Protein 4C5E (pdb70)

Radius of gyration: 37.59 Å; Cα contacts (8 Å, |Δi|>4): 4108; chains: 8; bounding box: 103×104×101 Å

Sequence (1874 aa):
HSYDWLPRLSKENFNAAPVTCFPHAPGCEVWDNLGVGMKVEVENTDCDSIEVIQPGQTPTSFWVATILEIKGYKALMSYEGFDTDSHDFWVNLCNAEVHSVGWCATRGKPLIPPRTIEHKYKDWKDFLVGRLSGARTLPSNFYNKINDSLQSRFRLGLNLECVDKDRISQVRLATVTKIVGKRLFLRYFDSDDGFWCHEDSPIIHPVGWATTVGHNLAAPQDYLERMLAVHEDDATIELFKMNFTFDEYYSDGKTNSFVEGMKLEAVDPLNLSSICCPATVMAVLKFGYMMIRIDSYQPDASGSDWFCYHEKSPCIFPAGFCSVNNISVTPPNGYDSRTFTWEGYLRDTGAVAAGQHLFHRIIPDDHGFEVGMSLECADLMDPRLVCVATVARVVGRLLKVHFDGWTDEYDQWLDCESADIYPVGWCVLVNHKLEGPPRVAHPTHSYDWLPRLSKENFNAAPVTCFPHAPGCEVWDDNLGVGMKVEVENTDCDSIEVIQPGQTPTSFWVATILEIKGYKALMSYEGFDTDSHDFWVNLCNAEVHSVGWCATRGKPLIPPRTIEHKYKDWKDFLVGRLSGARTLPSSNFYNKINDSLQSRFRLGLNLECVDKDRISQVRLATVTKIVGKRLFLRYFDSDDGFWCHEDSPIIHPVGWATTVGHNLAAPQDYLERMLAGHEDDATIELFKMNFTFDEYYSDGKTNSFVEGMKLEAVDPLNLSSICCPATVMAVLKFGYMMIRIDSYQPDASGSDWFCYHEKSPCIFPAGFCSVNNNISVTPPNGYDSRTFTWEGYLRDTGAVAAGQHLFHRIIPDDHGFEVGMSLECADLMDPRLVCVATVARVVGRLLKVHFDGWTDEYDQWLDCESADIYPVGWCVLVNHKLEGPPRHSYDWLPRLSKENFNAAPVTCFPHAPGCEVWDNLGVGMKVEVENTDCDSIEVIQPGQTPTSFWVATILEIKGYKALMSYEGFDTDSHDFWVNLCNAEVHSVGWCATRGKPLIPPRTIEHKYKDWKDFLVGRLSGARTLPSNFYNKINDSLQSRFRLGLNLECVDKDRISQVRLATVTKIVGKRLFLRYFDSDDGFWCHEDSPIIHPVGWATTVGHNLAAPQDYLERMLHEDDATIELFKMNFTFDEYYSDGKTNSFVEGMKLEAVDPLNLSSSICCPATVMAVLKFGYMMIRIDSYQPDASGSDWFCYHEKSPCIFPAGFCSVNNISVTPPNGYDSRTFTWEGYLRDTGAVAAGQHLFHRIIPDHGFEVGMSLECADLMDPRLVCVATVARVVGRLLKVHFDGWTDEYDQWLDCESADIYPVGWCVLVNHKLEGPPRVAHHSYDWLPRLSKENFNAAPVTCFPHAPGCEVWDDNLGVGMKVEVENTDCDSIEVIQPGQTPTSFWVATILEIKGYKALMSYEGFDTDSHDFWVNLCNAEVHSVGWCATRGKPLIPPRTIEHKYKDWKDFLVGRLSGARTLPSNFYNKINDSLQSRFRLGLNLECVDKDRISQVRLATVTKIVGKRLFLRYFDSDDGFWCHEDSPIIHPVGWATTVGHNLAAPQDYLERMLEVHEDDATIELFKMNFTFDEYYSDGKTNSFVEGMKLEAVDPLNLSSICPATVMAVLKFGYMMIRIDSYQPDASGSDWFCYHEKSPCIFPAGFCSVNNISVTPPNGYDSRTFTWEGYLRDTGAVAAGQHLFHRIIPDHGFEVGMSLECADLMDPRLVCVATVARVVGRLLKVHFDGWTDEYDQWLDCESSADIYPVGWCVLVNHKLEGPPRGAMASRRWEQKLVHIKTMEGEFSVTMWASGGAMASRRWEQKLVHIKTMEGEFSVTMWASGGAMASRRWEQKLVHIKTMEGEFSVTMWASGGAMASRRWEQKLVHIKTMEGEFSVTMWASG

Foldseek 3Di:
DFDDCVVLVPDPPNFADAQCLAPLFQLNVVVVLDDFFFKKKFFQPADDQPWDDDPPDDSTAIAMWTFHDDFHQKTWTDGPQDPDCPPIDIDRNLPGPIGWPVVQVVVVGDHADGPVRRVVDPDCVVVCCVSPPPGRTGDHCSNVSSVVSQDALDDFFAWWWFQDPVQRQETAIWTFHDAFSQWTWTAGPPDGDTATGHQADPGIGWQLVCLLFVGHYDYDPVSVVVNVVDDPRTDDDVSYDDPDDLVVADPSQDDDADDFQAKWWFQQLQFQLAIAIKTFHAHTGNQKTWIGGQQDDDDPVCSRTHIDGLADPGIGWPCLCVVQVHQHDYGHPDDSVRDDPVVVCVVVVTHHRDRVSYDDDQDPSVDDFFHWWWFAQSVHRLAIEIWTFHDDGRQWTWIGGPQDDSSSIGIDGSNDPGIGTPSSCVNRVRGYHYHDDDDD/DDDFDDCVVLVPDPPAFADAQCLAPLFQLNVVVVLDDFFFKKKFFQPADDQPWDDDPPDDSTAIAMWTFHDDFHQKTWTDGPQDPDCPPIDIDRNLPGPIAWPPVQVVVVGDHDDGPVRNPVDPDCVVVCCVSPPPGRTGDRCSNVSSVVSQDALADFFAWWWFQDPVQRQETFIWTFHDAFSQWTWTAGPPDRDTATGHQADPGIGWQQVCLLFVGHYDYPPVSVVVNVPVDDRTDDDVNYDDPDDLVVADPSQDDDADDFQAKWWFQQLQAQLAIEIKTFHAHTGNQKTWIGGQQDDDDPVCSRTHIDGLADPGIGWPCLCVVQVHQHDYGHPADSVRDDPVVVCVVVVTHHRDRVSYDDDFDPSPADFFHWWWFAQSNHRLAIETWTFHDDRRQWTWIGGPQDDSSSIGIDGSNDPGIGTPSSCVSRVRRYHYHDD/DFDDCVVLVVDPPAFAQAQCLAPLAQLNVPVVLDDFFFKKKFFQPADDQPWDDDPPDDSTAIAMWTFHDDFHQKTWTDGPQDPDCPPIDIDRNLPGPIAWPVVQVVVVGDHQDGPVRRVVDPDCVVVCCVSHPPGRTGDHCSNVSSVVSQDALDDFQAKWWFADPVQRQETFIWTFHDDFSQWTWTAGPVDNDTATGHLADPGIGWQLVCVLFVGHYDYDPVSVVVNLDDRTDDDVSYDDPDDLVVADPSQDDDADDFQAKWWFQQLLAQLAIAIKTFHAHTGNQKTWIAGQQDDDDPPSSRTHIDGLADPGIGWPCLCVVQVHQHDYGHPDDRVPDDPVVVCVVVVTHHRDPVSYDDDFDPSVADFFHWWWFAQSNHRLAIEIWTFHDDRRQKTFIGGAQDDSSSTGIDGSNDPGIGTVSSCVSRVRGYHYHDDDPD/DFDDCVVLVPDPPAFADAQCLAPLFQLNVVVVLDDFFFKKKFFQPADDQPWDDDPPDDSTAIAMWTFHDDFHQKTWTDGQQDPDCPPIDIDRNLPGPIAWPPVQVVVPGDHDDGPVRNVVDPDCVVVCCVSPPPGHTGDRCSNVSSVVSQDALDDFFAWWWFADPVFRQETFIWTFHDAFSQWTWTAGDVDNDTATDHLADPGIGWQLVCVLWVGHYDDDPVSVVVSCDDDPRTDDDVSYDDPDDLVVAPPSQDDDADDFQAKWWFQQLLAQLAIAIKTFHAHIGNQKTWIAGQQDDDDPVSSRTHIDGLAHPGIGWPCLCVVQVHQHDYGHPDDSVGDDPVVVCVVVVTHHRDPVSYDDDFDPSVADFFHWWWFAQSNHRLAIETWTFHDDRRQWTFIGGPQDDSSSTGIGGSNDPGIGTPSSCVSRVRRYHYHDD/DVPDDDQKDKDKDKDADPVGIDIDIGMDGD/DVDDDDQKDKDKDKDADPVGIDIDIGMDGD/DVDDDDQKDKDKDKDADPVGIDIDIGMDGD/DVPDDDQKDKDKDKDADPVGIDIDIGMDTD

Secondary structure (DSSP, 8-state):
-PPPSHHHHTSTT--B--GGG-TTSTTGGGGGG--TT-EEEEE-SS--S-S-PPTTS----EEEEEEEEEETTEEEEEETT-SSSTT-EEEETTTS-EE-TTHHHHTTPPB---TTTTTS-SS-HHHHHHHHTT-B---TTHHHHHHHTT--S--TT-EEEEEETTEEEEEEEEEEEEEETTEEEEEETTSS-EEEEETT-TTEE-TTHHHHHT-EEE--HHHHHHHH---TTBPPGGGS--SS-GGGS-TT----SS-TT-EEEEEETTEEEEEEEEEEEEE-STTEEEEEETTSPP-SS-TT-EEEETT-TTEE-TTHHHHTT----PPTT--TTT--HHHHHHHHT--BPPGGG-----------TT-EEEEE-TTSTT-EEEEEEEEEETTEEEEEETTS-GGG-EEEETT-TTEE-TTHHHHHT--EE-PPPP--/-------HHHHTSTT--BPPGGG-TTSTTGGGGGG--TT-EEEEE-SSS-S-S-PPTTS----EEEEEEEEEETTEEEEEETT-SSSTT-EEEETTTS-EE-TTHHHHTTPPB---GGGGGG-SS-HHHHHHHHTT-B---TTHHHHHHHTT--S--TT-EEEEEETTEEEEEEEEEEEEEETTEEEEEETTSS-EEEEETT-TTEE-TTHHHHHT-EEE--HHHHHHHT---TTBPPGGGS--SS-GGGS-TT----SS-TT-EEEEEETTEEEEEEEEEEEEE-STTEEEEEETTSPP-SS-TT-EEEETT-TTEE-TTHHHHTT--PPPPTT--SSS--HHHHHHHHT--BPPGGG-----------TT-EEEEE-TTSTT-EEEEEEEEEETTEEEEEETTS-GGG-EEEETT-TTEE-TTHHHHHT--EE----/-PPP-HHHHTSTT--BPPGGG-TTSTTTTTGGG--TT-EEEEE-SS--S-S-PPTTS----EEEEEEEEEETTEEEEEETT-SSSTT-EEEETTTS-EE-TTHHHHTTPPB---GGGTTS-SS-HHHHHHHHTT-B---TTHHHHHHHTT--S--TT-EEEEEETTEEEEEEEEEEEEEETTEEEEEETTSS-EEEEETT-TTEE-TTHHHHHT-EEE--HHHHHHH--TTBPPGGGS--SS-GGGS-TT----SS-TT-EEEEEETTEEEEEEEEEEEEE-STTEEEEEETTSPP-SS-TT-EEEETT-TTEE-TTHHHHTT----PPTT--STT--HHHHHHHHT--BPPGGG-----------TT-EEEEE-TTSTT-EEEEEEEEEETTEEEEEETTS-GGG-EEEETT-TTEE-TTHHHHHT--EEPPPPP--/-----HHHHTSTT--B--GGG-TTSTTGGGGGG--TT-EEEEE--SS-S-S-PPTTS----EEEEEEEEEETTEEEEEETT-SSSTT-EEEETTTS-EE-TTHHHHTTPPB---TTTGGG-SS-HHHHHHHHTT-B---TTHHHHHHHTT--S--TT-EEEEEETTEEEEEEEEEEEEEETTEEEEEETTSS-EEEEETT-TTEE-TTHHHHHT-EEE--HHHHHHH----TTBPPGGGS--SS-GGGS-TT----SS-TT-EEEEEETTEEEEEEEEEEEEE-STTEEEEEETTSPP-TT-TT-EEEETT-TTEE-TTHHHHTT--PPPPTT--TTT--HHHHHHHHT--BPPGGG-----------TT-EEEEE-TTSTT-EEEEEEEEEETTEEEEEETTS-GGG-EEEETT-TTEE-TTHHHHHT--EE----/--SS--SEEEEEEEEEETTEEEEEEEEEE-/--SS--SEEEEEEEEEETTEEEEEEEEEE-/--S---SEEEEEEEEEETTEEEEEEEEEE-/--SS--SEEEEEEEEEETTEEEEEEEEEE-

CATH classification: 2.30.30.140 (+3 more: 2.30.30.140, 2.30.30.140, 2.30.30.140)

Organism: Drosophila melanogaster (NCBI:txid7227)

Structure (mmCIF, N/CA/C/O backbone):
data_4C5E
#
_entry.id   4C5E
#
_cell.length_a   87.510
_cell.length_b   147.880
_cell.length_c   97.880
_cell.angle_alpha   90.00
_cell.angle_beta   112.26
_cell.angle_gamma   90.00
#
_symmetry.space_group_name_H-M   'P 1 21 1'
#
loop_
_entity.id
_entity.type
_entity.pdbx_description
1 polymer 'POLYCOMB PROTEIN SFMBT'
2 polymer 'POLYCOMB PROTEIN PHO'
3 water water
#
loop_
_atom_site.group_PDB
_atom_site.id
_atom_site.type_symbol
_atom_site.label_atom_id
_atom_site.label_alt_id
_atom_site.label_comp_id
_atom_site.label_asym_id
_atom_site.label_entity_id
_atom_site.label_seq_id
_atom_site.pdbx_PDB_ins_code
_atom_site.Cartn_x
_atom_site.Cartn_y
_atom_site.Cartn_z
_atom_site.occupancy
_atom_site.B_iso_or_equiv
_atom_site.auth_seq_id
_atom_site.auth_comp_id
_atom_site.auth_asym_id
_atom_site.auth_atom_id
_atom_site.pdbx_PDB_model_num
ATOM 1 N N . HIS A 1 5 ? 17.481 -11.788 17.203 1.00 50.56 534 HIS A N 1
ATOM 2 C CA . HIS A 1 5 ? 18.698 -12.063 16.448 1.00 49.05 534 HIS A CA 1
ATOM 3 C C . HIS A 1 5 ? 19.826 -12.549 17.357 1.00 43.72 534 HIS A C 1
ATOM 4 O O . HIS A 1 5 ? 20.191 -11.877 18.322 1.00 44.42 534 HIS A O 1
ATOM 8 N N . SER A 1 6 ? 20.377 -13.715 17.034 1.00 37.04 535 SER A N 1
ATOM 9 C CA . SER A 1 6 ? 21.399 -14.342 17.866 1.00 33.37 535 SER A CA 1
ATOM 10 C C . SER A 1 6 ? 22.730 -13.600 17.802 1.00 35.97 535 SER A C 1
ATOM 11 O O . SER A 1 6 ? 23.134 -13.108 16.747 1.00 35.46 535 SER A O 1
ATOM 14 N N . TYR A 1 7 ? 23.412 -13.538 18.941 1.00 33.24 536 TYR A N 1
ATOM 15 C CA . TYR A 1 7 ? 24.681 -12.827 19.046 1.00 32.29 536 TYR A CA 1
ATOM 16 C C . TYR A 1 7 ? 25.846 -13.604 18.436 1.00 29.37 536 TYR A C 1
ATOM 17 O O . TYR A 1 7 ? 26.066 -14.773 18.752 1.00 28.17 536 TYR A O 1
ATOM 26 N N . ASP A 1 8 ? 26.591 -12.936 17.563 1.00 26.18 537 ASP A N 1
ATOM 27 C CA . ASP A 1 8 ? 27.786 -13.505 16.956 1.00 29.31 537 ASP A CA 1
ATOM 28 C C . ASP A 1 8 ? 28.998 -13.124 17.804 1.00 23.98 537 ASP A C 1
ATOM 29 O O . ASP A 1 8 ? 29.181 -11.954 18.139 1.00 25.40 537 ASP A O 1
ATOM 34 N N . TRP A 1 9 ? 29.822 -14.112 18.145 1.00 21.63 538 TRP A N 1
ATOM 35 C CA . TRP A 1 9 ? 31.019 -13.886 18.960 1.00 26.42 538 TRP A CA 1
ATOM 36 C C . TRP A 1 9 ? 32.111 -13.109 18.220 1.00 27.48 538 TRP A C 1
ATOM 37 O O . TRP A 1 9 ? 33.097 -12.690 18.830 1.00 24.98 538 TRP A O 1
ATOM 48 N N . LEU A 1 10 ? 31.936 -12.935 16.912 1.00 25.60 539 LEU A N 1
ATOM 49 C CA . LEU A 1 10 ? 32.969 -12.359 16.044 1.00 27.32 539 LEU A CA 1
ATOM 50 C C . LEU A 1 10 ? 33.701 -11.110 16.576 1.00 26.22 539 LEU A C 1
ATOM 51 O O . LEU A 1 10 ? 34.931 -11.056 16.518 1.00 26.41 539 LEU A O 1
ATOM 56 N N . PRO A 1 11 ? 32.961 -10.110 17.096 1.00 31.26 540 PRO A N 1
ATOM 57 C CA . PRO A 1 11 ? 33.672 -8.934 17.617 1.00 32.13 540 PRO A CA 1
ATOM 58 C C . PRO A 1 11 ? 34.588 -9.240 18.803 1.00 29.91 540 PRO A C 1
ATOM 59 O O . PRO A 1 11 ? 35.568 -8.524 19.005 1.00 29.14 540 PRO A O 1
ATOM 63 N N . ARG A 1 12 ? 34.278 -10.280 19.572 1.00 25.27 541 ARG A N 1
ATOM 64 C CA . ARG A 1 12 ? 35.126 -10.672 20.696 1.00 22.99 541 ARG A CA 1
ATOM 65 C C . ARG A 1 12 ? 36.336 -11.458 20.203 1.00 22.46 541 ARG A C 1
ATOM 66 O O . ARG A 1 12 ? 37.458 -11.253 20.669 1.00 23.10 541 ARG A O 1
ATOM 74 N N . LEU A 1 13 ? 36.094 -12.362 19.259 1.00 20.24 542 LEU A N 1
ATOM 75 C CA . LEU A 1 13 ? 37.153 -13.171 18.668 1.00 19.17 542 LEU A CA 1
ATOM 76 C C . LEU A 1 13 ? 38.197 -12.300 17.975 1.00 21.74 542 LEU A C 1
ATOM 77 O O . LEU A 1 13 ? 39.365 -12.673 17.882 1.00 20.92 542 LEU A O 1
ATOM 82 N N . SER A 1 14 ? 37.767 -11.135 17.500 1.00 23.87 543 SER A N 1
ATOM 83 C CA . SER A 1 14 ? 38.640 -10.231 16.753 1.00 29.78 543 SER A CA 1
ATOM 84 C C . SER A 1 14 ? 39.622 -9.468 17.644 1.00 31.41 543 SER A C 1
ATOM 85 O O . SER A 1 14 ? 40.582 -8.875 17.153 1.00 29.36 543 SER A O 1
ATOM 88 N N . LYS A 1 15 ? 39.377 -9.480 18.949 1.00 30.22 544 LYS A N 1
ATOM 89 C CA . LYS A 1 15 ? 40.257 -8.798 19.890 1.00 33.67 544 LYS A CA 1
ATOM 90 C C . LYS A 1 15 ? 41.445 -9.684 20.230 1.00 35.17 544 LYS A C 1
ATOM 91 O O . LYS A 1 15 ? 41.289 -10.887 20.438 1.00 28.46 544 LYS A O 1
ATOM 96 N N . GLU A 1 16 ? 42.632 -9.090 20.283 1.00 40.67 545 GLU A N 1
ATOM 97 C CA . GLU A 1 16 ? 43.804 -9.802 20.769 1.00 43.37 545 GLU A CA 1
ATOM 98 C C . GLU A 1 16 ? 43.562 -10.204 22.220 1.00 41.32 545 GLU A C 1
ATOM 99 O O . GLU A 1 16 ? 42.844 -9.516 22.951 1.00 47.31 545 GLU A O 1
ATOM 102 N N . ASN A 1 17 ? 44.149 -11.325 22.622 1.00 38.65 546 ASN A N 1
ATOM 103 C CA . ASN A 1 17 ? 44.022 -11.826 23.986 1.00 37.83 546 ASN A CA 1
ATOM 104 C C . ASN A 1 17 ? 42.578 -12.102 24.403 1.00 34.38 546 ASN A C 1
ATOM 105 O O . ASN A 1 17 ? 42.228 -11.978 25.577 1.00 35.05 546 ASN A O 1
ATOM 110 N N . PHE A 1 18 ? 41.738 -12.461 23.437 1.00 31.80 547 PHE A N 1
ATOM 111 C CA . PHE A 1 18 ? 40.423 -12.988 23.770 1.00 28.27 547 PHE A CA 1
ATOM 112 C C . PHE A 1 18 ? 40.634 -14.343 24.417 1.00 24.00 547 PHE A C 1
ATOM 113 O O . PHE A 1 18 ? 41.302 -15.213 23.857 1.00 23.50 547 PHE A O 1
ATOM 121 N N . ASN A 1 19 ? 40.078 -14.512 25.609 1.00 21.32 548 ASN A N 1
ATOM 122 C CA . ASN A 1 19 ? 40.324 -15.707 26.400 1.00 19.99 548 ASN A CA 1
ATOM 123 C C . ASN A 1 19 ? 39.065 -16.555 26.532 1.00 20.53 548 ASN A C 1
ATOM 124 O O . ASN A 1 19 ? 38.166 -16.225 27.302 1.00 23.05 548 ASN A O 1
ATOM 129 N N . ALA A 1 20 ? 39.002 -17.640 25.769 1.00 18.05 549 ALA A N 1
ATOM 130 C CA . ALA A 1 20 ? 37.852 -18.533 25.802 1.00 19.69 549 ALA A CA 1
ATOM 131 C C . ALA A 1 20 ? 38.227 -19.857 26.446 1.00 16.83 549 ALA A C 1
ATOM 132 O O . ALA A 1 20 ? 39.305 -20.396 26.198 1.00 15.70 549 ALA A O 1
ATOM 134 N N . ALA A 1 21 ? 37.335 -20.378 27.278 1.00 15.33 550 ALA A N 1
ATOM 135 C CA . ALA A 1 21 ? 37.537 -21.692 27.862 1.00 14.36 550 ALA A CA 1
ATOM 136 C C . ALA A 1 21 ? 37.497 -22.728 26.746 1.00 14.88 550 ALA A C 1
ATOM 137 O O . ALA A 1 21 ? 36.543 -22.771 25.973 1.00 16.11 550 ALA A O 1
ATOM 139 N N . PRO A 1 22 ? 38.551 -23.550 26.639 1.00 14.54 551 PRO A N 1
ATOM 140 C CA . PRO A 1 22 ? 38.564 -24.594 25.608 1.00 15.37 551 PRO A CA 1
ATOM 141 C C . PRO A 1 22 ? 37.467 -25.638 25.818 1.00 16.08 551 PRO A C 1
ATOM 142 O O . PRO A 1 22 ? 36.996 -25.831 26.939 1.00 15.92 551 PRO A O 1
ATOM 146 N N . VAL A 1 23 ? 37.066 -26.288 24.729 1.00 16.56 552 VAL A N 1
ATOM 147 C CA . VAL A 1 23 ? 35.996 -27.278 24.743 1.00 16.23 552 VAL A CA 1
ATOM 148 C C . VAL A 1 23 ? 36.259 -28.386 25.766 1.00 19.80 552 VAL A C 1
ATOM 149 O O . VAL A 1 23 ? 35.331 -28.919 26.383 1.00 18.04 552 VAL A O 1
ATOM 153 N N . THR A 1 24 ? 37.533 -28.703 25.969 1.00 18.39 553 THR A N 1
ATOM 154 C CA . THR A 1 24 ? 37.925 -29.766 26.889 1.00 20.28 553 THR A CA 1
ATOM 155 C C . THR A 1 24 ? 37.662 -29.429 28.361 1.00 21.56 553 THR A C 1
ATOM 156 O O . THR A 1 24 ? 37.812 -30.287 29.231 1.00 23.41 553 THR A O 1
ATOM 160 N N . CYS A 1 25 ? 37.271 -28.187 28.639 1.00 17.20 554 CYS A N 1
ATOM 161 C CA . CYS A 1 25 ? 36.891 -27.785 29.994 1.00 16.95 554 CYS A CA 1
ATOM 162 C C . CYS A 1 25 ? 35.478 -28.254 30.334 1.00 18.19 554 CYS A C 1
ATOM 163 O O . CYS A 1 25 ? 35.048 -28.184 31.485 1.00 20.49 554 CYS A O 1
ATOM 166 N N . PHE A 1 26 ? 34.762 -28.730 29.320 1.00 17.35 555 PHE A N 1
ATOM 167 C CA . PHE A 1 26 ? 33.352 -29.068 29.457 1.00 19.57 555 PHE A CA 1
ATOM 168 C C . PHE A 1 26 ? 33.132 -30.537 29.105 1.00 22.10 555 PHE A C 1
ATOM 169 O O . PHE A 1 26 ? 33.016 -30.886 27.933 1.00 21.58 555 PHE A O 1
ATOM 177 N N . PRO A 1 27 ? 33.075 -31.407 30.122 1.00 28.88 556 PRO A N 1
ATOM 178 C CA . PRO A 1 27 ? 32.921 -32.854 29.909 1.00 29.12 556 PRO A CA 1
ATOM 179 C C . PRO A 1 27 ? 31.678 -33.241 29.102 1.00 27.26 556 PRO A C 1
ATOM 180 O O . PRO A 1 27 ? 31.714 -34.226 28.364 1.00 31.27 556 PRO A O 1
ATOM 184 N N . HIS A 1 28 ? 30.602 -32.473 29.237 1.00 28.86 557 HIS A N 1
ATOM 185 C CA . HIS A 1 28 ? 29.330 -32.801 28.599 1.00 31.90 557 HIS A CA 1
ATOM 186 C C . HIS A 1 28 ? 29.212 -32.197 27.206 1.00 29.54 557 HIS A C 1
ATOM 187 O O . HIS A 1 28 ? 28.283 -32.517 26.461 1.00 27.76 557 HIS A O 1
ATOM 194 N N . ALA A 1 29 ? 30.144 -31.314 26.863 1.00 25.00 558 ALA A N 1
ATOM 195 C CA . ALA A 1 29 ? 30.100 -30.632 25.579 1.00 23.18 558 ALA A CA 1
ATOM 196 C C . ALA A 1 29 ? 30.341 -31.599 24.431 1.00 20.45 558 ALA A C 1
ATOM 197 O O . ALA A 1 29 ? 31.215 -32.465 24.514 1.00 16.49 558 ALA A O 1
ATOM 199 N N . PRO A 1 30 ? 29.553 -31.460 23.357 1.00 20.11 559 PRO A N 1
ATOM 200 C CA . PRO A 1 30 ? 29.799 -32.211 22.126 1.00 19.57 559 PRO A CA 1
ATOM 201 C C . PRO A 1 30 ? 31.234 -32.013 21.661 1.00 17.55 559 PRO A C 1
ATOM 202 O O . PRO A 1 30 ? 31.723 -30.882 21.663 1.00 15.85 559 PRO A O 1
ATOM 206 N N . GLY A 1 31 ? 31.906 -33.097 21.289 1.00 16.45 560 GLY A N 1
ATOM 207 C CA . GLY A 1 31 ? 33.249 -33.001 20.751 1.00 14.18 560 GLY A CA 1
ATOM 208 C C . GLY A 1 31 ? 34.375 -33.059 21.767 1.00 18.10 560 GLY A C 1
ATOM 209 O O . GLY A 1 31 ? 35.539 -33.166 21.387 1.00 17.29 560 GLY A O 1
ATOM 210 N N . CYS A 1 32 ? 34.037 -33.002 23.053 1.00 16.53 561 CYS A N 1
ATOM 211 C CA . CYS A 1 32 ? 35.050 -32.968 24.108 1.00 18.60 561 CYS A CA 1
ATOM 212 C C . CYS A 1 32 ? 36.016 -34.156 24.067 1.00 20.10 561 CYS A C 1
ATOM 213 O O . CYS A 1 32 ? 37.226 -33.985 24.216 1.00 19.20 561 CYS A O 1
ATOM 216 N N . GLU A 1 33 ? 35.486 -35.354 23.849 1.00 19.74 562 GLU A N 1
ATOM 217 C CA . GLU A 1 33 ? 36.314 -36.556 23.900 1.00 22.31 562 GLU A CA 1
ATOM 218 C C . GLU A 1 33 ? 37.165 -36.789 22.644 1.00 20.06 562 GLU A C 1
ATOM 219 O O . GLU A 1 33 ? 38.054 -37.638 22.646 1.00 21.75 562 GLU A O 1
ATOM 223 N N . VAL A 1 34 ? 36.906 -36.033 21.579 1.00 16.80 563 VAL A N 1
ATOM 224 C CA . VAL A 1 34 ? 37.716 -36.139 20.367 1.00 19.72 563 VAL A CA 1
ATOM 225 C C . VAL A 1 34 ? 38.407 -34.821 20.033 1.00 18.44 563 VAL A C 1
ATOM 226 O O . VAL A 1 34 ? 38.986 -34.670 18.958 1.00 16.87 563 VAL A O 1
ATOM 230 N N . TRP A 1 35 ? 38.357 -33.869 20.958 1.00 17.28 564 TRP A N 1
ATOM 231 C CA . TRP A 1 35 ? 38.901 -32.542 20.689 1.00 18.16 564 TRP A CA 1
ATOM 232 C C . TRP A 1 35 ? 40.420 -32.563 20.495 1.00 19.10 564 TRP A C 1
ATOM 233 O O . TRP A 1 35 ? 40.974 -31.663 19.865 1.00 17.55 564 TRP A O 1
ATOM 244 N N . ASP A 1 36 ? 41.088 -33.594 21.011 1.00 18.71 565 ASP A N 1
ATOM 245 C CA . ASP A 1 36 ? 42.540 -33.699 20.853 1.00 19.82 565 ASP A CA 1
ATOM 246 C C . ASP A 1 36 ? 42.961 -34.136 19.452 1.00 18.93 565 ASP A C 1
ATOM 247 O O . ASP A 1 36 ? 44.151 -34.241 19.160 1.00 19.84 565 ASP A O 1
ATOM 252 N N . ASN A 1 37 ? 41.981 -34.400 18.594 1.00 15.71 566 ASN A N 1
ATOM 253 C CA . ASN A 1 37 ? 42.254 -34.700 17.196 1.00 14.76 566 ASN A CA 1
ATOM 254 C C . ASN A 1 37 ? 42.444 -33.413 16.411 1.00 16.81 566 ASN A C 1
ATOM 255 O O . ASN A 1 37 ? 42.763 -33.437 15.221 1.00 20.06 566 ASN A O 1
ATOM 260 N N . LEU A 1 38 ? 42.235 -32.289 17.091 1.00 14.89 567 LEU A N 1
ATOM 261 C CA . LEU A 1 38 ? 42.434 -30.970 16.506 1.00 17.34 567 LEU A CA 1
ATOM 262 C C . LEU A 1 38 ? 43.699 -30.336 17.060 1.00 17.20 567 LEU A C 1
ATOM 263 O O . LEU A 1 38 ? 44.144 -30.669 18.156 1.00 18.67 567 LEU A O 1
ATOM 268 N N . GLY A 1 39 ? 44.263 -29.404 16.303 1.00 16.97 568 GLY A N 1
ATOM 269 C CA . GLY A 1 39 ? 45.437 -28.682 16.750 1.00 16.57 568 GLY A CA 1
ATOM 270 C C . GLY A 1 39 ? 45.770 -27.501 15.863 1.00 16.39 568 GLY A C 1
ATOM 271 O O . GLY A 1 39 ? 45.529 -27.533 14.656 1.00 13.26 568 GLY A O 1
ATOM 272 N N . VAL A 1 40 ? 46.309 -26.449 16.473 1.00 14.23 569 VAL A N 1
ATOM 273 C CA . VAL A 1 40 ? 46.856 -25.325 15.727 1.00 17.57 569 VAL A CA 1
ATOM 274 C C . VAL A 1 40 ? 47.953 -25.838 14.801 1.00 18.22 569 VAL A C 1
ATOM 275 O O . VAL A 1 40 ? 48.765 -26.677 15.193 1.00 16.37 569 VAL A O 1
ATOM 279 N N . GLY A 1 41 ? 47.954 -25.357 13.562 1.00 16.03 570 GLY A N 1
ATOM 280 C CA . GLY A 1 41 ? 48.944 -25.775 12.589 1.00 15.62 570 GLY A CA 1
ATOM 281 C C . GLY A 1 41 ? 48.407 -26.791 11.599 1.00 14.97 570 GLY A C 1
ATOM 282 O O . GLY A 1 41 ? 49.008 -27.015 10.552 1.00 14.86 570 GLY A O 1
ATOM 283 N N . MET A 1 42 ? 47.269 -27.403 11.918 1.00 13.00 571 MET A N 1
ATOM 284 C CA . MET A 1 42 ? 46.699 -28.424 11.044 1.00 13.60 571 MET A CA 1
ATOM 285 C C . MET A 1 42 ? 46.083 -27.811 9.791 1.00 15.02 571 MET A C 1
ATOM 286 O O . MET A 1 42 ? 45.710 -26.635 9.777 1.00 16.07 571 MET A O 1
ATOM 291 N N . LYS A 1 43 ? 45.983 -28.620 8.742 1.00 13.18 572 LYS A N 1
ATOM 292 C CA . LYS A 1 43 ? 45.453 -28.170 7.462 1.00 12.40 572 LYS A CA 1
ATOM 293 C C . LYS A 1 43 ? 44.066 -28.746 7.231 1.00 12.60 572 LYS A C 1
ATOM 294 O O . LYS A 1 43 ? 43.807 -29.901 7.562 1.00 16.34 572 LYS A O 1
ATOM 300 N N . VAL A 1 44 ? 43.178 -27.949 6.647 1.00 11.62 573 VAL A N 1
ATOM 301 C CA . VAL A 1 44 ? 41.835 -28.419 6.327 1.00 14.63 573 VAL A CA 1
ATOM 302 C C . VAL A 1 44 ? 41.366 -27.865 4.990 1.00 16.43 573 VAL A C 1
ATOM 303 O O . VAL A 1 44 ? 41.892 -26.867 4.496 1.00 16.86 573 VAL A O 1
ATOM 307 N N . GLU A 1 45 ? 40.376 -28.523 4.400 1.00 14.15 574 GLU A N 1
ATOM 308 C CA . GLU A 1 45 ? 39.669 -27.948 3.269 1.00 15.68 574 GLU A CA 1
ATOM 309 C C . GLU A 1 45 ? 38.499 -27.134 3.810 1.00 18.19 574 GLU A C 1
ATOM 310 O O . GLU A 1 45 ? 37.775 -27.585 4.699 1.00 18.84 574 GLU A O 1
ATOM 316 N N . VAL A 1 46 ? 38.333 -25.924 3.290 1.00 17.81 575 VAL A N 1
ATOM 317 C CA . VAL A 1 46 ? 37.353 -24.985 3.824 1.00 18.86 575 VAL A CA 1
ATOM 318 C C . VAL A 1 46 ? 36.791 -24.158 2.671 1.00 20.11 575 VAL A C 1
ATOM 319 O O . VAL A 1 46 ? 37.433 -24.040 1.626 1.00 21.72 575 VAL A O 1
ATOM 323 N N . GLU A 1 47 ? 35.589 -23.612 2.847 1.00 20.85 576 GLU A N 1
ATOM 324 C CA . GLU A 1 47 ? 34.939 -22.827 1.800 1.00 24.45 576 GLU A CA 1
ATOM 325 C C . GLU A 1 47 ? 35.820 -21.700 1.280 1.00 21.44 576 GLU A C 1
ATOM 326 O O . GLU A 1 47 ? 36.416 -20.953 2.057 1.00 20.74 576 GLU A O 1
ATOM 332 N N . ASN A 1 48 ? 35.900 -21.593 -0.042 1.00 22.40 577 ASN A N 1
ATOM 333 C CA . ASN A 1 48 ? 36.517 -20.443 -0.683 1.00 26.04 577 ASN A CA 1
ATOM 334 C C . ASN A 1 48 ? 35.451 -19.372 -0.883 1.00 26.46 577 ASN A C 1
ATOM 335 O O . ASN A 1 48 ? 34.542 -19.542 -1.693 1.00 27.12 577 ASN A O 1
ATOM 340 N N . THR A 1 49 ? 35.560 -18.278 -0.137 1.00 25.20 578 THR A N 1
ATOM 341 C CA . THR A 1 49 ? 34.581 -17.196 -0.209 1.00 30.59 578 THR A CA 1
ATOM 342 C C . THR A 1 49 ? 35.003 -16.136 -1.225 1.00 35.46 578 THR A C 1
ATOM 343 O O . THR A 1 49 ? 34.402 -15.064 -1.310 1.00 35.20 578 THR A O 1
ATOM 347 N N . ASP A 1 50 ? 36.032 -16.446 -2.004 1.00 38.24 579 ASP A N 1
ATOM 348 C CA . ASP A 1 50 ? 36.648 -15.457 -2.879 1.00 40.25 579 ASP A CA 1
ATOM 349 C C . ASP A 1 50 ? 36.880 -16.017 -4.281 1.00 39.58 579 ASP A C 1
ATOM 350 O O . ASP A 1 50 ? 38.008 -16.036 -4.769 1.00 38.22 579 ASP A O 1
ATOM 355 N N . CYS A 1 51 ? 35.812 -16.474 -4.929 1.00 43.40 580 CYS A N 1
ATOM 356 C CA . CYS A 1 51 ? 35.937 -17.060 -6.262 1.00 48.49 580 CYS A CA 1
ATOM 357 C C . CYS A 1 51 ? 34.640 -17.006 -7.064 1.00 54.27 580 CYS A C 1
ATOM 358 O O . CYS A 1 51 ? 33.578 -16.683 -6.533 1.00 56.81 580 CYS A O 1
ATOM 361 N N . ASP A 1 52 ? 34.743 -17.329 -8.351 1.00 57.85 581 ASP A N 1
ATOM 362 C CA . ASP A 1 52 ? 33.584 -17.392 -9.233 1.00 61.43 581 ASP A CA 1
ATOM 363 C C . ASP A 1 52 ? 33.037 -18.812 -9.267 1.00 59.72 581 ASP A C 1
ATOM 364 O O . ASP A 1 52 ? 33.651 -19.735 -8.731 1.00 57.72 581 ASP A O 1
ATOM 369 N N . SER A 1 53 ? 31.884 -18.987 -9.904 1.00 60.41 582 SER A N 1
ATOM 370 C CA . SER A 1 53 ? 31.299 -20.312 -10.066 1.00 58.85 582 SER A CA 1
ATOM 371 C C . SER A 1 53 ? 31.871 -21.007 -11.297 1.00 57.05 582 SER A C 1
ATOM 372 O O . SER A 1 53 ? 31.130 -21.410 -12.194 1.00 57.29 582 SER A O 1
ATOM 374 N N . ILE A 1 54 ? 33.194 -21.142 -11.337 1.00 54.36 583 ILE A N 1
ATOM 375 C CA . ILE A 1 54 ? 33.854 -21.818 -12.446 1.00 56.42 583 ILE A CA 1
ATOM 376 C C . ILE A 1 54 ? 33.816 -23.328 -12.249 1.00 55.52 583 ILE A C 1
ATOM 377 O O . ILE A 1 54 ? 34.027 -24.093 -13.191 1.00 56.97 583 ILE A O 1
ATOM 380 N N . GLU A 1 55 ? 33.547 -23.753 -11.018 1.00 52.03 584 GLU A N 1
ATOM 381 C CA . GLU A 1 55 ? 33.393 -25.170 -10.728 1.00 50.35 584 GLU A CA 1
ATOM 382 C C . GLU A 1 55 ? 32.004 -25.630 -11.141 1.00 51.43 584 GLU A C 1
ATOM 383 O O . GLU A 1 55 ? 30.999 -25.103 -10.662 1.00 53.49 584 GLU A O 1
ATOM 389 N N . VAL A 1 56 ? 31.951 -26.606 -12.040 1.00 48.83 585 VAL A N 1
ATOM 390 C CA . VAL A 1 56 ? 30.681 -27.199 -12.428 1.00 50.83 585 VAL A CA 1
ATOM 391 C C . VAL A 1 56 ? 30.154 -28.037 -11.273 1.00 50.13 585 VAL A C 1
ATOM 392 O O . VAL A 1 56 ? 30.721 -29.077 -10.937 1.00 48.28 585 VAL A O 1
ATOM 395 N N . ILE A 1 57 ? 29.073 -27.569 -10.661 1.00 51.13 586 ILE A N 1
ATOM 396 C CA . ILE A 1 57 ? 28.505 -28.231 -9.495 1.00 51.74 586 ILE A CA 1
ATOM 397 C C . ILE A 1 57 ? 27.398 -29.202 -9.886 1.00 56.40 586 ILE A C 1
ATOM 398 O O . ILE A 1 57 ? 26.465 -28.835 -10.601 1.00 59.93 586 ILE A O 1
ATOM 403 N N . GLN A 1 58 ? 27.507 -30.444 -9.422 1.00 56.77 587 GLN A N 1
ATOM 404 C CA . GLN A 1 58 ? 26.416 -31.398 -9.565 1.00 59.61 587 GLN A CA 1
ATOM 405 C C . GLN A 1 58 ? 25.217 -30.887 -8.782 1.00 61.92 587 GLN A C 1
ATOM 406 O O . GLN A 1 58 ? 25.339 -30.577 -7.596 1.00 61.05 587 GLN A O 1
ATOM 408 N N . PRO A 1 59 ? 24.057 -30.782 -9.445 1.00 65.24 588 PRO A N 1
ATOM 409 C CA . PRO A 1 59 ? 22.822 -30.374 -8.767 1.00 66.52 588 PRO A CA 1
ATOM 410 C C . PRO A 1 59 ? 22.512 -31.300 -7.596 1.00 64.66 588 PRO A C 1
ATOM 411 O O . PRO A 1 59 ? 22.691 -32.513 -7.708 1.00 64.46 588 PRO A O 1
ATOM 415 N N . GLY A 1 60 ? 22.066 -30.729 -6.483 1.00 63.48 589 GLY A N 1
ATOM 416 C CA . GLY A 1 60 ? 21.796 -31.504 -5.287 1.00 62.77 589 GLY A CA 1
ATOM 417 C C . GLY A 1 60 ? 22.992 -31.528 -4.357 1.00 59.54 589 GLY A C 1
ATOM 418 O O . GLY A 1 60 ? 22.842 -31.573 -3.135 1.00 58.58 589 GLY A O 1
ATOM 419 N N . GLN A 1 61 ? 24.187 -31.502 -4.939 1.00 58.40 590 GLN A N 1
ATOM 420 C CA . GLN A 1 61 ? 25.420 -31.456 -4.162 1.00 54.60 590 GLN A CA 1
ATOM 421 C C . GLN A 1 61 ? 25.747 -30.014 -3.781 1.00 50.95 590 GLN A C 1
ATOM 422 O O . GLN A 1 61 ? 25.178 -29.076 -4.338 1.00 52.18 590 GLN A O 1
ATOM 428 N N . THR A 1 62 ? 26.663 -29.844 -2.833 1.00 46.26 591 THR A N 1
ATOM 429 C CA . THR A 1 62 ? 27.018 -28.515 -2.343 1.00 44.28 591 THR A CA 1
ATOM 430 C C . THR A 1 62 ? 27.548 -27.605 -3.455 1.00 44.50 591 THR A C 1
ATOM 431 O O . THR A 1 62 ? 28.399 -28.009 -4.249 1.00 44.73 591 THR A O 1
ATOM 435 N N . PRO A 1 63 ? 27.023 -26.372 -3.525 1.00 45.56 592 PRO A N 1
ATOM 436 C CA . PRO A 1 63 ? 27.447 -25.384 -4.523 1.00 45.66 592 PRO A CA 1
ATOM 437 C C . PRO A 1 63 ? 28.748 -24.702 -4.108 1.00 42.00 592 PRO A C 1
ATOM 438 O O . PRO A 1 63 ? 29.277 -23.871 -4.844 1.00 43.79 592 PRO A O 1
ATOM 442 N N . THR A 1 64 ? 29.253 -25.070 -2.936 1.00 38.35 593 THR A N 1
ATOM 443 C CA . THR A 1 64 ? 30.442 -24.453 -2.364 1.00 36.31 593 THR A CA 1
ATOM 444 C C . THR A 1 64 ? 31.729 -24.889 -3.062 1.00 34.84 593 THR A C 1
ATOM 445 O O . THR A 1 64 ? 31.910 -26.067 -3.367 1.00 34.56 593 THR A O 1
ATOM 449 N N . SER A 1 65 ? 32.617 -23.931 -3.318 1.00 32.35 594 SER A N 1
ATOM 450 C CA . SER A 1 65 ? 33.963 -24.239 -3.787 1.00 28.52 594 SER A CA 1
ATOM 451 C C . SER A 1 65 ? 34.941 -24.135 -2.624 1.00 26.49 594 SER A C 1
ATOM 452 O O . SER A 1 65 ? 34.758 -23.313 -1.725 1.00 26.19 594 SER A O 1
ATOM 455 N N . PHE A 1 66 ? 35.978 -24.969 -2.645 1.00 25.08 595 PHE A N 1
ATOM 456 C CA . PHE A 1 66 ? 36.883 -25.093 -1.505 1.00 23.64 595 PHE A CA 1
ATOM 457 C C . PHE A 1 66 ? 38.343 -24.778 -1.830 1.00 19.20 595 PHE A C 1
ATOM 458 O O . PHE A 1 66 ? 38.777 -24.870 -2.977 1.00 19.95 595 PHE A O 1
ATOM 466 N N . TRP A 1 67 ? 39.084 -24.404 -0.793 1.00 17.83 596 TRP A N 1
ATOM 467 C CA . TRP A 1 67 ? 40.532 -24.244 -0.861 1.00 18.43 596 TRP A CA 1
ATOM 468 C C . TRP A 1 67 ? 41.080 -24.834 0.434 1.00 16.73 596 TRP A C 1
ATOM 469 O O . TRP A 1 67 ? 40.316 -25.359 1.240 1.00 19.81 596 TRP A O 1
ATOM 480 N N . VAL A 1 68 ? 42.389 -24.761 0.639 1.00 16.86 597 VAL A N 1
ATOM 481 C CA . VAL A 1 68 ? 43.000 -25.305 1.850 1.00 17.76 597 VAL A CA 1
ATOM 482 C C . VAL A 1 68 ? 43.445 -24.175 2.778 1.00 16.40 597 VAL A C 1
ATOM 483 O O . VAL A 1 68 ? 43.877 -23.122 2.313 1.00 16.98 597 VAL A O 1
ATOM 487 N N . ALA A 1 69 ? 43.317 -24.383 4.086 1.00 13.06 598 ALA A N 1
ATOM 488 C CA . ALA A 1 69 ? 43.734 -23.380 5.059 1.00 14.14 598 ALA A CA 1
ATOM 489 C C . ALA A 1 69 ? 44.431 -24.009 6.258 1.00 14.43 598 ALA A C 1
ATOM 490 O O . ALA A 1 69 ? 44.327 -25.212 6.492 1.00 15.92 598 ALA A O 1
ATOM 492 N N . THR A 1 70 ? 45.145 -23.179 7.011 1.00 13.26 599 THR A N 1
ATOM 493 C CA . THR A 1 70 ? 45.796 -23.602 8.241 1.00 14.90 599 THR A CA 1
ATOM 494 C C . THR A 1 70 ? 45.037 -23.013 9.425 1.00 16.08 599 THR A C 1
ATOM 495 O O . THR A 1 70 ? 44.610 -21.858 9.381 1.00 15.64 599 THR A O 1
ATOM 499 N N . ILE A 1 71 ? 44.862 -23.807 10.477 1.00 12.45 600 ILE A N 1
ATOM 500 C CA . ILE A 1 71 ? 44.271 -23.307 11.711 1.00 14.86 600 ILE A CA 1
ATOM 501 C C . ILE A 1 71 ? 45.319 -22.575 12.539 1.00 15.62 600 ILE A C 1
ATOM 502 O O . ILE A 1 71 ? 46.339 -23.153 12.923 1.00 15.43 600 ILE A O 1
ATOM 507 N N . LEU A 1 72 ? 45.069 -21.297 12.804 1.00 14.40 601 LEU A N 1
ATOM 508 C CA . LEU A 1 72 ? 46.015 -20.474 13.550 1.00 14.54 601 LEU A CA 1
ATOM 509 C C . LEU A 1 72 ? 45.656 -20.398 15.025 1.00 15.97 601 LEU A C 1
ATOM 510 O O . LEU A 1 72 ? 46.536 -20.288 15.878 1.00 16.73 601 LEU A O 1
ATOM 515 N N . GLU A 1 73 ? 44.361 -20.435 15.321 1.00 14.65 602 GLU A N 1
ATOM 516 C CA . GLU A 1 73 ? 43.878 -20.310 16.693 1.00 16.24 602 GLU A CA 1
ATOM 517 C C . GLU A 1 73 ? 42.611 -21.123 16.888 1.00 16.50 602 GLU A C 1
ATOM 518 O O . GLU A 1 73 ? 41.813 -21.270 15.964 1.00 17.45 602 GLU A O 1
ATOM 524 N N . ILE A 1 74 ? 42.425 -21.639 18.098 1.00 16.07 603 ILE A N 1
ATOM 525 C CA . ILE A 1 74 ? 41.182 -22.306 18.470 1.00 13.92 603 ILE A CA 1
ATOM 526 C C . ILE A 1 74 ? 40.650 -21.696 19.762 1.00 16.80 603 ILE A C 1
ATOM 527 O O . ILE A 1 74 ? 41.337 -21.694 20.784 1.00 17.94 603 ILE A O 1
ATOM 532 N N . LYS A 1 75 ? 39.433 -21.164 19.700 1.00 17.50 604 LYS A N 1
ATOM 533 C CA . LYS A 1 75 ? 38.779 -20.560 20.857 1.00 16.99 604 LYS A CA 1
ATOM 534 C C . LYS A 1 75 ? 37.393 -21.164 21.006 1.00 12.25 604 LYS A C 1
ATOM 535 O O . LYS A 1 75 ? 36.480 -20.825 20.253 1.00 14.51 604 LYS A O 1
ATOM 541 N N . GLY A 1 76 ? 37.230 -22.055 21.977 1.00 18.13 605 GLY A N 1
ATOM 542 C CA . GLY A 1 76 ? 36.010 -22.832 22.065 1.00 18.46 605 GLY A CA 1
ATOM 543 C C . GLY A 1 76 ? 35.876 -23.641 20.788 1.00 17.41 605 GLY A C 1
ATOM 544 O O . GLY A 1 76 ? 36.824 -24.309 20.380 1.00 17.62 605 GLY A O 1
ATOM 545 N N . TYR A 1 77 ? 34.715 -23.559 20.144 1.00 15.82 606 TYR A N 1
ATOM 546 C CA . TYR A 1 77 ? 34.488 -24.262 18.883 1.00 14.55 606 TYR A CA 1
ATOM 547 C C . TYR A 1 77 ? 34.942 -23.432 17.685 1.00 18.46 606 TYR A C 1
ATOM 548 O O . TYR A 1 77 ? 34.846 -23.882 16.542 1.00 18.06 606 TYR A O 1
ATOM 557 N N . LYS A 1 78 ? 35.420 -22.217 17.941 1.00 15.24 607 LYS A N 1
ATOM 558 C CA . LYS A 1 78 ? 35.817 -21.312 16.863 1.00 14.32 607 LYS A CA 1
ATOM 559 C C . LYS A 1 78 ? 37.261 -21.542 16.430 1.00 14.37 607 LYS A C 1
ATOM 560 O O . LYS A 1 78 ? 38.138 -21.781 17.258 1.00 16.42 607 LYS A O 1
ATOM 566 N N . ALA A 1 79 ? 37.509 -21.449 15.129 1.00 17.19 608 ALA A N 1
ATOM 567 C CA . ALA A 1 79 ? 38.862 -21.586 14.609 1.00 16.32 608 ALA A CA 1
ATOM 568 C C . ALA A 1 79 ? 39.214 -20.447 13.657 1.00 18.16 608 ALA A C 1
ATOM 569 O O . ALA A 1 79 ? 38.421 -20.085 12.784 1.00 17.36 608 ALA A O 1
ATOM 571 N N . LEU A 1 80 ? 40.399 -19.874 13.843 1.00 14.03 609 LEU A N 1
ATOM 572 C CA . LEU A 1 80 ? 40.893 -18.833 12.952 1.00 17.26 609 LEU A CA 1
ATOM 573 C C . LEU A 1 80 ? 41.631 -19.482 11.786 1.00 18.86 609 LEU A C 1
ATOM 574 O O . LEU A 1 80 ? 42.624 -20.181 11.984 1.00 17.97 609 LEU A O 1
ATOM 579 N N . MET A 1 81 ? 41.131 -19.257 10.575 1.00 20.71 610 MET A N 1
ATOM 580 C CA . MET A 1 81 ? 41.670 -19.906 9.383 1.00 19.12 610 MET A CA 1
ATOM 581 C C . MET A 1 81 ? 42.514 -18.949 8.547 1.00 19.16 610 MET A C 1
ATOM 582 O O . MET A 1 81 ? 42.212 -17.761 8.456 1.00 16.69 610 MET A O 1
ATOM 587 N N . SER A 1 82 ? 43.566 -19.479 7.932 1.00 16.35 611 SER A N 1
ATOM 588 C CA . SER A 1 82 ? 44.381 -18.712 6.999 1.00 15.89 611 SER A CA 1
ATOM 589 C C . SER A 1 82 ? 44.583 -19.518 5.721 1.00 16.63 611 SER A C 1
ATOM 590 O O . SER A 1 82 ? 45.220 -20.572 5.748 1.00 17.98 611 SER A O 1
ATOM 593 N N . TYR A 1 83 ? 44.027 -19.027 4.613 1.00 17.01 612 TYR A N 1
ATOM 594 C CA . TYR A 1 83 ? 44.150 -19.688 3.313 1.00 17.59 612 TYR A CA 1
ATOM 595 C C . TYR A 1 83 ? 45.616 -19.867 2.936 1.00 18.38 612 TYR A C 1
ATOM 596 O O . TYR A 1 83 ? 46.418 -18.950 3.107 1.00 20.01 612 TYR A O 1
ATOM 605 N N . GLU A 1 84 ? 45.959 -21.043 2.418 1.00 17.91 613 GLU A N 1
ATOM 606 C CA . GLU A 1 84 ? 47.298 -21.282 1.888 1.00 15.62 613 GLU A CA 1
ATOM 607 C C . GLU A 1 84 ? 47.537 -20.398 0.671 1.00 17.97 613 GLU A C 1
ATOM 608 O O . GLU A 1 84 ? 46.672 -20.277 -0.197 1.00 17.53 613 GLU A O 1
ATOM 614 N N . GLY A 1 85 ? 48.706 -19.769 0.612 1.00 17.25 614 GLY A N 1
ATOM 615 C CA . GLY A 1 85 ? 49.078 -18.987 -0.552 1.00 19.15 614 GLY A CA 1
ATOM 616 C C . GLY A 1 85 ? 49.046 -17.487 -0.343 1.00 20.50 614 GLY A C 1
ATOM 617 O O . GLY A 1 85 ? 49.525 -16.733 -1.185 1.00 24.08 614 GLY A O 1
ATOM 618 N N . PHE A 1 86 ? 48.476 -17.055 0.778 1.00 23.24 615 PHE A N 1
ATOM 619 C CA . PHE A 1 86 ? 48.421 -15.639 1.124 1.00 26.42 615 PHE A CA 1
ATOM 620 C C . PHE A 1 86 ? 49.690 -15.212 1.854 1.00 29.75 615 PHE A C 1
ATOM 621 O O . PHE A 1 86 ? 50.178 -15.922 2.733 1.00 30.67 615 PHE A O 1
ATOM 629 N N . ASP A 1 87 ? 50.219 -14.048 1.490 1.00 28.04 616 ASP A N 1
ATOM 630 C CA . ASP A 1 87 ? 51.434 -13.536 2.115 1.00 30.07 616 ASP A CA 1
ATOM 631 C C . ASP A 1 87 ? 51.135 -12.722 3.376 1.00 31.31 616 ASP A C 1
ATOM 632 O O . ASP A 1 87 ? 52.018 -12.508 4.208 1.00 32.00 616 ASP A O 1
ATOM 637 N N . THR A 1 88 ? 49.892 -12.270 3.514 1.00 26.91 617 THR A N 1
ATOM 638 C CA . THR A 1 88 ? 49.500 -11.457 4.662 1.00 25.63 617 THR A CA 1
ATOM 639 C C . THR A 1 88 ? 48.333 -12.089 5.411 1.00 23.99 617 THR A C 1
ATOM 640 O O . THR A 1 88 ? 47.757 -13.080 4.958 1.00 21.96 617 THR A O 1
ATOM 644 N N . ASP A 1 89 ? 47.981 -11.509 6.556 1.00 24.91 618 ASP A N 1
ATOM 645 C CA . ASP A 1 89 ? 46.894 -12.033 7.378 1.00 23.72 618 ASP A CA 1
ATOM 646 C C . ASP A 1 89 ? 45.558 -11.359 7.074 1.00 25.71 618 ASP A C 1
ATOM 647 O O . ASP A 1 89 ? 44.558 -11.613 7.746 1.00 27.20 618 ASP A O 1
ATOM 652 N N . SER A 1 90 ? 45.552 -10.499 6.060 1.00 26.61 619 SER A N 1
ATOM 653 C CA . SER A 1 90 ? 44.402 -9.640 5.784 1.00 30.99 619 SER A CA 1
ATOM 654 C C . SER A 1 90 ? 43.128 -10.407 5.431 1.00 28.34 619 SER A C 1
ATOM 655 O O . SER A 1 90 ? 42.028 -9.867 5.542 1.00 30.41 619 SER A O 1
ATOM 658 N N . HIS A 1 91 ? 43.275 -11.661 5.012 1.00 25.28 620 HIS A N 1
ATOM 659 C CA . HIS A 1 91 ? 42.119 -12.477 4.645 1.00 25.54 620 HIS A CA 1
ATOM 660 C C . HIS A 1 91 ? 41.859 -13.633 5.612 1.00 23.07 620 HIS A C 1
ATOM 661 O O . HIS A 1 91 ? 41.083 -14.540 5.306 1.00 23.38 620 HIS A O 1
ATOM 668 N N . ASP A 1 92 ? 42.506 -13.606 6.773 1.00 18.53 621 ASP A N 1
ATOM 669 C CA . ASP A 1 92 ? 42.256 -14.629 7.782 1.00 20.81 621 ASP A CA 1
ATOM 670 C C . ASP A 1 92 ? 40.821 -14.493 8.284 1.00 21.29 621 ASP A C 1
ATOM 671 O O . ASP A 1 92 ? 40.287 -13.389 8.356 1.00 20.26 621 ASP A O 1
ATOM 676 N N . PHE A 1 93 ? 40.196 -15.615 8.619 1.00 19.06 622 PHE A N 1
ATOM 677 C CA . PHE A 1 93 ? 38.778 -15.606 8.955 1.00 20.86 622 PHE A CA 1
ATOM 678 C C . PHE A 1 93 ? 38.403 -16.667 9.985 1.00 18.99 622 PHE A C 1
ATOM 679 O O . PHE A 1 93 ? 39.010 -17.736 10.041 1.00 20.48 622 PHE A O 1
ATOM 687 N N . TRP A 1 94 ? 37.392 -16.361 10.792 1.00 20.93 623 TRP A N 1
ATOM 688 C CA . TRP A 1 94 ? 36.919 -17.274 11.829 1.00 19.21 623 TRP A CA 1
ATOM 689 C C . TRP A 1 94 ? 35.812 -18.179 11.305 1.00 19.15 623 TRP A C 1
ATOM 690 O O . TRP A 1 94 ? 34.955 -17.743 10.537 1.00 18.15 623 TRP A O 1
ATOM 701 N N . VAL A 1 95 ? 35.831 -19.441 11.722 1.00 19.74 624 VAL A N 1
ATOM 702 C CA . VAL A 1 95 ? 34.757 -20.361 11.369 1.00 22.53 624 VAL A CA 1
ATOM 703 C C . VAL A 1 95 ? 34.261 -21.131 12.583 1.00 21.87 624 VAL A C 1
ATOM 704 O O . VAL A 1 95 ? 34.967 -21.259 13.586 1.00 17.51 624 VAL A O 1
ATOM 708 N N . ASN A 1 96 ? 33.032 -21.625 12.489 1.00 25.44 625 ASN A N 1
ATOM 709 C CA . ASN A 1 96 ? 32.538 -22.618 13.427 1.00 27.71 625 ASN A CA 1
ATOM 710 C C . ASN A 1 96 ? 33.006 -23.976 12.937 1.00 31.80 625 ASN A C 1
ATOM 711 O O . ASN A 1 96 ? 32.565 -24.442 11.888 1.00 38.50 625 ASN A O 1
ATOM 716 N N . LEU A 1 97 ? 33.914 -24.595 13.684 1.00 25.97 626 LEU A N 1
ATOM 717 C CA . LEU A 1 97 ? 34.530 -25.851 13.272 1.00 27.81 626 LEU A CA 1
ATOM 718 C C . LEU A 1 97 ? 33.517 -26.918 12.852 1.00 31.68 626 LEU A C 1
ATOM 719 O O . LEU A 1 97 ? 33.706 -27.604 11.845 1.00 26.85 626 LEU A O 1
ATOM 724 N N . CYS A 1 98 ? 32.426 -27.030 13.604 1.00 32.57 627 CYS A N 1
ATOM 725 C CA . CYS A 1 98 ? 31.459 -28.101 13.378 1.00 31.61 627 CYS A CA 1
ATOM 726 C C . CYS A 1 98 ? 30.161 -27.648 12.702 1.00 34.08 627 CYS A C 1
ATOM 727 O O . CYS A 1 98 ? 29.164 -28.367 12.725 1.00 38.13 627 CYS A O 1
ATOM 730 N N . ASN A 1 99 ? 30.172 -26.460 12.104 1.00 33.96 628 ASN A N 1
ATOM 731 C CA . ASN A 1 99 ? 29.015 -25.981 11.349 1.00 38.39 628 ASN A CA 1
ATOM 732 C C . ASN A 1 99 ? 29.393 -25.608 9.923 1.00 41.54 628 ASN A C 1
ATOM 733 O O . ASN A 1 99 ? 28.686 -25.939 8.969 1.00 44.08 628 ASN A O 1
ATOM 738 N N . ALA A 1 100 ? 30.510 -24.904 9.791 1.00 39.54 629 ALA A N 1
ATOM 739 C CA . ALA A 1 100 ? 31.020 -24.518 8.486 1.00 38.15 629 ALA A CA 1
ATOM 740 C C . ALA A 1 100 ? 31.462 -25.754 7.716 1.00 38.30 629 ALA A C 1
ATOM 741 O O . ALA A 1 100 ? 31.794 -26.784 8.307 1.00 34.44 629 ALA A O 1
ATOM 743 N N . GLU A 1 101 ? 31.447 -25.655 6.394 1.00 39.84 630 GLU A N 1
ATOM 744 C CA . GLU A 1 101 ? 31.952 -26.733 5.563 1.00 41.34 630 GLU A CA 1
ATOM 745 C C . GLU A 1 101 ? 33.471 -26.807 5.707 1.00 38.22 630 GLU A C 1
ATOM 746 O O . GLU A 1 101 ? 34.215 -26.198 4.940 1.00 35.24 630 GLU A O 1
ATOM 752 N N . VAL A 1 102 ? 33.914 -27.539 6.725 1.00 38.75 631 VAL A N 1
ATOM 753 C CA . VAL A 1 102 ? 35.332 -27.765 6.976 1.00 35.38 631 VAL A CA 1
ATOM 754 C C . VAL A 1 102 ? 35.600 -29.262 6.933 1.00 32.85 631 VAL A C 1
ATOM 755 O O . VAL A 1 102 ? 34.889 -30.040 7.566 1.00 35.19 631 VAL A O 1
ATOM 759 N N . HIS A 1 103 ? 36.619 -29.670 6.184 1.00 26.73 632 HIS A N 1
ATOM 760 C CA . HIS A 1 103 ? 36.867 -31.092 5.976 1.00 21.90 632 HIS A CA 1
ATOM 761 C C . HIS A 1 103 ? 38.348 -31.434 6.020 1.00 16.98 632 HIS A C 1
ATOM 762 O O . HIS A 1 103 ? 39.205 -30.558 5.905 1.00 13.96 632 HIS A O 1
ATOM 769 N N . SER A 1 104 ? 38.639 -32.720 6.186 1.00 14.27 633 SER A N 1
ATOM 770 C CA . SER A 1 104 ? 39.994 -33.216 6.026 1.00 15.95 633 SER A CA 1
ATOM 771 C C . SER A 1 104 ? 40.452 -32.918 4.605 1.00 15.27 633 SER A C 1
ATOM 772 O O . SER A 1 104 ? 39.639 -32.893 3.680 1.00 14.83 633 SER A O 1
ATOM 775 N N . VAL A 1 105 ? 41.745 -32.676 4.428 1.00 15.18 634 VAL A N 1
ATOM 776 C CA . VAL A 1 105 ? 42.294 -32.572 3.086 1.00 16.45 634 VAL A CA 1
ATOM 777 C C . VAL A 1 105 ? 42.065 -33.907 2.387 1.00 16.85 634 VAL A C 1
ATOM 778 O O . VAL A 1 105 ? 42.261 -34.965 2.984 1.00 18.40 634 VAL A O 1
ATOM 782 N N . GLY A 1 106 ? 41.620 -33.857 1.136 1.00 14.96 635 GLY A N 1
ATOM 783 C CA . GLY A 1 106 ? 41.329 -35.064 0.385 1.00 16.10 635 GLY A CA 1
ATOM 784 C C . GLY A 1 106 ? 39.840 -35.271 0.191 1.00 19.36 635 GLY A C 1
ATOM 785 O O . GLY A 1 106 ? 39.415 -36.042 -0.667 1.00 21.28 635 GLY A O 1
ATOM 786 N N . TRP A 1 107 ? 39.046 -34.570 0.994 1.00 19.27 636 TRP A N 1
ATOM 787 C CA . TRP A 1 107 ? 37.590 -34.687 0.956 1.00 20.17 636 TRP A CA 1
ATOM 788 C C . TRP A 1 107 ? 37.003 -34.314 -0.407 1.00 20.16 636 TRP A C 1
ATOM 789 O O . TRP A 1 107 ? 36.141 -35.020 -0.933 1.00 21.13 636 TRP A O 1
ATOM 800 N N . CYS A 1 108 ? 37.479 -33.210 -0.976 1.00 22.46 637 CYS A N 1
ATOM 801 C CA . CYS A 1 108 ? 36.974 -32.722 -2.259 1.00 20.75 637 CYS A CA 1
ATOM 802 C C . CYS A 1 108 ? 37.275 -33.675 -3.415 1.00 21.90 637 CYS A C 1
ATOM 803 O O . CYS A 1 108 ? 36.391 -33.990 -4.215 1.00 23.70 637 CYS A O 1
ATOM 806 N N . ALA A 1 109 ? 38.520 -34.133 -3.494 1.00 21.03 638 ALA A N 1
ATOM 807 C CA . ALA A 1 109 ? 38.951 -35.002 -4.583 1.00 23.06 638 ALA A CA 1
ATOM 808 C C . ALA A 1 109 ? 38.132 -36.289 -4.633 1.00 23.45 638 ALA A C 1
ATOM 809 O O . ALA A 1 109 ? 37.737 -36.741 -5.708 1.00 25.20 638 ALA A O 1
ATOM 811 N N . THR A 1 110 ? 37.860 -36.861 -3.465 1.00 22.82 639 THR A N 1
ATOM 812 C CA . THR A 1 110 ? 37.062 -38.080 -3.369 1.00 24.20 639 THR A CA 1
ATOM 813 C C . THR A 1 110 ? 35.647 -37.846 -3.912 1.00 28.20 639 THR A C 1
ATOM 814 O O . THR A 1 110 ? 34.985 -38.773 -4.380 1.00 29.21 639 THR A O 1
ATOM 818 N N . ARG A 1 111 ? 35.204 -36.592 -3.876 1.00 27.43 640 ARG A N 1
ATOM 819 C CA . ARG A 1 111 ? 33.892 -36.232 -4.399 1.00 30.54 640 ARG A CA 1
ATOM 820 C C . ARG A 1 111 ? 33.971 -35.574 -5.776 1.00 32.26 640 ARG A C 1
ATOM 821 O O . ARG A 1 111 ? 32.996 -34.998 -6.260 1.00 34.47 640 ARG A O 1
ATOM 829 N N . GLY A 1 112 ? 35.139 -35.674 -6.405 1.00 28.24 641 GLY A N 1
ATOM 830 C CA . GLY A 1 112 ? 35.329 -35.174 -7.754 1.00 29.44 641 GLY A CA 1
ATOM 831 C C . GLY A 1 112 ? 35.422 -33.663 -7.850 1.00 29.70 641 GLY A C 1
ATOM 832 O O . GLY A 1 112 ? 35.367 -33.104 -8.944 1.00 30.97 641 GLY A O 1
ATOM 833 N N . LYS A 1 113 ? 35.567 -33.001 -6.706 1.00 27.09 642 LYS A N 1
ATOM 834 C CA . LYS A 1 113 ? 35.628 -31.545 -6.667 1.00 28.70 642 LYS A CA 1
ATOM 835 C C . LYS A 1 113 ? 37.063 -31.043 -6.719 1.00 27.46 642 LYS A C 1
ATOM 836 O O . LYS A 1 113 ? 37.921 -31.524 -5.980 1.00 26.61 642 LYS A O 1
ATOM 842 N N . PRO A 1 114 ? 37.329 -30.067 -7.596 1.00 28.54 643 PRO A N 1
ATOM 843 C CA . PRO A 1 114 ? 38.650 -29.441 -7.614 1.00 24.53 643 PRO A CA 1
ATOM 844 C C . PRO A 1 114 ? 38.765 -28.386 -6.520 1.00 28.82 643 PRO A C 1
ATOM 845 O O . PRO A 1 114 ? 37.752 -27.831 -6.093 1.00 32.00 643 PRO A O 1
ATOM 849 N N . LEU A 1 115 ? 39.983 -28.126 -6.061 1.00 25.67 644 LEU A N 1
ATOM 850 C CA . LEU A 1 115 ? 40.222 -26.998 -5.175 1.00 23.82 644 LEU A CA 1
ATOM 851 C C . LEU A 1 115 ? 40.420 -25.752 -6.025 1.00 24.77 644 LEU A C 1
ATOM 852 O O . LEU A 1 115 ? 41.112 -25.790 -7.042 1.00 27.36 644 LEU A O 1
ATOM 857 N N . ILE A 1 116 ? 39.794 -24.654 -5.615 1.00 23.41 645 ILE A N 1
ATOM 858 C CA . ILE A 1 116 ? 39.851 -23.411 -6.374 1.00 25.19 645 ILE A CA 1
ATOM 859 C C . ILE A 1 116 ? 40.530 -22.324 -5.555 1.00 26.52 645 ILE A C 1
ATOM 860 O O . ILE A 1 116 ? 40.073 -21.992 -4.463 1.00 26.02 645 ILE A O 1
ATOM 865 N N . PRO A 1 117 ? 41.630 -21.764 -6.079 1.00 26.62 646 PRO A N 1
ATOM 866 C CA . PRO A 1 117 ? 42.347 -20.703 -5.365 1.00 25.87 646 PRO A CA 1
ATOM 867 C C . PRO A 1 117 ? 41.500 -19.440 -5.241 1.00 23.05 646 PRO A C 1
ATOM 868 O O . PRO A 1 117 ? 40.755 -19.112 -6.167 1.00 24.75 646 PRO A O 1
ATOM 872 N N . PRO A 1 118 ? 41.605 -18.740 -4.103 1.00 24.03 647 PRO A N 1
ATOM 873 C CA . PRO A 1 118 ? 40.949 -17.436 -3.961 1.00 25.87 647 PRO A CA 1
ATOM 874 C C . PRO A 1 118 ? 41.454 -16.477 -5.034 1.00 27.88 647 PRO A C 1
ATOM 875 O O . PRO A 1 118 ? 42.623 -16.556 -5.413 1.00 26.48 647 PRO A O 1
ATOM 879 N N . ARG A 1 119 ? 40.584 -15.596 -5.519 1.00 30.18 648 ARG A N 1
ATOM 880 C CA . ARG A 1 119 ? 40.935 -14.689 -6.610 1.00 35.97 648 ARG A CA 1
ATOM 881 C C . ARG A 1 119 ? 42.132 -13.799 -6.294 1.00 28.81 648 ARG A C 1
ATOM 882 O O . ARG A 1 119 ? 42.897 -13.442 -7.187 1.00 29.83 648 ARG A O 1
ATOM 890 N N . THR A 1 120 ? 42.280 -13.442 -5.023 1.00 27.74 649 THR A N 1
ATOM 891 C CA . THR A 1 120 ? 43.366 -12.573 -4.579 1.00 30.71 649 THR A CA 1
ATOM 892 C C . THR A 1 120 ? 44.737 -13.105 -4.999 1.00 30.07 649 THR A C 1
ATOM 893 O O . THR A 1 120 ? 45.634 -12.331 -5.339 1.00 29.52 649 THR A O 1
ATOM 897 N N . ILE A 1 121 ? 44.883 -14.429 -5.003 1.00 27.70 650 ILE A N 1
ATOM 898 C CA . ILE A 1 121 ? 46.176 -15.057 -5.257 1.00 26.38 650 ILE A CA 1
ATOM 899 C C . ILE A 1 121 ? 46.191 -16.011 -6.454 1.00 28.60 650 ILE A C 1
ATOM 900 O O . ILE A 1 121 ? 47.197 -16.674 -6.698 1.00 28.03 650 ILE A O 1
ATOM 905 N N . GLU A 1 122 ? 45.091 -16.070 -7.201 1.00 31.83 651 GLU A N 1
ATOM 906 C CA . GLU A 1 122 ? 44.901 -17.115 -8.214 1.00 35.11 651 GLU A CA 1
ATOM 907 C C . GLU A 1 122 ? 45.989 -17.216 -9.292 1.00 36.70 651 GLU A C 1
ATOM 908 O O . GLU A 1 122 ? 46.237 -18.300 -9.821 1.00 40.91 651 GLU A O 1
ATOM 914 N N . HIS A 1 123 ? 46.640 -16.102 -9.611 1.00 34.86 652 HIS A N 1
ATOM 915 C CA . HIS A 1 123 ? 47.637 -16.095 -10.683 1.00 37.95 652 HIS A CA 1
ATOM 916 C C . HIS A 1 123 ? 49.060 -16.387 -10.204 1.00 35.13 652 HIS A C 1
ATOM 917 O O . HIS A 1 123 ? 50.004 -16.352 -10.995 1.00 39.02 652 HIS A O 1
ATOM 924 N N . LYS A 1 124 ? 49.209 -16.669 -8.913 1.00 32.18 653 LYS A N 1
ATOM 925 C CA . LYS A 1 124 ? 50.520 -16.941 -8.331 1.00 32.14 653 LYS A CA 1
ATOM 926 C C . LYS A 1 124 ? 51.185 -18.125 -9.027 1.00 31.20 653 LYS A C 1
ATOM 927 O O . LYS A 1 124 ? 52.395 -18.127 -9.264 1.00 29.64 653 LYS A O 1
ATOM 933 N N . TYR A 1 125 ? 50.377 -19.126 -9.357 1.00 28.50 654 TYR A N 1
ATOM 934 C CA . TYR A 1 125 ? 50.841 -20.278 -10.116 1.00 28.85 654 TYR A CA 1
ATOM 935 C C . TYR A 1 125 ? 49.857 -20.585 -11.235 1.00 31.92 654 TYR A C 1
ATOM 936 O O . TYR A 1 125 ? 48.714 -20.128 -11.211 1.00 33.62 654 TYR A O 1
ATOM 945 N N . LYS A 1 126 ? 50.305 -21.355 -12.219 1.00 31.80 655 LYS A N 1
ATOM 946 C CA . LYS A 1 126 ? 49.387 -21.942 -13.182 1.00 33.58 655 LYS A CA 1
ATOM 947 C C . LYS A 1 126 ? 48.895 -23.256 -12.595 1.00 32.73 655 LYS A C 1
ATOM 948 O O . LYS A 1 126 ? 47.700 -23.436 -12.362 1.00 32.22 655 LYS A O 1
ATOM 952 N N . ASP A 1 127 ? 49.830 -24.169 -12.349 1.00 29.86 656 ASP A N 1
ATOM 953 C CA . ASP A 1 127 ? 49.528 -25.423 -11.672 1.00 28.74 656 ASP A CA 1
ATOM 954 C C . ASP A 1 127 ? 49.974 -25.319 -10.217 1.00 26.42 656 ASP A C 1
ATOM 955 O O . ASP A 1 127 ? 51.163 -25.180 -9.932 1.00 27.18 656 ASP A O 1
ATOM 960 N N . TRP A 1 128 ? 49.016 -25.395 -9.300 1.00 23.29 657 TRP A N 1
ATOM 961 C CA . TRP A 1 128 ? 49.299 -25.235 -7.876 1.00 20.76 657 TRP A CA 1
ATOM 962 C C . TRP A 1 128 ? 49.828 -26.506 -7.214 1.00 21.43 657 TRP A C 1
ATOM 963 O O . TRP A 1 128 ? 49.979 -26.552 -5.992 1.00 22.01 657 TRP A O 1
ATOM 974 N N . LYS A 1 129 ? 50.113 -27.529 -8.016 1.00 21.56 658 LYS A N 1
ATOM 975 C CA . LYS A 1 129 ? 50.551 -28.819 -7.482 1.00 19.96 658 LYS A CA 1
ATOM 976 C C . LYS A 1 129 ? 51.792 -28.717 -6.597 1.00 18.26 658 LYS A C 1
ATOM 977 O O . LYS A 1 129 ? 51.768 -29.131 -5.442 1.00 17.97 658 LYS A O 1
ATOM 983 N N . ASP A 1 130 ? 52.871 -28.169 -7.146 1.00 18.96 659 ASP A N 1
ATOM 984 C CA . ASP A 1 130 ? 54.136 -28.093 -6.420 1.00 21.89 659 ASP A CA 1
ATOM 985 C C . ASP A 1 130 ? 54.015 -27.304 -5.119 1.00 22.10 659 ASP A C 1
ATOM 986 O O . ASP A 1 130 ? 54.585 -27.691 -4.099 1.00 19.62 659 ASP A O 1
ATOM 991 N N . PHE A 1 131 ? 53.268 -26.205 -5.156 1.00 22.05 660 PHE A N 1
ATOM 992 C CA . PHE A 1 131 ? 53.030 -25.406 -3.955 1.00 20.78 660 PHE A CA 1
ATOM 993 C C . PHE A 1 131 ? 52.289 -26.206 -2.889 1.00 19.60 660 PHE A C 1
ATOM 994 O O . PHE A 1 131 ? 52.699 -26.241 -1.726 1.00 19.34 660 PHE A O 1
ATOM 1002 N N . LEU A 1 132 ? 51.187 -26.833 -3.291 1.00 18.92 661 LEU A N 1
ATOM 1003 C CA . LEU A 1 132 ? 50.347 -27.573 -2.358 1.00 19.31 661 LEU A CA 1
ATOM 1004 C C . LEU A 1 132 ? 51.061 -28.788 -1.780 1.00 18.37 661 LEU A C 1
ATOM 1005 O O . LEU A 1 132 ? 50.946 -29.067 -0.591 1.00 16.69 661 LEU A O 1
ATOM 1010 N N . VAL A 1 133 ? 51.802 -29.508 -2.617 1.00 17.90 662 VAL A N 1
ATOM 1011 C CA . VAL A 1 133 ? 52.618 -30.612 -2.123 1.00 21.01 662 VAL A CA 1
ATOM 1012 C C . VAL A 1 133 ? 53.646 -30.089 -1.119 1.00 14.69 662 VAL A C 1
ATOM 1013 O O . VAL A 1 133 ? 53.859 -30.684 -0.064 1.00 16.62 662 VAL A O 1
ATOM 1017 N N . GLY A 1 134 ? 54.267 -28.961 -1.445 1.00 16.94 663 GLY A N 1
ATOM 1018 C CA . GLY A 1 134 ? 55.256 -28.366 -0.564 1.00 18.81 663 GLY A CA 1
ATOM 1019 C C . GLY A 1 134 ? 54.679 -27.985 0.788 1.00 20.30 663 GLY A C 1
ATOM 1020 O O . GLY A 1 134 ? 55.298 -28.219 1.825 1.00 22.28 663 GLY A O 1
ATOM 1021 N N . ARG A 1 135 ? 53.480 -27.410 0.780 1.00 18.68 664 ARG A N 1
ATOM 1022 C CA . ARG A 1 135 ? 52.848 -26.945 2.014 1.00 19.46 664 ARG A CA 1
ATOM 1023 C C . ARG A 1 135 ? 52.185 -28.061 2.827 1.00 18.94 664 ARG A C 1
ATOM 1024 O O . ARG A 1 135 ? 52.119 -27.981 4.054 1.00 16.97 664 ARG A O 1
ATOM 1032 N N . LEU A 1 136 ? 51.701 -29.099 2.151 1.00 16.39 665 LEU A N 1
ATOM 1033 C CA . LEU A 1 136 ? 50.847 -30.086 2.813 1.00 17.85 665 LEU A CA 1
ATOM 1034 C C . LEU A 1 136 ? 51.507 -31.427 3.138 1.00 17.74 665 LEU A C 1
ATOM 1035 O O . LEU A 1 136 ? 51.004 -32.168 3.983 1.00 13.42 665 LEU A O 1
ATOM 1040 N N . SER A 1 137 ? 52.614 -31.746 2.471 1.00 18.67 666 SER A N 1
ATOM 1041 C CA . SER A 1 137 ? 53.305 -33.013 2.723 1.00 17.89 666 SER A CA 1
ATOM 1042 C C . SER A 1 137 ? 53.785 -33.119 4.166 1.00 16.82 666 SER A C 1
ATOM 1043 O O . SER A 1 137 ? 54.511 -32.252 4.655 1.00 13.56 666 SER A O 1
ATOM 1046 N N . GLY A 1 138 ? 53.373 -34.190 4.839 1.00 17.40 667 GLY A N 1
ATOM 1047 C CA . GLY A 1 138 ? 53.760 -34.433 6.216 1.00 15.90 667 GLY A CA 1
ATOM 1048 C C . GLY A 1 138 ? 52.996 -33.607 7.232 1.00 15.76 667 GLY A C 1
ATOM 1049 O O . GLY A 1 138 ? 53.271 -33.681 8.431 1.00 16.13 667 GLY A O 1
ATOM 1050 N N . ALA A 1 139 ? 52.033 -32.820 6.760 1.00 14.51 668 ALA A N 1
ATOM 1051 C CA . ALA A 1 139 ? 51.256 -31.954 7.642 1.00 13.86 668 ALA A CA 1
ATOM 1052 C C . ALA A 1 139 ? 50.050 -32.681 8.220 1.00 13.74 668 ALA A C 1
ATOM 1053 O O . ALA A 1 139 ? 49.575 -33.671 7.663 1.00 11.09 668 ALA A O 1
ATOM 1055 N N . ARG A 1 140 ? 49.561 -32.182 9.348 1.00 11.62 669 ARG A N 1
ATOM 1056 C CA . ARG A 1 140 ? 48.421 -32.783 10.023 1.00 14.59 669 ARG A CA 1
ATOM 1057 C C . ARG A 1 140 ? 47.103 -32.328 9.399 1.00 12.89 669 ARG A C 1
ATOM 1058 O O . ARG A 1 140 ? 46.965 -31.176 8.993 1.00 13.90 669 ARG A O 1
ATOM 1066 N N . THR A 1 141 ? 46.138 -33.237 9.323 1.00 13.53 670 THR A N 1
ATOM 1067 C CA . THR A 1 141 ? 44.785 -32.870 8.929 1.00 13.73 670 THR A CA 1
ATOM 1068 C C . THR A 1 141 ? 43.769 -33.596 9.807 1.00 13.77 670 THR A C 1
ATOM 1069 O O . THR A 1 141 ? 44.141 -34.243 10.784 1.00 12.04 670 THR A O 1
ATOM 1073 N N . LEU A 1 142 ? 42.489 -33.469 9.472 1.00 14.37 671 LEU A N 1
ATOM 1074 C CA . LEU A 1 142 ? 41.424 -34.103 10.247 1.00 12.64 671 LEU A CA 1
ATOM 1075 C C . LEU A 1 142 ? 41.348 -35.609 10.019 1.00 12.55 671 LEU A C 1
ATOM 1076 O O . LEU A 1 142 ? 41.523 -36.078 8.894 1.00 13.63 671 LEU A O 1
ATOM 1081 N N . PRO A 1 143 ? 41.070 -36.377 11.085 1.00 14.44 672 PRO A N 1
ATOM 1082 C CA . PRO A 1 143 ? 40.744 -37.783 10.835 1.00 18.51 672 PRO A CA 1
ATOM 1083 C C . PRO A 1 143 ? 39.411 -37.859 10.101 1.00 18.69 672 PRO A C 1
ATOM 1084 O O . PRO A 1 143 ? 38.537 -37.028 10.343 1.00 14.66 672 PRO A O 1
ATOM 1088 N N . SER A 1 144 ? 39.262 -38.833 9.210 1.00 19.21 673 SER A N 1
ATOM 1089 C CA . SER A 1 144 ? 38.097 -38.889 8.328 1.00 24.95 673 SER A CA 1
ATOM 1090 C C . SER A 1 144 ? 36.774 -39.128 9.056 1.00 24.39 673 SER A C 1
ATOM 1091 O O . SER A 1 144 ? 35.703 -38.829 8.522 1.00 25.88 673 SER A O 1
ATOM 1094 N N . ASN A 1 145 ? 36.851 -39.661 10.270 1.00 18.96 674 ASN A N 1
ATOM 1095 C CA . ASN A 1 145 ? 35.651 -39.964 11.042 1.00 23.18 674 ASN A CA 1
ATOM 1096 C C . ASN A 1 145 ? 35.293 -38.870 12.049 1.00 24.81 674 ASN A C 1
ATOM 1097 O O . ASN A 1 145 ? 34.423 -39.064 12.898 1.00 24.53 674 ASN A O 1
ATOM 1102 N N . PHE A 1 146 ? 35.963 -37.726 11.950 1.00 23.21 675 PHE A N 1
ATOM 1103 C CA . PHE A 1 146 ? 35.835 -36.680 12.966 1.00 21.48 675 PHE A CA 1
ATOM 1104 C C . PHE A 1 146 ? 34.402 -36.212 13.187 1.00 20.28 675 PHE A C 1
ATOM 1105 O O . PHE A 1 146 ? 33.935 -36.145 14.322 1.00 19.23 675 PHE A O 1
ATOM 1113 N N . TYR A 1 147 ? 33.705 -35.889 12.104 1.00 22.49 676 TYR A N 1
ATOM 1114 C CA . TYR A 1 147 ? 32.354 -35.351 12.227 1.00 25.14 676 TYR A CA 1
ATOM 1115 C C . TYR A 1 147 ? 31.312 -36.424 12.530 1.00 25.94 676 TYR A C 1
ATOM 1116 O O . TYR A 1 147 ? 30.226 -36.115 13.012 1.00 26.61 676 TYR A O 1
ATOM 1125 N N . ASN A 1 148 ? 31.654 -37.681 12.266 1.00 25.81 677 ASN A N 1
ATOM 1126 C CA . ASN A 1 148 ? 30.834 -38.795 12.716 1.00 27.77 677 ASN A CA 1
ATOM 1127 C C . ASN A 1 148 ? 30.883 -38.873 14.235 1.00 27.73 677 ASN A C 1
ATOM 1128 O O . ASN A 1 148 ? 29.865 -39.085 14.896 1.00 27.01 677 ASN A O 1
ATOM 1133 N N . LYS A 1 149 ? 32.079 -38.687 14.786 1.00 21.77 678 LYS A N 1
ATOM 1134 C CA . LYS A 1 149 ? 32.258 -38.670 16.232 1.00 20.25 678 LYS A CA 1
ATOM 1135 C C . LYS A 1 149 ? 31.541 -37.477 16.863 1.00 24.51 678 LYS A C 1
ATOM 1136 O O . LYS A 1 149 ? 30.905 -37.612 17.909 1.00 22.85 678 LYS A O 1
ATOM 1140 N N . ILE A 1 150 ? 31.643 -36.312 16.225 1.00 17.29 679 ILE A N 1
ATOM 1141 C CA . ILE A 1 150 ? 30.928 -35.125 16.697 1.00 17.72 679 ILE A CA 1
ATOM 1142 C C . ILE A 1 150 ? 29.422 -35.368 16.707 1.00 18.69 679 ILE A C 1
ATOM 1143 O O . ILE A 1 150 ? 28.746 -35.093 17.701 1.00 17.28 679 ILE A O 1
ATOM 1148 N N . ASN A 1 151 ? 28.905 -35.885 15.595 1.00 22.19 680 ASN A N 1
ATOM 1149 C CA . ASN A 1 151 ? 27.478 -36.173 15.468 1.00 26.97 680 ASN A CA 1
ATOM 1150 C C . ASN A 1 151 ? 26.981 -37.120 16.554 1.00 27.94 680 ASN A C 1
ATOM 1151 O O . ASN A 1 151 ? 25.895 -36.930 17.099 1.00 27.93 680 ASN A O 1
ATOM 1155 N N . ASP A 1 152 ? 27.783 -38.133 16.867 1.00 27.97 681 ASP A N 1
ATOM 1156 C CA . ASP A 1 152 ? 27.447 -39.080 17.924 1.00 27.67 681 ASP A CA 1
ATOM 1157 C C . ASP A 1 152 ? 27.281 -38.374 19.265 1.00 24.83 681 ASP A C 1
ATOM 1158 O O . ASP A 1 152 ? 26.399 -38.715 20.054 1.00 26.19 681 ASP A O 1
ATOM 1163 N N . SER A 1 153 ? 28.130 -37.382 19.515 1.00 18.50 682 SER A N 1
ATOM 1164 C CA . SER A 1 153 ? 28.136 -36.691 20.799 1.00 19.00 682 SER A CA 1
ATOM 1165 C C . SER A 1 153 ? 27.074 -35.596 20.891 1.00 19.53 682 SER A C 1
ATOM 1166 O O . SER A 1 153 ? 26.934 -34.956 21.931 1.00 19.23 682 SER A O 1
ATOM 1169 N N . LEU A 1 154 ? 26.337 -35.377 19.807 1.00 18.83 683 LEU A N 1
ATOM 1170 C CA . LEU A 1 154 ? 25.269 -34.380 19.801 1.00 21.28 683 LEU A CA 1
ATOM 1171 C C . LEU A 1 154 ? 23.952 -34.944 20.341 1.00 22.59 683 LEU A C 1
ATOM 1172 O O . LEU A 1 154 ? 23.088 -34.195 20.798 1.00 20.14 683 LEU A O 1
ATOM 1177 N N . GLN A 1 155 ? 23.815 -36.265 20.298 1.00 23.01 684 GLN A N 1
ATOM 1178 C CA . GLN A 1 155 ? 22.552 -36.925 20.620 1.00 24.79 684 GLN A CA 1
ATOM 1179 C C . GLN A 1 155 ? 22.242 -36.943 22.116 1.00 20.59 684 GLN A C 1
ATOM 1180 O O . GLN A 1 155 ? 23.098 -37.274 22.936 1.00 18.74 684 GLN A O 1
ATOM 1186 N N . SER A 1 156 ? 21.008 -36.593 22.463 1.00 18.77 685 SER A N 1
ATOM 1187 C CA . SER A 1 156 ? 20.560 -36.655 23.846 1.00 17.40 685 SER A CA 1
ATOM 1188 C C . SER A 1 156 ? 20.238 -38.095 24.230 1.00 19.75 685 SER A C 1
ATOM 1189 O O . SER A 1 156 ? 19.890 -38.912 23.375 1.00 17.58 685 SER A O 1
ATOM 1192 N N . ARG A 1 157 ? 20.361 -38.407 25.515 1.00 19.54 686 ARG A N 1
ATOM 1193 C CA . ARG A 1 157 ? 19.976 -39.723 26.012 1.00 22.02 686 ARG A CA 1
ATOM 1194 C C . ARG A 1 157 ? 18.457 -39.849 26.036 1.00 19.93 686 ARG A C 1
ATOM 1195 O O . ARG A 1 157 ? 17.914 -40.955 26.060 1.00 19.77 686 ARG A O 1
ATOM 1203 N N . PHE A 1 158 ? 17.780 -38.704 26.023 1.00 17.68 687 PHE A N 1
ATOM 1204 C CA . PHE A 1 158 ? 16.323 -38.650 26.105 1.00 19.35 687 PHE A CA 1
ATOM 1205 C C . PHE A 1 158 ? 15.693 -38.522 24.725 1.00 19.82 687 PHE A C 1
ATOM 1206 O O . PHE A 1 158 ? 16.327 -38.054 23.780 1.00 21.65 687 PHE A O 1
ATOM 1214 N N . ARG A 1 159 ? 14.437 -38.938 24.618 1.00 20.95 688 ARG A N 1
ATOM 1215 C CA . ARG A 1 159 ? 13.668 -38.754 23.397 1.00 21.98 688 ARG A CA 1
ATOM 1216 C C . ARG A 1 159 ? 12.361 -38.041 23.727 1.00 23.88 688 ARG A C 1
ATOM 1217 O O . ARG A 1 159 ? 11.962 -37.966 24.893 1.00 21.76 688 ARG A O 1
ATOM 1225 N N . LEU A 1 160 ? 11.701 -37.515 22.701 1.00 23.39 689 LEU A N 1
ATOM 1226 C CA . LEU A 1 160 ? 10.434 -36.818 22.881 1.00 20.78 689 LEU A CA 1
ATOM 1227 C C . LEU A 1 160 ? 9.362 -37.753 23.431 1.00 23.53 689 LEU A C 1
ATOM 1228 O O . LEU A 1 160 ? 9.222 -38.888 22.977 1.00 24.40 689 LEU A O 1
ATOM 1233 N N . GLY A 1 161 ? 8.606 -37.273 24.413 1.00 22.52 690 GLY A N 1
ATOM 1234 C CA . GLY A 1 161 ? 7.484 -38.034 24.930 1.00 24.86 690 GLY A CA 1
ATOM 1235 C C . GLY A 1 161 ? 7.763 -38.774 26.221 1.00 23.09 690 GLY A C 1
ATOM 1236 O O . GLY A 1 161 ? 6.851 -39.342 26.818 1.00 24.28 690 GLY A O 1
ATOM 1237 N N . LEU A 1 162 ? 9.020 -38.775 26.656 1.00 21.56 691 LEU A N 1
ATOM 1238 C CA . LEU A 1 162 ? 9.376 -39.425 27.912 1.00 21.23 691 LEU A CA 1
ATOM 1239 C C . LEU A 1 162 ? 8.778 -38.681 29.099 1.00 23.59 691 LEU A C 1
ATOM 1240 O O . LEU A 1 162 ? 8.722 -37.451 29.108 1.00 19.96 691 LEU A O 1
ATOM 1245 N N . ASN A 1 163 ? 8.322 -39.434 30.093 1.00 23.43 692 ASN A N 1
ATOM 1246 C CA . ASN A 1 163 ? 7.811 -38.843 31.322 1.00 23.60 692 ASN A CA 1
ATOM 1247 C C . ASN A 1 163 ? 8.868 -38.912 32.415 1.00 22.90 692 ASN A C 1
ATOM 1248 O O . ASN A 1 163 ? 9.517 -39.941 32.600 1.00 23.85 692 ASN A O 1
ATOM 1253 N N . LEU A 1 164 ? 9.053 -37.807 33.128 1.00 20.77 693 LEU A N 1
ATOM 1254 C CA . LEU A 1 164 ? 10.017 -37.768 34.220 1.00 18.16 693 LEU A CA 1
ATOM 1255 C C . LEU A 1 164 ? 9.528 -36.902 35.368 1.00 18.50 693 LEU A C 1
ATOM 1256 O O . LEU A 1 164 ? 8.545 -36.172 35.237 1.00 20.51 693 LEU A O 1
ATOM 1261 N N . GLU A 1 165 ? 10.227 -36.984 36.493 1.00 18.00 694 GLU A N 1
ATOM 1262 C CA . GLU A 1 165 ? 9.902 -36.171 37.653 1.00 17.62 694 GLU A CA 1
ATOM 1263 C C . GLU A 1 165 ? 10.907 -35.034 37.783 1.00 23.35 694 GLU A C 1
ATOM 1264 O O . GLU A 1 165 ? 12.118 -35.259 37.829 1.00 23.10 694 GLU A O 1
ATOM 1270 N N . CYS A 1 166 ? 10.405 -33.805 37.825 1.00 24.14 695 CYS A N 1
ATOM 1271 C CA . CYS A 1 166 ? 11.287 -32.651 37.907 1.00 24.01 695 CYS A CA 1
ATOM 1272 C C . CYS A 1 166 ? 10.805 -31.640 38.935 1.00 21.84 695 CYS A C 1
ATOM 1273 O O . CYS A 1 166 ? 9.603 -31.494 39.166 1.00 22.44 695 CYS A O 1
ATOM 1276 N N . VAL A 1 167 ? 11.762 -30.953 39.550 1.00 20.27 696 VAL A N 1
ATOM 1277 C CA . VAL A 1 167 ? 11.473 -29.942 40.556 1.00 21.28 696 VAL A CA 1
ATOM 1278 C C . VAL A 1 167 ? 10.503 -28.897 40.022 1.00 22.56 696 VAL A C 1
ATOM 1279 O O . VAL A 1 167 ? 10.710 -28.326 38.950 1.00 22.36 696 VAL A O 1
ATOM 1283 N N . ASP A 1 168 ? 9.428 -28.684 40.770 1.00 20.92 697 ASP A N 1
ATOM 1284 C CA . ASP A 1 168 ? 8.403 -27.716 40.415 1.00 23.16 697 ASP A CA 1
ATOM 1285 C C . ASP A 1 168 ? 8.943 -26.308 40.627 1.00 23.91 697 ASP A C 1
ATOM 1286 O O . ASP A 1 168 ? 9.204 -25.904 41.757 1.00 25.94 697 ASP A O 1
ATOM 1291 N N . LYS A 1 169 ? 9.094 -25.557 39.542 1.00 26.67 698 LYS A N 1
ATOM 1292 C CA . LYS A 1 169 ? 9.636 -24.204 39.629 1.00 27.57 698 LYS A CA 1
ATOM 1293 C C . LYS A 1 169 ? 8.727 -23.269 40.430 1.00 31.97 698 LYS A C 1
ATOM 1294 O O . LYS A 1 169 ? 9.163 -22.216 40.891 1.00 33.59 698 LYS A O 1
ATOM 1300 N N . ASP A 1 170 ? 7.467 -23.663 40.598 1.00 32.52 699 ASP A N 1
ATOM 1301 C CA . ASP A 1 170 ? 6.500 -22.857 41.340 1.00 35.38 699 ASP A CA 1
ATOM 1302 C C . ASP A 1 170 ? 6.389 -23.302 42.797 1.00 30.95 699 ASP A C 1
ATOM 1303 O O . ASP A 1 170 ? 5.784 -22.616 43.621 1.00 29.93 699 ASP A O 1
ATOM 1308 N N . ARG A 1 171 ? 6.973 -24.458 43.100 1.00 27.68 700 ARG A N 1
ATOM 1309 C CA . ARG A 1 171 ? 7.047 -24.971 44.465 1.00 25.71 700 ARG A CA 1
ATOM 1310 C C . ARG A 1 171 ? 8.200 -25.970 44.553 1.00 22.58 700 ARG A C 1
ATOM 1311 O O . ARG A 1 171 ? 8.013 -27.180 44.402 1.00 21.57 700 ARG A O 1
ATOM 1319 N N . ILE A 1 172 ? 9.398 -25.450 44.795 1.00 21.68 701 ILE A N 1
ATOM 1320 C CA . ILE A 1 172 ? 10.621 -26.240 44.682 1.00 21.65 701 ILE A CA 1
ATOM 1321 C C . ILE A 1 172 ? 10.739 -27.369 45.710 1.00 23.04 701 ILE A C 1
ATOM 1322 O O . ILE A 1 172 ? 11.630 -28.211 45.607 1.00 22.26 701 ILE A O 1
ATOM 1327 N N . SER A 1 173 ? 9.837 -27.395 46.688 1.00 23.06 702 SER A N 1
ATOM 1328 C CA . SER A 1 173 ? 9.857 -28.435 47.713 1.00 24.84 702 SER A CA 1
ATOM 1329 C C . SER A 1 173 ? 9.197 -29.728 47.234 1.00 25.66 702 SER A C 1
ATOM 1330 O O . SER A 1 173 ? 9.173 -30.727 47.952 1.00 27.03 702 SER A O 1
ATOM 1333 N N . GLN A 1 174 ? 8.663 -29.702 46.019 1.00 22.54 703 GLN A N 1
ATOM 1334 C CA . GLN A 1 174 ? 8.090 -30.898 45.420 1.00 23.41 703 GLN A CA 1
ATOM 1335 C C . GLN A 1 174 ? 8.600 -31.089 44.003 1.00 21.26 703 GLN A C 1
ATOM 1336 O O . GLN A 1 174 ? 9.037 -30.139 43.351 1.00 20.61 703 GLN A O 1
ATOM 1342 N N . VAL A 1 175 ? 8.556 -32.328 43.532 1.00 21.31 704 VAL A N 1
ATOM 1343 C CA . VAL A 1 175 ? 8.768 -32.591 42.121 1.00 20.77 704 VAL A CA 1
ATOM 1344 C C . VAL A 1 175 ? 7.413 -32.853 41.487 1.00 24.78 704 VAL A C 1
ATOM 1345 O O . VAL A 1 175 ? 6.472 -33.272 42.164 1.00 25.97 704 VAL A O 1
ATOM 1349 N N . ARG A 1 176 ? 7.311 -32.586 40.192 1.00 23.37 705 ARG A N 1
ATOM 1350 C CA . ARG A 1 176 ? 6.054 -32.752 39.483 1.00 25.21 705 ARG A CA 1
ATOM 1351 C C . ARG A 1 176 ? 6.300 -33.538 38.203 1.00 22.69 705 ARG A C 1
ATOM 1352 O O . ARG A 1 176 ? 7.370 -33.432 37.603 1.00 20.63 705 ARG A O 1
ATOM 1360 N N . LEU A 1 177 ? 5.321 -34.336 37.789 1.00 22.75 706 LEU A N 1
ATOM 1361 C CA . LEU A 1 177 ? 5.464 -35.126 36.573 1.00 21.19 706 LEU A CA 1
ATOM 1362 C C . LEU A 1 177 ? 5.467 -34.208 35.358 1.00 20.87 706 LEU A C 1
ATOM 1363 O O . LEU A 1 177 ? 4.656 -33.291 35.263 1.00 22.28 706 LEU A O 1
ATOM 1368 N N . ALA A 1 178 ? 6.386 -34.459 34.433 1.00 21.19 707 ALA A N 1
ATOM 1369 C CA . ALA A 1 178 ? 6.505 -33.640 33.235 1.00 21.80 707 ALA A CA 1
ATOM 1370 C C . ALA A 1 178 ? 6.873 -34.503 32.038 1.00 22.29 707 ALA A C 1
ATOM 1371 O O . ALA A 1 178 ? 7.392 -35.607 32.196 1.00 20.59 707 ALA A O 1
ATOM 1373 N N . THR A 1 179 ? 6.598 -33.996 30.840 1.00 22.74 708 THR A N 1
ATOM 1374 C CA . THR A 1 179 ? 6.967 -34.700 29.620 1.00 22.78 708 THR A CA 1
ATOM 1375 C C . THR A 1 179 ? 7.902 -33.857 28.755 1.00 22.27 708 THR A C 1
ATOM 1376 O O . THR A 1 179 ? 7.816 -32.627 28.742 1.00 19.72 708 THR A O 1
ATOM 1380 N N . VAL A 1 180 ? 8.806 -34.533 28.052 1.00 18.75 709 VAL A N 1
ATOM 1381 C CA . VAL A 1 180 ? 9.746 -33.883 27.147 1.00 17.94 709 VAL A CA 1
ATOM 1382 C C . VAL A 1 180 ? 9.080 -33.583 25.809 1.00 19.09 709 VAL A C 1
ATOM 1383 O O . VAL A 1 180 ? 8.688 -34.501 25.086 1.00 20.16 709 VAL A O 1
ATOM 1387 N N . THR A 1 181 ? 8.952 -32.302 25.477 1.00 19.11 710 THR A N 1
ATOM 1388 C CA . THR A 1 181 ? 8.270 -31.914 24.247 1.00 20.45 710 THR A CA 1
ATOM 1389 C C . THR A 1 181 ? 9.206 -31.299 23.213 1.00 19.95 710 THR A C 1
ATOM 1390 O O . THR A 1 181 ? 8.822 -31.113 22.061 1.00 21.09 710 THR A O 1
ATOM 1394 N N . LYS A 1 182 ? 10.429 -30.982 23.621 1.00 18.41 711 LYS A N 1
ATOM 1395 C CA . LYS A 1 182 ? 11.408 -30.414 22.700 1.00 19.67 711 LYS A CA 1
ATOM 1396 C C . LYS A 1 182 ? 12.817 -30.598 23.243 1.00 19.10 711 LYS A C 1
ATOM 1397 O O . LYS A 1 182 ? 13.032 -30.573 24.457 1.00 17.06 711 LYS A O 1
ATOM 1403 N N . ILE A 1 183 ? 13.774 -30.799 22.341 1.00 17.16 712 ILE A N 1
ATOM 1404 C CA . ILE A 1 183 ? 15.173 -30.965 22.724 1.00 16.41 712 ILE A CA 1
ATOM 1405 C C . ILE A 1 183 ? 16.072 -30.121 21.832 1.00 19.44 712 ILE A C 1
ATOM 1406 O O . ILE A 1 183 ? 16.012 -30.216 20.606 1.00 18.95 712 ILE A O 1
ATOM 1411 N N . VAL A 1 184 ? 16.892 -29.282 22.456 1.00 15.14 713 VAL A N 1
ATOM 1412 C CA . VAL A 1 184 ? 17.861 -28.466 21.736 1.00 19.14 713 VAL A CA 1
ATOM 1413 C C . VAL A 1 184 ? 19.206 -28.556 22.442 1.00 17.52 713 VAL A C 1
ATOM 1414 O O . VAL A 1 184 ? 19.346 -28.099 23.579 1.00 17.93 713 VAL A O 1
ATOM 1418 N N . GLY A 1 185 ? 20.186 -29.152 21.768 1.00 16.80 714 GLY A N 1
ATOM 1419 C CA . GLY A 1 185 ? 21.519 -29.313 22.325 1.00 12.54 714 GLY A CA 1
ATOM 1420 C C . GLY A 1 185 ? 21.510 -30.019 23.667 1.00 11.93 714 GLY A C 1
ATOM 1421 O O . GLY A 1 185 ? 22.221 -29.620 24.589 1.00 14.38 714 GLY A O 1
ATOM 1422 N N . LYS A 1 186 ? 20.684 -31.060 23.768 1.00 11.97 715 LYS A N 1
ATOM 1423 C CA . LYS A 1 186 ? 20.508 -31.842 24.997 1.00 15.26 715 LYS A CA 1
ATOM 1424 C C . LYS A 1 186 ? 19.836 -31.072 26.133 1.00 14.09 715 LYS A C 1
ATOM 1425 O O . LYS A 1 186 ? 19.754 -31.561 27.257 1.00 17.82 715 LYS A O 1
ATOM 1431 N N . ARG A 1 187 ? 19.368 -29.864 25.845 1.00 12.75 716 ARG A N 1
ATOM 1432 C CA . ARG A 1 187 ? 18.519 -29.151 26.789 1.00 13.29 716 ARG A CA 1
ATOM 1433 C C . ARG A 1 187 ? 17.069 -29.540 26.521 1.00 16.26 716 ARG A C 1
ATOM 1434 O O . ARG A 1 187 ? 16.578 -29.398 25.400 1.00 16.02 716 ARG A O 1
ATOM 1442 N N . LEU A 1 188 ? 16.397 -30.051 27.548 1.00 14.63 717 LEU A N 1
ATOM 1443 C CA . LEU A 1 188 ? 15.053 -30.595 27.391 1.00 16.25 717 LEU A CA 1
ATOM 1444 C C . LEU A 1 188 ? 14.017 -29.562 27.772 1.00 16.23 717 LEU A C 1
ATOM 1445 O O . LEU A 1 188 ? 14.138 -28.916 28.810 1.00 18.82 717 LEU A O 1
ATOM 1450 N N . PHE A 1 189 ? 12.988 -29.395 26.951 1.00 15.28 718 PHE A N 1
ATOM 1451 C CA . PHE A 1 189 ? 11.859 -28.623 27.433 1.00 18.52 718 PHE A CA 1
ATOM 1452 C C . PHE A 1 189 ? 10.860 -29.554 28.090 1.00 18.33 718 PHE A C 1
ATOM 1453 O O . PHE A 1 189 ? 10.349 -30.484 27.463 1.00 18.60 718 PHE A O 1
ATOM 1461 N N . LEU A 1 190 ? 10.597 -29.291 29.363 1.00 18.05 719 LEU A N 1
ATOM 1462 C CA . LEU A 1 190 ? 9.730 -30.131 30.168 1.00 18.73 719 LEU A CA 1
ATOM 1463 C C . LEU A 1 190 ? 8.403 -29.427 30.384 1.00 22.69 719 LEU A C 1
ATOM 1464 O O . LEU A 1 190 ? 8.361 -28.300 30.867 1.00 22.47 719 LEU A O 1
ATOM 1469 N N . ARG A 1 191 ? 7.320 -30.091 30.006 1.00 20.55 720 ARG A N 1
ATOM 1470 C CA . ARG A 1 191 ? 5.987 -29.533 30.164 1.00 22.93 720 ARG A CA 1
ATOM 1471 C C . ARG A 1 191 ? 5.274 -30.258 31.302 1.00 24.21 720 ARG A C 1
ATOM 1472 O O . ARG A 1 191 ? 5.054 -31.465 31.230 1.00 21.45 720 ARG A O 1
ATOM 1480 N N . TYR A 1 192 ? 4.935 -29.521 32.358 1.00 21.54 721 TYR A N 1
ATOM 1481 C CA . TYR A 1 192 ? 4.263 -30.101 33.518 1.00 24.08 721 TYR A CA 1
ATOM 1482 C C . TYR A 1 192 ? 2.850 -30.551 33.171 1.00 23.94 721 TYR A C 1
ATOM 1483 O O . TYR A 1 192 ? 2.152 -29.889 32.404 1.00 26.13 721 TYR A O 1
ATOM 1492 N N . PHE A 1 193 ? 2.419 -31.665 33.753 1.00 24.39 722 PHE A N 1
ATOM 1493 C CA . PHE A 1 193 ? 1.028 -32.088 33.622 1.00 26.38 722 PHE A CA 1
ATOM 1494 C C . PHE A 1 193 ? 0.142 -31.344 34.621 1.00 27.53 722 PHE A C 1
ATOM 1495 O O . PHE A 1 193 ? 0.630 -30.833 35.630 1.00 26.75 722 PHE A O 1
ATOM 1503 N N . ASP A 1 194 ? -1.154 -31.287 34.319 1.00 31.56 723 ASP A N 1
ATOM 1504 C CA . ASP A 1 194 ? -2.139 -30.514 35.084 1.00 37.57 723 ASP A CA 1
ATOM 1505 C C . ASP A 1 194 ? -1.882 -29.006 35.009 1.00 43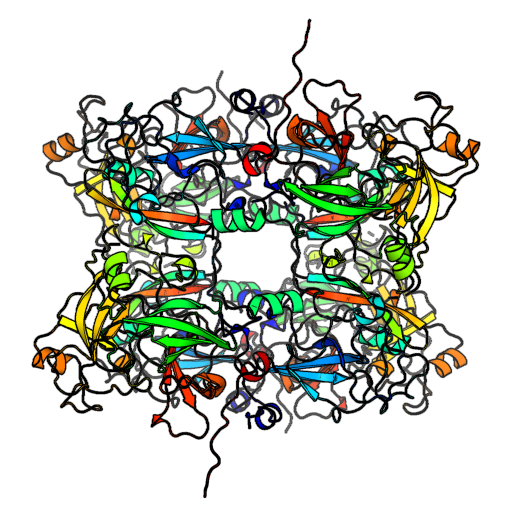.84 723 ASP A C 1
ATOM 1506 O O . ASP A 1 194 ? -2.207 -28.261 35.934 1.00 48.44 723 ASP A O 1
ATOM 1511 N N . SER A 1 195 ? -1.302 -28.569 33.895 1.00 48.09 724 SER A N 1
ATOM 1512 C CA . SER A 1 195 ? -1.093 -27.151 33.617 1.00 49.64 724 SER A CA 1
ATOM 1513 C C . SER A 1 195 ? -0.643 -26.994 32.170 1.00 46.20 724 SER A C 1
ATOM 1514 O O . SER A 1 195 ? -0.684 -27.949 31.396 1.00 43.99 724 SER A O 1
ATOM 1517 N N . ASP A 1 196 ? -0.220 -25.792 31.799 1.00 43.29 725 ASP A N 1
ATOM 1518 C CA . ASP A 1 196 ? 0.361 -25.585 30.480 1.00 38.99 725 ASP A CA 1
ATOM 1519 C C . ASP A 1 196 ? 1.742 -24.961 30.602 1.00 32.07 725 ASP A C 1
ATOM 1520 O O . ASP A 1 196 ? 2.273 -24.415 29.638 1.00 34.85 725 ASP A O 1
ATOM 1525 N N . ASP A 1 197 ? 2.318 -25.051 31.797 1.00 26.97 726 ASP A N 1
ATOM 1526 C CA . ASP A 1 197 ? 3.608 -24.423 32.066 1.00 43.89 726 ASP A CA 1
ATOM 1527 C C . ASP A 1 197 ? 4.750 -25.429 32.011 1.00 43.06 726 ASP A C 1
ATOM 1528 O O . ASP A 1 197 ? 4.531 -26.640 31.973 1.00 23.05 726 ASP A O 1
ATOM 1533 N N . GLY A 1 198 ? 5.974 -24.914 32.017 1.00 22.24 727 GLY A N 1
ATOM 1534 C CA . GLY A 1 198 ? 7.150 -25.761 31.968 1.00 20.39 727 GLY A CA 1
ATOM 1535 C C . GLY A 1 198 ? 8.446 -24.975 31.935 1.00 21.89 727 GLY A C 1
ATOM 1536 O O . GLY A 1 198 ? 8.454 -23.774 32.202 1.00 20.94 727 GLY A O 1
ATOM 1537 N N . PHE A 1 199 ? 9.546 -25.646 31.603 1.00 20.73 728 PHE A N 1
ATOM 1538 C CA . PHE A 1 199 ? 10.850 -24.986 31.597 1.00 25.22 728 PHE A CA 1
ATOM 1539 C C . PHE A 1 199 ? 11.937 -25.810 30.918 1.00 22.09 728 PHE A C 1
ATOM 1540 O O . PHE A 1 199 ? 11.786 -27.019 30.733 1.00 18.69 728 PHE A O 1
ATOM 1548 N N . TRP A 1 200 ? 13.034 -25.146 30.552 1.00 20.79 729 TRP A N 1
ATOM 1549 C CA . TRP A 1 200 ? 14.178 -25.816 29.934 1.00 19.96 729 TRP A CA 1
ATOM 1550 C C . TRP A 1 200 ? 15.141 -26.370 30.979 1.00 19.87 729 TRP A C 1
ATOM 1551 O O . TRP A 1 200 ? 15.347 -25.773 32.039 1.00 20.63 729 TRP A O 1
ATOM 1562 N N . CYS A 1 201 ? 15.753 -27.502 30.658 1.00 19.14 730 CYS A N 1
ATOM 1563 C CA . CYS A 1 201 ? 16.635 -28.174 31.590 1.00 19.94 730 CYS A CA 1
ATOM 1564 C C . CYS A 1 201 ? 17.578 -29.090 30.818 1.00 17.27 730 CYS A C 1
ATOM 1565 O O . CYS A 1 201 ? 17.136 -29.878 29.991 1.00 17.51 730 CYS A O 1
ATOM 1568 N N . HIS A 1 202 ? 18.878 -28.987 31.080 1.00 16.81 731 HIS A N 1
ATOM 1569 C CA . HIS A 1 202 ? 19.840 -29.872 30.424 1.00 12.56 731 HIS A CA 1
ATOM 1570 C C . HIS A 1 202 ? 19.626 -31.290 30.935 1.00 13.91 731 HIS A C 1
ATOM 1571 O O . HIS A 1 202 ? 19.205 -31.484 32.074 1.00 16.86 731 HIS A O 1
ATOM 1578 N N . GLU A 1 203 ? 19.925 -32.275 30.091 1.00 14.37 732 GLU A N 1
ATOM 1579 C CA . GLU A 1 203 ? 19.686 -33.679 30.421 1.00 17.12 732 GLU A CA 1
ATOM 1580 C C . GLU A 1 203 ? 20.487 -34.156 31.634 1.00 16.56 732 GLU A C 1
ATOM 1581 O O . GLU A 1 203 ? 20.131 -35.153 32.267 1.00 18.31 732 GLU A O 1
ATOM 1587 N N . ASP A 1 204 ? 21.567 -33.447 31.952 1.00 14.00 733 ASP A N 1
ATOM 1588 C CA . ASP A 1 204 ? 22.451 -33.851 33.044 1.00 15.88 733 ASP A CA 1
ATOM 1589 C C . ASP A 1 204 ? 22.113 -33.150 34.357 1.00 16.72 733 ASP A C 1
ATOM 1590 O O . ASP A 1 204 ? 22.757 -33.390 35.377 1.00 16.94 733 ASP A O 1
ATOM 1595 N N . SER A 1 205 ? 21.106 -32.287 34.333 1.00 14.10 734 SER A N 1
ATOM 1596 C CA . SER A 1 205 ? 20.776 -31.491 35.510 1.00 16.21 734 SER A CA 1
ATOM 1597 C C . SER A 1 205 ? 20.296 -32.342 36.684 1.00 14.11 734 SER A C 1
ATOM 1598 O O . SER A 1 205 ? 19.584 -33.326 36.492 1.00 18.09 734 SER A O 1
ATOM 1601 N N . PRO A 1 206 ? 20.692 -31.957 37.907 1.00 16.02 735 PRO A N 1
ATOM 1602 C CA . PRO A 1 206 ? 20.341 -32.671 39.141 1.00 17.46 735 PRO A CA 1
ATOM 1603 C C . PRO A 1 206 ? 18.870 -32.538 39.561 1.00 16.21 735 PRO A C 1
ATOM 1604 O O . PRO A 1 206 ? 18.453 -33.224 40.494 1.00 18.96 735 PRO A O 1
ATOM 1608 N N . ILE A 1 207 ? 18.097 -31.681 38.900 1.00 14.25 736 ILE A N 1
ATOM 1609 C CA . ILE A 1 207 ? 16.710 -31.471 39.322 1.00 16.80 736 ILE A CA 1
ATOM 1610 C C . ILE A 1 207 ? 15.670 -32.243 38.509 1.00 20.16 736 ILE A C 1
ATOM 1611 O O . ILE A 1 207 ? 14.467 -32.029 38.674 1.00 20.88 736 ILE A O 1
ATOM 1616 N N . ILE A 1 208 ? 16.128 -33.138 37.639 1.00 17.63 737 ILE A N 1
ATOM 1617 C CA . ILE A 1 208 ? 15.217 -34.065 36.970 1.00 19.39 737 ILE A CA 1
ATOM 1618 C C . ILE A 1 208 ? 15.506 -35.487 37.425 1.00 19.22 737 ILE A C 1
ATOM 1619 O O . ILE A 1 208 ? 16.649 -35.833 37.723 1.00 18.50 737 ILE A O 1
ATOM 1624 N N . HIS A 1 209 ? 14.464 -36.307 37.490 1.00 17.77 738 HIS A N 1
ATOM 1625 C CA . HIS A 1 209 ? 14.580 -37.633 38.086 1.00 17.29 738 HIS A CA 1
ATOM 1626 C C . HIS A 1 209 ? 13.713 -38.659 37.359 1.00 19.45 738 HIS A C 1
ATOM 1627 O O . HIS A 1 209 ? 12.723 -38.299 36.718 1.00 21.23 738 HIS A O 1
ATOM 1634 N N . PRO A 1 210 ? 14.089 -39.946 37.444 1.00 19.78 739 PRO A N 1
ATOM 1635 C CA . PRO A 1 210 ? 13.317 -40.987 36.758 1.00 20.21 739 PRO A CA 1
ATOM 1636 C C . PRO A 1 210 ? 11.946 -41.198 37.385 1.00 21.20 739 PRO A C 1
ATOM 1637 O O . PRO A 1 210 ? 11.699 -40.749 38.502 1.00 21.26 739 PRO A O 1
ATOM 1641 N N . VAL A 1 211 ? 11.065 -41.875 36.659 1.00 21.50 740 VAL A N 1
ATOM 1642 C CA . VAL A 1 211 ? 9.765 -42.253 37.196 1.00 24.22 740 VAL A CA 1
ATOM 1643 C C . VAL A 1 211 ? 9.951 -43.139 38.422 1.00 27.03 740 VAL A C 1
ATOM 1644 O O . VAL A 1 211 ? 10.694 -44.119 38.381 1.00 27.47 740 VAL A O 1
ATOM 1648 N N . GLY A 1 212 ? 9.289 -42.778 39.517 1.00 24.42 741 GLY A N 1
ATOM 1649 C CA . GLY A 1 212 ? 9.371 -43.554 40.740 1.00 25.00 741 GLY A CA 1
ATOM 1650 C C . GLY A 1 212 ? 10.403 -43.042 41.730 1.00 24.04 741 GLY A C 1
ATOM 1651 O O . GLY A 1 212 ? 10.538 -43.588 42.825 1.00 26.91 741 GLY A O 1
ATOM 1652 N N . TRP A 1 213 ? 11.126 -41.991 41.351 1.00 22.29 742 TRP A N 1
ATOM 1653 C CA . TRP A 1 213 ? 12.190 -41.438 42.190 1.00 25.45 742 TRP A CA 1
ATOM 1654 C C . TRP A 1 213 ? 11.656 -40.866 43.501 1.00 25.15 742 TRP A C 1
ATOM 1655 O O . TRP A 1 213 ? 12.136 -41.220 44.580 1.00 22.96 742 TRP A O 1
ATOM 1666 N N . ALA A 1 214 ? 10.660 -39.988 43.400 1.00 21.55 743 ALA A N 1
ATOM 1667 C CA . ALA A 1 214 ? 10.096 -39.312 44.566 1.00 21.96 743 ALA A CA 1
ATOM 1668 C C . ALA A 1 214 ? 9.551 -40.296 45.594 1.00 24.77 743 ALA A C 1
ATOM 1669 O O . ALA A 1 214 ? 9.803 -40.159 46.790 1.00 25.74 743 ALA A O 1
ATOM 1671 N N . THR A 1 215 ? 8.812 -41.292 45.116 1.00 24.80 744 THR A N 1
ATOM 1672 C CA . THR A 1 215 ? 8.210 -42.296 45.985 1.00 26.71 744 THR A CA 1
ATOM 1673 C C . THR A 1 215 ? 9.273 -43.148 46.676 1.00 27.35 744 THR A C 1
ATOM 1674 O O . THR A 1 215 ? 9.139 -43.492 47.851 1.00 28.60 744 THR A O 1
ATOM 1678 N N . THR A 1 216 ? 10.329 -43.478 45.938 1.00 26.65 745 THR A N 1
ATOM 1679 C CA . THR A 1 216 ? 11.423 -44.291 46.461 1.00 33.42 745 THR A CA 1
ATOM 1680 C C . THR A 1 216 ? 12.240 -43.516 47.487 1.00 29.10 745 THR A C 1
ATOM 1681 O O . THR A 1 216 ? 12.601 -44.040 48.542 1.00 29.02 745 THR A O 1
ATOM 1685 N N . VAL A 1 217 ? 12.518 -42.259 47.166 1.00 26.38 746 VAL A N 1
ATOM 1686 C CA . VAL A 1 217 ? 13.345 -41.398 48.005 1.00 26.89 746 VAL A CA 1
ATOM 1687 C C . VAL A 1 217 ? 12.566 -40.800 49.183 1.00 28.23 746 VAL A C 1
ATOM 1688 O O . VAL A 1 217 ? 13.115 -40.608 50.272 1.00 28.13 746 VAL A O 1
ATOM 1692 N N . GLY A 1 218 ? 11.281 -40.529 48.967 1.00 25.28 747 GLY A N 1
ATOM 1693 C CA . GLY A 1 218 ? 10.435 -39.952 49.998 1.00 26.05 747 GLY A CA 1
ATOM 1694 C C . GLY A 1 218 ? 10.267 -38.454 49.818 1.00 27.89 747 GLY A C 1
ATOM 1695 O O . GLY A 1 218 ? 9.964 -37.726 50.765 1.00 26.08 747 GLY A O 1
ATOM 1696 N N . HIS A 1 219 ? 10.471 -38.000 48.586 1.00 25.11 748 HIS A N 1
ATOM 1697 C CA . HIS A 1 219 ? 10.337 -36.594 48.235 1.00 26.53 748 HIS A CA 1
ATOM 1698 C C . HIS A 1 219 ? 8.880 -36.291 47.900 1.00 25.89 748 HIS A C 1
ATOM 1699 O O . HIS A 1 219 ? 8.161 -37.160 47.406 1.00 25.74 748 HIS A O 1
ATOM 1706 N N . ASN A 1 220 ? 8.444 -35.066 48.177 1.00 25.92 749 ASN A N 1
ATOM 1707 C CA . ASN A 1 220 ? 7.089 -34.648 47.825 1.00 27.93 749 ASN A CA 1
ATOM 1708 C C . ASN A 1 220 ? 6.838 -34.764 46.323 1.00 25.91 749 ASN A C 1
ATOM 1709 O O . ASN A 1 220 ? 7.700 -34.426 45.514 1.00 25.56 749 ASN A O 1
ATOM 1714 N N . LEU A 1 221 ? 5.657 -35.247 45.957 1.00 26.14 750 LEU A N 1
ATOM 1715 C CA . LEU A 1 221 ? 5.343 -35.500 44.556 1.00 24.77 750 LEU A CA 1
ATOM 1716 C C . LEU A 1 221 ? 3.955 -34.997 44.179 1.00 24.63 750 LEU A C 1
ATOM 1717 O O . LEU A 1 221 ? 2.979 -35.272 44.871 1.00 26.09 750 LEU A O 1
ATOM 1722 N N . ALA A 1 222 ? 3.881 -34.256 43.077 1.00 24.06 751 ALA A N 1
ATOM 1723 C CA . ALA A 1 222 ? 2.604 -33.862 42.490 1.00 29.86 751 ALA A CA 1
ATOM 1724 C C . ALA A 1 222 ? 2.509 -34.451 41.086 1.00 28.08 751 ALA A C 1
ATOM 1725 O O . ALA A 1 222 ? 3.456 -34.361 40.307 1.00 25.05 751 ALA A O 1
ATOM 1727 N N . ALA A 1 223 ? 1.369 -35.054 40.767 1.00 28.28 752 ALA A N 1
ATOM 1728 C CA . ALA A 1 223 ? 1.211 -35.768 39.503 1.00 28.09 752 ALA A CA 1
ATOM 1729 C C . ALA A 1 223 ? -0.261 -36.079 39.254 1.00 28.92 752 ALA A C 1
ATOM 1730 O O . ALA A 1 223 ? -1.070 -35.989 40.176 1.00 30.15 752 ALA A O 1
ATOM 1732 N N . PRO A 1 224 ? -0.620 -36.431 38.005 1.00 29.52 753 PRO A N 1
ATOM 1733 C CA . PRO A 1 224 ? -1.997 -36.865 37.737 1.00 32.96 753 PRO A CA 1
ATOM 1734 C C . PRO A 1 224 ? -2.391 -38.063 38.598 1.00 34.52 753 PRO A C 1
ATOM 1735 O O . PRO A 1 224 ? -1.521 -38.816 39.042 1.00 32.61 753 PRO A O 1
ATOM 1739 N N . GLN A 1 225 ? -3.690 -38.230 38.825 1.00 36.80 754 GLN A N 1
ATOM 1740 C CA . GLN A 1 225 ? -4.198 -39.267 39.720 1.00 41.37 754 GLN A CA 1
ATOM 1741 C C . GLN A 1 225 ? -3.725 -40.675 39.375 1.00 38.89 754 GLN A C 1
ATOM 1742 O O . GLN A 1 225 ? -3.333 -41.435 40.259 1.00 37.63 754 GLN A O 1
ATOM 1748 N N . ASP A 1 226 ? -3.764 -41.010 38.090 1.00 40.20 755 ASP A N 1
ATOM 1749 C CA . ASP A 1 226 ? -3.377 -42.336 37.618 1.00 44.63 755 ASP A CA 1
ATOM 1750 C C . ASP A 1 226 ? -1.938 -42.669 38.010 1.00 41.59 755 ASP A C 1
ATOM 1751 O O . ASP A 1 226 ? -1.630 -43.799 38.391 1.00 37.06 755 ASP A O 1
ATOM 1756 N N . TYR A 1 227 ? -1.068 -41.669 37.922 1.00 33.94 756 TYR A N 1
ATOM 1757 C CA . TYR A 1 227 ? 0.345 -41.833 38.246 1.00 36.65 756 TYR A CA 1
ATOM 1758 C C . TYR A 1 227 ? 0.553 -42.061 39.741 1.00 37.13 756 TYR A C 1
ATOM 1759 O O . TYR A 1 227 ? 1.326 -42.933 40.141 1.00 32.11 756 TYR A O 1
ATOM 1768 N N . LEU A 1 228 ? -0.137 -41.273 40.561 1.00 32.39 757 LEU A N 1
ATOM 1769 C CA . LEU A 1 228 ? -0.051 -41.406 42.012 1.00 41.10 757 LEU A CA 1
ATOM 1770 C C . LEU A 1 228 ? -0.491 -42.796 42.456 1.00 41.77 757 LEU A C 1
ATOM 1771 O O . LEU A 1 228 ? 0.094 -43.385 43.364 1.00 43.06 757 LEU A O 1
ATOM 1776 N N . GLU A 1 229 ? -1.521 -43.316 41.800 1.00 41.02 758 GLU A N 1
ATOM 1777 C CA . GLU A 1 229 ? -2.025 -44.649 42.098 1.00 45.94 758 GLU A CA 1
ATOM 1778 C C . GLU A 1 229 ? -1.001 -45.724 41.739 1.00 45.76 758 GLU A C 1
ATOM 1779 O O . GLU A 1 229 ? -0.835 -46.698 42.473 1.00 40.16 758 GLU A O 1
ATOM 1785 N N . ARG A 1 230 ? -0.312 -45.543 40.616 1.00 44.22 759 ARG A N 1
ATOM 1786 C CA . ARG A 1 230 ? 0.727 -46.484 40.205 1.00 46.03 759 ARG A CA 1
ATOM 1787 C C . ARG A 1 230 ? 1.895 -46.479 41.187 1.00 44.73 759 ARG A C 1
ATOM 1788 O O . ARG A 1 230 ? 2.479 -47.524 41.476 1.00 47.63 759 ARG A O 1
ATOM 1796 N N . MET A 1 231 ? 2.221 -45.299 41.705 1.00 41.67 760 MET A N 1
ATOM 1797 C CA . MET A 1 231 ? 3.355 -45.144 42.611 1.00 42.51 760 MET A CA 1
ATOM 1798 C C . MET A 1 231 ? 3.181 -45.893 43.932 1.00 48.70 760 MET A C 1
ATOM 1799 O O . MET A 1 231 ? 4.138 -46.461 44.459 1.00 53.04 760 MET A O 1
ATOM 1804 N N . LEU A 1 232 ? 1.964 -45.892 44.465 1.00 50.23 761 LEU A N 1
ATOM 1805 C CA . LEU A 1 232 ? 1.690 -46.581 45.723 1.00 55.44 761 LEU A CA 1
ATOM 1806 C C . LEU A 1 232 ? 1.428 -48.071 45.517 1.00 60.42 761 LEU A C 1
ATOM 1807 O O . LEU A 1 232 ? 1.758 -48.889 46.374 1.00 63.74 761 LEU A O 1
ATOM 1809 N N . ALA A 1 233 ? 0.839 -48.420 44.377 1.00 62.29 762 ALA A N 1
ATOM 1810 C CA . ALA A 1 233 ? 0.572 -49.819 44.060 1.00 67.21 762 ALA A CA 1
ATOM 1811 C C . ALA A 1 233 ? 1.852 -50.548 43.665 1.00 68.09 762 ALA A C 1
ATOM 1812 O O . ALA A 1 233 ? 2.570 -51.068 44.518 1.00 68.88 762 ALA A O 1
ATOM 1814 N N . VAL A 1 241 ? 6.310 -50.153 35.084 1.00 63.62 770 VAL A N 1
ATOM 1815 C CA . VAL A 1 241 ? 7.105 -49.520 34.038 1.00 62.74 770 VAL A CA 1
ATOM 1816 C C . VAL A 1 241 ? 6.314 -49.410 32.737 1.00 61.26 770 VAL A C 1
ATOM 1817 O O . VAL A 1 241 ? 5.922 -50.419 32.150 1.00 66.03 770 VAL A O 1
ATOM 1821 N N . HIS A 1 242 ? 6.076 -48.180 32.296 1.00 53.44 771 HIS A N 1
ATOM 1822 C CA . HIS A 1 242 ? 5.388 -47.944 31.034 1.00 47.96 771 HIS A CA 1
ATOM 1823 C C . HIS A 1 242 ? 6.414 -47.610 29.956 1.00 40.14 771 HIS A C 1
ATOM 1824 O O . HIS A 1 242 ? 7.549 -47.257 30.272 1.00 36.69 771 HIS A O 1
ATOM 1831 N N . GLU A 1 243 ? 6.014 -47.718 28.691 1.00 38.52 772 GLU A N 1
ATOM 1832 C CA . GLU A 1 243 ? 6.932 -47.512 27.569 1.00 37.70 772 GLU A CA 1
ATOM 1833 C C . GLU A 1 243 ? 7.616 -46.147 27.572 1.00 36.78 772 GLU A C 1
ATOM 1834 O O . GLU A 1 243 ? 8.725 -46.000 27.056 1.00 35.82 772 GLU A O 1
ATOM 1840 N N . ASP A 1 244 ? 6.958 -45.150 28.155 1.00 34.88 773 ASP A N 1
ATOM 1841 C CA . ASP A 1 244 ? 7.477 -43.785 28.110 1.00 33.00 773 ASP A CA 1
ATOM 1842 C C . ASP A 1 244 ? 8.097 -43.307 29.423 1.00 26.00 773 ASP A C 1
ATOM 1843 O O . ASP A 1 244 ? 8.423 -42.130 29.564 1.00 25.09 773 ASP A O 1
ATOM 1848 N N . ASP A 1 245 ? 8.263 -44.219 30.376 1.00 27.40 774 ASP A N 1
ATOM 1849 C CA . ASP A 1 245 ? 8.983 -43.900 31.603 1.00 25.31 774 ASP A CA 1
ATOM 1850 C C . ASP A 1 245 ? 10.430 -43.553 31.291 1.00 26.37 774 ASP A C 1
ATOM 1851 O O . ASP A 1 245 ? 11.114 -44.302 30.591 1.00 28.07 774 ASP A O 1
ATOM 1856 N N . ALA A 1 246 ? 10.898 -42.417 31.798 1.00 24.55 775 ALA A N 1
ATOM 1857 C CA . ALA A 1 246 ? 12.326 -42.150 31.803 1.00 22.76 775 ALA A CA 1
ATOM 1858 C C . ALA A 1 246 ? 12.899 -42.944 32.967 1.00 26.80 775 ALA A C 1
ATOM 1859 O O . ALA A 1 246 ? 12.511 -42.740 34.118 1.00 28.81 775 ALA A O 1
ATOM 1861 N N . THR A 1 247 ? 13.792 -43.878 32.665 1.00 27.64 776 THR A N 1
ATOM 1862 C CA . THR A 1 247 ? 14.338 -44.759 33.692 1.00 27.15 776 THR A CA 1
ATOM 1863 C C . THR A 1 247 ? 15.695 -44.281 34.210 1.00 25.33 776 THR A C 1
ATOM 1864 O O . THR A 1 247 ? 16.306 -43.379 33.639 1.00 23.04 776 THR A O 1
ATOM 1868 N N . ILE A 1 248 ? 16.152 -44.902 35.294 1.00 29.63 777 ILE A N 1
ATOM 1869 C CA . ILE A 1 248 ? 17.345 -44.462 36.017 1.00 27.35 777 ILE A CA 1
ATOM 1870 C C . ILE A 1 248 ? 18.605 -44.312 35.152 1.00 27.34 777 ILE A C 1
ATOM 1871 O O . ILE A 1 248 ? 19.416 -43.411 35.381 1.00 24.62 777 ILE A O 1
ATOM 1876 N N . GLU A 1 249 ? 18.762 -45.166 34.146 1.00 29.21 778 GLU A N 1
ATOM 1877 C CA . GLU A 1 249 ? 19.991 -45.163 33.354 1.00 31.85 778 GLU A CA 1
ATOM 1878 C C . GLU A 1 249 ? 20.122 -43.944 32.443 1.00 30.13 778 GLU A C 1
ATOM 1879 O O . GLU A 1 249 ? 21.177 -43.719 31.849 1.00 29.14 778 GLU A O 1
ATOM 1884 N N . LEU A 1 250 ? 19.057 -43.156 32.342 1.00 26.01 779 LEU A N 1
ATOM 1885 C CA . LEU A 1 250 ? 19.084 -41.942 31.531 1.00 22.31 779 LEU A CA 1
ATOM 1886 C C . LEU A 1 250 ? 19.624 -40.748 32.314 1.00 21.03 779 LEU A C 1
ATOM 1887 O O . LEU A 1 250 ? 19.896 -39.692 31.742 1.00 20.74 779 LEU A O 1
ATOM 1892 N N . PHE A 1 251 ? 19.778 -40.919 33.623 1.00 19.98 780 PHE A N 1
ATOM 1893 C CA . PHE A 1 251 ? 20.096 -39.794 34.497 1.00 21.93 780 PHE A CA 1
ATOM 1894 C C . PHE A 1 251 ? 21.519 -39.843 35.027 1.00 21.25 780 PHE A C 1
ATOM 1895 O O . PHE A 1 251 ? 22.019 -40.902 35.404 1.00 22.76 780 PHE A O 1
ATOM 1903 N N . LYS A 1 252 ? 22.164 -38.682 35.045 1.00 19.67 781 LYS A N 1
ATOM 1904 C CA . LYS A 1 252 ? 23.528 -38.564 35.540 1.00 22.94 781 LYS A CA 1
ATOM 1905 C C . LYS A 1 252 ? 23.546 -38.435 37.059 1.00 21.83 781 LYS A C 1
ATOM 1906 O O . LYS A 1 252 ? 22.827 -37.614 37.633 1.00 21.34 781 LYS A O 1
ATOM 1912 N N . MET A 1 253 ? 24.368 -39.260 37.700 1.00 17.55 782 MET A N 1
ATOM 1913 C CA . MET A 1 253 ? 24.552 -39.219 39.145 1.00 19.63 782 MET A CA 1
ATOM 1914 C C . MET A 1 253 ? 26.043 -39.305 39.443 1.00 20.32 782 MET A C 1
ATOM 1915 O O . MET A 1 253 ? 26.772 -40.011 38.746 1.00 20.86 782 MET A O 1
ATOM 1920 N N . ASN A 1 254 ? 26.504 -38.593 40.468 1.00 19.94 783 ASN A N 1
ATOM 1921 C CA . ASN A 1 254 ? 27.900 -38.713 40.883 1.00 21.44 783 ASN A CA 1
ATOM 1922 C C . ASN A 1 254 ? 28.062 -39.778 41.957 1.00 24.75 783 ASN A C 1
ATOM 1923 O O . ASN A 1 254 ? 29.012 -39.755 42.736 1.00 25.20 783 ASN A O 1
ATOM 1928 N N . PHE A 1 255 ? 27.107 -40.703 41.989 1.00 25.53 784 PHE A N 1
ATOM 1929 C CA . PHE A 1 255 ? 27.149 -41.850 42.885 1.00 27.88 784 PHE A CA 1
ATOM 1930 C C . PHE A 1 255 ? 26.341 -42.987 42.274 1.00 29.14 784 PHE A C 1
ATOM 1931 O O . PHE A 1 255 ? 25.723 -42.825 41.222 1.00 27.60 784 PHE A O 1
ATOM 1939 N N . THR A 1 256 ? 26.357 -44.142 42.928 1.00 31.63 785 THR A N 1
ATOM 1940 C CA . THR A 1 256 ? 25.534 -45.264 42.502 1.00 34.77 785 THR A CA 1
ATOM 1941 C C . THR A 1 256 ? 24.638 -45.662 43.662 1.00 33.75 785 THR A C 1
ATOM 1942 O O . THR A 1 256 ? 24.963 -45.397 44.820 1.00 34.82 785 THR A O 1
ATOM 1946 N N . PHE A 1 257 ? 23.506 -46.287 43.359 1.00 33.57 786 PHE A N 1
ATOM 1947 C CA . PHE A 1 257 ? 22.602 -46.738 44.412 1.00 36.53 786 PHE A CA 1
ATOM 1948 C C . PHE A 1 257 ? 23.145 -47.980 45.109 1.00 35.33 786 PHE A C 1
ATOM 1949 O O . PHE A 1 257 ? 22.683 -48.343 46.190 1.00 34.94 786 PHE A O 1
ATOM 1957 N N . ASP A 1 258 ? 24.136 -48.617 44.487 1.00 34.63 787 ASP A N 1
ATOM 1958 C CA . ASP A 1 258 ? 24.840 -49.740 45.099 1.00 37.78 787 ASP A CA 1
ATOM 1959 C C . ASP A 1 258 ? 25.530 -49.302 46.386 1.00 37.67 787 ASP A C 1
ATOM 1960 O O . ASP A 1 258 ? 25.730 -50.104 47.296 1.00 38.29 787 ASP A O 1
ATOM 1965 N N . GLU A 1 259 ? 25.890 -48.023 46.451 1.00 39.63 788 GLU A N 1
ATOM 1966 C CA . GLU A 1 259 ? 26.596 -47.464 47.600 1.00 40.57 788 GLU A CA 1
ATOM 1967 C C . GLU A 1 259 ? 25.702 -47.343 48.827 1.00 38.45 788 GLU A C 1
ATOM 1968 O O . GLU A 1 259 ? 26.184 -47.111 49.936 1.00 34.46 788 GLU A O 1
ATOM 1974 N N . TYR A 1 260 ? 24.397 -47.485 48.623 1.00 39.85 789 TYR A N 1
ATOM 1975 C CA . TYR A 1 260 ? 23.445 -47.399 49.719 1.00 34.96 789 TYR A CA 1
ATOM 1976 C C . TYR A 1 260 ? 22.785 -48.749 49.963 1.00 36.85 789 TYR A C 1
ATOM 1977 O O . TYR A 1 260 ? 22.742 -49.601 49.073 1.00 35.33 789 TYR A O 1
ATOM 1986 N N . TYR A 1 261 ? 22.280 -48.946 51.177 1.00 36.00 790 TYR A N 1
ATOM 1987 C CA . TYR A 1 261 ? 21.500 -50.138 51.484 1.00 41.07 790 TYR A CA 1
ATOM 1988 C C . TYR A 1 261 ? 20.218 -50.131 50.659 1.00 40.30 790 TYR A C 1
ATOM 1989 O O . TYR A 1 261 ? 19.832 -49.100 50.105 1.00 34.38 790 TYR A O 1
ATOM 1998 N N . SER A 1 262 ? 19.567 -51.285 50.576 1.00 43.55 791 SER A N 1
ATOM 1999 C CA . SER A 1 262 ? 18.381 -51.430 49.741 1.00 45.97 791 SER A CA 1
ATOM 2000 C C . SER A 1 262 ? 17.239 -50.509 50.167 1.00 44.36 791 SER A C 1
ATOM 2001 O O . SER A 1 262 ? 16.475 -50.038 49.325 1.00 42.78 791 SER A O 1
ATOM 2004 N N . ASP A 1 263 ? 17.125 -50.251 51.467 1.00 43.44 792 ASP A N 1
ATOM 2005 C CA . ASP A 1 263 ? 16.060 -49.384 51.970 1.00 41.91 792 ASP A CA 1
ATOM 2006 C C . ASP A 1 263 ? 16.438 -47.902 51.935 1.00 40.19 792 ASP A C 1
ATOM 2007 O O . ASP A 1 263 ? 15.618 -47.038 52.238 1.00 41.37 792 ASP A O 1
ATOM 2012 N N . GLY A 1 264 ? 17.687 -47.621 51.574 1.00 37.71 793 GLY A N 1
ATOM 2013 C CA . GLY A 1 264 ? 18.153 -46.254 51.414 1.00 35.64 793 GLY A CA 1
ATOM 2014 C C . GLY A 1 264 ? 18.354 -45.485 52.706 1.00 35.59 793 GLY A C 1
ATOM 2015 O O . GLY A 1 264 ? 18.497 -44.262 52.692 1.00 30.60 793 GLY A O 1
ATOM 2016 N N . LYS A 1 265 ? 18.369 -46.199 53.826 1.00 38.73 794 LYS A N 1
ATOM 2017 C CA . LYS A 1 265 ? 18.558 -45.568 55.125 1.00 42.57 794 LYS A CA 1
ATOM 2018 C C . LYS A 1 265 ? 19.987 -45.059 55.288 1.00 40.46 794 LYS A C 1
ATOM 2019 O O . LYS A 1 265 ? 20.945 -45.827 55.177 1.00 40.60 794 LYS A O 1
ATOM 2025 N N . THR A 1 266 ? 20.126 -43.762 55.546 1.00 35.72 795 THR A N 1
ATOM 2026 C CA . THR A 1 266 ? 21.441 -43.160 55.748 1.00 36.65 795 THR A CA 1
ATOM 2027 C C . THR A 1 266 ? 21.658 -42.734 57.197 1.00 40.03 795 THR A C 1
ATOM 2028 O O . THR A 1 266 ? 20.711 -42.630 57.978 1.00 40.69 795 THR A O 1
ATOM 2032 N N . ASN A 1 267 ? 22.917 -42.491 57.546 1.00 42.91 796 ASN A N 1
ATOM 2033 C CA . ASN A 1 267 ? 23.280 -42.060 58.889 1.00 44.55 796 ASN A CA 1
ATOM 2034 C C . ASN A 1 267 ? 24.420 -41.048 58.831 1.00 42.02 796 ASN A C 1
ATOM 2035 O O . ASN A 1 267 ? 25.427 -41.187 59.525 1.00 45.26 796 ASN A O 1
ATOM 2040 N N . SER A 1 268 ? 24.259 -40.034 57.987 1.00 35.98 797 SER A N 1
ATOM 2041 C CA . SER A 1 268 ? 25.271 -38.994 57.835 1.00 35.14 797 SER A CA 1
ATOM 2042 C C . SER A 1 268 ? 24.749 -37.641 58.307 1.00 30.99 797 SER A C 1
ATOM 2043 O O . SER A 1 268 ? 24.934 -37.266 59.464 1.00 31.07 797 SER A O 1
ATOM 2046 N N . PHE A 1 269 ? 24.099 -36.907 57.411 1.00 27.54 798 PHE A N 1
ATOM 2047 C CA . PHE A 1 269 ? 23.467 -35.651 57.796 1.00 27.89 798 PHE A CA 1
ATOM 2048 C C . PHE A 1 269 ? 22.277 -35.918 58.711 1.00 32.29 798 PHE A C 1
ATOM 2049 O O . PHE A 1 269 ? 21.569 -36.914 58.553 1.00 35.26 798 PHE A O 1
ATOM 2057 N N . VAL A 1 270 ? 22.071 -35.027 59.674 1.00 30.52 799 VAL A N 1
ATOM 2058 C CA . VAL A 1 270 ? 20.983 -35.160 60.631 1.00 30.79 799 VAL A CA 1
ATOM 2059 C C . VAL A 1 270 ? 20.152 -33.881 60.619 1.00 29.45 799 VAL A C 1
ATOM 2060 O O . VAL A 1 270 ? 20.697 -32.793 60.431 1.00 29.31 799 VAL A O 1
ATOM 2064 N N . GLU A 1 271 ? 18.839 -34.017 60.799 1.00 32.06 800 GLU A N 1
ATOM 2065 C CA . GLU A 1 271 ? 17.941 -32.867 60.878 1.00 36.19 800 GLU A CA 1
ATOM 2066 C C . GLU A 1 271 ? 18.425 -31.846 61.901 1.00 34.27 800 GLU A C 1
ATOM 2067 O O . GLU A 1 271 ? 18.683 -32.182 63.058 1.00 32.21 800 GLU A O 1
ATOM 2073 N N . GLY A 1 272 ? 18.553 -30.599 61.463 1.00 30.98 801 GLY A N 1
ATOM 2074 C CA . GLY A 1 272 ? 18.965 -29.524 62.345 1.00 31.69 801 GLY A CA 1
ATOM 2075 C C . GLY A 1 272 ? 20.397 -29.079 62.134 1.00 29.77 801 GLY A C 1
ATOM 2076 O O . GLY A 1 272 ? 20.788 -28.005 62.590 1.00 31.07 801 GLY A O 1
ATOM 2077 N N . MET A 1 273 ? 21.185 -29.907 61.453 1.00 28.85 802 MET A N 1
ATOM 2078 C CA . MET A 1 273 ? 22.563 -29.555 61.128 1.00 29.40 802 MET A CA 1
ATOM 2079 C C . MET A 1 273 ? 22.612 -28.318 60.242 1.00 28.65 802 MET A C 1
ATOM 2080 O O . MET A 1 273 ? 21.760 -28.127 59.374 1.00 28.43 802 MET A O 1
ATOM 2085 N N . LYS A 1 274 ? 23.617 -27.479 60.458 1.00 28.13 803 LYS A N 1
ATOM 2086 C CA . LYS A 1 274 ? 23.795 -26.303 59.620 1.00 27.11 803 LYS A CA 1
ATOM 2087 C C . LYS A 1 274 ? 24.980 -26.456 58.675 1.00 26.24 803 LYS A C 1
ATOM 2088 O O . LYS A 1 274 ? 25.930 -27.186 58.956 1.00 26.20 803 LYS A O 1
ATOM 2094 N N . LEU A 1 275 ? 24.905 -25.761 57.546 1.00 23.49 804 LEU A N 1
ATOM 2095 C CA . LEU A 1 275 ? 25.929 -25.828 56.516 1.00 22.36 804 LEU A CA 1
ATOM 2096 C C . LEU A 1 275 ? 25.834 -24.579 55.656 1.00 24.01 804 LEU A C 1
ATOM 2097 O O . LEU A 1 275 ? 25.138 -23.630 56.010 1.00 24.04 804 LEU A O 1
ATOM 2102 N N . GLU A 1 276 ? 26.536 -24.580 54.529 1.00 21.11 805 GLU A N 1
ATOM 2103 C CA . GLU A 1 276 ? 26.383 -23.516 53.546 1.00 20.27 805 GLU A CA 1
ATOM 2104 C C . GLU A 1 276 ? 25.909 -24.103 52.223 1.00 20.15 805 GLU A C 1
ATOM 2105 O O . GLU A 1 276 ? 26.213 -25.251 51.898 1.00 19.46 805 GLU A O 1
ATOM 2111 N N . ALA A 1 277 ? 25.151 -23.321 51.465 1.00 18.03 806 ALA A N 1
ATOM 2112 C CA . ALA A 1 277 ? 24.619 -23.812 50.204 1.00 18.78 806 ALA A CA 1
ATOM 2113 C C . ALA A 1 277 ? 24.328 -22.686 49.230 1.00 20.74 806 ALA A C 1
ATOM 2114 O O . ALA A 1 277 ? 24.008 -21.569 49.634 1.00 21.10 806 ALA A O 1
ATOM 2116 N N . VAL A 1 278 ? 24.444 -22.991 47.943 1.00 19.86 807 VAL A N 1
ATOM 2117 C CA . VAL A 1 278 ? 23.992 -22.077 46.912 1.00 19.69 807 VAL A CA 1
ATOM 2118 C C . VAL A 1 278 ? 22.473 -21.985 46.986 1.00 21.00 807 VAL A C 1
ATOM 2119 O O . VAL A 1 278 ? 21.782 -23.004 47.026 1.00 19.02 807 VAL A O 1
ATOM 2123 N N . ASP A 1 279 ? 21.962 -20.760 47.028 1.00 16.34 808 ASP A N 1
ATOM 2124 C CA . ASP A 1 279 ? 20.525 -20.525 47.079 1.00 18.94 808 ASP A CA 1
ATOM 2125 C C . ASP A 1 279 ? 19.902 -20.887 45.737 1.00 23.45 808 ASP A C 1
ATOM 2126 O O . ASP A 1 279 ? 20.175 -20.235 44.731 1.00 20.90 808 ASP A O 1
ATOM 2131 N N . PRO A 1 280 ? 19.046 -21.922 45.722 1.00 25.49 809 PRO A N 1
ATOM 2132 C CA . PRO A 1 280 ? 18.407 -22.378 44.483 1.00 25.28 809 PRO A CA 1
ATOM 2133 C C . PRO A 1 280 ? 17.504 -21.316 43.859 1.00 23.66 809 PRO A C 1
ATOM 2134 O O . PRO A 1 280 ? 17.146 -21.432 42.686 1.00 24.93 809 PRO A O 1
ATOM 2138 N N . LEU A 1 281 ? 17.145 -20.297 44.634 1.00 22.57 810 LEU A N 1
ATOM 2139 C CA . LEU A 1 281 ? 16.292 -19.217 44.142 1.00 23.55 810 LEU A CA 1
ATOM 2140 C C . LEU A 1 281 ? 17.077 -17.932 43.858 1.00 23.94 810 LEU A C 1
ATOM 2141 O O . LEU A 1 281 ? 16.528 -16.963 43.336 1.00 24.36 810 LEU A O 1
ATOM 2146 N N . ASN A 1 282 ? 18.359 -17.934 44.210 1.00 23.71 811 ASN A N 1
ATOM 2147 C CA . ASN A 1 282 ? 19.257 -16.824 43.906 1.00 23.81 811 ASN A CA 1
ATOM 2148 C C . ASN A 1 282 ? 20.688 -17.336 43.827 1.00 20.83 811 ASN A C 1
ATOM 2149 O O . ASN A 1 282 ? 21.390 -17.414 44.838 1.00 19.26 811 ASN A O 1
ATOM 2154 N N . LEU A 1 283 ? 21.108 -17.677 42.613 1.00 18.80 812 LEU A N 1
ATOM 2155 C CA . LEU A 1 283 ? 22.374 -18.365 42.384 1.00 20.48 812 LEU A CA 1
ATOM 2156 C C . LEU A 1 283 ? 23.602 -17.489 42.637 1.00 17.84 812 LEU A C 1
ATOM 2157 O O . LEU A 1 283 ? 24.724 -17.990 42.664 1.00 17.29 812 LEU A O 1
ATOM 2162 N N . SER A 1 284 ? 23.392 -16.188 42.826 1.00 19.36 813 SER A N 1
ATOM 2163 C CA . SER A 1 284 ? 24.495 -15.282 43.144 1.00 18.65 813 SER A CA 1
ATOM 2164 C C . SER A 1 284 ? 24.818 -15.340 44.628 1.00 20.32 813 SER A C 1
ATOM 2165 O O . SER A 1 284 ? 25.731 -14.665 45.103 1.00 20.69 813 SER A O 1
ATOM 2168 N N . SER A 1 285 ? 24.065 -16.158 45.354 1.00 17.87 814 SER A N 1
ATOM 2169 C CA . SER A 1 285 ? 24.163 -16.196 46.807 1.00 19.06 814 SER A CA 1
ATOM 2170 C C . SER A 1 285 ? 24.538 -17.565 47.373 1.00 20.70 814 SER A C 1
ATOM 2171 O O . SER A 1 285 ? 23.927 -18.581 47.036 1.00 20.54 814 SER A O 1
ATOM 2174 N N . ILE A 1 286 ? 25.554 -17.578 48.227 1.00 20.63 815 ILE A N 1
ATOM 2175 C CA . ILE A 1 286 ? 25.850 -18.733 49.058 1.00 18.54 815 ILE A CA 1
ATOM 2176 C C . ILE A 1 286 ? 25.505 -18.323 50.479 1.00 21.05 815 ILE A C 1
ATOM 2177 O O . ILE A 1 286 ? 25.984 -17.301 50.970 1.00 22.19 815 ILE A O 1
ATOM 2182 N N A CYS A 1 287 ? 24.698 -19.139 51.145 0.59 20.84 816 CYS A N 1
ATOM 2183 N N B CYS A 1 287 ? 24.639 -19.100 51.123 0.41 20.91 816 CYS A N 1
ATOM 2184 C CA A CYS A 1 287 ? 24.109 -18.754 52.418 0.59 21.86 816 CYS A CA 1
ATOM 2185 C CA B CYS A 1 287 ? 24.117 -18.741 52.436 0.41 21.99 816 CYS A CA 1
ATOM 2186 C C A CYS A 1 287 ? 24.120 -19.916 53.407 0.59 22.13 816 CYS A C 1
ATOM 2187 C C B CYS A 1 287 ? 24.220 -19.908 53.409 0.41 22.20 816 CYS A C 1
ATOM 2188 O O A CYS A 1 287 ? 24.095 -21.077 52.996 0.59 21.68 816 CYS A O 1
ATOM 2189 O O B CYS A 1 287 ? 24.346 -21.058 52.992 0.41 21.93 816 CYS A O 1
ATOM 2194 N N . PRO A 1 288 ? 24.184 -19.610 54.717 1.00 24.29 817 PRO A N 1
ATOM 2195 C CA . PRO A 1 288 ? 23.996 -20.648 55.734 1.00 23.77 817 PRO A CA 1
ATOM 2196 C C . PRO A 1 288 ? 22.656 -21.339 55.512 1.00 25.43 817 PRO A C 1
ATOM 2197 O O . PRO A 1 288 ? 21.687 -20.690 55.114 1.00 24.92 817 PRO A O 1
ATOM 2201 N N . ALA A 1 289 ? 22.610 -22.644 55.746 1.00 23.31 818 ALA A N 1
ATOM 2202 C CA . ALA A 1 289 ? 21.397 -23.413 55.512 1.00 23.00 818 ALA A CA 1
ATOM 2203 C C . ALA A 1 289 ? 21.211 -24.471 56.591 1.00 25.50 818 ALA A C 1
ATOM 2204 O O . ALA A 1 289 ? 22.161 -24.841 57.282 1.00 24.65 818 ALA A O 1
ATOM 2206 N N . THR A 1 290 ? 19.983 -24.954 56.731 1.00 24.82 819 THR A N 1
ATOM 2207 C CA . THR A 1 290 ? 19.661 -25.930 57.762 1.00 26.58 819 THR A CA 1
ATOM 2208 C C . THR A 1 290 ? 19.045 -27.187 57.155 1.00 28.06 819 THR A C 1
ATOM 2209 O O . THR A 1 290 ? 18.205 -27.106 56.263 1.00 24.20 819 THR A O 1
ATOM 2213 N N . VAL A 1 291 ? 19.476 -28.348 57.638 1.00 25.02 820 VAL A N 1
ATOM 2214 C CA . VAL A 1 291 ? 18.885 -29.613 57.224 1.00 25.04 820 VAL A CA 1
ATOM 2215 C C . VAL A 1 291 ? 17.509 -29.747 57.860 1.00 26.37 820 VAL A C 1
ATOM 2216 O O . VAL A 1 291 ? 17.390 -29.843 59.082 1.00 30.51 820 VAL A O 1
ATOM 2220 N N . MET A 1 292 ? 16.469 -29.750 57.032 1.00 26.16 821 MET A N 1
ATOM 2221 C CA . MET A 1 292 ? 15.096 -29.769 57.533 1.00 27.54 821 MET A CA 1
ATOM 2222 C C . MET A 1 292 ? 14.509 -31.178 57.585 1.00 31.11 821 MET A C 1
ATOM 2223 O O . MET A 1 292 ? 13.685 -31.481 58.449 1.00 29.83 821 MET A O 1
ATOM 2228 N N . ALA A 1 293 ? 14.932 -32.032 56.660 1.00 29.12 822 ALA A N 1
ATOM 2229 C CA . ALA A 1 293 ? 14.460 -33.410 56.627 1.00 30.14 822 ALA A CA 1
ATOM 2230 C C . ALA A 1 293 ? 15.417 -34.292 55.840 1.00 30.33 822 ALA A C 1
ATOM 2231 O O . ALA A 1 293 ? 15.783 -33.970 54.710 1.00 30.89 822 ALA A O 1
ATOM 2233 N N . VAL A 1 294 ? 15.820 -35.404 56.443 1.00 28.94 823 VAL A N 1
ATOM 2234 C CA . VAL A 1 294 ? 16.701 -36.355 55.779 1.00 30.34 823 VAL A CA 1
ATOM 2235 C C . VAL A 1 294 ? 15.884 -37.449 55.106 1.00 27.94 823 VAL A C 1
ATOM 2236 O O . VAL A 1 294 ? 15.204 -38.231 55.770 1.00 29.47 823 VAL A O 1
ATOM 2240 N N . LEU A 1 295 ? 15.951 -37.493 53.782 1.00 26.84 824 LEU A N 1
ATOM 2241 C CA . LEU A 1 295 ? 15.218 -38.489 53.017 1.00 27.41 824 LEU A CA 1
ATOM 2242 C C . LEU A 1 295 ? 16.077 -39.737 52.865 1.00 29.39 824 LEU A C 1
ATOM 2243 O O . LEU A 1 295 ? 17.002 -39.956 53.645 1.00 27.93 824 LEU A O 1
ATOM 2248 N N . LYS A 1 296 ? 15.775 -40.553 51.861 1.00 27.83 825 LYS A N 1
ATOM 2249 C CA . LYS A 1 296 ? 16.531 -41.783 51.643 1.00 28.32 825 LYS A CA 1
ATOM 2250 C C . LYS A 1 296 ? 17.595 -41.617 50.554 1.00 30.35 825 LYS A C 1
ATOM 2251 O O . LYS A 1 296 ? 17.546 -40.677 49.755 1.00 25.51 825 LYS A O 1
ATOM 2257 N N . PHE A 1 297 ? 18.559 -42.533 50.545 1.00 27.26 826 PHE A N 1
ATOM 2258 C CA . PHE A 1 297 ? 19.594 -42.594 49.512 1.00 26.22 826 PHE A CA 1
ATOM 2259 C C . PHE A 1 297 ? 20.446 -41.327 49.399 1.00 28.65 826 PHE A C 1
ATOM 2260 O O . PHE A 1 297 ? 20.923 -40.987 48.315 1.00 27.92 826 PHE A O 1
ATOM 2268 N N . GLY A 1 298 ? 20.635 -40.633 50.517 1.00 28.24 827 GLY A N 1
ATOM 2269 C CA . GLY A 1 298 ? 21.517 -39.480 50.556 1.00 23.41 827 GLY A CA 1
ATOM 2270 C C . GLY A 1 298 ? 20.838 -38.143 50.316 1.00 23.67 827 GLY A C 1
ATOM 2271 O O . GLY A 1 298 ? 21.429 -37.092 50.549 1.00 23.55 827 GLY A O 1
ATOM 2272 N N . TYR A 1 299 ? 19.597 -38.176 49.847 1.00 27.88 828 TYR A N 1
ATOM 2273 C CA . TYR A 1 299 ? 18.859 -36.945 49.579 1.00 27.23 828 TYR A CA 1
ATOM 2274 C C . TYR A 1 299 ? 18.329 -36.306 50.860 1.00 24.74 828 TYR A C 1
ATOM 2275 O O . TYR A 1 299 ? 17.989 -37.002 51.816 1.00 23.87 828 TYR A O 1
ATOM 2284 N N . MET A 1 300 ? 18.257 -34.978 50.870 1.00 21.88 829 MET A N 1
ATOM 2285 C CA . MET A 1 300 ? 17.772 -34.249 52.038 1.00 22.61 829 MET A CA 1
ATOM 2286 C C . MET A 1 300 ? 17.169 -32.902 51.661 1.00 22.09 829 MET A C 1
ATOM 2287 O O . MET A 1 300 ? 17.595 -32.268 50.697 1.00 20.93 829 MET A O 1
ATOM 2292 N N . MET A 1 301 ? 16.176 -32.475 52.434 1.00 23.12 830 MET A N 1
ATOM 2293 C CA . MET A 1 301 ? 15.572 -31.164 52.248 1.00 22.98 830 MET A CA 1
ATOM 2294 C C . MET A 1 301 ? 16.278 -30.152 53.140 1.00 25.15 830 MET A C 1
ATOM 2295 O O . MET A 1 301 ? 16.388 -30.352 54.350 1.00 23.91 830 MET A O 1
ATOM 2300 N N . ILE A 1 302 ? 16.762 -29.069 52.543 1.00 23.86 831 ILE A N 1
ATOM 2301 C CA . ILE A 1 302 ? 17.383 -28.002 53.315 1.00 25.88 831 ILE A CA 1
ATOM 2302 C C . ILE A 1 302 ? 16.642 -26.681 53.132 1.00 27.41 831 ILE A C 1
ATOM 2303 O O . ILE A 1 302 ? 15.887 -26.503 52.174 1.00 26.61 831 ILE A O 1
ATOM 2308 N N . ARG A 1 303 ? 16.863 -25.757 54.060 1.00 25.69 832 ARG A N 1
ATOM 2309 C CA . ARG A 1 303 ? 16.274 -24.429 53.964 1.00 28.73 832 ARG A CA 1
ATOM 2310 C C . ARG A 1 303 ? 17.358 -23.363 54.064 1.00 28.35 832 ARG A C 1
ATOM 2311 O O . ARG A 1 303 ? 18.206 -23.411 54.954 1.00 27.33 832 ARG A O 1
ATOM 2319 N N . ILE A 1 304 ? 17.331 -22.411 53.137 1.00 24.90 833 ILE A N 1
ATOM 2320 C CA . ILE A 1 304 ? 18.257 -21.287 53.154 1.00 26.07 833 ILE A CA 1
ATOM 2321 C C . ILE A 1 304 ? 17.901 -20.319 54.279 1.00 31.25 833 ILE A C 1
ATOM 2322 O O . ILE A 1 304 ? 16.770 -19.837 54.361 1.00 34.09 833 ILE A O 1
ATOM 2327 N N . ASP A 1 305 ? 18.871 -20.033 55.142 1.00 31.69 834 ASP A N 1
ATOM 2328 C CA . ASP A 1 305 ? 18.615 -19.249 56.349 1.00 32.79 834 ASP A CA 1
ATOM 2329 C C . ASP A 1 305 ? 18.447 -17.741 56.132 1.00 32.59 834 ASP A C 1
ATOM 2330 O O . ASP A 1 305 ? 18.150 -17.015 57.078 1.00 33.12 834 ASP A O 1
ATOM 2335 N N . SER A 1 306 ? 18.636 -17.266 54.903 1.00 35.24 835 SER A N 1
ATOM 2336 C CA . SER A 1 306 ? 18.441 -15.843 54.621 1.00 39.87 835 SER A CA 1
ATOM 2337 C C . SER A 1 306 ? 16.989 -15.544 54.269 1.00 44.69 835 SER A C 1
ATOM 2338 O O . SER A 1 306 ? 16.583 -14.384 54.219 1.00 47.06 835 SER A O 1
ATOM 2341 N N . TYR A 1 307 ? 16.213 -16.597 54.021 1.00 45.15 836 TYR A N 1
ATOM 2342 C CA . TYR A 1 307 ? 14.799 -16.449 53.691 1.00 45.25 836 TYR A CA 1
ATOM 2343 C C . TYR A 1 307 ? 14.028 -15.871 54.870 1.00 46.89 836 TYR A C 1
ATOM 2344 O O . TYR A 1 307 ? 14.494 -15.909 56.010 1.00 42.87 836 TYR A O 1
ATOM 2353 N N . GLN A 1 308 ? 12.840 -15.349 54.585 1.00 51.35 837 GLN A N 1
ATOM 2354 C CA . GLN A 1 308 ? 11.901 -14.965 55.6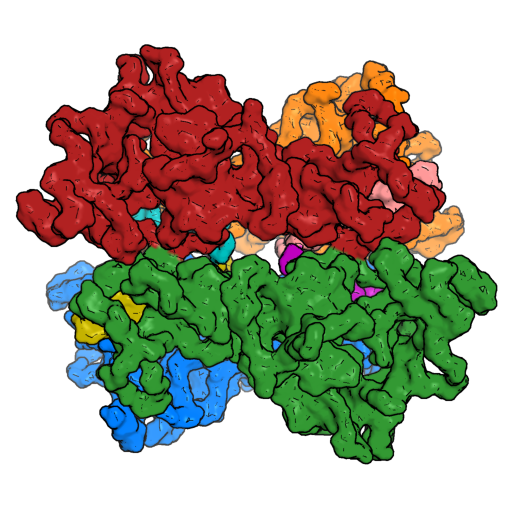30 1.00 56.41 837 GLN A CA 1
ATOM 2355 C C . GLN A 1 308 ? 11.345 -16.232 56.271 1.00 58.48 837 GLN A C 1
ATOM 2356 O O . GLN A 1 308 ? 11.295 -17.279 55.626 1.00 58.59 837 GLN A O 1
ATOM 2361 N N . PRO A 1 309 ? 10.943 -16.145 57.550 1.00 60.69 838 PRO A N 1
ATOM 2362 C CA . PRO A 1 309 ? 10.350 -17.282 58.264 1.00 61.49 838 PRO A CA 1
ATOM 2363 C C . PRO A 1 309 ? 9.155 -17.882 57.524 1.00 61.85 838 PRO A C 1
ATOM 2364 O O . PRO A 1 309 ? 8.309 -17.146 57.017 1.00 61.84 838 PRO A O 1
ATOM 2368 N N . ASP A 1 310 ? 9.102 -19.209 57.465 1.00 63.00 839 ASP A N 1
ATOM 2369 C CA . ASP A 1 310 ? 8.015 -19.918 56.797 1.00 64.51 839 ASP A CA 1
ATOM 2370 C C . ASP A 1 310 ? 7.912 -21.329 57.366 1.00 65.23 839 ASP A C 1
ATOM 2371 O O . ASP A 1 310 ? 8.860 -22.110 57.283 1.00 66.55 839 ASP A O 1
ATOM 2376 N N . ALA A 1 311 ? 6.757 -21.652 57.940 1.00 64.80 840 ALA A N 1
ATOM 2377 C CA . ALA A 1 311 ? 6.555 -22.947 58.581 1.00 62.84 840 ALA A CA 1
ATOM 2378 C C . ALA A 1 311 ? 5.917 -23.970 57.644 1.00 61.68 840 ALA A C 1
ATOM 2379 O O . ALA A 1 311 ? 5.779 -25.141 57.998 1.00 63.23 840 ALA A O 1
ATOM 2381 N N . SER A 1 312 ? 5.529 -23.526 56.453 1.00 59.09 841 SER A N 1
ATOM 2382 C CA . SER A 1 312 ? 4.900 -24.416 55.482 1.00 57.22 841 SER A CA 1
ATOM 2383 C C . SER A 1 312 ? 5.922 -25.369 54.873 1.00 51.97 841 SER A C 1
ATOM 2384 O O . SER A 1 312 ? 5.626 -26.538 54.630 1.00 52.42 841 SER A O 1
ATOM 2387 N N . GLY A 1 313 ? 7.125 -24.862 54.628 1.00 45.84 842 GLY A N 1
ATOM 2388 C CA . GLY A 1 313 ? 8.177 -25.670 54.044 1.00 43.68 842 GLY A CA 1
ATOM 2389 C C . GLY A 1 313 ? 8.035 -25.789 52.541 1.00 44.71 842 GLY A C 1
ATOM 2390 O O . GLY A 1 313 ? 8.583 -26.702 51.926 1.00 43.46 842 GLY A O 1
ATOM 2391 N N . SER A 1 314 ? 7.294 -24.859 51.946 1.00 46.14 843 SER A N 1
ATOM 2392 C CA . SER A 1 314 ? 7.122 -24.822 50.499 1.00 46.41 843 SER A CA 1
ATOM 2393 C C . SER A 1 314 ? 8.410 -24.384 49.813 1.00 42.50 843 SER A C 1
ATOM 2394 O O . SER A 1 314 ? 8.573 -24.555 48.605 1.00 40.09 843 SER A O 1
ATOM 2397 N N . ASP A 1 315 ? 9.323 -23.818 50.595 1.00 40.90 844 ASP A N 1
ATOM 2398 C CA . ASP A 1 315 ? 10.568 -23.279 50.064 1.00 40.57 844 ASP A CA 1
ATOM 2399 C C . ASP A 1 315 ? 11.772 -24.162 50.378 1.00 34.12 844 ASP A C 1
ATOM 2400 O O . ASP A 1 315 ? 12.896 -23.839 49.996 1.00 34.38 844 ASP A O 1
ATOM 2405 N N . TRP A 1 316 ? 11.539 -25.266 51.085 1.00 32.01 845 TRP A N 1
ATOM 2406 C CA . TRP A 1 316 ? 12.590 -26.257 51.307 1.00 29.30 845 TRP A CA 1
ATOM 2407 C C . TRP A 1 316 ? 13.052 -26.775 49.950 1.00 27.85 845 TRP A C 1
ATOM 2408 O O . TRP A 1 316 ? 12.265 -26.842 49.008 1.00 29.26 845 TRP A O 1
ATOM 2419 N N . PHE A 1 317 ? 14.327 -27.133 49.845 1.00 21.67 846 PHE A N 1
ATOM 2420 C CA . PHE A 1 317 ? 14.881 -27.582 48.573 1.00 27.74 846 PHE A CA 1
ATOM 2421 C C . PHE A 1 317 ? 15.735 -28.828 48.767 1.00 27.66 846 PHE A C 1
ATOM 2422 O O . PHE A 1 317 ? 16.494 -28.921 49.730 1.00 26.54 846 PHE A O 1
ATOM 2430 N N . CYS A 1 318 ? 15.610 -29.785 47.853 1.00 19.77 847 CYS A N 1
ATOM 2431 C CA . CYS A 1 318 ? 16.359 -31.033 47.968 1.00 21.83 847 CYS A CA 1
ATOM 2432 C C . CYS A 1 318 ? 17.746 -30.964 47.339 1.00 21.16 847 CYS A C 1
ATOM 2433 O O . CYS A 1 318 ? 17.894 -30.661 46.154 1.00 22.41 847 CYS A O 1
ATOM 2436 N N . TYR A 1 319 ? 18.757 -31.242 48.155 1.00 19.52 848 TYR A N 1
ATOM 2437 C CA . TYR A 1 319 ? 20.117 -31.449 47.678 1.00 21.56 848 TYR A CA 1
ATOM 2438 C C . TYR A 1 319 ? 20.530 -32.858 48.080 1.00 22.55 848 TYR A C 1
ATOM 2439 O O . TYR A 1 319 ? 20.236 -33.296 49.191 1.00 20.10 848 TYR A O 1
ATOM 2448 N N . HIS A 1 320 ? 21.215 -33.568 47.191 1.00 22.99 849 HIS A N 1
ATOM 2449 C CA . HIS A 1 320 ? 21.804 -34.841 47.573 1.00 22.96 849 HIS A CA 1
ATOM 2450 C C . HIS A 1 320 ? 23.056 -34.558 48.397 1.00 23.25 849 HIS A C 1
ATOM 2451 O O . HIS A 1 320 ? 23.682 -33.512 48.235 1.00 22.54 849 HIS A O 1
ATOM 2458 N N . GLU A 1 321 ? 23.421 -35.483 49.281 1.00 21.54 850 GLU A N 1
ATOM 2459 C CA . GLU A 1 321 ? 24.540 -35.254 50.195 1.00 19.61 850 GLU A CA 1
ATOM 2460 C C . GLU A 1 321 ? 25.883 -35.120 49.476 1.00 18.94 850 GLU A C 1
ATOM 2461 O O . GLU A 1 321 ? 26.843 -34.595 50.041 1.00 19.04 850 GLU A O 1
ATOM 2467 N N . LYS A 1 322 ? 25.947 -35.590 48.234 1.00 20.95 851 LYS A N 1
ATOM 2468 C CA . LYS A 1 322 ? 27.173 -35.494 47.445 1.00 21.32 851 LYS A CA 1
ATOM 2469 C C . LYS A 1 322 ? 27.119 -34.346 46.441 1.00 20.14 851 LYS A C 1
ATOM 2470 O O . LYS A 1 322 ? 27.934 -34.281 45.519 1.00 19.87 851 LYS A O 1
ATOM 2476 N N . SER A 1 323 ? 26.155 -33.449 46.617 1.00 17.52 852 SER A N 1
ATOM 2477 C CA . SER A 1 323 ? 26.030 -32.290 45.745 1.00 18.15 852 SER A CA 1
ATOM 2478 C C . SER A 1 323 ? 27.251 -31.391 45.867 1.00 18.18 852 SER A C 1
ATOM 2479 O O . SER A 1 323 ? 27.736 -31.143 46.970 1.00 20.04 852 SER A O 1
ATOM 2482 N N . PRO A 1 324 ? 27.759 -30.901 44.726 1.00 17.58 853 PRO A N 1
ATOM 2483 C CA . PRO A 1 324 ? 28.897 -29.976 44.749 1.00 18.99 853 PRO A CA 1
ATOM 2484 C C . PRO A 1 324 ? 28.449 -28.551 45.081 1.00 17.46 853 PRO A C 1
ATOM 2485 O O . PRO A 1 324 ? 29.267 -27.633 45.110 1.00 18.54 853 PRO A O 1
ATOM 2489 N N . CYS A 1 325 ? 27.156 -28.379 45.340 1.00 17.60 854 CYS A N 1
ATOM 2490 C CA . CYS A 1 325 ? 26.605 -27.060 45.631 1.00 19.53 854 CYS A CA 1
ATOM 2491 C C . CYS A 1 325 ? 26.233 -26.881 47.100 1.00 20.63 854 CYS A C 1
ATOM 2492 O O . CYS A 1 325 ? 25.565 -25.915 47.468 1.00 19.60 854 CYS A O 1
ATOM 2495 N N . ILE A 1 326 ? 26.657 -27.824 47.934 1.00 19.06 855 ILE A N 1
ATOM 2496 C CA . ILE A 1 326 ? 26.583 -27.643 49.378 1.00 18.89 855 ILE A CA 1
ATOM 2497 C C . ILE A 1 326 ? 27.994 -27.676 49.942 1.00 18.56 855 ILE A C 1
ATOM 2498 O O . ILE A 1 326 ? 28.876 -28.319 49.379 1.00 17.59 855 ILE A O 1
ATOM 2503 N N . PHE A 1 327 ? 28.207 -26.963 51.041 1.00 19.66 856 PHE A N 1
ATOM 2504 C CA . PHE A 1 327 ? 29.542 -26.806 51.597 1.00 19.17 856 PHE A CA 1
ATOM 2505 C C . PHE A 1 327 ? 29.464 -26.828 53.116 1.00 21.97 856 PHE A C 1
ATOM 2506 O O . PHE A 1 327 ? 28.412 -26.540 53.686 1.00 23.44 856 PHE A O 1
ATOM 2514 N N . PRO A 1 328 ? 30.573 -27.174 53.785 1.00 21.93 857 PRO A N 1
ATOM 2515 C CA . PRO A 1 328 ? 30.558 -27.067 55.247 1.00 25.82 857 PRO A CA 1
ATOM 2516 C C . PRO A 1 328 ? 30.489 -25.611 55.690 1.00 24.32 857 PRO A C 1
ATOM 2517 O O . PRO A 1 328 ? 30.876 -24.719 54.931 1.00 23.81 857 PRO A O 1
ATOM 2521 N N . ALA A 1 329 ? 29.985 -25.379 56.897 1.00 26.56 858 ALA A N 1
ATOM 2522 C CA . ALA A 1 329 ? 29.973 -24.045 57.478 1.00 26.02 858 ALA A CA 1
ATOM 2523 C C . ALA A 1 329 ? 31.394 -23.497 57.513 1.00 27.44 858 ALA A C 1
ATOM 2524 O O . ALA A 1 329 ? 32.317 -24.179 57.956 1.00 29.42 858 ALA A O 1
ATOM 2526 N N . GLY A 1 330 ? 31.568 -22.274 57.022 1.00 27.11 859 GLY A N 1
ATOM 2527 C CA . GLY A 1 330 ? 32.876 -21.646 56.999 1.00 27.90 859 GLY A CA 1
ATOM 2528 C C . GLY A 1 330 ? 33.524 -21.645 55.627 1.00 25.96 859 GLY A C 1
ATOM 2529 O O . GLY A 1 330 ? 34.593 -21.067 55.443 1.00 26.48 859 GLY A O 1
ATOM 2530 N N . PHE A 1 331 ? 32.872 -22.288 54.662 1.00 22.13 860 PHE A N 1
ATOM 2531 C CA . PHE A 1 331 ? 33.408 -22.402 53.306 1.00 22.43 860 PHE A CA 1
ATOM 2532 C C . PHE A 1 331 ? 33.704 -21.047 52.669 1.00 23.48 860 PHE A C 1
ATOM 2533 O O . PHE A 1 331 ? 34.781 -20.842 52.108 1.00 21.69 860 PHE A O 1
ATOM 2541 N N . CYS A 1 332 ? 32.741 -20.133 52.748 1.00 21.85 861 CYS A N 1
ATOM 2542 C CA . CYS A 1 332 ? 32.914 -18.788 52.203 1.00 23.64 861 CYS A CA 1
ATOM 2543 C C . CYS A 1 332 ? 34.060 -18.047 52.886 1.00 23.59 861 CYS A C 1
ATOM 2544 O O . CYS A 1 332 ? 34.859 -17.381 52.230 1.00 23.37 861 CYS A O 1
ATOM 2547 N N . SER A 1 333 ? 34.134 -18.176 54.206 1.00 24.94 862 SER A N 1
ATOM 2548 C CA . SER A 1 333 ? 35.145 -17.482 54.995 1.00 30.28 862 SER A CA 1
ATOM 2549 C C . SER A 1 333 ? 36.555 -17.977 54.680 1.00 28.64 862 SER A C 1
ATOM 2550 O O . SER A 1 333 ? 37.497 -17.190 54.583 1.00 28.61 862 SER A O 1
ATOM 2553 N N . VAL A 1 334 ? 36.691 -19.289 54.532 1.00 25.94 863 VAL A N 1
ATOM 2554 C CA . VAL A 1 334 ? 37.972 -19.909 54.211 1.00 28.16 863 VAL A CA 1
ATOM 2555 C C . VAL A 1 334 ? 38.436 -19.526 52.801 1.00 27.59 863 VAL A C 1
ATOM 2556 O O . VAL A 1 334 ? 39.635 -19.412 52.537 1.00 27.96 863 VAL A O 1
ATOM 2560 N N . ASN A 1 335 ? 37.479 -19.291 51.909 1.00 27.08 864 ASN A N 1
ATOM 2561 C CA . ASN A 1 335 ? 37.788 -19.064 50.500 1.00 28.30 864 ASN A CA 1
ATOM 2562 C C . ASN A 1 335 ? 37.603 -17.631 50.004 1.00 29.41 864 ASN A C 1
ATOM 2563 O O . ASN A 1 335 ? 37.550 -17.395 48.795 1.00 28.44 864 ASN A O 1
ATOM 2568 N N . ASN A 1 336 ? 37.505 -16.684 50.933 1.00 31.51 865 ASN A N 1
ATOM 2569 C CA . ASN A 1 336 ? 37.343 -15.271 50.594 1.00 35.43 865 ASN A CA 1
ATOM 2570 C C . ASN A 1 336 ? 36.130 -14.993 49.698 1.00 35.08 865 ASN A C 1
ATOM 2571 O O . ASN A 1 336 ? 36.234 -14.313 48.674 1.00 34.49 865 ASN A O 1
ATOM 2576 N N . ILE A 1 337 ? 34.986 -15.544 50.090 1.00 31.65 866 ILE A N 1
ATOM 2577 C CA . ILE A 1 337 ? 33.718 -15.260 49.433 1.00 28.35 866 ILE A CA 1
ATOM 2578 C C . ILE A 1 337 ? 32.833 -14.519 50.423 1.00 28.25 866 ILE A C 1
ATOM 2579 O O . ILE A 1 337 ? 32.772 -14.883 51.597 1.00 27.93 866 ILE A O 1
ATOM 2584 N N . SER A 1 338 ? 32.162 -13.469 49.965 1.00 28.99 867 SER A N 1
ATOM 2585 C CA . SER A 1 338 ? 31.218 -12.767 50.823 1.00 32.60 867 SER A CA 1
ATOM 2586 C C . SER A 1 338 ? 29.956 -13.602 51.000 1.00 28.13 867 SER A C 1
ATOM 2587 O O . SER A 1 338 ? 29.144 -13.723 50.084 1.00 28.06 867 SER A O 1
ATOM 2590 N N . VAL A 1 339 ? 29.808 -14.189 52.181 1.00 28.74 868 VAL A N 1
ATOM 2591 C CA . VAL A 1 339 ? 28.642 -15.006 52.480 1.00 29.53 868 VAL A CA 1
ATOM 2592 C C . VAL A 1 339 ? 27.401 -14.123 52.594 1.00 26.83 868 VAL A C 1
ATOM 2593 O O . VAL A 1 339 ? 27.482 -12.970 53.020 1.00 29.26 868 VAL A O 1
ATOM 2597 N N . THR A 1 340 ? 26.259 -14.653 52.176 1.00 24.27 869 THR A N 1
ATOM 2598 C CA . THR A 1 340 ? 24.994 -13.976 52.405 1.00 26.46 869 THR A CA 1
ATOM 2599 C C . THR A 1 340 ? 24.557 -14.306 53.821 1.00 26.13 869 THR A C 1
ATOM 2600 O O . THR A 1 340 ? 24.256 -15.459 54.120 1.00 25.92 869 THR A O 1
ATOM 2604 N N . PRO A 1 341 ? 24.539 -13.298 54.706 1.00 25.83 870 PRO A N 1
ATOM 2605 C CA . PRO A 1 341 ? 24.222 -13.555 56.114 1.00 29.84 870 PRO A CA 1
ATOM 2606 C C . PRO A 1 341 ? 22.797 -14.063 56.314 1.00 31.32 870 PRO A C 1
ATOM 2607 O O . PRO A 1 341 ? 21.921 -13.774 55.498 1.00 32.06 870 PRO A O 1
ATOM 2611 N N . PRO A 1 342 ? 22.572 -14.827 57.393 1.00 31.19 871 PRO A N 1
ATOM 2612 C CA . PRO A 1 342 ? 21.238 -15.310 57.755 1.00 33.24 871 PRO A CA 1
ATOM 2613 C C . PRO A 1 342 ? 20.314 -14.140 58.045 1.00 33.85 871 PRO A C 1
ATOM 2614 O O . PRO A 1 342 ? 20.791 -13.029 58.289 1.00 31.79 871 PRO A O 1
ATOM 2618 N N . ASN A 1 343 ? 19.011 -14.391 58.013 1.00 38.02 872 ASN A N 1
ATOM 2619 C CA . ASN A 1 343 ? 18.029 -13.391 58.399 1.00 41.48 872 ASN A CA 1
ATOM 2620 C C . ASN A 1 343 ? 18.349 -12.835 59.780 1.00 41.26 872 ASN A C 1
ATOM 2621 O O . ASN A 1 343 ? 18.436 -13.582 60.753 1.00 42.46 872 ASN A O 1
ATOM 2625 N N . GLY A 1 344 ? 18.558 -11.525 59.853 1.00 41.31 873 GLY A N 1
ATOM 2626 C CA . GLY A 1 344 ? 18.850 -10.874 61.116 1.00 43.39 873 GLY A CA 1
ATOM 2627 C C . GLY A 1 344 ? 20.316 -10.550 61.342 1.00 41.86 873 GLY A C 1
ATOM 2628 O O . GLY A 1 344 ? 20.682 -10.050 62.406 1.00 43.35 873 GLY A O 1
ATOM 2629 N N . TYR A 1 345 ? 21.160 -10.823 60.351 1.00 38.49 874 TYR A N 1
ATOM 2630 C CA . TYR A 1 345 ? 22.594 -10.585 60.503 1.00 37.49 874 TYR A CA 1
ATOM 2631 C C . TYR A 1 345 ? 23.191 -9.690 59.417 1.00 40.24 874 TYR A C 1
ATOM 2632 O O . TYR A 1 345 ? 22.597 -9.485 58.357 1.00 37.62 874 TYR A O 1
ATOM 2641 N N . ASP A 1 346 ? 24.375 -9.161 59.711 1.00 43.04 875 ASP A N 1
ATOM 2642 C CA . ASP A 1 346 ? 25.076 -8.226 58.840 1.00 45.55 875 ASP A CA 1
ATOM 2643 C C . ASP A 1 346 ? 26.342 -8.900 58.335 1.00 43.03 875 ASP A C 1
ATOM 2644 O O . ASP A 1 346 ? 26.771 -9.907 58.890 1.00 41.51 875 ASP A O 1
ATOM 2649 N N . SER A 1 347 ? 26.952 -8.346 57.292 1.00 46.14 876 SER A N 1
ATOM 2650 C CA . SER A 1 347 ? 28.274 -8.803 56.880 1.00 50.87 876 SER A CA 1
ATOM 2651 C C . SER A 1 347 ? 29.278 -8.451 57.972 1.00 55.33 876 SER A C 1
ATOM 2652 O O . SER A 1 347 ? 30.356 -9.039 58.062 1.00 56.72 876 SER A O 1
ATOM 2655 N N . ARG A 1 348 ? 28.903 -7.486 58.806 1.00 57.19 877 ARG A N 1
ATOM 2656 C CA . ARG A 1 348 ? 29.700 -7.098 59.960 1.00 58.75 877 ARG A CA 1
ATOM 2657 C C . ARG A 1 348 ? 29.414 -7.992 61.167 1.00 57.44 877 ARG A C 1
ATOM 2658 O O . ARG A 1 348 ? 30.336 -8.511 61.796 1.00 57.93 877 ARG A O 1
ATOM 2660 N N . THR A 1 349 ? 28.135 -8.175 61.483 1.00 53.39 878 THR A N 1
ATOM 2661 C CA . THR A 1 349 ? 27.748 -8.884 62.700 1.00 53.47 878 THR A CA 1
ATOM 2662 C C . THR A 1 349 ? 27.827 -10.406 62.591 1.00 50.81 878 THR A C 1
ATOM 2663 O O . THR A 1 349 ? 27.769 -11.101 63.605 1.00 52.84 878 THR A O 1
ATOM 2667 N N . PHE A 1 350 ? 27.957 -10.932 61.377 1.00 45.33 879 PHE A N 1
ATOM 2668 C CA . PHE A 1 350 ? 27.909 -12.382 61.216 1.00 41.45 879 PHE A CA 1
ATOM 2669 C C . PHE A 1 350 ? 29.243 -13.103 61.338 1.00 39.39 879 PHE A C 1
ATOM 2670 O O . PHE A 1 350 ? 30.199 -12.807 60.620 1.00 39.01 879 PHE A O 1
ATOM 2678 N N . THR A 1 351 ? 29.278 -14.062 62.256 1.00 36.36 880 THR A N 1
ATOM 2679 C CA . THR A 1 351 ? 30.322 -15.074 62.303 1.00 36.45 880 THR A CA 1
ATOM 2680 C C . THR A 1 351 ? 29.615 -16.396 62.564 1.00 36.71 880 THR A C 1
ATOM 2681 O O . THR A 1 351 ? 28.552 -16.419 63.185 1.00 33.41 880 THR A O 1
ATOM 2685 N N . TRP A 1 352 ? 30.194 -17.494 62.089 1.00 34.39 881 TRP A N 1
ATOM 2686 C CA . TRP A 1 352 ? 29.588 -18.804 62.296 1.00 31.14 881 TRP A CA 1
ATOM 2687 C C . TRP A 1 352 ? 29.532 -19.189 63.772 1.00 34.46 881 TRP A C 1
ATOM 2688 O O . TRP A 1 352 ? 28.545 -19.764 64.233 1.00 33.15 881 TRP A O 1
ATOM 2699 N N . GLU A 1 353 ? 30.585 -18.857 64.512 1.00 34.41 882 GLU A N 1
ATOM 2700 C CA . GLU A 1 353 ? 30.633 -19.158 65.937 1.00 36.36 882 GLU A CA 1
ATOM 2701 C C . GLU A 1 353 ? 29.511 -18.447 66.687 1.00 39.80 882 GLU A C 1
ATOM 2702 O O . GLU A 1 353 ? 28.806 -19.061 67.486 1.00 38.26 882 GLU A O 1
ATOM 2708 N N . GLY A 1 354 ? 29.345 -17.155 66.417 1.00 38.93 883 GLY A N 1
ATOM 2709 C CA . GLY A 1 354 ? 28.277 -16.385 67.026 1.00 38.91 883 GLY A CA 1
ATOM 2710 C C . GLY A 1 354 ? 26.912 -16.910 66.628 1.00 37.84 883 GLY A C 1
ATOM 2711 O O . GLY A 1 354 ? 26.006 -17.007 67.455 1.00 43.04 883 GLY A O 1
ATOM 2712 N N . TYR A 1 355 ? 26.773 -17.262 65.354 1.00 35.76 884 TYR A N 1
ATOM 2713 C CA . TYR A 1 355 ? 25.516 -17.775 64.819 1.00 37.47 884 TYR A CA 1
ATOM 2714 C C . TYR A 1 355 ? 25.131 -19.106 65.458 1.00 37.00 884 TYR A C 1
ATOM 2715 O O . TYR A 1 355 ? 23.966 -19.331 65.788 1.00 35.74 884 TYR A O 1
ATOM 2724 N N . LEU A 1 356 ? 26.114 -19.984 65.631 1.00 34.79 885 LEU A N 1
ATOM 2725 C CA . LEU A 1 356 ? 25.876 -21.284 66.248 1.00 37.57 885 LEU A CA 1
ATOM 2726 C C . LEU A 1 356 ? 25.459 -21.131 67.708 1.00 39.83 885 LEU A C 1
ATOM 2727 O O . LEU A 1 356 ? 24.598 -21.862 68.196 1.00 41.64 885 LEU A O 1
ATOM 2732 N N . ARG A 1 357 ? 26.066 -20.170 68.398 1.00 42.05 886 ARG A N 1
ATOM 2733 C CA . ARG A 1 357 ? 25.727 -19.899 69.791 1.00 45.34 886 ARG A CA 1
ATOM 2734 C C . ARG A 1 357 ? 24.312 -19.347 69.923 1.00 44.62 886 ARG A C 1
ATOM 2735 O O . ARG A 1 357 ? 23.569 -19.730 70.826 1.00 46.24 886 ARG A O 1
ATOM 2743 N N . ASP A 1 358 ? 23.947 -18.448 69.014 1.00 41.34 887 ASP A N 1
ATOM 2744 C CA . ASP A 1 358 ? 22.628 -17.820 69.031 1.00 42.29 887 ASP A CA 1
ATOM 2745 C C . ASP A 1 358 ? 21.502 -18.822 68.788 1.00 43.53 887 ASP A C 1
ATOM 2746 O O . ASP A 1 358 ? 20.442 -18.738 69.406 1.00 45.21 887 ASP A O 1
ATOM 2751 N N . THR A 1 359 ? 21.740 -19.768 67.886 1.00 41.90 888 THR A N 1
ATOM 2752 C CA . THR A 1 359 ? 20.720 -20.740 67.508 1.00 42.66 888 THR A CA 1
ATOM 2753 C C . THR A 1 359 ? 20.829 -22.035 68.309 1.00 43.62 888 THR A C 1
ATOM 2754 O O . THR A 1 359 ? 19.907 -22.852 68.308 1.00 44.58 888 THR A O 1
ATOM 2758 N N . GLY A 1 360 ? 21.956 -22.215 68.991 1.00 42.82 889 GLY A N 1
ATOM 2759 C CA . GLY A 1 360 ? 22.204 -23.426 69.753 1.00 44.00 889 GLY A CA 1
ATOM 2760 C C . GLY A 1 360 ? 22.275 -24.640 68.851 1.00 43.12 889 GLY A C 1
ATOM 2761 O O . GLY A 1 360 ? 21.889 -25.742 69.241 1.00 45.12 889 GLY A O 1
ATOM 2762 N N . ALA A 1 361 ? 22.773 -24.436 67.635 1.00 37.87 890 ALA A N 1
ATOM 2763 C CA . ALA A 1 361 ? 22.811 -25.496 66.639 1.00 36.77 890 ALA A CA 1
ATOM 2764 C C . ALA A 1 361 ? 24.211 -26.070 66.459 1.00 37.26 890 ALA A C 1
ATOM 2765 O O . ALA A 1 361 ? 25.191 -25.535 66.979 1.00 37.43 890 ALA A O 1
ATOM 2767 N N . VAL A 1 362 ? 24.286 -27.167 65.715 1.00 36.78 891 VAL A N 1
ATOM 2768 C CA . VAL A 1 362 ? 25.549 -27.822 65.404 1.00 37.42 891 VAL A CA 1
ATOM 2769 C C . VAL A 1 362 ? 25.787 -27.789 63.898 1.00 34.08 891 VAL A C 1
ATOM 2770 O O . VAL A 1 362 ? 24.862 -27.995 63.112 1.00 35.30 891 VAL A O 1
ATOM 2774 N N . ALA A 1 363 ? 27.023 -27.509 63.495 1.00 31.40 892 ALA A N 1
ATOM 2775 C CA . ALA A 1 363 ? 27.382 -27.527 62.084 1.00 28.85 892 ALA A CA 1
ATOM 2776 C C . ALA A 1 363 ? 27.731 -28.942 61.641 1.00 32.79 892 ALA A C 1
ATOM 2777 O O . ALA A 1 363 ? 28.346 -29.701 62.391 1.00 31.53 892 ALA A O 1
ATOM 2779 N N . ALA A 1 364 ? 27.332 -29.294 60.423 1.00 29.39 893 ALA A N 1
ATOM 2780 C CA . ALA A 1 364 ? 27.689 -30.584 59.849 1.00 30.24 893 ALA A CA 1
ATOM 2781 C C . ALA A 1 364 ? 29.201 -30.667 59.689 1.00 31.87 893 ALA A C 1
ATOM 2782 O O . ALA A 1 364 ? 29.831 -29.739 59.179 1.00 31.29 893 ALA A O 1
ATOM 2784 N N . GLY A 1 365 ? 29.779 -31.779 60.134 1.00 31.37 894 GLY A N 1
ATOM 2785 C CA . GLY A 1 365 ? 31.218 -31.963 60.089 1.00 32.94 894 GLY A CA 1
ATOM 2786 C C . GLY A 1 365 ? 31.768 -31.988 58.676 1.00 30.48 894 GLY A C 1
ATOM 2787 O O . GLY A 1 365 ? 31.059 -32.333 57.732 1.00 25.76 894 GLY A O 1
ATOM 2788 N N . GLN A 1 366 ? 33.037 -31.618 58.536 1.00 35.23 895 GLN A N 1
ATOM 2789 C CA . GLN A 1 366 ? 33.706 -31.598 57.238 1.00 38.36 895 GLN A CA 1
ATOM 2790 C C . GLN A 1 366 ? 33.691 -32.961 56.550 1.00 37.50 895 GLN A C 1
ATOM 2791 O O . GLN A 1 366 ? 33.642 -33.045 55.321 1.00 34.99 895 GLN A O 1
ATOM 2797 N N . HIS A 1 367 ? 33.724 -34.024 57.348 1.00 37.35 896 HIS A N 1
ATOM 2798 C CA . HIS A 1 367 ? 33.811 -35.382 56.820 1.00 39.36 896 HIS A CA 1
ATOM 2799 C C . HIS A 1 367 ? 32.546 -35.807 56.079 1.00 40.01 896 HIS A C 1
ATOM 2800 O O . HIS A 1 367 ? 32.560 -36.781 55.324 1.00 41.51 896 HIS A O 1
ATOM 2807 N N . LEU A 1 368 ? 31.456 -35.077 56.296 1.00 34.72 897 LEU A N 1
ATOM 2808 C CA . LEU A 1 368 ? 30.192 -35.370 55.629 1.00 32.50 897 LEU A CA 1
ATOM 2809 C C . LEU A 1 368 ? 30.211 -34.878 54.189 1.00 31.16 897 LEU A C 1
ATOM 2810 O O . LEU A 1 368 ? 29.375 -35.269 53.372 1.00 29.76 897 LEU A O 1
ATOM 2815 N N . PHE A 1 369 ? 31.170 -34.013 53.888 1.00 29.67 898 PHE A N 1
ATOM 2816 C CA . PHE A 1 369 ? 31.307 -33.457 52.550 1.00 29.38 898 PHE A CA 1
ATOM 2817 C C . PHE A 1 369 ? 32.466 -34.134 51.834 1.00 37.62 898 PHE A C 1
ATOM 2818 O O . PHE A 1 369 ? 33.524 -34.366 52.420 1.00 41.42 898 PHE A O 1
ATOM 2826 N N . HIS A 1 370 ? 32.255 -34.468 50.568 1.00 40.73 899 HIS A N 1
ATOM 2827 C CA . HIS A 1 370 ? 33.293 -35.113 49.779 1.00 46.11 899 HIS A CA 1
ATOM 2828 C C . HIS A 1 370 ? 33.479 -34.401 48.450 1.00 46.77 899 HIS A C 1
ATOM 2829 O O . HIS A 1 370 ? 32.660 -34.523 47.538 1.00 50.46 899 HIS A O 1
ATOM 2836 N N . ARG A 1 371 ? 34.564 -33.642 48.359 1.00 41.51 900 ARG A N 1
ATOM 2837 C CA . ARG A 1 371 ? 34.866 -32.878 47.161 1.00 41.28 900 ARG A CA 1
ATOM 2838 C C . ARG A 1 371 ? 36.264 -33.203 46.666 1.00 37.23 900 ARG A C 1
ATOM 2839 O O . ARG A 1 371 ? 37.232 -33.124 47.419 1.00 36.70 900 ARG A O 1
ATOM 2847 N N . ILE A 1 372 ? 36.362 -33.583 45.399 1.00 29.87 901 ILE A N 1
ATOM 2848 C CA . ILE A 1 372 ? 37.656 -33.684 44.750 1.00 28.77 901 ILE A CA 1
ATOM 2849 C C . ILE A 1 372 ? 37.757 -32.532 43.761 1.00 23.99 901 ILE A C 1
ATOM 2850 O O . ILE A 1 372 ? 36.776 -32.189 43.099 1.00 23.85 901 ILE A O 1
ATOM 2855 N N . ILE A 1 373 ? 38.929 -31.911 43.692 1.00 20.23 902 ILE A N 1
ATOM 2856 C CA . ILE A 1 373 ? 39.117 -30.755 42.822 1.00 22.02 902 ILE A CA 1
ATOM 2857 C C . ILE A 1 373 ? 39.880 -31.163 41.572 1.00 17.69 902 ILE A C 1
ATOM 2858 O O . ILE A 1 373 ? 41.097 -31.329 41.613 1.00 18.80 902 ILE A O 1
ATOM 2863 N N . PRO A 1 374 ? 39.165 -31.327 40.454 1.00 18.19 903 PRO A N 1
ATOM 2864 C CA . PRO A 1 374 ? 39.821 -31.724 39.209 1.00 19.68 903 PRO A CA 1
ATOM 2865 C C . PRO A 1 374 ? 40.629 -30.571 38.641 1.00 20.07 903 PRO A C 1
ATOM 2866 O O . PRO A 1 374 ? 40.381 -29.415 38.981 1.00 20.83 903 PRO A O 1
ATOM 2870 N N A ASP A 1 375 ? 41.598 -30.885 37.787 0.50 20.40 904 ASP A N 1
ATOM 2871 N N B ASP A 1 375 ? 41.590 -30.885 37.782 0.50 20.35 904 ASP A N 1
ATOM 2872 C CA A ASP A 1 375 ? 42.285 -29.859 37.016 0.50 21.00 904 ASP A CA 1
ATOM 2873 C CA B ASP A 1 375 ? 42.278 -29.852 37.029 0.50 20.99 904 ASP A CA 1
ATOM 2874 C C A ASP A 1 375 ? 41.374 -29.458 35.859 0.50 19.76 904 ASP A C 1
ATOM 2875 C C B ASP A 1 375 ? 41.372 -29.464 35.868 0.50 19.76 904 ASP A C 1
ATOM 2876 O O A ASP A 1 375 ? 41.641 -29.776 34.701 0.50 20.17 904 ASP A O 1
ATOM 2877 O O B ASP A 1 375 ? 41.641 -29.798 34.714 0.50 20.13 904 ASP A O 1
ATOM 2886 N N . HIS A 1 376 ? 40.286 -28.767 36.193 1.00 17.94 905 HIS A N 1
ATOM 2887 C CA . HIS A 1 376 ? 39.252 -28.436 35.219 1.00 18.23 905 HIS A CA 1
ATOM 2888 C C . HIS A 1 376 ? 39.698 -27.467 34.120 1.00 19.08 905 HIS A C 1
ATOM 2889 O O . HIS A 1 376 ? 39.155 -27.485 33.013 1.00 16.13 905 HIS A O 1
ATOM 2896 N N . GLY A 1 377 ? 40.679 -26.627 34.429 1.00 20.11 906 GLY A N 1
ATOM 2897 C CA . GLY A 1 377 ? 41.253 -25.729 33.441 1.00 21.50 906 GLY A CA 1
ATOM 2898 C C . GLY A 1 377 ? 40.576 -24.375 33.312 1.00 21.07 906 GLY A C 1
ATOM 2899 O O . GLY A 1 377 ? 40.999 -23.545 32.508 1.00 20.35 906 GLY A O 1
ATOM 2900 N N . PHE A 1 378 ? 39.525 -24.142 34.089 1.00 18.36 907 PHE A N 1
ATOM 2901 C CA . PHE A 1 378 ? 38.869 -22.839 34.079 1.00 16.01 907 PHE A CA 1
ATOM 2902 C C . PHE A 1 378 ? 39.720 -21.805 34.798 1.00 17.78 907 PHE A C 1
ATOM 2903 O O . PHE A 1 378 ? 40.243 -22.063 35.882 1.00 17.93 907 PHE A O 1
ATOM 2911 N N . GLU A 1 379 ? 39.859 -20.634 34.186 1.00 17.95 908 GLU A N 1
ATOM 2912 C CA . GLU A 1 379 ? 40.582 -19.531 34.803 1.00 16.90 908 GLU A CA 1
ATOM 2913 C C . GLU A 1 379 ? 39.735 -18.263 34.765 1.00 19.02 908 GLU A C 1
ATOM 2914 O O . GLU A 1 379 ? 38.944 -18.067 33.841 1.00 18.03 908 GLU A O 1
ATOM 2920 N N . VAL A 1 380 ? 39.891 -17.422 35.784 1.00 17.70 909 VAL A N 1
ATOM 2921 C CA . VAL A 1 380 ? 39.191 -16.145 35.853 1.00 19.80 909 VAL A CA 1
ATOM 2922 C C . VAL A 1 380 ? 39.457 -15.326 34.598 1.00 20.59 909 VAL A C 1
ATOM 2923 O O . VAL A 1 380 ? 40.607 -15.129 34.210 1.00 20.76 909 VAL A O 1
ATOM 2927 N N . GLY A 1 381 ? 38.387 -14.873 33.952 1.00 19.43 910 GLY A N 1
ATOM 2928 C CA . GLY A 1 381 ? 38.508 -14.057 32.759 1.00 17.19 910 GLY A CA 1
ATOM 2929 C C . GLY A 1 381 ? 38.117 -14.779 31.482 1.00 18.39 910 GLY A C 1
ATOM 2930 O O . GLY A 1 381 ? 37.948 -14.151 30.438 1.00 17.18 910 GLY A O 1
ATOM 2931 N N . MET A 1 382 ? 37.975 -16.099 31.561 1.00 14.04 911 MET A N 1
ATOM 2932 C CA . MET A 1 382 ? 37.610 -16.897 30.395 1.00 15.46 911 MET A CA 1
ATOM 2933 C C . MET A 1 382 ? 36.167 -16.665 29.967 1.00 16.42 911 MET A C 1
ATOM 2934 O O . MET A 1 382 ? 35.266 -16.589 30.802 1.00 13.38 911 MET A O 1
ATOM 2939 N N . SER A 1 383 ? 35.954 -16.565 28.660 1.00 14.98 912 SER A N 1
ATOM 2940 C CA . SER A 1 383 ? 34.606 -16.453 28.116 1.00 14.85 912 SER A CA 1
ATOM 2941 C C . SER A 1 383 ? 33.980 -17.826 27.890 1.00 16.70 912 SER A C 1
ATOM 2942 O O . SER A 1 383 ? 34.673 -18.802 27.594 1.00 13.97 912 SER A O 1
ATOM 2945 N N . LEU A 1 384 ? 32.662 -17.887 28.035 1.00 15.17 913 LEU A N 1
ATOM 2946 C CA . LEU A 1 384 ? 31.911 -19.113 27.815 1.00 16.45 913 LEU A CA 1
ATOM 2947 C C . LEU A 1 384 ? 30.454 -18.750 27.568 1.00 16.31 913 LEU A C 1
ATOM 2948 O O . LEU A 1 384 ? 30.094 -17.574 27.581 1.00 17.62 913 LEU A O 1
ATOM 2953 N N . GLU A 1 385 ? 29.621 -19.755 27.325 1.00 12.22 914 GLU A N 1
ATOM 2954 C CA . GLU A 1 385 ? 28.187 -19.535 27.192 1.00 14.27 914 GLU A CA 1
ATOM 2955 C C . GLU A 1 385 ? 27.492 -20.173 28.390 1.00 16.41 914 GLU A C 1
ATOM 2956 O O . GLU A 1 385 ? 27.845 -21.279 28.802 1.00 14.88 914 GLU A O 1
ATOM 2962 N N . CYS A 1 386 ? 26.526 -19.464 28.966 1.00 16.29 915 CYS A N 1
ATOM 2963 C CA . CYS A 1 386 ? 25.900 -19.915 30.205 1.00 17.69 915 CYS A CA 1
ATOM 2964 C C . CYS A 1 386 ? 24.388 -19.728 30.197 1.00 15.36 915 CYS A C 1
ATOM 2965 O O . CYS A 1 386 ? 23.876 -18.673 29.816 1.00 14.65 915 CYS A O 1
ATOM 2968 N N . ALA A 1 387 ? 23.677 -20.766 30.619 1.00 13.30 916 ALA A N 1
ATOM 2969 C CA . ALA A 1 387 ? 22.231 -20.692 30.740 1.00 15.32 916 ALA A CA 1
ATOM 2970 C C . ALA A 1 387 ? 21.831 -19.845 31.946 1.00 16.02 916 ALA A C 1
ATOM 2971 O O . ALA A 1 387 ? 22.484 -19.881 32.988 1.00 15.90 916 ALA A O 1
ATOM 2973 N N . ASP A 1 388 ? 20.759 -19.079 31.789 1.00 17.96 917 ASP A N 1
ATOM 2974 C CA . ASP A 1 388 ? 20.191 -18.312 32.886 1.00 17.61 917 ASP A CA 1
ATOM 2975 C C . ASP A 1 388 ? 19.247 -19.231 33.643 1.00 19.06 917 ASP A C 1
ATOM 2976 O O . ASP A 1 388 ? 18.161 -19.520 33.166 1.00 18.00 917 ASP A O 1
ATOM 2981 N N . LEU A 1 389 ? 19.651 -19.681 34.826 1.00 18.33 918 LEU A N 1
ATOM 2982 C CA . LEU A 1 389 ? 18.851 -20.645 35.580 1.00 18.83 918 LEU A CA 1
ATOM 2983 C C . LEU A 1 389 ? 17.478 -20.116 36.007 1.00 23.37 918 LEU A C 1
ATOM 2984 O O . LEU A 1 389 ? 16.576 -20.898 36.306 1.00 26.58 918 LEU A O 1
ATOM 2989 N N . MET A 1 390 ? 17.321 -18.794 36.025 1.00 23.32 919 MET A N 1
ATOM 2990 C CA . MET A 1 390 ? 16.041 -18.182 36.377 1.00 26.32 919 MET A CA 1
ATOM 2991 C C . MET A 1 390 ? 15.130 -18.017 35.161 1.00 26.97 919 MET A C 1
ATOM 2992 O O . MET A 1 390 ? 13.914 -17.877 35.299 1.00 25.17 919 MET A O 1
ATOM 2997 N N . ASP A 1 391 ? 15.728 -18.022 33.974 1.00 21.62 920 ASP A N 1
ATOM 2998 C CA . ASP A 1 391 ? 14.972 -18.024 32.726 1.00 22.28 920 ASP A CA 1
ATOM 2999 C C . ASP A 1 391 ? 15.718 -18.908 31.731 1.00 22.43 920 ASP A C 1
ATOM 3000 O O . ASP A 1 391 ? 16.360 -18.407 30.804 1.00 20.17 920 ASP A O 1
ATOM 3005 N N . PRO A 1 392 ? 15.643 -20.235 31.933 1.00 16.75 921 PRO A N 1
ATOM 3006 C CA . PRO A 1 392 ? 16.481 -21.207 31.215 1.00 17.21 921 PRO A CA 1
ATOM 3007 C C . PRO A 1 392 ? 16.176 -21.343 29.723 1.00 17.75 921 PRO A C 1
ATOM 3008 O O . PRO A 1 392 ? 16.755 -22.201 29.055 1.00 19.57 921 PRO A O 1
ATOM 3012 N N . ARG A 1 393 ? 15.291 -20.499 29.205 1.00 18.37 922 ARG A N 1
ATOM 3013 C CA . ARG A 1 393 ? 15.145 -20.360 27.763 1.00 20.45 922 ARG A CA 1
ATOM 3014 C C . ARG A 1 393 ? 16.439 -19.767 27.225 1.00 21.82 922 ARG A C 1
ATOM 3015 O O . ARG A 1 393 ? 16.835 -20.018 26.086 1.00 19.91 922 ARG A O 1
ATOM 3023 N N . LEU A 1 394 ? 17.096 -18.977 28.066 1.00 19.92 923 LEU A N 1
ATOM 3024 C CA . LEU A 1 394 ? 18.215 -18.157 27.634 1.00 18.51 923 LEU A CA 1
ATOM 3025 C C . LEU A 1 394 ? 19.560 -18.808 27.895 1.00 16.87 923 LEU A C 1
ATOM 3026 O O . LEU A 1 394 ? 19.809 -19.338 28.977 1.00 18.45 923 LEU A O 1
ATOM 3031 N N . VAL A 1 395 ? 20.424 -18.755 26.888 1.00 16.80 924 VAL A N 1
ATOM 3032 C CA . VAL A 1 395 ? 21.840 -19.041 27.062 1.00 13.51 924 VAL A CA 1
ATOM 3033 C C . VAL A 1 395 ? 22.575 -17.776 26.630 1.00 18.40 924 VAL A C 1
ATOM 3034 O O . VAL A 1 395 ? 22.276 -17.209 25.577 1.00 17.01 924 VAL A O 1
ATOM 3038 N N . CYS A 1 396 ? 23.519 -17.320 27.446 1.00 18.31 925 CYS A N 1
ATOM 3039 C CA . CYS A 1 396 ? 24.057 -15.977 27.269 1.00 16.35 925 CYS A CA 1
ATOM 3040 C C . CYS A 1 396 ? 25.577 -15.923 27.277 1.00 15.17 925 CYS A C 1
ATOM 3041 O O . CYS A 1 396 ? 26.240 -16.827 27.784 1.00 12.82 925 CYS A O 1
ATOM 3044 N N . VAL A 1 397 ? 26.110 -14.842 26.713 1.00 15.11 926 VAL A N 1
ATOM 3045 C CA . VAL A 1 397 ? 27.528 -14.521 26.796 1.00 15.74 926 VAL A CA 1
ATOM 3046 C C . VAL A 1 397 ? 27.905 -14.375 28.263 1.00 15.82 926 VAL A C 1
ATOM 3047 O O . VAL A 1 397 ? 27.245 -13.649 29.009 1.00 14.53 926 VAL A O 1
ATOM 3051 N N . ALA A 1 398 ? 28.959 -15.072 28.675 1.00 15.35 927 ALA A N 1
ATOM 3052 C CA . ALA A 1 398 ? 29.349 -15.092 30.078 1.00 13.97 927 ALA A CA 1
ATOM 3053 C C . ALA A 1 398 ? 30.864 -15.117 30.270 1.00 17.11 927 ALA A C 1
ATOM 3054 O O . ALA A 1 398 ? 31.621 -15.377 29.333 1.00 17.80 927 ALA A O 1
ATOM 3056 N N . THR A 1 399 ? 31.290 -14.844 31.499 1.00 16.51 928 THR A N 1
ATOM 3057 C CA . THR A 1 399 ? 32.701 -14.797 31.848 1.00 16.68 928 THR A CA 1
ATOM 3058 C C . THR A 1 399 ? 32.917 -15.414 33.227 1.00 12.77 928 THR A C 1
ATOM 3059 O O . THR A 1 399 ? 32.131 -15.190 34.147 1.00 17.01 928 THR A O 1
ATOM 3063 N N . VAL A 1 400 ? 33.979 -16.201 33.366 1.00 14.51 929 VAL A N 1
ATOM 3064 C CA . VAL A 1 400 ? 34.352 -16.731 34.671 1.00 16.12 929 VAL A CA 1
ATOM 3065 C C . VAL A 1 400 ? 34.848 -15.592 35.552 1.00 17.76 929 VAL A C 1
ATOM 3066 O O . VAL A 1 400 ? 35.866 -14.961 35.256 1.00 17.46 929 VAL A O 1
ATOM 3070 N N . ALA A 1 401 ? 34.121 -15.324 36.630 1.00 18.21 930 ALA A N 1
ATOM 3071 C CA . ALA A 1 401 ? 34.469 -14.221 37.513 1.00 21.51 930 ALA A CA 1
ATOM 3072 C C . ALA A 1 401 ? 35.322 -14.707 38.675 1.00 20.48 930 ALA A C 1
ATOM 3073 O O . ALA A 1 401 ? 36.205 -13.992 39.145 1.00 21.02 930 ALA A O 1
ATOM 3075 N N . ARG A 1 402 ? 35.047 -15.922 39.142 1.00 18.79 931 ARG A N 1
ATOM 3076 C CA . ARG A 1 402 ? 35.832 -16.515 40.218 1.00 21.69 931 ARG A CA 1
ATOM 3077 C C . ARG A 1 402 ? 36.022 -18.018 40.043 1.00 18.96 931 ARG A C 1
ATOM 3078 O O . ARG A 1 402 ? 35.165 -18.710 39.491 1.00 14.92 931 ARG A O 1
ATOM 3086 N N . VAL A 1 403 ? 37.169 -18.506 40.505 1.00 18.38 932 VAL A N 1
ATOM 3087 C CA . VAL A 1 403 ? 37.422 -19.935 40.605 1.00 19.37 932 VAL A CA 1
ATOM 3088 C C . VAL A 1 403 ? 37.781 -20.247 42.051 1.00 20.39 932 VAL A C 1
ATOM 3089 O O . VAL A 1 403 ? 38.761 -19.725 42.585 1.00 18.75 932 VAL A O 1
ATOM 3093 N N . VAL A 1 404 ? 36.971 -21.080 42.689 1.00 15.14 933 VAL A N 1
ATOM 3094 C CA . VAL A 1 404 ? 37.207 -21.458 44.073 1.00 18.29 933 VAL A CA 1
ATOM 3095 C C . VAL A 1 404 ? 37.218 -22.978 44.176 1.00 19.05 933 VAL A C 1
ATOM 3096 O O . VAL A 1 404 ? 36.178 -23.601 44.367 1.00 16.55 933 VAL A O 1
ATOM 3100 N N . GLY A 1 405 ? 38.401 -23.570 44.038 1.00 18.84 934 GLY A N 1
ATOM 3101 C CA . GLY A 1 405 ? 38.517 -25.013 43.948 1.00 17.11 934 GLY A CA 1
ATOM 3102 C C . GLY A 1 405 ? 37.848 -25.496 42.675 1.00 15.35 934 GLY A C 1
ATOM 3103 O O . GLY A 1 405 ? 38.300 -25.195 41.571 1.00 17.95 934 GLY A O 1
ATOM 3104 N N . ARG A 1 406 ? 36.757 -26.238 42.826 1.00 15.76 935 ARG A N 1
ATOM 3105 C CA . ARG A 1 406 ? 35.995 -26.704 41.675 1.00 17.20 935 ARG A CA 1
ATOM 3106 C C . ARG A 1 406 ? 34.741 -25.861 41.469 1.00 16.35 935 ARG A C 1
ATOM 3107 O O . ARG A 1 406 ? 33.930 -26.141 40.587 1.00 16.61 935 ARG A O 1
ATOM 3115 N N . LEU A 1 407 ? 34.587 -24.822 42.282 1.00 15.19 936 LEU A N 1
ATOM 3116 C CA . LEU A 1 407 ? 33.416 -23.961 42.193 1.00 16.39 936 LEU A CA 1
ATOM 3117 C C . LEU A 1 407 ? 33.712 -22.718 41.363 1.00 14.68 936 LEU A C 1
ATOM 3118 O O . LEU A 1 407 ? 34.762 -22.093 41.518 1.00 19.36 936 LEU A O 1
ATOM 3123 N N . LEU A 1 408 ? 32.783 -22.368 40.481 1.00 13.93 937 LEU A N 1
ATOM 3124 C CA . LEU A 1 408 ? 32.926 -21.182 39.649 1.00 13.58 937 LEU A CA 1
ATOM 3125 C C . LEU A 1 408 ? 31.869 -20.144 39.991 1.00 15.33 937 LEU A C 1
ATOM 3126 O O . LEU A 1 408 ? 30.741 -20.488 40.341 1.00 16.08 937 LEU A O 1
ATOM 3131 N N . LYS A 1 409 ? 32.242 -18.874 39.884 1.00 12.66 938 LYS A N 1
ATOM 3132 C CA . LYS A 1 409 ? 31.263 -17.798 39.853 1.00 14.23 938 LYS A CA 1
ATOM 3133 C C . LYS A 1 409 ? 31.214 -17.267 38.428 1.00 15.63 938 LYS A C 1
ATOM 3134 O O . LYS A 1 409 ? 32.226 -16.818 37.889 1.00 17.11 938 LYS A O 1
ATOM 3140 N N . VAL A 1 410 ? 30.039 -17.333 37.814 1.00 14.88 939 VAL A N 1
ATOM 3141 C CA . VAL A 1 410 ? 29.890 -16.943 36.418 1.00 16.08 939 VAL A CA 1
ATOM 3142 C C . VAL A 1 410 ? 29.149 -15.616 36.282 1.00 17.59 939 VAL A C 1
ATOM 3143 O O . VAL A 1 410 ? 28.071 -15.432 36.849 1.00 15.39 939 VAL A O 1
ATOM 3147 N N . HIS A 1 411 ? 29.744 -14.693 35.533 1.00 14.61 940 HIS A N 1
ATOM 3148 C CA . HIS A 1 411 ? 29.178 -13.365 35.337 1.00 14.09 940 HIS A CA 1
ATOM 3149 C C . HIS A 1 411 ? 28.623 -13.218 33.923 1.00 15.85 940 HIS A C 1
ATOM 3150 O O . HIS A 1 411 ? 29.246 -13.650 32.956 1.00 16.75 940 HIS A O 1
ATOM 3157 N N . PHE A 1 412 ? 27.443 -12.619 33.805 1.00 16.94 941 PHE A N 1
ATOM 3158 C CA . PHE A 1 412 ? 26.875 -12.339 32.495 1.00 17.62 941 PHE A CA 1
ATOM 3159 C C . PHE A 1 412 ? 27.332 -10.967 32.018 1.00 18.25 941 PHE A C 1
ATOM 3160 O O . PHE A 1 412 ? 26.948 -9.947 32.592 1.00 18.61 941 PHE A O 1
ATOM 3168 N N . ASP A 1 413 ? 28.163 -10.958 30.977 1.00 19.59 942 ASP A N 1
ATOM 3169 C CA . ASP A 1 413 ? 28.693 -9.725 30.395 1.00 20.75 942 ASP A CA 1
ATOM 3170 C C . ASP A 1 413 ? 27.586 -8.707 30.126 1.00 21.35 942 ASP A C 1
ATOM 3171 O O . ASP A 1 413 ? 26.591 -9.019 29.471 1.00 20.30 942 ASP A O 1
ATOM 3176 N N . GLY A 1 414 ? 27.759 -7.495 30.642 1.00 22.49 943 GLY A N 1
ATOM 3177 C CA . GLY A 1 414 ? 26.811 -6.424 30.392 1.00 25.64 943 GLY A CA 1
ATOM 3178 C C . GLY A 1 414 ? 25.700 -6.325 31.421 1.00 28.48 943 GLY A C 1
ATOM 3179 O O . GLY A 1 414 ? 24.914 -5.379 31.402 1.00 31.86 943 GLY A O 1
ATOM 3180 N N . TRP A 1 415 ? 25.624 -7.307 32.313 1.00 23.64 944 TRP A N 1
ATOM 3181 C CA . TRP A 1 415 ? 24.641 -7.287 33.391 1.00 26.07 944 TRP A CA 1
ATOM 3182 C C . TRP A 1 415 ? 25.323 -6.914 34.701 1.00 27.75 944 TRP A C 1
ATOM 3183 O O . TRP A 1 415 ? 26.547 -6.972 34.807 1.00 29.08 944 TRP A O 1
ATOM 3194 N N . THR A 1 416 ? 24.534 -6.527 35.697 1.00 27.59 945 THR A N 1
ATOM 3195 C CA . THR A 1 416 ? 25.076 -6.267 37.023 1.00 26.82 945 THR A CA 1
ATOM 3196 C C . THR A 1 416 ? 25.460 -7.589 37.686 1.00 24.71 945 THR A C 1
ATOM 3197 O O . THR A 1 416 ? 25.069 -8.662 37.221 1.00 21.95 945 THR A O 1
ATOM 3201 N N . ASP A 1 417 ? 26.217 -7.514 38.777 1.00 21.68 946 ASP A N 1
ATOM 3202 C CA . ASP A 1 417 ? 26.665 -8.717 39.473 1.00 20.81 946 ASP A CA 1
ATOM 3203 C C . ASP A 1 417 ? 25.520 -9.413 40.199 1.00 20.87 946 ASP A C 1
ATOM 3204 O O . ASP A 1 417 ? 25.676 -10.531 40.689 1.00 19.27 946 ASP A O 1
ATOM 3209 N N . GLU A 1 418 ? 24.370 -8.749 40.264 1.00 22.79 947 GLU A N 1
ATOM 3210 C CA . GLU A 1 418 ? 23.191 -9.323 40.906 1.00 23.51 947 GLU A CA 1
ATOM 3211 C C . GLU A 1 418 ? 22.718 -10.579 40.181 1.00 21.58 947 GLU A C 1
ATOM 3212 O O . GLU A 1 418 ? 22.004 -11.403 40.751 1.00 24.04 947 GLU A O 1
ATOM 3218 N N . TYR A 1 419 ? 23.129 -10.723 38.925 1.00 19.85 948 TYR A N 1
ATOM 3219 C CA . TYR A 1 419 ? 22.699 -11.846 38.099 1.00 21.36 948 TYR A CA 1
ATOM 3220 C C . TYR A 1 419 ? 23.771 -12.920 37.956 1.00 18.69 948 TYR A C 1
ATOM 3221 O O . TYR A 1 419 ? 23.617 -13.859 37.177 1.00 19.32 948 TYR A O 1
ATOM 3230 N N . ASP A 1 420 ? 24.853 -12.782 38.714 1.00 18.49 949 ASP A N 1
ATOM 3231 C CA . ASP A 1 420 ? 25.921 -13.777 38.708 1.00 17.45 949 ASP A CA 1
ATOM 3232 C C . ASP A 1 420 ? 25.400 -15.124 39.199 1.00 20.03 949 ASP A C 1
ATOM 3233 O O . ASP A 1 420 ? 24.390 -15.188 39.900 1.00 18.35 949 ASP A O 1
ATOM 3238 N N . GLN A 1 421 ? 26.083 -16.200 38.824 1.00 13.49 950 GLN A N 1
ATOM 3239 C CA . GLN A 1 421 ? 25.665 -17.540 39.230 1.00 19.12 950 GLN A CA 1
ATOM 3240 C C . GLN A 1 421 ? 26.834 -18.376 39.738 1.00 17.91 950 GLN A C 1
ATOM 3241 O O . GLN A 1 421 ? 27.842 -18.533 39.048 1.00 15.25 950 GLN A O 1
ATOM 3247 N N . TRP A 1 422 ? 26.699 -18.901 40.953 1.00 17.85 951 TRP A N 1
ATOM 3248 C CA . TRP A 1 422 ? 27.658 -19.867 41.472 1.00 14.68 951 TRP A CA 1
ATOM 3249 C C . TRP A 1 422 ? 27.318 -21.235 40.896 1.00 15.16 951 TRP A C 1
ATOM 3250 O O . TRP A 1 422 ? 26.220 -21.743 41.107 1.00 17.28 951 TRP A O 1
ATOM 3261 N N . LEU A 1 423 ? 28.255 -21.817 40.152 1.00 15.44 952 LEU A N 1
ATOM 3262 C CA . LEU A 1 423 ? 28.025 -23.092 39.477 1.00 15.49 952 LEU A CA 1
ATOM 3263 C C . LEU A 1 423 ? 29.252 -23.987 39.598 1.00 13.50 952 LEU A C 1
ATOM 3264 O O . LEU A 1 423 ? 30.383 -23.505 39.571 1.00 15.65 952 LEU A O 1
ATOM 3269 N N . ASP A 1 424 ? 29.027 -25.292 39.715 1.00 15.91 953 ASP A N 1
ATOM 3270 C CA . ASP A 1 424 ? 30.122 -26.252 39.764 1.00 13.78 953 ASP A CA 1
ATOM 3271 C C . ASP A 1 424 ? 30.865 -26.268 38.428 1.00 15.93 953 ASP A C 1
ATOM 3272 O O . ASP A 1 424 ? 30.283 -25.961 37.387 1.00 13.67 953 ASP A O 1
ATOM 3277 N N . CYS A 1 425 ? 32.147 -26.622 38.452 1.00 14.39 954 CYS A N 1
ATOM 3278 C CA . CYS A 1 425 ? 32.946 -26.639 37.226 1.00 18.82 954 CYS A CA 1
ATOM 3279 C C . CYS A 1 425 ? 32.435 -27.670 36.217 1.00 14.99 954 CYS A C 1
ATOM 3280 O O . CYS A 1 425 ? 32.728 -27.582 35.025 1.00 16.65 954 CYS A O 1
ATOM 3283 N N . GLU A 1 426 ? 31.664 -28.638 36.698 1.00 14.63 955 GLU A N 1
ATOM 3284 C CA . GLU A 1 426 ? 31.077 -29.645 35.821 1.00 14.57 955 GLU A CA 1
ATOM 3285 C C . GLU A 1 426 ? 29.567 -29.456 35.657 1.00 17.96 955 GLU A C 1
ATOM 3286 O O . GLU A 1 426 ? 28.841 -30.389 35.308 1.00 17.77 955 GLU A O 1
ATOM 3292 N N . SER A 1 427 ? 29.114 -28.228 35.896 1.00 14.81 956 SER A N 1
ATOM 3293 C CA . SER A 1 427 ? 27.722 -27.851 35.682 1.00 12.49 956 SER A CA 1
ATOM 3294 C C . SER A 1 427 ? 27.293 -28.132 34.248 1.00 13.59 956 SER A C 1
ATOM 3295 O O . SER A 1 427 ? 28.058 -27.921 33.307 1.00 13.76 956 SER A O 1
ATOM 3298 N N . ALA A 1 428 ? 26.062 -28.607 34.090 1.00 14.97 957 ALA A N 1
ATOM 3299 C CA . ALA A 1 428 ? 25.513 -28.901 32.772 1.00 19.81 957 ALA A CA 1
ATOM 3300 C C . ALA A 1 428 ? 24.936 -27.650 32.118 1.00 17.60 957 ALA A C 1
ATOM 3301 O O . ALA A 1 428 ? 24.359 -27.719 31.031 1.00 18.17 957 ALA A O 1
ATOM 3303 N N . ASP A 1 429 ? 25.087 -26.510 32.785 1.00 12.42 958 ASP A N 1
ATOM 3304 C CA . ASP A 1 429 ? 24.514 -25.261 32.294 1.00 13.77 958 ASP A CA 1
ATOM 3305 C C . ASP A 1 429 ? 25.557 -24.311 31.707 1.00 14.58 958 ASP A C 1
ATOM 3306 O O . ASP A 1 429 ? 25.229 -23.188 31.327 1.00 15.00 958 ASP A O 1
ATOM 3311 N N . ILE A 1 430 ? 26.809 -24.754 31.636 1.00 12.92 959 ILE A N 1
ATOM 3312 C CA . ILE A 1 430 ? 27.854 -23.949 31.000 1.00 15.28 959 ILE A CA 1
ATOM 3313 C C . ILE A 1 430 ? 28.390 -24.632 29.746 1.00 16.68 959 ILE A C 1
ATOM 3314 O O . ILE A 1 430 ? 28.489 -25.856 29.696 1.00 12.91 959 ILE A O 1
ATOM 3319 N N . TYR A 1 431 ? 28.726 -23.837 28.733 1.00 14.67 960 TYR A N 1
ATOM 3320 C CA . TYR A 1 431 ? 29.092 -24.372 27.423 1.00 14.25 960 TYR A CA 1
ATOM 3321 C C . TYR A 1 431 ? 30.219 -23.561 26.787 1.00 12.48 960 TYR A C 1
ATOM 3322 O O . TYR A 1 431 ? 30.386 -22.383 27.093 1.00 14.56 960 TYR A O 1
ATOM 3331 N N . PRO A 1 432 ? 30.997 -24.190 25.894 1.00 12.51 961 PRO A N 1
ATOM 3332 C CA . PRO A 1 432 ? 32.087 -23.465 25.233 1.00 13.28 961 PRO A CA 1
ATOM 3333 C C . PRO A 1 432 ? 31.571 -22.378 24.292 1.00 12.41 961 PRO A C 1
ATOM 3334 O O . PRO A 1 432 ? 30.447 -22.473 23.792 1.00 14.18 961 PRO A O 1
ATOM 3338 N N . VAL A 1 433 ? 32.389 -21.357 24.062 1.00 13.39 962 VAL A N 1
ATOM 3339 C CA . VAL A 1 433 ? 32.104 -20.364 23.036 1.00 14.06 962 VAL A CA 1
ATOM 3340 C C . VAL A 1 433 ? 31.834 -21.068 21.706 1.00 15.75 962 VAL A C 1
ATOM 3341 O O . VAL A 1 433 ? 32.641 -21.874 21.248 1.00 16.28 962 VAL A O 1
ATOM 3345 N N . GLY A 1 434 ? 30.679 -20.789 21.109 1.00 16.56 963 GLY A N 1
ATOM 3346 C CA . GLY A 1 434 ? 30.309 -21.406 19.847 1.00 13.09 963 GLY A CA 1
ATOM 3347 C C . GLY A 1 434 ? 29.274 -22.512 19.972 1.00 12.96 963 GLY A C 1
ATOM 3348 O O . GLY A 1 434 ? 28.795 -23.032 18.966 1.00 13.52 963 GLY A O 1
ATOM 3349 N N . TRP A 1 435 ? 28.928 -22.876 21.203 1.00 12.37 964 TRP A N 1
ATOM 3350 C CA . TRP A 1 435 ? 27.985 -23.967 21.445 1.00 14.11 964 TRP A CA 1
ATOM 3351 C C . TRP A 1 435 ? 26.600 -23.686 20.870 1.00 14.44 964 TRP A C 1
ATOM 3352 O O . TRP A 1 435 ? 25.981 -24.573 20.281 1.00 14.73 964 TRP A O 1
ATOM 3363 N N . CYS A 1 436 ? 26.118 -22.457 21.046 1.00 13.07 965 CYS A N 1
ATOM 3364 C CA . CYS A 1 436 ? 24.801 -22.070 20.544 1.00 13.83 965 CYS A CA 1
ATOM 3365 C C . CYS A 1 436 ? 24.690 -22.246 19.027 1.00 17.00 965 CYS A C 1
ATOM 3366 O O . CYS A 1 436 ? 23.678 -22.743 18.530 1.00 18.45 965 CYS A O 1
ATOM 3369 N N . VAL A 1 437 ? 25.729 -21.840 18.300 1.00 17.84 966 VAL A N 1
ATOM 3370 C CA . VAL A 1 437 ? 25.763 -22.016 16.852 1.00 20.79 966 VAL A CA 1
ATOM 3371 C C . VAL A 1 437 ? 25.753 -23.495 16.490 1.00 17.98 966 VAL A C 1
ATOM 3372 O O . VAL A 1 437 ? 25.045 -23.918 15.574 1.00 18.82 966 VAL A O 1
ATOM 3376 N N . LEU A 1 438 ? 26.533 -24.280 17.228 1.00 17.47 967 LEU A N 1
ATOM 3377 C CA . LEU A 1 438 ? 26.630 -25.718 16.990 1.00 18.86 967 LEU A CA 1
ATOM 3378 C C . LEU A 1 438 ? 25.287 -26.437 17.127 1.00 19.04 967 LEU A C 1
ATOM 3379 O O . LEU A 1 438 ? 24.943 -27.284 16.304 1.00 18.76 967 LEU A O 1
ATOM 3384 N N . VAL A 1 439 ? 24.528 -26.095 18.163 1.00 17.06 968 VAL A N 1
ATOM 3385 C CA . VAL A 1 439 ? 23.286 -26.808 18.454 1.00 16.70 968 VAL A CA 1
ATOM 3386 C C . VAL A 1 439 ? 22.037 -26.074 17.969 1.00 19.06 968 VAL A C 1
ATOM 3387 O O . VAL A 1 439 ? 20.922 -26.556 18.164 1.00 20.56 968 VAL A O 1
ATOM 3391 N N . ASN A 1 440 ? 22.233 -24.920 17.335 1.00 19.40 969 ASN A N 1
ATOM 3392 C CA . ASN A 1 440 ? 21.135 -24.076 16.858 1.00 20.93 969 ASN A CA 1
ATOM 3393 C C . ASN A 1 440 ? 20.279 -23.523 18.002 1.00 22.22 969 ASN A C 1
ATOM 3394 O O . ASN A 1 440 ? 19.048 -23.595 17.976 1.00 22.15 969 ASN A O 1
ATOM 3399 N N . HIS A 1 441 ? 20.951 -22.981 19.012 1.00 19.16 970 HIS A N 1
ATOM 3400 C CA . HIS A 1 441 ? 20.282 -22.298 20.111 1.00 19.05 970 HIS A CA 1
ATOM 3401 C C . HIS A 1 441 ? 20.596 -20.820 19.950 1.00 19.97 970 HIS A C 1
ATOM 3402 O O . HIS A 1 441 ? 21.660 -20.468 19.448 1.00 18.91 970 HIS A O 1
ATOM 3409 N N . LYS A 1 442 ? 19.673 -19.950 20.347 1.00 19.48 971 LYS A N 1
ATOM 3410 C CA . LYS A 1 442 ? 19.942 -18.519 20.294 1.00 21.95 971 LYS A CA 1
ATOM 3411 C C . LYS A 1 442 ? 20.895 -18.122 21.416 1.00 18.26 971 LYS A C 1
ATOM 3412 O O . LYS A 1 442 ? 20.788 -18.616 22.536 1.00 19.05 971 LYS A O 1
ATOM 3418 N N . LEU A 1 443 ? 21.837 -17.241 21.106 1.00 16.50 972 LEU A N 1
ATOM 3419 C CA . LEU A 1 443 ? 22.750 -16.723 22.113 1.00 18.28 972 LEU A CA 1
ATOM 3420 C C . LEU A 1 443 ? 22.410 -15.275 22.424 1.00 19.33 972 LEU A C 1
ATOM 3421 O O . LEU A 1 443 ? 22.334 -14.440 21.520 1.00 19.59 972 LEU A O 1
ATOM 3426 N N . GLU A 1 444 ? 22.200 -14.984 23.703 1.00 18.26 973 GLU A N 1
ATOM 3427 C CA . GLU A 1 444 ? 21.962 -13.617 24.144 1.00 21.96 973 GLU A CA 1
ATOM 3428 C C . GLU A 1 444 ? 23.300 -12.913 24.312 1.00 22.64 973 GLU A C 1
ATOM 3429 O O . GLU A 1 444 ? 24.170 -13.385 25.043 1.00 21.97 973 GLU A O 1
ATOM 3435 N N . GLY A 1 445 ? 23.467 -11.793 23.619 1.00 20.19 974 GLY A N 1
ATOM 3436 C CA . GLY A 1 445 ? 24.657 -10.982 23.779 1.00 22.66 974 GLY A CA 1
ATOM 3437 C C . GLY A 1 445 ? 24.475 -10.038 24.950 1.00 25.61 974 GLY A C 1
ATOM 3438 O O . GLY A 1 445 ? 23.399 -9.992 25.547 1.00 24.41 974 GLY A O 1
ATOM 3439 N N . PRO A 1 446 ? 25.530 -9.287 25.297 1.00 24.48 975 PRO A N 1
ATOM 3440 C CA . PRO A 1 446 ? 25.428 -8.304 26.380 1.00 24.54 975 PRO A CA 1
ATOM 3441 C C . PRO A 1 446 ? 24.423 -7.225 26.001 1.00 27.45 975 PRO A C 1
ATOM 3442 O O . PRO A 1 446 ? 24.391 -6.823 24.839 1.00 26.30 975 PRO A O 1
ATOM 3446 N N . PRO A 1 447 ? 23.603 -6.770 26.958 1.00 30.69 976 PRO A N 1
ATOM 3447 C CA . PRO A 1 447 ? 22.636 -5.718 26.633 1.00 32.64 976 PRO A CA 1
ATOM 3448 C C . PRO A 1 447 ? 23.353 -4.412 26.322 1.00 34.66 976 PRO A C 1
ATOM 3449 O O . PRO A 1 447 ? 24.428 -4.163 26.868 1.00 31.26 976 PRO A O 1
ATOM 3453 N N . ARG A 1 448 ? 22.775 -3.592 25.451 1.00 37.51 977 ARG A N 1
ATOM 3454 C CA . ARG A 1 448 ? 23.399 -2.322 25.110 1.00 40.79 977 ARG A CA 1
ATOM 3455 C C . ARG A 1 448 ? 23.109 -1.260 26.164 1.00 42.22 977 ARG A C 1
ATOM 3456 O O . ARG A 1 448 ? 21.970 -1.090 26.602 1.00 42.37 977 ARG A O 1
ATOM 3458 N N . VAL A 1 449 ? 24.161 -0.563 26.577 1.00 43.46 978 VAL A N 1
ATOM 3459 C CA . VAL A 1 449 ? 24.050 0.498 27.566 1.00 45.56 978 VAL A CA 1
ATOM 3460 C C . VAL A 1 449 ? 23.317 1.697 26.970 1.00 47.14 978 VAL A C 1
ATOM 3461 O O . VAL A 1 449 ? 23.628 2.138 25.862 1.00 46.62 978 VAL A O 1
ATOM 3465 N N . ALA A 1 450 ? 22.338 2.214 27.708 1.00 46.23 979 ALA A N 1
ATOM 3466 C CA . ALA A 1 450 ? 21.474 3.277 27.205 1.00 48.64 979 ALA A CA 1
ATOM 3467 C C . ALA A 1 450 ? 22.120 4.658 27.282 1.00 46.20 979 ALA A C 1
ATOM 3468 O O . ALA A 1 450 ? 21.942 5.480 26.384 1.00 48.49 979 ALA A O 1
ATOM 3470 N N . HIS A 1 451 ? 22.863 4.912 28.355 1.00 43.62 980 HIS A N 1
ATOM 3471 C CA . HIS A 1 451 ? 23.531 6.203 28.524 1.00 45.79 980 HIS A CA 1
ATOM 3472 C C . HIS A 1 451 ? 24.909 6.058 29.163 1.00 40.36 980 HIS A C 1
ATOM 3473 O O . HIS A 1 451 ? 25.152 5.112 29.918 1.00 46.80 980 HIS A O 1
ATOM 3480 N N . PRO B 1 3 ? 80.350 -14.852 41.026 1.00 73.36 532 PRO B N 1
ATOM 3481 C CA . PRO B 1 3 ? 79.167 -14.943 40.162 1.00 69.41 532 PRO B CA 1
ATOM 3482 C C . PRO B 1 3 ? 78.987 -13.690 39.311 1.00 69.62 532 PRO B C 1
ATOM 3483 O O . PRO B 1 3 ? 79.468 -12.618 39.679 1.00 72.12 532 PRO B O 1
ATOM 3487 N N . THR B 1 4 ? 78.296 -13.832 38.185 1.00 66.45 533 THR B N 1
ATOM 3488 C CA . THR B 1 4 ? 78.099 -12.723 37.261 1.00 64.42 533 THR B CA 1
ATOM 3489 C C . THR B 1 4 ? 76.625 -12.351 37.136 1.00 59.79 533 THR B C 1
ATOM 3490 O O . THR B 1 4 ? 75.759 -12.991 37.733 1.00 59.32 533 THR B O 1
ATOM 3494 N N . HIS B 1 5 ? 76.350 -11.312 36.354 1.00 58.13 534 HIS B N 1
ATOM 3495 C CA . HIS B 1 5 ? 74.982 -10.856 36.128 1.00 54.50 534 HIS B CA 1
ATOM 3496 C C . HIS B 1 5 ? 74.279 -11.667 35.043 1.00 50.88 534 HIS B C 1
ATOM 3497 O O . HIS B 1 5 ? 74.624 -11.583 33.864 1.00 52.59 534 HIS B O 1
ATOM 3504 N N . SER B 1 6 ? 73.287 -12.448 35.449 1.00 44.45 535 SER B N 1
ATOM 3505 C CA . SER B 1 6 ? 72.472 -13.195 34.503 1.00 40.91 535 SER B CA 1
ATOM 3506 C C . SER B 1 6 ? 71.099 -12.540 34.398 1.00 41.71 535 SER B C 1
ATOM 3507 O O . SER B 1 6 ? 70.597 -11.988 35.376 1.00 45.66 535 SER B O 1
ATOM 3510 N N . TYR B 1 7 ? 70.495 -12.592 33.214 1.00 38.71 536 TYR B N 1
ATOM 3511 C CA . TYR B 1 7 ? 69.201 -11.950 33.007 1.00 36.66 536 TYR B CA 1
ATOM 3512 C C . TYR B 1 7 ? 68.086 -12.643 33.780 1.00 35.54 536 TYR B C 1
ATOM 3513 O O . TYR B 1 7 ? 67.897 -13.856 33.671 1.00 34.40 536 TYR B O 1
ATOM 3522 N N . ASP B 1 8 ? 67.348 -11.858 34.557 1.00 34.72 537 ASP B N 1
ATOM 3523 C CA . ASP B 1 8 ? 66.190 -12.361 35.280 1.00 33.14 537 ASP B CA 1
ATOM 3524 C C . ASP B 1 8 ? 64.932 -12.097 34.459 1.00 31.47 537 ASP B C 1
ATOM 3525 O O . ASP B 1 8 ? 64.672 -10.964 34.051 1.00 32.07 537 ASP B O 1
ATOM 3530 N N . TRP B 1 9 ? 64.151 -13.149 34.227 1.00 27.97 538 TRP B N 1
ATOM 3531 C CA . TRP B 1 9 ? 62.916 -13.044 33.458 1.00 27.21 538 TRP B CA 1
ATOM 3532 C C . TRP B 1 9 ? 61.836 -12.241 34.180 1.00 29.03 538 TRP B C 1
ATOM 3533 O O . TRP B 1 9 ? 60.827 -11.876 33.575 1.00 27.25 538 TRP B O 1
ATOM 3544 N N . LEU B 1 10 ? 62.051 -11.983 35.468 1.00 28.70 539 LEU B N 1
ATOM 3545 C CA . LEU B 1 10 ? 61.034 -11.387 36.343 1.00 29.66 539 LEU B CA 1
ATOM 3546 C C . LEU B 1 10 ? 60.190 -10.239 35.755 1.00 34.07 539 LEU B C 1
ATOM 3547 O O . LEU B 1 10 ? 58.963 -10.276 35.854 1.00 34.42 539 LEU B O 1
ATOM 3552 N N . PRO B 1 11 ? 60.831 -9.221 35.144 1.00 37.09 540 PRO B N 1
ATOM 3553 C CA . PRO B 1 11 ? 60.008 -8.140 34.584 1.00 39.24 540 PRO B CA 1
ATOM 3554 C C . PRO B 1 11 ? 59.081 -8.589 33.451 1.00 39.80 540 PRO B C 1
ATOM 3555 O O . PRO B 1 11 ? 58.008 -8.008 33.286 1.00 39.58 540 PRO B O 1
ATOM 3559 N N . ARG B 1 12 ? 59.483 -9.601 32.688 1.00 37.86 541 ARG B N 1
ATOM 3560 C CA . ARG B 1 12 ? 58.633 -10.130 31.625 1.00 35.83 541 ARG B CA 1
ATOM 3561 C C . ARG B 1 12 ? 57.480 -10.932 32.223 1.00 32.27 541 ARG B C 1
ATOM 3562 O O . ARG B 1 12 ? 56.342 -10.847 31.756 1.00 31.23 541 ARG B O 1
ATOM 3570 N N . LEU B 1 13 ? 57.788 -11.709 33.258 1.00 29.35 542 LEU B N 1
ATOM 3571 C CA . LEU B 1 13 ? 56.793 -12.527 33.947 1.00 30.09 542 LEU B CA 1
ATOM 3572 C C . LEU B 1 13 ? 55.730 -11.671 34.625 1.00 36.17 542 LEU B C 1
ATOM 3573 O O . LEU B 1 13 ? 54.592 -12.104 34.805 1.00 36.42 542 LEU B O 1
ATOM 3578 N N . SER B 1 14 ? 56.109 -10.454 34.998 1.00 39.93 543 SER B N 1
ATOM 3579 C CA . SER B 1 14 ? 55.230 -9.570 35.756 1.00 45.08 543 SER B CA 1
ATOM 3580 C C . SER B 1 14 ? 54.240 -8.815 34.872 1.00 49.89 543 SER B C 1
ATOM 3581 O O . SER B 1 14 ? 53.334 -8.149 35.373 1.00 52.96 543 SER B O 1
ATOM 3584 N N . LYS B 1 15 ? 54.418 -8.916 33.559 1.00 49.09 544 LYS B N 1
ATOM 3585 C CA . LYS B 1 15 ? 53.506 -8.276 32.621 1.00 49.46 544 LYS B CA 1
ATOM 3586 C C . LYS B 1 15 ? 52.344 -9.201 32.296 1.00 47.12 544 LYS B C 1
ATOM 3587 O O . LYS B 1 15 ? 52.457 -10.419 32.421 1.00 45.44 544 LYS B O 1
ATOM 3593 N N . GLU B 1 16 ? 51.225 -8.617 31.882 1.00 47.79 545 GLU B N 1
ATOM 3594 C CA . GLU B 1 16 ? 50.092 -9.410 31.432 1.00 47.53 545 GLU B CA 1
ATOM 3595 C C . GLU B 1 16 ? 50.385 -9.993 30.057 1.00 45.95 545 GLU B C 1
ATOM 3596 O O . GLU B 1 16 ? 51.089 -9.380 29.250 1.00 48.08 545 GLU B O 1
ATOM 3598 N N . ASN B 1 17 ? 49.848 -11.182 29.807 1.00 43.35 546 ASN B N 1
ATOM 3599 C CA . ASN B 1 17 ? 49.983 -11.852 28.518 1.00 44.58 546 ASN B CA 1
ATOM 3600 C C . ASN B 1 17 ? 51.429 -12.134 28.116 1.00 45.15 546 ASN B C 1
ATOM 3601 O O . ASN B 1 17 ? 51.798 -11.982 26.951 1.00 44.80 546 ASN B O 1
ATOM 3606 N N . PHE B 1 18 ? 52.249 -12.533 29.082 1.00 43.84 547 PHE B N 1
ATOM 3607 C CA . PHE B 1 18 ? 53.569 -13.048 28.753 1.00 39.63 547 PHE B CA 1
ATOM 3608 C C . PHE B 1 18 ? 53.393 -14.465 28.239 1.00 33.58 547 PHE B C 1
ATOM 3609 O O . PHE B 1 18 ? 52.791 -15.306 28.907 1.00 37.12 547 PHE B O 1
ATOM 3617 N N . ASN B 1 19 ? 53.905 -14.722 27.043 1.00 29.24 548 ASN B N 1
ATOM 3618 C CA . ASN B 1 19 ? 53.715 -16.015 26.405 1.00 27.54 548 ASN B CA 1
ATOM 3619 C C . ASN B 1 19 ? 55.019 -16.789 26.304 1.00 22.68 548 ASN B C 1
ATOM 3620 O O . ASN B 1 19 ? 55.851 -16.517 25.442 1.00 25.10 548 ASN B O 1
ATOM 3625 N N . ALA B 1 20 ? 55.195 -17.748 27.204 1.00 20.24 549 ALA B N 1
ATOM 3626 C CA . ALA B 1 20 ? 56.372 -18.598 27.191 1.00 21.03 549 ALA B CA 1
ATOM 3627 C C . ALA B 1 20 ? 56.017 -19.965 26.631 1.00 18.92 549 ALA B C 1
ATOM 3628 O O . ALA B 1 20 ? 54.963 -20.522 26.948 1.00 19.30 549 ALA B O 1
ATOM 3630 N N . ALA B 1 21 ? 56.894 -20.501 25.790 1.00 18.22 550 ALA B N 1
ATOM 3631 C CA . ALA B 1 21 ? 56.730 -21.866 25.318 1.00 18.26 550 ALA B CA 1
ATOM 3632 C C . ALA B 1 21 ? 56.828 -22.790 26.525 1.00 18.51 550 ALA B C 1
ATOM 3633 O O . ALA B 1 21 ? 57.792 -22.715 27.286 1.00 18.86 550 ALA B O 1
ATOM 3635 N N . PRO B 1 22 ? 55.816 -23.645 26.724 1.00 17.96 551 PRO B N 1
ATOM 3636 C CA . PRO B 1 22 ? 55.843 -24.544 27.881 1.00 18.74 551 PRO B CA 1
ATOM 3637 C C . PRO B 1 22 ? 56.948 -25.586 27.763 1.00 17.29 551 PRO B C 1
ATOM 3638 O O . PRO B 1 22 ? 57.417 -25.871 26.660 1.00 17.42 551 PRO B O 1
ATOM 3642 N N . VAL B 1 23 ? 57.354 -26.137 28.902 1.00 16.06 552 VAL B N 1
ATOM 3643 C CA . VAL B 1 23 ? 58.418 -27.131 28.967 1.00 16.57 552 VAL B CA 1
ATOM 3644 C C . VAL B 1 23 ? 58.160 -28.317 28.028 1.00 18.73 552 VAL B C 1
ATOM 3645 O O . VAL B 1 23 ? 59.092 -28.878 27.444 1.00 17.19 552 VAL B O 1
ATOM 3649 N N . THR B 1 24 ? 56.890 -28.674 27.860 1.00 19.37 553 THR B N 1
ATOM 3650 C CA . THR B 1 24 ? 56.523 -29.821 27.030 1.00 20.40 553 THR B CA 1
ATOM 3651 C C . THR B 1 24 ? 56.765 -29.604 25.531 1.00 21.14 553 THR B C 1
ATOM 3652 O O . THR B 1 24 ? 56.639 -30.539 24.742 1.00 22.11 553 THR B O 1
ATOM 3656 N N . CYS B 1 25 ? 57.115 -28.380 25.140 1.00 18.85 554 CYS B N 1
ATOM 3657 C CA . CYS B 1 25 ? 57.475 -28.094 23.750 1.00 19.57 554 CYS B CA 1
ATOM 3658 C C . CYS B 1 25 ? 58.898 -28.545 23.434 1.00 19.21 554 CYS B C 1
ATOM 3659 O O . CYS B 1 25 ? 59.310 -28.568 22.275 1.00 21.86 554 CYS B O 1
ATOM 3662 N N . PHE B 1 26 ? 59.643 -28.903 24.474 1.00 18.11 555 PHE B N 1
ATOM 3663 C CA . PHE B 1 26 ? 61.056 -29.228 24.338 1.00 19.00 555 PHE B CA 1
ATOM 3664 C C . PHE B 1 26 ? 61.316 -30.655 24.812 1.00 23.92 555 PHE B C 1
ATOM 3665 O O . PHE B 1 26 ? 61.463 -30.890 26.010 1.00 24.35 555 PHE B O 1
ATOM 3673 N N . PRO B 1 27 ? 61.378 -31.614 23.875 1.00 26.36 556 PRO B N 1
ATOM 3674 C CA . PRO B 1 27 ? 61.536 -33.035 24.218 1.00 27.37 556 PRO B CA 1
ATOM 3675 C C . PRO B 1 27 ? 62.793 -33.350 25.036 1.00 24.66 556 PRO B C 1
ATOM 3676 O O . PRO B 1 27 ? 62.783 -34.283 25.837 1.00 26.95 556 PRO B O 1
ATOM 3680 N N . HIS B 1 28 ? 63.851 -32.571 24.837 1.00 24.52 557 HIS B N 1
ATOM 3681 C CA . HIS B 1 28 ? 65.136 -32.814 25.484 1.00 24.60 557 HIS B CA 1
ATOM 3682 C C . HIS B 1 28 ? 65.252 -32.104 26.829 1.00 24.95 557 HIS B C 1
ATOM 3683 O O . HIS B 1 28 ? 66.207 -32.330 27.573 1.00 23.14 557 HIS B O 1
ATOM 3690 N N . ALA B 1 29 ? 64.295 -31.230 27.126 1.00 21.22 558 ALA B N 1
ATOM 3691 C CA . ALA B 1 29 ? 64.345 -30.439 28.349 1.00 19.84 558 ALA B CA 1
ATOM 3692 C C . ALA B 1 29 ? 64.050 -31.304 29.566 1.00 19.18 558 ALA B C 1
ATOM 3693 O O . ALA B 1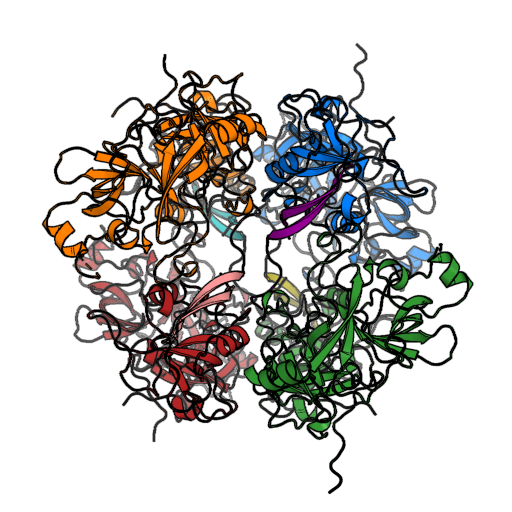 29 ? 63.158 -32.153 29.525 1.00 18.70 558 ALA B O 1
ATOM 3695 N N . PRO B 1 30 ? 64.811 -31.098 30.651 1.00 19.66 559 PRO B N 1
ATOM 3696 C CA . PRO B 1 30 ? 64.535 -31.772 31.923 1.00 18.40 559 PRO B CA 1
ATOM 3697 C C . PRO B 1 30 ? 63.085 -31.571 32.352 1.00 17.25 559 PRO B C 1
ATOM 3698 O O . PRO B 1 30 ? 62.574 -30.451 32.293 1.00 18.24 559 PRO B O 1
ATOM 3702 N N . GLY B 1 31 ? 62.426 -32.652 32.755 1.00 19.05 560 GLY B N 1
ATOM 3703 C CA . GLY B 1 31 ? 61.073 -32.566 33.271 1.00 20.55 560 GLY B CA 1
ATOM 3704 C C . GLY B 1 31 ? 59.970 -32.697 32.237 1.00 20.17 560 GLY B C 1
ATOM 3705 O O . GLY B 1 31 ? 58.799 -32.773 32.598 1.00 21.40 560 GLY B O 1
ATOM 3706 N N . CYS B 1 32 ? 60.334 -32.730 30.958 1.00 20.01 561 CYS B N 1
ATOM 3707 C CA . CYS B 1 32 ? 59.342 -32.774 29.883 1.00 20.92 561 CYS B CA 1
ATOM 3708 C C . CYS B 1 32 ? 58.358 -33.934 30.036 1.00 20.43 561 CYS B C 1
ATOM 3709 O O . CYS B 1 32 ? 57.148 -33.758 29.881 1.00 18.87 561 CYS B O 1
ATOM 3712 N N . GLU B 1 33 ? 58.879 -35.109 30.368 1.00 20.47 562 GLU B N 1
ATOM 3713 C CA . GLU B 1 33 ? 58.062 -36.317 30.428 1.00 22.12 562 GLU B CA 1
ATOM 3714 C C . GLU B 1 33 ? 57.177 -36.416 31.674 1.00 22.01 562 GLU B C 1
ATOM 3715 O O . GLU B 1 33 ? 56.211 -37.177 31.688 1.00 23.89 562 GLU B O 1
ATOM 3718 N N . VAL B 1 34 ? 57.497 -35.652 32.714 1.00 19.50 563 VAL B N 1
ATOM 3719 C CA . VAL B 1 34 ? 56.684 -35.670 33.927 1.00 18.47 563 VAL B CA 1
ATOM 3720 C C . VAL B 1 34 ? 55.968 -34.345 34.152 1.00 19.94 563 VAL B C 1
ATOM 3721 O O . VAL B 1 34 ? 55.330 -34.149 35.187 1.00 21.02 563 VAL B O 1
ATOM 3725 N N . TRP B 1 35 ? 56.061 -33.444 33.180 1.00 19.15 564 TRP B N 1
ATOM 3726 C CA . TRP B 1 35 ? 55.523 -32.097 33.346 1.00 19.84 564 TRP B CA 1
ATOM 3727 C C . TRP B 1 35 ? 54.000 -32.057 33.504 1.00 18.96 564 TRP B C 1
ATOM 3728 O O . TRP B 1 35 ? 53.461 -31.138 34.123 1.00 19.46 564 TRP B O 1
ATOM 3739 N N A ASP B 1 36 ? 53.313 -33.058 32.960 0.52 19.19 565 ASP B N 1
ATOM 3740 N N B ASP B 1 36 ? 53.312 -33.053 32.950 0.48 19.21 565 ASP B N 1
ATOM 3741 C CA A ASP B 1 36 ? 51.855 -33.105 33.034 0.52 19.98 565 ASP B CA 1
ATOM 3742 C CA B ASP B 1 36 ? 51.854 -33.093 33.031 0.48 19.98 565 ASP B CA 1
ATOM 3743 C C A ASP B 1 36 ? 51.362 -33.560 34.405 0.52 18.64 565 ASP B C 1
ATOM 3744 C C B ASP B 1 36 ? 51.363 -33.419 34.440 0.48 18.60 565 ASP B C 1
ATOM 3745 O O A ASP B 1 36 ? 50.164 -33.751 34.615 0.52 17.53 565 ASP B O 1
ATOM 3746 O O B ASP B 1 36 ? 50.163 -33.388 34.710 0.48 17.24 565 ASP B O 1
ATOM 3755 N N . ASN B 1 37 ? 52.296 -33.732 35.334 1.00 15.64 566 ASN B N 1
ATOM 3756 C CA . ASN B 1 37 ? 51.956 -34.006 36.724 1.00 19.20 566 ASN B CA 1
ATOM 3757 C C . ASN B 1 37 ? 51.822 -32.704 37.505 1.00 21.67 566 ASN B C 1
ATOM 3758 O O . ASN B 1 37 ? 51.514 -32.712 38.697 1.00 21.73 566 ASN B O 1
ATOM 3763 N N . LEU B 1 38 ? 52.065 -31.590 36.817 1.00 20.41 567 LEU B N 1
ATOM 3764 C CA . LEU B 1 38 ? 51.876 -30.251 37.372 1.00 21.54 567 LEU B CA 1
ATOM 3765 C C . LEU B 1 38 ? 50.615 -29.631 36.790 1.00 21.53 567 LEU B C 1
ATOM 3766 O O . LEU B 1 38 ? 50.187 -29.996 35.697 1.00 21.73 567 LEU B O 1
ATOM 3771 N N . GLY B 1 39 ? 50.034 -28.677 37.511 1.00 22.71 568 GLY B N 1
ATOM 3772 C CA . GLY B 1 39 ? 48.863 -27.974 37.022 1.00 23.98 568 GLY B CA 1
ATOM 3773 C C . GLY B 1 39 ? 48.517 -26.748 37.845 1.00 24.37 568 GLY B C 1
ATOM 3774 O O . GLY B 1 39 ? 48.698 -26.737 39.062 1.00 20.63 568 GLY B O 1
ATOM 3775 N N . VAL B 1 40 ? 48.025 -25.709 37.176 1.00 23.88 569 VAL B N 1
ATOM 3776 C CA . VAL B 1 40 ? 47.523 -24.526 37.863 1.00 22.43 569 VAL B CA 1
ATOM 3777 C C . VAL B 1 40 ? 46.411 -24.936 38.822 1.00 22.59 569 VAL B C 1
ATOM 3778 O O . VAL B 1 40 ? 45.552 -25.747 38.474 1.00 21.54 569 VAL B O 1
ATOM 3782 N N . GLY B 1 41 ? 46.451 -24.400 40.039 1.00 20.62 570 GLY B N 1
ATOM 3783 C CA . GLY B 1 41 ? 45.454 -24.718 41.043 1.00 18.93 570 GLY B CA 1
ATOM 3784 C C . GLY B 1 41 ? 45.936 -25.744 42.053 1.00 18.82 570 GLY B C 1
ATOM 3785 O O . GLY B 1 41 ? 45.309 -25.941 43.092 1.00 18.27 570 GLY B O 1
ATOM 3786 N N . MET B 1 42 ? 47.056 -26.397 41.757 1.00 17.36 571 MET B N 1
ATOM 3787 C CA . MET B 1 42 ? 47.594 -27.413 42.656 1.00 16.86 571 MET B CA 1
ATOM 3788 C C . MET B 1 42 ? 48.233 -26.771 43.883 1.00 21.33 571 MET B C 1
ATOM 3789 O O . MET B 1 42 ? 48.592 -25.591 43.865 1.00 22.91 571 MET B O 1
ATOM 3794 N N . LYS B 1 43 ? 48.373 -27.558 44.946 1.00 17.92 572 LYS B N 1
ATOM 3795 C CA . LYS B 1 43 ? 48.909 -27.069 46.210 1.00 17.79 572 LYS B CA 1
ATOM 3796 C C . LYS B 1 43 ? 50.282 -27.663 46.483 1.00 19.80 572 LYS B C 1
ATOM 3797 O O . LYS B 1 43 ? 50.525 -28.833 46.193 1.00 22.07 572 LYS B O 1
ATOM 3803 N N . VAL B 1 44 ? 51.177 -26.857 47.048 1.00 20.73 573 VAL B N 1
ATOM 3804 C CA . VAL B 1 44 ? 52.510 -27.323 47.412 1.00 20.57 573 VAL B CA 1
ATOM 3805 C C . VAL B 1 44 ? 52.951 -26.723 48.737 1.00 23.44 573 VAL B C 1
ATOM 3806 O O . VAL B 1 44 ? 52.433 -25.693 49.166 1.00 22.04 573 VAL B O 1
ATOM 3810 N N . GLU B 1 45 ? 53.909 -27.377 49.383 1.00 25.01 574 GLU B N 1
ATOM 3811 C CA . GLU B 1 45 ? 54.605 -26.778 50.511 1.00 26.62 574 GLU B CA 1
ATOM 3812 C C . GLU B 1 45 ? 55.828 -26.052 49.966 1.00 29.49 574 GLU B C 1
ATOM 3813 O O . GLU B 1 45 ? 56.560 -26.589 49.134 1.00 29.76 574 GLU B O 1
ATOM 3819 N N . VAL B 1 46 ? 56.033 -24.822 50.421 1.00 28.49 575 VAL B N 1
ATOM 3820 C CA . VAL B 1 46 ? 57.067 -23.963 49.859 1.00 30.02 575 VAL B CA 1
ATOM 3821 C C . VAL B 1 46 ? 57.659 -23.081 50.958 1.00 31.61 575 VAL B C 1
ATOM 3822 O O . VAL B 1 46 ? 57.037 -22.891 52.002 1.00 30.92 575 VAL B O 1
ATOM 3826 N N . GLU B 1 47 ? 58.867 -22.570 50.728 1.00 30.68 576 GLU B N 1
ATOM 3827 C CA . GLU B 1 47 ? 59.548 -21.707 51.690 1.00 32.29 576 GLU B CA 1
ATOM 3828 C C . GLU B 1 47 ? 58.683 -20.538 52.145 1.00 32.74 576 GLU B C 1
ATOM 3829 O O . GLU B 1 47 ? 58.135 -19.801 51.324 1.00 32.44 576 GLU B O 1
ATOM 3835 N N . ASN B 1 48 ? 58.559 -20.389 53.460 1.00 34.36 577 ASN B N 1
ATOM 3836 C CA . ASN B 1 48 ? 57.925 -19.222 54.050 1.00 40.03 577 ASN B CA 1
ATOM 3837 C C . ASN B 1 48 ? 58.977 -18.136 54.227 1.00 43.02 577 ASN B C 1
ATOM 3838 O O . ASN B 1 48 ? 59.867 -18.256 55.068 1.00 46.82 577 ASN B O 1
ATOM 3843 N N . THR B 1 49 ? 58.871 -17.079 53.430 1.00 42.93 578 THR B N 1
ATOM 3844 C CA . THR B 1 49 ? 59.837 -15.989 53.474 1.00 47.23 578 THR B CA 1
ATOM 3845 C C . THR B 1 49 ? 59.373 -14.869 54.396 1.00 51.43 578 THR B C 1
ATOM 3846 O O . THR B 1 49 ? 60.006 -13.816 54.475 1.00 53.32 578 THR B O 1
ATOM 3850 N N . ASP B 1 50 ? 58.268 -15.103 55.096 1.00 52.65 579 ASP B N 1
ATOM 3851 C CA . ASP B 1 50 ? 57.653 -14.065 55.913 1.00 55.65 579 ASP B CA 1
ATOM 3852 C C . ASP B 1 50 ? 57.388 -14.548 57.339 1.00 56.03 579 ASP B C 1
ATOM 3853 O O . ASP B 1 50 ? 56.277 -14.417 57.853 1.00 54.18 579 ASP B O 1
ATOM 3858 N N . CYS B 1 51 ? 58.413 -15.104 57.977 1.00 57.08 580 CYS B N 1
ATOM 3859 C CA . CYS B 1 51 ? 58.270 -15.611 59.338 1.00 58.84 580 CYS B CA 1
ATOM 3860 C C . CYS B 1 51 ? 59.583 -15.550 60.110 1.00 63.20 580 CYS B C 1
ATOM 3861 O O . CYS B 1 51 ? 60.663 -15.585 59.522 1.00 65.02 580 CYS B O 1
ATOM 3864 N N . ASP B 1 52 ? 59.480 -15.454 61.432 1.00 66.40 581 ASP B N 1
ATOM 3865 C CA . ASP B 1 52 ? 60.655 -15.452 62.293 1.00 69.03 581 ASP B CA 1
ATOM 3866 C C . ASP B 1 52 ? 61.152 -16.881 62.485 1.00 70.69 581 ASP B C 1
ATOM 3867 O O . ASP B 1 52 ? 60.413 -17.838 62.256 1.00 69.68 581 ASP B O 1
ATOM 3869 N N . SER B 1 53 ? 62.404 -17.024 62.906 1.00 72.72 582 SER B N 1
ATOM 3870 C CA . SER B 1 53 ? 62.993 -18.345 63.102 1.00 71.67 582 SER B CA 1
ATOM 3871 C C . SER B 1 53 ? 62.506 -18.990 64.396 1.00 70.54 582 SER B C 1
ATOM 3872 O O . SER B 1 53 ? 63.292 -19.244 65.308 1.00 72.60 582 SER B O 1
ATOM 3875 N N . ILE B 1 54 ? 61.206 -19.260 64.465 1.00 66.90 583 ILE B N 1
ATOM 3876 C CA . ILE B 1 54 ? 60.605 -19.829 65.665 1.00 66.78 583 ILE B CA 1
ATOM 3877 C C . ILE B 1 54 ? 60.601 -21.353 65.630 1.00 65.92 583 ILE B C 1
ATOM 3878 O O . ILE B 1 54 ? 60.315 -22.004 66.636 1.00 68.37 583 ILE B O 1
ATOM 3883 N N . GLU B 1 55 ? 60.917 -21.921 64.471 1.00 60.79 584 GLU B N 1
ATOM 3884 C CA . GLU B 1 55 ? 60.970 -23.370 64.333 1.00 57.16 584 GLU B CA 1
ATOM 3885 C C . GLU B 1 55 ? 62.296 -23.916 64.842 1.00 58.84 584 GLU B C 1
ATOM 3886 O O . GLU B 1 55 ? 63.361 -23.404 64.497 1.00 57.79 584 GLU B O 1
ATOM 3892 N N . VAL B 1 56 ? 62.228 -24.954 65.669 1.00 61.27 585 VAL B N 1
ATOM 3893 C CA . VAL B 1 56 ? 63.432 -25.624 66.140 1.00 64.38 585 VAL B CA 1
ATOM 3894 C C . VAL B 1 56 ? 63.965 -26.540 65.045 1.00 62.48 585 VAL B C 1
ATOM 3895 O O . VAL B 1 56 ? 63.405 -27.605 64.783 1.00 59.19 585 VAL B O 1
ATOM 3899 N N . ILE B 1 57 ? 65.047 -26.113 64.402 1.00 63.23 586 ILE B N 1
ATOM 3900 C CA . ILE B 1 57 ? 65.625 -26.863 63.296 1.00 61.71 586 ILE B CA 1
ATOM 3901 C C . ILE B 1 57 ? 66.619 -27.910 63.784 1.00 64.22 586 ILE B C 1
ATOM 3902 O O . ILE B 1 57 ? 67.546 -27.598 64.531 1.00 64.92 586 ILE B O 1
ATOM 3907 N N . GLN B 1 58 ? 66.416 -29.153 63.362 1.00 65.50 587 GLN B N 1
ATOM 3908 C CA . GLN B 1 58 ? 67.357 -30.223 63.662 1.00 69.58 587 GLN B CA 1
ATOM 3909 C C . GLN B 1 58 ? 68.641 -30.001 62.871 1.00 67.54 587 GLN B C 1
ATOM 3910 O O . GLN B 1 58 ? 68.596 -29.834 61.652 1.00 65.78 587 GLN B O 1
ATOM 3916 N N . PRO B 1 59 ? 69.788 -29.988 63.568 1.00 69.23 588 PRO B N 1
ATOM 3917 C CA . PRO B 1 59 ? 71.102 -29.751 62.956 1.00 69.59 588 PRO B CA 1
ATOM 3918 C C . PRO B 1 59 ? 71.375 -30.699 61.793 1.00 68.45 588 PRO B C 1
ATOM 3919 O O . PRO B 1 59 ? 71.285 -31.915 61.953 1.00 67.95 588 PRO B O 1
ATOM 3922 N N . GLY B 1 60 ? 71.699 -30.138 60.632 1.00 69.69 589 GLY B N 1
ATOM 3923 C CA . GLY B 1 60 ? 71.952 -30.933 59.445 1.00 69.59 589 GLY B CA 1
ATOM 3924 C C . GLY B 1 60 ? 70.818 -30.840 58.444 1.00 66.24 589 GLY B C 1
ATOM 3925 O O . GLY B 1 60 ? 71.041 -30.853 57.234 1.00 67.09 589 GLY B O 1
ATOM 3926 N N . GLN B 1 61 ? 69.594 -30.744 58.954 1.00 63.91 590 GLN B N 1
ATOM 3927 C CA . GLN B 1 61 ? 68.414 -30.625 58.106 1.00 59.75 590 GLN B CA 1
ATOM 3928 C C . GLN B 1 61 ? 68.297 -29.205 57.561 1.00 57.78 590 GLN B C 1
ATOM 3929 O O . GLN B 1 61 ? 69.077 -28.326 57.929 1.00 59.65 590 GLN B O 1
ATOM 3932 N N . THR B 1 62 ? 67.323 -28.982 56.683 1.00 53.31 591 THR B N 1
ATOM 3933 C CA . THR B 1 62 ? 67.115 -27.657 56.109 1.00 51.29 591 THR B CA 1
ATOM 3934 C C . THR B 1 62 ? 66.687 -26.655 57.184 1.00 51.91 591 THR B C 1
ATOM 3935 O O . THR B 1 62 ? 65.885 -26.979 58.061 1.00 52.08 591 THR B O 1
ATOM 3939 N N . PRO B 1 63 ? 67.249 -25.437 57.135 1.00 51.68 592 PRO B N 1
ATOM 3940 C CA . PRO B 1 63 ? 66.900 -24.394 58.104 1.00 51.85 592 PRO B CA 1
ATOM 3941 C C . PRO B 1 63 ? 65.601 -23.695 57.718 1.00 49.23 592 PRO B C 1
ATOM 3942 O O . PRO B 1 63 ? 65.101 -22.854 58.465 1.00 49.36 592 PRO B O 1
ATOM 3946 N N . THR B 1 64 ? 65.064 -24.059 56.559 1.00 46.86 593 THR B N 1
ATOM 3947 C CA . THR B 1 64 ? 63.888 -23.403 56.000 1.00 45.40 593 THR B CA 1
ATOM 3948 C C . THR B 1 64 ? 62.593 -23.806 56.703 1.00 44.77 593 THR B C 1
ATOM 3949 O O . THR B 1 64 ? 62.368 -24.984 56.982 1.00 43.61 593 THR B O 1
ATOM 3953 N N . SER B 1 65 ? 61.748 -22.820 56.992 1.00 42.85 594 SER B N 1
ATOM 3954 C CA . SER B 1 65 ? 60.391 -23.082 57.461 1.00 40.68 594 SER B CA 1
ATOM 3955 C C . SER B 1 65 ? 59.417 -22.960 56.295 1.00 39.47 594 SER B C 1
ATOM 3956 O O . SER B 1 65 ? 59.616 -22.142 55.397 1.00 38.18 594 SER B O 1
ATOM 3959 N N . PHE B 1 66 ? 58.365 -23.775 56.310 1.00 38.15 595 PHE B N 1
ATOM 3960 C CA . PHE B 1 66 ? 57.470 -23.881 55.162 1.00 34.55 595 PHE B CA 1
ATOM 3961 C C . PHE B 1 66 ? 56.027 -23.465 55.441 1.00 33.50 595 PHE B C 1
ATOM 3962 O O . PHE B 1 66 ? 55.574 -23.444 56.586 1.00 32.40 595 PHE B O 1
ATOM 3970 N N . TRP B 1 67 ? 55.320 -23.136 54.365 1.00 30.73 596 TRP B N 1
ATOM 3971 C CA . TRP B 1 67 ? 53.883 -22.900 54.396 1.00 29.99 596 TRP B CA 1
ATOM 3972 C C . TRP B 1 67 ? 53.324 -23.501 53.112 1.00 27.55 596 TRP B C 1
ATOM 3973 O O . TRP B 1 67 ? 54.080 -24.014 52.286 1.00 26.16 596 TRP B O 1
ATOM 3984 N N . VAL B 1 68 ? 52.009 -23.453 52.941 1.00 26.17 597 VAL B N 1
ATOM 3985 C CA . VAL B 1 68 ? 51.391 -23.988 51.734 1.00 27.39 597 VAL B CA 1
ATOM 3986 C C . VAL B 1 68 ? 51.007 -22.880 50.762 1.00 25.44 597 VAL B C 1
ATOM 3987 O O . VAL B 1 68 ? 50.652 -21.776 51.173 1.00 27.76 597 VAL B O 1
ATOM 3991 N N . ALA B 1 69 ? 51.083 -23.182 49.470 1.00 22.57 598 ALA B N 1
ATOM 3992 C CA . ALA B 1 69 ? 50.745 -22.207 48.442 1.00 22.23 598 ALA B CA 1
ATOM 3993 C C . ALA B 1 69 ? 50.050 -22.852 47.245 1.00 20.72 598 ALA B C 1
ATOM 3994 O O . ALA B 1 69 ? 50.184 -24.054 47.004 1.00 22.46 598 ALA B O 1
ATOM 3996 N N . THR B 1 70 ? 49.299 -22.043 46.505 1.00 20.90 599 THR B N 1
ATOM 3997 C CA . THR B 1 70 ? 48.659 -22.493 45.277 1.00 21.95 599 THR B CA 1
ATOM 3998 C C . THR B 1 70 ? 49.453 -21.989 44.077 1.00 21.00 599 THR B C 1
ATOM 3999 O O . THR B 1 70 ? 49.893 -20.838 44.060 1.00 20.08 599 THR B O 1
ATOM 4003 N N . ILE B 1 71 ? 49.650 -22.853 43.086 1.00 19.32 600 ILE B N 1
ATOM 4004 C CA . ILE B 1 71 ? 50.261 -22.439 41.831 1.00 22.49 600 ILE B CA 1
ATOM 4005 C C . ILE B 1 71 ? 49.229 -21.741 40.948 1.00 23.75 600 ILE B C 1
ATOM 4006 O O . ILE B 1 71 ? 48.204 -22.323 40.596 1.00 23.83 600 ILE B O 1
ATOM 4011 N N . LEU B 1 72 ? 49.504 -20.488 40.600 1.00 23.60 601 LEU B N 1
ATOM 4012 C CA . LEU B 1 72 ? 48.558 -19.679 39.842 1.00 21.92 601 LEU B CA 1
ATOM 4013 C C . LEU B 1 72 ? 48.873 -19.665 38.353 1.00 25.82 601 LEU B C 1
ATOM 4014 O O . LEU B 1 72 ? 47.969 -19.622 37.518 1.00 28.21 601 LEU B O 1
ATOM 4019 N N . GLU B 1 73 ? 50.161 -19.677 38.026 1.00 24.09 602 GLU B N 1
ATOM 4020 C CA . GLU B 1 73 ? 50.603 -19.640 36.636 1.00 25.35 602 GLU B CA 1
ATOM 4021 C C . GLU B 1 73 ? 51.869 -20.462 36.468 1.00 23.05 602 GLU B C 1
ATOM 4022 O O . GLU B 1 73 ? 52.665 -20.584 37.398 1.00 23.08 602 GLU B O 1
ATOM 4028 N N . ILE B 1 74 ? 52.050 -21.025 35.279 1.00 19.68 603 ILE B N 1
ATOM 4029 C CA . ILE B 1 74 ? 53.285 -21.715 34.938 1.00 20.44 603 ILE B CA 1
ATOM 4030 C C . ILE B 1 74 ? 53.802 -21.208 33.598 1.00 23.33 603 ILE B C 1
ATOM 4031 O O . ILE B 1 74 ? 53.110 -21.287 32.584 1.00 23.09 603 ILE B O 1
ATOM 4036 N N . LYS B 1 75 ? 55.015 -20.664 33.613 1.00 22.85 604 LYS B N 1
ATOM 4037 C CA . LYS B 1 75 ? 55.650 -20.139 32.413 1.00 19.34 604 LYS B CA 1
ATOM 4038 C C . LYS B 1 75 ? 57.026 -20.766 32.278 1.00 17.67 604 LYS B C 1
ATOM 4039 O O . LYS B 1 75 ? 57.965 -20.371 32.967 1.00 19.19 604 LYS B O 1
ATOM 4045 N N . GLY B 1 76 ? 57.149 -21.740 31.385 1.00 18.08 605 GLY B N 1
ATOM 4046 C CA . GLY B 1 76 ? 58.360 -22.532 31.325 1.00 16.54 605 GLY B CA 1
ATOM 4047 C C . GLY B 1 76 ? 58.549 -23.213 32.666 1.00 15.92 605 GLY B C 1
ATOM 4048 O O . GLY B 1 76 ? 57.644 -23.883 33.160 1.00 16.09 605 GLY B O 1
ATOM 4049 N N . TYR B 1 77 ? 59.718 -23.024 33.266 1.00 17.32 606 TYR B N 1
ATOM 4050 C CA . TYR B 1 77 ? 59.999 -23.593 34.578 1.00 19.48 606 TYR B CA 1
ATOM 4051 C C . TYR B 1 77 ? 59.535 -22.685 35.713 1.00 22.71 606 TYR B C 1
ATOM 4052 O O . TYR B 1 77 ? 59.639 -23.051 36.885 1.00 23.12 606 TYR B O 1
ATOM 4061 N N . LYS B 1 78 ? 59.035 -21.500 35.370 1.00 18.82 607 LYS B N 1
ATOM 4062 C CA . LYS B 1 78 ? 58.643 -20.522 36.380 1.00 20.72 607 LYS B CA 1
ATOM 4063 C C . LYS B 1 78 ? 57.212 -20.760 36.844 1.00 21.60 607 LYS B C 1
ATOM 4064 O O . LYS B 1 78 ? 56.337 -21.072 36.039 1.00 23.32 607 LYS B O 1
ATOM 4070 N N . ALA B 1 79 ? 56.978 -20.606 38.144 1.00 19.97 608 ALA B N 1
ATOM 4071 C CA . ALA B 1 79 ? 55.636 -20.730 38.701 1.00 20.72 608 ALA B CA 1
ATOM 4072 C C . ALA B 1 79 ? 55.314 -19.560 39.619 1.00 21.77 608 ALA B C 1
ATOM 4073 O O . ALA B 1 79 ? 56.144 -19.144 40.426 1.00 22.42 608 ALA B O 1
ATOM 4075 N N . LEU B 1 80 ? 54.104 -19.030 39.482 1.00 23.08 609 LEU B N 1
ATOM 4076 C CA . LEU B 1 80 ? 53.625 -17.971 40.354 1.00 24.23 609 LEU B CA 1
ATOM 4077 C C . LEU B 1 80 ? 52.914 -18.590 41.552 1.00 23.19 609 LEU B C 1
ATOM 4078 O O . LEU B 1 80 ? 51.915 -19.294 41.396 1.00 23.77 609 LEU B O 1
ATOM 4083 N N . MET B 1 81 ? 53.442 -18.328 42.743 1.00 24.39 610 MET B N 1
ATOM 4084 C CA . MET B 1 81 ? 52.911 -18.907 43.971 1.00 25.23 610 MET B CA 1
ATOM 4085 C C . MET B 1 81 ? 52.044 -17.906 44.726 1.00 28.66 610 MET B C 1
ATOM 4086 O O . MET B 1 81 ? 52.305 -16.704 44.710 1.00 24.37 610 MET B O 1
ATOM 4091 N N . SER B 1 82 ? 51.009 -18.412 45.385 1.00 27.24 611 SER B N 1
ATOM 4092 C CA . SER B 1 82 ? 50.218 -17.596 46.295 1.00 26.31 611 SER B CA 1
ATOM 4093 C C . SER B 1 82 ? 50.023 -18.343 47.605 1.00 26.12 611 SER B C 1
ATOM 4094 O O . SER B 1 82 ? 49.395 -19.401 47.633 1.00 25.61 611 SER B O 1
ATOM 4097 N N . TYR B 1 83 ? 50.580 -17.795 48.683 1.00 27.58 612 TYR B N 1
ATOM 4098 C CA . TYR B 1 83 ? 50.431 -18.376 50.013 1.00 26.78 612 TYR B CA 1
ATOM 4099 C C . TYR B 1 83 ? 48.959 -18.495 50.381 1.00 33.52 612 TYR B C 1
ATOM 4100 O O . TYR B 1 83 ? 48.178 -17.573 50.148 1.00 27.54 612 TYR B O 1
ATOM 4109 N N . GLU B 1 84 ? 48.582 -19.632 50.954 1.00 32.04 613 GLU B N 1
ATOM 4110 C CA . GLU B 1 84 ? 47.228 -19.805 51.456 1.00 32.37 613 GLU B CA 1
ATOM 4111 C C . GLU B 1 84 ? 46.989 -18.832 52.604 1.00 32.81 613 GLU B C 1
ATOM 4112 O O . GLU B 1 84 ? 47.846 -18.667 53.472 1.00 29.76 613 GLU B O 1
ATOM 4118 N N . GLY B 1 85 ? 45.832 -18.177 52.596 1.00 33.20 614 GLY B N 1
ATOM 4119 C CA . GLY B 1 85 ? 45.463 -17.275 53.674 1.00 33.79 614 GLY B CA 1
ATOM 4120 C C . GLY B 1 85 ? 45.619 -15.799 53.353 1.00 36.63 614 GLY B C 1
ATOM 4121 O O . GLY B 1 85 ? 45.320 -14.944 54.185 1.00 39.90 614 GLY B O 1
ATOM 4122 N N . PHE B 1 86 ? 46.095 -15.495 52.151 1.00 38.17 615 PHE B N 1
ATOM 4123 C CA . PHE B 1 86 ? 46.208 -14.109 51.712 1.00 41.80 615 PHE B CA 1
ATOM 4124 C C . PHE B 1 86 ? 44.984 -13.689 50.899 1.00 46.53 615 PHE B C 1
ATOM 4125 O O . PHE B 1 86 ? 44.595 -14.365 49.945 1.00 47.26 615 PHE B O 1
ATOM 4133 N N . ASP B 1 87 ? 44.382 -12.569 51.288 1.00 51.18 616 ASP B N 1
ATOM 4134 C CA . ASP B 1 87 ? 43.151 -12.099 50.662 1.00 54.99 616 ASP B CA 1
ATOM 4135 C C . ASP B 1 87 ? 43.399 -11.414 49.320 1.00 54.56 616 ASP B C 1
ATOM 4136 O O . ASP B 1 87 ? 42.526 -11.402 48.452 1.00 57.31 616 ASP B O 1
ATOM 4141 N N . THR B 1 88 ? 44.588 -10.843 49.156 1.00 50.75 617 THR B N 1
ATOM 4142 C CA . THR B 1 88 ? 44.952 -10.191 47.902 1.00 46.93 617 THR B CA 1
ATOM 4143 C C . THR B 1 88 ? 46.199 -10.835 47.303 1.00 43.21 617 THR B C 1
ATOM 4144 O O . THR B 1 88 ? 46.742 -11.787 47.862 1.00 41.35 617 THR B O 1
ATOM 4148 N N . ASP B 1 89 ? 46.652 -10.308 46.169 1.00 42.66 618 ASP B N 1
ATOM 4149 C CA . ASP B 1 89 ? 47.800 -10.872 45.464 1.00 43.41 618 ASP B CA 1
ATOM 4150 C C . ASP B 1 89 ? 49.111 -10.178 45.824 1.00 44.74 618 ASP B C 1
ATOM 4151 O O . ASP B 1 89 ? 50.156 -10.468 45.241 1.00 43.99 618 ASP B O 1
ATOM 4156 N N . SER B 1 90 ? 49.043 -9.263 46.787 1.00 46.24 619 SER B N 1
ATOM 4157 C CA . SER B 1 90 ? 50.174 -8.404 47.134 1.00 46.17 619 SER B CA 1
ATOM 4158 C C . SER B 1 90 ? 51.453 -9.169 47.470 1.00 44.25 619 SER B C 1
ATOM 4159 O O . SER B 1 90 ? 52.555 -8.648 47.303 1.00 46.00 619 SER B O 1
ATOM 4162 N N . HIS B 1 91 ? 51.303 -10.404 47.936 1.00 41.30 620 HIS B N 1
ATOM 4163 C CA . HIS B 1 91 ? 52.451 -11.210 48.334 1.00 39.48 620 HIS B CA 1
ATOM 4164 C C . HIS B 1 91 ? 52.658 -12.424 47.441 1.00 34.95 620 HIS B C 1
ATOM 4165 O O . HIS B 1 91 ? 53.354 -13.366 47.820 1.00 36.38 620 HIS B O 1
ATOM 4172 N N . ASP B 1 92 ? 52.048 -12.411 46.260 1.00 32.49 621 ASP B N 1
ATOM 4173 C CA . ASP B 1 92 ? 52.300 -13.463 45.282 1.00 33.16 621 ASP B CA 1
ATOM 4174 C C . ASP B 1 92 ? 53.743 -13.361 44.802 1.00 32.08 621 ASP B C 1
ATOM 4175 O O . ASP B 1 92 ? 54.302 -12.267 44.730 1.00 32.81 621 ASP B O 1
ATOM 4180 N N . PHE B 1 93 ? 54.350 -14.498 44.483 1.00 29.39 622 PHE B N 1
ATOM 4181 C CA . PHE B 1 93 ? 55.764 -14.512 44.128 1.00 30.52 622 PHE B CA 1
ATOM 4182 C C . PHE B 1 93 ? 56.111 -15.600 43.121 1.00 29.67 622 PHE B C 1
ATOM 4183 O O . PHE B 1 93 ? 55.539 -16.690 43.143 1.00 28.72 622 PHE B O 1
ATOM 4191 N N . TRP B 1 94 ? 57.056 -15.290 42.239 1.00 30.09 623 TRP B N 1
ATOM 4192 C CA . TRP B 1 94 ? 57.524 -16.236 41.235 1.00 27.48 623 TRP B CA 1
ATOM 4193 C C . TRP B 1 94 ? 58.649 -17.092 41.790 1.00 26.13 623 TRP B C 1
ATOM 4194 O O . TRP B 1 94 ? 59.513 -16.595 42.507 1.00 26.36 623 TRP B O 1
ATOM 4205 N N . VAL B 1 95 ? 58.639 -18.381 41.463 1.00 26.51 624 VAL B N 1
ATOM 4206 C CA . VAL B 1 95 ? 59.729 -19.264 41.863 1.00 25.05 624 VAL B CA 1
ATOM 4207 C C . VAL B 1 95 ? 60.244 -20.082 40.690 1.00 25.36 624 VAL B C 1
ATOM 4208 O O . VAL B 1 95 ? 59.554 -20.263 39.686 1.00 22.87 624 VAL B O 1
ATOM 4212 N N . ASN B 1 96 ? 61.471 -20.569 40.829 1.00 26.90 625 ASN B N 1
ATOM 4213 C CA . ASN B 1 96 ? 62.003 -21.573 39.924 1.00 26.71 625 ASN B CA 1
ATOM 4214 C C . ASN B 1 96 ? 61.576 -22.945 40.433 1.00 26.16 625 ASN B C 1
ATOM 4215 O O . ASN B 1 96 ? 62.111 -23.440 41.424 1.00 29.99 625 ASN B O 1
ATOM 4220 N N . LEU B 1 97 ? 60.597 -23.540 39.757 1.00 24.25 626 LEU B N 1
ATOM 4221 C CA . LEU B 1 97 ? 59.956 -24.776 40.212 1.00 26.85 626 LEU B CA 1
ATOM 4222 C C . LEU B 1 97 ? 60.919 -25.908 40.563 1.00 29.43 626 LEU B C 1
ATOM 4223 O O . LEU B 1 97 ? 60.657 -26.690 41.479 1.00 30.17 626 LEU B O 1
ATOM 4228 N N . CYS B 1 98 ? 62.030 -25.996 39.839 1.00 27.06 627 CYS B N 1
ATOM 4229 C CA . CYS B 1 98 ? 62.955 -27.111 40.017 1.00 25.39 627 CYS B CA 1
ATOM 4230 C C . CYS B 1 98 ? 64.263 -26.713 40.706 1.00 28.44 627 CYS B C 1
ATOM 4231 O O . CYS B 1 98 ? 65.242 -27.459 40.677 1.00 31.33 627 CYS B O 1
ATOM 4234 N N . ASN B 1 99 ? 64.270 -25.540 41.328 1.00 26.90 628 ASN B N 1
ATOM 4235 C CA . ASN B 1 99 ? 65.417 -25.098 42.115 1.00 30.77 628 ASN B CA 1
ATOM 4236 C C . ASN B 1 99 ? 65.011 -24.781 43.547 1.00 32.80 628 ASN B C 1
ATOM 4237 O O . ASN B 1 99 ? 65.750 -25.054 44.493 1.00 34.73 628 ASN B O 1
ATOM 4242 N N . ALA B 1 100 ? 63.827 -24.198 43.692 1.00 33.14 629 ALA B N 1
ATOM 4243 C CA . ALA B 1 100 ? 63.327 -23.775 44.992 1.00 34.67 629 ALA B CA 1
ATOM 4244 C C . ALA B 1 100 ? 62.996 -24.969 45.878 1.00 33.40 629 ALA B C 1
ATOM 4245 O O . ALA B 1 100 ? 62.790 -26.081 45.389 1.00 30.52 629 ALA B O 1
ATOM 4247 N N . GLU B 1 101 ? 62.954 -24.736 47.184 1.00 34.54 630 GLU B N 1
ATOM 4248 C CA . GLU B 1 101 ? 62.478 -25.756 48.105 1.00 35.57 630 GLU B CA 1
ATOM 4249 C C . GLU B 1 101 ? 60.965 -25.885 47.962 1.00 32.99 630 GLU B C 1
ATOM 4250 O O . GLU B 1 101 ? 60.196 -25.184 48.620 1.00 31.70 630 GLU B O 1
ATOM 4256 N N . VAL B 1 102 ? 60.555 -26.777 47.067 1.00 31.50 631 VAL B N 1
ATOM 4257 C CA . VAL B 1 102 ? 59.148 -27.027 46.794 1.00 28.56 631 VAL B CA 1
ATOM 4258 C C . VAL B 1 102 ? 58.875 -28.501 47.036 1.00 28.97 631 VAL B C 1
ATOM 4259 O O . VAL B 1 102 ? 59.664 -29.357 46.633 1.00 29.91 631 VAL B O 1
ATOM 4263 N N . HIS B 1 103 ? 57.768 -28.799 47.705 1.00 24.08 632 HIS B N 1
ATOM 4264 C CA . HIS B 1 103 ? 57.455 -30.177 48.046 1.00 26.75 632 HIS B CA 1
ATOM 4265 C C . HIS B 1 103 ? 55.971 -30.484 47.918 1.00 24.53 632 HIS B C 1
ATOM 4266 O O . HIS B 1 103 ? 55.130 -29.581 47.891 1.00 22.80 632 HIS B O 1
ATOM 4273 N N . SER B 1 104 ? 55.660 -31.771 47.833 1.00 22.43 633 SER B N 1
ATOM 4274 C CA . SER B 1 104 ? 54.287 -32.221 47.954 1.00 24.41 633 SER B CA 1
ATOM 4275 C C . SER B 1 104 ? 53.808 -31.860 49.350 1.00 25.04 633 SER B C 1
ATOM 4276 O O . SER B 1 104 ? 54.595 -31.865 50.297 1.00 24.63 633 SER B O 1
ATOM 4279 N N . VAL B 1 105 ? 52.530 -31.523 49.477 1.00 22.80 634 VAL B N 1
ATOM 4280 C CA . VAL B 1 105 ? 51.955 -31.309 50.794 1.00 23.58 634 VAL B CA 1
ATOM 4281 C C . VAL B 1 105 ? 52.085 -32.612 51.573 1.00 22.26 634 VAL B C 1
ATOM 4282 O O . VAL B 1 105 ? 51.807 -33.686 51.043 1.00 25.67 634 VAL B O 1
ATOM 4286 N N . GLY B 1 106 ? 52.542 -32.519 52.818 1.00 23.74 635 GLY B N 1
ATOM 4287 C CA . GLY B 1 106 ? 52.746 -33.699 53.639 1.00 24.84 635 GLY B CA 1
ATOM 4288 C C . GLY B 1 106 ? 54.214 -34.016 53.846 1.00 30.63 635 GLY B C 1
ATOM 4289 O O . GLY B 1 106 ? 54.571 -34.819 54.708 1.00 33.00 635 GLY B O 1
ATOM 4290 N N . TRP B 1 107 ? 55.066 -33.377 53.051 1.00 28.95 636 TRP B N 1
ATOM 4291 C CA . TRP B 1 107 ? 56.509 -33.590 53.114 1.00 30.51 636 TRP B CA 1
ATOM 4292 C C . TRP B 1 107 ? 57.080 -33.171 54.466 1.00 31.02 636 TRP B C 1
ATOM 4293 O O . TRP B 1 107 ? 57.938 -33.856 55.025 1.00 31.95 636 TRP B O 1
ATOM 4304 N N . CYS B 1 108 ? 56.596 -32.048 54.990 1.00 28.66 637 CYS B N 1
ATOM 4305 C CA . CYS B 1 108 ? 57.086 -31.526 56.263 1.00 31.36 637 CYS B CA 1
ATOM 4306 C C . CYS B 1 108 ? 56.725 -32.414 57.449 1.00 32.59 637 CYS B C 1
ATOM 4307 O O . CYS B 1 108 ? 57.583 -32.731 58.275 1.00 33.91 637 CYS B O 1
ATOM 4310 N N . ALA B 1 109 ? 55.455 -32.802 57.533 1.00 31.46 638 ALA B N 1
ATOM 4311 C CA . ALA B 1 109 ? 54.967 -33.615 58.645 1.00 33.92 638 ALA B CA 1
ATOM 4312 C C . ALA B 1 109 ? 55.701 -34.948 58.752 1.00 33.39 638 ALA B C 1
ATOM 4313 O O . ALA B 1 109 ? 55.993 -35.415 59.850 1.00 35.32 638 ALA B O 1
ATOM 4315 N N . THR B 1 110 ? 56.006 -35.551 57.607 1.00 36.85 639 THR B N 1
ATOM 4316 C CA . THR B 1 110 ? 56.751 -36.808 57.575 1.00 40.39 639 THR B CA 1
ATOM 4317 C C . THR B 1 110 ? 58.155 -36.618 58.156 1.00 40.74 639 THR B C 1
ATOM 4318 O O . THR B 1 110 ? 58.772 -37.563 58.655 1.00 42.32 639 THR B O 1
ATOM 4322 N N . ARG B 1 111 ? 58.641 -35.381 58.116 1.00 39.70 640 ARG B N 1
ATOM 4323 C CA . ARG B 1 111 ? 59.953 -35.052 58.663 1.00 43.81 640 ARG B CA 1
ATOM 4324 C C . ARG B 1 111 ? 59.858 -34.284 59.983 1.00 45.56 640 ARG B C 1
ATOM 4325 O O . ARG B 1 111 ? 60.832 -33.682 60.436 1.00 40.55 640 ARG B O 1
ATOM 4333 N N . GLY B 1 112 ? 58.677 -34.313 60.594 1.00 44.27 641 GLY B N 1
ATOM 4334 C CA . GLY B 1 112 ? 58.474 -33.729 61.909 1.00 44.27 641 GLY B CA 1
ATOM 4335 C C . GLY B 1 112 ? 58.466 -32.213 61.932 1.00 43.17 641 GLY B C 1
ATOM 4336 O O . GLY B 1 112 ? 58.522 -31.600 62.998 1.00 42.14 641 GLY B O 1
ATOM 4337 N N . LYS B 1 113 ? 58.392 -31.605 60.753 1.00 38.33 642 LYS B N 1
ATOM 4338 C CA . LYS B 1 113 ? 58.391 -30.153 60.642 1.00 39.75 642 LYS B CA 1
ATOM 4339 C C . LYS B 1 113 ? 56.974 -29.593 60.646 1.00 38.62 642 LYS B C 1
ATOM 4340 O O . LYS B 1 113 ? 56.092 -30.121 59.969 1.00 35.22 642 LYS B O 1
ATOM 4346 N N . PRO B 1 114 ? 56.749 -28.524 61.422 1.00 38.29 643 PRO B N 1
ATOM 4347 C CA . PRO B 1 114 ? 55.459 -27.834 61.407 1.00 37.43 643 PRO B CA 1
ATOM 4348 C C . PRO B 1 114 ? 55.399 -26.776 60.309 1.00 41.61 643 PRO B C 1
ATOM 4349 O O . PRO B 1 114 ? 56.421 -26.181 59.965 1.00 44.18 643 PRO B O 1
ATOM 4353 N N . LEU B 1 115 ? 54.211 -26.556 59.756 1.00 37.05 644 LEU B N 1
ATOM 4354 C CA . LEU B 1 115 ? 54.008 -25.457 58.821 1.00 35.54 644 LEU B CA 1
ATOM 4355 C C . LEU B 1 115 ? 53.799 -24.170 59.610 1.00 38.33 644 LEU B C 1
ATOM 4356 O O . LEU B 1 115 ? 53.001 -24.131 60.545 1.00 41.99 644 LEU B O 1
ATOM 4361 N N . ILE B 1 116 ? 54.527 -23.123 59.240 1.00 39.41 645 ILE B N 1
ATOM 4362 C CA . ILE B 1 116 ? 54.433 -21.849 59.941 1.00 39.43 645 ILE B CA 1
ATOM 4363 C C . ILE B 1 116 ? 53.738 -20.811 59.072 1.00 36.66 645 ILE B C 1
ATOM 4364 O O . ILE B 1 116 ? 54.165 -20.555 57.948 1.00 35.49 645 ILE B O 1
ATOM 4369 N N . PRO B 1 117 ? 52.658 -20.209 59.591 1.00 39.85 646 PRO B N 1
ATOM 4370 C CA . PRO B 1 117 ? 51.932 -19.183 58.836 1.00 38.72 646 PRO B CA 1
ATOM 4371 C C . PRO B 1 117 ? 52.790 -17.937 58.666 1.00 39.71 646 PRO B C 1
ATOM 4372 O O . PRO B 1 117 ? 53.530 -17.589 59.585 1.00 41.26 646 PRO B O 1
ATOM 4376 N N . PRO B 1 118 ? 52.705 -17.279 57.500 1.00 40.48 647 PRO B N 1
ATOM 4377 C CA . PRO B 1 118 ? 53.425 -16.018 57.301 1.00 43.05 647 PRO B CA 1
ATOM 4378 C C . PRO B 1 118 ? 53.010 -14.965 58.325 1.00 46.97 647 PRO B C 1
ATOM 4379 O O . PRO B 1 118 ? 51.868 -14.974 58.788 1.00 41.39 647 PRO B O 1
ATOM 4383 N N . ARG B 1 119 ? 53.944 -14.081 58.670 1.00 49.02 648 ARG B N 1
ATOM 4384 C CA . ARG B 1 119 ? 53.720 -13.013 59.643 1.00 52.72 648 ARG B CA 1
ATOM 4385 C C . ARG B 1 119 ? 52.468 -12.197 59.344 1.00 50.41 648 ARG B C 1
ATOM 4386 O O . ARG B 1 119 ? 51.694 -11.876 60.245 1.00 50.43 648 ARG B O 1
ATOM 4394 N N . THR B 1 120 ? 52.281 -11.871 58.070 1.00 48.47 649 THR B N 1
ATOM 4395 C CA . THR B 1 120 ? 51.220 -10.967 57.637 1.00 50.22 649 THR B CA 1
ATOM 4396 C C . THR B 1 120 ? 49.815 -11.464 57.988 1.00 49.82 649 THR B C 1
ATOM 4397 O O . THR B 1 120 ? 48.912 -10.662 58.233 1.00 45.96 649 THR B O 1
ATOM 4401 N N . ILE B 1 121 ? 49.634 -12.781 58.028 1.00 48.26 650 ILE B N 1
ATOM 4402 C CA . ILE B 1 121 ? 48.308 -13.351 58.263 1.00 47.25 650 ILE B CA 1
ATOM 4403 C C . ILE B 1 121 ? 48.208 -14.229 59.511 1.00 46.84 650 ILE B C 1
ATOM 4404 O O . ILE B 1 121 ? 47.151 -14.799 59.780 1.00 46.49 650 ILE B O 1
ATOM 4409 N N . GLU B 1 122 ? 49.296 -14.328 60.272 1.00 46.64 651 GLU B N 1
ATOM 4410 C CA . GLU B 1 122 ? 49.357 -15.223 61.431 1.00 47.70 651 GLU B CA 1
ATOM 4411 C C . GLU B 1 122 ? 48.239 -14.990 62.453 1.00 50.83 651 GLU B C 1
ATOM 4412 O O . GLU B 1 122 ? 47.899 -15.885 63.226 1.00 51.38 651 GLU B O 1
ATOM 4418 N N . HIS B 1 123 ? 47.667 -13.792 62.437 1.00 53.76 652 HIS B N 1
ATOM 4419 C CA . HIS B 1 123 ? 46.646 -13.396 63.403 1.00 56.79 652 HIS B CA 1
ATOM 4420 C C . HIS B 1 123 ? 45.262 -13.967 63.090 1.00 53.33 652 HIS B C 1
ATOM 4421 O O . HIS B 1 123 ? 44.378 -13.959 63.945 1.00 55.36 652 HIS B O 1
ATOM 4428 N N . LYS B 1 124 ? 45.076 -14.450 61.865 1.00 49.13 653 LYS B N 1
ATOM 4429 C CA . LYS B 1 124 ? 43.757 -14.882 61.400 1.00 48.94 653 LYS B CA 1
ATOM 4430 C C . LYS B 1 124 ? 43.165 -16.058 62.176 1.00 48.25 653 LYS B C 1
ATOM 4431 O O . LYS B 1 124 ? 41.954 -16.122 62.385 1.00 46.10 653 LYS B O 1
ATOM 4437 N N . TYR B 1 125 ? 44.016 -16.988 62.596 1.00 48.43 654 TYR B N 1
ATOM 4438 C CA . TYR B 1 125 ? 43.562 -18.149 63.354 1.00 46.55 654 TYR B CA 1
ATOM 4439 C C . TYR B 1 125 ? 44.557 -18.498 64.455 1.00 46.84 654 TYR B C 1
ATOM 4440 O O . TYR B 1 125 ? 45.749 -18.212 64.339 1.00 47.27 654 TYR B O 1
ATOM 4449 N N . LYS B 1 126 ? 44.064 -19.114 65.523 1.00 46.86 655 LYS B N 1
ATOM 4450 C CA . LYS B 1 126 ? 44.947 -19.671 66.536 1.00 49.39 655 LYS B CA 1
ATOM 4451 C C . LYS B 1 126 ? 45.413 -21.041 66.060 1.00 48.69 655 LYS B C 1
ATOM 4452 O O . LYS B 1 126 ? 46.611 -21.312 65.989 1.00 51.52 655 LYS B O 1
ATOM 4455 N N . ASP B 1 127 ? 44.450 -21.896 65.728 1.00 44.46 656 ASP B N 1
ATOM 4456 C CA . ASP B 1 127 ? 44.734 -23.196 65.134 1.00 42.95 656 ASP B CA 1
ATOM 4457 C C . ASP B 1 127 ? 44.294 -23.159 63.677 1.00 41.13 656 ASP B C 1
ATOM 4458 O O . ASP B 1 127 ? 43.113 -22.980 63.385 1.00 41.44 656 ASP B O 1
ATOM 4463 N N . TRP B 1 128 ? 45.247 -23.335 62.769 1.00 37.66 657 TRP B N 1
ATOM 4464 C CA . TRP B 1 128 ? 44.972 -23.239 61.339 1.00 38.46 657 TRP B CA 1
ATOM 4465 C C . TRP B 1 128 ? 44.416 -24.532 60.748 1.00 36.36 657 TRP B C 1
ATOM 4466 O O . TRP B 1 128 ? 44.255 -24.641 59.533 1.00 32.24 657 TRP B O 1
ATOM 4477 N N . LYS B 1 129 ? 44.114 -25.499 61.611 1.00 37.82 658 LYS B N 1
ATOM 4478 C CA . LYS B 1 129 ? 43.639 -26.809 61.168 1.00 38.50 658 LYS B CA 1
ATOM 4479 C C . LYS B 1 129 ? 42.417 -26.735 60.255 1.00 35.59 658 LYS B C 1
ATOM 4480 O O . LYS B 1 129 ? 42.447 -27.230 59.129 1.00 32.16 658 LYS B O 1
ATOM 4486 N N . ASP B 1 130 ? 41.347 -26.118 60.746 1.00 35.61 659 ASP B N 1
ATOM 4487 C CA . ASP B 1 130 ? 40.096 -26.046 59.996 1.00 34.58 659 ASP B CA 1
ATOM 4488 C C . ASP B 1 130 ? 40.244 -25.305 58.667 1.00 33.63 659 ASP B C 1
ATOM 4489 O O . ASP B 1 130 ? 39.663 -25.711 57.658 1.00 32.26 659 ASP B O 1
ATOM 4494 N N . PHE B 1 131 ? 41.023 -24.227 58.667 1.00 35.03 660 PHE B N 1
ATOM 4495 C CA . PHE B 1 131 ? 41.288 -23.480 57.440 1.00 35.97 660 PHE B CA 1
ATOM 4496 C C . PHE B 1 131 ? 42.020 -24.342 56.416 1.00 33.50 660 PHE B C 1
ATOM 4497 O O . PHE B 1 131 ? 41.647 -24.385 55.242 1.00 32.43 660 PHE B O 1
ATOM 4505 N N . LEU B 1 132 ? 43.069 -25.022 56.867 1.00 28.85 661 LEU B N 1
ATOM 4506 C CA . LEU B 1 132 ? 43.893 -25.840 55.982 1.00 27.29 661 LEU B CA 1
ATOM 4507 C C . LEU B 1 132 ? 43.133 -27.044 55.438 1.00 27.01 661 LEU B C 1
ATOM 4508 O O . LEU B 1 132 ? 43.258 -27.379 54.262 1.00 24.85 661 LEU B O 1
ATOM 4513 N N . VAL B 1 133 ? 42.346 -27.691 56.292 1.00 30.24 662 VAL B N 1
ATOM 4514 C CA . VAL B 1 133 ? 41.495 -28.788 55.847 1.00 30.78 662 VAL B CA 1
ATOM 4515 C C . VAL B 1 133 ? 40.535 -28.288 54.773 1.00 26.96 662 VAL B C 1
ATOM 4516 O O . VAL B 1 133 ? 40.329 -28.946 53.756 1.00 27.73 662 VAL B O 1
ATOM 4520 N N . GLY B 1 134 ? 39.971 -27.106 54.995 1.00 26.93 663 GLY B N 1
ATOM 4521 C CA . GLY B 1 134 ? 39.061 -26.503 54.039 1.00 30.58 663 GLY B CA 1
ATOM 4522 C C . GLY B 1 134 ? 39.707 -26.206 52.699 1.00 29.57 663 GLY B C 1
ATOM 4523 O O . GLY B 1 134 ? 39.111 -26.449 51.649 1.00 32.11 663 GLY B O 1
ATOM 4524 N N . ARG B 1 135 ? 40.931 -25.689 52.730 1.00 27.20 664 ARG B N 1
ATOM 4525 C CA . ARG B 1 135 ? 41.630 -25.307 51.504 1.00 27.51 664 ARG B CA 1
ATOM 4526 C C . ARG B 1 135 ? 42.220 -26.497 50.749 1.00 28.64 664 ARG B C 1
ATOM 4527 O O . ARG B 1 135 ? 42.253 -26.502 49.518 1.00 25.37 664 ARG B O 1
ATOM 4535 N N . LEU B 1 136 ? 42.681 -27.504 51.487 1.00 22.33 665 LEU B N 1
ATOM 4536 C CA . LEU B 1 136 ? 43.499 -28.563 50.898 1.00 25.45 665 LEU B CA 1
ATOM 4537 C C . LEU B 1 136 ? 42.768 -29.879 50.624 1.00 21.61 665 LEU B C 1
ATOM 4538 O O . LEU B 1 136 ? 43.225 -30.678 49.809 1.00 22.77 665 LEU B O 1
ATOM 4543 N N . SER B 1 137 ? 41.647 -30.108 51.301 1.00 21.71 666 SER B N 1
ATOM 4544 C CA . SER B 1 137 ? 40.900 -31.351 51.123 1.00 26.56 666 SER B CA 1
ATOM 4545 C C . SER B 1 137 ? 40.429 -31.525 49.682 1.00 24.04 666 SER B C 1
ATOM 4546 O O . SER B 1 137 ? 39.736 -30.668 49.134 1.00 21.90 666 SER B O 1
ATOM 4549 N N . GLY B 1 138 ? 40.823 -32.638 49.072 1.00 22.28 667 GLY B N 1
ATOM 4550 C CA . GLY B 1 138 ? 40.431 -32.942 47.708 1.00 21.09 667 GLY B CA 1
ATOM 4551 C C . GLY B 1 138 ? 41.235 -32.194 46.663 1.00 22.11 667 GLY B C 1
ATOM 4552 O O . GLY B 1 138 ? 40.981 -32.329 45.464 1.00 18.78 667 GLY B O 1
ATOM 4553 N N . ALA B 1 139 ? 42.208 -31.405 47.111 1.00 18.35 668 ALA B N 1
ATOM 4554 C CA . ALA B 1 139 ? 43.032 -30.617 46.198 1.00 21.06 668 ALA B CA 1
ATOM 4555 C C . ALA B 1 139 ? 44.198 -31.422 45.643 1.00 19.40 668 ALA B C 1
ATOM 4556 O O . ALA B 1 139 ? 44.629 -32.407 46.239 1.00 18.96 668 ALA B O 1
ATOM 4558 N N . ARG B 1 140 ? 44.706 -30.990 44.495 1.00 16.72 669 ARG B N 1
ATOM 4559 C CA . ARG B 1 140 ? 45.821 -31.661 43.845 1.00 18.88 669 ARG B CA 1
ATOM 4560 C C . ARG B 1 140 ? 47.151 -31.222 44.450 1.00 20.63 669 ARG B C 1
ATOM 4561 O O . ARG B 1 140 ? 47.321 -30.059 44.812 1.00 19.48 669 ARG B O 1
ATOM 4569 N N . THR B 1 141 ? 48.085 -32.159 44.571 1.00 19.69 670 THR B N 1
ATOM 4570 C CA . THR B 1 141 ? 49.452 -31.827 44.956 1.00 19.24 670 THR B CA 1
ATOM 4571 C C . THR B 1 141 ? 50.426 -32.650 44.118 1.00 18.10 670 THR B C 1
ATOM 4572 O O . THR B 1 141 ? 50.016 -33.361 43.199 1.00 18.37 670 THR B O 1
ATOM 4576 N N . LEU B 1 142 ? 51.712 -32.545 44.426 1.00 17.79 671 LEU B N 1
ATOM 4577 C CA . LEU B 1 142 ? 52.743 -33.238 43.662 1.00 19.38 671 LEU B CA 1
ATOM 4578 C C . LEU B 1 142 ? 52.811 -34.718 44.007 1.00 20.77 671 LEU B C 1
ATOM 4579 O O . LEU B 1 142 ? 52.616 -35.095 45.162 1.00 23.20 671 LEU B O 1
ATOM 4584 N N . PRO B 1 143 ? 53.090 -35.567 43.005 1.00 20.43 672 PRO B N 1
ATOM 4585 C CA . PRO B 1 143 ? 53.469 -36.944 43.335 1.00 19.42 672 PRO B CA 1
ATOM 4586 C C . PRO B 1 143 ? 54.761 -36.907 44.135 1.00 20.72 672 PRO B C 1
ATOM 4587 O O . PRO B 1 143 ? 55.599 -36.034 43.905 1.00 18.94 672 PRO B O 1
ATOM 4591 N N A SER B 1 144 ? 54.918 -37.842 45.066 0.48 21.00 673 SER B N 1
ATOM 4592 N N B SER B 1 144 ? 54.920 -37.843 45.066 0.52 21.00 673 SER B N 1
ATOM 4593 C CA A SER B 1 144 ? 56.059 -37.838 45.977 0.48 23.16 673 SER B CA 1
ATOM 4594 C CA B SER B 1 144 ? 56.061 -37.833 45.978 0.52 23.15 673 SER B CA 1
ATOM 4595 C C A SER B 1 144 ? 57.398 -38.045 45.272 0.48 24.62 673 SER B C 1
ATOM 4596 C C B SER B 1 144 ? 57.399 -38.031 45.266 0.52 24.61 673 SER B C 1
ATOM 4597 O O A SER B 1 144 ? 58.446 -37.676 45.802 0.48 25.47 673 SER B O 1
ATOM 4598 O O B SER B 1 144 ? 58.446 -37.641 45.783 0.52 25.43 673 SER B O 1
ATOM 4603 N N . ASN B 1 145 ? 57.360 -38.634 44.081 1.00 25.08 674 ASN B N 1
ATOM 4604 C CA . ASN B 1 145 ? 58.580 -38.912 43.326 1.00 25.58 674 ASN B CA 1
ATOM 4605 C C . ASN B 1 145 ? 58.918 -37.860 42.268 1.00 24.28 674 ASN B C 1
ATOM 4606 O O . ASN B 1 145 ? 59.833 -38.058 41.467 1.00 23.87 674 ASN B O 1
ATOM 4611 N N . PHE B 1 146 ? 58.181 -36.752 42.262 1.00 22.68 675 PHE B N 1
ATOM 4612 C CA . PHE B 1 146 ? 58.325 -35.751 41.202 1.00 21.21 675 PHE B CA 1
ATOM 4613 C C . PHE B 1 146 ? 59.755 -35.255 41.011 1.00 21.22 675 PHE B C 1
ATOM 4614 O O . PHE B 1 146 ? 60.296 -35.315 39.907 1.00 21.08 675 PHE B O 1
ATOM 4622 N N . TYR B 1 147 ? 60.373 -34.776 42.085 1.00 21.83 676 TYR B N 1
ATOM 4623 C CA . TYR B 1 147 ? 61.707 -34.195 41.968 1.00 24.58 676 TYR B CA 1
ATOM 4624 C C . TYR B 1 147 ? 62.816 -35.228 41.783 1.00 22.72 676 TYR B C 1
ATOM 4625 O O . TYR B 1 147 ? 63.905 -34.895 41.324 1.00 24.60 676 TYR B O 1
ATOM 4634 N N . ASN B 1 148 ? 62.528 -36.481 42.123 1.00 22.48 677 ASN B N 1
ATOM 4635 C CA . ASN B 1 148 ? 63.430 -37.579 41.793 1.00 24.66 677 ASN B CA 1
ATOM 4636 C C . ASN B 1 148 ? 63.465 -37.783 40.285 1.00 25.07 677 ASN B C 1
ATOM 4637 O O . ASN B 1 148 ? 64.531 -37.964 39.694 1.00 24.57 677 ASN B O 1
ATOM 4642 N N . LYS B 1 149 ? 62.289 -37.746 39.666 1.00 23.08 678 LYS B N 1
ATOM 4643 C CA . LYS B 1 149 ? 62.185 -37.865 38.216 1.00 24.51 678 LYS B CA 1
ATOM 4644 C C . LYS B 1 149 ? 62.834 -36.675 37.514 1.00 23.24 678 LYS B C 1
ATOM 4645 O O . LYS B 1 149 ? 63.460 -36.831 36.465 1.00 22.06 678 LYS B O 1
ATOM 4650 N N . ILE B 1 150 ? 62.674 -35.487 38.093 1.00 21.93 679 ILE B N 1
ATOM 4651 C CA . ILE B 1 150 ? 63.326 -34.290 37.573 1.00 22.47 679 ILE B CA 1
ATOM 4652 C C . ILE B 1 150 ? 64.840 -34.460 37.601 1.00 22.05 679 ILE B C 1
ATOM 4653 O O . ILE B 1 150 ? 65.517 -34.248 36.590 1.00 20.79 679 ILE B O 1
ATOM 4658 N N . ASN B 1 151 ? 65.359 -34.843 38.766 1.00 23.00 680 ASN B N 1
ATOM 4659 C CA . ASN B 1 151 ? 66.790 -35.083 38.943 1.00 28.64 680 ASN B CA 1
ATOM 4660 C C . ASN B 1 151 ? 67.349 -36.076 37.933 1.00 29.19 680 ASN B C 1
ATOM 4661 O O . ASN B 1 151 ? 68.420 -35.855 37.365 1.00 29.64 680 ASN B O 1
ATOM 4666 N N . ASP B 1 152 ? 66.618 -37.165 37.708 1.00 28.84 681 ASP B N 1
ATOM 4667 C CA . ASP B 1 152 ? 67.023 -38.175 36.737 1.00 30.32 681 ASP B CA 1
ATOM 4668 C C . ASP B 1 152 ? 67.126 -37.595 35.328 1.00 27.36 681 ASP B C 1
ATOM 4669 O O . ASP B 1 152 ? 68.007 -37.976 34.552 1.00 27.51 681 ASP B O 1
ATOM 4674 N N . SER B 1 153 ? 66.230 -36.668 35.004 1.00 20.24 682 SER B N 1
ATOM 4675 C CA . SER B 1 153 ? 66.192 -36.091 33.663 1.00 19.64 682 SER B CA 1
ATOM 4676 C C . SER B 1 153 ? 67.238 -34.996 33.471 1.00 19.64 682 SER B C 1
ATOM 4677 O O . SER B 1 153 ? 67.371 -34.454 32.378 1.00 17.84 682 SER B O 1
ATOM 4680 N N . LEU B 1 154 ? 67.968 -34.666 34.532 1.00 21.32 683 LEU B N 1
ATOM 4681 C CA . LEU B 1 154 ? 69.000 -33.634 34.458 1.00 18.91 683 LEU B CA 1
ATOM 4682 C C . LEU B 1 154 ? 70.312 -34.187 33.915 1.00 21.87 683 LEU B C 1
ATOM 4683 O O . LEU B 1 154 ? 71.116 -33.453 33.336 1.00 20.55 683 LEU B O 1
ATOM 4688 N N . GLN B 1 155 ? 70.516 -35.486 34.101 1.00 22.52 684 GLN B N 1
ATOM 4689 C CA . GLN B 1 155 ? 71.799 -36.118 33.805 1.00 24.70 684 GLN B CA 1
ATOM 4690 C C . GLN B 1 155 ? 72.061 -36.286 32.311 1.00 21.41 684 GLN B C 1
ATOM 4691 O O . GLN B 1 155 ? 71.177 -36.686 31.555 1.00 20.15 684 GLN B O 1
ATOM 4697 N N . SER B 1 156 ? 73.290 -35.985 31.902 1.00 19.61 685 SER B N 1
ATOM 4698 C CA . SER B 1 156 ? 73.732 -36.213 30.535 1.00 17.15 685 SER B CA 1
ATOM 4699 C C . SER B 1 156 ? 73.991 -37.700 30.312 1.00 18.71 685 SER B C 1
ATOM 4700 O O . SER B 1 156 ? 74.267 -38.440 31.259 1.00 16.74 685 SER B O 1
ATOM 4703 N N . ARG B 1 157 ? 73.900 -38.137 29.059 1.00 17.98 686 ARG B N 1
ATOM 4704 C CA . ARG B 1 157 ? 74.265 -39.505 28.705 1.00 17.65 686 ARG B CA 1
ATOM 4705 C C . ARG B 1 157 ? 75.783 -39.641 28.690 1.00 20.33 686 ARG B C 1
ATOM 4706 O O . ARG B 1 157 ? 76.325 -40.751 28.759 1.00 17.19 686 ARG B O 1
ATOM 4714 N N . PHE B 1 158 ? 76.463 -38.501 28.599 1.00 17.03 687 PHE B N 1
ATOM 4715 C CA . PHE B 1 158 ? 77.916 -38.469 28.519 1.00 19.01 687 PHE B CA 1
ATOM 4716 C C . PHE B 1 158 ? 78.519 -38.208 29.891 1.00 21.98 687 PHE B C 1
ATOM 4717 O O . PHE B 1 158 ? 77.852 -37.694 30.785 1.00 27.52 687 PHE B O 1
ATOM 4725 N N . ARG B 1 159 ? 79.787 -38.569 30.046 1.00 21.73 688 ARG B N 1
ATOM 4726 C CA . ARG B 1 159 ? 80.540 -38.269 31.257 1.00 20.57 688 ARG B CA 1
ATOM 4727 C C . ARG B 1 159 ? 81.853 -37.617 30.857 1.00 20.93 688 ARG B C 1
ATOM 4728 O O . ARG B 1 159 ? 82.275 -37.721 29.706 1.00 19.58 688 ARG B O 1
ATOM 4736 N N . LEU B 1 160 ? 82.494 -36.944 31.806 1.00 21.69 689 LEU B N 1
ATOM 4737 C CA . LEU B 1 160 ? 83.767 -36.286 31.546 1.00 20.86 689 LEU B CA 1
ATOM 4738 C C . LEU B 1 160 ? 84.817 -37.302 31.109 1.00 22.09 689 LEU B C 1
ATOM 4739 O O . LEU B 1 160 ? 84.877 -38.409 31.642 1.00 24.56 689 LEU B O 1
ATOM 4744 N N . GLY B 1 161 ? 85.635 -36.929 30.129 1.00 19.99 690 GLY B N 1
ATOM 4745 C CA . GLY B 1 161 ? 86.744 -37.769 29.710 1.00 20.67 690 GLY B CA 1
ATOM 4746 C C . GLY B 1 161 ? 86.459 -38.624 28.490 1.00 21.48 690 GLY B C 1
ATOM 4747 O O . GLY B 1 161 ? 87.367 -39.243 27.933 1.00 22.43 690 GLY B O 1
ATOM 4748 N N . LEU B 1 162 ? 85.199 -38.664 28.070 1.00 19.17 691 LEU B N 1
ATOM 4749 C CA . LEU B 1 162 ? 84.837 -39.418 26.879 1.00 21.59 691 LEU B CA 1
ATOM 4750 C C . LEU B 1 162 ? 85.425 -38.773 25.632 1.00 24.07 691 LEU B C 1
ATOM 4751 O O . LEU B 1 162 ? 85.458 -37.548 25.511 1.00 20.22 691 LEU B O 1
ATOM 4756 N N . ASN B 1 163 ? 85.895 -39.607 24.711 1.00 22.86 692 ASN B N 1
ATOM 4757 C CA . ASN B 1 163 ? 86.407 -39.124 23.434 1.00 23.89 692 ASN B CA 1
ATOM 4758 C C . ASN B 1 163 ? 85.370 -39.315 22.335 1.00 24.77 692 ASN B C 1
ATOM 4759 O O . ASN B 1 163 ? 84.729 -40.363 22.250 1.00 24.94 692 ASN B O 1
ATOM 4764 N N . LEU B 1 164 ? 85.199 -38.297 21.501 1.00 21.31 693 LEU B N 1
ATOM 4765 C CA . LEU B 1 164 ? 84.270 -38.388 20.383 1.00 20.40 693 LEU B CA 1
ATOM 4766 C C . LEU B 1 164 ? 84.768 -37.616 19.171 1.00 21.22 693 LEU B C 1
ATOM 4767 O O . LEU B 1 164 ? 85.696 -36.811 19.269 1.00 23.59 693 LEU B O 1
ATOM 4772 N N . GLU B 1 165 ? 84.139 -37.864 18.029 1.00 21.27 694 GLU B N 1
ATOM 4773 C CA . GLU B 1 165 ? 84.467 -37.148 16.807 1.00 20.63 694 GLU B CA 1
ATOM 4774 C C . GLU B 1 165 ? 83.447 -36.038 16.586 1.00 22.41 694 GLU B C 1
ATOM 4775 O O . GLU B 1 165 ? 82.241 -36.283 16.564 1.00 21.81 694 GLU B O 1
ATOM 4781 N N . CYS B 1 166 ? 83.933 -34.811 16.442 1.00 22.53 695 CYS B N 1
ATOM 4782 C CA . CYS B 1 166 ? 83.044 -33.676 16.248 1.00 22.03 695 CYS B CA 1
ATOM 4783 C C . CYS B 1 166 ? 83.529 -32.754 15.143 1.00 19.20 695 CYS B C 1
ATOM 4784 O O . CYS B 1 166 ? 84.732 -32.628 14.908 1.00 21.09 695 CYS B O 1
ATOM 4787 N N . VAL B 1 167 ? 82.581 -32.109 14.472 1.00 19.63 696 VAL B N 1
ATOM 4788 C CA . VAL B 1 167 ? 82.893 -31.197 13.378 1.00 21.48 696 VAL B CA 1
ATOM 4789 C C . VAL B 1 167 ? 83.867 -30.115 13.824 1.00 21.13 696 VAL B C 1
ATOM 4790 O O . VAL B 1 167 ? 83.654 -29.445 14.835 1.00 19.98 696 VAL B O 1
ATOM 4794 N N . ASP B 1 168 ? 84.948 -29.972 13.068 1.00 20.19 697 ASP B N 1
ATOM 4795 C CA . ASP B 1 168 ? 85.975 -28.984 13.350 1.00 22.90 697 ASP B CA 1
ATOM 4796 C C . ASP B 1 168 ? 85.452 -27.597 13.000 1.00 24.61 697 ASP B C 1
ATOM 4797 O O . ASP B 1 168 ? 85.204 -27.294 11.833 1.00 25.57 697 ASP B O 1
ATOM 4802 N N . LYS B 1 169 ? 85.296 -26.750 14.012 1.00 24.79 698 LYS B N 1
ATOM 4803 C CA . LYS B 1 169 ? 84.771 -25.405 13.803 1.00 26.68 698 LYS B CA 1
ATOM 4804 C C . LYS B 1 169 ? 85.691 -24.555 12.923 1.00 27.67 698 LYS B C 1
ATOM 4805 O O . LYS B 1 169 ? 85.253 -23.563 12.343 1.00 30.38 698 LYS B O 1
ATOM 4811 N N . ASP B 1 170 ? 86.957 -24.953 12.823 1.00 27.10 699 ASP B N 1
ATOM 4812 C CA . ASP B 1 170 ? 87.934 -24.232 12.010 1.00 29.73 699 ASP B CA 1
ATOM 4813 C C . ASP B 1 170 ? 88.037 -24.805 10.597 1.00 29.53 699 ASP B C 1
ATOM 4814 O O . ASP B 1 170 ? 88.627 -24.189 9.706 1.00 27.07 699 ASP B O 1
ATOM 4819 N N . ARG B 1 171 ? 87.470 -25.992 10.404 1.00 26.92 700 ARG B N 1
ATOM 4820 C CA . ARG B 1 171 ? 87.436 -26.634 9.094 1.00 28.63 700 ARG B CA 1
ATOM 4821 C C . ARG B 1 171 ? 86.289 -27.641 9.073 1.00 24.50 700 ARG B C 1
ATOM 4822 O O . ARG B 1 171 ? 86.479 -28.828 9.340 1.00 22.75 700 ARG B O 1
ATOM 4830 N N . ILE B 1 172 ? 85.095 -27.152 8.755 1.00 23.84 701 ILE B N 1
ATOM 4831 C CA . ILE B 1 172 ? 83.866 -27.920 8.947 1.00 21.75 701 ILE B CA 1
ATOM 4832 C C . ILE B 1 172 ? 83.723 -29.132 8.020 1.00 22.71 701 ILE B C 1
ATOM 4833 O O . ILE B 1 172 ? 82.795 -29.927 8.175 1.00 23.77 701 ILE B O 1
ATOM 4838 N N . SER B 1 173 ? 84.643 -29.277 7.071 1.00 26.14 702 SER B N 1
ATOM 4839 C CA . SER B 1 173 ? 84.621 -30.414 6.154 1.00 26.59 702 SER B CA 1
ATOM 4840 C C . SER B 1 173 ? 85.253 -31.657 6.771 1.00 25.17 702 SER B C 1
ATOM 4841 O O . SER B 1 173 ? 85.299 -32.716 6.146 1.00 27.06 702 SER B O 1
ATOM 4844 N N . GLN B 1 174 ? 85.743 -31.522 7.997 1.00 22.12 703 GLN B N 1
ATOM 4845 C CA . GLN B 1 174 ? 86.337 -32.649 8.702 1.00 23.58 703 GLN B CA 1
ATOM 4846 C C . GLN B 1 174 ? 85.844 -32.705 10.137 1.00 22.14 703 GLN B C 1
ATOM 4847 O O . GLN B 1 174 ? 85.491 -31.683 10.724 1.00 23.99 703 GLN B O 1
ATOM 4853 N N . VAL B 1 175 ? 85.805 -33.910 10.694 1.00 20.67 704 VAL B N 1
ATOM 4854 C CA . VAL B 1 175 ? 85.594 -34.062 12.122 1.00 24.24 704 VAL B CA 1
ATOM 4855 C C . VAL B 1 175 ? 86.951 -34.243 12.783 1.00 24.55 704 VAL B C 1
ATOM 4856 O O . VAL B 1 175 ? 87.892 -34.741 12.161 1.00 25.14 704 VAL B O 1
ATOM 4860 N N . ARG B 1 176 ? 87.052 -33.820 14.038 1.00 23.13 705 ARG B N 1
ATOM 4861 C CA . ARG B 1 176 ? 88.303 -33.922 14.775 1.00 23.94 705 ARG B CA 1
ATOM 4862 C C . ARG B 1 176 ? 88.044 -34.565 16.131 1.00 21.81 705 ARG B C 1
ATOM 4863 O O . ARG B 1 176 ? 87.010 -34.317 16.753 1.00 22.00 705 ARG B O 1
ATOM 4871 N N . LEU B 1 177 ? 88.976 -35.403 16.574 1.00 21.34 706 LEU B N 1
ATOM 4872 C CA . LEU B 1 177 ? 88.859 -36.078 17.861 1.00 21.29 706 LEU B CA 1
ATOM 4873 C C . LEU B 1 177 ? 88.818 -35.034 18.969 1.00 22.21 706 LEU B C 1
ATOM 4874 O O . LEU B 1 177 ? 89.632 -34.114 18.982 1.00 22.41 706 LEU B O 1
ATOM 4879 N N . ALA B 1 178 ? 87.870 -35.172 19.891 1.00 20.98 707 ALA B N 1
ATOM 4880 C CA . ALA B 1 178 ? 87.748 -34.240 21.008 1.00 22.34 707 ALA B CA 1
ATOM 4881 C C . ALA B 1 178 ? 87.382 -34.964 22.296 1.00 22.81 707 ALA B C 1
ATOM 4882 O O . ALA B 1 178 ? 86.906 -36.099 22.267 1.00 22.35 707 ALA B O 1
ATOM 4884 N N . THR B 1 179 ? 87.612 -34.304 23.425 1.00 23.42 708 THR B N 1
ATOM 4885 C CA . THR B 1 179 ? 87.286 -34.885 24.720 1.00 21.98 708 THR B CA 1
ATOM 4886 C C . THR B 1 179 ? 86.338 -33.981 25.507 1.00 20.92 708 THR B C 1
ATOM 4887 O O . THR B 1 179 ? 86.398 -32.754 25.398 1.00 19.38 708 THR B O 1
ATOM 4891 N N . VAL B 1 180 ? 85.451 -34.598 26.282 1.00 19.58 709 VAL B N 1
ATOM 4892 C CA . VAL B 1 180 ? 84.501 -33.857 27.103 1.00 20.97 709 VAL B CA 1
ATOM 4893 C C . VAL B 1 180 ? 85.174 -33.412 28.394 1.00 22.43 709 VAL B C 1
ATOM 4894 O O . VAL B 1 180 ? 85.562 -34.243 29.216 1.00 22.58 709 VAL B O 1
ATOM 4898 N N . THR B 1 181 ? 85.313 -32.101 28.572 1.00 19.51 710 THR B N 1
ATOM 4899 C CA . THR B 1 181 ? 85.981 -31.567 29.754 1.00 20.48 710 THR B CA 1
ATOM 4900 C C . THR B 1 181 ? 85.029 -30.858 30.715 1.00 21.80 710 THR B C 1
ATOM 4901 O O . THR B 1 181 ? 85.401 -30.553 31.849 1.00 22.12 710 THR B O 1
ATOM 4905 N N . LYS B 1 182 ? 83.805 -30.596 30.265 1.00 21.37 711 LYS B N 1
ATOM 4906 C CA . LYS B 1 182 ? 82.827 -29.912 31.104 1.00 23.87 711 LYS B CA 1
ATOM 4907 C C . LYS B 1 182 ? 81.405 -30.137 30.598 1.00 22.59 711 LYS B C 1
ATOM 4908 O O . LYS B 1 182 ? 81.172 -30.235 29.393 1.00 20.52 711 LYS B O 1
ATOM 4914 N N . ILE B 1 183 ? 80.460 -30.231 31.528 1.00 17.93 712 ILE B N 1
ATOM 4915 C CA . ILE B 1 183 ? 79.056 -30.423 31.181 1.00 19.61 712 ILE B CA 1
ATOM 4916 C C . ILE B 1 183 ? 78.172 -29.479 31.987 1.00 20.69 712 ILE B C 1
ATOM 4917 O O . ILE B 1 183 ? 78.244 -29.449 33.217 1.00 18.92 712 ILE B O 1
ATOM 4922 N N . VAL B 1 184 ? 77.355 -28.699 31.284 1.00 21.62 713 VAL B N 1
ATOM 4923 C CA . VAL B 1 184 ? 76.369 -27.828 31.916 1.00 19.52 713 VAL B CA 1
ATOM 4924 C C . VAL B 1 184 ? 75.025 -27.981 31.212 1.00 17.70 713 VAL B C 1
ATOM 4925 O O . VAL B 1 184 ? 74.887 -27.614 30.044 1.00 17.79 713 VAL B O 1
ATOM 4929 N N . GLY B 1 185 ? 74.039 -28.516 31.926 1.00 16.43 714 GLY B N 1
ATOM 4930 C CA . GLY B 1 185 ? 72.713 -28.724 31.371 1.00 17.07 714 GLY B CA 1
ATOM 4931 C C . GLY B 1 185 ? 72.720 -29.583 30.120 1.00 17.83 714 GLY B C 1
ATOM 4932 O O . GLY B 1 185 ? 71.991 -29.305 29.168 1.00 16.33 714 GLY B O 1
ATOM 4933 N N . LYS B 1 186 ? 73.560 -30.617 30.132 1.00 17.37 715 LYS B N 1
ATOM 4934 C CA . LYS B 1 186 ? 73.741 -31.533 28.998 1.00 19.15 715 LYS B CA 1
ATOM 4935 C C . LYS B 1 186 ? 74.420 -30.896 27.789 1.00 17.54 715 LYS B C 1
ATOM 4936 O O . LYS B 1 186 ? 74.525 -31.519 26.734 1.00 17.84 715 LYS B O 1
ATOM 4942 N N . ARG B 1 187 ? 74.868 -29.655 27.938 1.00 17.80 716 ARG B N 1
ATOM 4943 C CA . ARG B 1 187 ? 75.705 -29.041 26.920 1.00 19.04 716 ARG B CA 1
ATOM 4944 C C . ARG B 1 187 ? 77.156 -29.384 27.235 1.00 19.03 716 ARG B C 1
ATOM 4945 O O . ARG B 1 187 ? 77.650 -29.096 28.325 1.00 19.89 716 ARG B O 1
ATOM 4953 N N . LEU B 1 188 ? 77.827 -30.023 26.284 1.00 17.14 717 LEU B N 1
ATOM 4954 C CA . LEU B 1 188 ? 79.172 -30.534 26.510 1.00 17.66 717 LEU B CA 1
ATOM 4955 C C . LEU B 1 188 ? 80.206 -29.535 26.033 1.00 19.68 717 LEU B C 1
ATOM 4956 O O . LEU B 1 188 ? 80.068 -28.966 24.952 1.00 19.11 717 LEU B O 1
ATOM 4961 N N . PHE B 1 189 ? 81.248 -29.316 26.826 1.00 18.60 718 PHE B N 1
ATOM 4962 C CA . PHE B 1 189 ? 82.393 -28.601 26.292 1.00 18.88 718 PHE B CA 1
ATOM 4963 C C . PHE B 1 189 ? 83.409 -29.598 25.762 1.00 20.37 718 PHE B C 1
ATOM 4964 O O . PHE B 1 189 ? 83.920 -30.442 26.500 1.00 19.78 718 PHE B O 1
ATOM 4972 N N . LEU B 1 190 ? 83.685 -29.487 24.469 1.00 17.94 719 LEU B N 1
ATOM 4973 C CA . LEU B 1 190 ? 84.541 -30.428 23.776 1.00 18.17 719 LEU B CA 1
ATOM 4974 C C . LEU B 1 190 ? 85.864 -29.764 23.440 1.00 21.80 719 LEU B C 1
ATOM 4975 O O . LEU B 1 190 ? 85.899 -28.749 22.755 1.00 24.79 719 LEU B O 1
ATOM 4980 N N . ARG B 1 191 ? 86.952 -30.343 23.932 1.00 20.02 720 ARG B N 1
ATOM 4981 C CA . ARG B 1 191 ? 88.285 -29.814 23.679 1.00 21.21 720 ARG B CA 1
ATOM 4982 C C . ARG B 1 191 ? 88.981 -30.678 22.628 1.00 22.52 720 ARG B C 1
ATOM 4983 O O . ARG B 1 191 ? 89.191 -31.869 22.845 1.00 21.37 720 ARG B O 1
ATOM 4991 N N . TYR B 1 192 ? 89.321 -30.079 21.488 1.00 21.79 721 TYR B N 1
ATOM 4992 C CA . TYR B 1 192 ? 89.982 -30.803 20.406 1.00 26.42 721 TYR B CA 1
ATOM 4993 C C . TYR B 1 192 ? 91.394 -31.211 20.806 1.00 26.01 721 TYR B C 1
ATOM 4994 O O . TYR B 1 192 ? 92.091 -30.472 21.502 1.00 25.06 721 TYR B O 1
ATOM 5003 N N . PHE B 1 193 ? 91.823 -32.381 20.347 1.00 23.48 722 PHE B N 1
ATOM 5004 C CA . PHE B 1 193 ? 93.217 -32.777 20.508 1.00 24.78 722 PHE B CA 1
ATOM 5005 C C . PHE B 1 193 ? 94.083 -32.118 19.438 1.00 30.71 722 PHE B C 1
ATOM 5006 O O . PHE B 1 193 ? 93.586 -31.730 18.379 1.00 25.39 722 PHE B O 1
ATOM 5014 N N . ASP B 1 194 ? 95.374 -31.992 19.739 1.00 31.08 723 ASP B N 1
ATOM 5015 C CA . ASP B 1 194 ? 96.343 -31.287 18.896 1.00 34.42 723 ASP B CA 1
ATOM 5016 C C . ASP B 1 194 ? 96.045 -29.788 18.799 1.00 39.12 723 ASP B C 1
ATOM 5017 O O . ASP B 1 194 ? 96.312 -29.150 17.782 1.00 42.49 723 ASP B O 1
ATOM 5022 N N . SER B 1 195 ? 95.496 -29.242 19.879 1.00 46.25 724 SER B N 1
ATOM 5023 C CA . SER B 1 195 ? 95.271 -27.808 20.019 1.00 47.73 724 SER B CA 1
ATOM 5024 C C . SER B 1 195 ? 94.877 -27.514 21.462 1.00 44.99 724 SER B C 1
ATOM 5025 O O . SER B 1 195 ? 94.919 -28.399 22.316 1.00 43.55 724 SER B O 1
ATOM 5028 N N . ASP B 1 196 ? 94.499 -26.271 21.735 1.00 42.34 725 ASP B N 1
ATOM 5029 C CA . ASP B 1 196 ? 93.965 -25.913 23.042 1.00 39.13 725 ASP B CA 1
ATOM 5030 C C . ASP B 1 196 ? 92.572 -25.330 22.873 1.00 32.96 725 ASP B C 1
ATOM 5031 O O . ASP B 1 196 ? 92.037 -24.695 23.780 1.00 36.79 725 ASP B O 1
ATOM 5036 N N . ASP B 1 197 ? 91.989 -25.560 21.701 1.00 28.90 726 ASP B N 1
ATOM 5037 C CA . ASP B 1 197 ? 90.704 -24.964 21.356 1.00 31.40 726 ASP B CA 1
ATOM 5038 C C . ASP B 1 197 ? 89.534 -25.924 21.550 1.00 27.62 726 ASP B C 1
ATOM 5039 O O . ASP B 1 197 ? 89.713 -27.138 21.646 1.00 25.74 726 ASP B O 1
ATOM 5044 N N . GLY B 1 198 ? 88.329 -25.373 21.596 1.00 22.73 727 GLY B N 1
ATOM 5045 C CA . GLY B 1 198 ? 87.146 -26.190 21.774 1.00 22.32 727 GLY B CA 1
ATOM 5046 C C . GLY B 1 198 ? 85.857 -25.415 21.604 1.00 23.31 727 GLY B C 1
ATOM 5047 O O . GLY B 1 198 ? 85.877 -24.242 21.231 1.00 23.14 727 GLY B O 1
ATOM 5048 N N . PHE B 1 199 ? 84.733 -26.069 21.881 1.00 22.36 728 PHE B N 1
ATOM 5049 C CA . PHE B 1 199 ? 83.433 -25.420 21.762 1.00 24.78 728 PHE B CA 1
ATOM 5050 C C . PHE B 1 199 ? 82.337 -26.178 22.503 1.00 22.84 728 PHE B C 1
ATOM 5051 O O . PHE B 1 199 ? 82.455 -27.379 22.757 1.00 20.49 728 PHE B O 1
ATOM 5059 N N . TRP B 1 200 ? 81.274 -25.458 22.849 1.00 22.66 729 TRP B N 1
ATOM 5060 C CA . TRP B 1 200 ? 80.114 -26.044 23.508 1.00 22.27 729 TRP B CA 1
ATOM 5061 C C . TRP B 1 200 ? 79.136 -26.604 22.487 1.00 20.67 729 TRP B C 1
ATOM 5062 O O . TRP B 1 200 ? 78.923 -26.008 21.434 1.00 20.08 729 TRP B O 1
ATOM 5073 N N . CYS B 1 201 ? 78.538 -27.747 22.804 1.00 21.61 730 CYS B N 1
ATOM 5074 C CA . CYS B 1 201 ? 77.352 -28.194 22.081 1.00 22.83 730 CYS B CA 1
ATOM 5075 C C . CYS B 1 201 ? 76.569 -29.235 22.875 1.00 19.56 730 CYS B C 1
ATOM 5076 O O . CYS B 1 201 ? 77.137 -30.010 23.648 1.00 19.99 730 CYS B O 1
ATOM 5079 N N . HIS B 1 202 ? 75.255 -29.230 22.682 1.00 17.03 731 HIS B N 1
ATOM 5080 C CA . HIS B 1 202 ? 74.353 -30.114 23.406 1.00 16.36 731 HIS B CA 1
ATOM 5081 C C . HIS B 1 202 ? 74.598 -31.565 23.010 1.00 14.07 731 HIS B C 1
ATOM 5082 O O . HIS B 1 202 ? 74.993 -31.846 21.879 1.00 16.62 731 HIS B O 1
ATOM 5089 N N . GLU B 1 203 ? 74.353 -32.481 23.943 1.00 15.01 732 GLU B N 1
ATOM 5090 C CA . GLU B 1 203 ? 74.597 -33.905 23.718 1.00 18.53 732 GLU B CA 1
ATOM 5091 C C . GLU B 1 203 ? 73.803 -34.487 22.545 1.00 18.46 732 GLU B C 1
ATOM 5092 O O . GLU B 1 203 ? 74.176 -35.523 21.994 1.00 18.76 732 GLU B O 1
ATOM 5098 N N . ASP B 1 204 ? 72.713 -33.823 22.171 1.00 16.49 733 ASP B N 1
ATOM 5099 C CA . ASP B 1 204 ? 71.848 -34.306 21.094 1.00 17.35 733 ASP B CA 1
ATOM 5100 C C . ASP B 1 204 ? 72.201 -33.710 19.729 1.00 17.42 733 ASP B C 1
ATOM 5101 O O . ASP B 1 204 ? 71.580 -34.048 18.723 1.00 16.44 733 ASP B O 1
ATOM 5106 N N . SER B 1 205 ? 73.193 -32.826 19.699 1.00 17.01 734 SER B N 1
ATOM 5107 C CA . SER B 1 205 ? 73.592 -32.156 18.461 1.00 17.96 734 SER B CA 1
ATOM 5108 C C . SER B 1 205 ? 74.029 -33.145 17.380 1.00 20.14 734 SER B C 1
ATOM 5109 O O . SER B 1 205 ? 74.679 -34.145 17.677 1.00 23.37 734 SER B O 1
ATOM 5112 N N . PRO B 1 206 ? 73.673 -32.862 16.118 1.00 20.40 735 PRO B N 1
ATOM 5113 C CA . PRO B 1 206 ? 73.998 -33.758 15.002 1.00 19.51 735 PRO B CA 1
ATOM 5114 C C . PRO B 1 206 ? 75.453 -33.660 14.530 1.00 20.11 735 PRO B C 1
ATOM 5115 O O . PRO B 1 206 ? 75.852 -34.426 13.654 1.00 20.07 735 PRO B O 1
ATOM 5119 N N . ILE B 1 207 ? 76.233 -32.743 15.096 1.00 18.26 736 ILE B N 1
ATOM 5120 C CA . ILE B 1 207 ? 77.615 -32.573 14.651 1.00 19.83 736 ILE B CA 1
ATOM 5121 C C . ILE B 1 207 ? 78.639 -33.309 15.515 1.00 19.33 736 ILE B C 1
ATOM 5122 O O . ILE B 1 207 ? 79.844 -33.177 15.305 1.00 20.16 736 ILE B O 1
ATOM 5127 N N . ILE B 1 208 ? 78.163 -34.088 16.481 1.00 16.87 737 ILE B N 1
ATOM 5128 C CA . ILE B 1 208 ? 79.058 -34.951 17.245 1.00 17.03 737 ILE B CA 1
ATOM 5129 C C . ILE B 1 208 ? 78.760 -36.409 16.942 1.00 18.31 737 ILE B C 1
ATOM 5130 O O . ILE B 1 208 ? 77.616 -36.771 16.684 1.00 17.38 737 ILE B O 1
ATOM 5135 N N . HIS B 1 209 ? 79.795 -37.241 16.965 1.00 18.88 738 HIS B N 1
ATOM 5136 C CA . HIS B 1 209 ? 79.675 -38.616 16.493 1.00 19.68 738 HIS B CA 1
ATOM 5137 C C . HIS B 1 209 ? 80.540 -39.557 17.325 1.00 18.65 738 HIS B C 1
ATOM 5138 O O . HIS B 1 209 ? 81.511 -39.119 17.943 1.00 19.11 738 HIS B O 1
ATOM 5145 N N . PRO B 1 210 ? 80.187 -40.853 17.354 1.00 17.40 739 PRO B N 1
ATOM 5146 C CA . PRO B 1 210 ? 80.966 -41.814 18.141 1.00 16.07 739 PRO B CA 1
ATOM 5147 C C . PRO B 1 210 ? 82.324 -42.121 17.523 1.00 17.87 739 PRO B C 1
ATOM 5148 O O . PRO B 1 210 ? 82.554 -41.837 16.347 1.00 19.72 739 PRO B O 1
ATOM 5152 N N . VAL B 1 211 ? 83.213 -42.689 18.329 1.00 20.08 740 VAL B N 1
ATOM 5153 C CA . VAL B 1 211 ? 84.488 -43.193 17.843 1.00 21.25 740 VAL B CA 1
ATOM 5154 C C . VAL B 1 211 ? 84.251 -44.179 16.703 1.00 24.86 740 VAL B C 1
ATOM 5155 O O . VAL B 1 211 ? 83.447 -45.103 16.830 1.00 23.71 740 VAL B O 1
ATOM 5159 N N . GLY B 1 212 ? 84.934 -43.961 15.583 1.00 21.76 741 GLY B N 1
ATOM 5160 C CA . GLY B 1 212 ? 84.830 -44.850 14.441 1.00 23.18 741 GLY B CA 1
ATOM 5161 C C . GLY B 1 212 ? 83.855 -44.382 13.375 1.00 21.49 741 GLY B C 1
ATOM 5162 O O . GLY B 1 212 ? 83.775 -44.975 12.301 1.00 24.03 741 GLY B O 1
ATOM 5163 N N . TRP B 1 213 ? 83.121 -43.314 13.668 1.00 20.90 742 TRP B N 1
ATOM 5164 C CA . TRP B 1 213 ? 82.088 -42.809 12.765 1.00 21.09 742 TRP B CA 1
ATOM 5165 C C . TRP B 1 213 ? 82.638 -42.358 11.412 1.00 22.03 742 TRP B C 1
ATOM 5166 O O . TRP B 1 213 ? 82.168 -42.804 10.364 1.00 20.51 742 TRP B O 1
ATOM 5177 N N . ALA B 1 214 ? 83.630 -41.474 11.442 1.00 21.80 743 ALA B N 1
ATOM 5178 C CA . ALA B 1 214 ? 84.207 -40.914 10.223 1.00 21.07 743 ALA B CA 1
ATOM 5179 C C . ALA B 1 214 ? 84.759 -41.995 9.298 1.00 22.09 743 ALA B C 1
ATOM 5180 O O . ALA B 1 214 ? 84.545 -41.953 8.084 1.00 21.30 743 ALA B O 1
ATOM 5182 N N . THR B 1 215 ? 85.460 -42.964 9.879 1.00 20.50 744 THR B N 1
ATOM 5183 C CA . THR B 1 215 ? 86.072 -44.041 9.110 1.00 21.54 744 THR B CA 1
ATOM 5184 C C . THR B 1 215 ? 85.009 -44.931 8.476 1.00 25.76 744 THR B C 1
ATOM 5185 O O . THR B 1 215 ? 85.137 -45.354 7.328 1.00 27.62 744 THR B O 1
ATOM 5189 N N . THR B 1 216 ? 83.953 -45.198 9.237 1.00 23.44 745 THR B N 1
ATOM 5190 C CA . THR B 1 216 ? 82.844 -46.024 8.778 1.00 27.43 745 THR B CA 1
ATOM 5191 C C . THR B 1 216 ? 82.043 -45.333 7.676 1.00 26.15 745 THR B C 1
ATOM 5192 O O . THR B 1 216 ? 81.637 -45.963 6.695 1.00 25.26 745 THR B O 1
ATOM 5196 N N . VAL B 1 217 ? 81.834 -44.030 7.839 1.00 22.08 746 VAL B N 1
ATOM 5197 C CA . VAL B 1 217 ? 80.990 -43.254 6.933 1.00 20.45 746 VAL B CA 1
ATOM 5198 C C . VAL B 1 217 ? 81.753 -42.745 5.701 1.00 24.82 746 VAL B C 1
ATOM 5199 O O . VAL B 1 217 ? 81.189 -42.641 4.609 1.00 24.97 746 VAL B O 1
ATOM 5203 N N . GLY B 1 218 ? 83.039 -42.454 5.873 1.00 27.39 747 GLY B N 1
ATOM 5204 C CA . GLY B 1 218 ? 83.858 -41.959 4.779 1.00 27.53 747 GLY B CA 1
ATOM 5205 C C . GLY B 1 218 ? 84.047 -40.457 4.856 1.00 26.69 747 GLY B C 1
ATOM 5206 O O . GLY B 1 218 ? 84.327 -39.794 3.856 1.00 24.72 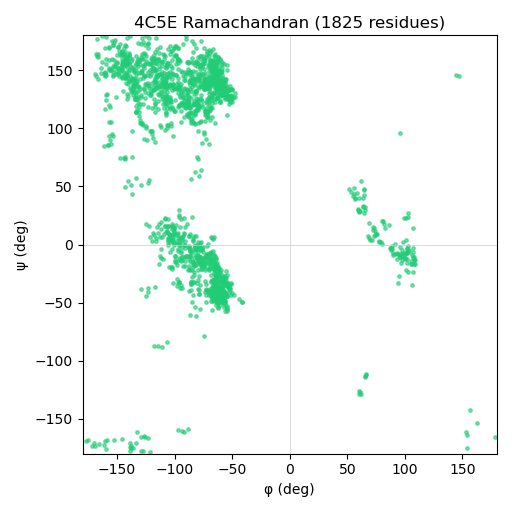747 GLY B O 1
ATOM 5207 N N . HIS B 1 219 ? 83.892 -39.923 6.060 1.00 22.47 748 HIS B N 1
ATOM 5208 C CA . HIS B 1 219 ? 84.030 -38.496 6.304 1.00 22.71 748 HIS B CA 1
ATOM 5209 C C . HIS B 1 219 ? 85.478 -38.181 6.649 1.00 25.13 748 HIS B C 1
ATOM 5210 O O . HIS B 1 219 ? 86.167 -39.005 7.254 1.00 23.09 748 HIS B O 1
ATOM 5217 N N . ASN B 1 220 ? 85.939 -36.995 6.259 1.00 24.48 749 ASN B N 1
ATOM 5218 C CA . ASN B 1 220 ? 87.293 -36.562 6.586 1.00 24.27 749 ASN B CA 1
ATOM 5219 C C . ASN B 1 220 ? 87.522 -36.534 8.092 1.00 24.53 749 ASN B C 1
ATOM 5220 O O . ASN B 1 220 ? 86.657 -36.099 8.855 1.00 22.03 749 ASN B O 1
ATOM 5225 N N . LEU B 1 221 ? 88.689 -37.009 8.511 1.00 25.28 750 LEU B N 1
ATOM 5226 C CA . LEU B 1 221 ? 88.993 -37.147 9.928 1.00 26.75 750 LEU B CA 1
ATOM 5227 C C . LEU B 1 221 ? 90.376 -36.607 10.268 1.00 26.01 750 LEU B C 1
ATOM 5228 O O . LEU B 1 221 ? 91.359 -36.924 9.600 1.00 28.54 750 LEU B O 1
ATOM 5233 N N . ALA B 1 222 ? 90.439 -35.787 11.312 1.00 23.64 751 ALA B N 1
ATOM 5234 C CA . ALA B 1 222 ? 91.708 -35.336 11.869 1.00 25.90 751 ALA B CA 1
ATOM 5235 C C . ALA B 1 222 ? 91.785 -35.815 13.314 1.00 24.50 751 ALA B C 1
ATOM 5236 O O . ALA B 1 222 ? 90.826 -35.677 14.067 1.00 24.58 751 ALA B O 1
ATOM 5238 N N . ALA B 1 223 ? 92.921 -36.389 13.694 1.00 25.69 752 ALA B N 1
ATOM 5239 C CA . ALA B 1 223 ? 93.061 -37.019 15.001 1.00 24.59 752 ALA B CA 1
ATOM 5240 C C . ALA B 1 223 ? 94.532 -37.319 15.259 1.00 26.02 752 ALA B C 1
ATOM 5241 O O . ALA B 1 223 ? 95.335 -37.291 14.327 1.00 27.02 752 ALA B O 1
ATOM 5243 N N . PRO B 1 224 ? 94.899 -37.587 16.526 1.00 26.24 753 PRO B N 1
ATOM 5244 C CA . PRO B 1 224 ? 96.286 -37.978 16.806 1.00 29.39 753 PRO B CA 1
ATOM 5245 C C . PRO B 1 224 ? 96.662 -39.238 16.033 1.00 29.15 753 PRO B C 1
ATOM 5246 O O . PRO B 1 224 ? 95.781 -40.025 15.681 1.00 27.43 753 PRO B O 1
ATOM 5250 N N . GLN B 1 225 ? 97.953 -39.418 15.772 1.00 30.10 754 GLN B N 1
ATOM 5251 C CA . GLN B 1 225 ? 98.428 -40.522 14.942 1.00 31.44 754 GLN B CA 1
ATOM 5252 C C . GLN B 1 225 ? 97.990 -41.884 15.474 1.00 30.13 754 GLN B C 1
ATOM 5253 O O . GLN B 1 225 ? 97.600 -42.759 14.703 1.00 30.01 754 GLN B O 1
ATOM 5256 N N . ASP B 1 226 ? 98.049 -42.048 16.792 1.00 33.36 755 ASP B N 1
ATOM 5257 C CA . ASP B 1 226 ? 97.660 -43.293 17.450 1.00 36.13 755 ASP B CA 1
ATOM 5258 C C . ASP B 1 226 ? 96.219 -43.679 17.119 1.00 34.15 755 ASP B C 1
ATOM 5259 O O . ASP B 1 226 ? 95.921 -44.841 16.836 1.00 33.04 755 ASP B O 1
ATOM 5264 N N . TYR B 1 227 ? 95.333 -42.690 17.157 1.00 28.32 756 TYR B N 1
ATOM 5265 C CA . TYR B 1 227 ? 93.923 -42.886 16.852 1.00 25.95 756 TYR B CA 1
ATOM 5266 C C . TYR B 1 227 ? 93.733 -43.228 15.376 1.00 29.78 756 TYR B C 1
ATOM 5267 O O . TYR B 1 227 ? 92.973 -44.132 15.032 1.00 26.95 756 TYR B O 1
ATOM 5276 N N . LEU B 1 228 ? 94.427 -42.490 14.513 1.00 29.45 757 LEU B N 1
ATOM 5277 C CA . LEU B 1 228 ? 94.388 -42.715 13.072 1.00 32.64 757 LEU B CA 1
ATOM 5278 C C . LEU B 1 228 ? 94.772 -44.149 12.725 1.00 34.39 757 LEU B C 1
ATOM 5279 O O . LEU B 1 228 ? 94.162 -44.778 11.858 1.00 33.80 757 LEU B O 1
ATOM 5284 N N . GLU B 1 229 ? 95.791 -44.656 13.411 1.00 34.50 758 GLU B N 1
ATOM 5285 C CA . GLU B 1 229 ? 96.260 -46.018 13.196 1.00 37.51 758 GLU B CA 1
ATOM 5286 C C . GLU B 1 229 ? 95.231 -47.047 13.658 1.00 35.95 758 GLU B C 1
ATOM 5287 O O . GLU B 1 229 ? 95.040 -48.074 13.006 1.00 37.42 758 GLU B O 1
ATOM 5293 N N . ARG B 1 230 ? 94.566 -46.770 14.776 1.00 33.23 759 ARG B N 1
ATOM 5294 C CA . ARG B 1 230 ? 93.530 -47.667 15.282 1.00 37.81 759 ARG B CA 1
ATOM 5295 C C . ARG B 1 230 ? 92.365 -47.769 14.302 1.00 39.95 759 ARG B C 1
ATOM 5296 O O . ARG B 1 230 ? 91.785 -48.841 14.120 1.00 40.97 759 ARG B O 1
ATOM 5304 N N . MET B 1 231 ? 92.039 -46.651 13.660 1.00 38.86 760 MET B N 1
ATOM 5305 C CA . MET B 1 231 ? 90.920 -46.603 12.724 1.00 37.31 760 MET B CA 1
ATOM 5306 C C . MET B 1 231 ? 91.157 -47.432 11.464 1.00 41.90 760 MET B C 1
ATOM 5307 O O . MET B 1 231 ? 90.279 -48.179 11.035 1.00 43.30 760 MET B O 1
ATOM 5312 N N . LEU B 1 232 ? 92.346 -47.306 10.881 1.00 44.97 761 LEU B N 1
ATOM 5313 C CA . LEU B 1 232 ? 92.649 -47.956 9.606 1.00 50.41 761 LEU B CA 1
ATOM 5314 C C . LEU B 1 232 ? 92.647 -49.486 9.688 1.00 54.96 761 LEU B C 1
ATOM 5315 O O . LEU B 1 232 ? 92.702 -50.168 8.665 1.00 56.13 761 LEU B O 1
ATOM 5317 N N . ALA B 1 233 ? 92.587 -50.017 10.905 1.00 58.67 762 ALA B N 1
ATOM 5318 C CA . ALA B 1 233 ? 92.426 -51.450 11.103 1.00 63.15 762 ALA B CA 1
ATOM 5319 C C . ALA B 1 233 ? 90.948 -51.780 11.274 1.00 66.70 762 ALA B C 1
ATOM 5320 O O . ALA B 1 233 ? 90.359 -51.504 12.320 1.00 67.72 762 ALA B O 1
ATOM 5322 N N . GLY B 1 234 ? 90.349 -52.364 10.241 1.00 68.54 763 GLY B N 1
ATOM 5323 C CA . GLY B 1 234 ? 88.942 -52.717 10.278 1.00 68.41 763 GLY B CA 1
ATOM 5324 C C . GLY B 1 234 ? 88.334 -52.823 8.894 1.00 69.87 763 GLY B C 1
ATOM 5325 O O . GLY B 1 234 ? 87.766 -53.854 8.533 1.00 71.40 763 GLY B O 1
ATOM 5326 N N . HIS B 1 242 ? 88.122 -49.146 23.520 1.00 44.97 771 HIS B N 1
ATOM 5327 C CA . HIS B 1 242 ? 88.788 -48.421 24.598 1.00 42.58 771 HIS B CA 1
ATOM 5328 C C . HIS B 1 242 ? 87.775 -47.877 25.601 1.00 36.91 771 HIS B C 1
ATOM 5329 O O . HIS B 1 242 ? 86.671 -47.480 25.226 1.00 33.47 771 HIS B O 1
ATOM 5336 N N . GLU B 1 243 ? 88.162 -47.856 26.874 1.00 36.62 772 GLU B N 1
ATOM 5337 C CA . GLU B 1 243 ? 87.262 -47.480 27.966 1.00 37.67 772 GLU B CA 1
ATOM 5338 C C . GLU B 1 243 ? 86.603 -46.109 27.820 1.00 33.70 772 GLU B C 1
ATOM 5339 O O . GLU B 1 243 ? 85.500 -45.888 28.323 1.00 31.63 772 GLU B O 1
ATOM 5345 N N . ASP B 1 244 ? 87.271 -45.190 27.132 1.00 29.02 773 ASP B N 1
ATOM 5346 C CA . ASP B 1 244 ? 86.779 -43.818 27.052 1.00 27.22 773 ASP B CA 1
ATOM 5347 C C . ASP B 1 244 ? 86.184 -43.450 25.695 1.00 26.34 773 ASP B C 1
ATOM 5348 O O . ASP B 1 244 ? 85.921 -42.279 25.420 1.00 28.49 773 ASP B O 1
ATOM 5353 N N . ASP B 1 245 ? 85.962 -44.456 24.856 1.00 25.68 774 ASP B N 1
ATOM 5354 C CA . ASP B 1 245 ? 85.263 -44.256 23.593 1.00 27.04 774 ASP B CA 1
ATOM 5355 C C . ASP B 1 245 ? 83.818 -43.850 23.843 1.00 24.60 774 ASP B C 1
ATOM 5356 O O . ASP B 1 245 ? 83.115 -44.506 24.609 1.00 24.61 774 ASP B O 1
ATOM 5361 N N . ALA B 1 246 ? 83.371 -42.773 23.205 1.00 21.52 775 ALA B N 1
ATOM 5362 C CA . ALA B 1 246 ? 81.946 -42.476 23.169 1.00 20.62 775 ALA B CA 1
ATOM 5363 C C . ALA B 1 246 ? 81.352 -43.356 22.083 1.00 20.74 775 ALA B C 1
ATOM 5364 O O . ALA B 1 246 ? 81.714 -43.230 20.916 1.00 20.52 775 ALA B O 1
ATOM 5366 N N . THR B 1 247 ? 80.460 -44.263 22.466 1.00 23.48 776 THR B N 1
ATOM 5367 C CA . THR B 1 247 ? 79.931 -45.243 21.525 1.00 22.68 776 THR B CA 1
ATOM 5368 C C . THR B 1 247 ? 78.557 -44.852 20.983 1.00 21.80 776 THR B C 1
ATOM 5369 O O . THR B 1 247 ? 77.930 -43.905 21.464 1.00 19.04 776 THR B O 1
ATOM 5373 N N . ILE B 1 248 ? 78.100 -45.600 19.982 1.00 22.38 777 ILE B N 1
ATOM 5374 C CA . ILE B 1 248 ? 76.894 -45.272 19.220 1.00 22.50 777 ILE B CA 1
ATOM 5375 C C . ILE B 1 248 ? 75.643 -45.018 20.070 1.00 20.59 777 ILE B C 1
ATOM 5376 O O . ILE B 1 248 ? 74.854 -44.123 19.765 1.00 18.53 777 ILE B O 1
ATOM 5381 N N . GLU B 1 249 ? 75.469 -45.777 21.148 1.00 20.54 778 GLU B N 1
ATOM 5382 C CA . GLU B 1 249 ? 74.234 -45.676 21.923 1.00 26.06 778 GLU B CA 1
ATOM 5383 C C . GLU B 1 249 ? 74.114 -44.362 22.694 1.00 25.54 778 GLU B C 1
ATOM 5384 O O . GLU B 1 249 ? 73.062 -44.065 23.261 1.00 23.94 778 GLU B O 1
ATOM 5390 N N . LEU B 1 250 ? 75.185 -43.573 22.707 1.00 22.09 779 LEU B N 1
ATOM 5391 C CA . LEU B 1 250 ? 75.172 -42.285 23.395 1.00 19.97 779 LEU B CA 1
ATOM 5392 C C . LEU B 1 250 ? 74.643 -41.169 22.504 1.00 21.79 779 LEU B C 1
ATOM 5393 O O . LEU B 1 250 ? 74.397 -40.059 22.976 1.00 21.76 779 LEU B O 1
ATOM 5398 N N . PHE B 1 251 ? 74.470 -41.461 21.219 1.00 20.65 780 PHE B N 1
ATOM 5399 C CA . PHE B 1 251 ? 74.155 -40.421 20.245 1.00 21.27 780 PHE B CA 1
ATOM 5400 C C . PHE B 1 251 ? 72.732 -40.501 19.699 1.00 22.24 780 PHE B C 1
ATOM 5401 O O . PHE B 1 251 ? 72.212 -41.586 19.431 1.00 23.71 780 PHE B O 1
ATOM 5409 N N . LYS B 1 252 ? 72.113 -39.336 19.537 1.00 19.89 781 LYS B N 1
ATOM 5410 C CA . LYS B 1 252 ? 70.757 -39.249 19.016 1.00 21.29 781 LYS B CA 1
ATOM 5411 C C . LYS B 1 252 ? 70.769 -39.319 17.497 1.00 22.53 781 LYS B C 1
ATOM 5412 O O . LYS B 1 252 ? 71.544 -38.620 16.841 1.00 23.94 781 LYS B O 1
ATOM 5418 N N . MET B 1 253 ? 69.909 -40.170 16.946 1.00 20.91 782 MET B N 1
ATOM 5419 C CA . MET B 1 253 ? 69.749 -40.299 15.502 1.00 22.47 782 MET B CA 1
ATOM 5420 C C . MET B 1 253 ? 68.262 -40.422 15.187 1.00 23.20 782 MET B C 1
ATOM 5421 O O . MET B 1 253 ? 67.521 -41.052 15.939 1.00 25.28 782 MET B O 1
ATOM 5426 N N . ASN B 1 254 ? 67.816 -39.825 14.085 1.00 20.78 783 ASN B N 1
ATOM 5427 C CA . ASN B 1 254 ? 66.422 -39.984 13.681 1.00 20.93 783 ASN B CA 1
ATOM 5428 C C . ASN B 1 254 ? 66.273 -41.127 12.681 1.00 20.91 783 ASN B C 1
ATOM 5429 O O . ASN B 1 254 ? 65.304 -41.189 11.929 1.00 21.40 783 ASN B O 1
ATOM 5434 N N . PHE B 1 255 ? 67.249 -42.028 12.689 1.00 19.80 784 PHE B N 1
ATOM 5435 C CA . PHE B 1 255 ? 67.220 -43.219 11.846 1.00 22.52 784 PHE B CA 1
ATOM 5436 C C . PHE B 1 255 ? 68.024 -44.321 12.520 1.00 21.48 784 PHE B C 1
ATOM 5437 O O . PHE B 1 255 ? 68.652 -44.096 13.554 1.00 22.54 784 PHE B O 1
ATOM 5445 N N . THR B 1 256 ? 68.003 -45.514 11.937 1.00 21.44 785 THR B N 1
ATOM 5446 C CA . THR B 1 256 ? 68.854 -46.598 12.408 1.00 23.10 785 THR B CA 1
ATOM 5447 C C . THR B 1 256 ? 69.694 -47.106 11.244 1.00 25.71 785 THR B C 1
ATOM 5448 O O . THR B 1 256 ? 69.337 -46.913 10.081 1.00 25.57 785 THR B O 1
ATOM 5452 N N . PHE B 1 257 ? 70.809 -47.757 11.552 1.00 26.15 786 PHE B N 1
ATOM 5453 C CA . PHE B 1 257 ? 71.665 -48.298 10.503 1.00 25.81 786 PHE B CA 1
ATOM 5454 C C . PHE B 1 257 ? 71.074 -49.563 9.875 1.00 24.10 786 PHE B C 1
ATOM 5455 O O . PHE B 1 257 ? 71.526 -50.011 8.821 1.00 23.98 786 PHE B O 1
ATOM 5463 N N . ASP B 1 258 ? 70.050 -50.119 10.521 1.00 22.37 787 ASP B N 1
ATOM 5464 C CA . ASP B 1 258 ? 69.296 -51.239 9.963 1.00 24.09 787 ASP B CA 1
ATOM 5465 C C . ASP B 1 258 ? 68.607 -50.842 8.659 1.00 23.72 787 ASP B C 1
ATOM 5466 O O . ASP B 1 258 ? 68.352 -51.682 7.796 1.00 23.35 787 ASP B O 1
ATOM 5471 N N . GLU B 1 259 ? 68.309 -49.553 8.523 1.00 23.48 788 GLU B N 1
ATOM 5472 C CA . GLU B 1 259 ? 67.608 -49.041 7.351 1.00 24.41 788 GLU B CA 1
ATOM 5473 C C . GLU B 1 259 ? 68.510 -48.988 6.122 1.00 24.60 788 GLU B C 1
ATOM 5474 O O . GLU B 1 259 ? 68.039 -48.757 5.009 1.00 24.64 788 GLU B O 1
ATOM 5480 N N . TYR B 1 260 ? 69.806 -49.194 6.331 1.00 23.66 789 TYR B N 1
ATOM 5481 C CA . TYR B 1 260 ? 70.778 -49.131 5.248 1.00 22.10 789 TYR B CA 1
ATOM 5482 C C . TYR B 1 260 ? 71.436 -50.483 5.033 1.00 23.62 789 TYR B C 1
ATOM 5483 O O . TYR B 1 260 ? 71.479 -51.314 5.939 1.00 25.07 789 TYR B O 1
ATOM 5492 N N . TYR B 1 261 ? 71.946 -50.697 3.824 1.00 25.69 790 TYR B N 1
ATOM 5493 C CA . TYR B 1 261 ? 72.710 -51.900 3.524 1.00 27.82 790 TYR B CA 1
ATOM 5494 C C . TYR B 1 261 ? 73.944 -51.963 4.414 1.00 25.71 790 TYR B C 1
ATOM 5495 O O . TYR B 1 261 ? 74.381 -50.943 4.956 1.00 24.13 790 TYR B O 1
ATOM 5504 N N . SER B 1 262 ? 74.499 -53.162 4.561 1.00 26.94 791 SER B N 1
ATOM 5505 C CA . SER B 1 262 ? 75.656 -53.374 5.426 1.00 28.28 791 SER B CA 1
ATOM 5506 C C . SER B 1 262 ? 76.845 -52.494 5.048 1.00 31.72 791 SER B C 1
ATOM 5507 O O . SER B 1 262 ? 77.605 -52.066 5.916 1.00 33.36 791 SER B O 1
ATOM 5510 N N . ASP B 1 263 ? 77.001 -52.223 3.754 1.00 31.79 792 ASP B N 1
ATOM 5511 C CA . ASP B 1 263 ? 78.113 -51.397 3.285 1.00 32.20 792 ASP B CA 1
ATOM 5512 C C . ASP B 1 263 ? 77.763 -49.909 3.222 1.00 30.34 792 ASP B C 1
ATOM 5513 O O . ASP B 1 263 ? 78.605 -49.081 2.881 1.00 32.78 792 ASP B O 1
ATOM 5518 N N . GLY B 1 264 ? 76.514 -49.582 3.538 1.00 24.02 793 GLY B N 1
ATOM 5519 C CA . GLY B 1 264 ? 76.082 -48.197 3.611 1.00 23.03 793 GLY B CA 1
ATOM 5520 C C . GLY B 1 264 ? 75.915 -47.500 2.273 1.00 25.43 793 GLY B C 1
ATOM 5521 O O . GLY B 1 264 ? 75.676 -46.294 2.224 1.00 25.19 793 GLY B O 1
ATOM 5522 N N . LYS B 1 265 ? 76.036 -48.254 1.185 1.00 26.26 794 LYS B N 1
ATOM 5523 C CA . LYS B 1 265 ? 75.903 -47.691 -0.153 1.00 27.41 794 LYS B CA 1
ATOM 5524 C C . LYS B 1 265 ? 74.472 -47.234 -0.409 1.00 28.47 794 LYS B C 1
ATOM 5525 O O . LYS B 1 265 ? 73.535 -48.029 -0.322 1.00 29.06 794 LYS B O 1
ATOM 5531 N N . THR B 1 266 ? 74.309 -45.953 -0.725 1.00 27.27 795 THR B N 1
ATOM 5532 C CA . THR B 1 266 ? 72.985 -45.398 -0.992 1.00 28.06 795 THR B CA 1
ATOM 5533 C C . THR B 1 266 ? 72.792 -45.073 -2.473 1.00 32.41 795 THR B C 1
ATOM 5534 O O . THR B 1 266 ? 73.757 -44.986 -3.236 1.00 32.91 795 THR B O 1
ATOM 5538 N N . ASN B 1 267 ? 71.536 -44.901 -2.871 1.00 31.83 796 ASN B N 1
ATOM 5539 C CA . ASN B 1 267 ? 71.204 -44.500 -4.230 1.00 35.41 796 ASN B CA 1
ATOM 5540 C C . ASN B 1 267 ? 70.048 -43.504 -4.233 1.00 33.47 796 ASN B C 1
ATOM 5541 O O . ASN B 1 267 ? 69.031 -43.714 -4.894 1.00 33.91 796 ASN B O 1
ATOM 5546 N N . SER B 1 268 ? 70.208 -42.423 -3.477 1.00 29.25 797 SER B N 1
ATOM 5547 C CA . SER B 1 268 ? 69.184 -41.390 -3.382 1.00 29.73 797 SER B CA 1
ATOM 5548 C C . SER B 1 268 ? 69.725 -40.069 -3.908 1.00 27.82 797 SER B C 1
ATOM 5549 O O . SER B 1 268 ? 69.561 -39.746 -5.084 1.00 32.04 797 SER B O 1
ATOM 5552 N N . PHE B 1 269 ? 70.369 -39.305 -3.033 1.00 23.91 798 PHE B N 1
ATOM 5553 C CA . PHE B 1 269 ? 71.053 -38.092 -3.456 1.00 25.04 798 PHE B CA 1
ATOM 5554 C C . PHE B 1 269 ? 72.272 -38.458 -4.294 1.00 26.89 798 PHE B C 1
ATOM 5555 O O . PHE B 1 269 ? 72.967 -39.434 -4.005 1.00 27.66 798 PHE B O 1
ATOM 5563 N N . VAL B 1 270 ? 72.521 -37.675 -5.335 1.00 26.54 799 VAL B N 1
ATOM 5564 C CA . VAL B 1 270 ? 73.655 -37.911 -6.218 1.00 26.27 799 VAL B CA 1
ATOM 5565 C C . VAL B 1 270 ? 74.477 -36.632 -6.330 1.00 27.90 799 VAL B C 1
ATOM 5566 O O . VAL B 1 270 ? 73.924 -35.531 -6.292 1.00 28.29 799 VAL B O 1
ATOM 5570 N N . GLU B 1 271 ? 75.795 -36.783 -6.432 1.00 28.16 800 GLU B N 1
ATOM 5571 C CA . GLU B 1 271 ? 76.703 -35.660 -6.646 1.00 30.58 800 GLU B CA 1
ATOM 5572 C C . GLU B 1 271 ? 76.212 -34.753 -7.773 1.00 29.21 800 GLU B C 1
ATOM 5573 O O . GLU B 1 271 ? 75.924 -35.221 -8.873 1.00 26.74 800 GLU B O 1
ATOM 5577 N N . GLY B 1 272 ? 76.103 -33.460 -7.489 1.00 28.57 801 GLY B N 1
ATOM 5578 C CA . GLY B 1 272 ? 75.684 -32.502 -8.494 1.00 28.23 801 GLY B CA 1
ATOM 5579 C C . GLY B 1 272 ? 74.273 -31.987 -8.291 1.00 29.62 801 GLY B C 1
ATOM 5580 O O . GLY B 1 272 ? 73.932 -30.900 -8.762 1.00 28.69 801 GLY B O 1
ATOM 5581 N N . MET B 1 273 ? 73.448 -32.767 -7.596 1.00 27.18 802 MET B N 1
ATOM 5582 C CA . MET B 1 273 ? 72.076 -32.363 -7.300 1.00 26.15 802 MET B CA 1
ATOM 5583 C C . MET B 1 273 ? 72.045 -31.095 -6.459 1.00 26.90 802 MET B C 1
ATOM 5584 O O . MET B 1 273 ? 72.863 -30.915 -5.557 1.00 25.65 802 MET B O 1
ATOM 5589 N N . LYS B 1 274 ? 71.090 -30.221 -6.746 1.00 26.33 803 LYS B N 1
ATOM 5590 C CA . LYS B 1 274 ? 70.940 -29.004 -5.964 1.00 25.81 803 LYS B CA 1
ATOM 5591 C C . LYS B 1 274 ? 69.727 -29.069 -5.049 1.00 23.60 803 LYS B C 1
ATOM 5592 O O . LYS B 1 274 ? 68.779 -29.813 -5.301 1.00 23.21 803 LYS B O 1
ATOM 5598 N N . LEU B 1 275 ? 69.778 -28.283 -3.981 1.00 19.73 804 LEU B N 1
ATOM 5599 C CA . LEU B 1 275 ? 68.740 -28.274 -2.965 1.00 21.70 804 LEU B CA 1
ATOM 5600 C C . LEU B 1 275 ? 68.867 -26.984 -2.176 1.00 21.40 804 LEU B C 1
ATOM 5601 O O . LEU B 1 275 ? 69.657 -26.109 -2.530 1.00 24.31 804 LEU B O 1
ATOM 5606 N N . GLU B 1 276 ? 68.090 -26.865 -1.107 1.00 18.67 805 GLU B N 1
ATOM 5607 C CA . GLU B 1 276 ? 68.230 -25.736 -0.197 1.00 20.74 805 GLU B CA 1
ATOM 5608 C C . GLU B 1 276 ? 68.646 -26.242 1.177 1.00 21.51 805 GLU B C 1
ATOM 5609 O O . GLU B 1 276 ? 68.335 -27.373 1.552 1.00 18.84 805 GLU B O 1
ATOM 5615 N N . ALA B 1 277 ? 69.364 -25.409 1.920 1.00 21.80 806 ALA B N 1
ATOM 5616 C CA . ALA B 1 277 ? 69.848 -25.811 3.230 1.00 19.18 806 ALA B CA 1
ATOM 5617 C C . ALA B 1 277 ? 70.134 -24.616 4.120 1.00 19.73 806 ALA B C 1
ATOM 5618 O O . ALA B 1 277 ? 70.454 -23.526 3.640 1.00 20.78 806 ALA B O 1
ATOM 5620 N N . VAL B 1 278 ? 70.007 -24.828 5.424 1.00 20.35 807 VAL B N 1
ATOM 5621 C CA . VAL B 1 278 ? 70.456 -23.842 6.389 1.00 19.41 807 VAL B CA 1
ATOM 5622 C C . VAL B 1 278 ? 71.979 -23.772 6.319 1.00 19.58 807 VAL B C 1
ATOM 5623 O O . VAL B 1 278 ? 72.663 -24.797 6.367 1.00 19.64 807 VAL B O 1
ATOM 5627 N N . ASP B 1 279 ? 72.501 -22.560 6.174 1.00 19.35 808 ASP B N 1
ATOM 5628 C CA . ASP B 1 279 ? 73.937 -22.328 6.146 1.00 21.97 808 ASP B CA 1
ATOM 5629 C C . ASP B 1 279 ? 74.514 -22.622 7.528 1.00 25.84 808 ASP B C 1
ATOM 5630 O O . ASP B 1 279 ? 74.170 -21.950 8.500 1.00 25.68 808 ASP B O 1
ATOM 5635 N N . PRO B 1 280 ? 75.408 -23.620 7.619 1.00 26.04 809 PRO B N 1
ATOM 5636 C CA . PRO B 1 280 ? 75.994 -23.970 8.917 1.00 25.71 809 PRO B CA 1
ATOM 5637 C C . PRO B 1 280 ? 76.848 -22.842 9.491 1.00 27.66 809 PRO B C 1
ATOM 5638 O O . PRO B 1 280 ? 77.114 -22.832 10.692 1.00 27.78 809 PRO B O 1
ATOM 5642 N N . LEU B 1 281 ? 77.263 -21.902 8.645 1.00 26.55 810 LEU B N 1
ATOM 5643 C CA . LEU B 1 281 ? 78.095 -20.790 9.093 1.00 29.59 810 LEU B CA 1
ATOM 5644 C C . LEU B 1 281 ? 77.300 -19.493 9.254 1.00 29.35 810 LEU B C 1
ATOM 5645 O O . LEU B 1 281 ? 77.842 -18.475 9.683 1.00 25.33 810 LEU B O 1
ATOM 5650 N N . ASN B 1 282 ? 76.018 -19.536 8.906 1.00 26.69 811 ASN B N 1
ATOM 5651 C CA . ASN B 1 282 ? 75.127 -18.393 9.090 1.00 26.52 811 ASN B CA 1
ATOM 5652 C C . ASN B 1 282 ? 73.679 -18.865 9.184 1.00 25.21 811 ASN B C 1
ATOM 5653 O O . ASN B 1 282 ? 72.976 -18.953 8.178 1.00 28.29 811 ASN B O 1
ATOM 5658 N N . LEU B 1 283 ? 73.243 -19.154 10.407 1.00 21.44 812 LEU B N 1
ATOM 5659 C CA . LEU B 1 283 ? 71.945 -19.782 10.653 1.00 25.18 812 LEU B CA 1
ATOM 5660 C C . LEU B 1 283 ? 70.751 -18.917 10.242 1.00 26.05 812 LEU B C 1
ATOM 5661 O O . LEU B 1 283 ? 69.620 -19.400 10.190 1.00 26.76 812 LEU B O 1
ATOM 5666 N N . SER B 1 284 ? 71.000 -17.644 9.946 1.00 23.73 813 SER B N 1
ATOM 5667 C CA . SER B 1 284 ? 69.940 -16.756 9.476 1.00 25.50 813 SER B CA 1
ATOM 5668 C C . SER B 1 284 ? 69.675 -16.981 7.999 1.00 25.04 813 SER B C 1
ATOM 5669 O O . SER B 1 284 ? 68.741 -16.416 7.432 1.00 25.72 813 SER B O 1
ATOM 5672 N N . SER B 1 285 ? 70.502 -17.812 7.377 1.00 23.45 814 SER B N 1
ATOM 5673 C CA . SER B 1 285 ? 70.437 -17.999 5.937 1.00 22.02 814 SER B CA 1
ATOM 5674 C C . SER B 1 285 ? 70.016 -19.404 5.514 1.00 22.19 814 SER B C 1
ATOM 5675 O O . SER B 1 285 ? 70.560 -20.400 5.991 1.00 23.23 814 SER B O 1
ATOM 5678 N N . ILE B 1 286 ? 69.032 -19.467 4.622 1.00 20.52 815 ILE B N 1
ATOM 5679 C CA . ILE B 1 286 ? 68.734 -20.685 3.885 1.00 19.84 815 ILE B CA 1
ATOM 5680 C C . ILE B 1 286 ? 69.116 -20.399 2.441 1.00 23.30 815 ILE B C 1
ATOM 5681 O O . ILE B 1 286 ? 68.677 -19.405 1.860 1.00 24.36 815 ILE B O 1
ATOM 5686 N N A CYS B 1 287 ? 69.900 -21.294 1.855 0.77 23.38 816 CYS B N 1
ATOM 5687 N N B CYS B 1 287 ? 69.970 -21.247 1.877 0.23 23.76 816 CYS B N 1
ATOM 5688 C CA A CYS B 1 287 ? 70.552 -21.021 0.585 0.77 25.28 816 CYS B CA 1
ATOM 5689 C CA B CYS B 1 287 ? 70.537 -20.990 0.557 0.23 25.07 816 CYS B CA 1
ATOM 5690 C C A CYS B 1 287 ? 70.543 -22.249 -0.321 0.77 23.88 816 CYS B C 1
ATOM 5691 C C B CYS B 1 287 ? 70.494 -22.232 -0.322 0.23 24.09 816 CYS B C 1
ATOM 5692 O O A CYS B 1 287 ? 70.518 -23.378 0.170 0.77 22.52 816 CYS B O 1
ATOM 5693 O O B CYS B 1 287 ? 70.412 -23.352 0.183 0.23 22.86 816 CYS B O 1
ATOM 5698 N N . PRO B 1 288 ? 70.540 -22.034 -1.649 1.00 25.07 817 PRO B N 1
ATOM 5699 C CA . PRO B 1 288 ? 70.762 -23.142 -2.578 1.00 25.73 817 PRO B CA 1
ATOM 5700 C C . PRO B 1 288 ? 72.087 -23.821 -2.254 1.00 25.54 817 PRO B C 1
ATOM 5701 O O . PRO B 1 288 ? 73.059 -23.145 -1.915 1.00 22.74 817 PRO B O 1
ATOM 5705 N N . ALA B 1 289 ? 72.113 -25.145 -2.333 1.00 23.98 818 ALA B N 1
ATOM 5706 C CA . ALA B 1 289 ? 73.307 -25.903 -1.998 1.00 23.59 818 ALA B CA 1
ATOM 5707 C C . ALA B 1 289 ? 73.508 -27.031 -2.993 1.00 24.86 818 ALA B C 1
ATOM 5708 O O . ALA B 1 289 ? 72.575 -27.430 -3.686 1.00 24.34 818 ALA B O 1
ATOM 5710 N N . THR B 1 290 ? 74.729 -27.547 -3.058 1.00 23.69 819 THR B N 1
ATOM 5711 C CA . THR B 1 290 ? 75.059 -28.574 -4.033 1.00 24.16 819 THR B CA 1
ATOM 5712 C C . THR B 1 290 ? 75.665 -29.788 -3.346 1.00 25.44 819 THR B C 1
ATOM 5713 O O . THR B 1 290 ? 76.526 -29.652 -2.478 1.00 24.15 819 THR B O 1
ATOM 5717 N N . VAL B 1 291 ? 75.205 -30.974 -3.730 1.00 24.70 820 VAL B N 1
ATOM 5718 C CA . VAL B 1 291 ? 75.794 -32.211 -3.237 1.00 23.15 820 VAL B CA 1
ATOM 5719 C C . VAL B 1 291 ? 77.175 -32.398 -3.857 1.00 23.86 820 VAL B C 1
ATOM 5720 O O . VAL B 1 291 ? 77.307 -32.562 -5.072 1.00 25.59 820 VAL B O 1
ATOM 5724 N N . MET B 1 292 ? 78.206 -32.364 -3.021 1.00 23.90 821 MET B N 1
ATOM 5725 C CA . MET B 1 292 ? 79.579 -32.435 -3.513 1.00 25.21 821 MET B CA 1
ATOM 5726 C C . MET B 1 292 ? 80.154 -33.843 -3.425 1.00 25.88 821 MET B C 1
ATOM 5727 O O . MET B 1 292 ? 81.010 -34.223 -4.224 1.00 25.13 821 MET B O 1
ATOM 5732 N N . ALA B 1 293 ? 79.684 -34.610 -2.447 1.00 24.91 822 ALA B N 1
ATOM 5733 C CA . ALA B 1 293 ? 80.161 -35.974 -2.255 1.00 26.95 822 ALA B CA 1
ATOM 5734 C C . ALA B 1 293 ? 79.167 -36.788 -1.439 1.00 28.38 822 ALA B C 1
ATOM 5735 O O . ALA B 1 293 ? 78.795 -36.403 -0.329 1.00 27.03 822 ALA B O 1
ATOM 5737 N N . VAL B 1 294 ? 78.732 -37.912 -1.995 1.00 25.10 823 VAL B N 1
ATOM 5738 C CA . VAL B 1 294 ? 77.834 -38.804 -1.278 1.00 23.25 823 VAL B CA 1
ATOM 5739 C C . VAL B 1 294 ? 78.646 -39.817 -0.487 1.00 22.62 823 VAL B C 1
ATOM 5740 O O . VAL B 1 294 ? 79.395 -40.611 -1.058 1.00 21.61 823 VAL B O 1
ATOM 5744 N N . LEU B 1 295 ? 78.500 -39.777 0.832 1.00 19.77 824 LEU B N 1
ATOM 5745 C CA . LEU B 1 295 ? 79.209 -40.702 1.703 1.00 22.38 824 LEU B CA 1
ATOM 5746 C C . LEU B 1 295 ? 78.339 -41.930 1.942 1.00 22.80 824 LEU B C 1
ATOM 5747 O O . LEU B 1 295 ? 77.402 -42.186 1.184 1.00 22.19 824 LEU B O 1
ATOM 5752 N N . LYS B 1 296 ? 78.641 -42.687 2.991 1.00 21.93 825 LYS B N 1
ATOM 5753 C CA . LYS B 1 296 ? 77.870 -43.890 3.292 1.00 23.84 825 LYS B CA 1
ATOM 5754 C C . LYS B 1 296 ? 76.788 -43.647 4.346 1.00 22.82 825 LYS B C 1
ATOM 5755 O O . LYS B 1 296 ? 76.845 -42.674 5.098 1.00 21.87 825 LYS B O 1
ATOM 5761 N N . PHE B 1 297 ? 75.799 -44.538 4.375 1.00 22.96 826 PHE B N 1
ATOM 5762 C CA . PHE B 1 297 ? 74.737 -44.524 5.384 1.00 20.93 826 PHE B CA 1
ATOM 5763 C C . PHE B 1 297 ? 73.888 -43.250 5.411 1.00 22.08 826 PHE B C 1
ATOM 5764 O O . PHE B 1 297 ? 73.354 -42.881 6.455 1.00 21.04 826 PHE B O 1
ATOM 5772 N N . GLY B 1 298 ? 73.759 -42.583 4.269 1.00 21.38 827 GLY B N 1
ATOM 5773 C CA . GLY B 1 298 ? 72.870 -41.438 4.173 1.00 18.46 827 GLY B CA 1
ATOM 5774 C C . GLY B 1 298 ? 73.550 -40.092 4.333 1.00 20.89 827 GLY B C 1
ATOM 5775 O O . GLY B 1 298 ? 72.957 -39.053 4.039 1.00 21.58 827 GLY B O 1
ATOM 5776 N N . TYR B 1 299 ? 74.792 -40.101 4.802 1.00 19.89 828 TYR B N 1
ATOM 5777 C CA . TYR B 1 299 ? 75.535 -38.857 4.978 1.00 20.56 828 TYR B CA 1
ATOM 5778 C C . TYR B 1 299 ? 76.078 -38.342 3.648 1.00 21.76 828 TYR B C 1
ATOM 5779 O O . TYR B 1 299 ? 76.445 -39.122 2.772 1.00 22.62 828 TYR B O 1
ATOM 5788 N N . MET B 1 300 ? 76.124 -37.024 3.500 1.00 21.08 829 MET B N 1
ATOM 5789 C CA . MET B 1 300 ? 76.645 -36.418 2.284 1.00 20.60 829 MET B CA 1
ATOM 5790 C C . MET B 1 300 ? 77.258 -35.054 2.555 1.00 20.62 829 MET B C 1
ATOM 5791 O O . MET B 1 300 ? 76.837 -34.342 3.468 1.00 20.00 829 MET B O 1
ATOM 5796 N N . MET B 1 301 ? 78.260 -34.700 1.755 1.00 20.87 830 MET B N 1
ATOM 5797 C CA . MET B 1 301 ? 78.895 -33.391 1.848 1.00 21.97 830 MET B CA 1
ATOM 5798 C C . MET B 1 301 ? 78.214 -32.418 0.897 1.00 20.93 830 MET B C 1
ATOM 5799 O O . MET B 1 301 ? 78.073 -32.696 -0.294 1.00 19.70 830 MET B O 1
ATOM 5804 N N . ILE B 1 302 ? 77.787 -31.276 1.420 1.00 21.72 831 ILE B N 1
ATOM 5805 C CA . ILE B 1 302 ? 77.195 -30.256 0.569 1.00 23.44 831 ILE B CA 1
ATOM 5806 C C . ILE B 1 302 ? 77.979 -28.954 0.638 1.00 27.38 831 ILE B C 1
ATOM 5807 O O . ILE B 1 302 ? 78.672 -28.674 1.619 1.00 27.71 831 ILE B O 1
ATOM 5812 N N . ARG B 1 303 ? 77.863 -28.169 -0.425 1.00 26.08 832 ARG B N 1
ATOM 5813 C CA . ARG B 1 303 ? 78.453 -26.845 -0.484 1.00 29.94 832 ARG B CA 1
ATOM 5814 C C . ARG B 1 303 ? 77.342 -25.809 -0.542 1.00 28.16 832 ARG B C 1
ATOM 5815 O O . ARG B 1 303 ? 76.436 -25.912 -1.366 1.00 27.34 832 ARG B O 1
ATOM 5823 N N . ILE B 1 304 ? 77.406 -24.820 0.341 1.00 26.38 833 ILE B N 1
ATOM 5824 C CA . ILE B 1 304 ? 76.497 -23.688 0.264 1.00 26.42 833 ILE B CA 1
ATOM 5825 C C . ILE B 1 304 ? 76.892 -22.829 -0.931 1.00 26.79 833 ILE B C 1
ATOM 5826 O O . ILE B 1 304 ? 78.023 -22.349 -1.012 1.00 25.99 833 ILE B O 1
ATOM 5831 N N . ASP B 1 305 ? 75.958 -22.640 -1.856 1.00 28.25 834 ASP B N 1
ATOM 5832 C CA . ASP B 1 305 ? 76.258 -21.966 -3.117 1.00 30.05 834 ASP B CA 1
ATOM 5833 C C . ASP B 1 305 ? 76.499 -20.460 -2.988 1.00 30.12 834 ASP B C 1
ATOM 5834 O O . ASP B 1 305 ? 76.929 -19.817 -3.946 1.00 30.50 834 ASP B O 1
ATOM 5839 N N . SER B 1 306 ? 76.227 -19.895 -1.815 1.00 33.07 835 SER B N 1
ATOM 5840 C CA . SER B 1 306 ? 76.438 -18.462 -1.612 1.00 35.82 835 SER B CA 1
ATOM 5841 C C . SER B 1 306 ? 77.889 -18.151 -1.276 1.00 35.94 835 SER B C 1
ATOM 5842 O O . SER B 1 306 ? 78.316 -16.999 -1.349 1.00 37.71 835 SER B O 1
ATOM 5845 N N . TYR B 1 307 ? 78.643 -19.180 -0.901 1.00 36.58 836 TYR B N 1
ATOM 5846 C CA . TYR B 1 307 ? 80.048 -19.006 -0.553 1.00 38.93 836 TYR B CA 1
ATOM 5847 C C . TYR B 1 307 ? 80.845 -18.528 -1.760 1.00 42.11 836 TYR B C 1
ATOM 5848 O O . TYR B 1 307 ? 80.427 -18.709 -2.904 1.00 39.16 836 TYR B O 1
ATOM 5857 N N . GLN B 1 308 ? 81.997 -17.922 -1.497 1.00 44.42 837 GLN B N 1
ATOM 5858 C CA . GLN B 1 308 ? 82.933 -17.580 -2.556 1.00 48.68 837 GLN B CA 1
ATOM 5859 C C . GLN B 1 308 ? 83.516 -18.863 -3.137 1.00 49.20 837 GLN B C 1
ATOM 5860 O O . GLN B 1 308 ? 83.574 -19.882 -2.449 1.00 46.16 837 GLN B O 1
ATOM 5865 N N . PRO B 1 309 ? 83.935 -18.823 -4.413 1.00 54.35 838 PRO B N 1
ATOM 5866 C CA . PRO B 1 309 ? 84.555 -19.981 -5.068 1.00 54.89 838 PRO B CA 1
ATOM 5867 C C . PRO B 1 309 ? 85.719 -20.552 -4.262 1.00 56.09 838 PRO B C 1
ATOM 5868 O O . PRO B 1 309 ? 86.572 -19.799 -3.793 1.00 57.21 838 PRO B O 1
ATOM 5872 N N . ASP B 1 310 ? 85.742 -21.872 -4.103 1.00 55.93 839 ASP B N 1
ATOM 5873 C CA . ASP B 1 310 ? 86.778 -22.537 -3.323 1.00 58.40 839 ASP B CA 1
ATOM 5874 C C . ASP B 1 310 ? 86.911 -23.993 -3.760 1.00 55.01 839 ASP B C 1
ATOM 5875 O O . ASP B 1 310 ? 86.072 -24.830 -3.427 1.00 53.13 839 ASP B O 1
ATOM 5880 N N . ALA B 1 311 ? 87.976 -24.287 -4.499 1.00 51.89 840 ALA B N 1
ATOM 5881 C CA . ALA B 1 311 ? 88.185 -25.621 -5.052 1.00 49.30 840 ALA B CA 1
ATOM 5882 C C . ALA B 1 311 ? 88.745 -26.605 -4.030 1.00 47.78 840 ALA B C 1
ATOM 5883 O O . ALA B 1 311 ? 88.732 -27.815 -4.257 1.00 47.69 840 ALA B O 1
ATOM 5885 N N . SER B 1 312 ? 89.241 -26.086 -2.911 1.00 47.99 841 SER B N 1
ATOM 5886 C CA . SER B 1 312 ? 89.826 -26.932 -1.875 1.00 49.87 841 SER B CA 1
ATOM 5887 C C . SER B 1 312 ? 88.773 -27.846 -1.262 1.00 49.99 841 SER B C 1
ATOM 5888 O O . SER B 1 312 ? 89.045 -29.008 -0.958 1.00 52.20 841 SER B O 1
ATOM 5891 N N . GLY B 1 313 ? 87.569 -27.313 -1.085 1.00 46.09 842 GLY B N 1
ATOM 5892 C CA . GLY B 1 313 ? 86.479 -28.074 -0.508 1.00 42.76 842 GLY B CA 1
ATOM 5893 C C . GLY B 1 313 ? 86.549 -28.109 1.005 1.00 42.10 842 GLY B C 1
ATOM 5894 O O . GLY B 1 313 ? 85.914 -28.946 1.644 1.00 43.46 842 GLY B O 1
ATOM 5895 N N . SER B 1 314 ? 87.319 -27.191 1.580 1.00 40.75 843 SER B N 1
ATOM 5896 C CA . SER B 1 314 ? 87.491 -27.131 3.028 1.00 39.44 843 SER B CA 1
ATOM 5897 C C . SER B 1 314 ? 86.224 -26.662 3.730 1.00 32.94 843 SER B C 1
ATOM 5898 O O . SER B 1 314 ? 86.075 -26.835 4.939 1.00 27.99 843 SER B O 1
ATOM 5901 N N . ASP B 1 315 ? 85.315 -26.069 2.965 1.00 33.19 844 ASP B N 1
ATOM 5902 C CA . ASP B 1 315 ? 84.099 -25.499 3.527 1.00 33.54 844 ASP B CA 1
ATOM 5903 C C . ASP B 1 315 ? 82.869 -26.359 3.257 1.00 30.09 844 ASP B C 1
ATOM 5904 O O . ASP B 1 315 ? 81.747 -25.959 3.570 1.00 27.29 844 ASP B O 1
ATOM 5909 N N . TRP B 1 316 ? 83.080 -27.533 2.668 1.00 29.58 845 TRP B N 1
ATOM 5910 C CA . TRP B 1 316 ? 81.995 -28.489 2.479 1.00 27.75 845 TRP B CA 1
ATOM 5911 C C . TRP B 1 316 ? 81.474 -28.899 3.852 1.00 25.80 845 TRP B C 1
ATOM 5912 O O . TRP B 1 316 ? 82.231 -28.928 4.820 1.00 25.33 845 TRP B O 1
ATOM 5923 N N . PHE B 1 317 ? 80.184 -29.202 3.944 1.00 23.58 846 PHE B N 1
ATOM 5924 C CA . PHE B 1 317 ? 79.586 -29.544 5.230 1.00 21.85 846 PHE B CA 1
ATOM 5925 C C . PHE B 1 317 ? 78.730 -30.803 5.132 1.00 20.91 846 PHE B C 1
ATOM 5926 O O . PHE B 1 317 ? 78.008 -31.000 4.156 1.00 22.57 846 PHE B O 1
ATOM 5934 N N . CYS B 1 318 ? 78.815 -31.658 6.145 1.00 16.99 847 CYS B N 1
ATOM 5935 C CA . CYS B 1 318 ? 78.061 -32.904 6.133 1.00 17.46 847 CYS B CA 1
ATOM 5936 C C . CYS B 1 318 ? 76.669 -32.751 6.734 1.00 19.80 847 CYS B C 1
ATOM 5937 O O . CYS B 1 318 ? 76.514 -32.348 7.887 1.00 21.29 847 CYS B O 1
ATOM 5940 N N . TYR B 1 319 ? 75.662 -33.060 5.925 1.00 18.19 848 TYR B N 1
ATOM 5941 C CA . TYR B 1 319 ? 74.290 -33.204 6.393 1.00 19.47 848 TYR B CA 1
ATOM 5942 C C . TYR B 1 319 ? 73.877 -34.643 6.129 1.00 18.79 848 TYR B C 1
ATOM 5943 O O . TYR B 1 319 ? 74.224 -35.206 5.090 1.00 18.47 848 TYR B O 1
ATOM 5952 N N . HIS B 1 320 ? 73.144 -35.248 7.056 1.00 17.50 849 HIS B N 1
ATOM 5953 C CA . HIS B 1 320 ? 72.545 -36.546 6.771 1.00 17.13 849 HIS B CA 1
ATOM 5954 C C . HIS B 1 320 ? 71.314 -36.329 5.895 1.00 19.84 849 HIS B C 1
ATOM 5955 O O . HIS B 1 320 ? 70.677 -35.277 5.960 1.00 19.34 849 HIS B O 1
ATOM 5962 N N . GLU B 1 321 ? 70.985 -37.314 5.066 1.00 16.73 850 GLU B N 1
ATOM 5963 C CA . GLU B 1 321 ? 69.885 -37.159 4.119 1.00 17.37 850 GLU B CA 1
ATOM 5964 C C . GLU B 1 321 ? 68.533 -36.941 4.804 1.00 18.36 850 GLU B C 1
ATOM 5965 O O . GLU B 1 321 ? 67.603 -36.413 4.194 1.00 19.22 850 GLU B O 1
ATOM 5971 N N . LYS B 1 322 ? 68.434 -37.336 6.072 1.00 18.84 851 LYS B N 1
ATOM 5972 C CA . LYS B 1 322 ? 67.198 -37.167 6.835 1.00 20.85 851 LYS B CA 1
ATOM 5973 C C . LYS B 1 322 ? 67.245 -35.957 7.768 1.00 19.95 851 LYS B C 1
ATOM 5974 O O . LYS B 1 322 ? 66.407 -35.820 8.662 1.00 18.21 851 LYS B O 1
ATOM 5980 N N . SER B 1 323 ? 68.225 -35.084 7.565 1.00 16.97 852 SER B N 1
ATOM 5981 C CA . SER B 1 323 ? 68.316 -33.866 8.360 1.00 15.39 852 SER B CA 1
ATOM 5982 C C . SER B 1 323 ? 67.106 -32.972 8.117 1.00 17.13 852 SER B C 1
ATOM 5983 O O . SER B 1 323 ? 66.675 -32.806 6.977 1.00 17.06 852 SER B O 1
ATOM 5986 N N . PRO B 1 324 ? 66.551 -32.395 9.192 1.00 18.73 853 PRO B N 1
ATOM 5987 C CA . PRO B 1 324 ? 65.434 -31.455 9.053 1.00 20.14 853 PRO B CA 1
ATOM 5988 C C . PRO B 1 324 ? 65.909 -30.078 8.594 1.00 19.97 853 PRO B C 1
ATOM 5989 O O . PRO B 1 324 ? 65.095 -29.164 8.458 1.00 22.98 853 PRO B O 1
ATOM 5993 N N . CYS B 1 325 ? 67.209 -29.937 8.352 1.00 17.33 854 CYS B N 1
ATOM 5994 C CA . CYS B 1 325 ? 67.780 -28.656 7.936 1.00 19.00 854 CYS B CA 1
ATOM 5995 C C . CYS B 1 325 ? 68.183 -28.614 6.463 1.00 21.44 854 CYS B C 1
ATOM 5996 O O . CYS B 1 325 ? 68.863 -27.684 6.027 1.00 19.95 854 CYS B O 1
ATOM 5999 N N . ILE B 1 326 ? 67.778 -29.628 5.705 1.00 20.02 855 ILE B N 1
ATOM 6000 C CA . ILE B 1 326 ? 67.872 -29.561 4.252 1.00 18.32 855 ILE B CA 1
ATOM 6001 C C . ILE B 1 326 ? 66.470 -29.615 3.667 1.00 19.70 855 ILE B C 1
ATOM 6002 O O . ILE B 1 326 ? 65.565 -30.206 4.256 1.00 16.72 855 ILE B O 1
ATOM 6007 N N . PHE B 1 327 ? 66.288 -28.978 2.516 1.00 20.53 856 PHE B N 1
ATOM 6008 C CA . PHE B 1 327 ? 64.967 -28.843 1.920 1.00 19.24 856 PHE B CA 1
ATOM 6009 C C . PHE B 1 327 ? 65.085 -28.983 0.412 1.00 21.27 856 PHE B C 1
ATOM 6010 O O . PHE B 1 327 ? 66.156 -28.759 -0.150 1.00 22.85 856 PHE B O 1
ATOM 6018 N N . PRO B 1 328 ? 63.987 -29.359 -0.256 1.00 20.00 857 PRO B N 1
ATOM 6019 C CA . PRO B 1 328 ? 64.038 -29.371 -1.719 1.00 22.54 857 PRO B CA 1
ATOM 6020 C C . PRO B 1 328 ? 64.087 -27.952 -2.268 1.00 23.70 857 PRO B C 1
ATOM 6021 O O . PRO B 1 328 ? 63.640 -27.019 -1.598 1.00 22.88 857 PRO B O 1
ATOM 6025 N N . ALA B 1 329 ? 64.642 -27.796 -3.465 1.00 23.23 858 ALA B N 1
ATOM 6026 C CA . ALA B 1 329 ? 64.646 -26.509 -4.144 1.00 23.49 858 ALA B CA 1
ATOM 6027 C C . ALA B 1 329 ? 63.219 -25.983 -4.246 1.00 24.89 858 ALA B C 1
ATOM 6028 O O . ALA B 1 329 ? 62.316 -26.695 -4.686 1.00 24.77 858 ALA B O 1
ATOM 6030 N N . GLY B 1 330 ? 63.015 -24.742 -3.817 1.00 23.39 859 GLY B N 1
ATOM 6031 C CA . GLY B 1 330 ? 61.696 -24.139 -3.851 1.00 23.45 859 GLY B CA 1
ATOM 6032 C C . GLY B 1 330 ? 61.043 -24.013 -2.486 1.00 24.93 859 GLY B C 1
ATOM 6033 O O . GLY B 1 330 ? 59.978 -23.411 -2.361 1.00 26.51 859 GLY B O 1
ATOM 6034 N N . PHE B 1 331 ? 61.681 -24.580 -1.465 1.00 22.29 860 PHE B N 1
ATOM 6035 C CA . PHE B 1 331 ? 61.157 -24.540 -0.098 1.00 20.53 860 PHE B CA 1
ATOM 6036 C C . PHE B 1 331 ? 60.922 -23.112 0.386 1.00 21.59 860 PHE B C 1
ATOM 6037 O O . PHE B 1 331 ? 59.866 -22.800 0.937 1.00 20.60 860 PHE B O 1
ATOM 6045 N N . CYS B 1 332 ? 61.912 -22.250 0.185 1.00 19.92 861 CYS B N 1
ATOM 6046 C CA . CYS B 1 332 ? 61.789 -20.847 0.564 1.00 20.42 861 CYS B CA 1
ATOM 6047 C C . CYS B 1 332 ? 60.666 -20.149 -0.197 1.00 20.70 861 CYS B C 1
ATOM 6048 O O . CYS B 1 332 ? 59.859 -19.430 0.392 1.00 22.74 861 CYS B O 1
ATOM 6051 N N . SER B 1 333 ? 60.617 -20.370 -1.506 1.00 22.66 862 SER B N 1
ATOM 6052 C CA . SER B 1 333 ? 59.606 -19.752 -2.358 1.00 24.73 862 SER B CA 1
ATOM 6053 C C . SER B 1 333 ? 58.194 -20.162 -1.953 1.00 23.98 862 SER B C 1
ATOM 6054 O O . SER B 1 333 ? 57.284 -19.334 -1.901 1.00 21.62 862 SER B O 1
ATOM 6057 N N . VAL B 1 334 ? 58.025 -21.449 -1.670 1.00 24.12 863 VAL B N 1
ATOM 6058 C CA . VAL B 1 334 ? 56.729 -21.999 -1.290 1.00 24.12 863 VAL B CA 1
ATOM 6059 C C . VAL B 1 334 ? 56.282 -21.489 0.083 1.00 20.86 863 VAL B C 1
ATOM 6060 O O . VAL B 1 334 ? 55.088 -21.294 0.329 1.00 20.88 863 VAL B O 1
ATOM 6064 N N . ASN B 1 335 ? 57.246 -21.243 0.965 1.00 20.04 864 ASN B N 1
ATOM 6065 C CA . ASN B 1 335 ? 56.943 -20.856 2.341 1.00 19.46 864 ASN B CA 1
ATOM 6066 C C . ASN B 1 335 ? 57.147 -19.376 2.678 1.00 22.32 864 ASN B C 1
ATOM 6067 O O . ASN B 1 335 ? 57.217 -19.013 3.854 1.00 22.18 864 ASN B O 1
ATOM 6072 N N A ASN B 1 336 ? 57.231 -18.535 1.651 0.57 24.46 865 ASN B N 1
ATOM 6073 N N B ASN B 1 336 ? 57.244 -18.543 1.645 0.43 24.36 865 ASN B N 1
ATOM 6074 C CA A ASN B 1 336 ? 57.464 -17.099 1.824 0.57 24.87 865 ASN B CA 1
ATOM 6075 C CA B ASN B 1 336 ? 57.461 -17.105 1.809 0.43 24.91 865 ASN B CA 1
ATOM 6076 C C A ASN B 1 336 ? 58.678 -16.786 2.701 0.57 24.70 865 ASN B C 1
ATOM 6077 C C B ASN B 1 336 ? 58.684 -16.752 2.659 0.43 24.66 865 ASN B C 1
ATOM 6078 O O A ASN B 1 336 ? 58.594 -16.009 3.654 0.57 24.35 865 ASN B O 1
ATOM 6079 O O B ASN B 1 336 ? 58.610 -15.903 3.550 0.43 24.67 865 ASN B O 1
ATOM 6088 N N . ILE B 1 337 ? 59.803 -17.412 2.376 1.00 23.41 866 ILE B N 1
ATOM 6089 C CA . ILE B 1 337 ? 61.055 -17.137 3.061 1.00 23.69 866 ILE B CA 1
ATOM 6090 C C . ILE B 1 337 ? 62.003 -16.513 2.050 1.00 28.16 866 ILE B C 1
ATOM 6091 O O . ILE B 1 337 ? 62.120 -16.998 0.925 1.00 28.36 866 ILE B O 1
ATOM 6096 N N . SER B 1 338 ? 62.659 -15.424 2.435 1.00 29.40 867 SER B N 1
ATOM 6097 C CA . SER B 1 338 ? 63.638 -14.789 1.564 1.00 32.97 867 SER B CA 1
ATOM 6098 C C . SER B 1 338 ? 64.862 -15.681 1.419 1.00 30.35 867 SER B C 1
ATOM 6099 O O . SER B 1 338 ? 65.651 -15.817 2.352 1.00 31.20 867 SER B O 1
ATOM 6102 N N . VAL B 1 339 ? 65.016 -16.292 0.249 1.00 31.41 868 VAL B N 1
ATOM 6103 C CA . VAL B 1 339 ? 66.159 -17.162 0.001 1.00 28.23 868 VAL B CA 1
ATOM 6104 C C . VAL B 1 339 ? 67.430 -16.337 -0.185 1.00 30.46 868 VAL B C 1
ATOM 6105 O O . VAL B 1 339 ? 67.401 -15.242 -0.752 1.00 33.12 868 VAL B O 1
ATOM 6109 N N . THR B 1 340 ? 68.542 -16.851 0.328 1.00 28.69 869 THR B N 1
ATOM 6110 C CA . THR B 1 340 ? 69.837 -16.233 0.092 1.00 28.77 869 THR B CA 1
ATOM 6111 C C . THR B 1 340 ? 70.301 -16.657 -1.290 1.00 29.40 869 THR B C 1
ATOM 6112 O O . THR B 1 340 ? 70.483 -17.843 -1.543 1.00 27.89 869 THR B O 1
ATOM 6116 N N . PRO B 1 341 ? 70.486 -15.688 -2.196 1.00 32.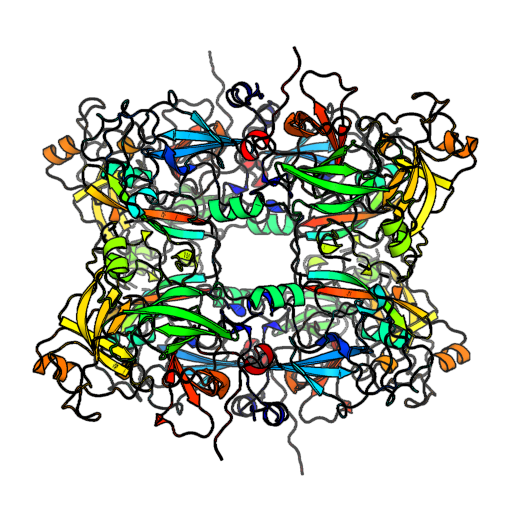90 870 PRO B N 1
ATOM 6117 C CA . PRO B 1 341 ? 70.846 -16.029 -3.574 1.00 34.09 870 PRO B CA 1
ATOM 6118 C C . PRO B 1 341 ? 72.243 -16.630 -3.660 1.00 35.92 870 PRO B C 1
ATOM 6119 O O . PRO B 1 341 ? 73.095 -16.320 -2.827 1.00 36.63 870 PRO B O 1
ATOM 6123 N N . PRO B 1 342 ? 72.474 -17.493 -4.660 1.00 35.18 871 PRO B N 1
ATOM 6124 C CA . PRO B 1 342 ? 73.803 -18.060 -4.900 1.00 35.83 871 PRO B CA 1
ATOM 6125 C C . PRO B 1 342 ? 74.769 -16.950 -5.281 1.00 36.20 871 PRO B C 1
ATOM 6126 O O . PRO B 1 342 ? 74.328 -15.892 -5.736 1.00 33.82 871 PRO B O 1
ATOM 6130 N N . ASN B 1 343 ? 76.063 -17.189 -5.092 1.00 38.07 872 ASN B N 1
ATOM 6131 C CA . ASN B 1 343 ? 77.086 -16.210 -5.441 1.00 41.36 872 ASN B CA 1
ATOM 6132 C C . ASN B 1 343 ? 76.916 -15.681 -6.863 1.00 43.25 872 ASN B C 1
ATOM 6133 O O . ASN B 1 343 ? 76.884 -16.452 -7.822 1.00 42.36 872 ASN B O 1
ATOM 6138 N N . GLY B 1 344 ? 76.781 -14.365 -6.987 1.00 45.16 873 GLY B N 1
ATOM 6139 C CA . GLY B 1 344 ? 76.632 -13.734 -8.285 1.00 47.63 873 GLY B CA 1
ATOM 6140 C C . GLY B 1 344 ? 75.195 -13.416 -8.658 1.00 47.96 873 GLY B C 1
ATOM 6141 O O . GLY B 1 344 ? 74.932 -12.913 -9.750 1.00 50.04 873 GLY B O 1
ATOM 6142 N N . TYR B 1 345 ? 74.263 -13.705 -7.755 1.00 43.18 874 TYR B N 1
ATOM 6143 C CA . TYR B 1 345 ? 72.848 -13.461 -8.021 1.00 44.47 874 TYR B CA 1
ATOM 6144 C C . TYR B 1 345 ? 72.237 -12.440 -7.062 1.00 50.35 874 TYR B C 1
ATOM 6145 O O . TYR B 1 345 ? 72.819 -12.110 -6.028 1.00 50.21 874 TYR B O 1
ATOM 6154 N N . ASP B 1 346 ? 71.057 -11.946 -7.424 1.00 56.85 875 ASP B N 1
ATOM 6155 C CA . ASP B 1 346 ? 70.307 -11.008 -6.597 1.00 61.57 875 ASP B CA 1
ATOM 6156 C C . ASP B 1 346 ? 68.997 -11.663 -6.176 1.00 60.24 875 ASP B C 1
ATOM 6157 O O . ASP B 1 346 ? 68.522 -12.582 -6.840 1.00 58.80 875 ASP B O 1
ATOM 6162 N N . SER B 1 347 ? 68.418 -11.194 -5.074 1.00 62.93 876 SER B N 1
ATOM 6163 C CA . SER B 1 347 ? 67.164 -11.747 -4.568 1.00 63.62 876 SER B CA 1
ATOM 6164 C C . SER B 1 347 ? 66.040 -11.605 -5.589 1.00 67.09 876 SER B C 1
ATOM 6165 O O . SER B 1 347 ? 65.187 -12.483 -5.714 1.00 70.49 876 SER B O 1
ATOM 6167 N N . ARG B 1 348 ? 66.047 -10.495 -6.320 1.00 65.99 877 ARG B N 1
ATOM 6168 C CA . ARG B 1 348 ? 65.048 -10.259 -7.354 1.00 65.83 877 ARG B CA 1
ATOM 6169 C C . ARG B 1 348 ? 65.371 -11.028 -8.632 1.00 67.30 877 ARG B C 1
ATOM 6170 O O . ARG B 1 348 ? 64.475 -11.571 -9.278 1.00 69.66 877 ARG B O 1
ATOM 6172 N N . THR B 1 349 ? 66.651 -11.085 -8.987 1.00 65.28 878 THR B N 1
ATOM 6173 C CA . THR B 1 349 ? 67.064 -11.737 -10.226 1.00 63.85 878 THR B CA 1
ATOM 6174 C C . THR B 1 349 ? 67.352 -13.228 -10.055 1.00 59.05 878 THR B C 1
ATOM 6175 O O . THR B 1 349 ? 68.005 -13.836 -10.904 1.00 59.22 878 THR B O 1
ATOM 6179 N N . PHE B 1 350 ? 66.873 -13.820 -8.964 1.00 53.06 879 PHE B N 1
ATOM 6180 C CA . PHE B 1 350 ? 67.050 -15.256 -8.773 1.00 43.94 879 PHE B CA 1
ATOM 6181 C C . PHE B 1 350 ? 65.754 -16.046 -8.874 1.00 41.29 879 PHE B C 1
ATOM 6182 O O . PHE B 1 350 ? 64.780 -15.768 -8.174 1.00 42.32 879 PHE B O 1
ATOM 6190 N N . THR B 1 351 ? 65.763 -17.037 -9.757 1.00 39.01 880 THR B N 1
ATOM 6191 C CA . THR B 1 351 ? 64.739 -18.067 -9.780 1.00 36.36 880 THR B CA 1
ATOM 6192 C C . THR B 1 351 ? 65.459 -19.402 -9.904 1.00 33.50 880 THR B C 1
ATOM 6193 O O . THR B 1 351 ? 66.549 -19.473 -10.476 1.00 32.43 880 THR B O 1
ATOM 6197 N N . TRP B 1 352 ? 64.863 -20.458 -9.362 1.00 28.13 881 TRP B N 1
ATOM 6198 C CA . TRP B 1 352 ? 65.455 -21.786 -9.463 1.00 27.25 881 TRP B CA 1
ATOM 6199 C C . TRP B 1 352 ? 65.513 -22.262 -10.912 1.00 29.41 881 TRP B C 1
ATOM 6200 O O . TRP B 1 352 ? 66.493 -22.879 -11.331 1.00 28.07 881 TRP B O 1
ATOM 6211 N N . GLU B 1 353 ? 64.466 -21.959 -11.673 1.00 29.77 882 GLU B N 1
ATOM 6212 C CA . GLU B 1 353 ? 64.402 -22.343 -13.079 1.00 30.82 882 GLU B CA 1
ATOM 6213 C C . GLU B 1 353 ? 65.579 -21.776 -13.865 1.00 31.55 882 GLU B C 1
ATOM 6214 O O . GLU B 1 353 ? 66.209 -22.483 -14.649 1.00 31.77 882 GLU B O 1
ATOM 6217 N N . GLY B 1 354 ? 65.879 -20.500 -13.642 1.00 30.83 883 GLY B N 1
ATOM 6218 C CA . GLY B 1 354 ? 66.976 -19.846 -14.331 1.00 32.79 883 GLY B CA 1
ATOM 6219 C C . GLY B 1 354 ? 68.337 -20.323 -13.863 1.00 33.64 883 GLY B C 1
ATOM 6220 O O . GLY B 1 354 ? 69.256 -20.487 -14.663 1.00 36.16 883 GLY B O 1
ATOM 6221 N N . TYR B 1 355 ? 68.462 -20.548 -12.559 1.00 32.21 884 TYR B N 1
ATOM 6222 C CA . TYR B 1 355 ? 69.721 -20.981 -11.962 1.00 34.18 884 TYR B CA 1
ATOM 6223 C C . TYR B 1 355 ? 70.124 -22.374 -12.444 1.00 34.22 884 TYR B C 1
ATOM 6224 O O . TYR B 1 355 ? 71.297 -22.628 -12.724 1.00 34.58 884 TYR B O 1
ATOM 6233 N N . LEU B 1 356 ? 69.145 -23.266 -12.550 1.00 31.18 885 LEU B N 1
ATOM 6234 C CA . LEU B 1 356 ? 69.385 -24.624 -13.026 1.00 31.13 885 LEU B CA 1
ATOM 6235 C C . LEU B 1 356 ? 69.819 -24.636 -14.491 1.00 35.06 885 LEU B C 1
ATOM 6236 O O . LEU B 1 356 ? 70.667 -25.436 -14.890 1.00 35.48 885 LEU B O 1
ATOM 6241 N N . ARG B 1 357 ? 69.239 -23.744 -15.287 1.00 36.61 886 ARG B N 1
ATOM 6242 C CA . ARG B 1 357 ? 69.630 -23.616 -16.688 1.00 41.67 886 ARG B CA 1
ATOM 6243 C C . ARG B 1 357 ? 71.042 -23.048 -16.808 1.00 41.44 886 ARG B C 1
ATOM 6244 O O . ARG B 1 357 ? 71.840 -23.520 -17.619 1.00 43.68 886 ARG B O 1
ATOM 6252 N N . ASP B 1 358 ? 71.345 -22.041 -15.993 1.00 39.43 887 ASP B N 1
ATOM 6253 C CA . ASP B 1 358 ? 72.668 -21.419 -15.984 1.00 40.00 887 ASP B CA 1
ATOM 6254 C C . ASP B 1 358 ? 73.769 -22.424 -15.657 1.00 39.96 887 ASP B C 1
ATOM 6255 O O . ASP B 1 358 ? 74.849 -22.391 -16.246 1.00 39.74 887 ASP B O 1
ATOM 6260 N N . THR B 1 359 ? 73.485 -23.318 -14.715 1.00 39.27 888 THR B N 1
ATOM 6261 C CA . THR B 1 359 ? 74.484 -24.258 -14.223 1.00 39.59 888 THR B CA 1
ATOM 6262 C C . THR B 1 359 ? 74.357 -25.642 -14.855 1.00 41.45 888 THR B C 1
ATOM 6263 O O . THR B 1 359 ? 75.233 -26.490 -14.680 1.00 42.92 888 THR B O 1
ATOM 6267 N N . GLY B 1 360 ? 73.267 -25.869 -15.583 1.00 39.94 889 GLY B N 1
ATOM 6268 C CA . GLY B 1 360 ? 73.031 -27.151 -16.225 1.00 39.11 889 GLY B CA 1
ATOM 6269 C C . GLY B 1 360 ? 72.845 -28.276 -15.226 1.00 39.24 889 GLY B C 1
ATOM 6270 O O . GLY B 1 360 ? 73.113 -29.441 -15.526 1.00 41.65 889 GLY B O 1
ATOM 6271 N N . ALA B 1 361 ? 72.377 -27.925 -14.033 1.00 36.17 890 ALA B N 1
ATOM 6272 C CA . ALA B 1 361 ? 72.223 -28.891 -12.955 1.00 36.97 890 ALA B CA 1
ATOM 6273 C C . ALA B 1 361 ? 70.771 -29.316 -12.772 1.00 39.05 890 ALA B C 1
ATOM 6274 O O . ALA B 1 361 ? 69.853 -28.689 -13.304 1.00 40.06 890 ALA B O 1
ATOM 6276 N N . VAL B 1 362 ? 70.578 -30.392 -12.016 1.00 37.85 891 VAL B N 1
ATOM 6277 C CA . VAL B 1 362 ? 69.247 -30.890 -11.701 1.00 36.14 891 VAL B CA 1
ATOM 6278 C C . VAL B 1 362 ? 68.987 -30.757 -10.201 1.00 33.30 891 VAL B C 1
ATOM 6279 O O . VAL B 1 362 ? 69.906 -30.872 -9.387 1.00 30.98 891 VAL B O 1
ATOM 6283 N N . ALA B 1 363 ? 67.739 -30.485 -9.838 1.00 30.87 892 ALA B N 1
ATOM 6284 C CA . ALA B 1 363 ? 67.361 -30.380 -8.435 1.00 30.85 892 ALA B CA 1
ATOM 6285 C C . ALA B 1 363 ? 67.002 -31.752 -7.880 1.00 29.88 892 ALA B C 1
ATOM 6286 O O . ALA B 1 363 ? 66.370 -32.559 -8.565 1.00 26.54 892 ALA B O 1
ATOM 6288 N N . ALA B 1 364 ? 67.419 -32.016 -6.645 1.00 27.03 893 ALA B N 1
ATOM 6289 C CA . ALA B 1 364 ? 67.035 -33.239 -5.955 1.00 26.05 893 ALA B CA 1
ATOM 6290 C C . ALA B 1 364 ? 65.517 -33.308 -5.862 1.00 26.24 893 ALA B C 1
ATOM 6291 O O . ALA B 1 364 ? 64.862 -32.320 -5.533 1.00 25.65 893 ALA B O 1
ATOM 6293 N N . GLY B 1 365 ? 64.962 -34.476 -6.169 1.00 30.30 894 GLY B N 1
ATOM 6294 C CA . GLY B 1 365 ? 63.521 -34.650 -6.194 1.00 30.77 894 GLY B CA 1
ATOM 6295 C C . GLY B 1 365 ? 62.879 -34.561 -4.824 1.00 32.91 894 GLY B C 1
ATOM 6296 O O . GLY B 1 365 ? 63.516 -34.842 -3.809 1.00 29.33 894 GLY B O 1
ATOM 6297 N N . GLN B 1 366 ? 61.607 -34.171 -4.805 1.00 36.83 895 GLN B N 1
ATOM 6298 C CA . GLN B 1 366 ? 60.841 -34.045 -3.567 1.00 41.69 895 GLN B CA 1
ATOM 6299 C C . GLN B 1 366 ? 60.793 -35.347 -2.771 1.00 42.72 895 GLN B C 1
ATOM 6300 O O . GLN B 1 366 ? 60.710 -35.330 -1.543 1.00 45.40 895 GLN B O 1
ATOM 6305 N N . HIS B 1 367 ? 60.853 -36.471 -3.477 1.00 41.90 896 HIS B N 1
ATOM 6306 C CA . HIS B 1 367 ? 60.728 -37.784 -2.854 1.00 41.50 896 HIS B CA 1
ATOM 6307 C C . HIS B 1 367 ? 61.964 -38.177 -2.047 1.00 39.58 896 HIS B C 1
ATOM 6308 O O . HIS B 1 367 ? 61.944 -39.168 -1.316 1.00 39.05 896 HIS B O 1
ATOM 6315 N N . LEU B 1 368 ? 63.035 -37.402 -2.184 1.00 34.83 897 LEU B N 1
ATOM 6316 C CA . LEU B 1 368 ? 64.269 -37.670 -1.452 1.00 29.88 897 LEU B CA 1
ATOM 6317 C C . LEU B 1 368 ? 64.220 -37.058 -0.063 1.00 28.60 897 LEU B C 1
ATOM 6318 O O . LEU B 1 368 ? 65.035 -37.384 0.800 1.00 30.24 897 LEU B O 1
ATOM 6323 N N . PHE B 1 369 ? 63.262 -36.162 0.143 1.00 26.03 898 PHE B N 1
ATOM 6324 C CA . PHE B 1 369 ? 63.084 -35.504 1.426 1.00 26.54 898 PHE B CA 1
ATOM 6325 C C . PHE B 1 369 ? 61.844 -36.068 2.112 1.00 33.91 898 PHE B C 1
ATOM 6326 O O . PHE B 1 369 ? 60.783 -36.183 1.499 1.00 34.37 898 PHE B O 1
ATOM 6334 N N . HIS B 1 370 ? 61.983 -36.432 3.380 1.00 36.06 899 HIS B N 1
ATOM 6335 C CA . HIS B 1 370 ? 60.861 -36.976 4.134 1.00 41.57 899 HIS B CA 1
ATOM 6336 C C . HIS B 1 370 ? 60.640 -36.183 5.407 1.00 44.47 899 HIS B C 1
ATOM 6337 O O . HIS B 1 370 ? 61.331 -36.371 6.409 1.00 51.91 899 HIS B O 1
ATOM 6344 N N . ARG B 1 371 ? 59.661 -35.292 5.348 1.00 38.30 900 ARG B N 1
ATOM 6345 C CA . ARG B 1 371 ? 59.412 -34.341 6.414 1.00 36.98 900 ARG B CA 1
ATOM 6346 C C . ARG B 1 371 ? 58.032 -34.564 7.017 1.00 33.22 900 ARG B C 1
ATOM 6347 O O . ARG B 1 371 ? 57.029 -34.590 6.307 1.00 33.69 900 ARG B O 1
ATOM 6350 N N . ILE B 1 372 ? 57.991 -34.754 8.330 1.00 28.48 901 ILE B N 1
ATOM 6351 C CA . ILE B 1 372 ? 56.730 -34.874 9.042 1.00 29.66 901 ILE B CA 1
ATOM 6352 C C . ILE B 1 372 ? 56.608 -33.705 10.015 1.00 26.60 901 ILE B C 1
ATOM 6353 O O . ILE B 1 372 ? 57.570 -33.353 10.701 1.00 25.79 901 ILE B O 1
ATOM 6358 N N . ILE B 1 373 ? 55.436 -33.079 10.043 1.00 20.50 902 ILE B N 1
ATOM 6359 C CA . ILE B 1 373 ? 55.229 -31.896 10.871 1.00 18.29 902 ILE B CA 1
ATOM 6360 C C . ILE B 1 373 ? 54.434 -32.254 12.112 1.00 14.55 902 ILE B C 1
ATOM 6361 O O . ILE B 1 373 ? 53.226 -32.453 12.037 1.00 17.90 902 ILE B O 1
ATOM 6366 N N . PRO B 1 374 ? 55.107 -32.333 13.264 1.00 18.12 903 PRO B N 1
ATOM 6367 C CA . PRO B 1 374 ? 54.399 -32.699 14.488 1.00 19.10 903 PRO B CA 1
ATOM 6368 C C . PRO B 1 374 ? 53.668 -31.503 15.073 1.00 21.62 903 PRO B C 1
ATOM 6369 O O . PRO B 1 374 ? 53.959 -30.359 14.719 1.00 20.93 903 PRO B O 1
ATOM 6373 N N A ASP B 1 375 ? 52.712 -31.764 15.959 0.54 19.96 904 ASP B N 1
ATOM 6374 N N B ASP B 1 375 ? 52.722 -31.770 15.965 0.46 19.94 904 ASP B N 1
ATOM 6375 C CA A ASP B 1 375 ? 52.063 -30.700 16.714 0.54 20.50 904 ASP B CA 1
ATOM 6376 C CA B ASP B 1 375 ? 52.068 -30.708 16.709 0.46 20.48 904 ASP B CA 1
ATOM 6377 C C A ASP B 1 375 ? 52.993 -30.247 17.836 0.54 19.98 904 ASP B C 1
ATOM 6378 C C B ASP B 1 375 ? 52.999 -30.260 17.832 0.46 20.00 904 ASP B C 1
ATOM 6379 O O A ASP B 1 375 ? 52.746 -30.512 19.012 0.54 19.20 904 ASP B O 1
ATOM 6380 O O B ASP B 1 375 ? 52.758 -30.539 19.006 0.46 19.15 904 ASP B O 1
ATOM 6389 N N . HIS B 1 376 ? 54.072 -29.569 17.456 1.00 18.15 905 HIS B N 1
ATOM 6390 C CA . HIS B 1 376 ? 55.113 -29.173 18.400 1.00 18.16 905 HIS B CA 1
ATOM 6391 C C . HIS B 1 376 ? 54.660 -28.141 19.435 1.00 21.56 905 HIS B C 1
ATOM 6392 O O . HIS B 1 376 ? 55.178 -28.106 20.552 1.00 20.49 905 HIS B O 1
ATOM 6399 N N . GLY B 1 377 ? 53.699 -27.302 19.063 1.00 19.87 906 GLY B N 1
ATOM 6400 C CA . GLY B 1 377 ? 53.115 -26.367 20.005 1.00 21.62 906 GLY B CA 1
ATOM 6401 C C . GLY B 1 377 ? 53.779 -25.003 20.068 1.00 19.79 906 GLY B C 1
ATOM 6402 O O . GLY B 1 377 ? 53.363 -24.148 20.850 1.00 19.56 906 GLY B O 1
ATOM 6403 N N . PHE B 1 378 ? 54.814 -24.792 19.261 1.00 17.46 907 PHE B N 1
ATOM 6404 C CA . PHE B 1 378 ? 55.448 -23.479 19.189 1.00 17.15 907 PHE B CA 1
ATOM 6405 C C . PHE B 1 378 ? 54.563 -22.509 18.420 1.00 19.93 907 PHE B C 1
ATOM 6406 O O . PHE B 1 378 ? 54.032 -22.844 17.361 1.00 21.81 907 PHE B O 1
ATOM 6414 N N . GLU B 1 379 ? 54.398 -21.309 18.962 1.00 18.85 908 GLU B N 1
ATOM 6415 C CA . GLU B 1 379 ? 53.619 -20.276 18.297 1.00 21.46 908 GLU B CA 1
ATOM 6416 C C . GLU B 1 379 ? 54.421 -18.983 18.225 1.00 21.04 908 GLU B C 1
ATOM 6417 O O . GLU B 1 379 ? 55.237 -18.704 19.102 1.00 19.96 908 GLU B O 1
ATOM 6423 N N . VAL B 1 380 ? 54.196 -18.213 17.166 1.00 24.30 909 VAL B N 1
ATOM 6424 C CA . VAL B 1 380 ? 54.854 -16.924 16.986 1.00 24.89 909 VAL B CA 1
ATOM 6425 C C . VAL B 1 380 ? 54.637 -16.034 18.207 1.00 24.27 909 VAL B C 1
ATOM 6426 O O . VAL B 1 380 ? 53.509 -15.868 18.671 1.00 23.09 909 VAL B O 1
ATOM 6430 N N . GLY B 1 381 ? 55.724 -15.482 18.737 1.00 23.05 910 GLY B N 1
ATOM 6431 C CA . GLY B 1 381 ? 55.639 -14.581 19.871 1.00 25.29 910 GLY B CA 1
ATOM 6432 C C . GLY B 1 381 ? 55.984 -15.245 21.190 1.00 25.83 910 GLY B C 1
ATOM 6433 O O . GLY B 1 381 ? 56.090 -14.578 22.218 1.00 23.64 910 GLY B O 1
ATOM 6434 N N . MET B 1 382 ? 56.158 -16.562 21.167 1.00 23.16 911 MET B N 1
ATOM 6435 C CA . MET B 1 382 ? 56.530 -17.289 22.375 1.00 21.57 911 MET B CA 1
ATOM 6436 C C . MET B 1 382 ? 57.967 -16.994 22.782 1.00 21.16 911 MET B C 1
ATOM 6437 O O . MET B 1 382 ? 58.866 -16.962 21.941 1.00 19.37 911 MET B O 1
ATOM 6442 N N . SER B 1 383 ? 58.178 -16.784 24.078 1.00 21.16 912 SER B N 1
ATOM 6443 C CA . SER B 1 383 ? 59.516 -16.562 24.610 1.00 21.24 912 SER B CA 1
ATOM 6444 C C . SER B 1 383 ? 60.184 -17.887 24.965 1.00 19.60 912 SER B C 1
ATOM 6445 O O . SER B 1 383 ? 59.519 -18.847 25.353 1.00 16.39 912 SER B O 1
ATOM 6448 N N . LEU B 1 384 ? 61.503 -17.931 24.818 1.00 15.99 913 LEU B N 1
ATOM 6449 C CA . LEU B 1 384 ? 62.288 -19.105 25.178 1.00 18.54 913 LEU B CA 1
ATOM 6450 C C . LEU B 1 384 ? 63.740 -18.693 25.377 1.00 19.17 913 LEU B C 1
ATOM 6451 O O . LEU B 1 384 ? 64.069 -17.509 25.313 1.00 18.07 913 LEU B O 1
ATOM 6456 N N . GLU B 1 385 ? 64.600 -19.674 25.623 1.00 17.56 914 GLU B N 1
ATOM 6457 C CA . GLU B 1 385 ? 66.028 -19.426 25.736 1.00 19.41 914 GLU B CA 1
ATOM 6458 C C . GLU B 1 385 ? 66.736 -20.171 24.612 1.00 21.67 914 GLU B C 1
ATOM 6459 O O . GLU B 1 385 ? 66.428 -21.332 24.338 1.00 19.97 914 GLU B O 1
ATOM 6465 N N . CYS B 1 386 ? 67.664 -19.495 23.943 1.00 18.53 915 CYS B N 1
ATOM 6466 C CA . CYS B 1 386 ? 68.269 -20.059 22.744 1.00 18.82 915 CYS B CA 1
ATOM 6467 C C . CYS B 1 386 ? 69.780 -19.860 22.695 1.00 18.71 915 CYS B C 1
ATOM 6468 O O . CYS B 1 386 ? 70.285 -18.758 22.920 1.00 16.18 915 CYS B O 1
ATOM 6471 N N . ALA B 1 387 ? 70.495 -20.940 22.401 1.00 18.33 916 ALA B N 1
ATOM 6472 C CA . ALA B 1 387 ? 71.938 -20.871 22.233 1.00 19.33 916 ALA B CA 1
ATOM 6473 C C . ALA B 1 387 ? 72.283 -20.145 20.945 1.00 20.65 916 ALA B C 1
ATOM 6474 O O . ALA B 1 387 ? 71.581 -20.269 19.941 1.00 20.63 916 ALA B O 1
ATOM 6476 N N . ASP B 1 388 ? 73.367 -19.378 20.990 1.00 23.58 917 ASP B N 1
ATOM 6477 C CA . ASP B 1 388 ? 73.922 -18.743 19.807 1.00 22.18 917 ASP B CA 1
ATOM 6478 C C . ASP B 1 388 ? 74.854 -19.755 19.157 1.00 22.12 917 ASP B C 1
ATOM 6479 O O . ASP B 1 388 ? 75.926 -20.034 19.682 1.00 20.42 917 ASP B O 1
ATOM 6484 N N . LEU B 1 389 ? 74.451 -20.307 18.019 1.00 22.15 918 LEU B N 1
ATOM 6485 C CA . LEU B 1 389 ? 75.245 -21.346 17.364 1.00 26.35 918 LEU B CA 1
ATOM 6486 C C . LEU B 1 389 ? 76.629 -20.862 16.917 1.00 29.65 918 LEU B C 1
ATOM 6487 O O . LEU B 1 389 ? 77.564 -21.656 16.810 1.00 29.90 918 LEU B O 1
ATOM 6492 N N . MET B 1 390 ? 76.758 -19.562 16.667 1.00 29.52 919 MET B N 1
ATOM 6493 C CA . MET B 1 390 ? 78.037 -18.988 16.253 1.00 31.28 919 MET B CA 1
ATOM 6494 C C . MET B 1 390 ? 78.946 -18.696 17.443 1.00 28.32 919 MET B C 1
ATOM 6495 O O . MET B 1 390 ? 80.147 -18.487 17.282 1.00 27.51 919 MET B O 1
ATOM 6500 N N . ASP B 1 391 ? 78.363 -18.678 18.636 1.00 26.59 920 ASP B N 1
ATOM 6501 C CA . ASP B 1 391 ? 79.129 -18.553 19.871 1.00 24.98 920 ASP B CA 1
ATOM 6502 C C . ASP B 1 391 ? 78.412 -19.340 20.965 1.00 21.65 920 ASP B C 1
ATOM 6503 O O . ASP B 1 391 ? 77.775 -18.755 21.844 1.00 22.12 920 ASP B O 1
ATOM 6508 N N . PRO B 1 392 ? 78.511 -20.679 20.908 1.00 20.40 921 PRO B N 1
ATOM 6509 C CA . PRO B 1 392 ? 77.691 -21.578 21.732 1.00 19.10 921 PRO B CA 1
ATOM 6510 C C . PRO B 1 392 ? 77.985 -21.503 23.229 1.00 18.86 921 PRO B C 1
ATOM 6511 O O . PRO B 1 392 ? 77.403 -22.268 24.001 1.00 21.55 921 PRO B O 1
ATOM 6515 N N . ARG B 1 393 ? 78.862 -20.588 23.633 1.00 18.78 922 ARG B N 1
ATOM 6516 C CA . ARG B 1 393 ? 79.033 -20.280 25.045 1.00 21.00 922 ARG B CA 1
ATOM 6517 C C . ARG B 1 393 ? 77.743 -19.651 25.544 1.00 20.68 922 ARG B C 1
ATOM 6518 O O . ARG B 1 393 ? 77.371 -19.801 26.708 1.00 22.90 922 ARG B O 1
ATOM 6526 N N . LEU B 1 394 ? 77.070 -18.940 24.647 1.00 21.55 923 LEU B N 1
ATOM 6527 C CA . LEU B 1 394 ? 75.944 -18.093 25.016 1.00 21.46 923 LEU B CA 1
ATOM 6528 C C . LEU B 1 394 ? 74.591 -18.769 24.852 1.00 18.07 923 LEU B C 1
ATOM 6529 O O . LEU B 1 394 ? 74.321 -19.405 23.835 1.00 17.45 923 LEU B O 1
ATOM 6534 N N . VAL B 1 395 ? 73.746 -18.619 25.866 1.00 18.06 924 VAL B N 1
ATOM 6535 C CA . VAL B 1 395 ? 72.327 -18.935 25.751 1.00 19.05 924 VAL B CA 1
ATOM 6536 C C . VAL B 1 395 ? 71.579 -17.642 26.061 1.00 23.31 924 VAL B C 1
ATOM 6537 O O . VAL B 1 395 ? 71.844 -16.994 27.077 1.00 24.38 924 VAL B O 1
ATOM 6541 N N . CYS B 1 396 ? 70.660 -17.252 25.184 1.00 21.14 925 CYS B N 1
ATOM 6542 C CA . CYS B 1 396 ? 70.113 -15.901 25.240 1.00 25.16 925 CYS B CA 1
ATOM 6543 C C . CYS B 1 396 ? 68.592 -15.845 25.255 1.00 23.51 925 CYS B C 1
ATOM 6544 O O . CYS B 1 396 ? 67.917 -16.801 24.870 1.00 21.92 925 CYS B O 1
ATOM 6547 N N . VAL B 1 397 ? 68.070 -14.707 25.704 1.00 20.92 926 VAL B N 1
ATOM 6548 C CA . VAL B 1 397 ? 66.651 -14.402 25.619 1.00 19.81 926 VAL B CA 1
ATOM 6549 C C . VAL B 1 397 ? 66.234 -14.418 24.158 1.00 21.36 926 VAL B C 1
ATOM 6550 O O . VAL B 1 397 ? 66.873 -13.782 23.317 1.00 21.24 926 VAL B O 1
ATOM 6554 N N . ALA B 1 398 ? 65.169 -15.146 23.848 1.00 17.89 927 ALA B N 1
ATOM 6555 C CA . ALA B 1 398 ? 64.766 -15.300 22.457 1.00 20.95 927 ALA B CA 1
ATOM 6556 C C . ALA B 1 398 ? 63.257 -15.394 22.275 1.00 21.27 927 ALA B C 1
ATOM 6557 O O . ALA B 1 398 ? 62.512 -15.636 23.227 1.00 20.94 927 ALA B O 1
ATOM 6559 N N . THR B 1 399 ? 62.821 -15.196 21.036 1.00 20.45 928 THR B N 1
ATOM 6560 C CA . THR B 1 399 ? 61.409 -15.222 20.691 1.00 21.30 928 THR B CA 1
ATOM 6561 C C . THR B 1 399 ? 61.217 -15.986 19.385 1.00 19.15 928 THR B C 1
ATOM 6562 O O . THR B 1 399 ? 62.030 -15.876 18.466 1.00 19.28 928 THR B O 1
ATOM 6566 N N . VAL B 1 400 ? 60.154 -16.779 19.309 1.00 18.26 929 VAL B N 1
ATOM 6567 C CA . VAL B 1 400 ? 59.795 -17.421 18.055 1.00 18.84 929 VAL B CA 1
ATOM 6568 C C . VAL B 1 400 ? 59.252 -16.363 17.106 1.00 22.40 929 VAL B C 1
ATOM 6569 O O . VAL B 1 400 ? 58.189 -15.788 17.347 1.00 23.97 929 VAL B O 1
ATOM 6573 N N . ALA B 1 401 ? 59.992 -16.098 16.036 1.00 24.37 930 ALA B N 1
ATOM 6574 C CA . ALA B 1 401 ? 59.595 -15.081 15.069 1.00 26.22 930 ALA B CA 1
ATOM 6575 C C . ALA B 1 401 ? 58.675 -15.661 14.004 1.00 26.50 930 ALA B C 1
ATOM 6576 O O . ALA B 1 401 ? 57.709 -15.018 13.592 1.00 23.67 930 ALA B O 1
ATOM 6578 N N . ARG B 1 402 ? 58.981 -16.875 13.554 1.00 25.08 931 ARG B N 1
ATOM 6579 C CA . ARG B 1 402 ? 58.155 -17.548 12.558 1.00 23.81 931 ARG B CA 1
ATOM 6580 C C . ARG B 1 402 ? 58.043 -19.042 12.827 1.00 19.54 931 ARG B C 1
ATOM 6581 O O . ARG B 1 402 ? 58.975 -19.668 13.336 1.00 17.12 931 ARG B O 1
ATOM 6589 N N . VAL B 1 403 ? 56.887 -19.601 12.485 1.00 19.05 932 VAL B N 1
ATOM 6590 C CA . VAL B 1 403 ? 56.707 -21.043 12.446 1.00 19.04 932 VAL B CA 1
ATOM 6591 C C . VAL B 1 403 ? 56.402 -21.445 11.010 1.00 17.81 932 VAL B C 1
ATOM 6592 O O . VAL B 1 403 ? 55.411 -21.007 10.427 1.00 20.92 932 VAL B O 1
ATOM 6596 N N . VAL B 1 404 ? 57.273 -22.264 10.436 1.00 15.88 933 VAL B N 1
ATOM 6597 C CA . VAL B 1 404 ? 57.086 -22.738 9.074 1.00 16.99 933 VAL B CA 1
ATOM 6598 C C . VAL B 1 404 ? 57.088 -24.263 9.074 1.00 16.92 933 VAL B C 1
ATOM 6599 O O . VAL B 1 404 ? 58.135 -24.898 8.940 1.00 14.88 933 VAL B O 1
ATOM 6603 N N . GLY B 1 405 ? 55.907 -24.846 9.241 1.00 15.20 934 GLY B N 1
ATOM 6604 C CA . GLY B 1 405 ? 55.793 -26.281 9.412 1.00 13.50 934 GLY B CA 1
ATOM 6605 C C . GLY B 1 405 ? 56.451 -26.690 10.714 1.00 15.82 934 GLY B C 1
ATOM 6606 O O . GLY B 1 405 ? 55.985 -26.322 11.793 1.00 18.82 934 GLY B O 1
ATOM 6607 N N . ARG B 1 406 ? 57.541 -27.446 10.618 1.00 16.19 935 ARG B N 1
ATOM 6608 C CA . ARG B 1 406 ? 58.282 -27.864 11.802 1.00 16.81 935 ARG B CA 1
ATOM 6609 C C . ARG B 1 406 ? 59.536 -27.012 11.980 1.00 16.76 935 ARG B C 1
ATOM 6610 O O . ARG B 1 406 ? 60.324 -27.231 12.898 1.00 17.87 935 ARG B O 1
ATOM 6618 N N . LEU B 1 407 ? 59.707 -26.034 11.098 1.00 15.58 936 LEU B N 1
ATOM 6619 C CA . LEU B 1 407 ? 60.882 -25.175 11.125 1.00 15.91 936 LEU B CA 1
ATOM 6620 C C . LEU B 1 407 ? 60.573 -23.859 11.836 1.00 16.73 936 LEU B C 1
ATOM 6621 O O . LEU B 1 407 ? 59.541 -23.236 11.582 1.00 18.36 936 LEU B O 1
ATOM 6626 N N . LEU B 1 408 ? 61.465 -23.448 12.733 1.00 14.53 937 LEU B N 1
ATOM 6627 C CA . LEU B 1 408 ? 61.288 -22.202 13.474 1.00 16.52 937 LEU B CA 1
ATOM 6628 C C . LEU B 1 408 ? 62.305 -21.149 13.052 1.00 17.37 937 LEU B C 1
ATOM 6629 O O . LEU B 1 408 ? 63.457 -21.470 12.761 1.00 18.13 937 LEU B O 1
ATOM 6634 N N . LYS B 1 409 ? 61.872 -19.893 13.013 1.00 16.89 938 LYS B N 1
ATOM 6635 C CA . LYS B 1 409 ? 62.807 -18.777 12.951 1.00 16.90 938 LYS B CA 1
ATOM 6636 C C . LYS B 1 409 ? 62.861 -18.157 14.338 1.00 17.14 938 LYS B C 1
ATOM 6637 O O . LYS B 1 409 ? 61.856 -17.649 14.838 1.00 19.13 938 LYS B O 1
ATOM 6643 N N . VAL B 1 410 ? 64.030 -18.216 14.963 1.00 16.97 939 VAL B N 1
ATOM 6644 C CA . VAL B 1 410 ? 64.192 -17.738 16.330 1.00 19.27 939 VAL B CA 1
ATOM 6645 C C . VAL B 1 410 ? 64.922 -16.396 16.378 1.00 19.61 939 VAL B C 1
ATOM 6646 O O . VAL B 1 410 ? 66.022 -16.252 15.846 1.00 18.96 939 VAL B O 1
ATOM 6650 N N . HIS B 1 411 ? 64.294 -15.418 17.022 1.00 21.18 940 HIS B N 1
ATOM 6651 C CA . HIS B 1 411 ? 64.821 -14.058 17.081 1.00 22.50 940 HIS B CA 1
ATOM 6652 C C . HIS B 1 411 ? 65.385 -13.746 18.463 1.00 22.81 940 HIS B C 1
ATOM 6653 O O . HIS B 1 411 ? 64.764 -14.062 19.475 1.00 24.87 940 HIS B O 1
ATOM 6660 N N . PHE B 1 412 ? 66.564 -13.131 18.502 1.00 21.65 941 PHE B N 1
ATOM 6661 C CA . PHE B 1 412 ? 67.159 -12.701 19.762 1.00 20.87 941 PHE B CA 1
ATOM 6662 C C . PHE B 1 412 ? 66.675 -11.303 20.139 1.00 23.98 941 PHE B C 1
ATOM 6663 O O . PHE B 1 412 ? 67.015 -10.324 19.472 1.00 24.78 941 PHE B O 1
ATOM 6671 N N . ASP B 1 413 ? 65.889 -11.224 21.211 1.00 22.89 942 ASP B N 1
ATOM 6672 C CA . ASP B 1 413 ? 65.323 -9.961 21.690 1.00 23.61 942 ASP B CA 1
ATOM 6673 C C . ASP B 1 413 ? 66.374 -8.864 21.840 1.00 26.64 942 ASP B C 1
ATOM 6674 O O . ASP B 1 413 ? 67.375 -9.041 22.533 1.00 27.22 942 ASP B O 1
ATOM 6679 N N . GLY B 1 414 ? 66.138 -7.730 21.188 1.00 28.83 943 GLY B N 1
ATOM 6680 C CA . GLY B 1 414 ? 67.024 -6.586 21.307 1.00 31.79 943 GLY B CA 1
ATOM 6681 C C . GLY B 1 414 ? 68.080 -6.513 20.220 1.00 34.81 943 GLY B C 1
ATOM 6682 O O . GLY B 1 414 ? 68.806 -5.525 20.120 1.00 35.57 943 GLY B O 1
ATOM 6683 N N . TRP B 1 415 ? 68.173 -7.562 19.409 1.00 33.21 944 TRP B N 1
ATOM 6684 C CA . TRP B 1 415 ? 69.126 -7.593 18.305 1.00 35.25 944 TRP B CA 1
ATOM 6685 C C . TRP B 1 415 ? 68.405 -7.399 16.976 1.00 36.69 944 TRP B C 1
ATOM 6686 O O . TRP B 1 415 ? 67.177 -7.456 16.914 1.00 37.78 944 TRP B O 1
ATOM 6697 N N . THR B 1 416 ? 69.171 -7.169 15.915 1.00 37.48 945 THR B N 1
ATOM 6698 C CA . THR B 1 416 ? 68.597 -7.067 14.579 1.00 37.02 945 THR B CA 1
ATOM 6699 C C . THR B 1 416 ? 68.282 -8.461 14.044 1.00 35.08 945 THR B C 1
ATOM 6700 O O . THR B 1 416 ? 68.805 -9.459 14.543 1.00 34.15 945 THR B O 1
ATOM 6704 N N . ASP B 1 417 ? 67.430 -8.526 13.025 1.00 38.06 946 ASP B N 1
ATOM 6705 C CA . ASP B 1 417 ? 67.005 -9.801 12.455 1.00 40.80 946 ASP B CA 1
ATOM 6706 C C . ASP B 1 417 ? 68.152 -10.545 11.779 1.00 40.46 946 ASP B C 1
ATOM 6707 O O . ASP B 1 417 ? 68.031 -11.724 11.451 1.00 38.80 946 ASP B O 1
ATOM 6712 N N . GLU B 1 418 ? 69.266 -9.848 11.578 1.00 41.05 947 GLU B N 1
ATOM 6713 C CA . GLU B 1 418 ? 70.446 -10.434 10.953 1.00 39.61 947 GLU B CA 1
ATOM 6714 C C . GLU B 1 418 ? 71.044 -11.546 11.812 1.00 33.65 947 GLU B C 1
ATOM 6715 O O . GLU B 1 418 ? 71.826 -12.366 11.328 1.00 31.41 947 GLU B O 1
ATOM 6720 N N . TYR B 1 419 ? 70.667 -11.571 13.087 1.00 32.19 948 TYR B N 1
ATOM 6721 C CA . TYR B 1 419 ? 71.172 -12.570 14.023 1.00 31.25 948 TYR B CA 1
ATOM 6722 C C . TYR B 1 419 ? 70.152 -13.668 14.315 1.00 26.18 948 TYR B C 1
ATOM 6723 O O . TYR B 1 419 ? 70.370 -14.505 15.189 1.00 25.17 948 TYR B O 1
ATOM 6732 N N . ASP B 1 420 ? 69.039 -13.663 13.588 1.00 27.11 949 ASP B N 1
ATOM 6733 C CA . ASP B 1 420 ? 68.033 -14.710 13.734 1.00 25.98 949 ASP B CA 1
ATOM 6734 C C . ASP B 1 420 ? 68.606 -16.074 13.362 1.00 26.74 949 ASP B C 1
ATOM 6735 O O . ASP B 1 420 ? 69.587 -16.163 12.631 1.00 29.66 949 ASP B O 1
ATOM 6740 N N . GLN B 1 421 ? 68.000 -17.136 13.876 1.00 21.61 950 GLN B N 1
ATOM 6741 C CA . GLN B 1 421 ? 68.464 -18.480 13.564 1.00 20.36 950 GLN B CA 1
ATOM 6742 C C . GLN B 1 421 ? 67.311 -19.363 13.107 1.00 21.30 950 GLN B C 1
ATOM 6743 O O . GLN B 1 421 ? 66.286 -19.459 13.785 1.00 17.49 950 GLN B O 1
ATOM 6749 N N . TRP B 1 422 ? 67.476 -19.993 11.949 1.00 17.78 951 TRP B N 1
ATOM 6750 C CA . TRP B 1 422 ? 66.536 -21.017 11.514 1.00 17.83 951 TRP B CA 1
ATOM 6751 C C . TRP B 1 422 ? 66.866 -22.320 12.230 1.00 21.09 951 TRP B C 1
ATOM 6752 O O . TRP B 1 422 ? 67.961 -22.865 12.073 1.00 24.08 951 TRP B O 1
ATOM 6763 N N . LEU B 1 423 ? 65.923 -22.807 13.029 1.00 17.35 952 LEU B N 1
ATOM 6764 C CA . LEU B 1 423 ? 66.140 -24.008 13.829 1.00 16.07 952 LEU B CA 1
ATOM 6765 C C . LEU B 1 423 ? 64.923 -24.917 13.782 1.00 16.25 952 LEU B C 1
ATOM 6766 O O . LEU B 1 423 ? 63.786 -24.444 13.778 1.00 20.24 952 LEU B O 1
ATOM 6771 N N . ASP B 1 424 ? 65.170 -26.223 13.752 1.00 15.68 953 ASP B N 1
ATOM 6772 C CA . ASP B 1 424 ? 64.095 -27.207 13.759 1.00 16.33 953 ASP B CA 1
ATOM 6773 C C . ASP B 1 424 ? 63.376 -27.165 15.101 1.00 16.21 953 ASP B C 1
ATOM 6774 O O . ASP B 1 424 ? 63.972 -26.804 16.114 1.00 14.88 953 ASP B O 1
ATOM 6779 N N . CYS B 1 425 ? 62.093 -27.522 15.108 1.00 16.07 954 CYS B N 1
ATOM 6780 C CA . CYS B 1 425 ? 61.299 -27.491 16.336 1.00 17.10 954 CYS B CA 1
ATOM 6781 C C . CYS B 1 425 ? 61.831 -28.453 17.391 1.00 16.83 954 CYS B C 1
ATOM 6782 O O . CYS B 1 425 ? 61.541 -28.302 18.577 1.00 18.59 954 CYS B O 1
ATOM 6785 N N . GLU B 1 426 ? 62.602 -29.443 16.955 1.00 16.30 955 GLU B N 1
ATOM 6786 C CA . GLU B 1 426 ? 63.216 -30.385 17.884 1.00 16.04 955 GLU B CA 1
ATOM 6787 C C . GLU B 1 426 ? 64.717 -30.135 18.050 1.00 17.98 955 GLU B C 1
ATOM 6788 O O . GLU B 1 426 ? 65.466 -31.023 18.465 1.00 18.79 955 GLU B O 1
ATOM 6794 N N . SER B 1 427 ? 65.140 -28.913 17.734 1.00 14.13 956 SER B N 1
ATOM 6795 C CA . SER B 1 427 ? 66.515 -28.485 17.961 1.00 15.31 956 SER B CA 1
ATOM 6796 C C . SER B 1 427 ? 66.881 -28.648 19.427 1.00 17.10 956 SER B C 1
ATOM 6797 O O . SER B 1 427 ? 66.065 -28.387 20.313 1.00 18.33 956 SER B O 1
ATOM 6800 N N . ALA B 1 428 ? 68.110 -29.085 19.677 1.00 17.28 957 ALA B N 1
ATOM 6801 C CA . ALA B 1 428 ? 68.597 -29.261 21.039 1.00 20.85 957 ALA B CA 1
ATOM 6802 C C . ALA B 1 428 ? 69.208 -27.968 21.571 1.00 17.13 957 ALA B C 1
ATOM 6803 O O . ALA B 1 428 ? 69.791 -27.945 22.657 1.00 18.03 957 ALA B O 1
ATOM 6805 N N . ASP B 1 429 ? 69.066 -26.893 20.803 1.00 14.88 958 ASP B N 1
ATOM 6806 C CA . ASP B 1 429 ? 69.660 -25.606 21.162 1.00 16.46 958 ASP B CA 1
ATOM 6807 C C . ASP B 1 429 ? 68.630 -24.595 21.655 1.00 18.85 958 ASP B C 1
ATOM 6808 O O . ASP B 1 429 ? 68.962 -23.432 21.898 1.00 16.63 958 ASP B O 1
ATOM 6813 N N . ILE B 1 430 ? 67.383 -25.035 21.796 1.00 18.83 959 ILE B N 1
ATOM 6814 C CA . ILE B 1 430 ? 66.342 -24.193 22.378 1.00 18.34 959 ILE B CA 1
ATOM 6815 C C . ILE B 1 430 ? 65.852 -24.789 23.693 1.00 20.23 959 ILE B C 1
ATOM 6816 O O . ILE B 1 430 ? 65.797 -26.006 23.848 1.00 19.53 959 ILE B O 1
ATOM 6821 N N . TYR B 1 431 ? 65.510 -23.925 24.642 1.00 18.75 960 TYR B N 1
ATOM 6822 C CA . TYR B 1 431 ? 65.192 -24.363 25.996 1.00 17.47 960 TYR B CA 1
ATOM 6823 C C . TYR B 1 431 ? 64.058 -23.524 26.567 1.00 16.94 960 TYR B C 1
ATOM 6824 O O . TYR B 1 431 ? 63.834 -22.396 26.130 1.00 16.01 960 TYR B O 1
ATOM 6833 N N . PRO B 1 432 ? 63.329 -24.074 27.547 1.00 15.29 961 PRO B N 1
ATOM 6834 C CA . PRO B 1 432 ? 62.237 -23.304 28.149 1.00 16.43 961 PRO B CA 1
ATOM 6835 C C . PRO B 1 432 ? 62.737 -22.104 28.946 1.00 16.87 961 PRO B C 1
ATOM 6836 O O . PRO B 1 432 ? 63.895 -22.072 29.370 1.00 16.20 961 PRO B O 1
ATOM 6840 N N . VAL B 1 433 ? 61.859 -21.125 29.135 1.00 16.27 962 VAL B N 1
ATOM 6841 C CA . VAL B 1 433 ? 62.113 -20.036 30.063 1.00 18.08 962 VAL B CA 1
ATOM 6842 C C . VAL B 1 433 ? 62.408 -20.614 31.444 1.00 20.05 962 VAL B C 1
ATOM 6843 O O . VAL B 1 433 ? 61.630 -21.415 31.965 1.00 21.24 962 VAL B O 1
ATOM 6847 N N . GLY B 1 434 ? 63.544 -20.228 32.019 1.00 17.24 963 GLY B N 1
ATOM 6848 C CA . GLY B 1 434 ? 63.946 -20.705 33.332 1.00 17.65 963 GLY B CA 1
ATOM 6849 C C . GLY B 1 434 ? 65.006 -21.797 33.302 1.00 17.13 963 GLY B C 1
ATOM 6850 O O . GLY B 1 434 ? 65.524 -22.205 34.342 1.00 17.52 963 GLY B O 1
ATOM 6851 N N . TRP B 1 435 ? 65.331 -22.272 32.105 1.00 16.32 964 TRP B N 1
ATOM 6852 C CA . TRP B 1 435 ? 66.300 -23.351 31.943 1.00 15.84 964 TRP B CA 1
ATOM 6853 C C . TRP B 1 435 ? 67.686 -22.967 32.461 1.00 19.12 964 TRP B C 1
ATOM 6854 O O . TRP B 1 435 ? 68.333 -23.755 33.152 1.00 18.81 964 TRP B O 1
ATOM 6865 N N . CYS B 1 436 ? 68.128 -21.755 32.135 1.00 18.75 965 CYS B N 1
ATOM 6866 C CA . CYS B 1 436 ? 69.443 -21.274 32.558 1.00 18.25 965 CYS B CA 1
ATOM 6867 C C . CYS B 1 436 ? 69.603 -21.299 34.074 1.00 19.59 965 CYS B C 1
ATOM 6868 O O . CYS B 1 436 ? 70.658 -21.674 34.585 1.00 21.56 965 CYS B O 1
ATOM 6871 N N . VAL B 1 437 ? 68.554 -20.903 34.789 1.00 20.41 966 VAL B N 1
ATOM 6872 C CA . VAL B 1 437 ? 68.563 -20.954 36.247 1.00 22.32 966 VAL B CA 1
ATOM 6873 C C . VAL B 1 437 ? 68.597 -22.399 36.738 1.00 19.89 966 VAL B C 1
ATOM 6874 O O . VAL B 1 437 ? 69.343 -22.732 37.661 1.00 20.34 966 VAL B O 1
ATOM 6878 N N . LEU B 1 438 ? 67.794 -23.252 36.108 1.00 18.29 967 LEU B N 1
ATOM 6879 C CA . LEU B 1 438 ? 67.739 -24.666 36.466 1.00 25.93 967 LEU B CA 1
ATOM 6880 C C . LEU B 1 438 ? 69.101 -25.357 36.383 1.00 23.57 967 LEU B C 1
ATOM 6881 O O . LEU B 1 438 ? 69.485 -26.096 37.292 1.00 22.62 967 LEU B O 1
ATOM 6886 N N . VAL B 1 439 ? 69.830 -25.110 35.299 1.00 18.86 968 VAL B N 1
ATOM 6887 C CA . VAL B 1 439 ? 71.072 -25.833 35.042 1.00 19.56 968 VAL B CA 1
ATOM 6888 C C . VAL B 1 439 ? 72.314 -25.015 35.391 1.00 23.39 968 VAL B C 1
ATOM 6889 O O . VAL B 1 439 ? 73.439 -25.463 35.166 1.00 22.56 968 VAL B O 1
ATOM 6893 N N . ASN B 1 440 ? 72.099 -23.825 35.944 1.00 24.02 969 ASN B N 1
ATOM 6894 C CA . ASN B 1 440 ? 73.185 -22.906 36.293 1.00 26.79 969 ASN B CA 1
ATOM 6895 C C . ASN B 1 440 ? 74.009 -22.465 35.080 1.00 27.46 969 ASN B C 1
ATOM 6896 O O . ASN B 1 440 ? 75.232 -22.608 35.051 1.00 27.64 969 ASN B O 1
ATOM 6901 N N . HIS B 1 441 ? 73.317 -21.934 34.078 1.00 21.53 970 HIS B N 1
ATOM 6902 C CA . HIS B 1 441 ? 73.959 -21.344 32.914 1.00 22.52 970 HIS B CA 1
ATOM 6903 C C . HIS B 1 441 ? 73.623 -19.860 32.934 1.00 23.72 970 HIS B C 1
ATOM 6904 O O . HIS B 1 441 ? 72.537 -19.477 33.367 1.00 23.15 970 HIS B O 1
ATOM 6911 N N . LYS B 1 442 ? 74.551 -19.022 32.491 1.00 22.94 971 LYS B N 1
ATOM 6912 C CA . LYS B 1 442 ? 74.272 -17.595 32.391 1.00 24.32 971 LYS B CA 1
ATOM 6913 C C . LYS B 1 442 ? 73.282 -17.345 31.260 1.00 20.63 971 LYS B C 1
ATOM 6914 O O . LYS B 1 442 ? 73.383 -17.948 30.193 1.00 20.84 971 LYS B O 1
ATOM 6920 N N . LEU B 1 443 ? 72.317 -16.465 31.501 1.00 21.04 972 LEU B N 1
ATOM 6921 C CA . LEU B 1 443 ? 71.370 -16.082 30.464 1.00 20.58 972 LEU B CA 1
ATOM 6922 C C . LEU B 1 443 ? 71.674 -14.672 29.974 1.00 23.31 972 LEU B C 1
ATOM 6923 O O . LEU B 1 443 ? 71.670 -13.724 30.757 1.00 22.76 972 LEU B O 1
ATOM 6928 N N . GLU B 1 444 ? 71.943 -14.543 28.679 1.00 24.39 973 GLU B N 1
ATOM 6929 C CA . GLU B 1 444 ? 72.200 -13.242 28.077 1.00 25.94 973 GLU B CA 1
ATOM 6930 C C . GLU B 1 444 ? 70.880 -12.525 27.813 1.00 28.13 973 GLU B C 1
ATOM 6931 O O . GLU B 1 444 ? 69.998 -13.054 27.133 1.00 26.90 973 GLU B O 1
ATOM 6937 N N . GLY B 1 445 ? 70.741 -11.324 28.363 1.00 29.87 974 GLY B N 1
ATOM 6938 C CA . GLY B 1 445 ? 69.547 -10.530 28.148 1.00 31.19 974 GLY B CA 1
ATOM 6939 C C . GLY B 1 445 ? 69.704 -9.639 26.933 1.00 31.58 974 GLY B C 1
ATOM 6940 O O . GLY B 1 445 ? 70.763 -9.629 26.305 1.00 31.16 974 GLY B O 1
ATOM 6941 N N . PRO B 1 446 ? 68.644 -8.894 26.586 1.00 30.26 975 PRO B N 1
ATOM 6942 C CA . PRO B 1 446 ? 68.700 -7.947 25.468 1.00 32.59 975 PRO B CA 1
ATOM 6943 C C . PRO B 1 446 ? 69.794 -6.911 25.693 1.00 35.25 975 PRO B C 1
ATOM 6944 O O . PRO B 1 446 ? 69.979 -6.469 26.827 1.00 34.91 975 PRO B O 1
ATOM 6948 N N . PRO B 1 447 ? 70.515 -6.531 24.627 1.00 37.99 976 PRO B N 1
ATOM 6949 C CA . PRO B 1 447 ? 71.601 -5.552 24.745 1.00 38.91 976 PRO B CA 1
ATOM 6950 C C . PRO B 1 447 ? 71.075 -4.168 25.111 1.00 45.03 976 PRO B C 1
ATOM 6951 O O . PRO B 1 447 ? 69.867 -3.938 25.056 1.00 47.97 976 PRO B O 1
ATOM 6955 N N . ARG B 1 448 ? 71.977 -3.265 25.483 1.00 47.36 977 ARG B N 1
ATOM 6956 C CA . ARG B 1 448 ? 71.596 -1.912 25.872 1.00 52.58 977 ARG B CA 1
ATOM 6957 C C . ARG B 1 448 ? 70.982 -1.147 24.705 1.00 55.33 977 ARG B C 1
ATOM 6958 O O . ARG B 1 448 ? 71.456 -1.239 23.572 1.00 56.65 977 ARG B O 1
ATOM 6960 N N . HIS C 1 5 ? 19.697 -81.811 16.174 1.00 58.10 534 HIS C N 1
ATOM 6961 C CA . HIS C 1 5 ? 19.680 -80.569 16.937 1.00 57.68 534 HIS C CA 1
ATOM 6962 C C . HIS C 1 5 ? 21.033 -79.862 16.871 1.00 54.05 534 HIS C C 1
ATOM 6963 O O . HIS C 1 5 ? 21.946 -80.311 16.179 1.00 55.62 534 HIS C O 1
ATOM 6968 N N . SER C 1 6 ? 21.157 -78.757 17.600 1.00 47.97 535 SER C N 1
ATOM 6969 C CA . SER C 1 6 ? 22.389 -77.977 17.602 1.00 42.09 535 SER C CA 1
ATOM 6970 C C . SER C 1 6 ? 23.443 -78.623 18.495 1.00 40.90 535 SER C C 1
ATOM 6971 O O . SER C 1 6 ? 23.128 -79.138 19.569 1.00 39.28 535 SER C O 1
ATOM 6974 N N . TYR C 1 7 ? 24.695 -78.591 18.050 1.00 39.33 536 TYR C N 1
ATOM 6975 C CA . TYR C 1 7 ? 25.785 -79.215 18.795 1.00 37.48 536 TYR C CA 1
ATOM 6976 C C . TYR C 1 7 ? 26.146 -78.447 20.061 1.00 32.53 536 TYR C C 1
ATOM 6977 O O . TYR C 1 7 ? 26.271 -77.223 20.047 1.00 33.50 536 TYR C O 1
ATOM 6986 N N . ASP C 1 8 ? 26.324 -79.183 21.152 1.00 32.48 537 ASP C N 1
ATOM 6987 C CA . ASP C 1 8 ? 26.741 -78.599 22.418 1.00 37.15 537 ASP C CA 1
ATOM 6988 C C . ASP C 1 8 ? 28.227 -78.879 22.628 1.00 33.34 537 ASP C C 1
ATOM 6989 O O . ASP C 1 8 ? 28.683 -80.008 22.441 1.00 34.42 537 ASP C O 1
ATOM 6994 N N . TRP C 1 9 ? 28.973 -77.849 23.017 1.00 30.88 538 TRP C N 1
ATOM 6995 C CA . TRP C 1 9 ? 30.425 -77.942 23.162 1.00 29.70 538 TRP C CA 1
ATOM 6996 C C . TRP C 1 9 ? 30.875 -78.707 24.403 1.00 30.43 538 TRP C C 1
ATOM 6997 O O . TRP C 1 9 ? 32.058 -79.021 24.543 1.00 29.42 538 TRP C O 1
ATOM 7008 N N . LEU C 1 10 ? 29.939 -78.985 25.305 1.00 27.74 539 LEU C N 1
ATOM 7009 C CA . LEU C 1 10 ? 30.279 -79.517 26.628 1.00 30.26 539 LEU C CA 1
ATOM 7010 C C . LEU C 1 10 ? 31.257 -80.705 26.671 1.00 30.47 539 LEU C C 1
ATOM 7011 O O . LEU C 1 10 ? 32.156 -80.719 27.512 1.00 33.41 539 LEU C O 1
ATOM 7016 N N . PRO C 1 11 ? 31.088 -81.705 25.784 1.00 32.66 540 PRO C N 1
ATOM 7017 C CA . PRO C 1 11 ? 32.083 -82.787 25.814 1.00 33.86 540 PRO C CA 1
ATOM 7018 C C . PRO C 1 11 ? 33.525 -82.320 25.567 1.00 30.93 540 PRO C C 1
ATOM 7019 O O . PRO C 1 11 ? 34.452 -82.939 26.085 1.00 31.07 540 PRO C O 1
ATOM 7023 N N . ARG C 1 12 ? 33.707 -81.242 24.809 1.00 28.96 541 ARG C N 1
ATOM 7024 C CA . ARG C 1 12 ? 35.039 -80.684 24.591 1.00 31.87 541 ARG C CA 1
ATOM 7025 C C . ARG C 1 12 ? 35.475 -79.854 25.797 1.00 30.16 541 ARG C C 1
ATOM 7026 O O . ARG C 1 12 ? 36.618 -79.939 26.245 1.00 29.29 541 ARG C O 1
ATOM 7034 N N . LEU C 1 13 ? 34.545 -79.057 26.317 1.00 28.13 542 LEU C N 1
ATOM 7035 C CA . LEU C 1 13 ? 34.801 -78.196 27.469 1.00 28.21 542 LEU C CA 1
ATOM 7036 C C . LEU C 1 13 ? 35.195 -78.997 28.706 1.00 31.96 542 LEU C C 1
ATOM 7037 O O . LEU C 1 13 ? 35.961 -78.522 29.545 1.00 30.98 542 LEU C O 1
ATOM 7042 N N . SER C 1 14 ? 34.665 -80.212 28.813 1.00 31.92 543 SER C N 1
ATOM 7043 C CA . SER C 1 14 ? 34.856 -81.038 30.000 1.00 39.03 543 SER C CA 1
ATOM 7044 C C . SER C 1 14 ? 36.199 -81.760 30.006 1.00 43.26 543 SER C C 1
ATOM 7045 O O . SER C 1 14 ? 36.593 -82.347 31.015 1.00 44.27 543 SER C O 1
ATOM 7048 N N . LYS C 1 15 ? 36.893 -81.728 28.874 1.00 45.15 544 LYS C N 1
ATOM 7049 C CA . LYS C 1 15 ? 38.214 -82.331 28.786 1.00 48.09 544 LYS C CA 1
ATOM 7050 C C . LYS C 1 15 ? 39.273 -81.350 29.261 1.00 47.27 544 LYS C C 1
ATOM 7051 O O . LYS C 1 15 ? 39.141 -80.141 29.072 1.00 47.21 544 LYS C O 1
ATOM 7055 N N . GLU C 1 16 ? 40.323 -81.872 29.883 1.00 48.30 545 GLU C N 1
ATOM 7056 C CA . GLU C 1 16 ? 41.458 -81.044 30.259 1.00 46.92 545 GLU C CA 1
ATOM 7057 C C . GLU C 1 16 ? 42.166 -80.551 29.002 1.00 44.13 545 GLU C C 1
ATOM 7058 O O . GLU C 1 16 ? 42.180 -81.239 27.978 1.00 43.15 545 GLU C O 1
ATOM 7061 N N . ASN C 1 17 ? 42.734 -79.351 29.087 1.00 42.74 546 ASN C N 1
ATOM 7062 C CA . ASN C 1 17 ? 43.537 -78.781 28.008 1.00 42.48 546 ASN C CA 1
ATOM 7063 C C . ASN C 1 17 ? 42.760 -78.525 26.719 1.00 39.90 546 ASN C C 1
ATOM 7064 O O . ASN C 1 17 ? 43.305 -78.631 25.618 1.00 39.45 546 ASN C O 1
ATOM 7069 N N . PHE C 1 18 ? 41.482 -78.191 26.865 1.00 36.67 547 PHE C N 1
ATOM 7070 C CA . PHE C 1 18 ? 40.680 -77.745 25.733 1.00 34.72 547 PHE C CA 1
ATOM 7071 C C . PHE C 1 18 ? 41.129 -76.338 25.364 1.00 32.91 547 PHE C C 1
ATOM 7072 O O . PHE C 1 18 ? 41.107 -75.431 26.196 1.00 33.99 547 PHE C O 1
ATOM 7080 N N . ASN C 1 19 ? 41.554 -76.163 24.119 1.00 31.60 548 ASN C N 1
ATOM 7081 C CA . ASN C 1 19 ? 42.096 -74.884 23.683 1.00 30.24 548 ASN C CA 1
ATOM 7082 C C . ASN C 1 19 ? 41.148 -74.148 22.748 1.00 29.28 548 ASN C C 1
ATOM 7083 O O . ASN C 1 19 ? 41.093 -74.433 21.555 1.00 30.50 548 ASN C O 1
ATOM 7088 N N . ALA C 1 20 ? 40.393 -73.206 23.300 1.00 27.11 549 ALA C N 1
ATOM 7089 C CA . ALA C 1 20 ? 39.482 -72.407 22.496 1.00 23.88 549 ALA C CA 1
ATOM 7090 C C . ALA C 1 20 ? 40.099 -71.047 22.227 1.00 22.42 549 ALA C C 1
ATOM 7091 O O . ALA C 1 20 ? 40.710 -70.450 23.115 1.00 23.55 549 ALA C O 1
ATOM 7093 N N . ALA C 1 21 ? 39.953 -70.567 20.996 1.00 19.91 550 ALA C N 1
ATOM 7094 C CA . ALA C 1 21 ? 40.378 -69.218 20.660 1.00 22.17 550 ALA C CA 1
ATOM 7095 C C . ALA C 1 21 ? 39.524 -68.233 21.451 1.00 20.66 550 ALA C C 1
ATOM 7096 O O . ALA C 1 21 ? 38.298 -68.258 21.356 1.00 23.80 550 ALA C O 1
ATOM 7098 N N . PRO C 1 22 ? 40.168 -67.374 22.253 1.00 21.78 551 PRO C N 1
ATOM 7099 C CA . PRO C 1 22 ? 39.407 -66.405 23.048 1.00 21.49 551 PRO C CA 1
ATOM 7100 C C . PRO C 1 22 ? 38.648 -65.416 22.166 1.00 22.18 551 PRO C C 1
ATOM 7101 O O . PRO C 1 22 ? 39.023 -65.214 21.011 1.00 21.50 551 PRO C O 1
ATOM 7105 N N . VAL C 1 23 ? 37.592 -64.818 22.711 1.00 21.88 552 VAL C N 1
ATOM 7106 C CA . VAL C 1 23 ? 36.761 -63.865 21.981 1.00 17.95 552 VAL C CA 1
ATOM 7107 C C . VAL C 1 23 ? 37.594 -62.720 21.395 1.00 20.08 552 VAL C C 1
ATOM 7108 O O . VAL C 1 23 ? 37.298 -62.205 20.310 1.00 19.31 552 VAL C O 1
ATOM 7112 N N . THR C 1 24 ? 38.657 -62.349 22.102 1.00 21.26 553 THR C N 1
ATOM 7113 C CA . THR C 1 24 ? 39.520 -61.250 21.675 1.00 24.96 553 THR C CA 1
ATOM 7114 C C . THR C 1 24 ? 40.250 -61.521 20.357 1.00 24.54 553 THR C C 1
ATOM 7115 O O . THR C 1 24 ? 40.825 -60.608 19.769 1.00 25.49 553 THR C O 1
ATOM 7119 N N . CYS C 1 25 ? 40.225 -62.769 19.895 1.00 23.02 554 CYS C N 1
ATOM 7120 C CA . CYS C 1 25 ? 40.842 -63.123 18.616 1.00 24.23 554 CYS C CA 1
ATOM 7121 C C . CYS C 1 25 ? 39.961 -62.728 17.437 1.00 23.09 554 CYS C C 1
ATOM 7122 O O . CYS C 1 25 ? 40.394 -62.768 16.285 1.00 23.78 554 CYS C O 1
ATOM 7125 N N . PHE C 1 26 ? 38.723 -62.350 17.733 1.00 20.71 555 PHE C N 1
ATOM 7126 C CA . PHE C 1 26 ? 37.735 -62.073 16.698 1.00 20.53 555 PHE C CA 1
ATOM 7127 C C . PHE C 1 26 ? 37.241 -60.627 16.782 1.00 25.87 555 PHE C C 1
ATOM 7128 O O . PHE C 1 26 ? 36.324 -60.325 17.542 1.00 24.29 555 PHE C O 1
ATOM 7136 N N . PRO C 1 27 ? 37.844 -59.730 15.989 1.00 30.24 556 PRO C N 1
ATOM 7137 C CA . PRO C 1 27 ? 37.514 -58.297 16.004 1.00 28.58 556 PRO C CA 1
ATOM 7138 C C . PRO C 1 27 ? 36.027 -57.990 15.796 1.00 27.43 556 PRO C C 1
ATOM 7139 O O . PRO C 1 27 ? 35.519 -57.024 16.362 1.00 29.54 556 PRO C O 1
ATOM 7143 N N . HIS C 1 28 ? 35.349 -58.810 15.001 1.00 28.14 557 HIS C N 1
ATOM 7144 C CA . HIS C 1 28 ? 33.954 -58.578 14.643 1.00 29.46 557 HIS C CA 1
ATOM 7145 C C . HIS C 1 28 ? 32.982 -59.214 15.630 1.00 29.49 557 HIS C C 1
ATOM 7146 O O . HIS C 1 28 ? 31.776 -58.968 15.567 1.00 31.27 557 HIS C O 1
ATOM 7153 N N . ALA C 1 29 ? 33.502 -60.045 16.528 1.00 26.11 558 ALA C N 1
ATOM 7154 C CA . ALA C 1 29 ? 32.654 -60.772 17.466 1.00 24.34 558 ALA C CA 1
ATOM 7155 C C . ALA C 1 29 ? 32.130 -59.864 18.568 1.00 24.52 558 ALA C C 1
ATOM 7156 O O . ALA C 1 29 ? 32.860 -59.011 19.073 1.00 22.38 558 ALA C O 1
ATOM 7158 N N . PRO C 1 30 ? 30.853 -60.041 18.935 1.00 27.09 559 PRO C N 1
ATOM 7159 C CA . PRO C 1 30 ? 30.254 -59.299 20.046 1.00 28.06 559 PRO C CA 1
ATOM 7160 C C . PRO C 1 30 ? 31.081 -59.439 21.320 1.00 23.73 559 PRO C C 1
ATOM 7161 O O . PRO C 1 30 ? 31.495 -60.546 21.664 1.00 21.99 559 PRO C O 1
ATOM 7165 N N . GLY C 1 31 ? 31.338 -58.320 21.990 1.00 25.50 560 GLY C N 1
ATOM 7166 C CA . GLY C 1 31 ? 32.032 -58.333 23.264 1.00 25.37 560 GLY C CA 1
ATOM 7167 C C . GLY C 1 31 ? 33.546 -58.271 23.181 1.00 25.82 560 GLY C C 1
ATOM 7168 O O . GLY C 1 31 ? 34.220 -58.192 24.209 1.00 25.07 560 GLY C O 1
ATOM 7169 N N . CYS C 1 32 ? 34.084 -58.305 21.965 1.00 22.88 561 CYS C N 1
ATOM 7170 C CA . CYS C 1 32 ? 35.533 -58.314 21.768 1.00 23.55 561 CYS C CA 1
ATOM 7171 C C . CYS C 1 32 ? 36.222 -57.123 22.428 1.00 23.95 561 CYS C C 1
ATOM 7172 O O . CYS C 1 32 ? 37.279 -57.270 23.036 1.00 22.36 561 CYS C O 1
ATOM 7175 N N . GLU C 1 33 ? 35.611 -55.948 22.321 1.00 26.93 562 GLU C N 1
ATOM 7176 C CA . GLU C 1 33 ? 36.237 -54.722 22.806 1.00 31.46 562 GLU C CA 1
ATOM 7177 C C . GLU C 1 33 ? 36.125 -54.517 24.320 1.00 29.12 562 GLU C C 1
ATOM 7178 O O . GLU C 1 33 ? 36.838 -53.692 24.889 1.00 33.63 562 GLU C O 1
ATOM 7184 N N . VAL C 1 34 ? 35.242 -55.266 24.973 1.00 25.36 563 VAL C N 1
ATOM 7185 C CA . VAL C 1 34 ? 35.098 -55.162 26.425 1.00 25.55 563 VAL C CA 1
ATOM 7186 C C . VAL C 1 34 ? 35.465 -56.453 27.149 1.00 23.53 563 VAL C C 1
ATOM 7187 O O . VAL C 1 34 ? 35.310 -56.550 28.366 1.00 24.36 563 VAL C O 1
ATOM 7191 N N . TRP C 1 35 ? 35.962 -57.435 26.403 1.00 24.49 564 TRP C N 1
ATOM 7192 C CA . TRP C 1 35 ? 36.212 -58.766 26.953 1.00 22.17 564 TRP C CA 1
ATOM 7193 C C . TRP C 1 35 ? 37.287 -58.785 28.042 1.00 20.63 564 TRP C C 1
ATOM 7194 O O . TRP C 1 35 ? 37.270 -59.646 28.921 1.00 22.63 564 TRP C O 1
ATOM 7205 N N . ASP C 1 36 ? 38.209 -57.828 27.990 1.00 22.31 565 ASP C N 1
ATOM 7206 C CA . ASP C 1 36 ? 39.294 -57.755 28.967 1.00 27.25 565 ASP C CA 1
ATOM 7207 C C . ASP C 1 36 ? 38.821 -57.299 30.347 1.00 25.87 565 ASP C C 1
ATOM 7208 O O . ASP C 1 36 ? 39.616 -57.201 31.282 1.00 27.65 565 ASP C O 1
ATOM 7213 N N . ASN C 1 37 ? 37.529 -57.014 30.468 1.00 21.36 566 ASN C N 1
ATOM 7214 C CA . ASN C 1 37 ? 36.943 -56.686 31.762 1.00 25.00 566 ASN C CA 1
ATOM 7215 C C . ASN C 1 37 ? 36.504 -57.946 32.497 1.00 26.73 566 ASN C C 1
ATOM 7216 O O . ASN C 1 37 ? 36.002 -57.886 33.621 1.00 28.38 566 ASN C O 1
ATOM 7221 N N . LEU C 1 38 ? 36.704 -59.085 31.841 1.00 27.15 567 LEU C N 1
ATOM 7222 C CA . LEU C 1 38 ? 36.461 -60.390 32.441 1.00 28.03 567 LEU C CA 1
ATOM 7223 C C . LEU C 1 38 ? 37.786 -61.007 32.852 1.00 25.81 567 LEU C C 1
ATOM 7224 O O . LEU C 1 38 ? 38.823 -60.730 32.250 1.00 26.40 567 LEU C O 1
AT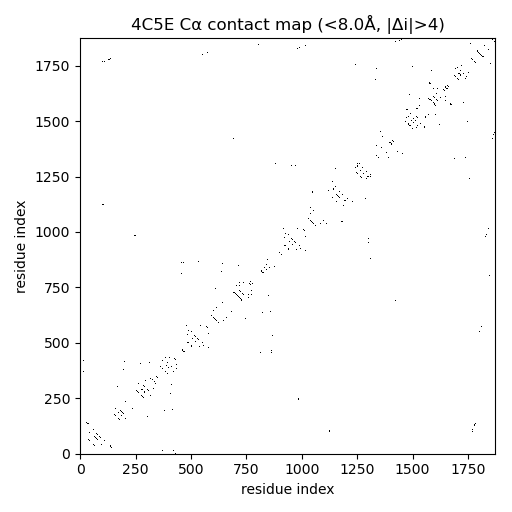OM 7229 N N . GLY C 1 39 ? 37.749 -61.849 33.876 1.00 23.38 568 GLY C N 1
ATOM 7230 C CA . GLY C 1 39 ? 38.941 -62.544 34.320 1.00 24.63 568 GLY C CA 1
ATOM 7231 C C . GLY C 1 39 ? 38.605 -63.766 35.149 1.00 25.31 568 GLY C C 1
ATOM 7232 O O . GLY C 1 39 ? 37.590 -63.788 35.845 1.00 21.58 568 GLY C O 1
ATOM 7233 N N . VAL C 1 40 ? 39.447 -64.791 35.062 1.00 23.41 569 VAL C N 1
ATOM 7234 C CA . VAL C 1 40 ? 39.316 -65.952 35.927 1.00 25.06 569 VAL C CA 1
ATOM 7235 C C . VAL C 1 40 ? 39.533 -65.501 37.364 1.00 25.14 569 VAL C C 1
ATOM 7236 O O . VAL C 1 40 ? 40.424 -64.697 37.639 1.00 25.42 569 VAL C O 1
ATOM 7240 N N . GLY C 1 41 ? 38.696 -65.995 38.271 1.00 22.61 570 GLY C N 1
ATOM 7241 C CA . GLY C 1 41 ? 38.810 -65.649 39.673 1.00 22.76 570 GLY C CA 1
ATOM 7242 C C . GLY C 1 41 ? 37.836 -64.565 40.093 1.00 21.07 570 GLY C C 1
ATOM 7243 O O . GLY C 1 41 ? 37.666 -64.302 41.283 1.00 22.17 570 GLY C O 1
ATOM 7244 N N . MET C 1 42 ? 37.191 -63.933 39.118 1.00 19.68 571 MET C N 1
ATOM 7245 C CA . MET C 1 42 ? 36.249 -62.860 39.418 1.00 21.88 571 MET C CA 1
ATOM 7246 C C . MET C 1 42 ? 34.948 -63.426 39.974 1.00 21.97 571 MET C C 1
ATOM 7247 O O . MET C 1 42 ? 34.636 -64.605 39.785 1.00 22.46 571 MET C O 1
ATOM 7252 N N . LYS C 1 43 ? 34.196 -62.580 40.669 1.00 18.76 572 LYS C N 1
ATOM 7253 C CA . LYS C 1 43 ? 32.940 -62.993 41.280 1.00 21.15 572 LYS C CA 1
ATOM 7254 C C . LYS C 1 43 ? 31.761 -62.403 40.522 1.00 25.00 572 LYS C C 1
ATOM 7255 O O . LYS C 1 43 ? 31.825 -61.270 40.043 1.00 23.06 572 LYS C O 1
ATOM 7261 N N . VAL C 1 44 ? 30.685 -63.175 40.416 1.00 25.03 573 VAL C N 1
ATOM 7262 C CA . VAL C 1 44 ? 29.458 -62.694 39.794 1.00 25.60 573 VAL C CA 1
ATOM 7263 C C . VAL C 1 44 ? 28.239 -63.200 40.551 1.00 24.69 573 VAL C C 1
ATOM 7264 O O . VAL C 1 44 ? 28.303 -64.210 41.252 1.00 24.53 573 VAL C O 1
ATOM 7268 N N . GLU C 1 45 ? 27.127 -62.487 40.414 1.00 25.38 574 GLU C N 1
ATOM 7269 C CA . GLU C 1 45 ? 25.842 -63.011 40.849 1.00 26.87 574 GLU C CA 1
ATOM 7270 C C . GLU C 1 45 ? 25.240 -63.771 39.673 1.00 29.14 574 GLU C C 1
ATOM 7271 O O . GLU C 1 45 ? 25.238 -63.280 38.544 1.00 31.33 574 GLU C O 1
ATOM 7277 N N . VAL C 1 46 ? 24.749 -64.976 39.938 1.00 26.05 575 VAL C N 1
ATOM 7278 C CA . VAL C 1 46 ? 24.297 -65.863 38.873 1.00 24.78 575 VAL C CA 1
ATOM 7279 C C . VAL C 1 46 ? 23.100 -66.694 39.339 1.00 27.81 575 VAL C C 1
ATOM 7280 O O . VAL C 1 46 ? 22.922 -66.912 40.539 1.00 26.76 575 VAL C O 1
ATOM 7284 N N . GLU C 1 47 ? 22.275 -67.126 38.387 1.00 27.74 576 GLU C N 1
ATOM 7285 C CA . GLU C 1 47 ? 21.103 -67.953 38.663 1.00 32.55 576 GLU C CA 1
ATOM 7286 C C . GLU C 1 47 ? 21.399 -69.124 39.594 1.00 30.27 576 GLU C C 1
ATOM 7287 O O . GLU C 1 47 ? 22.360 -69.867 39.389 1.00 29.42 576 GLU C O 1
ATOM 7293 N N . ASN C 1 48 ? 20.571 -69.264 40.624 1.00 29.09 577 ASN C N 1
ATOM 7294 C CA . ASN C 1 48 ? 20.599 -70.426 41.499 1.00 30.93 577 ASN C CA 1
ATOM 7295 C C . ASN C 1 48 ? 19.628 -71.467 40.957 1.00 33.54 577 ASN C C 1
ATOM 7296 O O . ASN C 1 48 ? 18.411 -71.280 41.007 1.00 36.02 577 ASN C O 1
ATOM 7301 N N . THR C 1 49 ? 20.169 -72.561 40.433 1.00 33.14 578 THR C N 1
ATOM 7302 C CA . THR C 1 49 ? 19.345 -73.622 39.865 1.00 38.21 578 THR C CA 1
ATOM 7303 C C . THR C 1 49 ? 18.993 -74.669 40.915 1.00 42.95 578 THR C C 1
ATOM 7304 O O . THR C 1 49 ? 18.289 -75.638 40.630 1.00 43.66 578 THR C O 1
ATOM 7308 N N . ASP C 1 50 ? 19.481 -74.462 42.133 1.00 45.91 579 ASP C N 1
ATOM 7309 C CA . ASP C 1 50 ? 19.336 -75.449 43.196 1.00 46.80 579 ASP C CA 1
ATOM 7310 C C . ASP C 1 50 ? 18.616 -74.858 44.407 1.00 45.49 579 ASP C C 1
ATOM 7311 O O . ASP C 1 50 ? 19.128 -74.892 45.525 1.00 47.37 579 ASP C O 1
ATOM 7316 N N . CYS C 1 51 ? 17.426 -74.311 44.187 1.00 45.36 580 CYS C N 1
ATOM 7317 C CA . CYS C 1 51 ? 16.671 -73.715 45.283 1.00 48.02 580 CYS C CA 1
ATOM 7318 C C . CYS C 1 51 ? 15.165 -73.826 45.092 1.00 52.14 580 CYS C C 1
ATOM 7319 O O . CYS C 1 51 ? 14.670 -73.890 43.967 1.00 55.74 580 CYS C O 1
ATOM 7322 N N . ASP C 1 52 ? 14.445 -73.855 46.209 1.00 51.66 581 ASP C N 1
ATOM 7323 C CA . ASP C 1 52 ? 12.991 -73.807 46.189 1.00 55.11 581 ASP C CA 1
ATOM 7324 C C . ASP C 1 52 ? 12.556 -72.371 45.924 1.00 55.52 581 ASP C C 1
ATOM 7325 O O . ASP C 1 52 ? 13.342 -71.438 46.089 1.00 51.83 581 ASP C O 1
ATOM 7327 N N . SER C 1 53 ? 11.306 -72.191 45.515 1.00 57.73 582 SER C N 1
ATOM 7328 C CA . SER C 1 53 ? 10.798 -70.860 45.203 1.00 59.91 582 SER C CA 1
ATOM 7329 C C . SER C 1 53 ? 10.433 -70.082 46.464 1.00 59.54 582 SER C C 1
ATOM 7330 O O . SER C 1 53 ? 9.287 -69.666 46.634 1.00 61.42 582 SER C O 1
ATOM 7333 N N . ILE C 1 54 ? 11.411 -69.879 47.341 1.00 57.18 583 ILE C N 1
ATOM 7334 C CA . ILE C 1 54 ? 11.161 -69.207 48.613 1.00 57.98 583 ILE C CA 1
ATOM 7335 C C . ILE C 1 54 ? 11.192 -67.683 48.494 1.00 57.42 583 ILE C C 1
ATOM 7336 O O . ILE C 1 54 ? 10.657 -66.980 49.351 1.00 58.98 583 ILE C O 1
ATOM 7338 N N . GLU C 1 55 ? 11.810 -67.173 47.432 1.00 54.04 584 GLU C N 1
ATOM 7339 C CA . GLU C 1 55 ? 11.894 -65.727 47.233 1.00 53.23 584 GLU C CA 1
ATOM 7340 C C . GLU C 1 55 ? 10.621 -65.148 46.619 1.00 57.67 584 GLU C C 1
ATOM 7341 O O . GLU C 1 55 ? 10.164 -65.598 45.568 1.00 59.45 584 GLU C O 1
ATOM 7347 N N . VAL C 1 56 ? 10.061 -64.142 47.284 1.00 57.88 585 VAL C N 1
ATOM 7348 C CA . VAL C 1 56 ? 8.884 -63.441 46.783 1.00 58.88 585 VAL C CA 1
ATOM 7349 C C . VAL C 1 56 ? 9.269 -62.540 45.613 1.00 59.57 585 VAL C C 1
ATOM 7350 O O . VAL C 1 56 ? 10.005 -61.568 45.784 1.00 60.18 585 VAL C O 1
ATOM 7354 N N . ILE C 1 57 ? 8.767 -62.869 44.426 1.00 59.17 586 ILE C N 1
ATOM 7355 C CA . ILE C 1 57 ? 9.136 -62.157 43.204 1.00 57.06 586 ILE C CA 1
ATOM 7356 C C . ILE C 1 57 ? 8.114 -61.086 42.823 1.00 61.34 586 ILE C C 1
ATOM 7357 O O . ILE C 1 57 ? 6.906 -61.313 42.890 1.00 62.13 586 ILE C O 1
ATOM 7362 N N . GLN C 1 58 ? 8.610 -59.916 42.429 1.00 62.12 587 GLN C N 1
ATOM 7363 C CA . GLN C 1 58 ? 7.755 -58.826 41.972 1.00 65.85 587 GLN C CA 1
ATOM 7364 C C . GLN C 1 58 ? 7.342 -59.018 40.516 1.00 66.75 587 GLN C C 1
ATOM 7365 O O . GLN C 1 58 ? 8.138 -59.485 39.700 1.00 63.00 587 GLN C O 1
ATOM 7368 N N . PRO C 1 59 ? 6.089 -58.662 40.188 1.00 71.03 588 PRO C N 1
ATOM 7369 C CA . PRO C 1 59 ? 5.590 -58.702 38.809 1.00 73.88 588 PRO C CA 1
ATOM 7370 C C . PRO C 1 59 ? 6.442 -57.845 37.879 1.00 75.46 588 PRO C C 1
ATOM 7371 O O . PRO C 1 59 ? 6.760 -56.702 38.212 1.00 76.08 588 PRO C O 1
ATOM 7373 N N . GLY C 1 60 ? 6.810 -58.396 36.727 1.00 75.43 589 GLY C N 1
ATOM 7374 C CA . GLY C 1 60 ? 7.640 -57.684 35.774 1.00 74.17 589 GLY C CA 1
ATOM 7375 C C . GLY C 1 60 ? 9.109 -58.015 35.943 1.00 70.41 589 GLY C C 1
ATOM 7376 O O . GLY C 1 60 ? 9.890 -57.928 34.995 1.00 69.92 589 GLY C O 1
ATOM 7377 N N . GLN C 1 61 ? 9.487 -58.395 37.159 1.00 68.31 590 GLN C N 1
ATOM 7378 C CA . GLN C 1 61 ? 10.868 -58.757 37.454 1.00 64.39 590 GLN C CA 1
ATOM 7379 C C . GLN C 1 61 ? 11.146 -60.215 37.116 1.00 58.38 590 GLN C C 1
ATOM 7380 O O . GLN C 1 61 ? 10.223 -61.021 36.992 1.00 58.13 590 GLN C O 1
ATOM 7383 N N . THR C 1 62 ? 12.424 -60.544 36.961 1.00 53.39 591 THR C N 1
ATOM 7384 C CA . THR C 1 62 ? 12.833 -61.918 36.705 1.00 51.58 591 THR C CA 1
ATOM 7385 C C . THR C 1 62 ? 12.419 -62.815 37.869 1.00 52.72 591 THR C C 1
ATOM 7386 O O . THR C 1 62 ? 12.565 -62.438 39.032 1.00 52.32 591 THR C O 1
ATOM 7390 N N . PRO C 1 63 ? 11.883 -64.004 37.557 1.00 53.91 592 PRO C N 1
ATOM 7391 C CA . PRO C 1 63 ? 11.439 -64.944 38.591 1.00 53.11 592 PRO C CA 1
ATOM 7392 C C . PRO C 1 63 ? 12.624 -65.695 39.188 1.00 47.47 592 PRO C C 1
ATOM 7393 O O . PRO C 1 63 ? 12.458 -66.506 40.097 1.00 47.38 592 PRO C O 1
ATOM 7397 N N . THR C 1 64 ? 13.813 -65.405 38.674 1.00 43.35 593 THR C N 1
ATOM 7398 C CA . THR C 1 64 ? 15.020 -66.131 39.038 1.00 41.55 593 THR C CA 1
ATOM 7399 C C . THR C 1 64 ? 15.596 -65.678 40.373 1.00 40.18 593 THR C C 1
ATOM 7400 O O . THR C 1 64 ? 15.675 -64.482 40.654 1.00 40.04 593 THR C O 1
ATOM 7404 N N . SER C 1 65 ? 15.990 -66.644 41.197 1.00 37.40 594 SER C N 1
ATOM 7405 C CA . SER C 1 65 ? 16.747 -66.355 42.406 1.00 35.16 594 SER C CA 1
ATOM 7406 C C . SER C 1 65 ? 18.235 -66.496 42.110 1.00 34.27 594 SER C C 1
ATOM 7407 O O . SER C 1 65 ? 18.635 -67.294 41.261 1.00 33.93 594 SER C O 1
ATOM 7410 N N . PHE C 1 66 ? 19.054 -65.720 42.809 1.00 33.46 595 PHE C N 1
ATOM 7411 C CA . PHE C 1 66 ? 20.479 -65.675 42.515 1.00 30.99 595 PHE C CA 1
ATOM 7412 C C . PHE C 1 66 ? 21.353 -66.081 43.697 1.00 28.57 595 PHE C C 1
ATOM 7413 O O . PHE C 1 66 ? 20.947 -65.986 44.854 1.00 28.98 595 PHE C O 1
ATOM 7421 N N . TRP C 1 67 ? 22.557 -66.541 43.379 1.00 25.48 596 TRP C N 1
ATOM 7422 C CA . TRP C 1 67 ? 23.599 -66.771 44.367 1.00 27.36 596 TRP C CA 1
ATOM 7423 C C . TRP C 1 67 ? 24.881 -66.206 43.768 1.00 27.14 596 TRP C C 1
ATOM 7424 O O . TRP C 1 67 ? 24.847 -65.591 42.702 1.00 29.80 596 TRP C O 1
ATOM 7435 N N . VAL C 1 68 ? 26.006 -66.395 44.444 1.00 22.78 597 VAL C N 1
ATOM 7436 C CA . VAL C 1 68 ? 27.275 -65.888 43.940 1.00 25.53 597 VAL C CA 1
ATOM 7437 C C . VAL C 1 68 ? 28.196 -67.027 43.518 1.00 24.48 597 VAL C C 1
ATOM 7438 O O . VAL C 1 68 ? 28.174 -68.105 44.108 1.00 24.92 597 VAL C O 1
ATOM 7442 N N . ALA C 1 69 ? 28.997 -66.784 42.486 1.00 21.56 598 ALA C N 1
ATOM 7443 C CA . ALA C 1 69 ? 29.899 -67.806 41.971 1.00 22.73 598 ALA C CA 1
ATOM 7444 C C . ALA C 1 69 ? 31.229 -67.216 41.522 1.00 23.75 598 ALA C C 1
ATOM 7445 O O . ALA C 1 69 ? 31.331 -66.018 41.254 1.00 23.27 598 ALA C O 1
ATOM 7447 N N . THR C 1 70 ? 32.242 -68.071 41.442 1.00 21.51 599 THR C N 1
ATOM 7448 C CA . THR C 1 70 ? 33.547 -67.678 40.933 1.00 21.69 599 THR C CA 1
ATOM 7449 C C . THR C 1 70 ? 33.713 -68.232 39.523 1.00 22.14 599 THR C C 1
ATOM 7450 O O . THR C 1 70 ? 33.361 -69.383 39.259 1.00 21.72 599 THR C O 1
ATOM 7454 N N . ILE C 1 71 ? 34.229 -67.410 38.615 1.00 17.99 600 ILE C N 1
ATOM 7455 C CA . ILE C 1 71 ? 34.564 -67.884 37.280 1.00 21.23 600 ILE C CA 1
ATOM 7456 C C . ILE C 1 71 ? 35.903 -68.608 37.325 1.00 20.02 600 ILE C C 1
ATOM 7457 O O . ILE C 1 71 ? 36.927 -68.022 37.680 1.00 21.61 600 ILE C O 1
ATOM 7462 N N . LEU C 1 72 ? 35.889 -69.891 36.980 1.00 19.81 601 LEU C N 1
ATOM 7463 C CA . LEU C 1 72 ? 37.088 -70.715 37.073 1.00 19.73 601 LEU C CA 1
ATOM 7464 C C . LEU C 1 72 ? 37.817 -70.806 35.742 1.00 21.53 601 LEU C C 1
ATOM 7465 O O . LEU C 1 72 ? 39.042 -70.930 35.704 1.00 21.73 601 LEU C O 1
ATOM 7470 N N . GLU C 1 73 ? 37.058 -70.764 34.652 1.00 23.27 602 GLU C N 1
ATOM 7471 C CA . GLU C 1 73 ? 37.625 -70.889 33.311 1.00 26.65 602 GLU C CA 1
ATOM 7472 C C . GLU C 1 73 ? 36.794 -70.102 32.311 1.00 25.17 602 GLU C C 1
ATOM 7473 O O . GLU C 1 73 ? 35.595 -69.917 32.502 1.00 24.96 602 GLU C O 1
ATOM 7479 N N . ILE C 1 74 ? 37.437 -69.649 31.239 1.00 24.28 603 ILE C N 1
ATOM 7480 C CA . ILE C 1 74 ? 36.737 -68.985 30.143 1.00 22.61 603 ILE C CA 1
ATOM 7481 C C . ILE C 1 74 ? 37.203 -69.546 28.801 1.00 23.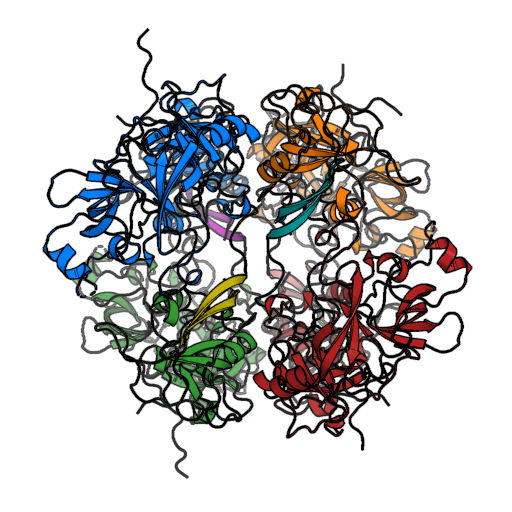15 603 ILE C C 1
ATOM 7482 O O . ILE C 1 74 ? 38.383 -69.473 28.464 1.00 23.16 603 ILE C O 1
ATOM 7487 N N . LYS C 1 75 ? 36.270 -70.119 28.047 1.00 21.68 604 LYS C N 1
ATOM 7488 C CA . LYS C 1 75 ? 36.574 -70.688 26.738 1.00 18.19 604 LYS C CA 1
ATOM 7489 C C . LYS C 1 75 ? 35.606 -70.119 25.712 1.00 18.14 604 LYS C C 1
ATOM 7490 O O . LYS C 1 75 ? 34.447 -70.531 25.648 1.00 21.13 604 LYS C O 1
ATOM 7496 N N . GLY C 1 76 ? 36.078 -69.176 24.906 1.00 17.89 605 GLY C N 1
ATOM 7497 C CA . GLY C 1 76 ? 35.187 -68.433 24.037 1.00 18.31 605 GLY C CA 1
ATOM 7498 C C . GLY C 1 76 ? 34.206 -67.673 24.907 1.00 18.21 605 GLY C C 1
ATOM 7499 O O . GLY C 1 76 ? 34.611 -66.981 25.839 1.00 19.62 605 GLY C O 1
ATOM 7500 N N . TYR C 1 77 ? 32.916 -67.817 24.617 1.00 20.54 606 TYR C N 1
ATOM 7501 C CA . TYR C 1 77 ? 31.879 -67.194 25.431 1.00 20.89 606 TYR C CA 1
ATOM 7502 C C . TYR C 1 77 ? 31.488 -68.078 26.617 1.00 23.86 606 TYR C C 1
ATOM 7503 O O . TYR C 1 77 ? 30.688 -67.669 27.457 1.00 24.05 606 TYR C O 1
ATOM 7512 N N . LYS C 1 78 ? 32.040 -69.288 26.678 1.00 22.50 607 LYS C N 1
ATOM 7513 C CA . LYS C 1 78 ? 31.710 -70.228 27.750 1.00 23.31 607 LYS C CA 1
ATOM 7514 C C . LYS C 1 78 ? 32.502 -69.919 29.017 1.00 23.42 607 LYS C C 1
ATOM 7515 O O . LYS C 1 78 ? 33.684 -69.586 28.948 1.00 24.35 607 LYS C O 1
ATOM 7521 N N . ALA C 1 79 ? 31.853 -70.041 30.172 1.00 20.90 608 ALA C N 1
ATOM 7522 C CA . ALA C 1 79 ? 32.520 -69.824 31.453 1.00 19.17 608 ALA C CA 1
ATOM 7523 C C . ALA C 1 79 ? 32.137 -70.891 32.474 1.00 21.39 608 ALA C C 1
ATOM 7524 O O . ALA C 1 79 ? 30.960 -71.218 32.637 1.00 21.00 608 ALA C O 1
ATOM 7526 N N . LEU C 1 80 ? 33.141 -71.432 33.154 1.00 21.63 609 LEU C N 1
ATOM 7527 C CA . LEU C 1 80 ? 32.917 -72.438 34.184 1.00 20.71 609 LEU C CA 1
ATOM 7528 C C . LEU C 1 80 ? 32.654 -71.772 35.532 1.00 25.38 609 LEU C C 1
ATOM 7529 O O . LEU C 1 80 ? 33.536 -71.128 36.102 1.00 27.66 609 LEU C O 1
ATOM 7534 N N . MET C 1 81 ? 31.432 -71.927 36.032 1.00 25.00 610 MET C N 1
ATOM 7535 C CA . MET C 1 81 ? 31.024 -71.299 37.282 1.00 24.63 610 MET C CA 1
ATOM 7536 C C . MET C 1 81 ? 31.149 -72.253 38.463 1.00 24.14 610 MET C C 1
ATOM 7537 O O . MET C 1 81 ? 30.885 -73.448 38.336 1.00 22.42 610 MET C O 1
ATOM 7542 N N . SER C 1 82 ? 31.542 -71.711 39.611 1.00 24.17 611 SER C N 1
ATOM 7543 C CA . SER C 1 82 ? 31.560 -72.468 40.857 1.00 26.13 611 SER C CA 1
ATOM 7544 C C . SER C 1 82 ? 30.865 -71.669 41.954 1.00 25.45 611 SER C C 1
ATOM 7545 O O . SER C 1 82 ? 31.380 -70.639 42.395 1.00 22.93 611 SER C O 1
ATOM 7548 N N . TYR C 1 83 ? 29.690 -72.140 42.372 1.00 24.34 612 TYR C N 1
ATOM 7549 C CA . TYR C 1 83 ? 28.925 -71.508 43.447 1.00 22.19 612 TYR C CA 1
ATOM 7550 C C . TYR C 1 83 ? 29.772 -71.382 44.706 1.00 23.73 612 TYR C C 1
ATOM 7551 O O . TYR C 1 83 ? 30.462 -72.327 45.090 1.00 24.59 612 TYR C O 1
ATOM 7560 N N . GLU C 1 84 ? 29.716 -70.222 45.353 1.00 23.27 613 GLU C N 1
ATOM 7561 C CA . GLU C 1 84 ? 30.366 -70.055 46.646 1.00 24.95 613 GLU C CA 1
ATOM 7562 C C . GLU C 1 84 ? 29.697 -70.958 47.681 1.00 24.89 613 GLU C C 1
ATOM 7563 O O . GLU C 1 84 ? 28.474 -71.111 47.683 1.00 24.28 613 GLU C O 1
ATOM 7569 N N . GLY C 1 85 ? 30.496 -71.569 48.549 1.00 24.60 614 GLY C N 1
ATOM 7570 C CA . GLY C 1 85 ? 29.949 -72.316 49.669 1.00 26.93 614 GLY C CA 1
ATOM 7571 C C . GLY C 1 85 ? 30.039 -73.831 49.599 1.00 27.90 614 GLY C C 1
ATOM 7572 O O . GLY C 1 85 ? 29.784 -74.510 50.592 1.00 28.08 614 GLY C O 1
ATOM 7573 N N . PHE C 1 86 ? 30.400 -74.365 48.437 1.00 26.39 615 PHE C N 1
ATOM 7574 C CA . PHE C 1 86 ? 30.498 -75.814 48.267 1.00 27.50 615 PHE C CA 1
ATOM 7575 C C . PHE C 1 86 ? 31.845 -76.353 48.743 1.00 30.76 615 PHE C C 1
ATOM 7576 O O . PHE C 1 86 ? 32.830 -75.618 48.803 1.00 31.99 615 PHE C O 1
ATOM 7584 N N . ASP C 1 87 ? 31.877 -77.636 49.086 1.00 34.14 616 ASP C N 1
ATOM 7585 C CA . ASP C 1 87 ? 33.105 -78.273 49.552 1.00 37.94 616 ASP C CA 1
ATOM 7586 C C . ASP C 1 87 ? 33.816 -79.033 48.436 1.00 39.90 616 ASP C C 1
ATOM 7587 O O . ASP C 1 87 ? 34.995 -79.363 48.555 1.00 44.07 616 ASP C O 1
ATOM 7592 N N . THR C 1 88 ? 33.091 -79.319 47.358 1.00 36.78 617 THR C N 1
ATOM 7593 C CA . THR C 1 88 ? 33.668 -80.004 46.204 1.00 35.82 617 THR C CA 1
ATOM 7594 C C . THR C 1 88 ? 33.306 -79.276 44.913 1.00 34.51 617 THR C C 1
ATOM 7595 O O . THR C 1 88 ? 32.510 -78.336 44.923 1.00 30.34 617 THR C O 1
ATOM 7599 N N . ASP C 1 89 ? 33.884 -79.722 43.803 1.00 35.15 618 ASP C N 1
ATOM 7600 C CA . ASP C 1 89 ? 33.617 -79.119 42.502 1.00 36.80 618 ASP C CA 1
ATOM 7601 C C . ASP C 1 89 ? 32.486 -79.833 41.764 1.00 37.80 618 ASP C C 1
ATOM 7602 O O . ASP C 1 89 ? 32.212 -79.538 40.600 1.00 38.73 618 ASP C O 1
ATOM 7607 N N . SER C 1 90 ? 31.831 -80.767 42.448 1.00 35.69 619 SER C N 1
ATOM 7608 C CA . SER C 1 90 ? 30.836 -81.631 41.813 1.00 37.70 619 SER C CA 1
ATOM 7609 C C . SER C 1 90 ? 29.589 -80.889 41.338 1.00 37.14 619 SER C C 1
ATOM 7610 O O . SER C 1 90 ? 28.763 -81.461 40.625 1.00 37.49 619 SER C O 1
ATOM 7613 N N . HIS C 1 91 ? 29.449 -79.627 41.735 1.00 32.31 620 HIS C N 1
ATOM 7614 C CA . HIS C 1 91 ? 28.317 -78.813 41.301 1.00 30.94 620 HIS C CA 1
ATOM 7615 C C . HIS C 1 91 ? 28.746 -77.644 40.423 1.00 28.28 620 HIS C C 1
ATOM 7616 O O . HIS C 1 91 ? 27.944 -76.758 40.126 1.00 27.23 620 HIS C O 1
ATOM 7623 N N . ASP C 1 92 ? 30.010 -77.633 40.015 1.00 28.91 621 ASP C N 1
ATOM 7624 C CA . ASP C 1 92 ? 30.479 -76.612 39.085 1.00 29.37 621 ASP C CA 1
ATOM 7625 C C . ASP C 1 92 ? 29.738 -76.766 37.763 1.00 28.38 621 ASP C C 1
ATOM 7626 O O . ASP C 1 92 ? 29.389 -77.877 37.366 1.00 25.31 621 ASP C O 1
ATOM 7631 N N . PHE C 1 93 ? 29.485 -75.653 37.086 1.00 25.36 622 PHE C N 1
ATOM 7632 C CA . PHE C 1 93 ? 28.675 -75.697 35.877 1.00 26.52 622 PHE C CA 1
ATOM 7633 C C . PHE C 1 93 ? 29.112 -74.682 34.831 1.00 23.50 622 PHE C C 1
ATOM 7634 O O . PHE C 1 93 ? 29.535 -73.572 35.157 1.00 23.63 622 PHE C O 1
ATOM 7642 N N . TRP C 1 94 ? 29.011 -75.082 33.568 1.00 24.24 623 TRP C N 1
ATOM 7643 C CA . TRP C 1 94 ? 29.326 -74.201 32.450 1.00 23.80 623 TRP C CA 1
ATOM 7644 C C . TRP C 1 94 ? 28.122 -73.345 32.082 1.00 22.69 623 TRP C C 1
ATOM 7645 O O . TRP C 1 94 ? 26.991 -73.827 32.068 1.00 24.10 623 TRP C O 1
ATOM 7656 N N . VAL C 1 95 ? 28.365 -72.075 31.785 1.00 20.97 624 VAL C N 1
ATOM 7657 C CA . VAL C 1 95 ? 27.304 -71.201 31.305 1.00 24.88 624 VAL C CA 1
ATOM 7658 C C . VAL C 1 95 ? 27.727 -70.471 30.045 1.00 24.62 624 VAL C C 1
ATOM 7659 O O . VAL C 1 95 ? 28.917 -70.336 29.760 1.00 25.26 624 VAL C O 1
ATOM 7663 N N . ASN C 1 96 ? 26.737 -70.012 29.288 1.00 23.94 625 ASN C N 1
ATOM 7664 C CA . ASN C 1 96 ? 26.977 -69.063 28.216 1.00 23.77 625 ASN C CA 1
ATOM 7665 C C . ASN C 1 96 ? 26.987 -67.663 28.816 1.00 24.45 625 ASN C C 1
ATOM 7666 O O . ASN C 1 96 ? 25.944 -67.149 29.224 1.00 27.86 625 ASN C O 1
ATOM 7671 N N . LEU C 1 97 ? 28.172 -67.062 28.882 1.00 22.24 626 LEU C N 1
ATOM 7672 C CA . LEU C 1 97 ? 28.372 -65.788 29.574 1.00 24.42 626 LEU C CA 1
ATOM 7673 C C . LEU C 1 97 ? 27.419 -64.677 29.147 1.00 26.55 626 LEU C C 1
ATOM 7674 O O . LEU C 1 97 ? 27.024 -63.845 29.963 1.00 27.74 626 LEU C O 1
ATOM 7679 N N . CYS C 1 98 ? 27.051 -64.661 27.872 1.00 29.40 627 CYS C N 1
ATOM 7680 C CA . CYS C 1 98 ? 26.221 -63.582 27.349 1.00 28.58 627 CYS C CA 1
ATOM 7681 C C . CYS C 1 98 ? 24.788 -64.019 27.040 1.00 30.59 627 CYS C C 1
ATOM 7682 O O . CYS C 1 98 ? 24.096 -63.384 26.244 1.00 31.26 627 CYS C O 1
ATOM 7685 N N . ASN C 1 99 ? 24.350 -65.103 27.673 1.00 30.69 628 ASN C N 1
ATOM 7686 C CA . ASN C 1 99 ? 22.968 -65.564 27.551 1.00 34.05 628 ASN C CA 1
ATOM 7687 C C . ASN C 1 99 ? 22.343 -65.808 28.918 1.00 33.96 628 ASN C C 1
ATOM 7688 O O . ASN C 1 99 ? 21.165 -65.527 29.134 1.00 33.52 628 ASN C O 1
ATOM 7693 N N . ALA C 1 100 ? 23.144 -66.338 29.836 1.00 32.77 629 ALA C N 1
ATOM 7694 C CA . ALA C 1 100 ? 22.669 -66.674 31.172 1.00 33.64 629 ALA C CA 1
ATOM 7695 C C . ALA C 1 100 ? 22.455 -65.418 32.005 1.00 34.77 629 ALA C C 1
ATOM 7696 O O . ALA C 1 100 ? 23.019 -64.364 31.713 1.00 31.81 629 ALA C O 1
ATOM 7698 N N . GLU C 1 101 ? 21.634 -65.535 33.043 1.00 35.13 630 GLU C N 1
ATOM 7699 C CA . GLU C 1 101 ? 21.418 -64.423 33.960 1.00 36.59 630 GLU C CA 1
ATOM 7700 C C . GLU C 1 101 ? 22.631 -64.259 34.866 1.00 35.98 630 GLU C C 1
ATOM 7701 O O . GLU C 1 101 ? 22.767 -64.940 35.885 1.00 35.76 630 GLU C O 1
ATOM 7707 N N . VAL C 1 102 ? 23.521 -63.361 34.459 1.00 35.12 631 VAL C N 1
ATOM 7708 C CA . VAL C 1 102 ? 24.756 -63.088 35.176 1.00 32.79 631 VAL C CA 1
ATOM 7709 C C . VAL C 1 102 ? 24.831 -61.596 35.463 1.00 32.56 631 VAL C C 1
ATOM 7710 O O . VAL C 1 102 ? 24.499 -60.776 34.608 1.00 30.72 631 VAL C O 1
ATOM 7714 N N . HIS C 1 103 ? 25.258 -61.243 36.669 1.00 33.20 632 HIS C N 1
ATOM 7715 C CA . HIS C 1 103 ? 25.342 -59.839 37.050 1.00 33.68 632 HIS C CA 1
ATOM 7716 C C . HIS C 1 103 ? 26.555 -59.563 37.924 1.00 30.19 632 HIS C C 1
ATOM 7717 O O . HIS C 1 103 ? 27.146 -60.478 38.499 1.00 25.35 632 HIS C O 1
ATOM 7724 N N . SER C 1 104 ? 26.924 -58.292 38.013 1.00 26.96 633 SER C N 1
ATOM 7725 C CA . SER C 1 104 ? 27.902 -57.864 38.994 1.00 27.83 633 SER C CA 1
ATOM 7726 C C . SER C 1 104 ? 27.336 -58.132 40.380 1.00 27.46 633 SER C C 1
ATOM 7727 O O . SER C 1 104 ? 26.123 -58.046 40.587 1.00 28.46 633 SER C O 1
ATOM 7730 N N . VAL C 1 105 ? 28.204 -58.477 41.324 1.00 24.19 634 VAL C N 1
ATOM 7731 C CA . VAL C 1 105 ? 27.786 -58.559 42.714 1.00 26.17 634 VAL C CA 1
ATOM 7732 C C . VAL C 1 105 ? 27.255 -57.189 43.126 1.00 2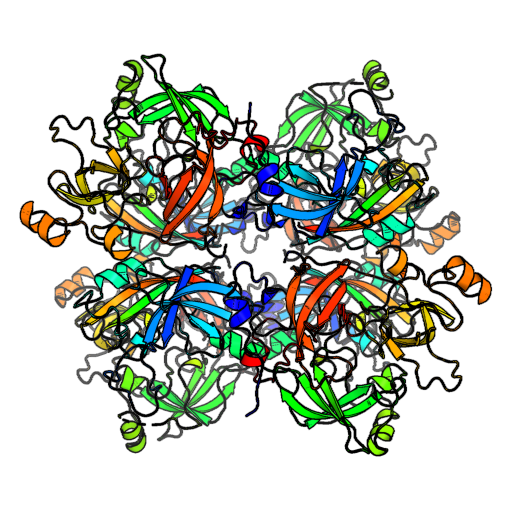9.50 634 VAL C C 1
ATOM 7733 O O . VAL C 1 105 ? 27.835 -56.162 42.771 1.00 29.27 634 VAL C O 1
ATOM 7737 N N . GLY C 1 106 ? 26.138 -57.177 43.847 1.00 30.16 635 GLY C N 1
ATOM 7738 C CA . GLY C 1 106 ? 25.505 -55.935 44.250 1.00 33.57 635 GLY C CA 1
ATOM 7739 C C . GLY C 1 106 ? 24.242 -55.641 43.462 1.00 34.04 635 GLY C C 1
ATOM 7740 O O . GLY C 1 106 ? 23.420 -54.822 43.874 1.00 36.32 635 GLY C O 1
ATOM 7741 N N . TRP C 1 107 ? 24.089 -56.319 42.328 1.00 29.84 636 TRP C N 1
ATOM 7742 C CA . TRP C 1 107 ? 22.956 -56.107 41.430 1.00 31.56 636 TRP C CA 1
ATOM 7743 C C . TRP C 1 107 ? 21.614 -56.425 42.094 1.00 34.56 636 TRP C C 1
ATOM 7744 O O . TRP C 1 107 ? 20.651 -55.666 41.960 1.00 35.02 636 TRP C O 1
ATOM 7755 N N . CYS C 1 108 ? 21.557 -57.542 42.814 1.00 31.75 637 CYS C N 1
ATOM 7756 C CA . CYS C 1 108 ? 20.316 -57.980 43.452 1.00 33.36 637 CYS C CA 1
ATOM 7757 C C . CYS C 1 108 ? 19.860 -57.048 44.574 1.00 34.03 637 CYS C C 1
ATOM 7758 O O . CYS C 1 108 ? 18.686 -56.684 44.642 1.00 35.23 637 CYS C O 1
ATOM 7761 N N . ALA C 1 109 ? 20.788 -56.674 45.453 1.00 32.95 638 ALA C N 1
ATOM 7762 C CA . ALA C 1 109 ? 20.463 -55.852 46.621 1.00 36.74 638 ALA C CA 1
ATOM 7763 C C . ALA C 1 109 ? 19.894 -54.492 46.232 1.00 38.64 638 ALA C C 1
ATOM 7764 O O . ALA C 1 109 ? 18.987 -53.979 46.886 1.00 41.06 638 ALA C O 1
ATOM 7766 N N . THR C 1 110 ? 20.433 -53.914 45.164 1.00 39.35 639 THR C N 1
ATOM 7767 C CA . THR C 1 110 ? 19.932 -52.649 44.638 1.00 42.36 639 THR C CA 1
ATOM 7768 C C . THR C 1 110 ? 18.479 -52.808 44.183 1.00 42.55 639 THR C C 1
ATOM 7769 O O . THR C 1 110 ? 17.701 -51.854 44.208 1.00 42.42 639 THR C O 1
ATOM 7773 N N . ARG C 1 111 ? 18.111 -54.028 43.800 1.00 39.71 640 ARG C N 1
ATOM 7774 C CA . ARG C 1 111 ? 16.749 -54.313 43.355 1.00 42.12 640 ARG C CA 1
ATOM 7775 C C . ARG C 1 111 ? 15.898 -54.983 44.433 1.00 41.56 640 ARG C C 1
ATOM 7776 O O . ARG C 1 111 ? 14.811 -55.483 44.149 1.00 43.04 640 ARG C O 1
ATOM 7784 N N . GLY C 1 112 ? 16.397 -54.990 45.665 1.00 40.90 641 GLY C N 1
ATOM 7785 C CA . GLY C 1 112 ? 15.648 -55.529 46.787 1.00 44.51 641 GLY C CA 1
ATOM 7786 C C . GLY C 1 112 ? 15.596 -57.046 46.823 1.00 43.61 641 GLY C C 1
ATOM 7787 O O . GLY C 1 112 ? 14.869 -57.629 47.627 1.00 42.35 641 GLY C O 1
ATOM 7788 N N . LYS C 1 113 ? 16.371 -57.684 45.953 1.00 42.35 642 LYS C N 1
ATOM 7789 C CA . LYS C 1 113 ? 16.407 -59.140 45.880 1.00 41.36 642 LYS C CA 1
ATOM 7790 C C . LYS C 1 113 ? 17.457 -59.710 46.818 1.00 39.13 642 LYS C C 1
ATOM 7791 O O . LYS C 1 113 ? 18.613 -59.288 46.792 1.00 36.86 642 LYS C O 1
ATOM 7797 N N . PRO C 1 114 ? 17.060 -60.676 47.655 1.00 38.28 643 PRO C N 1
ATOM 7798 C CA . PRO C 1 114 ? 18.055 -61.353 48.484 1.00 37.80 643 PRO C CA 1
ATOM 7799 C C . PRO C 1 114 ? 18.790 -62.408 47.674 1.00 38.16 643 PRO C C 1
ATOM 7800 O O . PRO C 1 114 ? 18.263 -62.891 46.671 1.00 40.51 643 PRO C O 1
ATOM 7804 N N . LEU C 1 115 ? 20.001 -62.750 48.092 1.00 34.98 644 LEU C N 1
ATOM 7805 C CA . LEU C 1 115 ? 20.681 -63.900 47.522 1.00 32.80 644 LEU C CA 1
ATOM 7806 C C . LEU C 1 115 ? 20.185 -65.138 48.252 1.00 32.48 644 LEU C C 1
ATOM 7807 O O . LEU C 1 115 ? 19.995 -65.113 49.468 1.00 32.96 644 LEU C O 1
ATOM 7812 N N . ILE C 1 116 ? 19.953 -66.210 47.503 1.00 29.87 645 ILE C N 1
ATOM 7813 C CA . ILE C 1 116 ? 19.452 -67.453 48.079 1.00 30.73 645 ILE C CA 1
ATOM 7814 C C . ILE C 1 116 ? 20.477 -68.561 47.892 1.00 29.54 645 ILE C C 1
ATOM 7815 O O . ILE C 1 116 ? 20.862 -68.871 46.766 1.00 28.70 645 ILE C O 1
ATOM 7820 N N . PRO C 1 117 ? 20.931 -69.159 49.001 1.00 35.02 646 PRO C N 1
ATOM 7821 C CA . PRO C 1 117 ? 21.912 -70.244 48.906 1.00 33.99 646 PRO C CA 1
ATOM 7822 C C . PRO C 1 117 ? 21.293 -71.467 48.246 1.00 32.98 646 PRO C C 1
ATOM 7823 O O . PRO C 1 117 ? 20.117 -71.745 48.479 1.00 31.18 646 PRO C O 1
ATOM 7827 N N . PRO C 1 118 ? 22.070 -72.179 47.418 1.00 33.01 647 PRO C N 1
ATOM 7828 C CA . PRO C 1 118 ? 21.612 -73.453 46.857 1.00 33.99 647 PRO C CA 1
ATOM 7829 C C . PRO C 1 118 ? 21.206 -74.410 47.973 1.00 31.29 647 PRO C C 1
ATOM 7830 O O . PRO C 1 118 ? 21.850 -74.424 49.023 1.00 31.17 647 PRO C O 1
ATOM 7834 N N . ARG C 1 119 ? 20.144 -75.179 47.748 1.00 32.89 648 ARG C N 1
ATOM 7835 C CA . ARG C 1 119 ? 19.621 -76.108 48.748 1.00 41.94 648 ARG C CA 1
ATOM 7836 C C . ARG C 1 119 ? 20.693 -77.030 49.310 1.00 39.94 648 ARG C C 1
ATOM 7837 O O . ARG C 1 119 ? 20.688 -77.348 50.499 1.00 35.47 648 ARG C O 1
ATOM 7845 N N . THR C 1 120 ? 21.604 -77.457 48.442 1.00 33.64 649 THR C N 1
ATOM 7846 C CA . THR C 1 120 ? 22.661 -78.394 48.809 1.00 33.84 649 THR C CA 1
ATOM 7847 C C . THR C 1 120 ? 23.469 -77.934 50.024 1.00 33.41 649 THR C C 1
ATOM 7848 O O . THR C 1 120 ? 23.834 -78.748 50.874 1.00 34.54 649 THR C O 1
ATOM 7852 N N . ILE C 1 121 ? 23.716 -76.629 50.118 1.00 32.02 650 ILE C N 1
ATOM 7853 C CA . ILE C 1 121 ? 24.578 -76.080 51.164 1.00 31.63 650 ILE C CA 1
ATOM 7854 C C . ILE C 1 121 ? 23.871 -75.114 52.121 1.00 32.64 650 ILE C C 1
ATOM 7855 O O . ILE C 1 121 ? 24.523 -74.482 52.953 1.00 32.38 650 ILE C O 1
ATOM 7860 N N . GLU C 1 122 ? 22.549 -75.009 52.011 1.00 35.64 651 GLU C N 1
ATOM 7861 C CA . GLU C 1 122 ? 21.802 -73.943 52.686 1.00 40.98 651 GLU C CA 1
ATOM 7862 C C . GLU C 1 122 ? 21.940 -73.890 54.212 1.00 43.64 651 GLU C C 1
ATOM 7863 O O . GLU C 1 122 ? 21.798 -72.822 54.810 1.00 45.79 651 GLU C O 1
ATOM 7869 N N . HIS C 1 123 ? 22.226 -75.028 54.837 1.00 41.85 652 HIS C N 1
ATOM 7870 C CA . HIS C 1 123 ? 22.267 -75.100 56.297 1.00 44.97 652 HIS C CA 1
ATOM 7871 C C . HIS C 1 123 ? 23.656 -74.845 56.883 1.00 40.49 652 HIS C C 1
ATOM 7872 O O . HIS C 1 123 ? 23.833 -74.880 58.101 1.00 41.01 652 HIS C O 1
ATOM 7879 N N . LYS C 1 124 ? 24.632 -74.595 56.016 1.00 36.78 653 LYS C N 1
ATOM 7880 C CA . LYS C 1 124 ? 26.010 -74.358 56.442 1.00 39.52 653 LYS C CA 1
ATOM 7881 C C . LYS C 1 124 ? 26.085 -73.172 57.397 1.00 38.16 653 LYS C C 1
ATOM 7882 O O . LYS C 1 124 ? 26.841 -73.185 58.369 1.00 34.49 653 LYS C O 1
ATOM 7888 N N . TYR C 1 125 ? 25.292 -72.147 57.110 1.00 33.18 654 TYR C N 1
ATOM 7889 C CA . TYR C 1 125 ? 25.206 -70.977 57.972 1.00 34.89 654 TYR C CA 1
ATOM 7890 C C . TYR C 1 125 ? 23.751 -70.596 58.194 1.00 36.51 654 TYR C C 1
ATOM 7891 O O . TYR C 1 125 ? 22.889 -70.894 57.367 1.00 36.73 654 TYR C O 1
ATOM 7900 N N . LYS C 1 126 ? 23.481 -69.940 59.316 1.00 36.39 655 LYS C N 1
ATOM 7901 C CA . LYS C 1 126 ? 22.200 -69.276 59.499 1.00 38.58 655 LYS C CA 1
ATOM 7902 C C . LYS C 1 126 ? 22.279 -67.935 58.783 1.00 38.24 655 LYS C C 1
ATOM 7903 O O . LYS C 1 126 ? 21.536 -67.681 57.835 1.00 38.20 655 LYS C O 1
ATOM 7907 N N . ASP C 1 127 ? 23.200 -67.088 59.233 1.00 37.72 656 ASP C N 1
ATOM 7908 C CA . ASP C 1 127 ? 23.488 -65.830 58.554 1.00 36.44 656 ASP C CA 1
ATOM 7909 C C . ASP C 1 127 ? 24.775 -65.971 57.747 1.00 34.27 656 ASP C C 1
ATOM 7910 O O . ASP C 1 127 ? 25.846 -66.212 58.303 1.00 33.31 656 ASP C O 1
ATOM 7915 N N . TRP C 1 128 ? 24.659 -65.803 56.434 1.00 31.26 657 TRP C N 1
ATOM 7916 C CA . TRP C 1 128 ? 25.777 -66.011 55.520 1.00 30.60 657 TRP C CA 1
ATOM 7917 C C . TRP C 1 128 ? 26.691 -64.796 55.382 1.00 29.38 657 TRP C C 1
ATOM 7918 O O . TRP C 1 128 ? 27.639 -64.823 54.594 1.00 28.34 657 TRP C O 1
ATOM 7929 N N . LYS C 1 129 ? 26.410 -63.740 56.142 1.00 30.32 658 LYS C N 1
ATOM 7930 C CA . LYS C 1 129 ? 27.153 -62.486 56.022 1.00 30.21 658 LYS C CA 1
ATOM 7931 C C . LYS C 1 129 ? 28.662 -62.651 56.172 1.00 32.63 658 LYS C C 1
ATOM 7932 O O . LYS C 1 129 ? 29.424 -62.245 55.295 1.00 33.36 658 LYS C O 1
ATOM 7938 N N . ASP C 1 130 ? 29.086 -63.245 57.283 1.00 30.72 659 ASP C N 1
ATOM 7939 C CA . ASP C 1 130 ? 30.508 -63.381 57.585 1.00 36.01 659 ASP C CA 1
ATOM 7940 C C . ASP C 1 130 ? 31.259 -64.182 56.525 1.00 33.10 659 ASP C C 1
ATOM 7941 O O . ASP C 1 130 ? 32.385 -63.839 56.163 1.00 31.12 659 ASP C O 1
ATOM 7946 N N . PHE C 1 131 ? 30.629 -65.241 56.026 1.00 32.66 660 PHE C N 1
ATOM 7947 C CA . PHE C 1 131 ? 31.203 -66.039 54.948 1.00 28.11 660 PHE C CA 1
ATOM 7948 C C . PHE C 1 131 ? 31.365 -65.213 53.674 1.00 29.57 660 PHE C C 1
ATOM 7949 O O . PHE C 1 131 ? 32.426 -65.214 53.051 1.00 31.49 660 PHE C O 1
ATOM 7957 N N . LEU C 1 132 ? 30.300 -64.516 53.292 1.00 28.03 661 LEU C N 1
ATOM 7958 C CA . LEU C 1 132 ? 30.277 -63.758 52.045 1.00 27.99 661 LEU C CA 1
ATOM 7959 C C . LEU C 1 132 ? 31.232 -62.566 52.061 1.00 28.24 661 LEU C C 1
ATOM 7960 O O . LEU C 1 132 ? 31.884 -62.273 51.059 1.00 28.85 661 LEU C O 1
ATOM 7965 N N . VAL C 1 133 ? 31.311 -61.880 53.195 1.00 28.90 662 VAL C N 1
ATOM 7966 C CA . VAL C 1 133 ? 32.270 -60.793 53.349 1.00 29.54 662 VAL C CA 1
ATOM 7967 C C . VAL C 1 133 ? 33.691 -61.336 53.219 1.00 27.40 662 VAL C C 1
ATOM 7968 O O . VAL C 1 133 ? 34.540 -60.734 52.565 1.00 27.21 662 VAL C O 1
ATOM 7972 N N . GLY C 1 134 ? 33.932 -62.492 53.828 1.00 30.98 663 GLY C N 1
ATOM 7973 C CA . GLY C 1 134 ? 35.231 -63.135 53.768 1.00 31.91 663 GLY C CA 1
ATOM 7974 C C . GLY C 1 134 ? 35.634 -63.520 52.357 1.00 31.38 663 GLY C C 1
ATOM 7975 O O . GLY C 1 134 ? 36.800 -63.393 51.980 1.00 30.14 663 GLY C O 1
ATOM 7976 N N . ARG C 1 135 ? 34.666 -63.978 51.571 1.00 29.15 664 ARG C N 1
ATOM 7977 C CA . ARG C 1 135 ? 34.938 -64.451 50.215 1.00 27.47 664 ARG C CA 1
ATOM 7978 C C . ARG C 1 135 ? 34.981 -63.337 49.173 1.00 27.14 664 ARG C C 1
ATOM 7979 O O . ARG C 1 135 ? 35.719 -63.432 48.191 1.00 26.31 664 ARG C O 1
ATOM 7987 N N . LEU C 1 136 ? 34.191 -62.288 49.379 1.00 25.66 665 LEU C N 1
ATOM 7988 C CA . LEU C 1 136 ? 33.988 -61.290 48.330 1.00 25.73 665 LEU C CA 1
ATOM 7989 C C . LEU C 1 136 ? 34.750 -59.979 48.519 1.00 26.32 665 LEU C C 1
ATOM 7990 O O . LEU C 1 136 ? 34.936 -59.228 47.559 1.00 26.67 665 LEU C O 1
ATOM 7995 N N . SER C 1 137 ? 35.182 -59.699 49.745 1.00 27.79 666 SER C N 1
ATOM 7996 C CA . SER C 1 137 ? 35.918 -58.467 50.022 1.00 30.55 666 SER C CA 1
ATOM 7997 C C . SER C 1 137 ? 37.206 -58.389 49.208 1.00 30.08 666 SER C C 1
ATOM 7998 O O . SER C 1 137 ? 38.050 -59.282 49.280 1.00 26.31 666 SER C O 1
ATOM 8001 N N . GLY C 1 138 ? 37.339 -57.319 48.428 1.00 26.36 667 GLY C N 1
ATOM 8002 C CA . GLY C 1 138 ? 38.525 -57.088 47.624 1.00 26.43 667 GLY C CA 1
ATOM 8003 C C . GLY C 1 138 ? 38.557 -57.870 46.325 1.00 24.97 667 GLY C C 1
ATOM 8004 O O . GLY C 1 138 ? 39.516 -57.773 45.558 1.00 24.99 667 GLY C O 1
ATOM 8005 N N . ALA C 1 139 ? 37.511 -58.647 46.074 1.00 23.88 668 ALA C N 1
ATOM 8006 C CA . ALA C 1 139 ? 37.451 -59.473 44.874 1.00 27.26 668 ALA C CA 1
ATOM 8007 C C . ALA C 1 139 ? 36.974 -58.674 43.664 1.00 26.61 668 ALA C C 1
ATOM 8008 O O . ALA C 1 139 ? 36.276 -57.671 43.802 1.00 22.61 668 ALA C O 1
ATOM 8010 N N . ARG C 1 140 ? 37.367 -59.126 42.479 1.00 21.35 669 ARG C N 1
ATOM 8011 C CA . ARG C 1 140 ? 36.944 -58.502 41.234 1.00 23.60 669 ARG C CA 1
ATOM 8012 C C . ARG C 1 140 ? 35.534 -58.948 40.864 1.00 23.95 669 ARG C C 1
ATOM 8013 O O . ARG C 1 140 ? 35.165 -60.103 41.071 1.00 21.80 669 ARG C O 1
ATOM 8021 N N . THR C 1 141 ? 34.747 -58.024 40.325 1.00 20.53 670 THR C N 1
ATOM 8022 C CA . THR C 1 141 ? 33.459 -58.369 39.745 1.00 20.20 670 THR C CA 1
ATOM 8023 C C . THR C 1 141 ? 33.279 -57.608 38.437 1.00 22.94 670 THR C C 1
ATOM 8024 O O . THR C 1 141 ? 34.196 -56.924 37.982 1.00 21.38 670 THR C O 1
ATOM 8028 N N . LEU C 1 142 ? 32.105 -57.736 37.830 1.00 25.46 671 LEU C N 1
ATOM 8029 C CA . LEU C 1 142 ? 31.834 -57.089 36.550 1.00 24.67 671 LEU C CA 1
ATOM 8030 C C . LEU C 1 142 ? 31.612 -55.591 36.700 1.00 23.14 671 LEU C C 1
ATOM 8031 O O . LEU C 1 142 ? 31.057 -55.143 37.702 1.00 24.92 671 LEU C O 1
ATOM 8036 N N . PRO C 1 143 ? 32.055 -54.806 35.706 1.00 22.35 672 PRO C N 1
ATOM 8037 C CA . PRO C 1 143 ? 31.604 -53.414 35.656 1.00 26.70 672 PRO C CA 1
ATOM 8038 C C . PRO C 1 143 ? 30.096 -53.385 35.425 1.00 28.64 672 PRO C C 1
ATOM 8039 O O . PRO C 1 143 ? 29.564 -54.280 34.765 1.00 24.13 672 PRO C O 1
ATOM 8043 N N . SER C 1 144 ? 29.417 -52.380 35.970 1.00 28.12 673 SER C N 1
ATOM 8044 C CA . SER C 1 144 ? 27.955 -52.338 35.937 1.00 33.45 673 SER C CA 1
ATOM 8045 C C . SER C 1 144 ? 27.372 -52.216 34.529 1.00 33.41 673 SER C C 1
ATOM 8046 O O . SER C 1 144 ? 26.223 -52.590 34.290 1.00 28.86 673 SER C O 1
ATOM 8049 N N . ASN C 1 145 ? 28.167 -51.703 33.598 1.00 30.94 674 ASN C N 1
ATOM 8050 C CA . ASN C 1 145 ? 27.690 -51.488 32.238 1.00 33.53 674 ASN C CA 1
ATOM 8051 C C . ASN C 1 145 ? 28.130 -52.575 31.263 1.00 29.08 674 ASN C C 1
ATOM 8052 O O . ASN C 1 145 ? 27.975 -52.423 30.053 1.00 28.79 674 ASN C O 1
ATOM 8057 N N . PHE C 1 146 ? 28.680 -53.665 31.792 1.00 24.52 675 PHE C N 1
ATOM 8058 C CA . PHE C 1 146 ? 29.266 -54.706 30.949 1.00 22.89 675 PHE C CA 1
ATOM 8059 C C . PHE C 1 146 ? 28.294 -55.272 29.917 1.00 24.00 675 PHE C C 1
ATOM 8060 O O . PHE C 1 146 ? 28.606 -55.325 28.729 1.00 22.02 675 PHE C O 1
ATOM 8068 N N . TYR C 1 147 ? 27.119 -55.694 30.370 1.00 26.94 676 TYR C N 1
ATOM 8069 C CA . TYR C 1 147 ? 26.163 -56.333 29.474 1.00 27.54 676 TYR C CA 1
ATOM 8070 C C . TYR C 1 147 ? 25.422 -55.339 28.584 1.00 26.73 676 TYR C C 1
ATOM 8071 O O . TYR C 1 147 ? 24.902 -55.712 27.534 1.00 27.09 676 TYR C O 1
ATOM 8080 N N . ASN C 1 148 ? 25.388 -54.075 28.996 1.00 28.13 677 ASN C N 1
ATOM 8081 C CA . ASN C 1 148 ? 24.903 -53.017 28.119 1.00 30.65 677 ASN C CA 1
ATOM 8082 C C . ASN C 1 148 ? 25.793 -52.928 26.886 1.00 28.80 677 ASN C C 1
ATOM 8083 O O . ASN C 1 148 ? 25.308 -52.847 25.755 1.00 28.77 677 ASN C O 1
ATOM 8088 N N . LYS C 1 149 ? 27.101 -52.958 27.120 1.00 26.17 678 LYS C N 1
ATOM 8089 C CA . LYS C 1 149 ? 28.087 -52.905 26.045 1.00 27.01 678 LYS C CA 1
ATOM 8090 C C . LYS C 1 149 ? 27.994 -54.135 25.148 1.00 25.88 678 LYS C C 1
ATOM 8091 O O . LYS C 1 149 ? 28.099 -54.028 23.926 1.00 26.18 678 LYS C O 1
ATOM 8095 N N . ILE C 1 150 ? 27.801 -55.301 25.758 1.00 23.10 679 ILE C N 1
ATOM 8096 C CA . ILE C 1 150 ? 27.615 -56.536 25.003 1.00 24.60 679 ILE C CA 1
ATOM 8097 C C . ILE C 1 150 ? 26.417 -56.407 24.070 1.00 26.99 679 ILE C C 1
ATOM 8098 O O . ILE C 1 150 ? 26.511 -56.690 22.873 1.00 27.44 679 ILE C O 1
ATOM 8103 N N . ASN C 1 151 ? 25.294 -55.970 24.631 1.00 27.88 680 ASN C N 1
ATOM 8104 C CA . ASN C 1 151 ? 24.054 -55.829 23.875 1.00 33.14 680 ASN C CA 1
ATOM 8105 C C . ASN C 1 151 ? 24.179 -54.865 22.703 1.00 33.13 680 ASN C C 1
ATOM 8106 O O . ASN C 1 151 ? 23.606 -55.097 21.640 1.00 33.46 680 ASN C O 1
ATOM 8111 N N . ASP C 1 152 ? 24.933 -53.787 22.898 1.00 33.12 681 ASP C N 1
ATOM 8112 C CA . ASP C 1 152 ? 25.191 -52.838 21.821 1.00 34.60 681 ASP C CA 1
ATOM 8113 C C . ASP C 1 152 ? 25.964 -53.500 20.683 1.00 33.71 681 ASP C C 1
ATOM 8114 O O . ASP C 1 152 ? 25.700 -53.249 19.507 1.00 35.54 681 ASP C O 1
ATOM 8119 N N . SER C 1 153 ? 26.914 -54.358 21.043 1.00 31.72 682 SER C N 1
ATOM 8120 C CA . SER C 1 153 ? 27.792 -54.984 20.062 1.00 28.91 682 SER C CA 1
ATOM 8121 C C . SER C 1 153 ? 27.110 -56.126 19.314 1.00 27.34 682 SER C C 1
ATOM 8122 O O . SER C 1 153 ? 27.706 -56.730 18.426 1.00 26.03 682 SER C O 1
ATOM 8125 N N . LEU C 1 154 ? 25.864 -56.419 19.676 1.00 26.51 683 LEU C N 1
ATOM 8126 C CA . LEU C 1 154 ? 25.115 -57.499 19.038 1.00 27.64 683 LEU C CA 1
ATOM 8127 C C . LEU C 1 154 ? 24.435 -57.041 17.753 1.00 27.36 683 LEU C C 1
ATOM 8128 O O . LEU C 1 154 ? 24.213 -57.838 16.843 1.00 25.60 683 LEU C O 1
ATOM 8133 N N . GLN C 1 155 ? 24.109 -55.755 17.686 1.00 29.26 684 GLN C N 1
ATOM 8134 C CA . GLN C 1 155 ? 23.290 -55.221 16.602 1.00 33.50 684 GLN C CA 1
ATOM 8135 C C . GLN C 1 155 ? 24.026 -55.130 15.264 1.00 30.73 684 GLN C C 1
ATOM 8136 O O . GLN C 1 155 ? 25.173 -54.689 15.200 1.00 30.19 684 GLN C O 1
ATOM 8142 N N . SER C 1 156 ? 23.351 -55.550 14.199 1.00 26.97 685 SER C N 1
ATOM 8143 C CA . SER C 1 156 ? 23.878 -55.421 12.849 1.00 26.94 685 SER C CA 1
ATOM 8144 C C . SER C 1 156 ? 23.764 -53.974 12.386 1.00 26.92 685 SER C C 1
ATOM 8145 O O . SER C 1 156 ? 22.926 -53.220 12.884 1.00 25.60 685 SER C O 1
ATOM 8148 N N . ARG C 1 157 ? 24.610 -53.584 11.437 1.00 26.26 686 ARG C N 1
ATOM 8149 C CA . ARG C 1 157 ? 24.524 -52.249 10.854 1.00 24.54 686 ARG C CA 1
ATOM 8150 C C . ARG C 1 157 ? 23.382 -52.207 9.848 1.00 25.34 686 ARG C C 1
ATOM 8151 O O . ARG C 1 157 ? 22.918 -51.135 9.460 1.00 26.21 686 ARG C O 1
ATOM 8159 N N . PHE C 1 158 ? 22.935 -53.389 9.434 1.00 24.18 687 PHE C N 1
ATOM 8160 C CA . PHE C 1 158 ? 21.879 -53.514 8.440 1.00 25.33 687 PHE C CA 1
ATOM 8161 C C . PHE C 1 158 ? 20.527 -53.753 9.098 1.00 28.50 687 PHE C C 1
ATOM 8162 O O . PHE C 1 158 ? 20.450 -54.189 10.247 1.00 31.71 687 PHE C O 1
ATOM 8170 N N . ARG C 1 159 ? 19.464 -53.459 8.359 1.00 26.35 688 ARG C N 1
ATOM 8171 C CA . ARG C 1 159 ? 18.108 -53.731 8.815 1.00 29.37 688 ARG C CA 1
ATOM 8172 C C . ARG C 1 159 ? 17.367 -54.503 7.733 1.00 31.38 688 ARG C C 1
ATOM 8173 O O . ARG C 1 159 ? 17.806 -54.545 6.583 1.00 31.92 688 ARG C O 1
ATOM 8181 N N . LEU C 1 160 ? 16.248 -55.116 8.102 1.00 32.78 689 LEU C N 1
ATOM 8182 C CA . LEU C 1 160 ? 15.418 -55.813 7.131 1.00 32.59 689 LEU C CA 1
ATOM 8183 C C . LEU C 1 160 ? 14.875 -54.819 6.112 1.00 33.90 689 LEU C C 1
ATOM 8184 O O . LEU C 1 160 ? 14.425 -53.734 6.477 1.00 37.80 689 LEU C O 1
ATOM 8189 N N . GLY C 1 161 ? 14.934 -55.184 4.836 1.00 30.56 690 GLY C N 1
ATOM 8190 C CA . GLY C 1 161 ? 14.348 -54.363 3.793 1.00 31.76 690 GLY C CA 1
ATOM 8191 C C . GLY C 1 161 ? 15.345 -53.586 2.955 1.00 31.90 690 GLY C C 1
ATOM 8192 O O . GLY C 1 161 ? 14.990 -53.058 1.901 1.00 30.95 690 GLY C O 1
ATOM 8193 N N . LEU C 1 162 ? 16.588 -53.500 3.421 1.00 30.51 691 LEU C N 1
ATOM 8194 C CA . LEU C 1 162 ? 17.627 -52.807 2.667 1.00 30.29 691 LEU C CA 1
ATOM 8195 C C . LEU C 1 162 ? 17.976 -53.568 1.397 1.00 30.08 691 LEU C C 1
ATOM 8196 O O . LEU C 1 162 ? 18.068 -54.795 1.403 1.00 28.72 691 LEU C O 1
ATOM 8201 N N . ASN C 1 163 ? 18.165 -52.832 0.308 1.00 32.00 692 ASN C N 1
ATOM 8202 C CA . ASN C 1 163 ? 18.594 -53.419 -0.955 1.00 31.28 692 ASN C CA 1
ATOM 8203 C C . ASN C 1 163 ? 20.082 -53.184 -1.183 1.00 30.55 692 ASN C C 1
ATOM 8204 O O . ASN C 1 163 ? 20.587 -52.090 -0.926 1.00 29.76 692 ASN C O 1
ATOM 8209 N N . LEU C 1 164 ? 20.786 -54.206 -1.662 1.00 28.36 693 LEU C N 1
ATOM 8210 C CA . LEU C 1 164 ? 22.213 -54.068 -1.942 1.00 28.22 693 LEU C CA 1
ATOM 8211 C C . LEU C 1 164 ? 22.664 -54.832 -3.183 1.00 28.71 693 LEU C C 1
ATOM 8212 O O . LEU C 1 164 ? 21.902 -55.603 -3.769 1.00 28.04 693 LEU C O 1
ATOM 8217 N N . GLU C 1 165 ? 23.913 -54.605 -3.575 1.00 28.16 694 GLU C N 1
ATOM 8218 C CA . GLU C 1 165 ? 24.510 -55.314 -4.696 1.00 28.29 694 GLU C CA 1
ATOM 8219 C C . GLU C 1 165 ? 25.456 -56.390 -4.175 1.00 28.71 694 GLU C C 1
ATOM 8220 O O . GLU C 1 165 ? 26.391 -56.103 -3.423 1.00 27.30 694 GLU C O 1
ATOM 8226 N N . CYS C 1 166 ? 25.204 -57.632 -4.569 1.00 28.90 695 CYS C N 1
ATOM 8227 C CA . CYS C 1 166 ? 26.020 -58.746 -4.108 1.00 28.36 695 CYS C CA 1
ATOM 8228 C C . CYS C 1 166 ? 26.331 -59.728 -5.231 1.00 25.93 695 CYS C C 1
ATOM 8229 O O . CYS C 1 166 ? 25.573 -59.849 -6.194 1.00 26.39 695 CYS C O 1
ATOM 8232 N N . VAL C 1 167 ? 27.457 -60.421 -5.095 1.00 26.54 696 VAL C N 1
ATOM 8233 C CA . VAL C 1 167 ? 27.914 -61.377 -6.094 1.00 25.53 696 VAL C CA 1
ATOM 8234 C C . VAL C 1 167 ? 26.861 -62.440 -6.403 1.00 25.59 696 VAL C C 1
ATOM 8235 O O . VAL C 1 167 ? 26.299 -63.059 -5.500 1.00 26.96 696 VAL C O 1
ATOM 8239 N N . ASP C 1 168 ? 26.588 -62.618 -7.690 1.00 27.13 697 ASP C N 1
ATOM 8240 C CA . ASP C 1 168 ? 25.643 -63.616 -8.169 1.00 30.20 697 ASP C CA 1
ATOM 8241 C C . ASP C 1 168 ? 26.271 -64.998 -8.034 1.00 33.96 697 ASP C C 1
ATOM 8242 O O . ASP C 1 168 ? 27.214 -65.324 -8.750 1.00 33.91 697 ASP C O 1
ATOM 8247 N N . LYS C 1 169 ? 25.743 -65.816 -7.129 1.00 35.24 698 LYS C N 1
ATOM 8248 C CA . LYS C 1 169 ? 26.307 -67.145 -6.903 1.00 39.46 698 LYS C CA 1
ATOM 8249 C C . LYS C 1 169 ? 26.156 -68.061 -8.123 1.00 40.56 698 LYS C C 1
ATOM 8250 O O . LYS C 1 169 ? 26.834 -69.084 -8.227 1.00 44.61 698 LYS C O 1
ATOM 8256 N N . ASP C 1 170 ? 25.276 -67.681 -9.046 1.00 38.09 699 ASP C N 1
ATOM 8257 C CA . ASP C 1 170 ? 25.076 -68.438 -10.279 1.00 40.25 699 ASP C CA 1
ATOM 8258 C C . ASP C 1 170 ? 25.982 -67.944 -11.406 1.00 40.87 699 ASP C C 1
ATOM 8259 O O . ASP C 1 170 ? 26.190 -68.645 -12.397 1.00 39.45 699 ASP C O 1
ATOM 8264 N N . ARG C 1 171 ? 26.507 -66.731 -11.249 1.00 38.01 700 ARG C N 1
ATOM 8265 C CA . ARG C 1 171 ? 27.440 -66.143 -12.207 1.00 36.67 700 ARG C CA 1
ATOM 8266 C C . ARG C 1 171 ? 28.290 -65.105 -11.481 1.00 33.88 700 ARG C C 1
ATOM 8267 O O . ARG C 1 171 ? 27.961 -63.917 -11.456 1.00 30.24 700 ARG C O 1
ATOM 8275 N N . ILE C 1 172 ? 29.383 -65.566 -10.882 1.00 32.71 701 ILE C N 1
ATOM 8276 C CA . ILE C 1 172 ? 30.162 -64.750 -9.951 1.00 29.62 701 ILE C CA 1
ATOM 8277 C C . ILE C 1 172 ? 30.860 -63.540 -10.580 1.00 27.74 701 ILE C C 1
ATOM 8278 O O . ILE C 1 172 ? 31.443 -62.722 -9.869 1.00 25.37 701 ILE C O 1
ATOM 8283 N N . SER C 1 173 ? 30.789 -63.421 -11.903 1.00 26.72 702 SER C N 1
ATOM 8284 C CA . SER C 1 173 ? 31.416 -62.303 -12.602 1.00 30.79 702 SER C CA 1
ATOM 8285 C C . SER C 1 173 ? 30.534 -61.060 -12.598 1.00 32.65 702 SER C C 1
ATOM 8286 O O . SER C 1 173 ? 30.925 -60.005 -13.101 1.00 33.41 702 SER C O 1
ATOM 8289 N N . GLN C 1 174 ? 29.342 -61.192 -12.029 1.00 31.20 703 GLN C N 1
ATOM 8290 C CA . GLN C 1 174 ? 28.421 -60.069 -11.925 1.00 33.68 703 GLN C CA 1
ATOM 8291 C C . GLN C 1 174 ? 27.872 -59.972 -10.511 1.00 32.00 703 GLN C C 1
ATOM 8292 O O . GLN C 1 174 ? 27.820 -60.966 -9.786 1.00 30.66 703 GLN C O 1
ATOM 8298 N N . VAL C 1 175 ? 27.477 -58.769 -10.112 1.00 28.11 704 VAL C N 1
ATOM 8299 C CA . VAL C 1 175 ? 26.733 -58.602 -8.874 1.00 25.41 704 VAL C CA 1
ATOM 8300 C C . VAL C 1 175 ? 25.255 -58.489 -9.216 1.00 28.27 704 VAL C C 1
ATOM 8301 O O . VAL C 1 175 ? 24.897 -58.116 -10.332 1.00 29.80 704 VAL C O 1
ATOM 8305 N N . ARG C 1 176 ? 24.398 -58.829 -8.261 1.00 31.28 705 ARG C N 1
ATOM 8306 C CA . ARG C 1 176 ? 22.962 -58.804 -8.497 1.00 37.12 705 ARG C CA 1
ATOM 8307 C C . ARG C 1 176 ? 22.247 -58.148 -7.323 1.00 34.46 705 ARG C C 1
ATOM 8308 O O . ARG C 1 176 ? 22.627 -58.351 -6.170 1.00 30.90 705 ARG C O 1
ATOM 8316 N N . LEU C 1 177 ? 21.215 -57.363 -7.620 1.00 35.37 706 LEU C N 1
ATOM 8317 C CA . LEU C 1 177 ? 20.450 -56.680 -6.580 1.00 35.00 706 LEU C CA 1
ATOM 8318 C C . LEU C 1 177 ? 19.777 -57.692 -5.659 1.00 34.11 706 LEU C C 1
ATOM 8319 O O . LEU C 1 177 ? 19.220 -58.687 -6.120 1.00 35.48 706 LEU C O 1
ATOM 8324 N N . ALA C 1 178 ? 19.842 -57.439 -4.356 1.00 32.12 707 ALA C N 1
ATOM 8325 C CA . ALA C 1 178 ? 19.247 -58.333 -3.371 1.00 31.33 707 ALA C CA 1
ATOM 8326 C C . ALA C 1 178 ? 18.704 -57.556 -2.179 1.00 32.34 707 ALA C C 1
ATOM 8327 O O . ALA C 1 178 ? 19.046 -56.393 -1.978 1.00 32.65 707 ALA C O 1
ATOM 8329 N N . THR C 1 179 ? 17.862 -58.213 -1.389 1.00 31.98 708 THR C N 1
ATOM 8330 C CA . THR C 1 179 ? 17.232 -57.582 -0.237 1.00 32.09 708 THR C CA 1
ATOM 8331 C C . THR C 1 179 ? 17.541 -58.354 1.041 1.00 28.82 708 THR C C 1
ATOM 8332 O O . THR C 1 179 ? 17.509 -59.585 1.054 1.00 29.62 708 THR C O 1
ATOM 8336 N N . VAL C 1 180 ? 17.855 -57.631 2.111 1.00 27.22 709 VAL C N 1
ATOM 8337 C CA . VAL C 1 180 ? 18.048 -58.251 3.416 1.00 28.54 709 VAL C CA 1
ATOM 8338 C C . VAL C 1 180 ? 16.695 -58.685 3.968 1.00 31.40 709 VAL C C 1
ATOM 8339 O O . VAL C 1 180 ? 15.851 -57.847 4.288 1.00 31.73 709 VAL C O 1
ATOM 8343 N N . THR C 1 181 ? 16.486 -59.993 4.075 1.00 32.18 710 THR C N 1
ATOM 8344 C CA . THR C 1 181 ? 15.202 -60.514 4.532 1.00 33.81 710 THR C CA 1
ATOM 8345 C C . THR C 1 181 ? 15.298 -61.199 5.893 1.00 33.25 710 THR C C 1
ATOM 8346 O O . THR C 1 181 ? 14.280 -61.525 6.502 1.00 33.03 710 THR C O 1
ATOM 8350 N N . LYS C 1 182 ? 16.520 -61.416 6.368 1.00 32.46 711 LYS C N 1
ATOM 8351 C CA . LYS C 1 182 ? 16.725 -62.015 7.684 1.00 34.72 711 LYS C CA 1
ATOM 8352 C C . LYS C 1 182 ? 18.131 -61.747 8.207 1.00 30.76 711 LYS C C 1
ATOM 8353 O O . LYS C 1 182 ? 19.086 -61.665 7.437 1.00 28.84 711 LYS C O 1
ATOM 8359 N N . ILE C 1 183 ? 18.248 -61.603 9.524 1.00 28.91 712 ILE C N 1
ATOM 8360 C CA . ILE C 1 183 ? 19.539 -61.375 10.160 1.00 27.05 712 ILE C CA 1
ATOM 8361 C C . ILE C 1 183 ? 19.720 -62.271 11.380 1.00 27.29 712 ILE C C 1
ATOM 8362 O O . ILE C 1 183 ? 18.885 -62.282 12.288 1.00 26.45 712 ILE C O 1
ATOM 8367 N N . VAL C 1 184 ? 20.812 -63.030 11.386 1.00 24.94 713 VAL C N 1
ATOM 8368 C CA . VAL C 1 184 ? 21.161 -63.878 12.520 1.00 24.72 713 VAL C CA 1
ATOM 8369 C C . VAL C 1 184 ? 22.614 -63.627 12.904 1.00 24.09 713 VAL C C 1
ATOM 8370 O O . VAL C 1 184 ? 23.529 -64.030 12.185 1.00 23.56 713 VAL C O 1
ATOM 8374 N N . GLY C 1 185 ? 22.822 -62.952 14.031 1.00 21.93 714 GLY C N 1
ATOM 8375 C CA . GLY C 1 185 ? 24.161 -62.646 14.505 1.00 20.07 714 GLY C CA 1
ATOM 8376 C C . GLY C 1 185 ? 24.998 -61.888 13.494 1.00 21.05 714 GLY C C 1
ATOM 8377 O O . GLY C 1 185 ? 26.175 -62.201 13.297 1.00 22.07 714 GLY C O 1
ATOM 8378 N N . LYS C 1 186 ? 24.376 -60.900 12.852 1.00 20.69 715 LYS C N 1
ATOM 8379 C CA . LYS C 1 186 ? 25.014 -60.064 11.827 1.00 22.75 715 LYS C CA 1
ATOM 8380 C C . LYS C 1 186 ? 25.278 -60.795 10.513 1.00 22.48 715 LYS C C 1
ATOM 8381 O O . LYS C 1 186 ? 25.881 -60.233 9.598 1.00 23.37 715 LYS C O 1
ATOM 8387 N N . ARG C 1 187 ? 24.833 -62.045 10.421 1.00 20.46 716 ARG C N 1
ATOM 8388 C CA . ARG C 1 187 ? 24.846 -62.756 9.148 1.00 20.30 716 ARG C CA 1
ATOM 8389 C C . ARG C 1 187 ? 23.529 -62.491 8.434 1.00 23.83 716 ARG C C 1
ATOM 8390 O O . ARG C 1 187 ? 22.454 -62.756 8.972 1.00 25.50 716 ARG C O 1
ATOM 8398 N N . LEU C 1 188 ? 23.622 -61.952 7.225 1.00 23.94 717 LEU C N 1
ATOM 8399 C CA . LEU C 1 188 ? 22.446 -61.524 6.483 1.00 24.97 717 LEU C CA 1
ATOM 8400 C C . LEU C 1 188 ? 22.021 -62.575 5.471 1.00 25.94 717 LEU C C 1
ATOM 8401 O O . LEU C 1 188 ? 22.862 -63.168 4.800 1.00 27.11 717 LEU C O 1
ATOM 8406 N N . PHE C 1 189 ? 20.718 -62.807 5.353 1.00 27.37 718 PHE C N 1
ATOM 8407 C CA . PHE C 1 189 ? 20.233 -63.561 4.207 1.00 29.12 718 PHE C CA 1
ATOM 8408 C C . PHE C 1 189 ? 19.771 -62.597 3.131 1.00 29.37 718 PHE C C 1
ATOM 8409 O O . PHE C 1 189 ? 18.869 -61.787 3.346 1.00 28.84 718 PHE C O 1
ATOM 8417 N N . LEU C 1 190 ? 20.400 -62.697 1.968 1.00 30.27 719 LEU C N 1
ATOM 8418 C CA . LEU C 1 190 ? 20.129 -61.788 0.870 1.00 31.69 719 LEU C CA 1
ATOM 8419 C C . LEU C 1 190 ? 19.346 -62.489 -0.224 1.00 34.28 719 LEU C C 1
ATOM 8420 O O . LEU C 1 190 ? 19.853 -63.398 -0.873 1.00 35.23 719 LEU C O 1
ATOM 8425 N N . ARG C 1 191 ? 18.106 -62.062 -0.420 1.00 34.04 720 ARG C N 1
ATOM 8426 C CA . ARG C 1 191 ? 17.252 -62.645 -1.443 1.00 35.27 720 ARG C CA 1
ATOM 8427 C C . ARG C 1 191 ? 17.353 -61.841 -2.734 1.00 35.17 720 ARG C C 1
ATOM 8428 O O . ARG C 1 191 ? 17.080 -60.641 -2.750 1.00 31.69 720 ARG C O 1
ATOM 8435 N N . TYR C 1 192 ? 17.755 -62.510 -3.811 1.00 35.31 721 TYR C N 1
ATOM 8436 C CA . TYR C 1 192 ? 17.897 -61.869 -5.115 1.00 36.82 721 TYR C CA 1
ATOM 8437 C C . TYR C 1 192 ? 16.570 -61.288 -5.597 1.00 38.64 721 TYR C C 1
ATOM 8438 O O . TYR C 1 192 ? 15.504 -61.829 -5.302 1.00 36.08 721 TYR C O 1
ATOM 8447 N N . PHE C 1 193 ? 16.646 -60.187 -6.338 1.00 40.25 722 PHE C N 1
ATOM 8448 C CA . PHE C 1 193 ? 15.458 -59.449 -6.756 1.00 43.51 722 PHE C CA 1
ATOM 8449 C C . PHE C 1 193 ? 14.538 -60.265 -7.662 1.00 49.51 722 PHE C C 1
ATOM 8450 O O . PHE C 1 193 ? 13.314 -60.156 -7.582 1.00 52.62 722 PHE C O 1
ATOM 8457 N N . ASP C 1 194 ? 15.137 -61.083 -8.520 1.00 52.11 723 ASP C N 1
ATOM 8458 C CA . ASP C 1 194 ? 14.397 -61.770 -9.571 1.00 58.59 723 ASP C CA 1
ATOM 8459 C C . ASP C 1 194 ? 14.034 -63.201 -9.198 1.00 62.03 723 ASP C C 1
ATOM 8460 O O . ASP C 1 194 ? 13.558 -63.962 -10.040 1.00 64.41 723 ASP C O 1
ATOM 8465 N N . SER C 1 195 ? 14.251 -63.569 -7.941 1.00 61.02 724 SER C N 1
ATOM 8466 C CA . SER C 1 195 ? 14.117 -64.967 -7.552 1.00 61.07 724 SER C CA 1
ATOM 8467 C C . SER C 1 195 ? 13.716 -65.186 -6.096 1.00 58.56 724 SER C C 1
ATOM 8468 O O . SER C 1 195 ? 13.588 -64.241 -5.317 1.00 57.01 724 SER C O 1
ATOM 8471 N N . ASP C 1 196 ? 13.509 -66.453 -5.750 1.00 58.93 725 ASP C N 1
ATOM 8472 C CA . ASP C 1 196 ? 13.300 -66.862 -4.369 1.00 58.03 725 ASP C CA 1
ATOM 8473 C C . ASP C 1 196 ? 14.634 -67.344 -3.822 1.00 54.88 725 ASP C C 1
ATOM 8474 O O . ASP C 1 196 ? 14.756 -67.687 -2.645 1.00 54.47 725 ASP C O 1
ATOM 8478 N N . ASP C 1 197 ? 15.634 -67.368 -4.697 1.00 51.32 726 ASP C N 1
ATOM 8479 C CA . ASP C 1 197 ? 16.968 -67.817 -4.330 1.00 49.25 726 ASP C CA 1
ATOM 8480 C C . ASP C 1 197 ? 17.749 -66.704 -3.639 1.00 42.91 726 ASP C C 1
ATOM 8481 O O . ASP C 1 197 ? 17.462 -65.520 -3.816 1.00 38.03 726 ASP C O 1
ATOM 8486 N N . GLY C 1 198 ? 18.743 -67.096 -2.852 1.00 40.90 727 GLY C N 1
ATOM 8487 C CA . GLY C 1 198 ? 19.581 -66.146 -2.150 1.00 39.35 727 GLY C CA 1
ATOM 8488 C C . GLY C 1 198 ? 20.713 -66.838 -1.422 1.00 38.35 727 GLY C C 1
ATOM 8489 O O . GLY C 1 198 ? 20.968 -68.021 -1.649 1.00 37.90 727 GLY C O 1
ATOM 8490 N N . PHE C 1 199 ? 21.397 -66.106 -0.547 1.00 35.21 728 PHE C N 1
ATOM 8491 C CA . PHE C 1 199 ? 22.487 -66.691 0.226 1.00 34.96 728 PHE C CA 1
ATOM 8492 C C . PHE C 1 199 ? 22.770 -65.934 1.522 1.00 32.77 728 PHE C C 1
ATOM 8493 O O . PHE C 1 199 ? 22.416 -64.762 1.663 1.00 29.97 728 PHE C O 1
ATOM 8501 N N . TRP C 1 200 ? 23.404 -66.625 2.465 1.00 30.65 729 TRP C N 1
ATOM 8502 C CA . TRP C 1 200 ? 23.827 -66.021 3.722 1.00 28.89 729 TRP C CA 1
ATOM 8503 C C . TRP C 1 200 ? 25.242 -65.475 3.608 1.00 27.63 729 TRP C C 1
ATOM 8504 O O . TRP C 1 200 ? 26.090 -66.056 2.931 1.00 26.71 729 TRP C O 1
ATOM 8515 N N . CYS C 1 201 ? 25.495 -64.360 4.283 1.00 28.59 730 CYS C N 1
ATOM 8516 C CA . CYS C 1 201 ? 26.851 -63.857 4.448 1.00 26.90 730 CYS C CA 1
ATOM 8517 C C . CYS C 1 201 ? 26.883 -62.832 5.572 1.00 25.48 730 CYS C C 1
ATOM 8518 O O . CYS C 1 201 ? 25.884 -62.165 5.846 1.00 26.92 730 CYS C O 1
ATOM 8521 N N . HIS C 1 202 ? 28.035 -62.720 6.222 1.00 21.30 731 HIS C N 1
ATOM 8522 C CA . HIS C 1 202 ? 28.216 -61.772 7.309 1.00 22.52 731 HIS C CA 1
ATOM 8523 C C . HIS C 1 202 ? 28.185 -60.353 6.754 1.00 22.15 731 HIS C C 1
ATOM 8524 O O . HIS C 1 202 ? 28.536 -60.127 5.594 1.00 19.68 731 HIS C O 1
ATOM 8531 N N . GLU C 1 203 ? 27.763 -59.401 7.580 1.00 21.78 732 GLU C N 1
ATOM 8532 C CA . GLU C 1 203 ? 27.652 -58.007 7.152 1.00 23.40 732 GLU C CA 1
ATOM 8533 C C . GLU C 1 203 ? 28.995 -57.402 6.747 1.00 21.73 732 GLU C C 1
ATOM 8534 O O . GLU C 1 203 ? 29.036 -56.384 6.058 1.00 21.67 732 GLU C O 1
ATOM 8540 N N . ASP C 1 204 ? 30.087 -58.026 7.182 1.00 19.02 733 ASP C N 1
ATOM 8541 C CA . ASP C 1 204 ? 31.425 -57.533 6.868 1.00 21.54 733 ASP C CA 1
ATOM 8542 C C . ASP C 1 204 ? 32.024 -58.214 5.638 1.00 24.09 733 ASP C C 1
ATOM 8543 O O . ASP C 1 204 ? 33.172 -57.952 5.275 1.00 24.30 733 ASP C O 1
ATOM 8548 N N . SER C 1 205 ? 31.245 -59.082 5.001 1.00 23.58 734 SER C N 1
ATOM 8549 C CA . SER C 1 205 ? 31.716 -59.833 3.840 1.00 24.82 734 SER C CA 1
ATOM 8550 C C . SER C 1 205 ? 32.066 -58.927 2.662 1.00 23.37 734 SER C C 1
ATOM 8551 O O . SER C 1 205 ? 31.356 -57.961 2.384 1.00 22.48 734 SER C O 1
ATOM 8554 N N . PRO C 1 206 ? 33.163 -59.247 1.959 1.00 23.94 735 PRO C N 1
ATOM 8555 C CA . PRO C 1 206 ? 33.641 -58.435 0.834 1.00 23.23 735 PRO C CA 1
ATOM 8556 C C . PRO C 1 206 ? 32.830 -58.614 -0.450 1.00 22.47 735 PRO C C 1
ATOM 8557 O O . PRO C 1 206 ? 33.115 -57.935 -1.436 1.00 24.13 735 PRO C O 1
ATOM 8561 N N . ILE C 1 207 ? 31.841 -59.503 -0.447 1.00 21.87 736 ILE C N 1
ATOM 8562 C CA . ILE C 1 207 ? 31.056 -59.737 -1.659 1.00 21.08 736 ILE C CA 1
ATOM 8563 C C . ILE C 1 207 ? 29.698 -59.035 -1.667 1.00 20.15 736 ILE C C 1
ATOM 8564 O O . ILE C 1 207 ? 28.875 -59.281 -2.550 1.00 22.01 736 ILE C O 1
ATOM 8569 N N . ILE C 1 208 ? 29.465 -58.165 -0.689 1.00 20.50 737 ILE C N 1
ATOM 8570 C CA . ILE C 1 208 ? 28.284 -57.305 -0.714 1.00 22.49 737 ILE C CA 1
ATOM 8571 C C . ILE C 1 208 ? 28.688 -55.839 -0.818 1.00 19.98 737 ILE C C 1
ATOM 8572 O O . ILE C 1 208 ? 29.716 -55.424 -0.284 1.00 18.13 737 ILE C O 1
ATOM 8577 N N . HIS C 1 209 ? 27.877 -55.060 -1.524 1.00 20.78 738 HIS C N 1
ATOM 8578 C CA . HIS C 1 209 ? 28.250 -53.698 -1.869 1.00 21.82 738 HIS C CA 1
ATOM 8579 C C . HIS C 1 209 ? 27.044 -52.766 -1.855 1.00 23.66 738 HIS C C 1
ATOM 8580 O O . HIS C 1 209 ? 25.912 -53.208 -2.050 1.00 27.98 738 HIS C O 1
ATOM 8587 N N . PRO C 1 210 ? 27.284 -51.469 -1.614 1.00 23.91 739 PRO C N 1
ATOM 8588 C CA . PRO C 1 210 ? 26.192 -50.492 -1.578 1.00 23.95 739 PRO C CA 1
ATOM 8589 C C . PRO C 1 210 ? 25.572 -50.257 -2.948 1.00 25.07 739 PRO C C 1
ATOM 8590 O O . PRO C 1 210 ? 26.201 -50.533 -3.969 1.00 23.79 739 PRO C O 1
ATOM 8594 N N . VAL C 1 211 ? 24.339 -49.761 -2.955 1.00 27.25 740 VAL C N 1
ATOM 8595 C CA . VAL C 1 211 ? 23.680 -49.349 -4.184 1.00 26.88 740 VAL C CA 1
ATOM 8596 C C . VAL C 1 211 ? 24.569 -48.364 -4.934 1.00 28.76 740 VAL C C 1
ATOM 8597 O O . VAL C 1 211 ? 24.993 -47.354 -4.373 1.00 28.13 740 VAL C O 1
ATOM 8601 N N . GLY C 1 212 ? 24.869 -48.674 -6.193 1.00 26.99 741 GLY C N 1
ATOM 8602 C CA . GLY C 1 212 ? 25.676 -47.797 -7.023 1.00 24.87 741 GLY C CA 1
ATOM 8603 C C . GLY C 1 212 ? 27.121 -48.235 -7.178 1.00 26.71 741 GLY C C 1
ATOM 8604 O O . GLY C 1 212 ? 27.873 -47.647 -7.957 1.00 28.51 741 GLY C O 1
ATOM 8605 N N . TRP C 1 213 ? 27.510 -49.272 -6.444 1.00 26.10 742 TRP C N 1
ATOM 8606 C CA . TRP C 1 213 ? 28.893 -49.746 -6.444 1.00 24.16 742 TRP C CA 1
ATOM 8607 C C . TRP C 1 213 ? 29.357 -50.255 -7.811 1.00 26.53 742 TRP C C 1
ATOM 8608 O O . TRP C 1 213 ? 30.413 -49.852 -8.303 1.00 24.41 742 TRP C O 1
ATOM 8619 N N . ALA C 1 214 ? 28.566 -51.139 -8.413 1.00 25.73 743 ALA C N 1
ATOM 8620 C CA . ALA C 1 214 ? 28.914 -51.750 -9.695 1.00 26.46 743 ALA C CA 1
ATOM 8621 C C . ALA C 1 214 ? 29.122 -50.710 -10.792 1.00 29.11 743 ALA C C 1
ATOM 8622 O O . ALA C 1 214 ? 30.072 -50.796 -11.572 1.00 27.87 743 ALA C O 1
ATOM 8624 N N . THR C 1 215 ? 28.225 -49.731 -10.840 1.00 29.34 744 THR C N 1
ATOM 8625 C CA . THR C 1 215 ? 28.281 -48.678 -11.845 1.00 33.30 744 THR C CA 1
ATOM 8626 C C . THR C 1 215 ? 29.512 -47.800 -11.659 1.00 34.43 744 THR C C 1
ATOM 8627 O O . THR C 1 215 ? 30.168 -47.415 -12.628 1.00 36.81 744 THR C O 1
ATOM 8631 N N . THR C 1 216 ? 29.822 -47.493 -10.404 1.00 33.11 745 THR C N 1
ATOM 8632 C CA . THR C 1 216 ? 30.945 -46.625 -10.068 1.00 34.19 745 THR C CA 1
ATOM 8633 C C . THR C 1 216 ? 32.287 -47.301 -10.327 1.00 30.08 745 THR C C 1
ATOM 8634 O O . THR C 1 216 ? 33.227 -46.677 -10.819 1.00 29.17 745 THR C O 1
ATOM 8638 N N . VAL C 1 217 ? 32.363 -48.586 -9.998 1.00 25.50 746 VAL C N 1
ATOM 8639 C CA . VAL C 1 217 ? 33.606 -49.342 -10.094 1.00 26.29 746 VAL C CA 1
ATOM 8640 C C . VAL C 1 217 ? 33.827 -49.915 -11.499 1.00 26.60 746 VAL C C 1
ATOM 8641 O O . VAL C 1 217 ? 34.963 -50.025 -11.964 1.00 27.05 746 VAL C O 1
ATOM 8645 N N . GLY C 1 218 ? 32.736 -50.254 -12.180 1.00 26.87 747 GLY C N 1
ATOM 8646 C CA . GLY C 1 218 ? 32.815 -50.794 -13.527 1.00 27.04 747 GLY C CA 1
ATOM 8647 C C . GLY C 1 218 ? 32.614 -52.296 -13.541 1.00 27.90 747 GLY C C 1
ATOM 8648 O O . GLY C 1 218 ? 33.110 -52.999 -14.423 1.00 28.13 747 GLY C O 1
ATOM 8649 N N . HIS C 1 219 ? 31.875 -52.784 -12.552 1.00 29.22 748 HIS C N 1
ATOM 8650 C CA . HIS C 1 219 ? 31.619 -54.208 -12.402 1.00 29.89 748 HIS C CA 1
ATOM 8651 C C . HIS C 1 219 ? 30.308 -54.571 -13.092 1.00 31.05 748 HIS C C 1
ATOM 8652 O O . HIS C 1 219 ? 29.395 -53.749 -13.164 1.00 31.08 748 HIS C O 1
ATOM 8659 N N . ASN C 1 220 ? 30.220 -55.794 -13.609 1.00 32.63 749 ASN C N 1
ATOM 8660 C CA . ASN C 1 220 ? 28.985 -56.265 -14.233 1.00 32.99 749 ASN C CA 1
ATOM 8661 C C . ASN C 1 220 ? 27.828 -56.280 -13.243 1.00 31.62 749 ASN C C 1
ATOM 8662 O O . ASN C 1 220 ? 27.998 -56.656 -12.084 1.00 30.37 749 ASN C O 1
ATOM 8667 N N . LEU C 1 221 ? 26.652 -55.871 -13.706 1.00 31.22 750 LEU C N 1
ATOM 8668 C CA . LEU C 1 221 ? 25.498 -55.741 -12.827 1.00 31.96 750 LEU C CA 1
ATOM 8669 C C . LEU C 1 221 ? 24.233 -56.343 -13.430 1.00 34.18 750 LEU C C 1
ATOM 8670 O O . LEU C 1 221 ? 23.851 -56.016 -14.553 1.00 33.68 750 LEU C O 1
ATOM 8675 N N . ALA C 1 222 ? 23.594 -57.231 -12.677 1.00 36.09 751 ALA C N 1
ATOM 8676 C CA . ALA C 1 222 ? 22.270 -57.727 -13.028 1.00 37.88 751 ALA C CA 1
ATOM 8677 C C . ALA C 1 222 ? 21.270 -57.110 -12.060 1.00 38.64 751 ALA C C 1
ATOM 8678 O O . ALA C 1 222 ? 21.425 -57.225 -10.844 1.00 37.73 751 ALA C O 1
ATOM 8680 N N . ALA C 1 223 ? 20.250 -56.453 -12.600 1.00 39.54 752 ALA C N 1
ATOM 8681 C CA . ALA C 1 223 ? 19.334 -55.666 -11.784 1.00 39.82 752 ALA C CA 1
ATOM 8682 C C . ALA C 1 223 ? 18.086 -55.307 -12.588 1.00 45.06 752 ALA C C 1
ATOM 8683 O O . ALA C 1 223 ? 18.108 -55.377 -13.818 1.00 45.91 752 ALA C O 1
ATOM 8685 N N . PRO C 1 224 ? 16.989 -54.932 -11.899 1.00 48.40 753 PRO C N 1
ATOM 8686 C CA . PRO C 1 224 ? 15.779 -54.477 -12.593 1.00 50.12 753 PRO C CA 1
ATOM 8687 C C . PRO C 1 224 ? 16.073 -53.334 -13.561 1.00 49.66 753 PRO C C 1
ATOM 8688 O O . PRO C 1 224 ? 17.049 -52.607 -13.370 1.00 46.50 753 PRO C O 1
ATOM 8692 N N . GLN C 1 225 ? 15.236 -53.187 -14.583 1.00 53.98 754 GLN C N 1
ATOM 8693 C CA . GLN C 1 225 ? 15.436 -52.170 -15.612 1.00 56.58 754 GLN C CA 1
ATOM 8694 C C . GLN C 1 225 ? 15.510 -50.757 -15.037 1.00 54.64 754 GLN C C 1
ATOM 8695 O O . GLN C 1 225 ? 16.421 -49.996 -15.363 1.00 54.39 754 GLN C O 1
ATOM 8701 N N . ASP C 1 226 ? 14.556 -50.415 -14.176 1.00 54.78 755 ASP C N 1
ATOM 8702 C CA . ASP C 1 226 ? 14.484 -49.072 -13.603 1.00 55.38 755 ASP C CA 1
ATOM 8703 C C . ASP C 1 226 ? 15.680 -48.769 -12.699 1.00 50.50 755 ASP C C 1
ATOM 8704 O O . ASP C 1 226 ? 16.134 -47.628 -12.619 1.00 51.06 755 ASP C O 1
ATOM 8709 N N . TYR C 1 227 ? 16.182 -49.799 -12.024 1.00 45.14 756 TYR C N 1
ATOM 8710 C CA . TYR C 1 227 ? 17.361 -49.668 -11.174 1.00 42.41 756 TYR C CA 1
ATOM 8711 C C . TYR C 1 227 ? 18.578 -49.338 -12.027 1.00 42.90 756 TYR C C 1
ATOM 8712 O O . TYR C 1 227 ? 19.330 -48.414 -11.718 1.00 42.76 756 TYR C O 1
ATOM 8721 N N . LEU C 1 228 ? 18.763 -50.107 -13.098 1.00 45.22 757 LEU C N 1
ATOM 8722 C CA . LEU C 1 228 ? 19.844 -49.872 -14.050 1.00 46.66 757 LEU C CA 1
ATOM 8723 C C . LEU C 1 228 ? 19.786 -48.446 -14.580 1.00 48.82 757 LEU C C 1
ATOM 8724 O O . LEU C 1 228 ? 20.811 -47.783 -14.714 1.00 48.89 757 LEU C O 1
ATOM 8729 N N . GLU C 1 229 ? 18.577 -47.978 -14.870 1.00 50.57 758 GLU C N 1
ATOM 8730 C CA . GLU C 1 229 ? 18.381 -46.615 -15.346 1.00 51.72 758 GLU C CA 1
ATOM 8731 C C . GLU C 1 229 ? 18.773 -45.586 -14.287 1.00 49.03 758 GLU C C 1
ATOM 8732 O O . GLU C 1 229 ? 19.427 -44.590 -14.594 1.00 48.93 758 GLU C O 1
ATOM 8738 N N . ARG C 1 230 ? 18.372 -45.832 -13.043 1.00 45.98 759 ARG C N 1
ATOM 8739 C CA . ARG C 1 230 ? 18.684 -44.922 -11.945 1.00 47.01 759 ARG C CA 1
ATOM 8740 C C . ARG C 1 230 ? 20.191 -44.808 -11.719 1.00 45.43 759 ARG C C 1
ATOM 8741 O O . ARG C 1 230 ? 20.700 -43.734 -11.397 1.00 44.54 759 ARG C O 1
ATOM 8749 N N . MET C 1 231 ? 20.899 -45.919 -11.898 1.00 44.58 760 MET C N 1
ATOM 8750 C CA . MET C 1 231 ? 22.349 -45.943 -11.736 1.00 44.39 760 MET C CA 1
ATOM 8751 C C . MET C 1 231 ? 23.053 -45.167 -12.844 1.00 48.42 760 MET C C 1
ATOM 8752 O O . MET C 1 231 ? 24.015 -44.440 -12.591 1.00 46.92 760 MET C O 1
ATOM 8757 N N . LEU C 1 232 ? 22.573 -45.333 -14.072 1.00 52.56 761 LEU C N 1
ATOM 8758 C CA . LEU C 1 232 ? 23.204 -44.713 -15.232 1.00 57.91 761 LEU C CA 1
ATOM 8759 C C . LEU C 1 232 ? 22.619 -43.337 -15.532 1.00 64.98 761 LEU C C 1
ATOM 8760 O O . LEU C 1 232 ? 23.331 -42.333 -15.510 1.00 67.99 761 LEU C O 1
ATOM 8765 N N . HIS C 1 242 ? 16.949 -43.553 -2.734 1.00 44.94 771 HIS C N 1
ATOM 8766 C CA . HIS C 1 242 ? 15.810 -44.315 -2.230 1.00 44.58 771 HIS C CA 1
ATOM 8767 C C . HIS C 1 242 ? 16.031 -44.737 -0.778 1.00 41.57 771 HIS C C 1
ATOM 8768 O O . HIS C 1 242 ? 17.156 -45.020 -0.371 1.00 39.22 771 HIS C O 1
ATOM 8775 N N . GLU C 1 243 ? 14.949 -44.774 -0.006 1.00 42.98 772 GLU C N 1
ATOM 8776 C CA . GLU C 1 243 ? 15.019 -45.009 1.436 1.00 43.37 772 GLU C CA 1
ATOM 8777 C C . GLU C 1 243 ? 15.546 -46.398 1.809 1.00 42.93 772 GLU C C 1
ATOM 8778 O O . GLU C 1 243 ? 16.113 -46.584 2.888 1.00 44.80 772 GLU C O 1
ATOM 8782 N N . ASP C 1 244 ? 15.368 -47.368 0.919 1.00 41.29 773 ASP C N 1
ATOM 8783 C CA . ASP C 1 244 ? 15.811 -48.732 1.198 1.00 39.34 773 ASP C CA 1
ATOM 8784 C C . ASP C 1 244 ? 17.192 -49.039 0.624 1.00 37.64 773 ASP C C 1
ATOM 8785 O O . ASP C 1 244 ? 17.653 -50.179 0.676 1.00 35.80 773 ASP C O 1
ATOM 8790 N N . ASP C 1 245 ? 17.847 -48.019 0.078 1.00 37.57 774 ASP C N 1
ATOM 8791 C CA . ASP C 1 245 ? 19.202 -48.170 -0.438 1.00 34.90 774 ASP C CA 1
ATOM 8792 C C . ASP C 1 245 ? 20.184 -48.432 0.695 1.00 33.43 774 ASP C C 1
ATOM 8793 O O . ASP C 1 245 ? 20.254 -47.656 1.648 1.00 31.19 774 ASP C O 1
ATOM 8798 N N . ALA C 1 246 ? 20.933 -49.526 0.598 1.00 32.39 775 ALA C N 1
ATOM 8799 C CA . ALA C 1 246 ? 22.057 -49.743 1.497 1.00 29.54 775 ALA C CA 1
ATOM 8800 C C . ALA C 1 246 ? 23.182 -48.838 1.027 1.00 29.38 775 ALA C C 1
ATOM 8801 O O . ALA C 1 246 ? 23.660 -48.969 -0.101 1.00 30.95 775 ALA C O 1
ATOM 8803 N N . THR C 1 247 ? 23.593 -47.908 1.880 1.00 28.61 776 THR C N 1
ATOM 8804 C CA . THR C 1 247 ? 24.569 -46.901 1.477 1.00 29.45 776 THR C CA 1
ATOM 8805 C C . THR C 1 247 ? 25.987 -47.246 1.934 1.00 28.54 776 THR C C 1
ATOM 8806 O O . THR C 1 247 ? 26.192 -48.179 2.714 1.00 29.79 776 THR C O 1
ATOM 8810 N N . ILE C 1 248 ? 26.955 -46.481 1.436 1.00 25.71 777 ILE C N 1
ATOM 8811 C CA . ILE C 1 248 ? 28.379 -46.779 1.598 1.00 26.82 777 ILE C CA 1
ATOM 8812 C C . ILE C 1 248 ? 28.841 -47.009 3.043 1.00 26.92 777 ILE C C 1
ATOM 8813 O O . ILE C 1 248 ? 29.623 -47.921 3.308 1.00 23.58 777 ILE C O 1
ATOM 8818 N N . GLU C 1 249 ? 28.343 -46.206 3.978 1.00 29.07 778 GLU C N 1
ATOM 8819 C CA . GLU C 1 249 ? 28.836 -46.261 5.355 1.00 32.57 778 GLU C CA 1
ATOM 8820 C C . GLU C 1 249 ? 28.456 -47.538 6.112 1.00 28.46 778 GLU C C 1
ATOM 8821 O O . GLU C 1 249 ? 28.922 -47.762 7.230 1.00 26.78 778 GLU C O 1
ATOM 8827 N N . LEU C 1 250 ? 27.620 -48.374 5.506 1.00 25.87 779 LEU C N 1
ATOM 8828 C CA . LEU C 1 250 ? 27.226 -49.633 6.132 1.00 25.97 779 LEU C CA 1
ATOM 8829 C C . LEU C 1 250 ? 28.214 -50.753 5.823 1.00 25.22 779 LEU C C 1
ATOM 8830 O O . LEU C 1 250 ? 28.131 -51.841 6.398 1.00 25.42 779 LEU C O 1
ATOM 8835 N N . PHE C 1 251 ? 29.146 -50.487 4.913 1.00 23.76 780 PHE C N 1
ATOM 8836 C CA . PHE C 1 251 ? 30.042 -51.530 4.420 1.00 23.89 780 PHE C CA 1
ATOM 8837 C C . PHE C 1 251 ? 31.477 -51.382 4.915 1.00 27.13 780 PHE C C 1
ATOM 8838 O O . PHE C 1 251 ? 32.019 -50.278 4.988 1.00 26.66 780 PHE C O 1
ATOM 8846 N N . LYS C 1 252 ? 32.083 -52.513 5.254 1.00 25.31 781 LYS C N 1
ATOM 8847 C CA . LYS C 1 252 ? 33.439 -52.533 5.778 1.00 27.74 781 LYS C CA 1
ATOM 8848 C C . LYS C 1 252 ? 34.460 -52.625 4.654 1.00 25.09 781 LYS C C 1
ATOM 8849 O O . LYS C 1 252 ? 34.334 -53.453 3.750 1.00 23.36 781 LYS C O 1
ATOM 8855 N N . MET C 1 253 ? 35.466 -51.758 4.717 1.00 22.38 782 MET C N 1
ATOM 8856 C CA . MET C 1 253 ? 36.554 -51.753 3.746 1.00 26.65 782 MET C CA 1
ATOM 8857 C C . MET C 1 253 ? 37.879 -51.651 4.491 1.00 25.43 782 MET C C 1
ATOM 8858 O O . MET C 1 253 ? 37.956 -51.009 5.538 1.00 25.76 782 MET C O 1
ATOM 8863 N N . ASN C 1 254 ? 38.921 -52.283 3.962 1.00 23.86 783 ASN C N 1
ATOM 8864 C CA . ASN C 1 254 ? 40.242 -52.165 4.567 1.00 23.34 783 ASN C CA 1
ATOM 8865 C C . ASN C 1 254 ? 41.077 -51.091 3.874 1.00 25.89 783 ASN C C 1
ATOM 8866 O O . ASN C 1 254 ? 42.307 -51.108 3.917 1.00 27.27 783 ASN C O 1
ATOM 8871 N N . PHE C 1 255 ? 40.382 -50.155 3.236 1.00 24.45 784 PHE C N 1
ATOM 8872 C CA . PHE C 1 255 ? 41.009 -49.021 2.572 1.00 24.59 784 PHE C CA 1
ATOM 8873 C C . PHE C 1 255 ? 40.008 -47.875 2.530 1.00 24.95 784 PHE C C 1
ATOM 8874 O O . PHE C 1 255 ? 38.837 -48.054 2.868 1.00 24.93 784 PHE C O 1
ATOM 8882 N N . THR C 1 256 ? 40.470 -46.701 2.116 1.00 24.05 785 THR C N 1
ATOM 8883 C CA . THR C 1 256 ? 39.580 -45.570 1.889 1.00 27.28 785 THR C CA 1
ATOM 8884 C C . THR C 1 256 ? 39.650 -45.158 0.425 1.00 24.22 785 THR C C 1
ATOM 8885 O O . THR C 1 256 ? 40.606 -45.493 -0.275 1.00 23.24 785 THR C O 1
ATOM 8889 N N . PHE C 1 257 ? 38.637 -44.438 -0.041 1.00 24.38 786 PHE C N 1
ATOM 8890 C CA . PHE C 1 257 ? 38.634 -43.961 -1.417 1.00 28.15 786 PHE C CA 1
ATOM 8891 C C . PHE C 1 257 ? 39.537 -42.740 -1.580 1.00 25.63 786 PHE C C 1
ATOM 8892 O O . PHE C 1 257 ? 39.878 -42.357 -2.698 1.00 25.81 786 PHE C O 1
ATOM 8900 N N . ASP C 1 258 ? 39.931 -42.146 -0.457 1.00 22.38 787 ASP C N 1
ATOM 8901 C CA . ASP C 1 258 ? 40.899 -41.054 -0.461 1.00 22.08 787 ASP C CA 1
ATOM 8902 C C . ASP C 1 258 ? 42.229 -41.515 -1.055 1.00 22.16 787 ASP C C 1
ATOM 8903 O O . ASP C 1 258 ? 42.974 -40.720 -1.628 1.00 23.14 787 ASP C O 1
ATOM 8908 N N . GLU C 1 259 ? 42.512 -42.808 -0.917 1.00 23.02 788 GLU C N 1
ATOM 8909 C CA . GLU C 1 259 ? 43.771 -43.393 -1.377 1.00 27.35 788 GLU C CA 1
ATOM 8910 C C . GLU C 1 259 ? 43.844 -43.512 -2.893 1.00 28.75 788 GLU C C 1
ATOM 8911 O O . GLU C 1 259 ? 44.893 -43.843 -3.443 1.00 28.51 788 GLU C O 1
ATOM 8917 N N . TYR C 1 260 ? 42.729 -43.260 -3.565 1.00 26.92 789 TYR C N 1
ATOM 8918 C CA . TYR C 1 260 ? 42.685 -43.379 -5.013 1.00 24.90 789 TYR C CA 1
ATOM 8919 C C . TYR C 1 260 ? 42.343 -42.048 -5.656 1.00 25.42 789 TYR C C 1
ATOM 8920 O O . TYR C 1 260 ? 41.762 -41.173 -5.017 1.00 24.82 789 TYR C O 1
ATOM 8929 N N . TYR C 1 261 ? 42.709 -41.899 -6.924 1.00 26.54 790 TYR C N 1
ATOM 8930 C CA . TYR C 1 261 ? 42.353 -40.706 -7.677 1.00 29.47 790 TYR C CA 1
ATOM 8931 C C . TYR C 1 261 ? 40.838 -40.581 -7.786 1.00 27.91 790 TYR C C 1
ATOM 8932 O O . TYR C 1 261 ? 40.108 -41.553 -7.578 1.00 28.28 790 TYR C O 1
ATOM 8941 N N . SER C 1 262 ? 40.372 -39.378 -8.104 1.00 29.19 791 SER C N 1
ATOM 8942 C CA . SER C 1 262 ? 38.943 -39.094 -8.157 1.00 32.75 791 SER C CA 1
ATOM 8943 C C . SER C 1 262 ? 38.202 -40.014 -9.124 1.00 32.32 791 SER C C 1
ATOM 8944 O O . SER C 1 262 ? 37.043 -40.359 -8.895 1.00 33.75 791 SER C O 1
ATOM 8947 N N . ASP C 1 263 ? 38.881 -40.419 -10.193 1.00 30.78 792 ASP C N 1
ATOM 8948 C CA . ASP C 1 263 ? 38.259 -41.257 -11.213 1.00 31.35 792 ASP C CA 1
ATOM 8949 C C . ASP C 1 263 ? 38.535 -42.750 -11.013 1.00 30.20 792 ASP C C 1
ATOM 8950 O O . ASP C 1 263 ? 38.072 -43.584 -11.790 1.00 32.69 792 ASP C O 1
ATOM 8955 N N . GLY C 1 264 ? 39.293 -43.078 -9.971 1.00 25.25 793 GLY C N 1
ATOM 8956 C CA . GLY C 1 264 ? 39.548 -44.464 -9.615 1.00 24.17 793 GLY C CA 1
ATOM 8957 C C . GLY C 1 264 ? 40.543 -45.179 -10.509 1.00 27.87 793 GLY C C 1
ATOM 8958 O O . GLY C 1 264 ? 40.715 -46.395 -10.408 1.00 30.89 793 GLY C O 1
ATOM 8959 N N . LYS C 1 265 ? 41.197 -44.427 -11.387 1.00 28.50 794 LYS C N 1
ATOM 8960 C CA . LYS C 1 265 ? 42.187 -44.994 -12.295 1.00 32.27 794 LYS C CA 1
ATOM 8961 C C . LYS C 1 265 ? 43.414 -45.470 -11.526 1.00 31.32 794 LYS C C 1
ATOM 8962 O O . LYS C 1 265 ? 44.000 -44.716 -10.749 1.00 31.60 794 LYS C O 1
ATOM 8968 N N . THR C 1 266 ? 43.797 -46.724 -11.743 1.00 29.65 795 THR C N 1
ATOM 8969 C CA . THR C 1 266 ? 44.958 -47.290 -11.069 1.00 28.68 795 THR C CA 1
ATOM 8970 C C . THR C 1 266 ? 46.060 -47.675 -12.052 1.00 32.62 795 THR C C 1
ATOM 8971 O O . THR C 1 266 ? 45.812 -47.860 -13.245 1.00 34.57 795 THR C O 1
ATOM 8975 N N . ASN C 1 267 ? 47.281 -47.790 -11.539 1.00 32.55 796 ASN C N 1
ATOM 8976 C CA . ASN C 1 267 ? 48.415 -48.241 -12.335 1.00 35.34 796 ASN C CA 1
ATOM 8977 C C . ASN C 1 267 ? 49.272 -49.236 -11.559 1.00 33.76 796 ASN C C 1
ATOM 8978 O O . ASN C 1 267 ? 50.501 -49.151 -11.568 1.00 34.38 796 ASN C O 1
ATOM 8981 N N . SER C 1 268 ? 48.614 -50.172 -10.881 1.00 31.10 797 SER C N 1
ATOM 8982 C CA . SER C 1 268 ? 49.308 -51.200 -10.112 1.00 30.03 797 SER C CA 1
ATOM 8983 C C . SER C 1 268 ? 49.224 -52.546 -10.821 1.00 28.16 797 SER C C 1
ATOM 8984 O O . SER C 1 268 ? 50.138 -52.929 -11.548 1.00 29.36 797 SER C O 1
ATOM 8987 N N . PHE C 1 269 ? 48.125 -53.263 -10.607 1.00 26.94 798 PHE C N 1
ATOM 8988 C CA . PHE C 1 269 ? 47.890 -54.506 -11.330 1.00 26.68 798 PHE C CA 1
ATOM 8989 C C . PHE C 1 269 ? 47.522 -54.199 -12.776 1.00 26.34 798 PHE C C 1
ATOM 8990 O O . PHE C 1 269 ? 46.809 -53.234 -13.053 1.00 25.91 798 PHE C O 1
ATOM 8998 N N . VAL C 1 270 ? 48.019 -55.021 -13.693 1.00 25.76 799 VAL C N 1
ATOM 8999 C CA . VAL C 1 270 ? 47.749 -54.854 -15.115 1.00 29.77 799 VAL C CA 1
ATOM 9000 C C . VAL C 1 270 ? 47.210 -56.166 -15.676 1.00 29.41 799 VAL C C 1
ATOM 9001 O O . VAL C 1 270 ? 47.600 -57.240 -15.217 1.00 27.74 799 VAL C O 1
ATOM 9005 N N . GLU C 1 271 ? 46.301 -56.076 -16.646 1.00 26.58 800 GLU C N 1
ATOM 9006 C CA . GLU C 1 271 ? 45.768 -57.257 -17.321 1.00 35.31 800 GLU C CA 1
ATOM 9007 C C . GLU C 1 271 ? 46.887 -58.179 -17.795 1.00 34.31 800 GLU C C 1
ATOM 9008 O O . GLU C 1 271 ? 47.878 -57.726 -18.365 1.00 34.39 800 GLU C O 1
ATOM 9014 N N . GLY C 1 272 ? 46.729 -59.473 -17.543 1.00 35.38 801 GLY C N 1
ATOM 9015 C CA . GLY C 1 272 ? 47.707 -60.451 -17.979 1.00 36.44 801 GLY C CA 1
ATOM 9016 C C . GLY C 1 272 ? 48.645 -60.894 -16.873 1.00 36.15 801 GLY C C 1
ATOM 9017 O O . GLY C 1 272 ? 49.245 -61.963 -16.960 1.00 35.21 801 GLY C O 1
ATOM 9018 N N . MET C 1 273 ? 48.779 -60.070 -15.837 1.00 34.33 802 MET C N 1
ATOM 9019 C CA . MET C 1 273 ? 49.634 -60.406 -14.703 1.00 30.16 802 MET C CA 1
ATOM 9020 C C . MET C 1 273 ? 49.142 -61.665 -14.006 1.00 29.96 802 MET C C 1
ATOM 9021 O O . MET C 1 273 ? 47.937 -61.906 -13.916 1.00 28.57 802 MET C O 1
ATOM 9026 N N . LYS C 1 274 ? 50.078 -62.464 -13.505 1.00 28.09 803 LYS C N 1
ATOM 9027 C CA . LYS C 1 274 ? 49.712 -63.667 -12.770 1.00 26.92 803 LYS C CA 1
ATOM 9028 C C . LYS C 1 274 ? 50.039 -63.549 -11.285 1.00 24.53 803 LYS C C 1
ATOM 9029 O O . LYS C 1 274 ? 50.934 -62.804 -10.882 1.00 25.46 803 LYS C O 1
ATOM 9035 N N . LEU C 1 275 ? 49.291 -64.291 -10.480 1.00 22.52 804 LEU C N 1
ATOM 9036 C CA . LEU C 1 275 ? 49.404 -64.236 -9.032 1.00 21.53 804 LEU C CA 1
ATOM 9037 C C . LEU C 1 275 ? 48.797 -65.506 -8.464 1.00 22.80 804 LEU C C 1
ATOM 9038 O O . LEU C 1 275 ? 48.515 -66.449 -9.204 1.00 24.55 804 LEU C O 1
ATOM 9043 N N . GLU C 1 276 ? 48.602 -65.534 -7.151 1.00 21.25 805 GLU C N 1
ATOM 9044 C CA . GLU C 1 276 ? 47.902 -66.640 -6.514 1.00 22.60 805 GLU C CA 1
ATOM 9045 C C . GLU C 1 276 ? 46.684 -66.120 -5.764 1.00 22.21 805 GLU C C 1
ATOM 9046 O O . GLU C 1 276 ? 46.668 -64.977 -5.303 1.00 21.45 805 GLU C O 1
ATOM 9052 N N . ALA C 1 277 ? 45.658 -66.955 -5.658 1.00 22.23 806 ALA C N 1
ATOM 9053 C CA . ALA C 1 277 ? 44.423 -66.540 -5.013 1.00 23.60 806 ALA C CA 1
ATOM 9054 C C . ALA C 1 277 ? 43.627 -67.723 -4.490 1.00 22.82 806 ALA C C 1
ATOM 9055 O O . ALA C 1 277 ? 43.685 -68.825 -5.040 1.00 25.76 806 ALA C O 1
ATOM 9057 N N . VAL C 1 278 ? 42.885 -67.486 -3.415 1.00 22.53 807 VAL C N 1
ATOM 9058 C CA . VAL C 1 278 ? 41.929 -68.466 -2.938 1.00 24.42 807 VAL C CA 1
ATOM 9059 C C . VAL C 1 278 ? 40.812 -68.573 -3.967 1.00 24.40 807 VAL C C 1
ATOM 9060 O O . VAL C 1 278 ? 40.270 -67.562 -4.413 1.00 22.90 807 VAL C O 1
ATOM 9064 N N . ASP C 1 279 ? 40.487 -69.798 -4.363 1.00 21.88 808 ASP C N 1
ATOM 9065 C CA . ASP C 1 279 ? 39.408 -70.030 -5.313 1.00 24.77 808 ASP C CA 1
ATOM 9066 C C . ASP C 1 279 ? 38.079 -69.677 -4.654 1.00 27.63 808 ASP C C 1
ATOM 9067 O O . ASP C 1 279 ? 37.696 -70.293 -3.659 1.00 26.94 808 ASP C O 1
ATOM 9072 N N . PRO C 1 280 ? 37.370 -68.681 -5.209 1.00 28.06 809 PRO C N 1
ATOM 9073 C CA . PRO C 1 280 ? 36.068 -68.291 -4.656 1.00 30.53 809 PRO C CA 1
ATOM 9074 C C . PRO C 1 280 ? 35.049 -69.425 -4.746 1.00 29.76 809 PRO C C 1
ATOM 9075 O O . PRO C 1 280 ? 34.092 -69.453 -3.971 1.00 29.54 809 PRO C O 1
ATOM 9079 N N . LEU C 1 281 ? 35.262 -70.349 -5.677 1.00 29.26 810 LEU C N 1
ATOM 9080 C CA . LEU C 1 281 ? 34.359 -71.483 -5.855 1.00 29.24 810 LEU C CA 1
ATOM 9081 C C . LEU C 1 281 ? 34.829 -72.716 -5.084 1.00 30.52 810 LEU C C 1
ATOM 9082 O O . LEU C 1 281 ? 34.123 -73.721 -5.020 1.00 30.78 810 LEU C O 1
ATOM 9087 N N . ASN C 1 282 ? 36.027 -72.638 -4.510 1.00 31.44 811 ASN C N 1
ATOM 9088 C CA . ASN C 1 282 ? 36.550 -73.710 -3.666 1.00 30.44 811 ASN C CA 1
ATOM 9089 C C . ASN C 1 282 ? 37.566 -73.185 -2.657 1.00 29.47 811 ASN C C 1
ATOM 9090 O O . ASN C 1 282 ? 38.754 -73.077 -2.957 1.00 28.97 811 ASN C O 1
ATOM 9095 N N . LEU C 1 283 ? 37.092 -72.891 -1.450 1.00 29.28 812 LEU C N 1
ATOM 9096 C CA . LEU C 1 283 ? 37.911 -72.268 -0.412 1.00 30.42 812 LEU C CA 1
ATOM 9097 C C . LEU C 1 283 ? 39.050 -73.161 0.083 1.00 28.74 812 LEU C C 1
ATOM 9098 O O . LEU C 1 283 ? 39.959 -72.698 0.771 1.00 28.51 812 LEU C O 1
ATOM 9103 N N A SER C 1 284 ? 39.001 -74.441 -0.269 0.56 27.88 813 SER C N 1
ATOM 9104 N N B SER C 1 284 ? 38.987 -74.440 -0.277 0.44 27.87 813 SER C N 1
ATOM 9105 C CA A SER C 1 284 ? 40.060 -75.367 0.111 0.56 27.23 813 SER C CA 1
ATOM 9106 C CA B SER C 1 284 ? 40.024 -75.402 0.077 0.44 27.31 813 SER C CA 1
ATOM 9107 C C A SER C 1 284 ? 41.269 -75.175 -0.789 0.56 26.90 813 SER C C 1
ATOM 9108 C C B SER C 1 284 ? 41.228 -75.249 -0.841 0.44 26.98 813 SER C C 1
ATOM 9109 O O A SER C 1 284 ? 42.347 -75.707 -0.522 0.56 27.11 813 SER C O 1
ATOM 9110 O O B SER C 1 284 ? 42.267 -75.876 -0.632 0.44 27.46 813 SER C O 1
ATOM 9115 N N . SER C 1 285 ? 41.082 -74.406 -1.857 1.00 26.32 814 SER C N 1
ATOM 9116 C CA . SER C 1 285 ? 42.084 -74.296 -2.907 1.00 27.23 814 SER C CA 1
ATOM 9117 C C . SER C 1 285 ? 42.704 -72.910 -3.069 1.00 26.12 814 SER C C 1
ATOM 9118 O O . SER C 1 285 ? 41.998 -71.903 -3.154 1.00 23.74 814 SER C O 1
ATOM 9121 N N . ILE C 1 286 ? 44.033 -72.878 -3.107 1.00 22.91 815 ILE C N 1
ATOM 9122 C CA . ILE C 1 286 ? 44.775 -71.705 -3.551 1.00 22.47 815 ILE C CA 1
ATOM 9123 C C . ILE C 1 286 ? 45.420 -72.052 -4.889 1.00 26.08 815 ILE C C 1
ATOM 9124 O O . ILE C 1 286 ? 46.096 -73.074 -5.017 1.00 25.95 815 ILE C O 1
ATOM 9129 N N A CYS C 1 287 ? 45.236 -71.183 -5.875 0.50 24.99 816 CYS C N 1
ATOM 9130 N N B CYS C 1 287 ? 45.185 -71.213 -5.894 0.50 25.08 816 CYS C N 1
ATOM 9131 C CA A CYS C 1 287 ? 45.597 -71.510 -7.246 0.50 25.26 816 CYS C CA 1
ATOM 9132 C CA B CYS C 1 287 ? 45.609 -71.520 -7.255 0.50 25.27 816 CYS C CA 1
ATOM 9133 C C A CYS C 1 287 ? 46.239 -70.322 -7.955 0.50 25.61 816 CYS C C 1
ATOM 9134 C C B CYS C 1 287 ? 46.301 -70.330 -7.905 0.50 25.56 816 CYS C C 1
ATOM 9135 O O A CYS C 1 287 ? 45.953 -69.174 -7.614 0.50 24.31 816 CYS C O 1
ATOM 9136 O O B CYS C 1 287 ? 46.107 -69.191 -7.483 0.50 24.42 816 CYS C O 1
ATOM 9141 N N . PRO C 1 288 ? 47.125 -70.592 -8.931 1.00 27.50 817 PRO C N 1
ATOM 9142 C CA . PRO C 1 288 ? 47.615 -69.523 -9.804 1.00 26.89 817 PRO C CA 1
ATOM 9143 C C . PRO C 1 288 ? 46.426 -68.834 -10.462 1.00 28.34 817 PRO C C 1
ATOM 9144 O O . PRO C 1 288 ? 45.430 -69.492 -10.766 1.00 25.99 817 PRO C O 1
ATOM 9148 N N . ALA C 1 289 ? 46.516 -67.526 -10.659 1.00 27.59 818 ALA C N 1
ATOM 9149 C CA . ALA C 1 289 ? 45.394 -66.771 -11.201 1.00 27.28 818 ALA C CA 1
ATOM 9150 C C . ALA C 1 289 ? 45.888 -65.657 -12.106 1.00 27.21 818 ALA C C 1
ATOM 9151 O O . ALA C 1 289 ? 47.058 -65.284 -12.060 1.00 25.81 818 ALA C O 1
ATOM 9153 N N . THR C 1 290 ? 44.989 -65.128 -12.928 1.00 27.56 819 THR C N 1
ATOM 9154 C CA . THR C 1 290 ? 45.362 -64.145 -13.934 1.00 26.32 819 THR C CA 1
ATOM 9155 C C . THR C 1 290 ? 44.436 -62.936 -13.895 1.00 26.83 819 THR C C 1
ATOM 9156 O O . THR C 1 290 ? 43.217 -63.079 -13.791 1.00 24.69 819 THR C O 1
ATOM 9160 N N . VAL C 1 291 ? 45.019 -61.745 -13.977 1.00 26.02 820 VAL C N 1
ATOM 9161 C CA . VAL C 1 291 ? 44.239 -60.517 -14.051 1.00 26.66 820 VAL C CA 1
ATOM 9162 C C . VAL C 1 291 ? 43.590 -60.405 -15.426 1.00 28.21 820 VAL C C 1
ATOM 9163 O O . VAL C 1 291 ? 44.279 -60.329 -16.444 1.00 27.90 820 VAL C O 1
ATOM 9167 N N . MET C 1 292 ? 42.262 -60.402 -15.452 1.00 27.00 821 MET C N 1
ATOM 9168 C CA . MET C 1 292 ? 41.528 -60.398 -16.711 1.00 26.73 821 MET C CA 1
ATOM 9169 C C . MET C 1 292 ? 41.010 -59.007 -17.057 1.00 27.96 821 MET C C 1
ATOM 9170 O O . MET C 1 292 ? 40.928 -58.637 -18.229 1.00 27.52 821 MET C O 1
ATOM 9175 N N . ALA C 1 293 ? 40.657 -58.241 -16.031 1.00 26.72 822 ALA C N 1
ATOM 9176 C CA . ALA C 1 293 ? 40.145 -56.893 -16.232 1.00 31.86 822 ALA C CA 1
ATOM 9177 C C . ALA C 1 293 ? 40.373 -56.043 -14.992 1.00 29.69 822 ALA C C 1
ATOM 9178 O O . ALA C 1 293 ? 39.871 -56.355 -13.914 1.00 29.41 822 ALA C O 1
ATOM 9180 N N . VAL C 1 294 ? 41.144 -54.972 -15.149 1.00 27.29 823 VAL C N 1
ATOM 9181 C CA . VAL C 1 294 ? 41.356 -54.027 -14.063 1.00 28.27 823 VAL C CA 1
ATOM 9182 C C . VAL C 1 294 ? 40.242 -52.989 -14.054 1.00 26.95 823 VAL C C 1
ATOM 9183 O O . VAL C 1 294 ? 40.072 -52.238 -15.014 1.00 25.74 823 VAL C O 1
ATOM 9187 N N . LEU C 1 295 ? 39.480 -52.961 -12.968 1.00 26.12 824 LEU C N 1
ATOM 9188 C CA . LEU C 1 295 ? 38.390 -52.007 -12.827 1.00 26.45 824 LEU C CA 1
ATOM 9189 C C . LEU C 1 295 ? 38.896 -50.775 -12.084 1.00 25.73 824 LEU C C 1
ATOM 9190 O O . LEU C 1 295 ? 40.101 -50.537 -12.019 1.00 24.87 824 LEU C O 1
ATOM 9195 N N . LYS C 1 296 ? 37.978 -49.996 -11.524 1.00 24.69 825 LYS C N 1
ATOM 9196 C CA . LYS C 1 296 ? 38.354 -48.760 -10.844 1.00 24.00 825 LYS C CA 1
ATOM 9197 C C . LYS C 1 296 ? 38.511 -48.942 -9.334 1.00 23.14 825 LYS C C 1
ATOM 9198 O O . LYS C 1 296 ? 37.971 -49.883 -8.749 1.00 22.42 825 LYS C O 1
ATOM 9204 N N . PHE C 1 297 ? 39.269 -48.034 -8.722 1.00 24.52 826 PHE C N 1
ATOM 9205 C CA . PHE C 1 297 ? 39.430 -47.969 -7.267 1.00 20.88 826 PHE C CA 1
ATOM 9206 C C . PHE C 1 297 ? 40.047 -49.220 -6.635 1.00 21.03 826 PHE C C 1
ATOM 9207 O O . PHE C 1 297 ? 39.774 -49.529 -5.475 1.00 22.65 826 PHE C O 1
ATOM 9215 N N . GLY C 1 298 ? 40.877 -49.932 -7.392 1.00 20.83 827 GLY C N 1
ATOM 9216 C CA . GLY C 1 298 ? 41.600 -51.074 -6.855 1.00 21.56 827 GLY C CA 1
ATOM 9217 C C . GLY C 1 298 ? 40.947 -52.422 -7.104 1.00 23.62 827 GLY C C 1
ATOM 9218 O O . GLY C 1 298 ? 41.558 -53.469 -6.876 1.00 22.36 827 GLY C O 1
ATOM 9219 N N . TYR C 1 299 ? 39.703 -52.406 -7.569 1.00 23.25 828 TYR C N 1
ATOM 9220 C CA . TYR C 1 299 ? 39.001 -53.646 -7.878 1.00 21.59 828 TYR C CA 1
ATOM 9221 C C . TYR C 1 299 ? 39.439 -54.201 -9.230 1.00 23.62 828 TYR C C 1
ATOM 9222 O O . TYR C 1 299 ? 39.689 -53.447 -10.172 1.00 21.00 828 TYR C O 1
ATOM 9231 N N . MET C 1 300 ? 39.528 -55.523 -9.317 1.00 25.04 829 MET C N 1
ATOM 9232 C CA . MET C 1 300 ? 39.934 -56.177 -10.552 1.00 22.95 829 MET C CA 1
ATOM 9233 C C . MET C 1 300 ? 39.279 -57.546 -10.707 1.00 23.42 829 MET C C 1
ATOM 9234 O O . MET C 1 300 ? 39.026 -58.241 -9.722 1.00 24.97 829 MET C O 1
ATOM 9239 N N . MET C 1 301 ? 38.996 -57.923 -11.949 1.00 24.14 830 MET C N 1
ATOM 9240 C CA . MET C 1 301 ? 38.481 -59.253 -12.243 1.00 24.50 830 MET C CA 1
ATOM 9241 C C . MET C 1 301 ? 39.648 -60.195 -12.497 1.00 25.22 830 MET C C 1
ATOM 9242 O O . MET C 1 301 ? 40.496 -59.928 -13.348 1.00 23.95 830 MET C O 1
ATOM 9247 N N . ILE C 1 302 ? 39.698 -61.290 -11.748 1.00 26.00 831 ILE C N 1
ATOM 9248 C CA . ILE C 1 302 ? 40.703 -62.316 -11.988 1.00 29.75 831 ILE C CA 1
ATOM 9249 C C . ILE C 1 302 ? 40.038 -63.632 -12.366 1.00 28.71 831 ILE C C 1
ATOM 9250 O O . ILE C 1 302 ? 38.840 -63.818 -12.152 1.00 28.11 831 ILE C O 1
ATOM 9255 N N . ARG C 1 303 ? 40.818 -64.541 -12.939 1.00 26.82 832 ARG C N 1
ATOM 9256 C CA . ARG C 1 303 ? 40.323 -65.879 -13.229 1.00 29.48 832 ARG C CA 1
ATOM 9257 C C . ARG C 1 303 ? 41.253 -66.928 -12.633 1.00 29.16 832 ARG C C 1
ATOM 9258 O O . ARG C 1 303 ? 42.473 -66.833 -12.762 1.00 30.71 832 ARG C O 1
ATOM 9266 N N . ILE C 1 304 ? 40.671 -67.917 -11.968 1.00 29.26 833 ILE C N 1
ATOM 9267 C CA . ILE C 1 304 ? 41.439 -69.026 -11.423 1.00 29.03 833 ILE C CA 1
ATOM 9268 C C . ILE C 1 304 ? 41.931 -69.914 -12.561 1.00 29.52 833 ILE C C 1
ATOM 9269 O O . ILE C 1 304 ? 41.137 -70.394 -13.368 1.00 31.92 833 ILE C O 1
ATOM 9274 N N . ASP C 1 305 ? 43.242 -70.129 -12.623 1.00 28.28 834 ASP C N 1
ATOM 9275 C CA . ASP C 1 305 ? 43.858 -70.842 -13.742 1.00 28.88 834 ASP C CA 1
ATOM 9276 C C . ASP C 1 305 ? 43.567 -72.346 -13.777 1.00 28.52 834 ASP C C 1
ATOM 9277 O O . ASP C 1 305 ? 43.845 -73.009 -14.777 1.00 29.93 834 ASP C O 1
ATOM 9282 N N . SER C 1 306 ? 43.006 -72.886 -12.698 1.00 28.58 835 SER C N 1
ATOM 9283 C CA . SER C 1 306 ? 42.704 -74.318 -12.654 1.00 31.15 835 SER C CA 1
ATOM 9284 C C . SER C 1 306 ? 41.365 -74.661 -13.294 1.00 33.34 835 SER C C 1
ATOM 9285 O O . SER C 1 306 ? 41.086 -75.827 -13.557 1.00 33.59 835 SER C O 1
ATOM 9288 N N . TYR C 1 307 ? 40.534 -73.649 -13.528 1.00 35.60 836 TYR C N 1
ATOM 9289 C CA . TYR C 1 307 ? 39.238 -73.863 -14.164 1.00 37.26 836 TYR C CA 1
ATOM 9290 C C . TYR C 1 307 ? 39.423 -74.453 -15.555 1.00 41.23 836 TYR C C 1
ATOM 9291 O O . TYR C 1 307 ? 40.457 -74.248 -16.192 1.00 39.49 836 TYR C O 1
ATOM 9300 N N . GLN C 1 308 ? 38.416 -75.184 -16.022 1.00 46.35 837 GLN C N 1
ATOM 9301 C CA . GLN C 1 308 ? 38.391 -75.649 -17.400 1.00 53.06 837 GLN C CA 1
ATOM 9302 C C . GLN C 1 308 ? 38.296 -74.435 -18.316 1.00 54.24 837 GLN C C 1
ATOM 9303 O O . GLN C 1 308 ? 37.774 -73.396 -17.910 1.00 53.29 837 GLN C O 1
ATOM 9309 N N . PRO C 1 309 ? 38.821 -74.553 -19.548 1.00 56.10 838 PRO C N 1
ATOM 9310 C CA . PRO C 1 309 ? 38.797 -73.448 -20.515 1.00 56.31 838 PRO C CA 1
ATOM 9311 C C . PRO C 1 309 ? 37.398 -72.872 -20.711 1.00 56.35 838 PRO C C 1
ATOM 9312 O O . PRO C 1 309 ? 36.436 -73.622 -20.880 1.00 58.52 838 PRO C O 1
ATOM 9316 N N . ASP C 1 310 ? 37.298 -71.548 -20.677 1.00 53.62 839 ASP C N 1
ATOM 9317 C CA . ASP C 1 310 ? 36.022 -70.859 -20.814 1.00 55.16 839 ASP C CA 1
ATOM 9318 C C . ASP C 1 310 ? 36.280 -69.413 -21.219 1.00 52.59 839 ASP C C 1
ATOM 9319 O O . ASP C 1 310 ? 36.882 -68.648 -20.467 1.00 51.50 839 ASP C O 1
ATOM 9324 N N . ALA C 1 311 ? 35.819 -69.042 -22.409 1.00 51.79 840 ALA C N 1
ATOM 9325 C CA . ALA C 1 311 ? 36.095 -67.717 -22.958 1.00 50.75 840 ALA C CA 1
ATOM 9326 C C . ALA C 1 311 ? 34.954 -66.729 -22.722 1.00 49.09 840 ALA C C 1
ATOM 9327 O O . ALA C 1 311 ? 35.024 -65.577 -23.151 1.00 48.27 840 ALA C O 1
ATOM 9329 N N . SER C 1 312 ? 33.909 -67.182 -22.038 1.00 48.21 841 SER C N 1
ATOM 9330 C CA . SER C 1 312 ? 32.748 -66.340 -21.776 1.00 48.17 841 SER C CA 1
ATOM 9331 C C . SER C 1 312 ? 33.055 -65.281 -20.723 1.00 47.38 841 SER C C 1
ATOM 9332 O O . SER C 1 312 ? 32.535 -64.167 -20.778 1.00 49.28 841 SER C O 1
ATOM 9335 N N . GLY C 1 313 ? 33.904 -65.634 -19.764 1.00 43.57 842 GLY C N 1
ATOM 9336 C CA . GLY C 1 313 ? 34.239 -64.729 -18.682 1.00 41.69 842 GLY C CA 1
ATOM 9337 C C . GLY C 1 313 ? 33.188 -64.763 -17.592 1.00 39.06 842 GLY C C 1
ATOM 9338 O O . GLY C 1 313 ? 33.149 -63.895 -16.721 1.00 36.36 842 GLY C O 1
ATOM 9339 N N . SER C 1 314 ? 32.331 -65.776 -17.643 1.00 39.53 843 SER C N 1
ATOM 9340 C CA . SER C 1 314 ? 31.277 -65.941 -16.651 1.00 41.35 843 SER C CA 1
ATOM 9341 C C . SER C 1 314 ? 31.851 -66.331 -15.293 1.00 38.10 843 SER C C 1
ATOM 9342 O O . SER C 1 314 ? 31.207 -66.145 -14.259 1.00 38.14 843 SER C O 1
ATOM 9345 N N . ASP C 1 315 ? 33.068 -66.866 -15.300 1.00 35.66 844 ASP C N 1
ATOM 9346 C CA . ASP C 1 315 ? 33.691 -67.366 -14.079 1.00 37.99 844 ASP C CA 1
ATOM 9347 C C . ASP C 1 315 ? 34.759 -66.425 -13.524 1.00 33.03 844 ASP C C 1
ATOM 9348 O O . ASP C 1 315 ? 35.474 -66.777 -12.585 1.00 30.57 844 ASP C O 1
ATOM 9353 N N . TRP C 1 316 ? 34.869 -65.234 -14.106 1.00 30.64 845 TRP C N 1
ATOM 9354 C CA . TRP C 1 316 ? 35.769 -64.217 -13.573 1.00 28.37 845 TRP C CA 1
ATOM 9355 C C . TRP C 1 316 ? 35.271 -63.791 -12.197 1.00 28.27 845 TRP C C 1
ATOM 9356 O O . TRP C 1 316 ? 34.070 -63.805 -11.938 1.00 31.76 845 TRP C O 1
ATOM 9367 N N . PHE C 1 317 ? 36.190 -63.425 -11.311 1.00 24.68 846 PHE C N 1
ATOM 9368 C CA . PHE C 1 317 ? 35.810 -63.038 -9.957 1.00 24.14 846 PHE C CA 1
ATOM 9369 C C . PHE C 1 317 ? 36.535 -61.767 -9.531 1.00 24.75 846 PHE C C 1
ATOM 9370 O O . PHE C 1 317 ? 37.718 -61.589 -9.817 1.00 26.23 846 PHE C O 1
ATOM 9378 N N . CYS C 1 318 ? 35.818 -60.880 -8.852 1.00 25.05 847 CYS C N 1
ATOM 9379 C CA . CYS C 1 318 ? 36.399 -59.615 -8.420 1.00 24.57 847 CYS C CA 1
ATOM 9380 C C . CYS C 1 318 ? 37.053 -59.724 -7.049 1.00 23.49 847 CYS C C 1
ATOM 9381 O O . CYS C 1 318 ? 36.399 -60.056 -6.060 1.00 22.98 847 CYS C O 1
ATOM 9384 N N . TYR C 1 319 ? 38.354 -59.456 -7.010 1.00 21.73 848 TYR C N 1
ATOM 9385 C CA . TYR C 1 319 ? 39.077 -59.251 -5.763 1.00 21.84 848 TYR C CA 1
ATOM 9386 C C . TYR C 1 319 ? 39.568 -57.813 -5.765 1.00 22.54 848 TYR C C 1
ATOM 9387 O O . TYR C 1 319 ? 40.058 -57.329 -6.785 1.00 23.81 848 TYR C O 1
ATOM 9396 N N . HIS C 1 320 ? 39.437 -57.122 -4.638 1.00 21.58 849 HIS C N 1
ATOM 9397 C CA . HIS C 1 320 ? 40.061 -55.812 -4.512 1.00 22.44 849 HIS C CA 1
ATOM 9398 C C . HIS C 1 320 ? 41.555 -56.043 -4.333 1.00 24.00 849 HIS C C 1
ATOM 9399 O O . HIS C 1 320 ? 41.962 -57.079 -3.810 1.00 23.15 849 HIS C O 1
ATOM 9406 N N . GLU C 1 321 ? 42.373 -55.091 -4.771 1.00 21.56 850 GLU C N 1
ATOM 9407 C CA . GLU C 1 321 ? 43.821 -55.284 -4.767 1.00 22.51 850 GLU C CA 1
ATOM 9408 C C . GLU C 1 321 ? 44.415 -55.443 -3.366 1.00 20.93 850 GLU C C 1
ATOM 9409 O O . GLU C 1 321 ? 45.525 -55.952 -3.215 1.00 20.17 850 GLU C O 1
ATOM 9415 N N . LYS C 1 322 ? 43.675 -55.018 -2.346 1.00 20.18 851 LYS C N 1
ATOM 9416 C CA . LYS C 1 322 ? 44.145 -55.130 -0.966 1.00 21.19 851 LYS C CA 1
ATOM 9417 C C . LYS C 1 322 ? 43.499 -56.298 -0.220 1.00 22.36 851 LYS C C 1
ATOM 9418 O O . LYS C 1 322 ? 43.549 -56.362 1.009 1.00 23.35 851 LYS C O 1
ATOM 9424 N N . SER C 1 323 ? 42.896 -57.218 -0.965 1.00 19.55 852 SER C N 1
ATOM 9425 C CA . SER C 1 323 ? 42.298 -58.404 -0.365 1.00 19.58 852 SER C CA 1
ATOM 9426 C C . SER C 1 323 ? 43.370 -59.297 0.250 1.00 18.51 852 SER C C 1
ATOM 9427 O O . SER C 1 323 ? 44.434 -59.490 -0.337 1.00 20.28 852 SER C O 1
ATOM 9430 N N . PRO C 1 324 ? 43.091 -59.848 1.438 1.00 20.59 853 PRO C N 1
ATOM 9431 C CA . PRO C 1 324 ? 44.041 -60.750 2.093 1.00 22.21 853 PRO C CA 1
ATOM 9432 C C . PRO C 1 324 ? 43.999 -62.146 1.472 1.00 21.96 853 PRO C C 1
ATOM 9433 O O . PRO C 1 324 ? 44.727 -63.038 1.910 1.00 24.24 853 PRO C O 1
ATOM 9437 N N . CYS C 1 325 ? 43.157 -62.319 0.456 1.00 19.57 854 CYS C N 1
ATOM 9438 C CA . CYS C 1 325 ? 42.960 -63.621 -0.173 1.00 20.16 854 CYS C CA 1
ATOM 9439 C C . CYS C 1 325 ? 43.645 -63.743 -1.533 1.00 21.37 854 CYS C C 1
ATOM 9440 O O . CYS C 1 325 ? 43.480 -64.747 -2.228 1.00 24.50 854 CYS C O 1
ATOM 9443 N N . ILE C 1 326 ? 44.400 -62.719 -1.917 1.00 18.56 855 ILE C N 1
ATOM 9444 C CA . ILE C 1 326 ? 45.289 -62.830 -3.070 1.00 19.39 855 ILE C CA 1
ATOM 9445 C C . ILE C 1 326 ? 46.736 -62.737 -2.601 1.00 20.86 855 ILE C C 1
ATOM 9446 O O . ILE C 1 326 ? 47.026 -62.117 -1.580 1.00 22.77 855 ILE C O 1
ATOM 9451 N N . PHE C 1 327 ? 47.639 -63.372 -3.338 1.00 20.46 856 PHE C N 1
ATOM 9452 C CA . PHE C 1 327 ? 49.025 -63.486 -2.909 1.00 21.87 856 PHE C CA 1
ATOM 9453 C C . PHE C 1 327 ? 49.942 -63.379 -4.119 1.00 23.09 856 PHE C C 1
ATOM 9454 O O . PHE C 1 327 ? 49.517 -63.642 -5.243 1.00 22.87 856 PHE C O 1
ATOM 9462 N N . PRO C 1 328 ? 51.208 -62.991 -3.898 1.00 21.59 857 PRO C N 1
ATOM 9463 C CA . PRO C 1 328 ? 52.156 -63.008 -5.014 1.00 23.41 857 PRO C CA 1
ATOM 9464 C C . PRO C 1 328 ? 52.483 -64.437 -5.415 1.00 25.02 857 PRO C C 1
ATOM 9465 O O . PRO C 1 328 ? 52.367 -65.346 -4.590 1.00 22.61 857 PRO C O 1
ATOM 9469 N N . ALA C 1 329 ? 52.874 -64.625 -6.671 1.00 26.42 858 ALA C N 1
ATOM 9470 C CA . ALA C 1 329 ? 53.320 -65.922 -7.150 1.00 26.97 858 ALA C CA 1
ATOM 9471 C C . ALA C 1 329 ? 54.462 -66.410 -6.271 1.00 28.78 858 ALA C C 1
ATOM 9472 O O . ALA C 1 329 ? 55.397 -65.660 -5.993 1.00 27.43 858 ALA C O 1
ATOM 9474 N N . GLY C 1 330 ? 54.375 -67.656 -5.816 1.00 26.54 859 GLY C N 1
ATOM 9475 C CA . GLY C 1 330 ? 55.395 -68.216 -4.949 1.00 26.08 859 GLY C CA 1
ATOM 9476 C C . GLY C 1 330 ? 54.953 -68.342 -3.501 1.00 25.52 859 GLY C C 1
ATOM 9477 O O . GLY C 1 330 ? 55.648 -68.949 -2.686 1.00 27.87 859 GLY C O 1
ATOM 9478 N N . PHE C 1 331 ? 53.795 -67.770 -3.184 1.00 20.91 860 PHE C N 1
ATOM 9479 C CA . PHE C 1 331 ? 53.261 -67.788 -1.823 1.00 25.64 860 PHE C CA 1
ATOM 9480 C C . PHE C 1 331 ? 53.111 -69.204 -1.273 1.00 24.26 860 PHE C C 1
ATOM 9481 O O . PHE C 1 331 ? 53.544 -69.493 -0.157 1.00 23.95 860 PHE C O 1
ATOM 9489 N N . CYS C 1 332 ? 52.485 -70.076 -2.056 1.00 24.13 861 CYS C N 1
ATOM 9490 C CA . CYS C 1 332 ? 52.287 -71.464 -1.649 1.00 27.44 861 CYS C CA 1
ATOM 9491 C C . CYS C 1 332 ? 53.613 -72.193 -1.459 1.00 25.51 861 CYS C C 1
ATOM 9492 O O . CYS C 1 332 ? 53.821 -72.860 -0.445 1.00 26.55 861 CYS C O 1
ATOM 9495 N N . SER C 1 333 ? 54.500 -72.062 -2.441 1.00 25.00 862 SER C N 1
ATOM 9496 C CA . SER C 1 333 ? 55.803 -72.722 -2.413 1.00 31.09 862 SER C CA 1
ATOM 9497 C C . SER C 1 333 ? 56.628 -72.317 -1.194 1.00 31.49 862 SER C C 1
ATOM 9498 O O . SER C 1 333 ? 57.211 -73.163 -0.515 1.00 30.78 862 SER C O 1
ATOM 9501 N N . VAL C 1 334 ? 56.670 -71.016 -0.928 1.00 27.99 863 VAL C N 1
ATOM 9502 C CA . VAL C 1 334 ? 57.428 -70.476 0.193 1.00 25.82 863 VAL C CA 1
ATOM 9503 C C . VAL C 1 334 ? 56.869 -70.950 1.539 1.00 25.54 863 VAL C C 1
ATOM 9504 O O . VAL C 1 334 ? 57.620 -71.175 2.492 1.00 27.98 863 VAL C O 1
ATOM 9508 N N . ASN C 1 335 ? 55.553 -71.139 1.597 1.00 23.42 864 ASN C N 1
ATOM 9509 C CA . ASN C 1 335 ? 54.881 -71.513 2.841 1.00 22.55 864 ASN C CA 1
ATOM 9510 C C . ASN C 1 335 ? 54.493 -72.986 2.964 1.00 27.18 864 ASN C C 1
ATOM 9511 O O . ASN C 1 335 ? 53.664 -73.340 3.803 1.00 27.33 864 ASN C O 1
ATOM 9516 N N . ASN C 1 336 ? 55.093 -73.833 2.134 1.00 27.70 865 ASN C N 1
ATOM 9517 C CA . ASN C 1 336 ? 54.809 -75.267 2.144 1.00 27.93 865 ASN C CA 1
ATOM 9518 C C . ASN C 1 336 ? 53.314 -75.575 2.022 1.00 28.29 865 ASN C C 1
ATOM 9519 O O . ASN C 1 336 ? 52.770 -76.400 2.759 1.00 27.45 865 ASN C O 1
ATOM 9524 N N . ILE C 1 337 ? 52.651 -74.887 1.100 1.00 25.65 866 ILE C N 1
ATOM 9525 C CA . ILE C 1 337 ? 51.253 -75.157 0.802 1.00 26.18 866 ILE C CA 1
ATOM 9526 C C . ILE C 1 337 ? 51.162 -75.843 -0.552 1.00 28.69 866 ILE C C 1
ATOM 9527 O O . ILE C 1 337 ? 51.728 -75.365 -1.535 1.00 29.03 866 ILE C O 1
ATOM 9532 N N . SER C 1 338 ? 50.469 -76.973 -0.602 1.00 29.11 867 SER C N 1
ATOM 9533 C CA . SER C 1 338 ? 50.259 -77.659 -1.869 1.00 29.85 867 SER C CA 1
ATOM 9534 C C . SER C 1 338 ? 49.358 -76.820 -2.761 1.00 28.48 867 SER C C 1
ATOM 9535 O O . SER C 1 338 ? 48.168 -76.656 -2.487 1.00 30.32 867 SER C O 1
ATOM 9538 N N . VAL C 1 339 ? 49.940 -76.273 -3.821 1.00 27.41 868 VAL C N 1
ATOM 9539 C CA . VAL C 1 339 ? 49.204 -75.417 -4.736 1.00 27.16 868 VAL C CA 1
ATOM 9540 C C . VAL C 1 339 ? 48.268 -76.250 -5.608 1.00 28.76 868 VAL C C 1
ATOM 9541 O O . VAL C 1 339 ? 48.597 -77.371 -6.001 1.00 25.57 868 VAL C O 1
ATOM 9545 N N . THR C 1 340 ? 47.080 -75.721 -5.874 1.00 29.56 869 THR C N 1
ATOM 9546 C CA . THR C 1 340 ? 46.205 -76.336 -6.857 1.00 30.22 869 THR C CA 1
ATOM 9547 C C . THR C 1 340 ? 46.709 -75.898 -8.218 1.00 32.64 869 THR C C 1
ATOM 9548 O O . THR C 1 340 ? 46.692 -74.709 -8.534 1.00 36.24 869 THR C O 1
ATOM 9552 N N . PRO C 1 341 ? 47.176 -76.856 -9.027 1.00 31.60 870 PRO C N 1
ATOM 9553 C CA . PRO C 1 341 ? 47.855 -76.509 -10.277 1.00 33.81 870 PRO C CA 1
ATOM 9554 C C . PRO C 1 341 ? 46.893 -75.916 -11.294 1.00 34.00 870 PRO C C 1
ATOM 9555 O O . PRO C 1 341 ? 45.686 -76.145 -11.195 1.00 30.52 870 PRO C O 1
ATOM 9559 N N . PRO C 1 342 ? 47.422 -75.146 -12.254 1.00 32.38 871 PRO C N 1
ATOM 9560 C CA . PRO C 1 342 ? 46.640 -74.701 -13.408 1.00 31.85 871 PRO C CA 1
ATOM 9561 C C . PRO C 1 342 ? 46.124 -75.913 -14.165 1.00 32.70 871 PRO C C 1
ATOM 9562 O O . PRO C 1 342 ? 46.705 -76.994 -14.048 1.00 35.44 871 PRO C O 1
ATOM 9566 N N . ASN C 1 343 ? 45.048 -75.734 -14.922 1.00 32.83 872 ASN C N 1
ATOM 9567 C CA . ASN C 1 343 ? 44.498 -76.806 -15.741 1.00 34.55 872 ASN C CA 1
ATOM 9568 C C . ASN C 1 343 ? 45.577 -77.445 -16.612 1.00 38.50 872 ASN C C 1
ATOM 9569 O O . ASN C 1 343 ? 46.273 -76.755 -17.353 1.00 36.90 872 ASN C O 1
ATOM 9574 N N . GLY C 1 344 ? 45.728 -78.762 -16.497 1.00 34.31 873 GLY C N 1
ATOM 9575 C CA . GLY C 1 344 ? 46.705 -79.488 -17.287 1.00 35.81 873 GLY C CA 1
ATOM 9576 C C . GLY C 1 344 ? 48.102 -79.543 -16.691 1.00 36.86 873 GLY C C 1
ATOM 9577 O O . GLY C 1 344 ? 49.066 -79.848 -17.393 1.00 37.82 873 GLY C O 1
ATOM 9578 N N . TYR C 1 345 ? 48.215 -79.251 -15.398 1.00 33.90 874 TYR C N 1
ATOM 9579 C CA . TYR C 1 345 ? 49.503 -79.293 -14.708 1.00 36.55 874 TYR C CA 1
ATOM 9580 C C . TYR C 1 345 ? 49.446 -80.182 -13.467 1.00 36.22 874 TYR C C 1
ATOM 9581 O O . TYR C 1 345 ? 48.380 -80.384 -12.888 1.00 32.54 874 TYR C O 1
ATOM 9590 N N . ASP C 1 346 ? 50.601 -80.704 -13.063 1.00 36.09 875 ASP C N 1
ATOM 9591 C CA . ASP C 1 346 ? 50.701 -81.515 -11.852 1.00 36.71 875 ASP C CA 1
ATOM 9592 C C . ASP C 1 346 ? 51.049 -80.646 -10.647 1.00 35.97 875 ASP C C 1
ATOM 9593 O O . ASP C 1 346 ? 51.843 -79.711 -10.754 1.00 39.08 875 ASP C O 1
ATOM 9598 N N . SER C 1 347 ? 50.449 -80.961 -9.504 1.00 35.72 876 SER C N 1
ATOM 9599 C CA . SER C 1 347 ? 50.607 -80.155 -8.297 1.00 35.68 876 SER C CA 1
ATOM 9600 C C . SER C 1 347 ? 52.019 -80.209 -7.717 1.00 35.36 876 SER C C 1
ATOM 9601 O O . SER C 1 347 ? 52.663 -79.177 -7.533 1.00 33.14 876 SER C O 1
ATOM 9604 N N . ARG C 1 348 ? 52.490 -81.418 -7.431 1.00 39.26 877 ARG C N 1
ATOM 9605 C CA . ARG C 1 348 ? 53.770 -81.613 -6.755 1.00 41.24 877 ARG C CA 1
ATOM 9606 C C . ARG C 1 348 ? 54.974 -81.034 -7.505 1.00 42.50 877 ARG C C 1
ATOM 9607 O O . ARG C 1 348 ? 55.932 -80.578 -6.883 1.00 46.53 877 ARG C O 1
ATOM 9609 N N . THR C 1 349 ? 54.919 -81.036 -8.834 1.00 38.58 878 THR C N 1
ATOM 9610 C CA . THR C 1 349 ? 56.052 -80.584 -9.639 1.00 36.68 878 THR C CA 1
ATOM 9611 C C . THR C 1 349 ? 55.868 -79.199 -10.263 1.00 36.26 878 THR C C 1
ATOM 9612 O O . THR C 1 349 ? 56.713 -78.750 -11.038 1.00 37.83 878 THR C O 1
ATOM 9616 N N . PHE C 1 350 ? 54.772 -78.522 -9.933 1.00 30.81 879 PHE C N 1
ATOM 9617 C CA . PHE C 1 350 ? 54.519 -77.196 -10.489 1.00 33.33 879 PHE C CA 1
ATOM 9618 C C . PHE C 1 350 ? 55.585 -76.193 -10.063 1.00 33.97 879 PHE C C 1
ATOM 9619 O O . PHE C 1 350 ? 55.962 -76.133 -8.893 1.00 36.88 879 PHE C O 1
ATOM 9627 N N . THR C 1 351 ? 56.073 -75.415 -11.022 1.00 32.54 880 THR C N 1
ATOM 9628 C CA . THR C 1 351 ? 56.963 -74.299 -10.725 1.00 32.32 880 THR C CA 1
ATOM 9629 C C . THR C 1 351 ? 56.493 -73.070 -11.487 1.00 29.58 880 THR C C 1
ATOM 9630 O O . THR C 1 351 ? 56.021 -73.174 -12.619 1.00 36.95 880 THR C O 1
ATOM 9634 N N . TRP C 1 352 ? 56.617 -71.905 -10.864 1.00 29.80 881 TRP C N 1
ATOM 9635 C CA . TRP C 1 352 ? 56.239 -70.660 -11.515 1.00 28.37 881 TRP C CA 1
ATOM 9636 C C . TRP C 1 352 ? 57.171 -70.335 -12.677 1.00 31.28 881 TRP C C 1
ATOM 9637 O O . TRP C 1 352 ? 56.733 -69.826 -13.709 1.00 33.05 881 TRP C O 1
ATOM 9648 N N . GLU C 1 353 ? 58.453 -70.646 -12.506 1.00 30.56 882 GLU C N 1
ATOM 9649 C CA . GLU C 1 353 ? 59.447 -70.420 -13.550 1.00 34.98 882 GLU C CA 1
ATOM 9650 C C . GLU C 1 353 ? 59.057 -71.134 -14.840 1.00 35.44 882 GLU C C 1
ATOM 9651 O O . GLU C 1 353 ? 59.060 -70.537 -15.917 1.00 37.01 882 GLU C O 1
ATOM 9657 N N . GLY C 1 354 ? 58.710 -72.411 -14.721 1.00 34.36 883 GLY C N 1
ATOM 9658 C CA . GLY C 1 354 ? 58.277 -73.191 -15.864 1.00 36.89 883 GLY C CA 1
ATOM 9659 C C . GLY C 1 354 ? 56.959 -72.698 -16.429 1.00 35.80 883 GLY C C 1
ATOM 9660 O O . GLY C 1 354 ? 56.788 -72.619 -17.645 1.00 40.08 883 GLY C O 1
ATOM 9661 N N . TYR C 1 355 ? 56.031 -72.354 -15.541 1.00 32.37 884 TYR C N 1
ATOM 9662 C CA . TYR C 1 355 ? 54.693 -71.926 -15.938 1.00 31.82 884 TYR C CA 1
ATOM 9663 C C . TYR C 1 355 ? 54.711 -70.578 -16.656 1.00 36.80 884 TYR C C 1
ATOM 9664 O O . TYR C 1 355 ? 54.007 -70.385 -17.648 1.00 36.35 884 TYR C O 1
ATOM 9673 N N . LEU C 1 356 ? 55.519 -69.649 -16.152 1.00 35.11 885 LEU C N 1
ATOM 9674 C CA . LEU C 1 356 ? 55.653 -68.337 -16.776 1.00 35.66 885 LEU C CA 1
ATOM 9675 C C . LEU C 1 356 ? 56.313 -68.456 -18.144 1.00 37.35 885 LEU C C 1
ATOM 9676 O O . LEU C 1 356 ? 55.996 -67.703 -19.065 1.00 37.17 885 LEU C O 1
ATOM 9681 N N . ARG C 1 357 ? 57.231 -69.408 -18.271 1.00 36.73 886 ARG C N 1
ATOM 9682 C CA . ARG C 1 357 ? 57.886 -69.666 -19.546 1.00 41.75 886 ARG C CA 1
ATOM 9683 C C . ARG C 1 357 ? 56.878 -70.231 -20.542 1.00 44.64 886 ARG C C 1
ATOM 9684 O O . ARG C 1 357 ? 56.810 -69.789 -21.690 1.00 45.19 886 ARG C O 1
ATOM 9688 N N . ASP C 1 358 ? 56.089 -71.200 -20.083 1.00 42.43 887 ASP C N 1
ATOM 9689 C CA . ASP C 1 358 ? 55.068 -71.840 -20.909 1.00 43.11 887 ASP C CA 1
ATOM 9690 C C . ASP C 1 358 ? 54.042 -70.853 -21.455 1.00 42.65 887 ASP C C 1
ATOM 9691 O O . ASP C 1 358 ? 53.610 -70.969 -22.601 1.00 45.27 887 ASP C O 1
ATOM 9696 N N . THR C 1 359 ? 53.654 -69.886 -20.630 1.00 41.39 888 THR C N 1
ATOM 9697 C CA . THR C 1 359 ? 52.568 -68.973 -20.975 1.00 41.81 888 THR C CA 1
ATOM 9698 C C . THR C 1 359 ? 53.056 -67.625 -21.501 1.00 45.65 888 THR C C 1
ATOM 9699 O O . THR C 1 359 ? 52.283 -66.863 -22.083 1.00 48.74 888 THR C O 1
ATOM 9703 N N . GLY C 1 360 ? 54.335 -67.331 -21.290 1.00 44.93 889 GLY C N 1
ATOM 9704 C CA . GLY C 1 360 ? 54.910 -66.073 -21.730 1.00 43.81 889 GLY C CA 1
ATOM 9705 C C . GLY C 1 360 ? 54.381 -64.893 -20.939 1.00 42.57 889 GLY C C 1
ATOM 9706 O O . GLY C 1 360 ? 54.478 -63.745 -21.374 1.00 46.24 889 GLY C O 1
ATOM 9707 N N . ALA C 1 361 ? 53.818 -65.180 -19.770 1.00 37.49 890 ALA C N 1
ATOM 9708 C CA . ALA C 1 361 ? 53.254 -64.143 -18.916 1.00 36.34 890 ALA C CA 1
ATOM 9709 C C . ALA C 1 361 ? 54.248 -63.724 -17.843 1.00 35.93 890 ALA C C 1
ATOM 9710 O O . ALA C 1 361 ? 55.276 -64.372 -17.646 1.00 35.14 890 ALA C O 1
ATOM 9712 N N . VAL C 1 362 ? 53.940 -62.632 -17.153 1.00 35.55 891 VAL C N 1
ATOM 9713 C CA . VAL C 1 362 ? 54.761 -62.191 -16.037 1.00 34.70 891 VAL C CA 1
ATOM 9714 C C . VAL C 1 362 ? 53.960 -62.209 -14.742 1.00 32.77 891 VAL C C 1
ATOM 9715 O O . VAL C 1 362 ? 52.737 -62.058 -14.746 1.00 33.85 891 VAL C O 1
ATOM 9719 N N . ALA C 1 363 ? 54.659 -62.401 -13.631 1.00 29.47 892 ALA C N 1
ATOM 9720 C CA . ALA C 1 363 ? 54.023 -62.382 -12.326 1.00 27.85 892 ALA C CA 1
ATOM 9721 C C . ALA C 1 363 ? 53.915 -60.951 -11.828 1.00 28.11 892 ALA C C 1
ATOM 9722 O O . ALA C 1 363 ? 54.799 -60.132 -12.078 1.00 26.71 892 ALA C O 1
ATOM 9724 N N . ALA C 1 364 ? 52.824 -60.653 -11.130 1.00 27.73 893 ALA C N 1
ATOM 9725 C CA . ALA C 1 364 ? 52.677 -59.368 -10.466 1.00 28.16 893 ALA C CA 1
ATOM 9726 C C . ALA C 1 364 ? 53.789 -59.247 -9.433 1.00 31.62 893 ALA C C 1
ATOM 9727 O O . ALA C 1 364 ? 54.057 -60.192 -8.691 1.00 31.20 893 ALA C O 1
ATOM 9729 N N . GLY C 1 365 ? 54.440 -58.090 -9.398 1.00 31.66 894 GLY C N 1
ATOM 9730 C CA . GLY C 1 365 ? 55.565 -57.878 -8.506 1.00 32.83 894 GLY C CA 1
ATOM 9731 C C . GLY C 1 365 ? 55.188 -57.914 -7.040 1.00 33.56 894 GLY C C 1
ATOM 9732 O O . GLY C 1 365 ? 54.031 -57.690 -6.680 1.00 30.00 894 GLY C O 1
ATOM 9733 N N . GLN C 1 366 ? 56.172 -58.197 -6.191 1.00 35.81 895 GLN C N 1
ATOM 9734 C CA . GLN C 1 366 ? 55.960 -58.265 -4.747 1.00 38.97 895 GLN C CA 1
ATOM 9735 C C . GLN C 1 366 ? 55.455 -56.943 -4.172 1.00 36.63 895 GLN C C 1
ATOM 9736 O O . GLN C 1 366 ? 54.693 -56.928 -3.206 1.00 36.10 895 GLN C O 1
ATOM 9742 N N . HIS C 1 367 ? 55.880 -55.838 -4.775 1.00 37.37 896 HIS C N 1
ATOM 9743 C CA . HIS C 1 367 ? 55.540 -54.506 -4.279 1.00 39.05 896 HIS C CA 1
ATOM 9744 C C . HIS C 1 367 ? 54.058 -54.175 -4.459 1.00 38.24 896 HIS C C 1
ATOM 9745 O O . HIS C 1 367 ? 53.560 -53.201 -3.893 1.00 35.66 896 HIS C O 1
ATOM 9752 N N . LEU C 1 368 ? 53.361 -54.987 -5.250 1.00 35.67 897 LEU C N 1
ATOM 9753 C CA . LEU C 1 368 ? 51.944 -54.768 -5.517 1.00 32.02 897 LEU C CA 1
ATOM 9754 C C . LEU C 1 368 ? 51.070 -55.349 -4.413 1.00 30.11 897 LEU C C 1
ATOM 9755 O O . LEU C 1 368 ? 49.869 -55.081 -4.349 1.00 27.29 897 LEU C O 1
ATOM 9760 N N . PHE C 1 369 ? 51.683 -56.150 -3.549 1.00 28.75 898 PHE C N 1
ATOM 9761 C CA . PHE C 1 369 ? 50.987 -56.722 -2.406 1.00 29.04 898 PHE C CA 1
ATOM 9762 C C . PHE C 1 369 ? 51.530 -56.095 -1.128 1.00 32.89 898 PHE C C 1
ATOM 9763 O O . PHE C 1 369 ? 52.714 -55.772 -1.042 1.00 32.79 898 PHE C O 1
ATOM 9771 N N . HIS C 1 370 ? 50.663 -55.915 -0.138 1.00 36.45 899 HIS C N 1
ATOM 9772 C CA . HIS C 1 370 ? 51.076 -55.298 1.115 1.00 41.01 899 HIS C CA 1
ATOM 9773 C C . HIS C 1 370 ? 50.491 -56.037 2.307 1.00 42.82 899 HIS C C 1
ATOM 9774 O O . HIS C 1 370 ? 49.543 -55.575 2.941 1.00 47.16 899 HIS C O 1
ATOM 9781 N N . ARG C 1 371 ? 51.070 -57.193 2.605 1.00 39.82 900 ARG C N 1
ATOM 9782 C CA . ARG C 1 371 ? 50.585 -58.027 3.692 1.00 37.47 900 ARG C CA 1
ATOM 9783 C C . ARG C 1 371 ? 51.332 -57.746 4.990 1.00 35.49 900 ARG C C 1
ATOM 9784 O O . ARG C 1 371 ? 52.556 -57.854 5.055 1.00 40.10 900 ARG C O 1
ATOM 9792 N N . ILE C 1 372 ? 50.581 -57.366 6.016 1.00 27.48 901 ILE C N 1
ATOM 9793 C CA . ILE C 1 372 ? 51.139 -57.185 7.346 1.00 26.55 901 ILE C CA 1
ATOM 9794 C C . ILE C 1 372 ? 50.577 -58.277 8.258 1.00 23.31 901 ILE C C 1
ATOM 9795 O O . ILE C 1 372 ? 49.397 -58.625 8.176 1.00 23.03 901 ILE C O 1
ATOM 9800 N N . ILE C 1 373 ? 51.431 -58.842 9.102 1.00 20.46 902 ILE C N 1
ATOM 9801 C CA . ILE C 1 373 ? 51.028 -59.978 9.924 1.00 19.29 902 ILE C CA 1
ATOM 9802 C C . ILE C 1 373 ? 50.851 -59.572 11.381 1.00 18.24 902 ILE C C 1
ATOM 9803 O O . ILE C 1 373 ? 51.836 -59.411 12.103 1.00 18.96 902 ILE C O 1
ATOM 9808 N N . PRO C 1 374 ? 49.594 -59.411 11.822 1.00 18.25 903 PRO C N 1
ATOM 9809 C CA . PRO C 1 374 ? 49.327 -58.997 13.201 1.00 20.89 903 PRO C CA 1
ATOM 9810 C C . PRO C 1 374 ? 49.556 -60.155 14.157 1.00 20.65 903 PRO C C 1
ATOM 9811 O O . PRO C 1 374 ? 49.583 -61.305 13.718 1.00 19.17 903 PRO C O 1
ATOM 9815 N N . ASP C 1 375 ? 49.719 -59.861 15.442 1.00 17.56 904 ASP C N 1
ATOM 9816 C CA . ASP C 1 375 ? 49.727 -60.908 16.451 1.00 20.78 904 ASP C CA 1
ATOM 9817 C C . ASP C 1 375 ? 48.279 -61.279 16.765 1.00 22.08 904 ASP C C 1
ATOM 9818 O O . ASP C 1 375 ? 47.730 -60.892 17.799 1.00 21.22 904 ASP C O 1
ATOM 9823 N N . HIS C 1 376 ? 47.663 -62.025 15.850 1.00 19.69 905 HIS C N 1
ATOM 9824 C CA . HIS C 1 376 ? 46.235 -62.337 15.926 1.00 18.65 905 HIS C CA 1
ATOM 9825 C C . HIS C 1 376 ? 45.866 -63.295 17.059 1.00 16.75 905 HIS C C 1
ATOM 9826 O O . HIS C 1 376 ? 44.716 -63.334 17.491 1.00 19.02 905 HIS C O 1
ATOM 9833 N N . GLY C 1 377 ? 46.836 -64.066 17.535 1.00 18.39 906 GLY C N 1
ATOM 9834 C CA . GLY C 1 377 ? 46.615 -64.922 18.685 1.00 19.91 906 GLY C CA 1
ATOM 9835 C C . GLY C 1 377 ? 46.053 -66.297 18.374 1.00 20.61 906 GLY C C 1
ATOM 9836 O O . GLY C 1 377 ? 45.879 -67.112 19.280 1.00 24.25 906 GLY C O 1
ATOM 9837 N N . PHE C 1 378 ? 45.758 -66.562 17.105 1.00 17.64 907 PHE C N 1
ATOM 9838 C CA . PHE C 1 378 ? 45.303 -67.892 16.703 1.00 20.83 907 PHE C CA 1
ATOM 9839 C C . PHE C 1 378 ? 46.467 -68.876 16.723 1.00 21.55 907 PHE C C 1
ATOM 9840 O O . PHE C 1 378 ? 47.549 -68.577 16.220 1.00 20.17 907 PHE C O 1
ATOM 9848 N N . GLU C 1 379 ? 46.241 -70.048 17.304 1.00 21.71 908 GLU C N 1
ATOM 9849 C CA . GLU C 1 379 ? 47.273 -71.075 17.369 1.00 23.64 908 GLU C CA 1
ATOM 9850 C C . GLU C 1 379 ? 46.739 -72.404 16.856 1.00 22.49 908 GLU C C 1
ATOM 9851 O O . GLU C 1 379 ? 45.549 -72.690 16.978 1.00 17.65 908 GLU C O 1
ATOM 9857 N N . VAL C 1 380 ? 47.629 -73.206 16.278 1.00 25.08 909 VAL C N 1
ATOM 9858 C CA . VAL C 1 380 ? 47.289 -74.545 15.811 1.00 25.15 909 VAL C CA 1
ATOM 9859 C C . VAL C 1 380 ? 46.634 -75.360 16.923 1.00 26.39 909 VAL C C 1
ATOM 9860 O O . VAL C 1 380 ? 47.163 -75.456 18.030 1.00 24.33 909 VAL C O 1
ATOM 9864 N N . GLY C 1 381 ? 45.473 -75.934 16.626 1.00 24.74 910 GLY C N 1
ATOM 9865 C CA . GLY C 1 381 ? 44.781 -76.776 17.582 1.00 24.66 910 GLY C CA 1
ATOM 9866 C C . GLY C 1 381 ? 43.640 -76.071 18.290 1.00 25.14 910 GLY C C 1
ATOM 9867 O O . GLY C 1 381 ? 42.875 -76.702 19.017 1.00 25.45 910 GLY C O 1
ATOM 9868 N N . MET C 1 382 ? 43.519 -74.763 18.084 1.00 23.60 911 MET C N 1
ATOM 9869 C CA . MET C 1 382 ? 42.458 -73.998 18.730 1.00 23.44 911 MET C CA 1
ATOM 9870 C C . MET C 1 382 ? 41.084 -74.302 18.147 1.00 25.03 911 MET C C 1
ATOM 9871 O O . MET C 1 382 ? 40.925 -74.405 16.931 1.00 24.93 911 MET C O 1
ATOM 9876 N N . SER C 1 383 ? 40.094 -74.438 19.024 1.00 22.04 912 SER C N 1
ATOM 9877 C CA . SER C 1 383 ? 38.721 -74.667 18.596 1.00 20.60 912 SER C CA 1
ATOM 9878 C C . SER C 1 383 ? 37.999 -73.351 18.344 1.00 18.63 912 SER C C 1
ATOM 9879 O O . SER C 1 383 ? 38.282 -72.338 18.985 1.00 21.55 912 SER C O 1
ATOM 9882 N N . LEU C 1 384 ? 37.064 -73.380 17.403 1.00 18.70 913 LEU C N 1
ATOM 9883 C CA . LEU C 1 384 ? 36.276 -72.208 17.052 1.00 21.15 913 LEU C CA 1
ATOM 9884 C C . LEU C 1 384 ? 35.042 -72.645 16.277 1.00 21.29 913 LEU C C 1
ATOM 9885 O O . LEU C 1 384 ? 34.842 -73.836 16.032 1.00 22.39 913 LEU C O 1
ATOM 9890 N N . GLU C 1 385 ? 34.215 -71.681 15.899 1.00 20.04 914 GLU C N 1
ATOM 9891 C CA . GLU C 1 385 ? 33.065 -71.960 15.054 1.00 22.45 914 GLU C CA 1
ATOM 9892 C C . GLU C 1 385 ? 33.266 -71.282 13.706 1.00 24.86 914 GLU C C 1
ATOM 9893 O O . GLU C 1 385 ? 33.709 -70.136 13.634 1.00 25.85 914 GLU C O 1
ATOM 9899 N N . CYS C 1 386 ? 32.958 -72.001 12.634 1.00 22.17 915 CYS C N 1
ATOM 9900 C CA . CYS C 1 386 ? 33.275 -71.511 11.304 1.00 23.46 915 CYS C CA 1
ATOM 9901 C C . CYS C 1 386 ? 32.147 -71.761 10.318 1.00 23.44 915 CYS C C 1
ATOM 9902 O O . CYS C 1 386 ? 31.615 -72.866 10.231 1.00 22.43 915 CYS C O 1
ATOM 9905 N N . ALA C 1 387 ? 31.788 -70.720 9.576 1.00 24.22 916 ALA C N 1
ATOM 9906 C CA . ALA C 1 387 ? 30.795 -70.848 8.523 1.00 24.98 916 ALA C CA 1
ATOM 9907 C C . ALA C 1 387 ? 31.334 -71.731 7.407 1.00 23.68 916 ALA C C 1
ATOM 9908 O O . ALA C 1 387 ? 32.503 -71.638 7.038 1.00 21.20 916 ALA C O 1
ATOM 9910 N N . ASP C 1 388 ? 30.476 -72.602 6.889 1.00 25.68 917 ASP C N 1
ATOM 9911 C CA . ASP C 1 388 ? 30.795 -73.367 5.696 1.00 26.00 917 ASP C CA 1
ATOM 9912 C C . ASP C 1 388 ? 30.616 -72.428 4.515 1.00 27.28 917 ASP C C 1
ATOM 9913 O O . ASP C 1 388 ? 29.495 -72.114 4.134 1.00 26.99 917 ASP C O 1
ATOM 9918 N N . LEU C 1 389 ? 31.720 -71.977 3.932 1.00 29.54 918 LEU C N 1
ATOM 9919 C CA . LEU C 1 389 ? 31.642 -70.984 2.864 1.00 31.77 918 LEU C CA 1
ATOM 9920 C C . LEU C 1 389 ? 30.887 -71.477 1.627 1.00 32.56 918 LEU C C 1
ATOM 9921 O O . LEU C 1 389 ? 30.303 -70.680 0.895 1.00 33.30 918 LEU C O 1
ATOM 9926 N N . MET C 1 390 ? 30.891 -72.787 1.406 1.00 31.91 919 MET C N 1
ATOM 9927 C CA . MET C 1 390 ? 30.206 -73.367 0.253 1.00 37.13 919 MET C CA 1
ATOM 9928 C C . MET C 1 390 ? 28.717 -73.594 0.518 1.00 37.89 919 MET C C 1
ATOM 9929 O O . MET C 1 390 ? 27.932 -73.787 -0.411 1.00 40.74 919 MET C O 1
ATOM 9934 N N . ASP C 1 391 ? 28.340 -73.573 1.792 1.00 33.82 920 ASP C N 1
ATOM 9935 C CA . ASP C 1 391 ? 26.939 -73.656 2.194 1.00 30.45 920 ASP C CA 1
ATOM 9936 C C . ASP C 1 391 ? 26.747 -72.777 3.423 1.00 28.79 920 ASP C C 1
ATOM 9937 O O . ASP C 1 391 ? 26.621 -73.279 4.540 1.00 29.40 920 ASP C O 1
ATOM 9942 N N . PRO C 1 392 ? 26.726 -71.450 3.219 1.00 28.64 921 PRO C N 1
ATOM 9943 C CA . PRO C 1 392 ? 26.814 -70.473 4.314 1.00 27.16 921 PRO C CA 1
ATOM 9944 C C . PRO C 1 392 ? 25.604 -70.441 5.248 1.00 26.15 921 PRO C C 1
ATOM 9945 O O . PRO C 1 392 ? 25.547 -69.587 6.132 1.00 24.63 921 PRO C O 1
ATOM 9949 N N . ARG C 1 393 ? 24.657 -71.354 5.059 1.00 28.98 922 ARG C N 1
ATOM 9950 C CA . ARG C 1 393 ? 23.592 -71.547 6.034 1.00 30.52 922 ARG C CA 1
ATOM 9951 C C . ARG C 1 393 ? 24.209 -72.122 7.300 1.00 29.02 922 ARG C C 1
ATOM 9952 O O . ARG C 1 393 ? 23.738 -71.878 8.410 1.00 27.34 922 ARG C O 1
ATOM 9960 N N . LEU C 1 394 ? 25.279 -72.886 7.111 1.00 26.94 923 LEU C N 1
ATOM 9961 C CA . LEU C 1 394 ? 25.869 -73.684 8.176 1.00 25.64 923 LEU C CA 1
ATOM 9962 C C . LEU C 1 394 ? 27.004 -72.966 8.889 1.00 25.93 923 LEU C C 1
ATOM 9963 O O . LEU C 1 394 ? 27.833 -72.311 8.257 1.00 28.07 923 LEU C O 1
ATOM 9968 N N . VAL C 1 395 ? 27.027 -73.093 10.211 1.00 24.56 924 VAL C N 1
ATOM 9969 C CA . VAL C 1 395 ? 28.196 -72.739 11.007 1.00 22.33 924 VAL C CA 1
ATOM 9970 C C . VAL C 1 395 ? 28.583 -73.990 11.788 1.00 24.65 924 VAL C C 1
ATOM 9971 O O . VAL C 1 395 ? 27.733 -74.623 12.420 1.00 23.96 924 VAL C O 1
ATOM 9975 N N . CYS C 1 396 ? 29.859 -74.357 11.735 1.00 25.43 925 CYS C N 1
ATOM 9976 C CA . CYS C 1 396 ? 30.273 -75.678 12.196 1.00 25.54 925 CYS C CA 1
ATOM 9977 C C . CYS C 1 396 ? 31.412 -75.659 13.210 1.00 26.35 925 CYS C C 1
ATOM 9978 O O . CYS C 1 396 ? 32.159 -74.683 13.318 1.00 23.44 925 CYS C O 1
ATOM 9981 N N . VAL C 1 397 ? 31.529 -76.758 13.950 1.00 27.06 926 VAL C N 1
ATOM 9982 C CA . VAL C 1 397 ? 32.664 -76.991 14.828 1.00 25.46 926 VAL C CA 1
ATOM 9983 C C . VAL C 1 397 ? 33.934 -77.028 13.991 1.00 24.25 926 VAL C C 1
ATOM 9984 O O . VAL C 1 397 ? 34.000 -77.733 12.984 1.00 22.72 926 VAL C O 1
ATOM 9988 N N . ALA C 1 398 ? 34.940 -76.263 14.398 1.00 22.86 927 ALA C N 1
ATOM 9989 C CA . ALA C 1 398 ? 36.158 -76.168 13.607 1.00 23.37 927 ALA C CA 1
ATOM 9990 C C . ALA C 1 398 ? 37.418 -76.044 14.452 1.00 23.63 927 ALA C C 1
ATOM 9991 O O . ALA C 1 398 ? 37.362 -75.740 15.644 1.00 23.42 927 ALA C O 1
ATOM 9993 N N . THR C 1 399 ? 38.557 -76.282 13.812 1.00 23.41 928 THR C N 1
ATOM 9994 C CA . THR C 1 399 ? 39.849 -76.230 14.477 1.00 21.32 928 THR C CA 1
ATOM 9995 C C . THR C 1 399 ? 40.862 -75.558 13.555 1.00 20.43 928 THR C C 1
ATOM 9996 O O . THR C 1 399 ? 40.845 -75.770 12.343 1.00 21.08 928 THR C O 1
ATOM 10000 N N . VAL C 1 400 ? 41.734 -74.734 14.126 1.00 19.50 929 VAL C N 1
ATOM 10001 C CA . VAL C 1 400 ? 42.825 -74.150 13.356 1.00 19.54 929 VAL C CA 1
ATOM 10002 C C . VAL C 1 400 ? 43.854 -75.234 13.056 1.00 21.69 929 VAL C C 1
ATOM 10003 O O . VAL C 1 400 ? 44.543 -75.713 13.959 1.00 23.89 929 VAL C O 1
ATOM 10007 N N . ALA C 1 401 ? 43.944 -75.628 11.790 1.00 20.93 930 ALA C N 1
ATOM 10008 C CA . ALA C 1 401 ? 44.856 -76.691 11.381 1.00 22.52 930 ALA C CA 1
ATOM 10009 C C . ALA C 1 401 ? 46.253 -76.147 11.103 1.00 23.85 930 ALA C C 1
ATOM 10010 O O . ALA C 1 401 ? 47.253 -76.783 11.438 1.00 22.86 930 ALA C O 1
ATOM 10012 N N . ARG C 1 402 ? 46.316 -74.968 10.489 1.00 21.01 931 ARG C N 1
ATOM 10013 C CA . ARG C 1 402 ? 47.589 -74.323 10.196 1.00 19.51 931 ARG C CA 1
ATOM 10014 C C . ARG C 1 402 ? 47.494 -72.815 10.377 1.00 19.36 931 ARG C C 1
ATOM 10015 O O . ARG C 1 402 ? 46.442 -72.218 10.149 1.00 18.40 931 ARG C O 1
ATOM 10023 N N . VAL C 1 403 ? 48.604 -72.209 10.786 1.00 19.39 932 VAL C N 1
ATOM 10024 C CA . VAL C 1 403 ? 48.744 -70.760 10.766 1.00 19.39 932 VAL C CA 1
ATOM 10025 C C . VAL C 1 403 ? 49.868 -70.382 9.808 1.00 22.01 932 VAL C C 1
ATOM 10026 O O . VAL C 1 403 ? 51.033 -70.712 10.038 1.00 23.09 932 VAL C O 1
ATOM 10030 N N . VAL C 1 404 ? 49.509 -69.702 8.725 1.00 18.22 933 VAL C N 1
ATOM 10031 C CA . VAL C 1 404 ? 50.487 -69.273 7.734 1.00 19.42 933 VAL C CA 1
ATOM 10032 C C . VAL C 1 404 ? 50.513 -67.750 7.665 1.00 20.73 933 VAL C C 1
ATOM 10033 O O . VAL C 1 404 ? 49.795 -67.136 6.873 1.00 21.31 933 VAL C O 1
ATOM 10037 N N . GLY C 1 405 ? 51.342 -67.145 8.506 1.00 19.06 934 GLY C N 1
ATOM 10038 C CA . GLY C 1 405 ? 51.357 -65.702 8.635 1.00 21.86 934 GLY C CA 1
ATOM 10039 C C . GLY C 1 405 ? 50.044 -65.233 9.232 1.00 18.32 934 GLY C C 1
ATOM 10040 O O . GLY C 1 405 ? 49.749 -65.512 10.394 1.00 18.56 934 GLY C O 1
ATOM 10041 N N . ARG C 1 406 ? 49.250 -64.527 8.435 1.00 16.35 935 ARG C N 1
ATOM 10042 C CA . ARG C 1 406 ? 47.944 -64.055 8.890 1.00 16.79 935 ARG C CA 1
ATOM 10043 C C . ARG C 1 406 ? 46.826 -64.906 8.298 1.00 17.13 935 ARG C C 1
ATOM 10044 O O . ARG C 1 406 ? 45.645 -64.651 8.533 1.00 18.11 935 ARG C O 1
ATOM 10052 N N . LEU C 1 407 ? 47.210 -65.919 7.529 1.00 16.56 936 LEU C N 1
ATOM 10053 C CA . LEU C 1 407 ? 46.249 -66.801 6.884 1.00 18.60 936 LEU C CA 1
ATOM 10054 C C . LEU C 1 407 ? 46.057 -68.075 7.700 1.00 19.78 936 LEU C C 1
ATOM 10055 O O . LEU C 1 407 ? 47.028 -68.679 8.161 1.00 23.03 936 LEU C O 1
ATOM 10060 N N . LEU C 1 408 ? 44.803 -68.478 7.879 1.00 19.30 937 LEU C N 1
ATOM 10061 C CA . LEU C 1 408 ? 44.492 -69.687 8.633 1.00 18.23 937 LEU C CA 1
ATOM 10062 C C . LEU C 1 408 ? 43.981 -70.795 7.724 1.00 19.18 937 LEU C C 1
ATOM 10063 O O . LEU C 1 408 ? 43.221 -70.544 6.790 1.00 23.08 937 LEU C O 1
ATOM 10068 N N . LYS C 1 409 ? 44.404 -72.023 8.000 1.00 15.87 938 LYS C N 1
ATOM 10069 C CA . LYS C 1 409 ? 43.767 -73.181 7.397 1.00 16.42 938 LYS C CA 1
ATOM 10070 C C . LYS C 1 409 ? 42.823 -73.759 8.439 1.00 16.77 938 LYS C C 1
ATOM 10071 O O . LYS C 1 409 ? 43.259 -74.221 9.493 1.00 18.26 938 LYS C O 1
ATOM 10077 N N . VAL C 1 410 ? 41.528 -73.712 8.151 1.00 16.45 939 VAL C N 1
ATOM 10078 C CA . VAL C 1 410 ? 40.521 -74.115 9.125 1.00 18.23 939 VAL C CA 1
ATOM 10079 C C . VAL C 1 410 ? 39.941 -75.484 8.801 1.00 21.71 939 VAL C C 1
ATOM 10080 O O . VAL C 1 410 ? 39.408 -75.704 7.713 1.00 21.83 939 VAL C O 1
ATOM 10084 N N . HIS C 1 411 ? 40.053 -76.398 9.759 1.00 21.88 940 HIS C N 1
ATOM 10085 C CA . HIS C 1 411 ? 39.601 -77.774 9.595 1.00 22.36 940 HIS C CA 1
ATOM 10086 C C . HIS C 1 411 ? 38.245 -77.965 10.264 1.00 22.62 940 HIS C C 1
ATOM 10087 O O . HIS C 1 411 ? 38.033 -77.508 11.386 1.00 22.97 940 HIS C O 1
ATOM 10094 N N . PHE C 1 412 ? 37.328 -78.630 9.568 1.00 22.28 941 PHE C N 1
ATOM 10095 C CA . PHE C 1 412 ? 36.034 -78.973 10.147 1.00 22.78 941 PHE C CA 1
ATOM 10096 C C . PHE C 1 412 ? 36.131 -80.322 10.841 1.00 25.29 941 PHE C C 1
ATOM 10097 O O . PHE C 1 412 ? 36.306 -81.351 10.184 1.00 24.79 941 PHE C O 1
ATOM 10105 N N . ASP C 1 413 ? 36.024 -80.308 12.168 1.00 25.21 942 ASP C N 1
ATOM 10106 C CA . ASP C 1 413 ? 36.105 -81.524 12.975 1.00 27.23 942 ASP C CA 1
ATOM 10107 C C . ASP C 1 413 ? 35.167 -82.613 12.463 1.00 30.67 942 ASP C C 1
ATOM 10108 O O . ASP C 1 413 ? 33.975 -82.378 12.271 1.00 31.36 942 ASP C O 1
ATOM 10113 N N . GLY C 1 414 ? 35.715 -83.801 12.233 1.00 31.75 943 GLY C N 1
ATOM 10114 C CA . GLY C 1 414 ? 34.919 -84.927 11.783 1.00 35.02 943 GLY C CA 1
ATOM 10115 C C . GLY C 1 414 ? 34.886 -85.085 10.275 1.00 34.51 943 GLY C C 1
ATOM 10116 O O . GLY C 1 414 ? 34.347 -86.061 9.762 1.00 35.60 943 GLY C O 1
ATOM 10117 N N . TRP C 1 415 ? 35.451 -84.117 9.561 1.00 28.16 944 TRP C N 1
ATOM 10118 C CA . TRP C 1 415 ? 35.548 -84.199 8.110 1.00 29.70 944 TRP C CA 1
ATOM 10119 C C . TRP C 1 415 ? 37.002 -84.434 7.731 1.00 31.94 944 TRP C C 1
ATOM 10120 O O . TRP C 1 415 ? 37.897 -84.211 8.543 1.00 34.16 944 TRP C O 1
ATOM 10131 N N . THR C 1 416 ? 37.242 -84.895 6.507 1.00 28.90 945 THR C N 1
ATOM 10132 C CA . THR C 1 416 ? 38.610 -85.067 6.031 1.00 29.29 945 THR C CA 1
ATOM 10133 C C . THR C 1 416 ? 39.228 -83.708 5.711 1.00 28.43 945 THR C C 1
ATOM 10134 O O . THR C 1 416 ? 38.529 -82.695 5.664 1.00 24.60 945 THR C O 1
ATOM 10138 N N . ASP C 1 417 ? 40.538 -83.689 5.482 1.00 28.61 946 ASP C N 1
ATOM 10139 C CA . ASP C 1 417 ? 41.250 -82.439 5.218 1.00 27.32 946 ASP C CA 1
ATOM 10140 C C . ASP C 1 417 ? 40.881 -81.832 3.866 1.00 27.67 946 ASP C C 1
ATOM 10141 O O . ASP C 1 417 ? 41.219 -80.683 3.583 1.00 26.99 946 ASP C O 1
ATOM 10146 N N . GLU C 1 418 ? 40.183 -82.604 3.039 1.00 27.47 947 GLU C N 1
ATOM 10147 C CA . GLU C 1 418 ? 39.728 -82.119 1.740 1.00 28.68 947 GLU C CA 1
ATOM 10148 C C . GLU C 1 418 ? 38.725 -80.977 1.876 1.00 28.86 947 GLU C C 1
ATOM 10149 O O . GLU C 1 418 ? 38.520 -80.207 0.937 1.00 27.79 947 GLU C O 1
ATOM 10155 N N . TYR C 1 419 ? 38.105 -80.873 3.048 1.00 26.83 948 TYR C N 1
ATOM 10156 C CA . TYR C 1 419 ? 37.062 -79.879 3.283 1.00 25.22 948 TYR C CA 1
ATOM 10157 C C . TYR C 1 419 ? 37.566 -78.647 4.040 1.00 26.23 948 TYR C C 1
ATOM 10158 O O . TYR C 1 419 ? 36.802 -77.715 4.296 1.00 26.48 948 TYR C O 1
ATOM 10167 N N . ASP C 1 420 ? 38.852 -78.644 4.383 1.00 24.54 949 ASP C N 1
ATOM 10168 C CA . ASP C 1 420 ? 39.478 -77.501 5.047 1.00 24.50 949 ASP C CA 1
ATOM 10169 C C . ASP C 1 420 ? 39.278 -76.218 4.247 1.00 24.19 949 ASP C C 1
ATOM 10170 O O . ASP C 1 420 ? 39.180 -76.252 3.027 1.00 27.22 949 ASP C O 1
ATOM 10175 N N . GLN C 1 421 ? 39.214 -75.083 4.934 1.00 19.42 950 GLN C N 1
ATOM 10176 C CA . GLN C 1 421 ? 39.052 -73.800 4.253 1.00 20.43 950 GLN C CA 1
ATOM 10177 C C . GLN C 1 421 ? 40.179 -72.833 4.595 1.00 21.74 950 GLN C C 1
ATOM 10178 O O . GLN C 1 421 ? 40.604 -72.747 5.748 1.00 22.18 950 GLN C O 1
ATOM 10184 N N . TRP C 1 422 ? 40.653 -72.101 3.590 1.00 22.23 951 TRP C N 1
ATOM 10185 C CA . TRP C 1 422 ? 41.636 -71.043 3.809 1.00 22.87 951 TRP C CA 1
ATOM 10186 C C . TRP C 1 422 ? 40.933 -69.740 4.147 1.00 24.82 951 TRP C C 1
ATOM 10187 O O . TRP C 1 422 ? 40.166 -69.212 3.341 1.00 27.60 951 TRP C O 1
ATOM 10198 N N . LEU C 1 423 ? 41.197 -69.223 5.342 1.00 21.45 952 LEU C N 1
ATOM 10199 C CA . LEU C 1 423 ? 40.539 -68.015 5.817 1.00 23.66 952 LEU C CA 1
ATOM 10200 C C . LEU C 1 423 ? 41.532 -67.062 6.467 1.00 21.16 952 LEU C C 1
ATOM 10201 O O . LEU C 1 423 ? 42.403 -67.479 7.231 1.00 20.18 952 LEU C O 1
ATOM 10206 N N . ASP C 1 424 ? 41.397 -65.778 6.156 1.00 18.61 953 ASP C N 1
ATOM 10207 C CA . ASP C 1 424 ? 42.225 -64.763 6.784 1.00 17.90 953 ASP C CA 1
ATOM 10208 C C . ASP C 1 424 ? 41.895 -64.688 8.272 1.00 15.94 953 ASP C C 1
ATOM 10209 O O . ASP C 1 424 ? 40.777 -64.995 8.679 1.00 17.30 953 ASP C O 1
ATOM 10214 N N . CYS C 1 425 ? 42.871 -64.288 9.080 1.00 16.16 954 CYS C N 1
ATOM 10215 C CA . CYS C 1 425 ? 42.690 -64.212 10.529 1.00 21.01 954 CYS C CA 1
ATOM 10216 C C . CYS C 1 425 ? 41.643 -63.178 10.940 1.00 21.46 954 CYS C C 1
ATOM 10217 O O . CYS C 1 425 ? 41.177 -63.178 12.079 1.00 21.96 954 CYS C O 1
ATOM 10220 N N . GLU C 1 426 ? 41.286 -62.291 10.017 1.00 18.22 955 GLU C N 1
ATOM 10221 C CA . GLU C 1 426 ? 40.275 -61.279 10.296 1.00 17.48 955 GLU C CA 1
ATOM 10222 C C . GLU C 1 426 ? 39.004 -61.523 9.482 1.00 17.88 955 GLU C C 1
ATOM 10223 O O . GLU C 1 426 ? 38.175 -60.630 9.314 1.00 17.79 955 GLU C O 1
ATOM 10229 N N . SER C 1 427 ? 38.857 -62.751 8.996 1.00 18.39 956 SER C N 1
ATOM 10230 C CA . SER C 1 427 ? 37.653 -63.168 8.293 1.00 18.58 956 SER C CA 1
ATOM 10231 C C . SER C 1 427 ? 36.416 -63.021 9.172 1.00 19.69 956 SER C C 1
ATOM 10232 O O . SER C 1 427 ? 36.455 -63.295 10.375 1.00 17.99 956 SER C O 1
ATOM 10235 N N . ALA C 1 428 ? 35.316 -62.594 8.563 1.00 19.18 957 ALA C N 1
ATOM 10236 C CA . ALA C 1 428 ? 34.068 -62.411 9.292 1.00 22.61 957 ALA C CA 1
ATOM 10237 C C . ALA C 1 428 ? 33.264 -63.706 9.341 1.00 20.15 957 ALA C C 1
ATOM 10238 O O . ALA C 1 428 ? 32.121 -63.718 9.797 1.00 21.70 957 ALA C O 1
ATOM 10240 N N . ASP C 1 429 ? 33.867 -64.792 8.868 1.00 16.91 958 ASP C N 1
ATOM 10241 C CA . ASP C 1 429 ? 33.197 -66.087 8.825 1.00 21.36 958 ASP C CA 1
ATOM 10242 C C . ASP C 1 429 ? 33.666 -67.035 9.927 1.00 20.44 958 ASP C C 1
ATOM 10243 O O . ASP C 1 429 ? 33.257 -68.194 9.964 1.00 17.75 958 ASP C O 1
ATOM 10248 N N . ILE C 1 430 ? 34.523 -66.547 10.819 1.00 19.40 959 ILE C N 1
ATOM 10249 C CA . ILE C 1 430 ? 34.955 -67.345 11.968 1.00 18.99 959 ILE C CA 1
ATOM 10250 C C . ILE C 1 430 ? 34.519 -66.702 13.282 1.00 17.41 959 ILE C C 1
ATOM 10251 O O . ILE C 1 430 ? 34.520 -65.479 13.410 1.00 18.09 959 ILE C O 1
ATOM 10256 N N . TYR C 1 431 ? 34.148 -67.532 14.253 1.00 17.44 960 TYR C N 1
ATOM 10257 C CA . TYR C 1 431 ? 33.522 -67.052 15.484 1.00 16.93 960 TYR C CA 1
ATOM 10258 C C . TYR C 1 431 ? 34.025 -67.812 16.709 1.00 16.88 960 TYR C C 1
ATOM 10259 O O . TYR C 1 431 ? 34.484 -68.949 16.594 1.00 18.19 960 TYR C O 1
ATOM 10268 N N . PRO C 1 432 ? 33.946 -67.182 17.890 1.00 16.80 961 PRO C N 1
ATOM 10269 C CA . PRO C 1 432 ? 34.390 -67.853 19.115 1.00 19.42 961 PRO C CA 1
ATOM 10270 C C . PRO C 1 432 ? 33.496 -69.032 19.473 1.00 20.99 961 PRO C C 1
ATOM 10271 O O . PRO C 1 432 ? 32.328 -69.070 19.080 1.00 20.59 961 PRO C O 1
ATOM 10275 N N . VAL C 1 433 ? 34.058 -69.985 20.210 1.00 16.38 962 VAL C N 1
ATOM 10276 C CA . VAL C 1 433 ? 33.274 -71.053 20.818 1.00 17.19 962 VAL C CA 1
ATOM 10277 C C . VAL C 1 433 ? 32.123 -70.446 21.618 1.00 22.36 962 VAL C C 1
ATOM 10278 O O . VAL C 1 433 ? 32.338 -69.621 22.508 1.00 22.04 962 VAL C O 1
ATOM 10282 N N . GLY C 1 434 ? 30.899 -70.839 21.278 1.00 22.11 963 GLY C N 1
ATOM 10283 C CA . GLY C 1 434 ? 29.725 -70.353 21.980 1.00 22.18 963 GLY C CA 1
ATOM 10284 C C . GLY C 1 434 ? 28.952 -69.270 21.247 1.00 21.66 963 GLY C C 1
ATOM 10285 O O . GLY C 1 434 ? 27.909 -68.820 21.724 1.00 21.88 963 GLY C O 1
ATOM 10286 N N . TRP C 1 435 ? 29.459 -68.853 20.089 1.00 17.49 964 TRP C N 1
ATOM 10287 C CA . TRP C 1 435 ? 28.826 -67.796 19.299 1.00 20.74 964 TRP C CA 1
ATOM 10288 C C . TRP C 1 435 ? 27.423 -68.187 18.831 1.00 19.66 964 TRP C C 1
ATOM 10289 O O . TRP C 1 435 ? 26.481 -67.398 18.934 1.00 19.16 964 TRP C O 1
ATOM 10300 N N . CYS C 1 436 ? 27.292 -69.409 18.325 1.00 20.26 965 CYS C N 1
ATOM 10301 C CA . CYS C 1 436 ? 26.014 -69.903 17.821 1.00 23.45 965 CYS C CA 1
ATOM 10302 C C . CYS C 1 436 ? 24.906 -69.829 18.870 1.00 26.60 965 CYS C C 1
ATOM 10303 O O . CYS C 1 436 ? 23.785 -69.417 18.568 1.00 24.96 965 CYS C O 1
ATOM 10306 N N . VAL C 1 437 ? 25.225 -70.227 20.097 1.00 27.47 966 VAL C N 1
ATOM 10307 C CA . VAL C 1 437 ? 24.274 -70.133 21.198 1.00 28.94 966 VAL C CA 1
ATOM 10308 C C . VAL C 1 437 ? 23.923 -68.676 21.473 1.00 26.74 966 VAL C C 1
ATOM 10309 O O . VAL C 1 437 ? 22.753 -68.333 21.669 1.00 26.74 966 VAL C O 1
ATOM 10313 N N . LEU C 1 438 ? 24.944 -67.823 21.473 1.00 23.08 967 LEU C N 1
ATOM 10314 C CA . LEU C 1 438 ? 24.766 -66.400 21.735 1.00 25.28 967 LEU C CA 1
ATOM 10315 C C . LEU C 1 438 ? 23.763 -65.754 20.780 1.00 25.53 967 LEU C C 1
ATOM 10316 O O . LEU C 1 438 ? 22.861 -65.038 21.210 1.00 25.21 967 LEU C O 1
ATOM 10321 N N . VAL C 1 439 ? 23.915 -66.026 19.488 1.00 23.32 968 VAL C N 1
ATOM 10322 C CA . VAL C 1 439 ? 23.121 -65.351 18.466 1.00 24.83 968 VAL C CA 1
ATOM 10323 C C . VAL C 1 439 ? 21.916 -66.171 17.998 1.00 27.14 968 VAL C C 1
ATOM 10324 O O . VAL C 1 439 ? 21.185 -65.749 17.100 1.00 29.38 968 VAL C O 1
ATOM 10328 N N . ASN C 1 440 ? 21.720 -67.336 18.612 1.00 26.46 969 ASN C N 1
ATOM 10329 C CA . ASN C 1 440 ? 20.640 -68.255 18.247 1.00 27.72 969 ASN C CA 1
ATOM 10330 C C . ASN C 1 440 ? 20.791 -68.800 16.823 1.00 29.48 969 ASN C C 1
ATOM 10331 O O . ASN C 1 440 ? 19.843 -68.819 16.036 1.00 30.72 969 ASN C O 1
ATOM 10336 N N . HIS C 1 441 ? 22.004 -69.237 16.508 1.00 27.24 970 HIS C N 1
ATOM 10337 C CA . HIS C 1 441 ? 22.289 -69.914 15.254 1.00 28.63 970 HIS C CA 1
ATOM 10338 C C . HIS C 1 441 ? 22.555 -71.376 15.585 1.00 29.15 970 HIS C C 1
ATOM 10339 O O . HIS C 1 441 ? 23.106 -71.684 16.641 1.00 29.59 970 HIS C O 1
ATOM 10346 N N . LYS C 1 442 ? 22.150 -72.282 14.703 1.00 27.83 971 LYS C N 1
ATOM 10347 C CA . LYS C 1 442 ? 22.415 -73.699 14.922 1.00 29.86 971 LYS C CA 1
ATOM 10348 C C . LYS C 1 442 ? 23.882 -74.015 14.644 1.00 28.63 971 LYS C C 1
ATOM 10349 O O . LYS C 1 442 ? 24.461 -73.509 13.683 1.00 27.23 971 LYS C O 1
ATOM 10354 N N . LEU C 1 443 ? 24.478 -74.846 15.492 1.00 26.41 972 LEU C N 1
ATOM 10355 C CA . LEU C 1 443 ? 25.863 -75.259 15.310 1.00 25.27 972 LEU C CA 1
ATOM 10356 C C . LEU C 1 443 ? 25.933 -76.707 14.837 1.00 25.47 972 LEU C C 1
ATOM 10357 O O . LEU C 1 443 ? 25.370 -77.603 15.469 1.00 27.25 972 LEU C O 1
ATOM 10362 N N . GLU C 1 444 ? 26.618 -76.930 13.719 1.00 26.29 973 GLU C N 1
ATOM 10363 C CA . GLU C 1 444 ? 26.804 -78.274 13.187 1.00 27.24 973 GLU C CA 1
ATOM 10364 C C . GLU C 1 444 ? 27.953 -78.947 13.920 1.00 26.95 973 GLU C C 1
ATOM 10365 O O . GLU C 1 444 ? 29.071 -78.434 13.936 1.00 25.58 973 GLU C O 1
ATOM 10371 N N . GLY C 1 445 ? 27.671 -80.092 14.530 1.00 30.68 974 GLY C N 1
ATOM 10372 C CA . GLY C 1 445 ? 28.692 -80.850 15.228 1.00 32.91 974 GLY C CA 1
ATOM 10373 C C . GLY C 1 445 ? 29.488 -81.720 14.280 1.00 32.60 974 GLY C C 1
ATOM 10374 O O . GLY C 1 445 ? 29.156 -81.819 13.098 1.00 34.97 974 GLY C O 1
ATOM 10375 N N . PRO C 1 446 ? 30.554 -82.352 14.790 1.00 30.96 975 PRO C N 1
ATOM 10376 C CA . PRO C 1 446 ? 31.331 -83.296 13.986 1.00 33.03 975 PRO C CA 1
ATOM 10377 C C . PRO C 1 446 ? 30.467 -84.501 13.650 1.00 33.70 975 PRO C C 1
ATOM 10378 O O . PRO C 1 446 ? 29.834 -85.056 14.549 1.00 34.05 975 PRO C O 1
ATOM 10382 N N . PRO C 1 447 ? 30.419 -84.890 12.368 1.00 34.99 976 PRO C N 1
ATOM 10383 C CA . PRO C 1 447 ? 29.676 -86.095 11.988 1.00 36.24 976 PRO C CA 1
ATOM 10384 C C . PRO C 1 447 ? 30.188 -87.308 12.753 1.00 37.21 976 PRO C C 1
ATOM 10385 O O . PRO C 1 447 ? 31.395 -87.437 12.956 1.00 36.99 976 PRO C O 1
ATOM 10389 N N . ARG C 1 448 ? 29.276 -88.170 13.191 1.00 36.96 977 ARG C N 1
ATOM 10390 C CA . ARG C 1 448 ? 29.655 -89.355 13.945 1.00 41.27 977 ARG C CA 1
ATOM 10391 C C . ARG C 1 448 ? 30.376 -90.346 13.041 1.00 44.02 977 ARG C C 1
ATOM 10392 O O . ARG C 1 448 ? 30.027 -90.502 11.871 1.00 46.40 977 ARG C O 1
ATOM 10395 N N . VAL C 1 449 ? 31.388 -91.009 13.587 1.00 42.15 978 VAL C N 1
ATOM 10396 C CA . VAL C 1 449 ? 32.109 -92.034 12.850 1.00 43.12 978 VAL C CA 1
ATOM 10397 C C . VAL C 1 449 ? 31.268 -93.306 12.803 1.00 44.30 978 VAL C C 1
ATOM 10398 O O . VAL C 1 449 ? 30.873 -93.839 13.840 1.00 45.17 978 VAL C O 1
ATOM 10402 N N . ALA C 1 450 ? 30.990 -93.783 11.593 1.00 44.33 979 ALA C N 1
ATOM 10403 C CA . ALA C 1 450 ? 30.069 -94.899 11.398 1.00 43.35 979 ALA C CA 1
ATOM 10404 C C . ALA C 1 450 ? 30.652 -96.243 11.830 1.00 45.68 979 ALA C C 1
ATOM 10405 O O . ALA C 1 450 ? 29.946 -97.084 12.391 1.00 44.02 979 ALA C O 1
ATOM 10406 N N . HIS C 1 451 ? 31.938 -96.448 11.560 1.00 43.88 980 HIS C N 1
ATOM 10407 C CA . HIS C 1 451 ? 32.606 -97.691 11.942 1.00 45.79 980 HIS C CA 1
ATOM 10408 C C . HIS C 1 451 ? 34.051 -97.439 12.364 1.00 42.35 980 HIS C C 1
ATOM 10409 O O . HIS C 1 451 ? 34.660 -96.447 11.949 1.00 40.62 980 HIS C O 1
ATOM 10416 N N . HIS D 1 5 ? 73.271 -82.529 39.620 1.00 59.42 534 HIS D N 1
ATOM 10417 C CA . HIS D 1 5 ? 73.355 -81.300 38.844 1.00 56.84 534 HIS D CA 1
ATOM 10418 C C . HIS D 1 5 ? 72.018 -80.564 38.820 1.00 54.91 534 HIS D C 1
ATOM 10419 O O . HIS D 1 5 ? 71.002 -81.088 39.277 1.00 56.90 534 HIS D O 1
ATOM 10421 N N . SER D 1 6 ? 72.027 -79.344 38.291 1.00 51.29 535 SER D N 1
ATOM 10422 C CA . SER D 1 6 ? 70.818 -78.529 38.226 1.00 48.33 535 SER D CA 1
ATOM 10423 C C . SER D 1 6 ? 69.768 -79.188 37.339 1.00 47.81 535 SER D C 1
ATOM 10424 O O . SER D 1 6 ? 70.088 -79.747 36.292 1.00 47.94 535 SER D O 1
ATOM 10427 N N . TYR D 1 7 ? 68.512 -79.125 37.766 1.00 48.55 536 TYR D N 1
ATOM 10428 C CA . TYR D 1 7 ? 67.433 -79.750 37.013 1.00 46.75 536 TYR D CA 1
ATOM 10429 C C . TYR D 1 7 ? 67.140 -79.004 35.717 1.00 43.02 536 TYR D C 1
ATOM 10430 O O . TYR D 1 7 ? 67.065 -77.775 35.697 1.00 41.70 536 TYR D O 1
ATOM 10439 N N . ASP D 1 8 ? 66.974 -79.759 34.637 1.00 42.64 537 ASP D N 1
ATOM 10440 C CA . ASP D 1 8 ? 66.636 -79.183 33.343 1.00 43.51 537 ASP D CA 1
ATOM 10441 C C . ASP D 1 8 ? 65.159 -79.431 33.049 1.00 41.69 537 ASP D C 1
ATOM 10442 O O . ASP D 1 8 ? 64.689 -80.568 33.100 1.00 40.27 537 ASP D O 1
ATOM 10447 N N . TRP D 1 9 ? 64.435 -78.359 32.739 1.00 38.67 538 TRP D N 1
ATOM 10448 C CA . TRP D 1 9 ? 63.002 -78.437 32.463 1.00 38.28 538 TRP D CA 1
ATOM 10449 C C . TRP D 1 9 ? 62.680 -79.209 31.187 1.00 37.73 538 TRP D C 1
ATOM 10450 O O . TRP D 1 9 ? 61.527 -79.571 30.956 1.00 37.04 538 TRP D O 1
ATOM 10461 N N . LEU D 1 10 ? 63.701 -79.445 30.366 1.00 38.27 539 LEU D N 1
ATOM 10462 C CA . LEU D 1 10 ? 63.535 -79.992 29.014 1.00 41.38 539 LEU D CA 1
ATOM 10463 C C . LEU D 1 10 ? 62.512 -81.131 28.827 1.00 45.11 539 LEU D C 1
ATOM 10464 O O . LEU D 1 10 ? 61.678 -81.054 27.926 1.00 45.57 539 LEU D O 1
ATOM 10469 N N . PRO D 1 11 ? 62.567 -82.186 29.666 1.00 46.29 540 PRO D N 1
ATOM 10470 C CA . PRO D 1 11 ? 61.585 -83.260 29.459 1.00 46.45 540 PRO D CA 1
ATOM 10471 C C . PRO D 1 11 ? 60.135 -82.829 29.692 1.00 43.81 540 PRO D C 1
ATOM 10472 O O . PRO D 1 11 ? 59.234 -83.377 29.058 1.00 42.79 540 PRO D O 1
ATOM 10476 N N . ARG D 1 12 ? 59.915 -81.868 30.584 1.00 42.04 541 ARG D N 1
ATOM 10477 C CA . ARG D 1 12 ? 58.569 -81.363 30.846 1.00 40.28 541 ARG D CA 1
ATOM 10478 C C . ARG D 1 12 ? 58.082 -80.513 29.674 1.00 38.10 541 ARG D C 1
ATOM 10479 O O . ARG D 1 12 ? 56.931 -80.621 29.245 1.00 37.54 541 ARG D O 1
ATOM 10487 N N . LEU D 1 13 ? 58.972 -79.665 29.164 1.00 37.83 542 LEU D N 1
ATOM 10488 C CA . LEU D 1 13 ? 58.676 -78.811 28.019 1.00 38.43 542 LEU D CA 1
ATOM 10489 C C . LEU D 1 13 ? 58.311 -79.649 26.796 1.00 44.07 542 LEU D C 1
ATOM 10490 O O . LEU D 1 13 ? 57.515 -79.228 25.955 1.00 42.13 542 LEU D O 1
ATOM 10495 N N . SER D 1 14 ? 58.901 -80.838 26.708 1.00 49.43 543 SER D N 1
ATOM 10496 C CA . SER D 1 14 ? 58.709 -81.718 25.561 1.00 54.38 543 SER D CA 1
ATOM 10497 C C . SER D 1 14 ? 57.386 -82.480 25.615 1.00 57.85 543 SER D C 1
ATOM 10498 O O . SER D 1 14 ? 56.999 -83.132 24.644 1.00 60.05 543 SER D O 1
ATOM 10501 N N . LYS D 1 15 ? 56.700 -82.403 26.750 1.00 57.60 544 LYS D N 1
ATOM 10502 C CA . LYS D 1 15 ? 55.374 -82.996 26.871 1.00 57.92 544 LYS D CA 1
ATOM 10503 C C . LYS D 1 15 ? 54.326 -82.028 26.345 1.00 56.16 544 LYS D C 1
ATOM 10504 O O . LYS D 1 15 ? 54.500 -80.813 26.425 1.00 54.34 544 LYS D O 1
ATOM 10507 N N . GLU D 1 16 ? 53.239 -82.568 25.804 1.00 57.87 545 GLU D N 1
ATOM 10508 C CA . GLU D 1 16 ? 52.099 -81.741 25.441 1.00 55.69 545 GLU D CA 1
ATOM 10509 C C . GLU D 1 16 ? 51.455 -81.200 26.707 1.00 54.21 545 GLU D C 1
ATOM 10510 O O . GLU D 1 16 ? 51.577 -81.797 27.777 1.00 55.74 545 GLU D O 1
ATOM 10512 N N . ASN D 1 17 ? 50.778 -80.065 26.575 1.00 54.02 546 ASN D N 1
ATOM 10513 C CA . ASN D 1 17 ? 50.012 -79.484 27.671 1.00 54.53 546 ASN D CA 1
ATOM 10514 C C . ASN D 1 17 ? 50.829 -79.223 28.935 1.00 54.73 546 ASN D C 1
ATOM 10515 O O . ASN D 1 17 ? 50.354 -79.450 30.048 1.00 58.25 546 ASN D O 1
ATOM 10520 N N . PHE D 1 18 ? 52.062 -78.760 28.760 1.00 50.32 547 PHE D N 1
ATOM 10521 C CA . PHE D 1 18 ? 52.853 -78.308 29.896 1.00 46.20 547 PHE D CA 1
ATOM 10522 C C . PHE D 1 18 ? 52.459 -76.874 30.219 1.00 40.00 547 PHE D C 1
ATOM 10523 O O . PHE D 1 18 ? 52.566 -75.983 29.376 1.00 39.84 547 PHE D O 1
ATOM 10531 N N . ASN D 1 19 ? 51.994 -76.662 31.444 1.00 37.19 548 ASN D N 1
ATOM 10532 C CA . ASN D 1 19 ? 51.443 -75.373 31.841 1.00 35.88 548 ASN D CA 1
ATOM 10533 C C . ASN D 1 19 ? 52.375 -74.582 32.755 1.00 32.51 548 ASN D C 1
ATOM 10534 O O . ASN D 1 19 ? 52.490 -74.869 33.947 1.00 34.90 548 ASN D O 1
ATOM 10539 N N . ALA D 1 20 ? 53.041 -73.585 32.186 1.00 29.05 549 ALA D N 1
ATOM 10540 C CA . ALA D 1 20 ? 53.939 -72.737 32.955 1.00 28.96 549 ALA D CA 1
ATOM 10541 C C . ALA D 1 20 ? 53.332 -71.356 33.151 1.00 28.17 549 ALA D C 1
ATOM 10542 O O . ALA D 1 20 ? 52.770 -70.776 32.221 1.00 26.12 549 ALA D O 1
ATOM 10544 N N . ALA D 1 21 ? 53.441 -70.839 34.369 1.00 28.09 550 ALA D N 1
ATOM 10545 C CA . ALA D 1 21 ? 53.027 -69.473 34.646 1.00 27.15 550 ALA D CA 1
ATOM 10546 C C . ALA D 1 21 ? 53.896 -68.526 33.830 1.00 26.96 550 ALA D C 1
ATOM 10547 O O . ALA D 1 21 ? 55.123 -68.593 33.897 1.00 25.72 550 ALA D O 1
ATOM 10549 N N . PRO D 1 22 ? 53.261 -67.647 33.042 1.00 25.42 551 PRO D N 1
ATOM 10550 C CA . PRO D 1 22 ? 54.014 -66.722 32.190 1.00 24.71 551 PRO D CA 1
ATOM 10551 C C . PRO D 1 22 ? 54.804 -65.715 33.019 1.00 23.60 551 PRO D C 1
ATOM 10552 O O . PRO D 1 22 ? 54.471 -65.483 34.180 1.00 24.15 551 PRO D O 1
ATOM 10556 N N . VAL D 1 23 ? 55.843 -65.140 32.421 1.00 21.33 552 VAL D N 1
ATOM 10557 C CA . VAL D 1 23 ? 56.719 -64.192 33.106 1.00 22.87 552 VAL D CA 1
ATOM 10558 C C . VAL D 1 23 ? 55.930 -63.015 33.682 1.00 23.43 552 VAL D C 1
ATOM 10559 O O . VAL D 1 23 ? 56.251 -62.501 34.756 1.00 20.58 552 VAL D O 1
ATOM 10563 N N . THR D 1 24 ? 54.875 -62.618 32.977 1.00 22.76 553 THR D N 1
ATOM 10564 C CA . THR D 1 24 ? 54.054 -61.480 33.386 1.00 25.19 553 THR D CA 1
ATOM 10565 C C . THR D 1 24 ? 53.274 -61.708 34.686 1.00 26.64 553 THR D C 1
ATOM 10566 O O . THR D 1 24 ? 52.660 -60.779 35.211 1.00 27.79 553 THR D O 1
ATOM 10570 N N . CYS D 1 25 ? 53.293 -62.936 35.201 1.00 23.43 554 CYS D N 1
ATOM 10571 C CA . CYS D 1 25 ? 52.640 -63.242 36.474 1.00 24.28 554 CYS D CA 1
ATOM 10572 C C . CYS D 1 25 ? 53.512 -62.825 37.658 1.00 24.90 554 CYS D C 1
ATOM 10573 O O . CYS D 1 25 ? 53.057 -62.803 38.803 1.00 25.07 554 CYS D O 1
ATOM 10576 N N . PHE D 1 26 ? 54.766 -62.493 37.370 1.00 22.29 555 PHE D N 1
ATOM 10577 C CA . PHE D 1 26 ? 55.756 -62.226 38.404 1.00 25.05 555 PHE D CA 1
ATOM 10578 C C . PHE D 1 26 ? 56.279 -60.801 38.265 1.00 27.25 555 PHE D C 1
ATOM 10579 O O . PHE D 1 26 ? 57.176 -60.546 37.463 1.00 29.73 555 PHE D O 1
ATOM 10587 N N . PRO D 1 27 ? 55.723 -59.867 39.051 1.00 28.60 556 PRO D N 1
ATOM 10588 C CA . PRO D 1 27 ? 56.054 -58.441 38.938 1.00 30.26 556 PRO D CA 1
ATOM 10589 C C . PRO D 1 27 ? 57.537 -58.140 39.145 1.00 29.49 556 PRO D C 1
ATOM 10590 O O . PRO D 1 27 ? 58.046 -57.159 38.605 1.00 30.60 556 PRO D O 1
ATOM 10594 N N . HIS D 1 28 ? 58.215 -58.981 39.918 1.00 31.18 557 HIS D N 1
ATOM 10595 C CA . HIS D 1 28 ? 59.608 -58.755 40.280 1.00 34.23 557 HIS D CA 1
ATOM 10596 C C . HIS D 1 28 ? 60.570 -59.449 39.322 1.00 34.49 557 HIS D C 1
ATOM 10597 O O . HIS D 1 28 ? 61.778 -59.215 39.366 1.00 36.62 557 HIS D O 1
ATOM 10604 N N . ALA D 1 29 ? 60.034 -60.314 38.468 1.00 32.20 558 ALA D N 1
ATOM 10605 C CA . ALA D 1 29 ? 60.861 -61.097 37.557 1.00 30.43 558 ALA D CA 1
ATOM 10606 C C . ALA D 1 29 ? 61.442 -60.236 36.449 1.00 27.16 558 ALA D C 1
ATOM 10607 O O . ALA D 1 29 ? 60.752 -59.379 35.897 1.00 24.38 558 ALA D O 1
ATOM 10609 N N . PRO D 1 30 ? 62.721 -60.464 36.120 1.00 27.55 559 PRO D N 1
ATOM 10610 C CA . PRO D 1 30 ? 63.376 -59.756 35.017 1.00 25.91 559 PRO D CA 1
ATOM 10611 C C . PRO D 1 30 ? 62.592 -59.925 33.723 1.00 24.44 559 PRO D C 1
ATOM 10612 O O . PRO D 1 30 ? 62.187 -61.041 33.397 1.00 25.66 559 PRO D O 1
ATOM 10616 N N . GLY D 1 31 ? 62.362 -58.827 33.012 1.00 21.20 560 GLY D N 1
ATOM 10617 C CA . GLY D 1 31 ? 61.683 -58.877 31.731 1.00 21.18 560 GLY D CA 1
ATOM 10618 C C . GLY D 1 31 ? 60.171 -58.765 31.789 1.00 22.64 560 GLY D C 1
ATOM 10619 O O . GLY D 1 31 ? 59.513 -58.718 30.751 1.00 23.68 560 GLY D O 1
ATOM 10620 N N . CYS D 1 32 ? 59.615 -58.720 32.994 1.00 23.82 561 CYS D N 1
ATOM 10621 C CA . CYS D 1 32 ? 58.166 -58.663 33.161 1.00 24.40 561 CYS D CA 1
ATOM 10622 C C . CYS D 1 32 ? 57.547 -57.452 32.462 1.00 22.69 561 CYS D C 1
ATOM 10623 O O . CYS D 1 32 ? 56.522 -57.567 31.791 1.00 20.85 561 CYS D O 1
ATOM 10626 N N . GLU D 1 33 ? 58.184 -56.295 32.601 1.00 25.46 562 GLU D N 1
ATOM 10627 C CA . GLU D 1 33 ? 57.614 -55.058 32.071 1.00 28.74 562 GLU D CA 1
ATOM 10628 C C . GLU D 1 33 ? 57.688 -54.932 30.547 1.00 26.33 562 GLU D C 1
ATOM 10629 O O . GLU D 1 33 ? 56.920 -54.180 29.952 1.00 28.40 562 GLU D O 1
ATOM 10632 N N . VAL D 1 34 ? 58.601 -55.667 29.916 1.00 24.84 563 VAL D N 1
ATOM 10633 C CA . VAL D 1 34 ? 58.725 -55.622 28.460 1.00 24.77 563 VAL D CA 1
ATOM 10634 C C . VAL D 1 34 ? 58.297 -56.920 27.780 1.00 21.84 563 VAL D C 1
ATOM 10635 O O . VAL D 1 34 ? 58.440 -57.065 26.565 1.00 23.79 563 VAL D O 1
ATOM 10639 N N . TRP D 1 35 ? 57.760 -57.854 28.558 1.00 21.74 564 TRP D N 1
ATOM 10640 C CA . TRP D 1 35 ? 57.453 -59.189 28.043 1.00 23.79 564 TRP D CA 1
ATOM 10641 C C . TRP D 1 35 ? 56.406 -59.191 26.925 1.00 21.27 564 TRP D C 1
ATOM 10642 O O . TRP D 1 35 ? 56.416 -60.072 26.063 1.00 22.41 564 TRP D O 1
ATOM 10653 N N A ASP D 1 36 ? 55.524 -58.197 26.928 0.48 20.40 565 ASP D N 1
ATOM 10654 N N B ASP D 1 36 ? 55.518 -58.200 26.932 0.52 20.30 565 ASP D N 1
ATOM 10655 C CA A ASP D 1 36 ? 54.459 -58.122 25.931 0.48 22.34 565 ASP D CA 1
ATOM 10656 C CA B ASP D 1 36 ? 54.456 -58.127 25.930 0.52 22.34 565 ASP D CA 1
ATOM 10657 C C A ASP D 1 36 ? 54.960 -57.664 24.563 0.48 21.48 565 ASP D C 1
ATOM 10658 C C B ASP D 1 36 ? 54.969 -57.736 24.544 0.52 21.52 565 ASP D C 1
ATOM 10659 O O A ASP D 1 36 ? 54.173 -57.467 23.638 0.48 20.98 565 ASP D O 1
ATOM 10660 O O B ASP D 1 36 ? 54.197 -57.647 23.590 0.52 20.90 565 ASP D O 1
ATOM 10669 N N . ASN D 1 37 ? 56.273 -57.497 24.443 1.00 21.20 566 ASN D N 1
ATOM 10670 C CA . ASN D 1 37 ? 56.892 -57.205 23.159 1.00 22.66 566 ASN D CA 1
ATOM 10671 C C . ASN D 1 37 ? 57.300 -58.508 22.480 1.00 24.24 566 ASN D C 1
ATOM 10672 O O . ASN D 1 37 ? 57.888 -58.507 21.397 1.00 23.28 566 ASN D O 1
ATOM 10677 N N . LEU D 1 38 ? 56.978 -59.617 23.140 1.00 26.51 567 LEU D N 1
ATOM 10678 C CA . LEU D 1 38 ? 57.175 -60.950 22.590 1.00 26.85 567 LEU D CA 1
ATOM 10679 C C . LEU D 1 38 ? 55.830 -61.538 22.202 1.00 26.03 567 LEU D C 1
ATOM 10680 O O . LEU D 1 38 ? 54.799 -61.182 22.771 1.00 25.56 567 LEU D O 1
ATOM 10685 N N . GLY D 1 39 ? 55.844 -62.460 21.249 1.00 26.84 568 GLY D N 1
ATOM 10686 C CA . GLY D 1 39 ? 54.625 -63.127 20.840 1.00 26.59 568 GLY D CA 1
ATOM 10687 C C . GLY D 1 39 ? 54.908 -64.349 19.996 1.00 24.75 568 GLY D C 1
ATOM 10688 O O . GLY D 1 39 ? 55.841 -64.351 19.192 1.00 21.65 568 GLY D O 1
ATOM 10689 N N . VAL D 1 40 ? 54.110 -65.393 20.193 1.00 20.08 569 VAL D N 1
ATOM 10690 C CA . VAL D 1 40 ? 54.166 -66.569 19.341 1.00 23.09 569 VAL D CA 1
ATOM 10691 C C . VAL D 1 40 ? 53.911 -66.131 17.905 1.00 27.10 569 VAL D C 1
ATOM 10692 O O . VAL D 1 40 ? 53.017 -65.322 17.645 1.00 26.42 569 VAL D O 1
ATOM 10696 N N . GLY D 1 41 ? 54.715 -66.644 16.980 1.00 23.26 570 GLY D N 1
ATOM 10697 C CA . GLY D 1 41 ? 54.568 -66.311 15.578 1.00 21.75 570 GLY D CA 1
ATOM 10698 C C . GLY D 1 41 ? 55.587 -65.286 15.119 1.00 20.45 570 GLY D C 1
ATOM 10699 O O . GLY D 1 41 ? 55.745 -65.061 13.920 1.00 21.86 570 GLY D O 1
ATOM 10700 N N . MET D 1 42 ? 56.280 -64.665 16.069 1.00 16.45 571 MET D N 1
ATOM 10701 C CA . MET D 1 42 ? 57.275 -63.647 15.740 1.00 20.59 571 MET D CA 1
ATOM 10702 C C . MET D 1 42 ? 58.551 -64.282 15.192 1.00 20.23 571 MET D C 1
ATOM 10703 O O . MET D 1 42 ? 58.825 -65.459 15.434 1.00 21.27 571 MET D O 1
ATOM 10708 N N . LYS D 1 43 ? 59.327 -63.494 14.455 1.00 18.51 572 LYS D N 1
ATOM 10709 C CA . LYS D 1 43 ? 60.548 -63.983 13.825 1.00 17.16 572 LYS D CA 1
ATOM 10710 C C . LYS D 1 43 ? 61.778 -63.419 14.523 1.00 21.44 572 LYS D C 1
ATOM 10711 O O . LYS D 1 43 ? 61.799 -62.248 14.904 1.00 21.99 572 LYS D O 1
ATOM 10717 N N . VAL D 1 44 ? 62.802 -64.251 14.686 1.00 20.69 573 VAL D N 1
ATOM 10718 C CA . VAL D 1 44 ? 64.059 -63.812 15.283 1.00 21.93 573 VAL D CA 1
ATOM 10719 C C . VAL D 1 44 ? 65.250 -64.414 14.553 1.00 21.98 573 VAL D C 1
ATOM 10720 O O . VAL D 1 44 ? 65.129 -65.448 13.898 1.00 22.73 573 VAL D O 1
ATOM 10724 N N . GLU D 1 45 ? 66.396 -63.751 14.660 1.00 21.76 574 GLU D N 1
ATOM 10725 C CA . GLU D 1 45 ? 67.658 -64.340 14.236 1.00 26.90 574 GLU D CA 1
ATOM 10726 C C . GLU D 1 45 ? 68.245 -65.095 15.419 1.00 28.83 574 GLU D C 1
ATOM 10727 O O . GLU D 1 45 ? 68.326 -64.568 16.529 1.00 29.85 574 GLU D O 1
ATOM 10733 N N . VAL D 1 46 ? 68.638 -66.339 15.178 1.00 28.58 575 VAL D N 1
ATOM 10734 C CA . VAL D 1 46 ? 69.074 -67.218 16.250 1.00 32.45 575 VAL D CA 1
ATOM 10735 C C . VAL D 1 46 ? 70.201 -68.120 15.752 1.00 34.26 575 VAL D C 1
ATOM 10736 O O . VAL D 1 46 ? 70.353 -68.326 14.546 1.00 33.62 575 VAL D O 1
ATOM 10740 N N . GLU D 1 47 ? 70.997 -68.633 16.687 1.00 35.72 576 GLU D N 1
ATOM 10741 C CA . GLU D 1 47 ? 72.136 -69.492 16.378 1.00 37.27 576 GLU D CA 1
ATOM 10742 C C . GLU D 1 47 ? 71.789 -70.658 15.456 1.00 35.58 576 GLU D C 1
ATOM 10743 O O . GLU D 1 47 ? 70.836 -71.396 15.703 1.00 33.00 576 GLU D O 1
ATOM 10749 N N . ASN D 1 48 ? 72.566 -70.807 14.387 1.00 37.06 577 ASN D N 1
ATOM 10750 C CA . ASN D 1 48 ? 72.474 -71.973 13.520 1.00 37.19 577 ASN D CA 1
ATOM 10751 C C . ASN D 1 48 ? 73.370 -73.066 14.085 1.00 38.76 577 ASN D C 1
ATOM 10752 O O . ASN D 1 48 ? 74.591 -72.924 14.117 1.00 37.02 577 ASN D O 1
ATOM 10757 N N . THR D 1 49 ? 72.756 -74.154 14.535 1.00 40.02 578 THR D N 1
ATOM 10758 C CA . THR D 1 49 ? 73.496 -75.258 15.130 1.00 43.42 578 THR D CA 1
ATOM 10759 C C . THR D 1 49 ? 73.763 -76.349 14.101 1.00 48.21 578 THR D C 1
ATOM 10760 O O . THR D 1 49 ? 74.381 -77.369 14.408 1.00 51.08 578 THR D O 1
ATOM 10764 N N . ASP D 1 50 ? 73.298 -76.123 12.876 1.00 48.52 579 ASP D N 1
ATOM 10765 C CA . ASP D 1 50 ? 73.364 -77.137 11.831 1.00 51.12 579 ASP D CA 1
ATOM 10766 C C . ASP D 1 50 ? 74.107 -76.635 10.590 1.00 48.81 579 ASP D C 1
ATOM 10767 O O . ASP D 1 50 ? 73.596 -76.704 9.472 1.00 46.27 579 ASP D O 1
ATOM 10772 N N . CYS D 1 51 ? 75.318 -76.128 10.790 1.00 48.82 580 CYS D N 1
ATOM 10773 C CA . CYS D 1 51 ? 76.126 -75.656 9.672 1.00 49.81 580 CYS D CA 1
ATOM 10774 C C . CYS D 1 51 ? 77.614 -75.760 9.975 1.00 54.22 580 CYS D C 1
ATOM 10775 O O . CYS D 1 51 ? 78.020 -75.832 11.134 1.00 56.57 580 CYS D O 1
ATOM 10778 N N . ASP D 1 52 ? 78.422 -75.778 8.921 1.00 56.83 581 ASP D N 1
ATOM 10779 C CA . ASP D 1 52 ? 79.869 -75.788 9.072 1.00 61.74 581 ASP D CA 1
ATOM 10780 C C . ASP D 1 52 ? 80.366 -74.369 9.315 1.00 61.83 581 ASP D C 1
ATOM 10781 O O . ASP D 1 52 ? 79.613 -73.405 9.166 1.00 57.71 581 ASP D O 1
ATOM 10786 N N . SER D 1 53 ? 81.633 -74.241 9.692 1.00 64.41 582 SER D N 1
ATOM 10787 C CA . SER D 1 53 ? 82.216 -72.932 9.962 1.00 64.86 582 SER D CA 1
ATOM 10788 C C . SER D 1 53 ? 82.660 -72.246 8.673 1.00 63.84 582 SER D C 1
ATOM 10789 O O . SER D 1 53 ? 83.844 -71.967 8.486 1.00 64.25 582 SER D O 1
ATOM 10792 N N . ILE D 1 54 ? 81.707 -71.971 7.789 1.00 61.50 583 ILE D N 1
ATOM 10793 C CA . ILE D 1 54 ? 82.022 -71.368 6.497 1.00 60.71 583 ILE D CA 1
ATOM 10794 C C . ILE D 1 54 ? 82.040 -69.842 6.557 1.00 58.05 583 ILE D C 1
ATOM 10795 O O . ILE D 1 54 ? 82.662 -69.191 5.718 1.00 58.38 583 ILE D O 1
ATOM 10799 N N . GLU D 1 55 ? 81.360 -69.273 7.548 1.00 54.42 584 GLU D N 1
ATOM 10800 C CA . GLU D 1 55 ? 81.343 -67.824 7.716 1.00 53.25 584 GLU D CA 1
ATOM 10801 C C . GLU D 1 55 ? 82.690 -67.319 8.220 1.00 54.89 584 GLU D C 1
ATOM 10802 O O . GLU D 1 55 ? 83.286 -67.909 9.122 1.00 55.47 584 GLU D O 1
ATOM 10808 N N . VAL D 1 56 ? 83.169 -66.229 7.629 1.00 54.18 585 VAL D N 1
ATOM 10809 C CA . VAL D 1 56 ? 84.407 -65.604 8.077 1.00 57.12 585 VAL D CA 1
ATOM 10810 C C . VAL D 1 56 ? 84.130 -64.693 9.268 1.00 57.60 585 VAL D C 1
ATOM 10811 O O . VAL D 1 56 ? 83.586 -63.599 9.116 1.00 56.45 585 VAL D O 1
ATOM 10814 N N . ILE D 1 57 ? 84.504 -65.160 10.454 1.00 59.01 586 ILE D N 1
ATOM 10815 C CA . ILE D 1 57 ? 84.254 -64.428 11.688 1.00 57.22 586 ILE D CA 1
ATOM 10816 C C . ILE D 1 57 ? 85.356 -63.415 11.976 1.00 59.78 586 ILE D C 1
ATOM 10817 O O . ILE D 1 57 ? 86.538 -63.761 12.004 1.00 59.86 586 ILE D O 1
ATOM 10822 N N . GLN D 1 58 ? 84.965 -62.162 12.184 1.00 60.63 587 GLN D N 1
ATOM 10823 C CA . GLN D 1 58 ? 85.915 -61.127 12.570 1.00 62.65 587 GLN D CA 1
ATOM 10824 C C . GLN D 1 58 ? 86.322 -61.313 14.026 1.00 64.43 587 GLN D C 1
ATOM 10825 O O . GLN D 1 58 ? 85.469 -61.544 14.884 1.00 63.63 587 GLN D O 1
ATOM 10828 N N . PRO D 1 59 ? 87.631 -61.217 14.307 1.00 66.94 588 PRO D N 1
ATOM 10829 C CA . PRO D 1 59 ? 88.145 -61.371 15.673 1.00 68.97 588 PRO D CA 1
ATOM 10830 C C . PRO D 1 59 ? 87.526 -60.349 16.621 1.00 68.18 588 PRO D C 1
ATOM 10831 O O . PRO D 1 59 ? 87.376 -59.183 16.256 1.00 67.15 588 PRO D O 1
ATOM 10833 N N . GLY D 1 60 ? 87.159 -60.793 17.819 1.00 68.93 589 GLY D N 1
ATOM 10834 C CA . GLY D 1 60 ? 86.550 -59.916 18.802 1.00 67.89 589 GLY D CA 1
ATOM 10835 C C . GLY D 1 60 ? 85.035 -59.950 18.764 1.00 65.94 589 GLY D C 1
ATOM 10836 O O . GLY D 1 60 ? 84.371 -59.372 19.625 1.00 67.02 589 GLY D O 1
ATOM 10837 N N . GLN D 1 61 ? 84.484 -60.626 17.761 1.00 63.16 590 GLN D N 1
ATOM 10838 C CA . GLN D 1 61 ? 83.036 -60.740 17.627 1.00 58.13 590 GLN D CA 1
ATOM 10839 C C . GLN D 1 61 ? 82.590 -62.191 17.784 1.00 55.16 590 GLN D C 1
ATOM 10840 O O . GLN D 1 61 ? 83.417 -63.104 17.785 1.00 56.42 590 GLN D O 1
ATOM 10843 N N . THR D 1 62 ? 81.283 -62.398 17.919 1.00 50.84 591 THR D N 1
ATOM 10844 C CA . THR D 1 62 ? 80.745 -63.738 18.136 1.00 49.39 591 THR D CA 1
ATOM 10845 C C . THR D 1 62 ? 81.088 -64.687 16.984 1.00 50.16 591 THR D C 1
ATOM 10846 O O . THR D 1 62 ? 80.967 -64.324 15.813 1.00 50.35 591 THR D O 1
ATOM 10850 N N . PRO D 1 63 ? 81.546 -65.903 17.320 1.00 49.01 592 PRO D N 1
ATOM 10851 C CA . PRO D 1 63 ? 81.915 -66.913 16.323 1.00 48.72 592 PRO D CA 1
ATOM 10852 C C . PRO D 1 63 ? 80.680 -67.622 15.776 1.00 45.00 592 PRO D C 1
ATOM 10853 O O . PRO D 1 63 ? 80.788 -68.488 14.908 1.00 43.40 592 PRO D O 1
ATOM 10857 N N . THR D 1 64 ? 79.515 -67.236 16.283 1.00 44.07 593 THR D N 1
ATOM 10858 C CA . THR D 1 64 ? 78.256 -67.891 15.952 1.00 42.68 593 THR D CA 1
ATOM 10859 C C . THR D 1 64 ? 77.711 -67.476 14.585 1.00 41.32 593 THR D C 1
ATOM 10860 O O . THR D 1 64 ? 77.758 -66.303 14.218 1.00 41.87 593 THR D O 1
ATOM 10864 N N . SER D 1 65 ? 77.203 -68.449 13.833 1.00 40.92 594 SER D N 1
ATOM 10865 C CA . SER D 1 65 ? 76.466 -68.167 12.607 1.00 37.99 594 SER D CA 1
ATOM 10866 C C . SER D 1 65 ? 74.970 -68.232 12.884 1.00 35.74 594 SER D C 1
ATOM 10867 O O . SER D 1 65 ? 74.520 -69.037 13.698 1.00 36.08 594 SER D O 1
ATOM 10870 N N . PHE D 1 66 ? 74.200 -67.388 12.204 1.00 31.65 595 PHE D N 1
ATOM 10871 C CA . PHE D 1 66 ? 72.779 -67.255 12.501 1.00 28.96 595 PHE D CA 1
ATOM 10872 C C . PHE D 1 66 ? 71.867 -67.629 11.336 1.00 30.14 595 PHE D C 1
ATOM 10873 O O . PHE D 1 66 ? 72.266 -67.587 10.173 1.00 31.91 595 PHE D O 1
ATOM 10881 N N . TRP D 1 67 ? 70.639 -68.002 11.680 1.00 28.36 596 TRP D N 1
ATOM 10882 C CA . TRP D 1 67 ? 69.565 -68.206 10.717 1.00 26.76 596 TRP D CA 1
ATOM 10883 C C . TRP D 1 67 ? 68.318 -67.611 11.358 1.00 28.61 596 TRP D C 1
ATOM 10884 O O . TRP D 1 67 ? 68.382 -67.102 12.477 1.00 28.58 596 TRP D O 1
ATOM 10895 N N . VAL D 1 68 ? 67.189 -67.660 10.660 1.00 28.62 597 VAL D N 1
ATOM 10896 C CA . VAL D 1 68 ? 65.955 -67.091 11.193 1.00 26.27 597 VAL D CA 1
ATOM 10897 C C . VAL D 1 68 ? 64.990 -68.178 11.650 1.00 25.02 597 VAL D C 1
ATOM 10898 O O . VAL D 1 68 ? 64.952 -69.267 11.077 1.00 25.87 597 VAL D O 1
ATOM 10902 N N . ALA D 1 69 ? 64.216 -67.879 12.688 1.00 22.96 598 ALA D N 1
ATOM 10903 C CA . ALA D 1 69 ? 63.269 -68.844 13.232 1.00 24.53 598 ALA D CA 1
ATOM 10904 C C . ALA D 1 69 ? 61.976 -68.190 13.704 1.00 23.86 598 ALA D C 1
ATOM 10905 O O . ALA D 1 69 ? 61.927 -66.988 13.969 1.00 22.81 598 ALA D O 1
ATOM 10907 N N . THR D 1 70 ? 60.928 -69.000 13.799 1.00 23.16 599 THR D N 1
ATOM 10908 C CA . THR D 1 70 ? 59.651 -68.560 14.336 1.00 22.76 599 THR D CA 1
ATOM 10909 C C . THR D 1 70 ? 59.497 -69.102 15.751 1.00 23.49 599 THR D C 1
ATOM 10910 O O . THR D 1 70 ? 59.812 -70.263 16.014 1.00 23.88 599 THR D O 1
ATOM 10914 N N . ILE D 1 71 ? 59.034 -68.256 16.664 1.00 24.50 600 ILE D N 1
ATOM 10915 C CA . ILE D 1 71 ? 58.732 -68.700 18.015 1.00 23.95 600 ILE D CA 1
ATOM 10916 C C . ILE D 1 71 ? 57.372 -69.382 18.023 1.00 22.97 600 ILE D C 1
ATOM 10917 O O . ILE D 1 71 ? 56.357 -68.772 17.681 1.00 22.94 600 ILE D O 1
ATOM 10922 N N . LEU D 1 72 ? 57.360 -70.656 18.398 1.00 23.01 601 LEU D N 1
ATOM 10923 C CA . LEU D 1 72 ? 56.135 -71.446 18.374 1.00 24.47 601 LEU D CA 1
ATOM 10924 C C . LEU D 1 72 ? 55.419 -71.435 19.715 1.00 24.24 601 LEU D C 1
ATOM 10925 O O . LEU D 1 72 ? 54.191 -71.426 19.771 1.00 28.13 601 LEU D O 1
ATOM 10930 N N . GLU D 1 73 ? 56.193 -71.457 20.795 1.00 24.63 602 GLU D N 1
ATOM 10931 C CA . GLU D 1 73 ? 55.642 -71.479 22.145 1.00 23.94 602 GLU D CA 1
ATOM 10932 C C . GLU D 1 73 ? 56.532 -70.694 23.095 1.00 23.99 602 GLU D C 1
ATOM 10933 O O . GLU D 1 73 ? 57.743 -70.600 22.891 1.00 24.08 602 GLU D O 1
ATOM 10939 N N . ILE D 1 74 ? 55.924 -70.129 24.132 1.00 25.22 603 ILE D N 1
ATOM 10940 C CA . ILE D 1 74 ? 56.673 -69.470 25.194 1.00 25.45 603 ILE D CA 1
ATOM 10941 C C . ILE D 1 74 ? 56.194 -69.975 26.551 1.00 26.41 603 ILE D C 1
ATOM 10942 O O . ILE D 1 74 ? 55.026 -69.818 26.906 1.00 27.04 603 ILE D O 1
ATOM 10947 N N . LYS D 1 75 ? 57.101 -70.600 27.295 1.00 24.03 604 LYS D N 1
ATOM 10948 C CA . LYS D 1 75 ? 56.785 -71.157 28.605 1.00 24.80 604 LYS D CA 1
ATOM 10949 C C . LYS D 1 75 ? 57.748 -70.578 29.628 1.00 25.55 604 LYS D C 1
ATOM 10950 O O . LYS D 1 75 ? 58.896 -71.013 29.720 1.00 25.37 604 LYS D O 1
ATOM 10956 N N . GLY D 1 76 ? 57.282 -69.603 30.400 1.00 24.92 605 GLY D N 1
ATOM 10957 C CA . GLY D 1 76 ? 58.171 -68.855 31.265 1.00 26.04 605 GLY D CA 1
ATOM 10958 C C . GLY D 1 76 ? 59.200 -68.163 30.393 1.00 25.19 605 GLY D C 1
ATOM 10959 O O . GLY D 1 76 ? 58.844 -67.469 29.441 1.00 26.87 605 GLY D O 1
ATOM 10960 N N . TYR D 1 77 ? 60.476 -68.370 30.698 1.00 27.73 606 TYR D N 1
ATOM 10961 C CA . TYR D 1 77 ? 61.550 -67.801 29.891 1.00 26.91 606 TYR D CA 1
ATOM 10962 C C . TYR D 1 77 ? 61.921 -68.698 28.709 1.00 29.84 606 TYR D C 1
ATOM 10963 O O . TYR D 1 77 ? 62.743 -68.320 27.876 1.00 28.26 606 TYR D O 1
ATOM 10972 N N . LYS D 1 78 ? 61.323 -69.886 28.642 1.00 30.39 607 LYS D N 1
ATOM 10973 C CA . LYS D 1 78 ? 61.643 -70.846 27.587 1.00 26.59 607 LYS D CA 1
ATOM 10974 C C . LYS D 1 78 ? 60.865 -70.548 26.307 1.00 27.75 607 LYS D C 1
ATOM 10975 O O . LYS D 1 78 ? 59.700 -70.155 26.357 1.00 28.65 607 LYS D O 1
ATOM 10981 N N . ALA D 1 79 ? 61.514 -70.740 25.162 1.00 28.48 608 ALA D N 1
ATOM 10982 C CA . ALA D 1 79 ? 60.865 -70.528 23.872 1.00 25.41 608 ALA D CA 1
ATOM 10983 C C . ALA D 1 79 ? 61.158 -71.659 22.890 1.00 26.76 608 ALA D C 1
ATOM 10984 O O . ALA D 1 79 ? 62.297 -72.111 22.763 1.00 27.99 608 ALA D O 1
ATOM 10986 N N . LEU D 1 80 ? 60.120 -72.111 22.195 1.00 24.71 609 LEU D N 1
ATOM 10987 C CA . LEU D 1 80 ? 60.269 -73.159 21.191 1.00 25.41 609 LEU D CA 1
ATOM 10988 C C . LEU D 1 80 ? 60.514 -72.541 19.819 1.00 25.71 609 LEU D C 1
ATOM 10989 O O . LEU D 1 80 ? 59.675 -71.805 19.301 1.00 26.32 609 LEU D O 1
ATOM 10994 N N . MET D 1 81 ? 61.671 -72.845 19.238 1.00 26.42 610 MET D N 1
ATOM 10995 C CA . MET D 1 81 ? 62.083 -72.251 17.971 1.00 26.67 610 MET D CA 1
ATOM 10996 C C . MET D 1 81 ? 61.942 -73.225 16.806 1.00 28.45 610 MET D C 1
ATOM 10997 O O . MET D 1 81 ? 62.174 -74.425 16.952 1.00 27.62 610 MET D O 1
ATOM 11002 N N . SER D 1 82 ? 61.573 -72.694 15.645 1.00 26.26 611 SER D N 1
ATOM 11003 C CA . SER D 1 82 ? 61.517 -73.486 14.425 1.00 28.79 611 SER D CA 1
ATOM 11004 C C . SER D 1 82 ? 62.191 -72.733 13.285 1.00 27.76 611 SER D C 1
ATOM 11005 O O . SER D 1 82 ? 61.711 -71.681 12.863 1.00 26.31 611 SER D O 1
ATOM 11008 N N . TYR D 1 83 ? 63.312 -73.271 12.806 1.00 27.21 612 TYR D N 1
ATOM 11009 C CA . TYR D 1 83 ? 64.057 -72.668 11.703 1.00 27.15 612 TYR D CA 1
ATOM 11010 C C . TYR D 1 83 ? 63.177 -72.504 10.468 1.00 27.02 612 TYR D C 1
ATOM 11011 O O . TYR D 1 83 ? 62.459 -73.426 10.087 1.00 27.76 612 TYR D O 1
ATOM 11020 N N . GLU D 1 84 ? 63.237 -71.330 9.847 1.00 27.02 613 GLU D N 1
ATOM 11021 C CA . GLU D 1 84 ? 62.538 -71.099 8.588 1.00 28.62 613 GLU D CA 1
ATOM 11022 C C . GLU D 1 84 ? 63.103 -72.019 7.511 1.00 31.42 613 GLU D C 1
ATOM 11023 O O . GLU D 1 84 ? 64.319 -72.137 7.362 1.00 31.14 613 GLU D O 1
ATOM 11029 N N . GLY D 1 85 ? 62.222 -72.678 6.767 1.00 32.21 614 GLY D N 1
ATOM 11030 C CA . GLY D 1 85 ? 62.652 -73.535 5.678 1.00 32.88 614 GLY D CA 1
ATOM 11031 C C . GLY D 1 85 ? 62.485 -75.017 5.948 1.00 34.91 614 GLY D C 1
ATOM 11032 O O . GLY D 1 85 ? 62.595 -75.833 5.033 1.00 38.06 614 GLY D O 1
ATOM 11033 N N . PHE D 1 86 ? 62.230 -75.371 7.203 1.00 33.48 615 PHE D N 1
ATOM 11034 C CA . PHE D 1 86 ? 61.989 -76.764 7.565 1.00 36.33 615 PHE D CA 1
ATOM 11035 C C . PHE D 1 86 ? 60.516 -77.116 7.385 1.00 41.20 615 PHE D C 1
ATOM 11036 O O . PHE D 1 86 ? 59.633 -76.367 7.806 1.00 41.07 615 PHE D O 1
ATOM 11044 N N . ASP D 1 87 ? 60.255 -78.258 6.758 1.00 45.99 616 ASP D N 1
ATOM 11045 C CA . ASP D 1 87 ? 58.887 -78.664 6.455 1.00 50.85 616 ASP D CA 1
ATOM 11046 C C . ASP D 1 87 ? 58.226 -79.428 7.603 1.00 51.34 616 ASP D C 1
ATOM 11047 O O . ASP D 1 87 ? 57.000 -79.487 7.691 1.00 54.61 616 ASP D O 1
ATOM 11052 N N . THR D 1 88 ? 59.039 -80.010 8.479 1.00 47.43 617 THR D N 1
ATOM 11053 C CA . THR D 1 88 ? 58.518 -80.701 9.655 1.00 43.89 617 THR D CA 1
ATOM 11054 C C . THR D 1 88 ? 59.094 -80.106 10.938 1.00 40.38 617 THR D C 1
ATOM 11055 O O . THR D 1 88 ? 59.917 -79.192 10.893 1.00 37.26 617 THR D O 1
ATOM 11059 N N . ASP D 1 89 ? 58.658 -80.634 12.078 1.00 41.25 618 ASP D N 1
ATOM 11060 C CA . ASP D 1 89 ? 59.087 -80.126 13.378 1.00 43.01 618 ASP D CA 1
ATOM 11061 C C . ASP D 1 89 ? 60.258 -80.915 13.958 1.00 44.34 618 ASP D C 1
ATOM 11062 O O . ASP D 1 89 ? 60.559 -80.808 15.147 1.00 44.30 618 ASP D O 1
ATOM 11067 N N . SER D 1 90 ? 60.912 -81.705 13.113 1.00 45.82 619 SER D N 1
ATOM 11068 C CA . SER D 1 90 ? 61.961 -82.613 13.567 1.00 49.54 619 SER D CA 1
ATOM 11069 C C . SER D 1 90 ? 63.192 -81.892 14.118 1.00 46.93 619 SER D C 1
ATOM 11070 O O . SER D 1 90 ? 63.969 -82.471 14.877 1.00 45.62 619 SER D O 1
ATOM 11073 N N . HIS D 1 91 ? 63.364 -80.630 13.737 1.00 38.08 620 HIS D N 1
ATOM 11074 C CA . HIS D 1 91 ? 64.514 -79.854 14.187 1.00 38.20 620 HIS D CA 1
ATOM 11075 C C . HIS D 1 91 ? 64.120 -78.673 15.069 1.00 36.66 620 HIS D C 1
ATOM 11076 O O . HIS D 1 91 ? 64.923 -77.765 15.292 1.00 36.30 620 HIS D O 1
ATOM 11083 N N . ASP D 1 92 ? 62.887 -78.681 15.565 1.00 36.60 621 ASP D N 1
ATOM 11084 C CA . ASP D 1 92 ? 62.449 -77.653 16.505 1.00 35.24 621 ASP D CA 1
ATOM 11085 C C . ASP D 1 92 ? 63.234 -77.776 17.804 1.00 35.69 621 ASP D C 1
ATOM 11086 O O . ASP D 1 92 ? 63.554 -78.880 18.237 1.00 38.86 621 ASP D O 1
ATOM 11091 N N . PHE D 1 93 ? 63.549 -76.643 18.420 1.00 33.64 622 PHE D N 1
ATOM 11092 C CA . PHE D 1 93 ? 64.404 -76.655 19.601 1.00 35.10 622 PHE D CA 1
ATOM 11093 C C . PHE D 1 93 ? 64.031 -75.587 20.622 1.00 33.50 622 PHE D C 1
ATOM 11094 O O . PHE D 1 93 ? 63.642 -74.475 20.263 1.00 31.46 622 PHE D O 1
ATOM 11102 N N . TRP D 1 94 ? 64.155 -75.942 21.897 1.00 30.40 623 TRP D N 1
ATOM 11103 C CA . TRP D 1 94 ? 63.887 -75.015 22.989 1.00 31.77 623 TRP D CA 1
ATOM 11104 C C . TRP D 1 94 ? 65.125 -74.192 23.312 1.00 30.79 623 TRP D C 1
ATOM 11105 O O . TRP D 1 94 ? 66.243 -74.703 23.274 1.00 31.35 623 TRP D O 1
ATOM 11116 N N . VAL D 1 95 ? 64.925 -72.914 23.620 1.00 28.20 624 VAL D N 1
ATOM 11117 C CA . VAL D 1 95 ? 66.028 -72.062 24.048 1.00 30.04 624 VAL D CA 1
ATOM 11118 C C . VAL D 1 95 ? 65.657 -71.271 25.293 1.00 30.87 624 VAL D C 1
ATOM 11119 O O . VAL D 1 95 ? 64.479 -71.037 25.574 1.00 26.93 624 VAL D O 1
ATOM 11123 N N . ASN D 1 96 ? 66.675 -70.871 26.044 1.00 32.16 625 ASN D N 1
ATOM 11124 C CA . ASN D 1 96 ? 66.490 -69.901 27.110 1.00 30.31 625 ASN D CA 1
ATOM 11125 C C . ASN D 1 96 ? 66.509 -68.514 26.484 1.00 29.27 625 ASN D C 1
ATOM 11126 O O . ASN D 1 96 ? 67.570 -68.001 26.122 1.00 26.63 625 ASN D O 1
ATOM 11131 N N . LEU D 1 97 ? 65.323 -67.926 26.345 1.00 27.46 626 LEU D N 1
ATOM 11132 C CA . LEU D 1 97 ? 65.132 -66.682 25.600 1.00 29.42 626 LEU D CA 1
ATOM 11133 C C . LEU D 1 97 ? 66.072 -65.549 25.997 1.00 28.62 626 LEU D C 1
ATOM 11134 O O . LEU D 1 97 ? 66.467 -64.739 25.157 1.00 29.44 626 LEU D O 1
ATOM 11139 N N . CYS D 1 98 ? 66.432 -65.490 27.273 1.00 29.47 627 CYS D N 1
ATOM 11140 C CA . CYS D 1 98 ? 67.246 -64.385 27.765 1.00 30.04 627 CYS D CA 1
ATOM 11141 C C . CYS D 1 98 ? 68.693 -64.784 28.060 1.00 31.85 627 CYS D C 1
ATOM 11142 O O . CYS D 1 98 ? 69.421 -64.049 28.727 1.00 34.23 627 CYS D O 1
ATOM 11145 N N . ASN D 1 99 ? 69.104 -65.944 27.557 1.00 32.86 628 ASN D N 1
ATOM 11146 C CA . ASN D 1 99 ? 70.492 -66.382 27.678 1.00 37.52 628 ASN D CA 1
ATOM 11147 C C . ASN D 1 99 ? 71.121 -66.670 26.321 1.00 39.07 628 ASN D C 1
ATOM 11148 O O . ASN D 1 99 ? 72.280 -66.335 26.078 1.00 40.84 628 ASN D O 1
ATOM 11153 N N . ALA D 1 100 ? 70.346 -67.300 25.443 1.00 38.09 629 ALA D N 1
ATOM 11154 C CA . ALA D 1 100 ? 70.832 -67.694 24.126 1.00 39.01 629 ALA D CA 1
ATOM 11155 C C . ALA D 1 100 ? 71.069 -66.491 23.220 1.00 36.84 629 ALA D C 1
ATOM 11156 O O . ALA D 1 100 ? 70.574 -65.393 23.479 1.00 32.19 629 ALA D O 1
ATOM 11158 N N . GLU D 1 101 ? 71.838 -66.706 22.159 1.00 39.25 630 GLU D N 1
ATOM 11159 C CA . GLU D 1 101 ? 72.080 -65.665 21.172 1.00 39.69 630 GLU D CA 1
ATOM 11160 C C . GLU D 1 101 ? 70.845 -65.479 20.298 1.00 36.64 630 GLU D C 1
ATOM 11161 O O . GLU D 1 101 ? 70.626 -66.219 19.338 1.00 36.25 630 GLU D O 1
ATOM 11167 N N . VAL D 1 102 ? 70.034 -64.492 20.660 1.00 33.33 631 VAL D N 1
ATOM 11168 C CA . VAL D 1 102 ? 68.788 -64.205 19.965 1.00 31.65 631 VAL D CA 1
ATOM 11169 C C . VAL D 1 102 ? 68.717 -62.713 19.677 1.00 31.24 631 VAL D C 1
ATOM 11170 O O . VAL D 1 102 ? 68.973 -61.892 20.557 1.00 32.41 631 VAL D O 1
ATOM 11174 N N . HIS D 1 103 ? 68.380 -62.360 18.442 1.00 28.29 632 HIS D N 1
ATOM 11175 C CA . HIS D 1 103 ? 68.314 -60.959 18.054 1.00 25.72 632 HIS D CA 1
ATOM 11176 C C . HIS D 1 103 ? 67.120 -60.678 17.157 1.00 23.79 632 HIS D C 1
ATOM 11177 O O . HIS D 1 103 ? 66.508 -61.594 16.605 1.00 22.04 632 HIS D O 1
ATOM 11184 N N . SER D 1 104 ? 66.796 -59.398 17.019 1.00 20.55 633 SER D N 1
ATOM 11185 C CA . SER D 1 104 ? 65.844 -58.966 16.016 1.00 23.02 633 SER D CA 1
ATOM 11186 C C . SER D 1 104 ? 66.389 -59.338 14.644 1.00 25.28 633 SER D C 1
ATOM 11187 O O . SER D 1 104 ? 67.605 -59.390 14.445 1.00 25.05 633 SER D O 1
ATOM 11190 N N . VAL D 1 105 ? 65.495 -59.618 13.704 1.00 25.93 634 VAL D N 1
ATOM 11191 C CA . VAL D 1 105 ? 65.909 -59.793 12.324 1.00 24.89 634 VAL D CA 1
ATOM 11192 C C . VAL D 1 105 ? 66.512 -58.473 11.861 1.00 25.39 634 VAL D C 1
ATOM 11193 O O . VAL D 1 105 ? 65.965 -57.405 12.140 1.00 21.93 634 VAL D O 1
ATOM 11197 N N . GLY D 1 106 ? 67.656 -58.546 11.187 1.00 22.84 635 GLY D N 1
ATOM 11198 C CA . GLY D 1 106 ? 68.347 -57.355 10.725 1.00 20.52 635 GLY D CA 1
ATOM 11199 C C . GLY D 1 106 ? 69.624 -57.080 11.499 1.00 23.97 635 GLY D C 1
ATOM 11200 O O . GLY D 1 106 ? 70.477 -56.306 11.058 1.00 24.16 635 GLY D O 1
ATOM 11201 N N . TRP D 1 107 ? 69.751 -57.719 12.658 1.00 23.39 636 TRP D N 1
ATOM 11202 C CA . TRP D 1 107 ? 70.913 -57.548 13.526 1.00 24.97 636 TRP D CA 1
ATOM 11203 C C . TRP D 1 107 ? 72.204 -57.998 12.842 1.00 26.35 636 TRP D C 1
ATOM 11204 O O . TRP D 1 107 ? 73.229 -57.320 12.923 1.00 24.18 636 TRP D O 1
ATOM 11215 N N . CYS D 1 108 ? 72.147 -59.138 12.160 1.00 23.47 637 CYS D N 1
ATOM 11216 C CA . CYS D 1 108 ? 73.326 -59.695 11.496 1.00 26.66 637 CYS D CA 1
ATOM 11217 C C . CYS D 1 108 ? 73.842 -58.831 10.344 1.00 26.52 637 CYS D C 1
ATOM 11218 O O . CYS D 1 108 ? 75.048 -58.610 10.219 1.00 27.80 637 CYS D O 1
ATOM 11221 N N . ALA D 1 109 ? 72.928 -58.353 9.503 1.00 25.07 638 ALA D N 1
ATOM 11222 C CA . ALA D 1 109 ? 73.300 -57.548 8.343 1.00 26.55 638 ALA D CA 1
ATOM 11223 C C . ALA D 1 109 ? 73.993 -56.248 8.746 1.00 26.43 638 ALA D C 1
ATOM 11224 O O . ALA D 1 109 ? 74.990 -55.859 8.145 1.00 26.77 638 ALA D O 1
ATOM 11226 N N . THR D 1 110 ? 73.467 -55.586 9.773 1.00 27.79 639 THR D N 1
ATOM 11227 C CA . THR D 1 110 ? 74.058 -54.343 10.266 1.00 29.58 639 THR D CA 1
ATOM 11228 C C . THR D 1 110 ? 75.492 -54.568 10.751 1.00 30.58 639 THR D C 1
ATOM 11229 O O . THR D 1 110 ? 76.325 -53.660 10.715 1.00 29.36 639 THR D O 1
ATOM 11233 N N . ARG D 1 111 ? 75.782 -55.792 11.178 1.00 31.81 640 ARG D N 1
ATOM 11234 C CA . ARG D 1 111 ? 77.133 -56.147 11.603 1.00 33.64 640 ARG D CA 1
ATOM 11235 C C . ARG D 1 111 ? 77.896 -56.901 10.516 1.00 34.88 640 ARG D C 1
ATOM 11236 O O . ARG D 1 111 ? 78.944 -57.494 10.777 1.00 36.31 640 ARG D O 1
ATOM 11244 N N . GLY D 1 112 ? 77.364 -56.870 9.298 1.00 33.51 641 GLY D N 1
ATOM 11245 C CA . GLY D 1 112 ? 78.037 -57.446 8.147 1.00 33.52 641 GLY D CA 1
ATOM 11246 C C . GLY D 1 112 ? 78.062 -58.962 8.127 1.00 35.38 641 GLY D C 1
ATOM 11247 O O . GLY D 1 112 ? 78.825 -59.569 7.376 1.00 37.10 641 GLY D O 1
ATOM 11248 N N . LYS D 1 113 ? 77.225 -59.576 8.955 1.00 34.89 642 LYS D N 1
ATOM 11249 C CA . LYS D 1 113 ? 77.165 -61.030 9.040 1.00 37.88 642 LYS D CA 1
ATOM 11250 C C . LYS D 1 113 ? 76.081 -61.591 8.128 1.00 37.18 642 LYS D C 1
ATOM 11251 O O . LYS D 1 113 ? 74.946 -61.110 8.134 1.00 34.32 642 LYS D O 1
ATOM 11257 N N . PRO D 1 114 ? 76.430 -62.611 7.332 1.00 31.28 643 PRO D N 1
ATOM 11258 C CA . PRO D 1 114 ? 75.431 -63.277 6.496 1.00 30.58 643 PRO D CA 1
ATOM 11259 C C . PRO D 1 114 ? 74.637 -64.294 7.306 1.00 34.29 643 PRO D C 1
ATOM 11260 O O . PRO D 1 114 ? 75.168 -64.874 8.254 1.00 36.25 643 PRO D O 1
ATOM 11264 N N . LEU D 1 115 ? 73.373 -64.495 6.951 1.00 28.72 644 LEU D N 1
ATOM 11265 C CA . LEU D 1 115 ? 72.613 -65.604 7.510 1.00 30.69 644 LEU D CA 1
ATOM 11266 C C . LEU D 1 115 ? 73.014 -66.876 6.768 1.00 35.26 644 LEU D C 1
ATOM 11267 O O . LEU D 1 115 ? 73.119 -66.878 5.542 1.00 33.68 644 LEU D O 1
ATOM 11272 N N . ILE D 1 116 ? 73.251 -67.951 7.510 1.00 31.28 645 ILE D N 1
ATOM 11273 C CA . ILE D 1 116 ? 73.657 -69.213 6.904 1.00 33.70 645 ILE D CA 1
ATOM 11274 C C . ILE D 1 116 ? 72.586 -70.272 7.117 1.00 34.76 645 ILE D C 1
ATOM 11275 O O . ILE D 1 116 ? 72.203 -70.548 8.254 1.00 34.23 645 ILE D O 1
ATOM 11280 N N . PRO D 1 117 ? 72.092 -70.864 6.021 1.00 35.05 646 PRO D N 1
ATOM 11281 C CA . PRO D 1 117 ? 71.042 -71.882 6.124 1.00 35.92 646 PRO D CA 1
ATOM 11282 C C . PRO D 1 117 ? 71.568 -73.138 6.806 1.00 36.07 646 PRO D C 1
ATOM 11283 O O . PRO D 1 117 ? 72.732 -73.486 6.605 1.00 37.43 646 PRO D O 1
ATOM 11287 N N . PRO D 1 118 ? 70.728 -73.799 7.618 1.00 36.11 647 PRO D N 1
ATOM 11288 C CA . PRO D 1 118 ? 71.090 -75.106 8.175 1.00 37.16 647 PRO D CA 1
ATOM 11289 C C . PRO D 1 118 ? 71.373 -76.100 7.053 1.00 40.51 647 PRO D C 1
ATOM 11290 O O . PRO D 1 118 ? 70.679 -76.071 6.037 1.00 38.98 647 PRO D O 1
ATOM 11294 N N . ARG D 1 119 ? 72.380 -76.951 7.237 1.00 44.20 648 ARG D N 1
ATOM 11295 C CA . ARG D 1 119 ? 72.792 -77.917 6.218 1.00 49.07 648 ARG D CA 1
ATOM 11296 C C . ARG D 1 119 ? 71.639 -78.775 5.716 1.00 44.44 648 ARG D C 1
ATOM 11297 O O . ARG D 1 119 ? 71.572 -79.110 4.533 1.00 45.49 648 ARG D O 1
ATOM 11305 N N . THR D 1 120 ? 70.739 -79.130 6.628 1.00 43.71 649 THR D N 1
ATOM 11306 C CA . THR D 1 120 ? 69.606 -79.993 6.318 1.00 45.47 649 THR D CA 1
ATOM 11307 C C . THR D 1 120 ? 68.765 -79.467 5.151 1.00 43.64 649 THR D C 1
ATOM 11308 O O . THR D 1 120 ? 68.263 -80.245 4.338 1.00 44.44 649 THR D O 1
ATOM 11312 N N . ILE D 1 121 ? 68.637 -78.147 5.055 1.00 40.79 650 ILE D N 1
ATOM 11313 C CA . ILE D 1 121 ? 67.786 -77.545 4.033 1.00 39.61 650 ILE D CA 1
ATOM 11314 C C . ILE D 1 121 ? 68.541 -76.684 3.019 1.00 39.40 650 ILE D C 1
ATOM 11315 O O . ILE D 1 121 ? 67.924 -76.088 2.140 1.00 40.65 650 ILE D O 1
ATOM 11320 N N . GLU D 1 122 ? 69.866 -76.631 3.133 1.00 49.35 651 GLU D N 1
ATOM 11321 C CA . GLU D 1 122 ? 70.680 -75.728 2.312 1.00 50.11 651 GLU D CA 1
ATOM 11322 C C . GLU D 1 122 ? 70.489 -75.911 0.803 1.00 52.45 651 GLU D C 1
ATOM 11323 O O . GLU D 1 122 ? 70.675 -74.975 0.026 1.00 53.73 651 GLU D O 1
ATOM 11329 N N . HIS D 1 123 ? 70.104 -77.117 0.403 1.00 53.09 652 HIS D N 1
ATOM 11330 C CA . HIS D 1 123 ? 69.941 -77.463 -1.004 1.00 53.76 652 HIS D CA 1
ATOM 11331 C C . HIS D 1 123 ? 68.693 -76.838 -1.620 1.00 50.02 652 HIS D C 1
ATOM 11332 O O . HIS D 1 123 ? 68.567 -76.774 -2.843 1.00 50.32 652 HIS D O 1
ATOM 11339 N N . LYS D 1 124 ? 67.771 -76.391 -0.772 1.00 46.42 653 LYS D N 1
ATOM 11340 C CA . LYS D 1 124 ? 66.466 -75.915 -1.230 1.00 44.29 653 LYS D CA 1
ATOM 11341 C C . LYS D 1 124 ? 66.544 -74.733 -2.192 1.00 42.48 653 LYS D C 1
ATOM 11342 O O . LYS D 1 124 ? 65.767 -74.648 -3.144 1.00 43.06 653 LYS D O 1
ATOM 11348 N N . TYR D 1 125 ? 67.480 -73.825 -1.941 1.00 39.69 654 TYR D N 1
ATOM 11349 C CA . TYR D 1 125 ? 67.643 -72.646 -2.783 1.00 38.83 654 TYR D CA 1
ATOM 11350 C C . TYR D 1 125 ? 69.117 -72.337 -3.007 1.00 41.83 654 TYR D C 1
ATOM 11351 O O . TYR D 1 125 ? 69.953 -72.608 -2.146 1.00 42.88 654 TYR D O 1
ATOM 11360 N N . LYS D 1 126 ? 69.435 -71.769 -4.165 1.00 43.64 655 LYS D N 1
ATOM 11361 C CA . LYS D 1 126 ? 70.759 -71.200 -4.369 1.00 43.24 655 LYS D CA 1
ATOM 11362 C C . LYS D 1 126 ? 70.803 -69.845 -3.673 1.00 40.42 655 LYS D C 1
ATOM 11363 O O . LYS D 1 126 ? 71.653 -69.602 -2.818 1.00 41.10 655 LYS D O 1
ATOM 11367 N N . ASP D 1 127 ? 69.866 -68.974 -4.038 1.00 38.47 656 ASP D N 1
ATOM 11368 C CA . ASP D 1 127 ? 69.706 -67.676 -3.388 1.00 35.43 656 ASP D CA 1
ATOM 11369 C C . ASP D 1 127 ? 68.414 -67.679 -2.576 1.00 33.52 656 ASP D C 1
ATOM 11370 O O . ASP D 1 127 ? 67.328 -67.864 -3.123 1.00 33.57 656 ASP D O 1
ATOM 11375 N N . TRP D 1 128 ? 68.539 -67.455 -1.273 1.00 30.30 657 TRP D N 1
ATOM 11376 C CA . TRP D 1 128 ? 67.400 -67.547 -0.363 1.00 31.00 657 TRP D CA 1
ATOM 11377 C C . TRP D 1 128 ? 66.598 -66.254 -0.236 1.00 30.04 657 TRP D C 1
ATOM 11378 O O . TRP D 1 128 ? 65.712 -66.156 0.612 1.00 29.62 657 TRP D O 1
ATOM 11389 N N . LYS D 1 129 ? 66.901 -65.272 -1.079 1.00 29.72 658 LYS D N 1
ATOM 11390 C CA . LYS D 1 129 ? 66.230 -63.975 -1.003 1.00 29.28 658 LYS D CA 1
ATOM 11391 C C . LYS D 1 129 ? 64.711 -64.081 -1.131 1.00 24.92 658 LYS D C 1
ATOM 11392 O O . LYS D 1 129 ? 63.976 -63.579 -0.283 1.00 26.44 658 LYS D O 1
ATOM 11398 N N . ASP D 1 130 ? 64.252 -64.734 -2.194 1.00 25.86 659 ASP D N 1
ATOM 11399 C CA . ASP D 1 130 ? 62.820 -64.848 -2.462 1.00 30.26 659 ASP D CA 1
ATOM 11400 C C . ASP D 1 130 ? 62.072 -65.579 -1.353 1.00 29.16 659 ASP D C 1
ATOM 11401 O O . ASP D 1 130 ? 60.976 -65.170 -0.965 1.00 25.17 659 ASP D O 1
ATOM 11406 N N . PHE D 1 131 ? 62.663 -66.655 -0.841 1.00 25.87 660 PHE D N 1
ATOM 11407 C CA . PHE D 1 131 ? 62.052 -67.391 0.262 1.00 26.55 660 PHE D CA 1
ATOM 11408 C C . PHE D 1 131 ? 61.927 -66.517 1.505 1.00 25.48 660 PHE D C 1
ATOM 11409 O O . PHE D 1 131 ? 60.870 -66.465 2.133 1.00 23.32 660 PHE D O 1
ATOM 11417 N N . LEU D 1 132 ? 63.015 -65.836 1.855 1.00 23.70 661 LEU D N 1
ATOM 11418 C CA . LEU D 1 132 ? 63.067 -65.034 3.073 1.00 24.20 661 LEU D CA 1
ATOM 11419 C C . LEU D 1 132 ? 62.176 -63.795 3.005 1.00 25.37 661 LEU D C 1
ATOM 11420 O O . LEU D 1 132 ? 61.556 -63.416 3.998 1.00 23.31 661 LEU D O 1
ATOM 11425 N N . VAL D 1 133 ? 62.114 -63.163 1.837 1.00 23.41 662 VAL D N 1
ATOM 11426 C CA . VAL D 1 133 ? 61.222 -62.025 1.650 1.00 23.33 662 VAL D CA 1
ATOM 11427 C C . VAL D 1 133 ? 59.775 -62.492 1.781 1.00 22.62 662 VAL D C 1
ATOM 11428 O O . VAL D 1 133 ? 58.952 -61.830 2.412 1.00 21.65 662 VAL D O 1
ATOM 11432 N N . GLY D 1 134 ? 59.479 -63.649 1.200 1.00 23.39 663 GLY D N 1
ATOM 11433 C CA . GLY D 1 134 ? 58.149 -64.223 1.285 1.00 24.43 663 GLY D CA 1
ATOM 11434 C C . GLY D 1 134 ? 57.725 -64.543 2.708 1.00 27.67 663 GLY D C 1
ATOM 11435 O O . GLY D 1 134 ? 56.560 -64.376 3.068 1.00 30.47 663 GLY D O 1
ATOM 11436 N N . ARG D 1 135 ? 58.673 -64.996 3.523 1.00 26.54 664 ARG D N 1
ATOM 11437 C CA . ARG D 1 135 ? 58.369 -65.438 4.882 1.00 25.57 664 ARG D CA 1
ATOM 11438 C C . ARG D 1 135 ? 58.367 -64.303 5.902 1.00 25.52 664 ARG D C 1
ATOM 11439 O O . ARG D 1 135 ? 57.599 -64.325 6.865 1.00 25.74 664 ARG D O 1
ATOM 11447 N N . LEU D 1 136 ? 59.230 -63.314 5.694 1.00 21.39 665 LEU D N 1
ATOM 11448 C CA . LEU D 1 136 ? 59.489 -62.317 6.729 1.00 22.48 665 LEU D CA 1
ATOM 11449 C C . LEU D 1 136 ? 58.802 -60.968 6.513 1.00 22.18 665 LEU D C 1
ATOM 11450 O O . LEU D 1 136 ? 58.662 -60.190 7.456 1.00 19.26 665 LEU D O 1
ATOM 11455 N N . SER D 1 137 ? 58.382 -60.690 5.283 1.00 22.78 666 SER D N 1
ATOM 11456 C CA . SER D 1 137 ? 57.744 -59.412 4.976 1.00 24.71 666 SER D CA 1
ATOM 11457 C C . SER D 1 137 ? 56.448 -59.232 5.762 1.00 20.64 666 SER D C 1
ATOM 11458 O O . SER D 1 137 ? 55.572 -60.098 5.748 1.00 18.26 666 SER D O 1
ATOM 11461 N N . GLY D 1 138 ? 56.338 -58.107 6.460 1.00 19.47 667 GLY D N 1
ATOM 11462 C CA . GLY D 1 138 ? 55.148 -57.813 7.238 1.00 18.91 667 GLY D CA 1
ATOM 11463 C C . GLY D 1 138 ? 55.065 -58.567 8.552 1.00 18.28 667 GLY D C 1
ATOM 11464 O O . GLY D 1 138 ? 54.090 -58.422 9.289 1.00 18.48 667 GLY D O 1
ATOM 11465 N N . ALA D 1 139 ? 56.087 -59.365 8.852 1.00 20.60 668 ALA D N 1
ATOM 11466 C CA . ALA D 1 139 ? 56.092 -60.190 10.058 1.00 19.56 668 ALA D CA 1
ATOM 11467 C C . ALA D 1 139 ? 56.670 -59.450 11.256 1.00 18.13 668 ALA D C 1
ATOM 11468 O O . ALA D 1 139 ? 57.441 -58.505 11.102 1.00 14.95 668 ALA D O 1
ATOM 11470 N N . ARG D 1 140 ? 56.296 -59.899 12.450 1.00 16.94 669 ARG D N 1
ATOM 11471 C CA . ARG D 1 140 ? 56.753 -59.287 13.693 1.00 17.62 669 ARG D CA 1
ATOM 11472 C C . ARG D 1 140 ? 58.133 -59.797 14.079 1.00 17.98 669 ARG D C 1
ATOM 11473 O O . ARG D 1 140 ? 58.419 -60.988 13.953 1.00 18.91 669 ARG D O 1
ATOM 11481 N N . THR D 1 141 ? 58.985 -58.889 14.542 1.00 14.44 670 THR D N 1
ATOM 11482 C CA . THR D 1 141 ? 60.255 -59.266 15.144 1.00 17.72 670 THR D CA 1
ATOM 11483 C C . THR D 1 141 ? 60.459 -58.490 16.446 1.00 18.24 670 THR D C 1
ATOM 11484 O O . THR D 1 141 ? 59.542 -57.825 16.928 1.00 18.22 670 THR D O 1
ATOM 11488 N N . LEU D 1 142 ? 61.656 -58.584 17.015 1.00 19.88 671 LEU D N 1
ATOM 11489 C CA . LEU D 1 142 ? 61.954 -57.940 18.291 1.00 19.09 671 LEU D CA 1
ATOM 11490 C C . LEU D 1 142 ? 62.234 -56.452 18.132 1.00 18.32 671 LEU D C 1
ATOM 11491 O O . LEU D 1 142 ? 62.808 -56.033 17.127 1.00 18.44 671 LEU D O 1
ATOM 11496 N N . PRO D 1 143 ? 61.825 -55.644 19.122 1.00 20.08 672 PRO D N 1
ATOM 11497 C CA . PRO D 1 143 ? 62.321 -54.267 19.151 1.00 21.61 672 PRO D CA 1
ATOM 11498 C C . PRO D 1 143 ? 63.822 -54.302 19.408 1.00 22.91 672 PRO D C 1
ATOM 11499 O O . PRO D 1 143 ? 64.291 -55.158 20.161 1.00 19.98 672 PRO D O 1
ATOM 11503 N N . SER D 1 144 ? 64.565 -53.397 18.781 1.00 21.66 673 SER D N 1
ATOM 11504 C CA . SER D 1 144 ? 66.025 -53.437 18.834 1.00 23.87 673 SER D CA 1
ATOM 11505 C C . SER D 1 144 ? 66.596 -53.292 20.246 1.00 24.72 673 SER D C 1
ATOM 11506 O O . SER D 1 144 ? 67.736 -53.680 20.501 1.00 22.80 673 SER D O 1
ATOM 11509 N N . ASN D 1 145 ? 65.803 -52.742 21.160 1.00 23.31 674 ASN D N 1
ATOM 11510 C CA . ASN D 1 145 ? 66.271 -52.486 22.518 1.00 24.69 674 ASN D CA 1
ATOM 11511 C C . ASN D 1 145 ? 65.807 -53.523 23.540 1.00 22.21 674 ASN D C 1
ATOM 11512 O O . ASN D 1 145 ? 66.010 -53.345 24.740 1.00 21.45 674 ASN D O 1
ATOM 11517 N N . PHE D 1 146 ? 65.188 -54.600 23.062 1.00 23.24 675 PHE D N 1
ATOM 11518 C CA . PHE D 1 146 ? 64.575 -55.589 23.949 1.00 29.16 675 PHE D CA 1
ATOM 11519 C C . PHE D 1 146 ? 65.537 -56.148 24.997 1.00 29.26 675 PHE D C 1
ATOM 11520 O O . PHE D 1 146 ? 65.244 -56.121 26.196 1.00 22.49 675 PHE D O 1
ATOM 11528 N N . TYR D 1 147 ? 66.683 -56.647 24.546 1.00 27.44 676 TYR D N 1
ATOM 11529 C CA . TYR D 1 147 ? 67.630 -57.283 25.456 1.00 28.53 676 TYR D CA 1
ATOM 11530 C C . TYR D 1 147 ? 68.417 -56.291 26.305 1.00 31.05 676 TYR D C 1
ATOM 11531 O O . TYR D 1 147 ? 68.948 -56.654 27.354 1.00 32.42 676 TYR D O 1
ATOM 11540 N N . ASN D 1 148 ? 68.485 -55.042 25.857 1.00 30.15 677 ASN D N 1
ATOM 11541 C CA . ASN D 1 148 ? 69.013 -53.977 26.698 1.00 32.84 677 ASN D CA 1
ATOM 11542 C C . ASN D 1 148 ? 68.105 -53.779 27.906 1.00 31.26 677 ASN D C 1
ATOM 11543 O O . ASN D 1 148 ? 68.576 -53.614 29.032 1.00 32.18 677 ASN D O 1
ATOM 11548 N N . LYS D 1 149 ? 66.798 -53.807 27.658 1.00 30.10 678 LYS D N 1
ATOM 11549 C CA . LYS D 1 149 ? 65.800 -53.665 28.715 1.00 32.01 678 LYS D CA 1
ATOM 11550 C C . LYS D 1 149 ? 65.830 -54.850 29.677 1.00 30.09 678 LYS D C 1
ATOM 11551 O O . LYS D 1 149 ? 65.702 -54.677 30.891 1.00 29.93 678 LYS D O 1
ATOM 11557 N N . ILE D 1 150 ? 65.990 -56.052 29.128 1.00 26.78 679 ILE D N 1
ATOM 11558 C CA . ILE D 1 150 ? 66.127 -57.258 29.939 1.00 27.81 679 ILE D CA 1
ATOM 11559 C C . ILE D 1 150 ? 67.330 -57.129 30.863 1.00 30.77 679 ILE D C 1
ATOM 11560 O O . ILE D 1 150 ? 67.244 -57.412 32.060 1.00 29.46 679 ILE D O 1
ATOM 11565 N N . ASN D 1 151 ? 68.450 -56.693 30.292 1.00 32.13 680 ASN D N 1
ATOM 11566 C CA . ASN D 1 151 ? 69.684 -56.500 31.046 1.00 38.21 680 ASN D CA 1
ATOM 11567 C C . ASN D 1 151 ? 69.522 -55.522 32.207 1.00 37.29 680 ASN D C 1
ATOM 11568 O O . ASN D 1 151 ? 69.993 -55.782 33.314 1.00 37.24 680 ASN D O 1
ATOM 11573 N N . ASP D 1 152 ? 68.853 -54.401 31.948 1.00 34.82 681 ASP D N 1
ATOM 11574 C CA . ASP D 1 152 ? 68.569 -53.419 32.989 1.00 36.27 681 ASP D CA 1
ATOM 11575 C C . ASP D 1 152 ? 67.776 -54.046 34.133 1.00 36.34 681 ASP D C 1
ATOM 11576 O O . ASP D 1 152 ? 68.043 -53.782 35.306 1.00 38.31 681 ASP D O 1
ATOM 11581 N N . SER D 1 153 ? 66.809 -54.888 33.781 1.00 33.86 682 SER D N 1
ATOM 11582 C CA . SER D 1 153 ? 65.909 -55.481 34.764 1.00 32.54 682 SER D CA 1
ATOM 11583 C C . SER D 1 153 ? 66.556 -56.616 35.553 1.00 33.01 682 SER D C 1
ATOM 11584 O O . SER D 1 153 ? 65.948 -57.158 36.472 1.00 34.11 682 SER D O 1
ATOM 11587 N N . LEU D 1 154 ? 67.782 -56.978 35.189 1.00 34.24 683 LEU D N 1
ATOM 11588 C CA . LEU D 1 154 ? 68.499 -58.048 35.880 1.00 34.80 683 LEU D CA 1
ATOM 11589 C C . LEU D 1 154 ? 69.192 -57.548 37.145 1.00 34.10 683 LEU D C 1
ATOM 11590 O O . LEU D 1 154 ? 69.465 -58.323 38.064 1.00 32.04 683 LEU D O 1
ATOM 11595 N N . GLN D 1 155 ? 69.467 -56.249 37.186 1.00 34.17 684 GLN D N 1
ATOM 11596 C CA . GLN D 1 155 ? 70.305 -55.669 38.229 1.00 37.89 684 GLN D CA 1
ATOM 11597 C C . GLN D 1 155 ? 69.582 -55.492 39.562 1.00 35.42 684 GLN D C 1
ATOM 11598 O O . GLN D 1 155 ? 68.441 -55.033 39.609 1.00 32.61 684 GLN D O 1
ATOM 11604 N N . SER D 1 156 ? 70.264 -55.857 40.642 1.00 34.73 685 SER D N 1
ATOM 11605 C CA . SER D 1 156 ? 69.738 -55.670 41.986 1.00 35.48 685 SER D CA 1
ATOM 11606 C C . SER D 1 156 ? 69.848 -54.207 42.397 1.00 35.76 685 SER D C 1
ATOM 11607 O O . SER D 1 156 ? 70.686 -53.470 41.875 1.00 37.10 685 SER D O 1
ATOM 11610 N N . ARG D 1 157 ? 69.000 -53.790 43.330 1.00 34.56 686 ARG D N 1
ATOM 11611 C CA . ARG D 1 157 ? 69.073 -52.438 43.871 1.00 34.25 686 ARG D CA 1
ATOM 11612 C C . ARG D 1 157 ? 70.202 -52.351 44.887 1.00 34.64 686 ARG D C 1
ATOM 11613 O O . ARG D 1 157 ? 70.601 -51.261 45.299 1.00 34.43 686 ARG D O 1
ATOM 11621 N N . PHE D 1 158 ? 70.715 -53.510 45.286 1.00 34.22 687 PHE D N 1
ATOM 11622 C CA . PHE D 1 158 ? 71.764 -53.580 46.293 1.00 36.94 687 PHE D CA 1
ATOM 11623 C C . PHE D 1 158 ? 73.129 -53.831 45.668 1.00 39.16 687 PHE D C 1
ATOM 11624 O O . PHE D 1 158 ? 73.232 -54.325 44.545 1.00 38.70 687 PHE D O 1
ATOM 11632 N N . ARG D 1 159 ? 74.175 -53.479 46.406 1.00 41.49 688 ARG D N 1
ATOM 11633 C CA . ARG D 1 159 ? 75.537 -53.805 46.017 1.00 44.31 688 ARG D CA 1
ATOM 11634 C C . ARG D 1 159 ? 76.184 -54.591 47.147 1.00 45.23 688 ARG D C 1
ATOM 11635 O O . ARG D 1 159 ? 75.626 -54.687 48.241 1.00 45.35 688 ARG D O 1
ATOM 11643 N N . LEU D 1 160 ? 77.353 -55.161 46.881 1.00 45.44 689 LEU D N 1
ATOM 11644 C CA . LEU D 1 160 ? 78.093 -55.882 47.908 1.00 47.43 689 LEU D CA 1
ATOM 11645 C C . LEU D 1 160 ? 78.642 -54.902 48.936 1.00 49.63 689 LEU D C 1
ATOM 11646 O O . LEU D 1 160 ? 79.053 -53.795 48.590 1.00 50.97 689 LEU D O 1
ATOM 11651 N N . GLY D 1 161 ? 78.640 -55.307 50.201 1.00 50.29 690 GLY D N 1
ATOM 11652 C CA . GLY D 1 161 ? 79.212 -54.493 51.257 1.00 51.47 690 GLY D CA 1
ATOM 11653 C C . GLY D 1 161 ? 78.208 -53.642 52.012 1.00 49.45 690 GLY D C 1
ATOM 11654 O O . GLY D 1 161 ? 78.552 -53.020 53.016 1.00 51.98 690 GLY D O 1
ATOM 11655 N N . LEU D 1 162 ? 76.969 -53.608 51.533 1.00 44.28 691 LEU D N 1
ATOM 11656 C CA . LEU D 1 162 ? 75.923 -52.836 52.197 1.00 43.29 691 LEU D CA 1
ATOM 11657 C C . LEU D 1 162 ? 75.523 -53.461 53.527 1.00 44.80 691 LEU D C 1
ATOM 11658 O O . LEU D 1 162 ? 75.398 -54.679 53.638 1.00 44.26 691 LEU D O 1
ATOM 11663 N N . ASN D 1 163 ? 75.328 -52.619 54.536 1.00 45.28 692 ASN D N 1
ATOM 11664 C CA . ASN D 1 163 ? 74.849 -53.080 55.830 1.00 44.84 692 ASN D CA 1
ATOM 11665 C C . ASN D 1 163 ? 73.358 -52.810 55.983 1.00 43.97 692 ASN D C 1
ATOM 11666 O O . ASN D 1 163 ? 72.884 -51.721 55.663 1.00 40.07 692 ASN D O 1
ATOM 11671 N N . LEU D 1 164 ? 72.620 -53.805 56.463 1.00 43.80 693 LEU D N 1
ATOM 11672 C CA . LEU D 1 164 ? 71.196 -53.631 56.729 1.00 42.36 693 LEU D CA 1
ATOM 11673 C C . LEU D 1 164 ? 70.763 -54.373 57.989 1.00 41.72 693 LEU D C 1
ATOM 11674 O O . LEU D 1 164 ? 71.528 -55.150 58.559 1.00 41.49 693 LEU D O 1
ATOM 11679 N N . GLU D 1 165 ? 69.530 -54.126 58.414 1.00 40.89 694 GLU D N 1
ATOM 11680 C CA . GLU D 1 165 ? 68.955 -54.833 59.548 1.00 42.19 694 GLU D CA 1
ATOM 11681 C C . GLU D 1 165 ? 67.971 -55.876 59.039 1.00 41.40 694 GLU D C 1
ATOM 11682 O O . GLU D 1 165 ? 67.055 -55.556 58.281 1.00 39.48 694 GLU D O 1
ATOM 11688 N N . CYS D 1 166 ? 68.166 -57.125 59.447 1.00 42.68 695 CYS D N 1
ATOM 11689 C CA . CYS D 1 166 ? 67.277 -58.202 59.024 1.00 43.09 695 CYS D CA 1
ATOM 11690 C C . CYS D 1 166 ? 66.937 -59.142 60.174 1.00 41.86 695 CYS D C 1
ATOM 11691 O O . CYS D 1 166 ? 67.665 -59.221 61.164 1.00 39.60 695 CYS D O 1
ATOM 11694 N N . VAL D 1 167 ? 65.822 -59.852 60.028 1.00 40.53 696 VAL D N 1
ATOM 11695 C CA . VAL D 1 167 ? 65.348 -60.780 61.049 1.00 42.30 696 VAL D CA 1
ATOM 11696 C C . VAL D 1 167 ? 66.386 -61.848 61.384 1.00 45.36 696 VAL D C 1
ATOM 11697 O O . VAL D 1 167 ? 66.951 -62.488 60.497 1.00 46.24 696 VAL D O 1
ATOM 11701 N N . ASP D 1 168 ? 66.640 -62.010 62.678 1.00 47.13 697 ASP D N 1
ATOM 11702 C CA . ASP D 1 168 ? 67.534 -63.039 63.184 1.00 48.45 697 ASP D CA 1
ATOM 11703 C C . ASP D 1 168 ? 66.840 -64.391 63.068 1.00 51.32 697 ASP D C 1
ATOM 11704 O O . ASP D 1 168 ? 65.819 -64.623 63.711 1.00 52.44 697 ASP D O 1
ATOM 11709 N N . LYS D 1 169 ? 67.389 -65.284 62.251 1.00 52.71 698 LYS D N 1
ATOM 11710 C CA . LYS D 1 169 ? 66.773 -66.594 62.059 1.00 52.85 698 LYS D CA 1
ATOM 11711 C C . LYS D 1 169 ? 66.880 -67.459 63.316 1.00 55.01 698 LYS D C 1
ATOM 11712 O O . LYS D 1 169 ? 66.128 -68.419 63.485 1.00 56.33 698 LYS D O 1
ATOM 11718 N N . ASP D 1 170 ? 67.809 -67.102 64.198 1.00 53.85 699 ASP D N 1
ATOM 11719 C CA . ASP D 1 170 ? 67.975 -67.797 65.470 1.00 54.20 699 ASP D CA 1
ATOM 11720 C C . ASP D 1 170 ? 67.059 -67.224 66.547 1.00 52.34 699 ASP D C 1
ATOM 11721 O O . ASP D 1 170 ? 66.861 -67.836 67.597 1.00 51.56 699 ASP D O 1
ATOM 11726 N N . ARG D 1 171 ? 66.506 -66.046 66.276 1.00 49.78 700 ARG D N 1
ATOM 11727 C CA . ARG D 1 171 ? 65.661 -65.344 67.235 1.00 48.58 700 ARG D CA 1
ATOM 11728 C C . ARG D 1 171 ? 64.826 -64.301 66.497 1.00 47.78 700 ARG D C 1
ATOM 11729 O O . ARG D 1 171 ? 65.194 -63.127 66.429 1.00 47.55 700 ARG D O 1
ATOM 11736 N N . ILE D 1 172 ? 63.698 -64.741 65.948 1.00 45.23 701 ILE D N 1
ATOM 11737 C CA . ILE D 1 172 ? 62.921 -63.930 65.013 1.00 44.45 701 ILE D CA 1
ATOM 11738 C C . ILE D 1 172 ? 62.198 -62.732 65.632 1.00 44.08 701 ILE D C 1
ATOM 11739 O O . ILE D 1 172 ? 61.514 -61.989 64.929 1.00 45.31 701 ILE D O 1
ATOM 11744 N N . SER D 1 173 ? 62.352 -62.539 66.938 1.00 43.90 702 SER D N 1
ATOM 11745 C CA . SER D 1 173 ? 61.717 -61.410 67.614 1.00 44.96 702 SER D CA 1
ATOM 11746 C C . SER D 1 173 ? 62.592 -60.160 67.578 1.00 45.42 702 SER D C 1
ATOM 11747 O O . SER D 1 173 ? 62.188 -59.093 68.041 1.00 45.02 702 SER D O 1
ATOM 11750 N N . GLN D 1 174 ? 63.789 -60.299 67.021 1.00 45.60 703 GLN D N 1
ATOM 11751 C CA . GLN D 1 174 ? 64.706 -59.177 66.893 1.00 44.92 703 GLN D CA 1
ATOM 11752 C C . GLN D 1 174 ? 65.285 -59.136 65.490 1.00 43.91 703 GLN D C 1
ATOM 11753 O O . GLN D 1 174 ? 65.334 -60.155 64.800 1.00 43.04 703 GLN D O 1
ATOM 11759 N N . VAL D 1 175 ? 65.715 -57.954 65.062 1.00 42.71 704 VAL D N 1
ATOM 11760 C CA . VAL D 1 175 ? 66.497 -57.851 63.841 1.00 43.06 704 VAL D CA 1
ATOM 11761 C C . VAL D 1 175 ? 67.970 -57.751 64.206 1.00 44.92 704 VAL D C 1
ATOM 11762 O O . VAL D 1 175 ? 68.324 -57.448 65.347 1.00 45.18 704 VAL D O 1
ATOM 11766 N N . ARG D 1 176 ? 68.825 -58.005 63.226 1.00 46.09 705 ARG D N 1
ATOM 11767 C CA . ARG D 1 176 ? 70.246 -58.160 63.473 1.00 48.29 705 ARG D CA 1
ATOM 11768 C C . ARG D 1 176 ? 70.998 -57.515 62.320 1.00 47.26 705 ARG D C 1
ATOM 11769 O O . ARG D 1 176 ? 70.594 -57.646 61.166 1.00 46.13 705 ARG D O 1
ATOM 11777 N N . LEU D 1 177 ? 72.075 -56.801 62.629 1.00 47.02 706 LEU D N 1
ATOM 11778 C CA . LEU D 1 177 ? 72.861 -56.148 61.589 1.00 46.84 706 LEU D CA 1
ATOM 11779 C C . LEU D 1 177 ? 73.501 -57.204 60.693 1.00 46.68 706 LEU D C 1
ATOM 11780 O O . LEU D 1 177 ? 73.922 -58.257 61.167 1.00 46.33 706 LEU D O 1
ATOM 11785 N N . ALA D 1 178 ? 73.552 -56.933 59.395 1.00 45.38 707 ALA D N 1
ATOM 11786 C CA . ALA D 1 178 ? 74.095 -57.900 58.450 1.00 46.38 707 ALA D CA 1
ATOM 11787 C C . ALA D 1 178 ? 74.635 -57.218 57.202 1.00 47.60 707 ALA D C 1
ATOM 11788 O O . ALA D 1 178 ? 74.263 -56.087 56.890 1.00 47.90 707 ALA D O 1
ATOM 11790 N N . THR D 1 179 ? 75.511 -57.917 56.489 1.00 47.72 708 THR D N 1
ATOM 11791 C CA . THR D 1 179 ? 76.144 -57.368 55.298 1.00 47.14 708 THR D CA 1
ATOM 11792 C C . THR D 1 179 ? 75.877 -58.239 54.074 1.00 45.50 708 THR D C 1
ATOM 11793 O O . THR D 1 179 ? 75.981 -59.464 54.138 1.00 44.92 708 THR D O 1
ATOM 11797 N N . VAL D 1 180 ? 75.525 -57.598 52.964 1.00 44.59 709 VAL D N 1
ATOM 11798 C CA . VAL D 1 180 ? 75.358 -58.296 51.697 1.00 44.38 709 VAL D CA 1
ATOM 11799 C C . VAL D 1 180 ? 76.714 -58.763 51.186 1.00 45.80 709 VAL D C 1
ATOM 11800 O O . VAL D 1 180 ? 77.592 -57.948 50.903 1.00 47.55 709 VAL D O 1
ATOM 11804 N N . THR D 1 181 ? 76.886 -60.076 51.069 1.00 45.59 710 THR D N 1
ATOM 11805 C CA . THR D 1 181 ? 78.165 -60.637 50.645 1.00 46.94 710 THR D CA 1
ATOM 11806 C C . THR D 1 181 ? 78.072 -61.327 49.288 1.00 46.14 710 THR D C 1
ATOM 11807 O O . THR D 1 181 ? 79.087 -61.580 48.642 1.00 45.68 710 THR D O 1
ATOM 11811 N N . LYS D 1 182 ? 76.851 -61.631 48.860 1.00 46.35 711 LYS D N 1
ATOM 11812 C CA . LYS D 1 182 ? 76.642 -62.271 47.567 1.00 46.60 711 LYS D CA 1
ATOM 11813 C C . LYS D 1 182 ? 75.263 -61.947 47.004 1.00 43.30 711 LYS D C 1
ATOM 11814 O O . LYS D 1 182 ? 74.293 -61.803 47.749 1.00 41.86 711 LYS D O 1
ATOM 11820 N N . ILE D 1 183 ? 75.187 -61.819 45.683 1.00 41.10 712 ILE D N 1
ATOM 11821 C CA . ILE D 1 183 ? 73.924 -61.561 45.007 1.00 39.45 712 ILE D CA 1
ATOM 11822 C C . ILE D 1 183 ? 73.744 -62.514 43.832 1.00 39.79 712 ILE D C 1
ATOM 11823 O O . ILE D 1 183 ? 74.579 -62.564 42.929 1.00 38.87 712 ILE D O 1
ATOM 11828 N N . VAL D 1 184 ? 72.655 -63.277 43.854 1.00 38.63 713 VAL D N 1
ATOM 11829 C CA . VAL D 1 184 ? 72.311 -64.159 42.746 1.00 38.52 713 VAL D CA 1
ATOM 11830 C C . VAL D 1 184 ? 70.869 -63.915 42.324 1.00 36.81 713 VAL D C 1
ATOM 11831 O O . VAL D 1 184 ? 69.934 -64.332 43.008 1.00 36.41 713 VAL D O 1
ATOM 11835 N N . GLY D 1 185 ? 70.698 -63.224 41.202 1.00 36.27 714 GLY D N 1
ATOM 11836 C CA . GLY D 1 185 ? 69.379 -62.911 40.686 1.00 33.64 714 GLY D CA 1
ATOM 11837 C C . GLY D 1 185 ? 68.529 -62.115 41.651 1.00 33.66 714 GLY D C 1
ATOM 11838 O O . GLY D 1 185 ? 67.346 -62.412 41.838 1.00 32.90 714 GLY D O 1
ATOM 11839 N N . LYS D 1 186 ? 69.147 -61.106 42.261 1.00 31.76 715 LYS D N 1
ATOM 11840 C CA . LYS D 1 186 ? 68.505 -60.229 43.243 1.00 29.17 715 LYS D CA 1
ATOM 11841 C C . LYS D 1 186 ? 68.199 -60.926 44.567 1.00 30.16 715 LYS D C 1
ATOM 11842 O O . LYS D 1 186 ? 67.589 -60.335 45.458 1.00 30.13 715 LYS D O 1
ATOM 11848 N N . ARG D 1 187 ? 68.619 -62.181 44.691 1.00 29.37 716 ARG D N 1
ATOM 11849 C CA . ARG D 1 187 ? 68.589 -62.857 45.980 1.00 31.44 716 ARG D CA 1
ATOM 11850 C C . ARG D 1 187 ? 69.912 -62.607 46.686 1.00 34.13 716 ARG D C 1
ATOM 11851 O O . ARG D 1 187 ? 70.977 -62.975 46.187 1.00 35.79 716 ARG D O 1
ATOM 11859 N N . LEU D 1 188 ? 69.834 -61.966 47.845 1.00 34.27 717 LEU D N 1
ATOM 11860 C CA . LEU D 1 188 ? 71.022 -61.541 48.570 1.00 36.82 717 LEU D CA 1
ATOM 11861 C C . LEU D 1 188 ? 71.396 -62.549 49.644 1.00 39.43 717 LEU D C 1
ATOM 11862 O O . LEU D 1 188 ? 70.525 -63.085 50.328 1.00 39.71 717 LEU D O 1
ATOM 11867 N N . PHE D 1 189 ? 72.691 -62.804 49.802 1.00 40.68 718 PHE D N 1
ATOM 11868 C CA . PHE D 1 189 ? 73.146 -63.522 50.983 1.00 40.16 718 PHE D CA 1
ATOM 11869 C C . PHE D 1 189 ? 73.604 -62.520 52.030 1.00 40.34 718 PHE D C 1
ATOM 11870 O O . PHE D 1 189 ? 74.528 -61.740 51.800 1.00 41.32 718 PHE D O 1
ATOM 11878 N N . LEU D 1 190 ? 72.945 -62.546 53.181 1.00 40.33 719 LEU D N 1
ATOM 11879 C CA . LEU D 1 190 ? 73.217 -61.593 54.242 1.00 41.24 719 LEU D CA 1
ATOM 11880 C C . LEU D 1 190 ? 73.958 -62.268 55.383 1.00 44.19 719 LEU D C 1
ATOM 11881 O O . LEU D 1 190 ? 73.402 -63.111 56.083 1.00 43.57 719 LEU D O 1
ATOM 11886 N N . ARG D 1 191 ? 75.217 -61.891 55.563 1.00 46.78 720 ARG D N 1
ATOM 11887 C CA . ARG D 1 191 ? 76.040 -62.459 56.618 1.00 50.07 720 ARG D CA 1
ATOM 11888 C C . ARG D 1 191 ? 75.946 -61.604 57.877 1.00 49.83 720 ARG D C 1
ATOM 11889 O O . ARG D 1 191 ? 76.221 -60.404 57.844 1.00 48.41 720 ARG D O 1
ATOM 11894 N N . TYR D 1 192 ? 75.548 -62.225 58.983 1.00 51.53 721 TYR D N 1
ATOM 11895 C CA . TYR D 1 192 ? 75.403 -61.524 60.255 1.00 52.78 721 TYR D CA 1
ATOM 11896 C C . TYR D 1 192 ? 76.735 -60.944 60.725 1.00 54.14 721 TYR D C 1
ATOM 11897 O O . TYR D 1 192 ? 77.797 -61.486 60.419 1.00 51.68 721 TYR D O 1
ATOM 11906 N N . PHE D 1 193 ? 76.671 -59.840 61.466 1.00 55.06 722 PHE D N 1
ATOM 11907 C CA . PHE D 1 193 ? 77.871 -59.103 61.859 1.00 59.05 722 PHE D CA 1
ATOM 11908 C C . PHE D 1 193 ? 78.796 -59.889 62.789 1.00 64.78 722 PHE D C 1
ATOM 11909 O O . PHE D 1 193 ? 80.007 -59.941 62.572 1.00 67.39 722 PHE D O 1
ATOM 11911 N N . ASP D 1 194 ? 78.221 -60.509 63.813 1.00 68.02 723 ASP D N 1
ATOM 11912 C CA . ASP D 1 194 ? 79.010 -61.198 64.827 1.00 73.88 723 ASP D CA 1
ATOM 11913 C C . ASP D 1 194 ? 79.136 -62.692 64.553 1.00 75.08 723 ASP D C 1
ATOM 11914 O O . ASP D 1 194 ? 79.270 -63.485 65.485 1.00 76.89 723 ASP D O 1
ATOM 11919 N N . SER D 1 195 ? 79.101 -63.078 63.282 1.00 72.91 724 SER D N 1
ATOM 11920 C CA . SER D 1 195 ? 79.064 -64.496 62.946 1.00 71.42 724 SER D CA 1
ATOM 11921 C C . SER D 1 195 ? 79.496 -64.828 61.520 1.00 68.91 724 SER D C 1
ATOM 11922 O O . SER D 1 195 ? 79.663 -63.946 60.677 1.00 67.97 724 SER D O 1
ATOM 11925 N N . ASP D 1 196 ? 79.679 -66.121 61.273 1.00 67.90 725 ASP D N 1
ATOM 11926 C CA . ASP D 1 196 ? 79.917 -66.641 59.936 1.00 66.48 725 ASP D CA 1
ATOM 11927 C C . ASP D 1 196 ? 78.578 -67.056 59.340 1.00 65.07 725 ASP D C 1
ATOM 11928 O O . ASP D 1 196 ? 78.471 -67.344 58.147 1.00 65.80 725 ASP D O 1
ATOM 11930 N N . ASP D 1 197 ? 77.557 -67.072 60.190 1.00 62.85 726 ASP D N 1
ATOM 11931 C CA . ASP D 1 197 ? 76.222 -67.504 59.802 1.00 61.83 726 ASP D CA 1
ATOM 11932 C C . ASP D 1 197 ? 75.497 -66.416 59.013 1.00 57.18 726 ASP D C 1
ATOM 11933 O O . ASP D 1 197 ? 75.854 -65.239 59.080 1.00 53.96 726 ASP D O 1
ATOM 11938 N N . GLY D 1 198 ? 74.480 -66.823 58.262 1.00 55.57 727 GLY D N 1
ATOM 11939 C CA . GLY D 1 198 ? 73.698 -65.900 57.462 1.00 51.94 727 GLY D CA 1
ATOM 11940 C C . GLY D 1 198 ? 72.562 -66.611 56.756 1.00 48.33 727 GLY D C 1
ATOM 11941 O O . GLY D 1 198 ? 72.278 -67.773 57.047 1.00 47.21 727 GLY D O 1
ATOM 11942 N N . PHE D 1 199 ? 71.910 -65.917 55.829 1.00 47.65 728 PHE D N 1
ATOM 11943 C CA . PHE D 1 199 ? 70.818 -66.513 55.065 1.00 46.32 728 PHE D CA 1
ATOM 11944 C C . PHE D 1 199 ? 70.539 -65.770 53.760 1.00 43.35 728 PHE D C 1
ATOM 11945 O O . PHE D 1 199 ? 70.918 -64.610 53.594 1.00 43.63 728 PHE D O 1
ATOM 11953 N N . TRP D 1 200 ? 69.874 -66.458 52.837 1.00 39.48 729 TRP D N 1
ATOM 11954 C CA . TRP D 1 200 ? 69.485 -65.873 51.562 1.00 39.73 729 TRP D CA 1
ATOM 11955 C C . TRP D 1 200 ? 68.082 -65.287 51.637 1.00 38.43 729 TRP D C 1
ATOM 11956 O O . TRP D 1 200 ? 67.214 -65.824 52.323 1.00 38.22 729 TRP D O 1
ATOM 11967 N N . CYS D 1 201 ? 67.868 -64.187 50.924 1.00 38.44 730 CYS D N 1
ATOM 11968 C CA . CYS D 1 201 ? 66.528 -63.640 50.738 1.00 38.89 730 CYS D CA 1
ATOM 11969 C C . CYS D 1 201 ? 66.509 -62.643 49.582 1.00 37.24 730 CYS D C 1
ATOM 11970 O O . CYS D 1 201 ? 67.500 -61.957 49.321 1.00 38.12 730 CYS D O 1
ATOM 11973 N N . HIS D 1 202 ? 65.379 -62.578 48.887 1.00 32.56 731 HIS D N 1
ATOM 11974 C CA . HIS D 1 202 ? 65.219 -61.666 47.763 1.00 31.84 731 HIS D CA 1
ATOM 11975 C C . HIS D 1 202 ? 65.243 -60.222 48.256 1.00 32.06 731 HIS D C 1
ATOM 11976 O O . HIS D 1 202 ? 64.876 -59.947 49.400 1.00 31.92 731 HIS D O 1
ATOM 11983 N N . GLU D 1 203 ? 65.674 -59.305 47.394 1.00 29.18 732 GLU D N 1
ATOM 11984 C CA . GLU D 1 203 ? 65.794 -57.896 47.762 1.00 31.18 732 GLU D CA 1
ATOM 11985 C C . GLU D 1 203 ? 64.454 -57.275 48.163 1.00 29.45 732 GLU D C 1
ATOM 11986 O O . GLU D 1 203 ? 64.416 -56.274 48.879 1.00 32.38 732 GLU D O 1
ATOM 11992 N N . ASP D 1 204 ? 63.361 -57.880 47.706 1.00 26.52 733 ASP D N 1
ATOM 11993 C CA . ASP D 1 204 ? 62.024 -57.369 47.994 1.00 27.25 733 ASP D CA 1
ATOM 11994 C C . ASP D 1 204 ? 61.390 -58.007 49.231 1.00 31.03 733 ASP D C 1
ATOM 11995 O O . ASP D 1 204 ? 60.242 -57.707 49.564 1.00 31.36 733 ASP D O 1
ATOM 12000 N N . SER D 1 205 ? 62.130 -58.881 49.907 1.00 30.29 734 SER D N 1
ATOM 12001 C CA . SER D 1 205 ? 61.618 -59.555 51.098 1.00 35.31 734 SER D CA 1
ATOM 12002 C C . SER D 1 205 ? 61.277 -58.563 52.207 1.00 36.36 734 SER D C 1
ATOM 12003 O O . SER D 1 205 ? 61.993 -57.583 52.413 1.00 35.96 734 SER D O 1
ATOM 12006 N N . PRO D 1 206 ? 60.173 -58.814 52.925 1.00 36.83 735 PRO D N 1
ATOM 12007 C CA . PRO D 1 206 ? 59.732 -57.901 53.983 1.00 37.58 735 PRO D CA 1
ATOM 12008 C C . PRO D 1 206 ? 60.515 -58.051 55.288 1.00 36.70 735 PRO D C 1
ATOM 12009 O O . PRO D 1 206 ? 60.236 -57.320 56.237 1.00 38.05 735 PRO D O 1
ATOM 12013 N N . ILE D 1 207 ? 61.472 -58.972 55.341 1.00 34.82 736 ILE D N 1
ATOM 12014 C CA . ILE D 1 207 ? 62.216 -59.196 56.580 1.00 38.13 736 ILE D CA 1
ATOM 12015 C C . ILE D 1 207 ? 63.606 -58.553 56.595 1.00 37.93 736 ILE D C 1
ATOM 12016 O O . ILE D 1 207 ? 64.376 -58.752 57.536 1.00 38.86 736 ILE D O 1
ATOM 12021 N N . ILE D 1 208 ? 63.926 -57.787 55.557 1.00 34.29 737 ILE D N 1
ATOM 12022 C CA . ILE D 1 208 ? 65.122 -56.950 55.586 1.00 33.91 737 ILE D CA 1
ATOM 12023 C C . ILE D 1 208 ? 64.722 -55.487 55.651 1.00 34.65 737 ILE D C 1
ATOM 12024 O O . ILE D 1 208 ? 63.677 -55.095 55.129 1.00 31.29 737 ILE D O 1
ATOM 12029 N N . HIS D 1 209 ? 65.553 -54.683 56.303 1.00 36.88 738 HIS D N 1
ATOM 12030 C CA . HIS D 1 209 ? 65.204 -53.296 56.574 1.00 36.16 738 HIS D CA 1
ATOM 12031 C C . HIS D 1 209 ? 66.438 -52.398 56.545 1.00 36.35 738 HIS D C 1
ATOM 12032 O O . HIS D 1 209 ? 67.548 -52.856 56.813 1.00 39.09 738 HIS D O 1
ATOM 12039 N N . PRO D 1 210 ? 66.248 -51.113 56.209 1.00 33.66 739 PRO D N 1
ATOM 12040 C CA . PRO D 1 210 ? 67.371 -50.172 56.141 1.00 34.91 739 PRO D CA 1
ATOM 12041 C C . PRO D 1 210 ? 67.967 -49.863 57.508 1.00 38.69 739 PRO D C 1
ATOM 12042 O O . PRO D 1 210 ? 67.372 -50.183 58.537 1.00 38.67 739 PRO D O 1
ATOM 12046 N N . VAL D 1 211 ? 69.145 -49.248 57.502 1.00 40.16 740 VAL D N 1
ATOM 12047 C CA . VAL D 1 211 ? 69.783 -48.782 58.723 1.00 41.89 740 VAL D CA 1
ATOM 12048 C C . VAL D 1 211 ? 68.870 -47.786 59.433 1.00 43.11 740 VAL D C 1
ATOM 12049 O O . VAL D 1 211 ? 68.372 -46.843 58.819 1.00 40.20 740 VAL D O 1
ATOM 12053 N N . GLY D 1 212 ? 68.635 -48.013 60.721 1.00 44.61 741 GLY D N 1
ATOM 12054 C CA . GLY D 1 212 ? 67.814 -47.111 61.510 1.00 44.20 741 GLY D CA 1
ATOM 12055 C C . GLY D 1 212 ? 66.372 -47.550 61.661 1.00 42.36 741 GLY D C 1
ATOM 12056 O O . GLY D 1 212 ? 65.602 -46.915 62.381 1.00 44.01 741 GLY D O 1
ATOM 12057 N N . TRP D 1 213 ? 66.009 -48.639 60.992 1.00 39.80 742 TRP D N 1
ATOM 12058 C CA . TRP D 1 213 ? 64.626 -49.109 60.973 1.00 36.72 742 TRP D CA 1
ATOM 12059 C C . TRP D 1 213 ? 64.103 -49.497 62.354 1.00 40.88 742 TRP D C 1
ATOM 12060 O O . TRP D 1 213 ? 63.070 -48.992 62.798 1.00 41.84 742 TRP D O 1
ATOM 12071 N N . ALA D 1 214 ? 64.822 -50.392 63.026 1.00 40.91 743 ALA D N 1
ATOM 12072 C CA . ALA D 1 214 ? 64.399 -50.917 64.321 1.00 41.95 743 ALA D CA 1
ATOM 12073 C C . ALA D 1 214 ? 64.247 -49.825 65.377 1.00 43.64 743 ALA D C 1
ATOM 12074 O O . ALA D 1 214 ? 63.307 -49.845 66.171 1.00 40.61 743 ALA D O 1
ATOM 12076 N N . THR D 1 215 ? 65.178 -48.876 65.379 1.00 44.59 744 THR D N 1
ATOM 12077 C CA . THR D 1 215 ? 65.142 -47.767 66.325 1.00 45.06 744 THR D CA 1
ATOM 12078 C C . THR D 1 215 ? 63.960 -46.848 66.032 1.00 45.25 744 THR D C 1
ATOM 12079 O O . THR D 1 215 ? 63.317 -46.332 66.948 1.00 45.89 744 THR D O 1
ATOM 12083 N N . THR D 1 216 ? 63.675 -46.655 64.748 1.00 44.67 745 THR D N 1
ATOM 12084 C CA . THR D 1 216 ? 62.567 -45.813 64.314 1.00 46.14 745 THR D CA 1
ATOM 12085 C C . THR D 1 216 ? 61.226 -46.461 64.639 1.00 44.42 745 THR D C 1
ATOM 12086 O O . THR D 1 216 ? 60.287 -45.794 65.078 1.00 43.64 745 THR D O 1
ATOM 12090 N N . VAL D 1 217 ? 61.153 -47.770 64.428 1.00 43.66 746 VAL D N 1
ATOM 12091 C CA . VAL D 1 217 ? 59.909 -48.519 64.577 1.00 41.09 746 VAL D CA 1
ATOM 12092 C C . VAL D 1 217 ? 59.670 -48.973 66.021 1.00 43.34 746 VAL D C 1
ATOM 12093 O O . VAL D 1 217 ? 58.530 -49.009 66.490 1.00 42.49 746 VAL D O 1
ATOM 12097 N N . GLY D 1 218 ? 60.747 -49.296 66.730 1.00 42.38 747 GLY D N 1
ATOM 12098 C CA . GLY D 1 218 ? 60.640 -49.755 68.104 1.00 42.52 747 GLY D CA 1
ATOM 12099 C C . GLY D 1 218 ? 60.800 -51.258 68.190 1.00 40.75 747 GLY D C 1
ATOM 12100 O O . GLY D 1 218 ? 60.330 -51.899 69.130 1.00 41.44 747 GLY D O 1
ATOM 12101 N N . HIS D 1 219 ? 61.474 -51.817 67.191 1.00 43.67 748 HIS D N 1
ATOM 12102 C CA . HIS D 1 219 ? 61.692 -53.253 67.102 1.00 43.93 748 HIS D CA 1
ATOM 12103 C C . HIS D 1 219 ? 62.981 -53.618 67.826 1.00 47.37 748 HIS D C 1
ATOM 12104 O O . HIS D 1 219 ? 63.922 -52.824 67.861 1.00 48.33 748 HIS D O 1
ATOM 12111 N N . ASN D 1 220 ? 63.018 -54.814 68.409 1.00 49.30 749 ASN D N 1
ATOM 12112 C CA . ASN D 1 220 ? 64.221 -55.303 69.074 1.00 51.04 749 ASN D CA 1
ATOM 12113 C C . ASN D 1 220 ? 65.397 -55.355 68.108 1.00 50.54 749 ASN D C 1
ATOM 12114 O O . ASN D 1 220 ? 65.244 -55.752 66.953 1.00 48.97 749 ASN D O 1
ATOM 12119 N N . LEU D 1 221 ? 66.568 -54.945 68.582 1.00 51.62 750 LEU D N 1
ATOM 12120 C CA . LEU D 1 221 ? 67.742 -54.852 67.723 1.00 50.33 750 LEU D CA 1
ATOM 12121 C C . LEU D 1 221 ? 68.998 -55.414 68.382 1.00 53.00 750 LEU D C 1
ATOM 12122 O O . LEU D 1 221 ? 69.340 -55.050 69.507 1.00 55.58 750 LEU D O 1
ATOM 12127 N N . ALA D 1 222 ? 69.678 -56.305 67.670 1.00 51.93 751 ALA D N 1
ATOM 12128 C CA . ALA D 1 222 ? 70.968 -56.818 68.109 1.00 54.22 751 ALA D CA 1
ATOM 12129 C C . ALA D 1 222 ? 72.059 -56.213 67.236 1.00 55.24 751 ALA D C 1
ATOM 12130 O O . ALA D 1 222 ? 72.122 -56.481 66.036 1.00 54.57 751 ALA D O 1
ATOM 12132 N N . ALA D 1 223 ? 72.911 -55.393 67.842 1.00 55.76 752 ALA D N 1
ATOM 12133 C CA . ALA D 1 223 ? 73.929 -54.656 67.102 1.00 54.27 752 ALA D CA 1
ATOM 12134 C C . ALA D 1 223 ? 75.052 -54.215 68.036 1.00 56.26 752 ALA D C 1
ATOM 12135 O O . ALA D 1 223 ? 74.837 -54.086 69.242 1.00 55.92 752 ALA D O 1
ATOM 12137 N N . PRO D 1 224 ? 76.258 -53.991 67.484 1.00 56.78 753 PRO D N 1
ATOM 12138 C CA . PRO D 1 224 ? 77.368 -53.479 68.296 1.00 60.13 753 PRO D CA 1
ATOM 12139 C C . PRO D 1 224 ? 77.011 -52.134 68.923 1.00 61.93 753 PRO D C 1
ATOM 12140 O O . PRO D 1 224 ? 76.201 -51.395 68.360 1.00 61.55 753 PRO D O 1
ATOM 12144 N N . GLN D 1 225 ? 77.608 -51.830 70.072 1.00 63.53 754 GLN D N 1
ATOM 12145 C CA . GLN D 1 225 ? 77.258 -50.641 70.847 1.00 63.72 754 GLN D CA 1
ATOM 12146 C C . GLN D 1 225 ? 77.420 -49.341 70.059 1.00 63.32 754 GLN D C 1
ATOM 12147 O O . GLN D 1 225 ? 76.654 -48.395 70.246 1.00 62.34 754 GLN D O 1
ATOM 12149 N N . ASP D 1 226 ? 78.417 -49.303 69.181 1.00 61.31 755 ASP D N 1
ATOM 12150 C CA . ASP D 1 226 ? 78.691 -48.118 68.374 1.00 61.07 755 ASP D CA 1
ATOM 12151 C C . ASP D 1 226 ? 77.542 -47.820 67.412 1.00 61.43 755 ASP D C 1
ATOM 12152 O O . ASP D 1 226 ? 77.240 -46.661 67.127 1.00 61.49 755 ASP D O 1
ATOM 12154 N N . TYR D 1 227 ? 76.905 -48.879 66.922 1.00 59.50 756 TYR D N 1
ATOM 12155 C CA . TYR D 1 227 ? 75.787 -48.752 65.994 1.00 57.57 756 TYR D CA 1
ATOM 12156 C C . TYR D 1 227 ? 74.570 -48.143 66.685 1.00 57.35 756 TYR D C 1
ATOM 12157 O O . TYR D 1 227 ? 73.969 -47.202 66.170 1.00 52.36 756 TYR D O 1
ATOM 12166 N N . LEU D 1 228 ? 74.220 -48.673 67.855 1.00 56.73 757 LEU D N 1
ATOM 12167 C CA . LEU D 1 228 ? 73.063 -48.191 68.603 1.00 55.33 757 LEU D CA 1
ATOM 12168 C C . LEU D 1 228 ? 73.228 -46.736 69.030 1.00 55.41 757 LEU D C 1
ATOM 12169 O O . LEU D 1 228 ? 72.271 -45.960 68.998 1.00 53.89 757 LEU D O 1
ATOM 12173 N N . GLU D 1 229 ? 74.444 -46.374 69.427 1.00 56.96 758 GLU D N 1
ATOM 12174 C CA . GLU D 1 229 ? 74.754 -45.000 69.804 1.00 59.10 758 GLU D CA 1
ATOM 12175 C C . GLU D 1 229 ? 74.491 -44.066 68.629 1.00 57.10 758 GLU D C 1
ATOM 12176 O O . GLU D 1 229 ? 73.927 -42.984 68.795 1.00 58.57 758 GLU D O 1
ATOM 12178 N N . ARG D 1 230 ? 74.893 -44.503 67.440 1.00 56.07 759 ARG D N 1
ATOM 12179 C CA . ARG D 1 230 ? 74.678 -43.735 66.220 1.00 54.85 759 ARG D CA 1
ATOM 12180 C C . ARG D 1 230 ? 73.190 -43.576 65.915 1.00 55.02 759 ARG D C 1
ATOM 12181 O O . ARG D 1 230 ? 72.755 -42.531 65.433 1.00 54.84 759 ARG D O 1
ATOM 12189 N N . MET D 1 231 ? 72.413 -44.613 66.207 1.00 54.23 760 MET D N 1
ATOM 12190 C CA . MET D 1 231 ? 70.980 -44.591 65.926 1.00 54.73 760 MET D CA 1
ATOM 12191 C C . MET D 1 231 ? 70.218 -43.701 66.901 1.00 57.28 760 MET D C 1
ATOM 12192 O O . MET D 1 231 ? 69.200 -43.107 66.546 1.00 57.53 760 MET D O 1
ATOM 12197 N N . LEU D 1 232 ? 70.715 -43.612 68.130 1.00 58.75 761 LEU D N 1
ATOM 12198 C CA . LEU D 1 232 ? 70.099 -42.762 69.140 1.00 59.70 761 LEU D CA 1
ATOM 12199 C C . LEU D 1 232 ? 70.613 -41.330 69.026 1.00 61.26 761 LEU D C 1
ATOM 12200 O O . LEU D 1 232 ? 71.447 -41.025 68.170 1.00 59.99 761 LEU D O 1
ATOM 12205 N N . GLU D 1 240 ? 74.028 -38.398 60.647 1.00 67.47 769 GLU D N 1
ATOM 12206 C CA . GLU D 1 240 ? 75.193 -39.269 60.547 1.00 68.49 769 GLU D CA 1
ATOM 12207 C C . GLU D 1 240 ? 74.880 -40.509 59.713 1.00 68.67 769 GLU D C 1
ATOM 12208 O O . GLU D 1 240 ? 74.330 -41.491 60.215 1.00 69.50 769 GLU D O 1
ATOM 12210 N N . VAL D 1 241 ? 75.225 -40.449 58.432 1.00 67.63 770 VAL D N 1
ATOM 12211 C CA . VAL D 1 241 ? 75.026 -41.575 57.530 1.00 64.01 770 VAL D CA 1
ATOM 12212 C C . VAL D 1 241 ? 76.374 -42.141 57.105 1.00 65.90 770 VAL D C 1
ATOM 12213 O O . VAL D 1 241 ? 77.264 -41.397 56.694 1.00 68.86 770 VAL D O 1
ATOM 12215 N N . HIS D 1 242 ? 76.530 -43.456 57.217 1.00 62.92 771 HIS D N 1
ATOM 12216 C CA . HIS D 1 242 ? 77.743 -44.114 56.749 1.00 60.30 771 HIS D CA 1
ATOM 12217 C C . HIS D 1 242 ? 77.568 -44.546 55.298 1.00 55.09 771 HIS D C 1
ATOM 12218 O O . HIS D 1 242 ? 76.457 -44.862 54.872 1.00 48.82 771 HIS D O 1
ATOM 12225 N N . GLU D 1 243 ? 78.666 -44.549 54.545 1.00 56.09 772 GLU D N 1
ATOM 12226 C CA . GLU D 1 243 ? 78.630 -44.859 53.116 1.00 54.46 772 GLU D CA 1
ATOM 12227 C C . GLU D 1 243 ? 78.017 -46.224 52.794 1.00 54.30 772 GLU D C 1
ATOM 12228 O O . GLU D 1 243 ? 77.353 -46.384 51.770 1.00 55.97 772 GLU D O 1
ATOM 12230 N N . ASP D 1 244 ? 78.238 -47.201 53.667 1.00 53.99 773 ASP D N 1
ATOM 12231 C CA . ASP D 1 244 ? 77.771 -48.561 53.412 1.00 53.53 773 ASP D CA 1
ATOM 12232 C C . ASP D 1 244 ? 76.386 -48.857 53.989 1.00 53.41 773 ASP D C 1
ATOM 12233 O O . ASP D 1 244 ? 75.941 -50.005 53.990 1.00 54.43 773 ASP D O 1
ATOM 12238 N N . ASP D 1 245 ? 75.706 -47.822 54.472 1.00 52.24 774 ASP D N 1
ATOM 12239 C CA . ASP D 1 245 ? 74.343 -47.975 54.973 1.00 49.01 774 ASP D CA 1
ATOM 12240 C C . ASP D 1 245 ? 73.365 -48.248 53.838 1.00 47.36 774 ASP D C 1
ATOM 12241 O O . ASP D 1 245 ? 73.310 -47.497 52.865 1.00 48.43 774 ASP D O 1
ATOM 12246 N N . ALA D 1 246 ? 72.596 -49.325 53.962 1.00 45.02 775 ALA D N 1
ATOM 12247 C CA . ALA D 1 246 ? 71.473 -49.546 53.063 1.00 42.62 775 ALA D CA 1
ATOM 12248 C C . ALA D 1 246 ? 70.358 -48.607 53.500 1.00 41.40 775 ALA D C 1
ATOM 12249 O O . ALA D 1 246 ? 69.895 -48.677 54.639 1.00 42.33 775 ALA D O 1
ATOM 12251 N N . THR D 1 247 ? 69.941 -47.719 52.605 1.00 37.70 776 THR D N 1
ATOM 12252 C CA . THR D 1 247 ? 68.966 -46.691 52.953 1.00 39.93 776 THR D CA 1
ATOM 12253 C C . THR D 1 247 ? 67.549 -47.030 52.497 1.00 37.07 776 THR D C 1
ATOM 12254 O O . THR D 1 247 ? 67.340 -47.967 51.728 1.00 35.91 776 THR D O 1
ATOM 12258 N N . ILE D 1 248 ? 66.589 -46.243 52.976 1.00 38.62 777 ILE D N 1
ATOM 12259 C CA . ILE D 1 248 ? 65.161 -46.522 52.811 1.00 39.79 777 ILE D CA 1
ATOM 12260 C C . ILE D 1 248 ? 64.705 -46.796 51.371 1.00 40.03 777 ILE D C 1
ATOM 12261 O O . ILE D 1 248 ? 63.874 -47.676 51.137 1.00 38.33 777 ILE D O 1
ATOM 12266 N N . GLU D 1 249 ? 65.258 -46.065 50.408 1.00 42.16 778 GLU D N 1
ATOM 12267 C CA . GLU D 1 249 ? 64.792 -46.165 49.026 1.00 42.92 778 GLU D CA 1
ATOM 12268 C C . GLU D 1 249 ? 65.189 -47.474 48.341 1.00 40.71 778 GLU D C 1
ATOM 12269 O O . GLU D 1 249 ? 64.735 -47.766 47.235 1.00 39.53 778 GLU D O 1
ATOM 12275 N N . LEU D 1 250 ? 66.031 -48.262 49.002 1.00 39.56 779 LEU D N 1
ATOM 12276 C CA . LEU D 1 250 ? 66.448 -49.551 48.462 1.00 35.97 779 LEU D CA 1
ATOM 12277 C C . LEU D 1 250 ? 65.446 -50.647 48.808 1.00 34.76 779 LEU D C 1
ATOM 12278 O O . LEU D 1 250 ? 65.559 -51.777 48.331 1.00 35.39 779 LEU D O 1
ATOM 12283 N N . PHE D 1 251 ? 64.462 -50.309 49.633 1.00 31.47 780 PHE D N 1
ATOM 12284 C CA . PHE D 1 251 ? 63.556 -51.314 50.177 1.00 31.54 780 PHE D CA 1
ATOM 12285 C C . PHE D 1 251 ? 62.125 -51.156 49.686 1.00 32.01 780 PHE D C 1
ATOM 12286 O O . PHE D 1 251 ? 61.608 -50.043 49.577 1.00 33.07 780 PHE D O 1
ATOM 12294 N N . LYS D 1 252 ? 61.490 -52.284 49.392 1.00 31.78 781 LYS D N 1
ATOM 12295 C CA . LYS D 1 252 ? 60.125 -52.289 48.888 1.00 34.63 781 LYS D CA 1
ATOM 12296 C C . LYS D 1 252 ? 59.107 -52.263 50.024 1.00 34.33 781 LYS D C 1
ATOM 12297 O O . LYS D 1 252 ? 59.213 -53.021 50.988 1.00 35.37 781 LYS D O 1
ATOM 12303 N N . MET D 1 253 ? 58.128 -51.372 49.900 1.00 34.01 782 MET D N 1
ATOM 12304 C CA . MET D 1 253 ? 57.044 -51.251 50.865 1.00 33.99 782 MET D CA 1
ATOM 12305 C C . MET D 1 253 ? 55.733 -51.076 50.113 1.00 33.21 782 MET D C 1
ATOM 12306 O O . MET D 1 253 ? 55.696 -50.420 49.073 1.00 35.24 782 MET D O 1
ATOM 12311 N N . ASN D 1 254 ? 54.657 -51.661 50.631 1.00 32.10 783 ASN D N 1
ATOM 12312 C CA . ASN D 1 254 ? 53.343 -51.476 50.022 1.00 33.82 783 ASN D CA 1
ATOM 12313 C C . ASN D 1 254 ? 52.557 -50.361 50.703 1.00 34.18 783 ASN D C 1
ATOM 12314 O O . ASN D 1 254 ? 51.327 -50.347 50.684 1.00 36.46 783 ASN D O 1
ATOM 12319 N N . PHE D 1 255 ? 53.290 -49.429 51.305 1.00 33.51 784 PHE D N 1
ATOM 12320 C CA . PHE D 1 255 ? 52.706 -48.254 51.941 1.00 35.24 784 PHE D CA 1
ATOM 12321 C C . PHE D 1 255 ? 53.753 -47.149 52.018 1.00 36.22 784 PHE D C 1
ATOM 12322 O O . PHE D 1 255 ? 54.934 -47.387 51.772 1.00 34.50 784 PHE D O 1
ATOM 12330 N N . THR D 1 256 ? 53.316 -45.940 52.359 1.00 37.89 785 THR D N 1
ATOM 12331 C CA . THR D 1 256 ? 54.232 -44.824 52.561 1.00 39.43 785 THR D CA 1
ATOM 12332 C C . THR D 1 256 ? 54.093 -44.293 53.984 1.00 39.61 785 THR D C 1
ATOM 12333 O O . THR D 1 256 ? 53.082 -44.529 54.644 1.00 36.72 785 THR D O 1
ATOM 12337 N N . PHE D 1 257 ? 55.110 -43.579 54.456 1.00 41.13 786 PHE D N 1
ATOM 12338 C CA . PHE D 1 257 ? 55.093 -43.051 55.817 1.00 42.70 786 PHE D CA 1
ATOM 12339 C C . PHE D 1 257 ? 54.244 -41.790 55.934 1.00 41.23 786 PHE D C 1
ATOM 12340 O O . PHE D 1 257 ? 53.960 -41.324 57.037 1.00 41.62 786 PHE D O 1
ATOM 12348 N N . ASP D 1 258 ? 53.836 -41.244 54.793 1.00 40.77 787 ASP D N 1
ATOM 12349 C CA . ASP D 1 258 ? 52.913 -40.115 54.775 1.00 42.13 787 ASP D CA 1
ATOM 12350 C C . ASP D 1 258 ? 51.556 -40.537 55.331 1.00 39.72 787 ASP D C 1
ATOM 12351 O O . ASP D 1 258 ? 50.790 -39.709 55.823 1.00 39.27 787 ASP D O 1
ATOM 12356 N N . GLU D 1 259 ? 51.271 -41.835 55.246 1.00 38.92 788 GLU D N 1
ATOM 12357 C CA . GLU D 1 259 ? 49.996 -42.393 55.685 1.00 38.67 788 GLU D CA 1
ATOM 12358 C C . GLU D 1 259 ? 49.869 -42.420 57.203 1.00 38.70 788 GLU D C 1
ATOM 12359 O O . GLU D 1 259 ? 48.777 -42.605 57.737 1.00 38.42 788 GLU D O 1
ATOM 12365 N N . TYR D 1 260 ? 50.991 -42.252 57.894 1.00 39.07 789 TYR D N 1
ATOM 12366 C CA . TYR D 1 260 ? 50.991 -42.264 59.350 1.00 37.35 789 TYR D CA 1
ATOM 12367 C C . TYR D 1 260 ? 51.366 -40.894 59.887 1.00 38.17 789 TYR D C 1
ATOM 12368 O O . TYR D 1 260 ? 51.958 -40.081 59.175 1.00 40.21 789 TYR D O 1
ATOM 12377 N N . TYR D 1 261 ? 51.016 -40.638 61.143 1.00 36.17 790 TYR D N 1
ATOM 12378 C CA . TYR D 1 261 ? 51.432 -39.410 61.802 1.00 39.27 790 TYR D CA 1
ATOM 12379 C C . TYR D 1 261 ? 52.947 -39.420 61.972 1.00 39.08 790 TYR D C 1
ATOM 12380 O O . TYR D 1 261 ? 53.581 -40.472 61.879 1.00 38.97 790 TYR D O 1
ATOM 12389 N N . SER D 1 262 ? 53.517 -38.244 62.214 1.00 41.00 791 SER D N 1
ATOM 12390 C CA . SER D 1 262 ? 54.965 -38.090 62.323 1.00 43.08 791 SER D CA 1
ATOM 12391 C C . SER D 1 262 ? 55.586 -39.012 63.369 1.00 43.94 791 SER D C 1
ATOM 12392 O O . SER D 1 262 ? 56.702 -39.501 63.190 1.00 45.57 791 SER D O 1
ATOM 12395 N N . ASP D 1 263 ? 54.857 -39.254 64.454 1.00 40.41 792 ASP D N 1
ATOM 12396 C CA . ASP D 1 263 ? 55.377 -40.064 65.550 1.00 41.71 792 ASP D CA 1
ATOM 12397 C C . ASP D 1 263 ? 55.110 -41.558 65.357 1.00 40.98 792 ASP D C 1
ATOM 12398 O O . ASP D 1 263 ? 55.527 -42.382 66.170 1.00 42.70 792 ASP D O 1
ATOM 12403 N N . GLY D 1 264 ? 54.409 -41.897 64.281 1.00 40.78 793 GLY D N 1
ATOM 12404 C CA . GLY D 1 264 ? 54.160 -43.286 63.936 1.00 40.43 793 GLY D CA 1
ATOM 12405 C C . GLY D 1 264 ? 53.138 -43.982 64.816 1.00 41.80 793 GLY D C 1
ATOM 12406 O O . GLY D 1 264 ? 52.958 -45.196 64.723 1.00 41.56 793 GLY D O 1
ATOM 12407 N N . LYS D 1 265 ? 52.468 -43.216 65.671 1.00 42.01 794 LYS D N 1
ATOM 12408 C CA . LYS D 1 265 ? 51.451 -43.770 66.557 1.00 43.86 794 LYS D CA 1
ATOM 12409 C C . LYS D 1 265 ? 50.221 -44.202 65.767 1.00 46.41 794 LYS D C 1
ATOM 12410 O O . LYS D 1 265 ? 49.687 -43.435 64.965 1.00 46.36 794 LYS D O 1
ATOM 12413 N N . THR D 1 266 ? 49.777 -45.433 65.997 1.00 46.47 795 THR D N 1
ATOM 12414 C CA . THR D 1 266 ? 48.613 -45.967 65.301 1.00 46.14 795 THR D CA 1
ATOM 12415 C C . THR D 1 266 ? 47.507 -46.355 66.278 1.00 49.26 795 THR D C 1
ATOM 12416 O O . THR D 1 266 ? 47.757 -46.555 67.468 1.00 49.20 795 THR D O 1
ATOM 12420 N N . ASN D 1 267 ? 46.285 -46.457 65.766 1.00 48.79 796 ASN D N 1
ATOM 12421 C CA . ASN D 1 267 ? 45.143 -46.870 66.570 1.00 51.28 796 ASN D CA 1
ATOM 12422 C C . ASN D 1 267 ? 44.259 -47.846 65.797 1.00 49.40 796 ASN D C 1
ATOM 12423 O O . ASN D 1 267 ? 43.049 -47.652 65.680 1.00 49.95 796 ASN D O 1
ATOM 12428 N N . SER D 1 268 ? 44.880 -48.890 65.259 1.00 46.25 797 SER D N 1
ATOM 12429 C CA . SER D 1 268 ? 44.158 -49.919 64.521 1.00 43.22 797 SER D CA 1
ATOM 12430 C C . SER D 1 268 ? 44.156 -51.229 65.300 1.00 40.04 797 SER D C 1
ATOM 12431 O O . SER D 1 268 ? 43.235 -51.502 66.070 1.00 43.43 797 SER D O 1
ATOM 12434 N N . PHE D 1 269 ? 45.191 -52.038 65.095 1.00 37.34 798 PHE D N 1
ATOM 12435 C CA . PHE D 1 269 ? 45.365 -53.259 65.871 1.00 38.56 798 PHE D CA 1
ATOM 12436 C C . PHE D 1 269 ? 45.742 -52.904 67.303 1.00 40.87 798 PHE D C 1
ATOM 12437 O O . PHE D 1 269 ? 46.525 -51.983 67.537 1.00 41.54 798 PHE D O 1
ATOM 12445 N N . VAL D 1 270 ? 45.174 -53.632 68.258 1.00 40.79 799 VAL D N 1
ATOM 12446 C CA . VAL D 1 270 ? 45.463 -53.410 69.669 1.00 40.64 799 VAL D CA 1
ATOM 12447 C C . VAL D 1 270 ? 45.988 -54.705 70.282 1.00 41.61 799 VAL D C 1
ATOM 12448 O O . VAL D 1 270 ? 45.616 -55.793 69.843 1.00 39.41 799 VAL D O 1
ATOM 12452 N N . GLU D 1 271 ? 46.868 -54.585 71.275 1.00 45.74 800 GLU D N 1
ATOM 12453 C CA . GLU D 1 271 ? 47.366 -55.742 72.012 1.00 48.40 800 GLU D CA 1
ATOM 12454 C C . GLU D 1 271 ? 46.216 -56.612 72.505 1.00 49.42 800 GLU D C 1
ATOM 12455 O O . GLU D 1 271 ? 45.229 -56.108 73.042 1.00 50.28 800 GLU D O 1
ATOM 12461 N N . GLY D 1 272 ? 46.341 -57.919 72.306 1.00 48.11 801 GLY D N 1
ATOM 12462 C CA . GLY D 1 272 ? 45.329 -58.854 72.759 1.00 48.93 801 GLY D CA 1
ATOM 12463 C C . GLY D 1 272 ? 44.428 -59.347 71.644 1.00 48.11 801 GLY D C 1
ATOM 12464 O O . GLY D 1 272 ? 43.835 -60.419 71.752 1.00 49.86 801 GLY D O 1
ATOM 12465 N N . MET D 1 273 ? 44.321 -58.562 70.575 1.00 45.48 802 MET D N 1
ATOM 12466 C CA . MET D 1 273 ? 43.496 -58.933 69.429 1.00 43.95 802 MET D CA 1
ATOM 12467 C C . MET D 1 273 ? 43.970 -60.237 68.805 1.00 44.12 802 MET D C 1
ATOM 12468 O O . MET D 1 273 ? 45.170 -60.514 68.751 1.00 43.79 802 MET D O 1
ATOM 12473 N N . LYS D 1 274 ? 43.023 -61.040 68.335 1.00 42.94 803 LYS D N 1
ATOM 12474 C CA . LYS D 1 274 ? 43.366 -62.288 67.671 1.00 43.81 803 LYS D CA 1
ATOM 12475 C C . LYS D 1 274 ? 43.051 -62.245 66.182 1.00 40.99 803 LYS D C 1
ATOM 12476 O O . LYS D 1 274 ? 42.217 -61.463 65.725 1.00 41.79 803 LYS D O 1
ATOM 12482 N N . LEU D 1 275 ? 43.740 -63.098 65.436 1.00 39.19 804 LEU D N 1
ATOM 12483 C CA . LEU D 1 275 ? 43.627 -63.148 63.990 1.00 37.88 804 LEU D CA 1
ATOM 12484 C C . LEU D 1 275 ? 44.270 -64.440 63.526 1.00 38.13 804 LEU D C 1
ATOM 12485 O O . LEU D 1 275 ? 44.632 -65.288 64.341 1.00 41.44 804 LEU D O 1
ATOM 12490 N N . GLU D 1 276 ? 44.415 -64.591 62.216 1.00 38.54 805 GLU D N 1
ATOM 12491 C CA . GLU D 1 276 ? 45.129 -65.733 61.667 1.00 36.91 805 GLU D CA 1
ATOM 12492 C C . GLU D 1 276 ? 46.332 -65.248 60.876 1.00 33.18 805 GLU D C 1
ATOM 12493 O O . GLU D 1 276 ? 46.329 -64.138 60.346 1.00 32.07 805 GLU D O 1
ATOM 12499 N N . ALA D 1 277 ? 47.366 -66.078 60.806 1.00 34.02 806 ALA D N 1
ATOM 12500 C CA . ALA D 1 277 ? 48.585 -65.698 60.111 1.00 35.40 806 ALA D CA 1
ATOM 12501 C C . ALA D 1 277 ? 49.375 -66.910 59.645 1.00 34.95 806 ALA D C 1
ATOM 12502 O O . ALA D 1 277 ? 49.313 -67.982 60.251 1.00 34.68 806 ALA D O 1
ATOM 12504 N N . VAL D 1 278 ? 50.116 -66.730 58.558 1.00 32.08 807 VAL D N 1
ATOM 12505 C CA . VAL D 1 278 ? 51.061 -67.737 58.110 1.00 34.95 807 VAL D CA 1
ATOM 12506 C C . VAL D 1 278 ? 52.167 -67.850 59.153 1.00 36.56 807 VAL D C 1
ATOM 12507 O O . VAL D 1 278 ? 52.714 -66.841 59.598 1.00 37.70 807 VAL D O 1
ATOM 12511 N N . ASP D 1 279 ? 52.478 -69.076 59.558 1.00 36.25 808 ASP D N 1
ATOM 12512 C CA . ASP D 1 279 ? 53.555 -69.316 60.509 1.00 38.31 808 ASP D CA 1
ATOM 12513 C C . ASP D 1 279 ? 54.887 -69.022 59.828 1.00 38.16 808 ASP D C 1
ATOM 12514 O O . ASP D 1 279 ? 55.230 -69.661 58.835 1.00 37.81 808 ASP D O 1
ATOM 12519 N N . PRO D 1 280 ? 55.644 -68.051 60.361 1.00 40.51 809 PRO D N 1
ATOM 12520 C CA . PRO D 1 280 ? 56.952 -67.710 59.788 1.00 42.11 809 PRO D CA 1
ATOM 12521 C C . PRO D 1 280 ? 57.966 -68.842 59.959 1.00 43.33 809 PRO D C 1
ATOM 12522 O O . PRO D 1 280 ? 58.960 -68.892 59.235 1.00 43.48 809 PRO D O 1
ATOM 12526 N N . LEU D 1 281 ? 57.710 -69.741 60.905 1.00 45.13 810 LEU D N 1
ATOM 12527 C CA . LEU D 1 281 ? 58.594 -70.877 61.145 1.00 47.06 810 LEU D CA 1
ATOM 12528 C C . LEU D 1 281 ? 58.093 -72.137 60.439 1.00 45.78 810 LEU D C 1
ATOM 12529 O O . LEU D 1 281 ? 58.760 -73.171 60.449 1.00 45.79 810 LEU D O 1
ATOM 12534 N N . ASN D 1 282 ? 56.914 -72.040 59.831 1.00 45.06 811 ASN D N 1
ATOM 12535 C CA . ASN D 1 282 ? 56.328 -73.151 59.087 1.00 45.13 811 ASN D CA 1
ATOM 12536 C C . ASN D 1 282 ? 55.320 -72.641 58.060 1.00 43.94 811 ASN D C 1
ATOM 12537 O O . ASN D 1 282 ? 54.143 -72.458 58.367 1.00 44.12 811 ASN D O 1
ATOM 12542 N N . LEU D 1 283 ? 55.795 -72.423 56.837 1.00 42.87 812 LEU D N 1
ATOM 12543 C CA . LEU D 1 283 ? 54.995 -71.794 55.787 1.00 43.44 812 LEU D CA 1
ATOM 12544 C C . LEU D 1 283 ? 53.803 -72.637 55.331 1.00 42.19 812 LEU D C 1
ATOM 12545 O O . LEU D 1 283 ? 52.909 -72.139 54.647 1.00 40.95 812 LEU D O 1
ATOM 12550 N N . SER D 1 284 ? 53.791 -73.910 55.712 1.00 42.06 813 SER D N 1
ATOM 12551 C CA . SER D 1 284 ? 52.676 -74.792 55.385 1.00 43.75 813 SER D CA 1
ATOM 12552 C C . SER D 1 284 ? 51.500 -74.537 56.315 1.00 41.56 813 SER D C 1
ATOM 12553 O O . SER D 1 284 ? 50.394 -75.025 56.086 1.00 41.92 813 SER D O 1
ATOM 12556 N N . SER D 1 285 ? 51.749 -73.764 57.366 1.00 39.50 814 SER D N 1
ATOM 12557 C CA . SER D 1 285 ? 50.766 -73.579 58.423 1.00 39.19 814 SER D CA 1
ATOM 12558 C C . SER D 1 285 ? 50.184 -72.172 58.475 1.00 37.87 814 SER D C 1
ATOM 12559 O O . SER D 1 285 ? 50.916 -71.182 58.501 1.00 34.16 814 SER D O 1
ATOM 12562 N N . ILE D 1 286 ? 48.857 -72.098 58.478 1.00 38.20 815 ILE D N 1
ATOM 12563 C CA . ILE D 1 286 ? 48.153 -70.873 58.826 1.00 36.83 815 ILE D CA 1
ATOM 12564 C C . ILE D 1 286 ? 47.475 -71.118 60.166 1.00 38.70 815 ILE D C 1
ATOM 12565 O O . ILE D 1 286 ? 46.759 -72.106 60.337 1.00 41.89 815 ILE D O 1
ATOM 12570 N N . CYS D 1 287 ? 47.710 -70.223 61.118 1.00 39.29 816 CYS D N 1
ATOM 12571 C CA . CYS D 1 287 ? 47.354 -70.483 62.507 1.00 41.11 816 CYS D CA 1
ATOM 12572 C C . CYS D 1 287 ? 46.781 -69.248 63.193 1.00 41.10 816 CYS D C 1
ATOM 12573 O O . CYS D 1 287 ? 47.119 -68.122 62.828 1.00 42.61 816 CYS D O 1
ATOM 12576 N N . PRO D 1 288 ? 45.887 -69.456 64.174 1.00 42.90 817 PRO D N 1
ATOM 12577 C CA . PRO D 1 288 ? 45.466 -68.370 65.061 1.00 42.75 817 PRO D CA 1
ATOM 12578 C C . PRO D 1 288 ? 46.673 -67.670 65.674 1.00 41.53 817 PRO D C 1
ATOM 12579 O O . PRO D 1 288 ? 47.624 -68.330 66.090 1.00 43.34 817 PRO D O 1
ATOM 12583 N N . ALA D 1 289 ? 46.634 -66.344 65.714 1.00 40.18 818 ALA D N 1
ATOM 12584 C CA . ALA D 1 289 ? 47.739 -65.565 66.249 1.00 41.13 818 ALA D CA 1
ATOM 12585 C C . ALA D 1 289 ? 47.219 -64.433 67.122 1.00 42.34 818 ALA D C 1
ATOM 12586 O O . ALA D 1 289 ? 46.060 -64.035 67.012 1.00 41.30 818 ALA D O 1
ATOM 12588 N N . THR D 1 290 ? 48.083 -63.920 67.990 1.00 43.83 819 THR D N 1
ATOM 12589 C CA . THR D 1 290 ? 47.703 -62.850 68.901 1.00 43.82 819 THR D CA 1
ATOM 12590 C C . THR D 1 290 ? 48.650 -61.666 68.760 1.00 43.34 819 THR D C 1
ATOM 12591 O O . THR D 1 290 ? 49.862 -61.843 68.641 1.00 43.94 819 THR D O 1
ATOM 12595 N N . VAL D 1 291 ? 48.092 -60.460 68.763 1.00 41.72 820 VAL D N 1
ATOM 12596 C CA . VAL D 1 291 ? 48.903 -59.252 68.778 1.00 40.85 820 VAL D CA 1
ATOM 12597 C C . VAL D 1 291 ? 49.538 -59.091 70.153 1.00 41.59 820 VAL D C 1
ATOM 12598 O O . VAL D 1 291 ? 48.842 -58.882 71.146 1.00 41.31 820 VAL D O 1
ATOM 12602 N N . MET D 1 292 ? 50.861 -59.194 70.208 1.00 41.17 821 MET D N 1
ATOM 12603 C CA . MET D 1 292 ? 51.575 -59.133 71.478 1.00 43.10 821 MET D CA 1
ATOM 12604 C C . MET D 1 292 ? 52.080 -57.729 71.782 1.00 43.79 821 MET D C 1
ATOM 12605 O O . MET D 1 292 ? 52.075 -57.292 72.932 1.00 45.86 821 MET D O 1
ATOM 12610 N N . ALA D 1 293 ? 52.519 -57.026 70.744 1.00 43.39 822 ALA D N 1
ATOM 12611 C CA . ALA D 1 293 ? 52.999 -55.660 70.902 1.00 43.91 822 ALA D CA 1
ATOM 12612 C C . ALA D 1 293 ? 52.770 -54.848 69.635 1.00 44.93 822 ALA D C 1
ATOM 12613 O O . ALA D 1 293 ? 53.164 -55.259 68.543 1.00 44.76 822 ALA D O 1
ATOM 12615 N N . VAL D 1 294 ? 52.125 -53.697 69.787 1.00 44.67 823 VAL D N 1
ATOM 12616 C CA . VAL D 1 294 ? 51.933 -52.782 68.672 1.00 42.10 823 VAL D CA 1
ATOM 12617 C C . VAL D 1 294 ? 53.078 -51.780 68.628 1.00 42.06 823 VAL D C 1
ATOM 12618 O O . VAL D 1 294 ? 53.310 -51.045 69.588 1.00 38.45 823 VAL D O 1
ATOM 12622 N N . LEU D 1 295 ? 53.796 -51.763 67.512 1.00 38.29 824 LEU D N 1
ATOM 12623 C CA . LEU D 1 295 ? 54.917 -50.851 67.341 1.00 38.48 824 LEU D CA 1
ATOM 12624 C C . LEU D 1 295 ? 54.463 -49.618 66.570 1.00 38.25 824 LEU D C 1
ATOM 12625 O O . LEU D 1 295 ? 53.271 -49.316 66.518 1.00 35.34 824 LEU D O 1
ATOM 12630 N N . LYS D 1 296 ? 55.411 -48.909 65.971 1.00 39.57 825 LYS D N 1
ATOM 12631 C CA . LYS D 1 296 ? 55.090 -47.693 65.235 1.00 37.64 825 LYS D CA 1
ATOM 12632 C C . LYS D 1 296 ? 54.946 -47.958 63.739 1.00 35.39 825 LYS D C 1
ATOM 12633 O O . LYS D 1 296 ? 55.436 -48.965 63.227 1.00 33.91 825 LYS D O 1
ATOM 12639 N N . PHE D 1 297 ? 54.251 -47.051 63.056 1.00 37.77 826 PHE D N 1
ATOM 12640 C CA . PHE D 1 297 ? 54.110 -47.077 61.598 1.00 34.63 826 PHE D CA 1
ATOM 12641 C C . PHE D 1 297 ? 53.451 -48.337 61.033 1.00 34.59 826 PHE D C 1
ATOM 12642 O O . PHE D 1 297 ? 53.720 -48.723 59.896 1.00 34.08 826 PHE D O 1
ATOM 12650 N N . GLY D 1 298 ? 52.589 -48.971 61.821 1.00 33.01 827 GLY D N 1
ATOM 12651 C CA . GLY D 1 298 ? 51.828 -50.110 61.338 1.00 34.24 827 GLY D CA 1
ATOM 12652 C C . GLY D 1 298 ? 52.430 -51.462 61.670 1.00 35.44 827 GLY D C 1
ATOM 12653 O O . GLY D 1 298 ? 51.786 -52.496 61.490 1.00 34.63 827 GLY D O 1
ATOM 12654 N N . TYR D 1 299 ? 53.667 -51.463 62.155 1.00 33.83 828 TYR D N 1
ATOM 12655 C CA . TYR D 1 299 ? 54.334 -52.708 62.519 1.00 32.81 828 TYR D CA 1
ATOM 12656 C C . TYR D 1 299 ? 53.856 -53.219 63.873 1.00 36.10 828 TYR D C 1
ATOM 12657 O O . TYR D 1 299 ? 53.537 -52.434 64.766 1.00 37.60 828 TYR D O 1
ATOM 12666 N N . MET D 1 300 ? 53.809 -54.538 64.021 1.00 37.00 829 MET D N 1
ATOM 12667 C CA . MET D 1 300 ? 53.372 -55.147 65.270 1.00 39.19 829 MET D CA 1
ATOM 12668 C C . MET D 1 300 ? 53.964 -56.538 65.472 1.00 38.89 829 MET D C 1
ATOM 12669 O O . MET D 1 300 ? 54.171 -57.283 64.514 1.00 37.54 829 MET D O 1
ATOM 12674 N N . MET D 1 301 ? 54.243 -56.875 66.728 1.00 39.06 830 MET D N 1
ATOM 12675 C CA . MET D 1 301 ? 54.725 -58.203 67.074 1.00 40.08 830 MET D CA 1
ATOM 12676 C C . MET D 1 301 ? 53.539 -59.118 67.347 1.00 42.90 830 MET D C 1
ATOM 12677 O O . MET D 1 301 ? 52.651 -58.779 68.131 1.00 42.63 830 MET D O 1
ATOM 12682 N N . ILE D 1 302 ? 53.517 -60.271 66.687 1.00 44.40 831 ILE D N 1
ATOM 12683 C CA . ILE D 1 302 ? 52.491 -61.271 66.951 1.00 46.23 831 ILE D CA 1
ATOM 12684 C C . ILE D 1 302 ? 53.125 -62.606 67.327 1.00 45.74 831 ILE D C 1
ATOM 12685 O O . ILE D 1 302 ? 54.278 -62.874 66.989 1.00 45.47 831 ILE D O 1
ATOM 12690 N N . ARG D 1 303 ? 52.372 -63.435 68.041 1.00 45.28 832 ARG D N 1
ATOM 12691 C CA . ARG D 1 303 ? 52.826 -64.783 68.349 1.00 48.18 832 ARG D CA 1
ATOM 12692 C C . ARG D 1 303 ? 51.902 -65.803 67.699 1.00 45.75 832 ARG D C 1
ATOM 12693 O O . ARG D 1 303 ? 50.686 -65.620 67.660 1.00 45.74 832 ARG D O 1
ATOM 12701 N N . ILE D 1 304 ? 52.487 -66.868 67.166 1.00 46.13 833 ILE D N 1
ATOM 12702 C CA . ILE D 1 304 ? 51.702 -67.972 66.640 1.00 47.26 833 ILE D CA 1
ATOM 12703 C C . ILE D 1 304 ? 51.219 -68.807 67.819 1.00 48.45 833 ILE D C 1
ATOM 12704 O O . ILE D 1 304 ? 52.018 -69.243 68.647 1.00 49.14 833 ILE D O 1
ATOM 12709 N N . ASP D 1 305 ? 49.910 -69.019 67.902 1.00 48.52 834 ASP D N 1
ATOM 12710 C CA . ASP D 1 305 ? 49.322 -69.680 69.063 1.00 50.42 834 ASP D CA 1
ATOM 12711 C C . ASP D 1 305 ? 49.543 -71.193 69.089 1.00 52.71 834 ASP D C 1
ATOM 12712 O O . ASP D 1 305 ? 49.206 -71.855 70.071 1.00 54.85 834 ASP D O 1
ATOM 12717 N N . SER D 1 306 ? 50.110 -71.738 68.017 1.00 52.61 835 SER D N 1
ATOM 12718 C CA . SER D 1 306 ? 50.376 -73.173 67.953 1.00 54.30 835 SER D CA 1
ATOM 12719 C C . SER D 1 306 ? 51.685 -73.524 68.645 1.00 57.40 835 SER D C 1
ATOM 12720 O O . SER D 1 306 ? 51.932 -74.686 68.969 1.00 58.46 835 SER D O 1
ATOM 12723 N N . TYR D 1 307 ? 52.525 -72.516 68.858 1.00 58.87 836 TYR D N 1
ATOM 12724 C CA . TYR D 1 307 ? 53.800 -72.715 69.536 1.00 61.16 836 TYR D CA 1
ATOM 12725 C C . TYR D 1 307 ? 53.564 -73.195 70.961 1.00 65.30 836 TYR D C 1
ATOM 12726 O O . TYR D 1 307 ? 52.544 -72.869 71.572 1.00 65.62 836 TYR D O 1
ATOM 12735 N N . GLN D 1 308 ? 54.503 -73.975 71.485 1.00 67.50 837 GLN D N 1
ATOM 12736 C CA . GLN D 1 308 ? 54.483 -74.340 72.894 1.00 69.35 837 GLN D CA 1
ATOM 12737 C C . GLN D 1 308 ? 54.622 -73.059 73.708 1.00 69.45 837 GLN D C 1
ATOM 12738 O O . GLN D 1 308 ? 55.262 -72.109 73.255 1.00 66.89 837 GLN D O 1
ATOM 12741 N N . PRO D 1 309 ? 54.007 -73.021 74.902 1.00 71.67 838 PRO D N 1
ATOM 12742 C CA . PRO D 1 309 ? 54.049 -71.842 75.776 1.00 71.42 838 PRO D CA 1
ATOM 12743 C C . PRO D 1 309 ? 55.466 -71.313 75.997 1.00 71.99 838 PRO D C 1
ATOM 12744 O O . PRO D 1 309 ? 56.381 -72.087 76.278 1.00 75.43 838 PRO D O 1
ATOM 12748 N N . ASP D 1 310 ? 55.633 -70.001 75.858 1.00 68.69 839 ASP D N 1
ATOM 12749 C CA . ASP D 1 310 ? 56.940 -69.369 75.990 1.00 68.35 839 ASP D CA 1
ATOM 12750 C C . ASP D 1 310 ? 56.771 -67.908 76.399 1.00 68.24 839 ASP D C 1
ATOM 12751 O O . ASP D 1 310 ? 56.398 -67.065 75.585 1.00 66.72 839 ASP D O 1
ATOM 12753 N N . ALA D 1 311 ? 57.055 -67.615 77.664 1.00 70.57 840 ALA D N 1
ATOM 12754 C CA . ALA D 1 311 ? 56.860 -66.273 78.204 1.00 70.16 840 ALA D CA 1
ATOM 12755 C C . ALA D 1 311 ? 58.002 -65.323 77.853 1.00 69.31 840 ALA D C 1
ATOM 12756 O O . ALA D 1 311 ? 57.912 -64.119 78.097 1.00 67.80 840 ALA D O 1
ATOM 12758 N N . SER D 1 312 ? 59.074 -65.865 77.283 1.00 69.69 841 SER D N 1
ATOM 12759 C CA . SER D 1 312 ? 60.236 -65.060 76.920 1.00 70.00 841 SER D CA 1
ATOM 12760 C C . SER D 1 312 ? 59.904 -64.075 75.804 1.00 69.47 841 SER D C 1
ATOM 12761 O O . SER D 1 312 ? 60.377 -62.938 75.805 1.00 70.73 841 SER D O 1
ATOM 12764 N N . GLY D 1 313 ? 59.088 -64.517 74.854 1.00 66.67 842 GLY D N 1
ATOM 12765 C CA . GLY D 1 313 ? 58.714 -63.684 73.728 1.00 63.88 842 GLY D CA 1
ATOM 12766 C C . GLY D 1 313 ? 59.792 -63.655 72.663 1.00 62.34 842 GLY D C 1
ATOM 12767 O O . GLY D 1 313 ? 59.836 -62.749 71.832 1.00 59.39 842 GLY D O 1
ATOM 12768 N N . SER D 1 314 ? 60.667 -64.655 72.690 1.00 64.53 843 SER D N 1
ATOM 12769 C CA . SER D 1 314 ? 61.741 -64.760 71.711 1.00 64.62 843 SER D CA 1
ATOM 12770 C C . SER D 1 314 ? 61.208 -65.241 70.367 1.00 62.35 843 SER D C 1
ATOM 12771 O O . SER D 1 314 ? 61.872 -65.107 69.339 1.00 60.78 843 SER D O 1
ATOM 12774 N N . ASP D 1 315 ? 60.003 -65.801 70.381 1.00 61.71 844 ASP D N 1
ATOM 12775 C CA . ASP D 1 315 ? 59.410 -66.369 69.177 1.00 59.72 844 ASP D CA 1
ATOM 12776 C C . ASP D 1 315 ? 58.305 -65.490 68.592 1.00 53.42 844 ASP D C 1
ATOM 12777 O O . ASP D 1 315 ? 57.595 -65.902 67.674 1.00 52.53 844 ASP D O 1
ATOM 12782 N N . TRP D 1 316 ? 58.162 -64.281 69.127 1.00 48.36 845 TRP D N 1
ATOM 12783 C CA . TRP D 1 316 ? 57.250 -63.301 68.551 1.00 45.75 845 TRP D CA 1
ATOM 12784 C C . TRP D 1 316 ? 57.790 -62.884 67.187 1.00 43.49 845 TRP D C 1
ATOM 12785 O O . TRP D 1 316 ? 58.999 -62.875 66.972 1.00 44.89 845 TRP D O 1
ATOM 12796 N N . PHE D 1 317 ? 56.899 -62.545 66.264 1.00 41.51 846 PHE D N 1
ATOM 12797 C CA . PHE D 1 317 ? 57.319 -62.194 64.912 1.00 39.46 846 PHE D CA 1
ATOM 12798 C C . PHE D 1 317 ? 56.623 -60.929 64.424 1.00 39.04 846 PHE D C 1
ATOM 12799 O O . PHE D 1 317 ? 55.424 -60.748 64.637 1.00 36.79 846 PHE D O 1
ATOM 12807 N N . CYS D 1 318 ? 57.383 -60.056 63.769 1.00 39.32 847 CYS D N 1
ATOM 12808 C CA . CYS D 1 318 ? 56.846 -58.786 63.293 1.00 38.00 847 CYS D CA 1
ATOM 12809 C C . CYS D 1 318 ? 56.208 -58.896 61.911 1.00 38.87 847 CYS D C 1
ATOM 12810 O O . CYS D 1 318 ? 56.860 -59.276 60.938 1.00 39.72 847 CYS D O 1
ATOM 12813 N N . TYR D 1 319 ? 54.922 -58.569 61.848 1.00 36.64 848 TYR D N 1
ATOM 12814 C CA . TYR D 1 319 ? 54.207 -58.417 60.589 1.00 34.14 848 TYR D CA 1
ATOM 12815 C C . TYR D 1 319 ? 53.750 -56.971 60.507 1.00 32.85 848 TYR D C 1
ATOM 12816 O O . TYR D 1 319 ? 53.312 -56.406 61.509 1.00 33.07 848 TYR D O 1
ATOM 12825 N N . HIS D 1 320 ? 53.841 -56.359 59.332 1.00 30.06 849 HIS D N 1
ATOM 12826 C CA . HIS D 1 320 ? 53.236 -55.046 59.164 1.00 31.67 849 HIS D CA 1
ATOM 12827 C C . HIS D 1 320 ? 51.733 -55.244 59.016 1.00 33.62 849 HIS D C 1
ATOM 12828 O O . HIS D 1 320 ? 51.288 -56.308 58.593 1.00 34.92 849 HIS D O 1
ATOM 12835 N N . GLU D 1 321 ? 50.948 -54.232 59.370 1.00 32.37 850 GLU D N 1
ATOM 12836 C CA . GLU D 1 321 ? 49.495 -54.375 59.354 1.00 34.19 850 GLU D CA 1
ATOM 12837 C C . GLU D 1 321 ? 48.932 -54.565 57.944 1.00 35.39 850 GLU D C 1
ATOM 12838 O O . GLU D 1 321 ? 47.825 -55.078 57.775 1.00 35.99 850 GLU D O 1
ATOM 12844 N N . LYS D 1 322 ? 49.696 -54.154 56.937 1.00 32.59 851 LYS D N 1
ATOM 12845 C CA . LYS D 1 322 ? 49.273 -54.317 55.551 1.00 33.20 851 LYS D CA 1
ATOM 12846 C C . LYS D 1 322 ? 49.920 -55.538 54.907 1.00 34.06 851 LYS D C 1
ATOM 12847 O O . LYS D 1 322 ? 49.937 -55.667 53.682 1.00 34.06 851 LYS D O 1
ATOM 12851 N N . SER D 1 323 ? 50.457 -56.429 55.735 1.00 32.32 852 SER D N 1
ATOM 12852 C CA . SER D 1 323 ? 51.036 -57.672 55.241 1.00 30.66 852 SER D CA 1
ATOM 12853 C C . SER D 1 323 ? 49.955 -58.528 54.597 1.00 30.29 852 SER D C 1
ATOM 12854 O O . SER D 1 323 ? 48.824 -58.570 55.081 1.00 30.40 852 SER D O 1
ATOM 12857 N N . PRO D 1 324 ? 50.297 -59.206 53.493 1.00 29.48 853 PRO D N 1
ATOM 12858 C CA . PRO D 1 324 ? 49.360 -60.132 52.852 1.00 29.26 853 PRO D CA 1
ATOM 12859 C C . PRO D 1 324 ? 49.392 -61.505 53.518 1.00 31.81 853 PRO D C 1
ATOM 12860 O O . PRO D 1 324 ? 48.738 -62.433 53.045 1.00 32.55 853 PRO D O 1
ATOM 12864 N N . CYS D 1 325 ? 50.143 -61.628 54.608 1.00 33.36 854 CYS D N 1
ATOM 12865 C CA . CYS D 1 325 ? 50.292 -62.912 55.283 1.00 33.80 854 CYS D CA 1
ATOM 12866 C C . CYS D 1 325 ? 49.567 -62.962 56.625 1.00 33.24 854 CYS D C 1
ATOM 12867 O O . CYS D 1 325 ? 49.738 -63.908 57.394 1.00 33.21 854 CYS D O 1
ATOM 12870 N N . ILE D 1 326 ? 48.765 -61.940 56.908 1.00 32.26 855 ILE D N 1
ATOM 12871 C CA . ILE D 1 326 ? 47.865 -61.981 58.057 1.00 33.79 855 ILE D CA 1
ATOM 12872 C C . ILE D 1 326 ? 46.419 -61.902 57.579 1.00 33.30 855 ILE D C 1
ATOM 12873 O O . ILE D 1 326 ? 46.132 -61.299 56.546 1.00 33.30 855 ILE D O 1
ATOM 12878 N N . PHE D 1 327 ? 45.515 -62.527 58.324 1.00 33.24 856 PHE D N 1
ATOM 12879 C CA . PHE D 1 327 ? 44.124 -62.633 57.904 1.00 31.19 856 PHE D CA 1
ATOM 12880 C C . PHE D 1 327 ? 43.208 -62.478 59.110 1.00 31.25 856 PHE D C 1
ATOM 12881 O O . PHE D 1 327 ? 43.631 -62.706 60.244 1.00 33.62 856 PHE D O 1
ATOM 12889 N N . PRO D 1 328 ? 41.947 -62.084 58.876 1.00 29.36 857 PRO D N 1
ATOM 12890 C CA . PRO D 1 328 ? 41.007 -62.031 59.998 1.00 33.00 857 PRO D CA 1
ATOM 12891 C C . PRO D 1 328 ? 40.679 -63.432 60.488 1.00 33.37 857 PRO D C 1
ATOM 12892 O O . PRO D 1 328 ? 40.813 -64.392 59.728 1.00 30.46 857 PRO D O 1
ATOM 12896 N N . ALA D 1 329 ? 40.269 -63.545 61.746 1.00 33.06 858 ALA D N 1
ATOM 12897 C CA . ALA D 1 329 ? 39.834 -64.820 62.292 1.00 36.98 858 ALA D CA 1
ATOM 12898 C C . ALA D 1 329 ? 38.693 -65.379 61.449 1.00 38.66 858 ALA D C 1
ATOM 12899 O O . ALA D 1 329 ? 37.701 -64.694 61.199 1.00 39.88 858 ALA D O 1
ATOM 12901 N N . GLY D 1 330 ? 38.851 -66.618 60.995 1.00 37.39 859 GLY D N 1
ATOM 12902 C CA . GLY D 1 330 ? 37.834 -67.267 60.189 1.00 33.56 859 GLY D CA 1
ATOM 12903 C C . GLY D 1 330 ? 38.213 -67.406 58.726 1.00 34.22 859 GLY D C 1
ATOM 12904 O O . GLY D 1 330 ? 37.463 -67.985 57.942 1.00 37.26 859 GLY D O 1
ATOM 12905 N N . PHE D 1 331 ? 39.375 -66.872 58.361 1.00 33.61 860 PHE D N 1
ATOM 12906 C CA . PHE D 1 331 ? 39.869 -66.932 56.988 1.00 31.89 860 PHE D CA 1
ATOM 12907 C C . PHE D 1 331 ? 39.954 -68.371 56.486 1.00 34.14 860 PHE D C 1
ATOM 12908 O O . PHE D 1 331 ? 39.466 -68.693 55.402 1.00 34.13 860 PHE D O 1
ATOM 12916 N N . CYS D 1 332 ? 40.574 -69.232 57.287 1.00 35.74 861 CYS D N 1
ATOM 12917 C CA . CYS D 1 332 ? 40.721 -70.642 56.943 1.00 33.98 861 CYS D CA 1
ATOM 12918 C C . CYS D 1 332 ? 39.375 -71.350 56.822 1.00 36.07 861 CYS D C 1
ATOM 12919 O O . CYS D 1 332 ? 39.147 -72.112 55.881 1.00 37.09 861 CYS D O 1
ATOM 12922 N N . SER D 1 333 ? 38.492 -71.101 57.784 1.00 36.52 862 SER D N 1
ATOM 12923 C CA . SER D 1 333 ? 37.157 -71.688 57.780 1.00 39.72 862 SER D CA 1
ATOM 12924 C C . SER D 1 333 ? 36.393 -71.307 56.517 1.00 37.25 862 SER D C 1
ATOM 12925 O O . SER D 1 333 ? 35.829 -72.161 55.835 1.00 34.67 862 SER D O 1
ATOM 12928 N N . VAL D 1 334 ? 36.392 -70.014 56.216 1.00 33.83 863 VAL D N 1
ATOM 12929 C CA . VAL D 1 334 ? 35.679 -69.474 55.065 1.00 33.75 863 VAL D CA 1
ATOM 12930 C C . VAL D 1 334 ? 36.232 -70.002 53.737 1.00 33.54 863 VAL D C 1
ATOM 12931 O O . VAL D 1 334 ? 35.483 -70.238 52.785 1.00 35.42 863 VAL D O 1
ATOM 12935 N N . ASN D 1 335 ? 37.542 -70.217 53.688 1.00 30.59 864 ASN D N 1
ATOM 12936 C CA . ASN D 1 335 ? 38.206 -70.608 52.447 1.00 29.78 864 ASN D CA 1
ATOM 12937 C C . ASN D 1 335 ? 38.553 -72.092 52.345 1.00 37.05 864 ASN D C 1
ATOM 12938 O O . ASN D 1 335 ? 39.346 -72.489 51.490 1.00 35.72 864 ASN D O 1
ATOM 12943 N N . ASN D 1 336 ? 37.944 -72.902 53.208 1.00 39.13 865 ASN D N 1
ATOM 12944 C CA . ASN D 1 336 ? 38.210 -74.340 53.258 1.00 41.50 865 ASN D CA 1
ATOM 12945 C C . ASN D 1 336 ? 39.694 -74.688 53.358 1.00 40.87 865 ASN D C 1
ATOM 12946 O O . ASN D 1 336 ? 40.200 -75.530 52.615 1.00 42.91 865 ASN D O 1
ATOM 12951 N N . ILE D 1 337 ? 40.384 -74.024 54.277 1.00 38.88 866 ILE D N 1
ATOM 12952 C CA . ILE D 1 337 ? 41.783 -74.315 54.556 1.00 37.99 866 ILE D CA 1
ATOM 12953 C C . ILE D 1 337 ? 41.885 -74.977 55.922 1.00 39.92 866 ILE D C 1
ATOM 12954 O O . ILE D 1 337 ? 41.283 -74.511 56.889 1.00 37.23 866 ILE D O 1
ATOM 12959 N N . SER D 1 338 ? 42.632 -76.074 55.998 1.00 44.64 867 SER D N 1
ATOM 12960 C CA . SER D 1 338 ? 42.869 -76.739 57.270 1.00 47.56 867 SER D CA 1
ATOM 12961 C C . SER D 1 338 ? 43.666 -75.824 58.189 1.00 45.68 867 SER D C 1
ATOM 12962 O O . SER D 1 338 ? 44.868 -75.636 58.000 1.00 45.35 867 SER D O 1
ATOM 12965 N N . VAL D 1 339 ? 42.992 -75.246 59.176 1.00 43.85 868 VAL D N 1
ATOM 12966 C CA . VAL D 1 339 ? 43.653 -74.356 60.119 1.00 42.10 868 VAL D CA 1
ATOM 12967 C C . VAL D 1 339 ? 44.491 -75.169 61.102 1.00 44.47 868 VAL D C 1
ATOM 12968 O O . VAL D 1 339 ? 44.147 -76.302 61.439 1.00 44.51 868 VAL D O 1
ATOM 12972 N N . THR D 1 340 ? 45.612 -74.602 61.533 1.00 46.17 869 THR D N 1
ATOM 12973 C CA . THR D 1 340 ? 46.422 -75.225 62.569 1.00 46.93 869 THR D CA 1
ATOM 12974 C C . THR D 1 340 ? 45.851 -74.834 63.920 1.00 48.28 869 THR D C 1
ATOM 12975 O O . THR D 1 340 ? 45.783 -73.651 64.241 1.00 48.18 869 THR D O 1
ATOM 12979 N N . PRO D 1 341 ? 45.428 -75.825 64.717 1.00 50.06 870 PRO D N 1
ATOM 12980 C CA . PRO D 1 341 ? 44.818 -75.506 66.011 1.00 49.91 870 PRO D CA 1
ATOM 12981 C C . PRO D 1 341 ? 45.809 -74.824 66.943 1.00 49.99 870 PRO D C 1
ATOM 12982 O O . PRO D 1 341 ? 47.014 -75.046 66.820 1.00 50.33 870 PRO D O 1
ATOM 12986 N N . PRO D 1 342 ? 45.308 -73.980 67.855 1.00 51.15 871 PRO D N 1
ATOM 12987 C CA . PRO D 1 342 ? 46.159 -73.387 68.888 1.00 52.79 871 PRO D CA 1
ATOM 12988 C C . PRO D 1 342 ? 46.670 -74.488 69.806 1.00 56.33 871 PRO D C 1
ATOM 12989 O O . PRO D 1 342 ? 46.048 -75.550 69.873 1.00 55.58 871 PRO D O 1
ATOM 12993 N N . ASN D 1 343 ? 47.782 -74.243 70.491 1.00 59.05 872 ASN D N 1
ATOM 12994 C CA . ASN D 1 343 ? 48.373 -75.241 71.376 1.00 63.71 872 ASN D CA 1
ATOM 12995 C C . ASN D 1 343 ? 47.377 -75.759 72.411 1.00 69.08 872 ASN D C 1
ATOM 12996 O O . ASN D 1 343 ? 46.950 -75.020 73.298 1.00 71.03 872 ASN D O 1
ATOM 13001 N N . GLY D 1 344 ? 46.998 -77.027 72.275 1.00 71.04 873 GLY D N 1
ATOM 13002 C CA . GLY D 1 344 ? 46.068 -77.651 73.199 1.00 73.18 873 GLY D CA 1
ATOM 13003 C C . GLY D 1 344 ? 44.679 -77.879 72.628 1.00 72.62 873 GLY D C 1
ATOM 13004 O O . GLY D 1 344 ? 43.735 -78.147 73.372 1.00 74.67 873 GLY D O 1
ATOM 13005 N N . TYR D 1 345 ? 44.550 -77.774 71.309 1.00 68.40 874 TYR D N 1
ATOM 13006 C CA . TYR D 1 345 ? 43.267 -77.978 70.641 1.00 67.66 874 TYR D CA 1
ATOM 13007 C C . TYR D 1 345 ? 43.374 -79.025 69.533 1.00 68.70 874 TYR D C 1
ATOM 13008 O O . TYR D 1 345 ? 44.472 -79.461 69.188 1.00 68.11 874 TYR D O 1
ATOM 13017 N N . ASP D 1 346 ? 42.232 -79.423 68.977 1.00 70.34 875 ASP D N 1
ATOM 13018 C CA . ASP D 1 346 ? 42.203 -80.410 67.896 1.00 71.05 875 ASP D CA 1
ATOM 13019 C C . ASP D 1 346 ? 41.542 -79.872 66.629 1.00 70.48 875 ASP D C 1
ATOM 13020 O O . ASP D 1 346 ? 40.581 -79.106 66.694 1.00 70.64 875 ASP D O 1
ATOM 13023 N N . SER D 1 347 ? 42.055 -80.298 65.479 1.00 71.18 876 SER D N 1
ATOM 13024 C CA . SER D 1 347 ? 41.614 -79.782 64.185 1.00 70.83 876 SER D CA 1
ATOM 13025 C C . SER D 1 347 ? 40.196 -80.199 63.788 1.00 73.48 876 SER D C 1
ATOM 13026 O O . SER D 1 347 ? 39.670 -79.730 62.778 1.00 74.09 876 SER D O 1
ATOM 13029 N N . ARG D 1 348 ? 39.581 -81.080 64.570 1.00 76.32 877 ARG D N 1
ATOM 13030 C CA . ARG D 1 348 ? 38.196 -81.472 64.320 1.00 76.25 877 ARG D CA 1
ATOM 13031 C C . ARG D 1 348 ? 37.260 -80.966 65.414 1.00 78.49 877 ARG D C 1
ATOM 13032 O O . ARG D 1 348 ? 36.045 -81.147 65.335 1.00 80.29 877 ARG D O 1
ATOM 13034 N N . THR D 1 349 ? 37.830 -80.331 66.432 1.00 77.68 878 THR D N 1
ATOM 13035 C CA . THR D 1 349 ? 37.036 -79.803 67.536 1.00 76.40 878 THR D CA 1
ATOM 13036 C C . THR D 1 349 ? 37.130 -78.284 67.633 1.00 74.10 878 THR D C 1
ATOM 13037 O O . THR D 1 349 ? 36.147 -77.615 67.959 1.00 75.34 878 THR D O 1
ATOM 13041 N N . PHE D 1 350 ? 38.314 -77.746 67.348 1.00 69.87 879 PHE D N 1
ATOM 13042 C CA . PHE D 1 350 ? 38.562 -76.311 67.472 1.00 62.89 879 PHE D CA 1
ATOM 13043 C C . PHE D 1 350 ? 37.613 -75.460 66.639 1.00 58.26 879 PHE D C 1
ATOM 13044 O O . PHE D 1 350 ? 37.379 -75.734 65.462 1.00 57.26 879 PHE D O 1
ATOM 13052 N N . THR D 1 351 ? 37.066 -74.430 67.273 1.00 57.46 880 THR D N 1
ATOM 13053 C CA . THR D 1 351 ? 36.275 -73.416 66.592 1.00 53.94 880 THR D CA 1
ATOM 13054 C C . THR D 1 351 ? 36.692 -72.065 67.152 1.00 52.13 880 THR D C 1
ATOM 13055 O O . THR D 1 351 ? 37.138 -71.977 68.296 1.00 52.97 880 THR D O 1
ATOM 13059 N N . TRP D 1 352 ? 36.557 -71.014 66.352 1.00 48.76 881 TRP D N 1
ATOM 13060 C CA . TRP D 1 352 ? 36.932 -69.682 66.810 1.00 46.81 881 TRP D CA 1
ATOM 13061 C C . TRP D 1 352 ? 36.041 -69.192 67.949 1.00 47.64 881 TRP D C 1
ATOM 13062 O O . TRP D 1 352 ? 36.504 -68.493 68.848 1.00 48.62 881 TRP D O 1
ATOM 13073 N N . GLU D 1 353 ? 34.769 -69.574 67.917 1.00 47.71 882 GLU D N 1
ATOM 13074 C CA . GLU D 1 353 ? 33.837 -69.168 68.963 1.00 50.04 882 GLU D CA 1
ATOM 13075 C C . GLU D 1 353 ? 34.206 -69.796 70.309 1.00 54.01 882 GLU D C 1
ATOM 13076 O O . GLU D 1 353 ? 34.097 -69.152 71.353 1.00 55.28 882 GLU D O 1
ATOM 13082 N N . GLY D 1 354 ? 34.662 -71.045 70.276 1.00 54.66 883 GLY D N 1
ATOM 13083 C CA . GLY D 1 354 ? 35.062 -71.739 71.485 1.00 55.51 883 GLY D CA 1
ATOM 13084 C C . GLY D 1 354 ? 36.364 -71.179 72.017 1.00 56.36 883 GLY D C 1
ATOM 13085 O O . GLY D 1 354 ? 36.538 -71.018 73.223 1.00 57.80 883 GLY D O 1
ATOM 13086 N N . TYR D 1 355 ? 37.277 -70.873 71.101 1.00 55.79 884 TYR D N 1
ATOM 13087 C CA . TYR D 1 355 ? 38.586 -70.335 71.450 1.00 56.53 884 TYR D CA 1
ATOM 13088 C C . TYR D 1 355 ? 38.461 -68.981 72.140 1.00 56.17 884 TYR D C 1
ATOM 13089 O O . TYR D 1 355 ? 39.048 -68.756 73.199 1.00 57.50 884 TYR D O 1
ATOM 13098 N N . LEU D 1 356 ? 37.687 -68.087 71.533 1.00 53.66 885 LEU D N 1
ATOM 13099 C CA . LEU D 1 356 ? 37.459 -66.758 72.088 1.00 53.92 885 LEU D CA 1
ATOM 13100 C C . LEU D 1 356 ? 36.720 -66.832 73.422 1.00 59.26 885 LEU D C 1
ATOM 13101 O O . LEU D 1 356 ? 36.846 -65.942 74.261 1.00 60.03 885 LEU D O 1
ATOM 13106 N N . ARG D 1 357 ? 35.949 -67.898 73.610 1.00 61.51 886 ARG D N 1
ATOM 13107 C CA . ARG D 1 357 ? 35.266 -68.131 74.876 1.00 65.29 886 ARG D CA 1
ATOM 13108 C C . ARG D 1 357 ? 36.268 -68.554 75.942 1.00 67.45 886 ARG D C 1
ATOM 13109 O O . ARG D 1 357 ? 36.288 -68.004 77.043 1.00 68.51 886 ARG D O 1
ATOM 13117 N N . ASP D 1 358 ? 37.100 -69.534 75.600 1.00 68.74 887 ASP D N 1
ATOM 13118 C CA . ASP D 1 358 ? 38.076 -70.089 76.532 1.00 70.19 887 ASP D CA 1
ATOM 13119 C C . ASP D 1 358 ? 39.101 -69.052 76.986 1.00 70.47 887 ASP D C 1
ATOM 13120 O O . ASP D 1 358 ? 39.426 -68.969 78.170 1.00 71.27 887 ASP D O 1
ATOM 13125 N N . THR D 1 359 ? 39.604 -68.264 76.042 1.00 69.88 888 THR D N 1
ATOM 13126 C CA . THR D 1 359 ? 40.646 -67.288 76.343 1.00 70.38 888 THR D CA 1
ATOM 13127 C C . THR D 1 359 ? 40.069 -65.928 76.719 1.00 70.85 888 THR D C 1
ATOM 13128 O O . THR D 1 359 ? 40.776 -65.071 77.248 1.00 71.55 888 THR D O 1
ATOM 13132 N N . GLY D 1 360 ? 38.783 -65.734 76.443 1.00 70.58 889 GLY D N 1
ATOM 13133 C CA . GLY D 1 360 ? 38.128 -64.470 76.727 1.00 70.29 889 GLY D CA 1
ATOM 13134 C C . GLY D 1 360 ? 38.723 -63.328 75.925 1.00 68.18 889 GLY D C 1
ATOM 13135 O O . GLY D 1 360 ? 38.897 -62.222 76.436 1.00 69.60 889 GLY D O 1
ATOM 13136 N N . ALA D 1 361 ? 39.038 -63.598 74.662 1.00 64.78 890 ALA D N 1
ATOM 13137 C CA . ALA D 1 361 ? 39.686 -62.608 73.809 1.00 61.43 890 ALA D CA 1
ATOM 13138 C C . ALA D 1 361 ? 38.777 -62.133 72.680 1.00 56.56 890 ALA D C 1
ATOM 13139 O O . ALA D 1 361 ? 37.711 -62.699 72.443 1.00 53.94 890 ALA D O 1
ATOM 13141 N N . VAL D 1 362 ? 39.218 -61.089 71.986 1.00 55.13 891 VAL D N 1
ATOM 13142 C CA . VAL D 1 362 ? 38.449 -60.488 70.903 1.00 53.15 891 VAL D CA 1
ATOM 13143 C C . VAL D 1 362 ? 39.207 -60.575 69.581 1.00 51.32 891 VAL D C 1
ATOM 13144 O O . VAL D 1 362 ? 40.411 -60.324 69.526 1.00 50.73 891 VAL D O 1
ATOM 13148 N N . ALA D 1 363 ? 38.498 -60.946 68.519 1.00 49.98 892 ALA D N 1
ATOM 13149 C CA . ALA D 1 363 ? 39.092 -61.015 67.190 1.00 46.83 892 ALA D CA 1
ATOM 13150 C C . ALA D 1 363 ? 39.226 -59.626 66.576 1.00 47.16 892 ALA D C 1
ATOM 13151 O O . ALA D 1 363 ? 38.348 -58.778 66.740 1.00 49.21 892 ALA D O 1
ATOM 13153 N N . ALA D 1 364 ? 40.332 -59.401 65.874 1.00 45.11 893 ALA D N 1
ATOM 13154 C CA . ALA D 1 364 ? 40.530 -58.160 65.140 1.00 45.63 893 ALA D CA 1
ATOM 13155 C C . ALA D 1 364 ? 39.457 -58.036 64.067 1.00 46.54 893 ALA D C 1
ATOM 13156 O O . ALA D 1 364 ? 39.143 -59.008 63.379 1.00 46.47 893 ALA D O 1
ATOM 13158 N N . GLY D 1 365 ? 38.889 -56.842 63.937 1.00 47.67 894 GLY D N 1
ATOM 13159 C CA . GLY D 1 365 ? 37.804 -56.612 63.001 1.00 47.06 894 GLY D CA 1
ATOM 13160 C C . GLY D 1 365 ? 38.221 -56.736 61.549 1.00 46.23 894 GLY D C 1
ATOM 13161 O O . GLY D 1 365 ? 39.401 -56.619 61.219 1.00 45.48 894 GLY D O 1
ATOM 13162 N N . GLN D 1 366 ? 37.243 -56.978 60.681 1.00 48.05 895 GLN D N 1
ATOM 13163 C CA . GLN D 1 366 ? 37.480 -57.081 59.245 1.00 49.78 895 GLN D CA 1
ATOM 13164 C C . GLN D 1 366 ? 38.038 -55.783 58.670 1.00 47.30 895 GLN D C 1
ATOM 13165 O O . GLN D 1 366 ? 38.842 -55.801 57.738 1.00 45.58 895 GLN D O 1
ATOM 13171 N N . HIS D 1 367 ? 37.611 -54.659 59.235 1.00 46.63 896 HIS D N 1
ATOM 13172 C CA . HIS D 1 367 ? 37.993 -53.345 58.725 1.00 44.21 896 HIS D CA 1
ATOM 13173 C C . HIS D 1 367 ? 39.473 -53.034 58.940 1.00 44.90 896 HIS D C 1
ATOM 13174 O O . HIS D 1 367 ? 40.009 -52.102 58.341 1.00 48.31 896 HIS D O 1
ATOM 13181 N N . LEU D 1 368 ? 40.128 -53.810 59.800 1.00 40.40 897 LEU D N 1
ATOM 13182 C CA . LEU D 1 368 ? 41.552 -53.631 60.061 1.00 37.36 897 LEU D CA 1
ATOM 13183 C C . LEU D 1 368 ? 42.386 -54.311 58.983 1.00 36.32 897 LEU D C 1
ATOM 13184 O O . LEU D 1 368 ? 43.571 -54.020 58.820 1.00 36.51 897 LEU D O 1
ATOM 13189 N N . PHE D 1 369 ? 41.756 -55.222 58.250 1.00 35.85 898 PHE D N 1
ATOM 13190 C CA . PHE D 1 369 ? 42.411 -55.895 57.140 1.00 38.35 898 PHE D CA 1
ATOM 13191 C C . PHE D 1 369 ? 41.941 -55.296 55.827 1.00 44.29 898 PHE D C 1
ATOM 13192 O O . PHE D 1 369 ? 40.771 -54.945 55.676 1.00 47.36 898 PHE D O 1
ATOM 13200 N N . HIS D 1 370 ? 42.860 -55.176 54.878 1.00 45.59 899 HIS D N 1
ATOM 13201 C CA . HIS D 1 370 ? 42.518 -54.685 53.553 1.00 49.09 899 HIS D CA 1
ATOM 13202 C C . HIS D 1 370 ? 43.208 -55.524 52.492 1.00 50.26 899 HIS D C 1
ATOM 13203 O O . HIS D 1 370 ? 44.385 -55.326 52.188 1.00 54.23 899 HIS D O 1
ATOM 13210 N N . ARG D 1 371 ? 42.466 -56.479 51.945 1.00 46.87 900 ARG D N 1
ATOM 13211 C CA . ARG D 1 371 ? 42.977 -57.319 50.877 1.00 45.76 900 ARG D CA 1
ATOM 13212 C C . ARG D 1 371 ? 42.319 -56.929 49.570 1.00 40.78 900 ARG D C 1
ATOM 13213 O O . ARG D 1 371 ? 41.094 -56.911 49.467 1.00 43.60 900 ARG D O 1
ATOM 13221 N N . ILE D 1 372 ? 43.130 -56.602 48.573 1.00 33.49 901 ILE D N 1
ATOM 13222 C CA . ILE D 1 372 ? 42.620 -56.485 47.219 1.00 29.05 901 ILE D CA 1
ATOM 13223 C C . ILE D 1 372 ? 43.136 -57.683 46.427 1.00 25.38 901 ILE D C 1
ATOM 13224 O O . ILE D 1 372 ? 44.284 -58.102 46.591 1.00 29.49 901 ILE D O 1
ATOM 13229 N N . ILE D 1 373 ? 42.272 -58.260 45.602 1.00 21.15 902 ILE D N 1
ATOM 13230 C CA . ILE D 1 373 ? 42.620 -59.468 44.869 1.00 25.28 902 ILE D CA 1
ATOM 13231 C C . ILE D 1 373 ? 42.862 -59.155 43.402 1.00 25.08 902 ILE D C 1
ATOM 13232 O O . ILE D 1 373 ? 41.917 -59.021 42.629 1.00 23.94 902 ILE D O 1
ATOM 13237 N N . PRO D 1 374 ? 44.139 -59.045 43.010 1.00 25.69 903 PRO D N 1
ATOM 13238 C CA . PRO D 1 374 ? 44.467 -58.685 41.630 1.00 25.29 903 PRO D CA 1
ATOM 13239 C C . PRO D 1 374 ? 44.178 -59.850 40.700 1.00 24.23 903 PRO D C 1
ATOM 13240 O O . PRO D 1 374 ? 44.067 -60.986 41.157 1.00 24.32 903 PRO D O 1
ATOM 13244 N N . ASP D 1 375 ? 44.056 -59.570 39.409 1.00 24.01 904 ASP D N 1
ATOM 13245 C CA . ASP D 1 375 ? 44.013 -60.628 38.416 1.00 27.00 904 ASP D CA 1
ATOM 13246 C C . ASP D 1 375 ? 45.443 -61.085 38.152 1.00 27.00 904 ASP D C 1
ATOM 13247 O O . ASP D 1 375 ? 46.025 -60.781 37.112 1.00 25.31 904 ASP D O 1
ATOM 13252 N N . HIS D 1 376 ? 46.004 -61.808 39.118 1.00 24.72 905 HIS D N 1
ATOM 13253 C CA . HIS D 1 376 ? 47.403 -62.223 39.073 1.00 25.15 905 HIS D CA 1
ATOM 13254 C C . HIS D 1 376 ? 47.699 -63.246 37.975 1.00 25.42 905 HIS D C 1
ATOM 13255 O O . HIS D 1 376 ? 48.831 -63.345 37.499 1.00 24.36 905 HIS D O 1
ATOM 13262 N N . GLY D 1 377 ? 46.684 -64.009 37.583 1.00 22.38 906 GLY D N 1
ATOM 13263 C CA . GLY D 1 377 ? 46.815 -64.927 36.466 1.00 22.18 906 GLY D CA 1
ATOM 13264 C C . GLY D 1 377 ? 47.336 -66.311 36.810 1.00 21.10 906 GLY D C 1
ATOM 13265 O O . GLY D 1 377 ? 47.438 -67.172 35.935 1.00 23.60 906 GLY D O 1
ATOM 13266 N N . PHE D 1 378 ? 47.676 -66.533 38.075 1.00 21.02 907 PHE D N 1
ATOM 13267 C CA . PHE D 1 378 ? 48.090 -67.862 38.510 1.00 24.11 907 PHE D CA 1
ATOM 13268 C C . PHE D 1 378 ? 46.900 -68.812 38.503 1.00 25.07 907 PHE D C 1
ATOM 13269 O O . PHE D 1 378 ? 45.822 -68.474 38.991 1.00 24.79 907 PHE D O 1
ATOM 13277 N N . GLU D 1 379 ? 47.101 -69.998 37.943 1.00 26.05 908 GLU D N 1
ATOM 13278 C CA . GLU D 1 379 ? 46.051 -71.004 37.884 1.00 27.85 908 GLU D CA 1
ATOM 13279 C C . GLU D 1 379 ? 46.567 -72.336 38.417 1.00 30.01 908 GLU D C 1
ATOM 13280 O O . GLU D 1 379 ? 47.757 -72.635 38.311 1.00 29.83 908 GLU D O 1
ATOM 13286 N N . VAL D 1 380 ? 45.671 -73.123 39.004 1.00 31.27 909 VAL D N 1
ATOM 13287 C CA . VAL D 1 380 ? 46.025 -74.443 39.517 1.00 31.30 909 VAL D CA 1
ATOM 13288 C C . VAL D 1 380 ? 46.665 -75.285 38.418 1.00 31.60 909 VAL D C 1
ATOM 13289 O O . VAL D 1 380 ? 46.163 -75.339 37.296 1.00 31.68 909 VAL D O 1
ATOM 13293 N N . GLY D 1 381 ? 47.787 -75.922 38.738 1.00 32.90 910 GLY D N 1
ATOM 13294 C CA . GLY D 1 381 ? 48.464 -76.785 37.789 1.00 33.44 910 GLY D CA 1
ATOM 13295 C C . GLY D 1 381 ? 49.650 -76.130 37.108 1.00 33.21 910 GLY D C 1
ATOM 13296 O O . GLY D 1 381 ? 50.440 -76.802 36.448 1.00 35.81 910 GLY D O 1
ATOM 13297 N N . MET D 1 382 ? 49.776 -74.816 37.265 1.00 31.08 911 MET D N 1
ATOM 13298 C CA . MET D 1 382 ? 50.871 -74.077 36.642 1.00 29.78 911 MET D CA 1
ATOM 13299 C C . MET D 1 382 ? 52.219 -74.413 37.267 1.00 29.99 911 MET D C 1
ATOM 13300 O O . MET D 1 382 ? 52.339 -74.511 38.488 1.00 30.53 911 MET D O 1
ATOM 13305 N N . SER D 1 383 ? 53.230 -74.583 36.421 1.00 27.22 912 SER D N 1
ATOM 13306 C CA . SER D 1 383 ? 54.589 -74.827 36.890 1.00 28.91 912 SER D CA 1
ATOM 13307 C C . SER D 1 383 ? 55.334 -73.515 37.112 1.00 27.32 912 SER D C 1
ATOM 13308 O O . SER D 1 383 ? 55.059 -72.514 36.451 1.00 25.74 912 SER D O 1
ATOM 13311 N N . LEU D 1 384 ? 56.279 -73.536 38.045 1.00 27.09 913 LEU D N 1
ATOM 13312 C CA . LEU D 1 384 ? 57.097 -72.371 38.359 1.00 27.77 913 LEU D CA 1
ATOM 13313 C C . LEU D 1 384 ? 58.280 -72.781 39.225 1.00 30.50 913 LEU D C 1
ATOM 13314 O O . LEU D 1 384 ? 58.410 -73.946 39.601 1.00 32.26 913 LEU D O 1
ATOM 13319 N N . GLU D 1 385 ? 59.145 -71.823 39.534 1.00 31.06 914 GLU D N 1
ATOM 13320 C CA . GLU D 1 385 ? 60.282 -72.087 40.404 1.00 32.65 914 GLU D CA 1
ATOM 13321 C C . GLU D 1 385 ? 60.085 -71.357 41.724 1.00 31.94 914 GLU D C 1
ATOM 13322 O O . GLU D 1 385 ? 59.752 -70.172 41.745 1.00 27.14 914 GLU D O 1
ATOM 13328 N N . CYS D 1 386 ? 60.276 -72.075 42.826 1.00 32.58 915 CYS D N 1
ATOM 13329 C CA . CYS D 1 386 ? 59.963 -71.533 44.139 1.00 32.61 915 CYS D CA 1
ATOM 13330 C C . CYS D 1 386 ? 61.076 -71.773 45.151 1.00 33.71 915 CYS D C 1
ATOM 13331 O O . CYS D 1 386 ? 61.628 -72.872 45.243 1.00 34.83 915 CYS D O 1
ATOM 13334 N N . ALA D 1 387 ? 61.400 -70.733 45.912 1.00 33.42 916 ALA D N 1
ATOM 13335 C CA . ALA D 1 387 ? 62.396 -70.843 46.966 1.00 35.59 916 ALA D CA 1
ATOM 13336 C C . ALA D 1 387 ? 61.823 -71.617 48.144 1.00 36.62 916 ALA D C 1
ATOM 13337 O O . ALA D 1 387 ? 60.643 -71.490 48.466 1.00 37.68 916 ALA D O 1
ATOM 13339 N N . ASP D 1 388 ? 62.662 -72.432 48.772 1.00 36.89 917 ASP D N 1
ATOM 13340 C CA . ASP D 1 388 ? 62.305 -73.092 50.018 1.00 39.17 917 ASP D CA 1
ATOM 13341 C C . ASP D 1 388 ? 62.588 -72.093 51.130 1.00 41.06 917 ASP D C 1
ATOM 13342 O O . ASP D 1 388 ? 63.741 -71.862 51.471 1.00 42.17 917 ASP D O 1
ATOM 13347 N N . LEU D 1 389 ? 61.544 -71.494 51.692 1.00 39.79 918 LEU D N 1
ATOM 13348 C CA . LEU D 1 389 ? 61.739 -70.441 52.687 1.00 42.52 918 LEU D CA 1
ATOM 13349 C C . LEU D 1 389 ? 62.417 -70.938 53.964 1.00 48.67 918 LEU D C 1
ATOM 13350 O O . LEU D 1 389 ? 63.032 -70.156 54.691 1.00 52.14 918 LEU D O 1
ATOM 13355 N N . MET D 1 390 ? 62.311 -72.236 54.228 1.00 48.63 919 MET D N 1
ATOM 13356 C CA . MET D 1 390 ? 62.966 -72.834 55.388 1.00 51.73 919 MET D CA 1
ATOM 13357 C C . MET D 1 390 ? 64.451 -73.082 55.132 1.00 52.70 919 MET D C 1
ATOM 13358 O O . MET D 1 390 ? 65.241 -73.199 56.068 1.00 54.86 919 MET D O 1
ATOM 13363 N N . ASP D 1 391 ? 64.821 -73.166 53.860 1.00 50.59 920 ASP D N 1
ATOM 13364 C CA . ASP D 1 391 ? 66.221 -73.280 53.469 1.00 49.94 920 ASP D CA 1
ATOM 13365 C C . ASP D 1 391 ? 66.437 -72.475 52.193 1.00 48.03 920 ASP D C 1
ATOM 13366 O O . ASP D 1 391 ? 66.548 -73.042 51.106 1.00 38.19 920 ASP D O 1
ATOM 13371 N N . PRO D 1 392 ? 66.491 -71.139 52.325 1.00 46.13 921 PRO D N 1
ATOM 13372 C CA . PRO D 1 392 ? 66.444 -70.209 51.187 1.00 43.73 921 PRO D CA 1
ATOM 13373 C C . PRO D 1 392 ? 67.651 -70.280 50.249 1.00 43.09 921 PRO D C 1
ATOM 13374 O O . PRO D 1 392 ? 67.758 -69.460 49.336 1.00 43.04 921 PRO D O 1
ATOM 13378 N N . ARG D 1 393 ? 68.540 -71.242 50.470 1.00 40.56 922 ARG D N 1
ATOM 13379 C CA . ARG D 1 393 ? 69.594 -71.528 49.510 1.00 42.16 922 ARG D CA 1
ATOM 13380 C C . ARG D 1 393 ? 68.953 -72.125 48.273 1.00 40.39 922 ARG D C 1
ATOM 13381 O O . ARG D 1 393 ? 69.431 -71.940 47.155 1.00 41.76 922 ARG D O 1
ATOM 13389 N N . LEU D 1 394 ? 67.860 -72.845 48.493 1.00 38.79 923 LEU D N 1
ATOM 13390 C CA . LEU D 1 394 ? 67.264 -73.680 47.461 1.00 37.12 923 LEU D CA 1
ATOM 13391 C C . LEU D 1 394 ? 66.113 -73.012 46.720 1.00 35.15 923 LEU D C 1
ATOM 13392 O O . LEU D 1 394 ? 65.199 -72.462 47.332 1.00 35.50 923 LEU D O 1
ATOM 13397 N N . VAL D 1 395 ? 66.173 -73.064 45.394 1.00 34.82 924 VAL D N 1
ATOM 13398 C CA . VAL D 1 395 ? 65.025 -72.746 44.556 1.00 33.59 924 VAL D CA 1
ATOM 13399 C C . VAL D 1 395 ? 64.621 -74.049 43.878 1.00 34.90 924 VAL D C 1
ATOM 13400 O O . VAL D 1 395 ? 65.476 -74.786 43.384 1.00 34.21 924 VAL D O 1
ATOM 13404 N N . CYS D 1 396 ? 63.327 -74.351 43.873 1.00 33.88 925 CYS D N 1
ATOM 13405 C CA . CYS D 1 396 ? 62.886 -75.692 43.504 1.00 36.31 925 CYS D CA 1
ATOM 13406 C C . CYS D 1 396 ? 61.779 -75.730 42.457 1.00 35.75 925 CYS D C 1
ATOM 13407 O O . CYS D 1 396 ? 61.021 -74.773 42.299 1.00 32.93 925 CYS D O 1
ATOM 13410 N N . VAL D 1 397 ? 61.707 -76.851 41.744 1.00 38.49 926 VAL D N 1
ATOM 13411 C CA . VAL D 1 397 ? 60.592 -77.139 40.854 1.00 37.32 926 VAL D CA 1
ATOM 13412 C C . VAL D 1 397 ? 59.316 -77.140 41.681 1.00 36.17 926 VAL D C 1
ATOM 13413 O O . VAL D 1 397 ? 59.250 -77.793 42.724 1.00 32.85 926 VAL D O 1
ATOM 13417 N N . ALA D 1 398 ? 58.308 -76.402 41.229 1.00 32.85 927 ALA D N 1
ATOM 13418 C CA . ALA D 1 398 ? 57.075 -76.281 41.997 1.00 35.84 927 ALA D CA 1
ATOM 13419 C C . ALA D 1 398 ? 55.824 -76.117 41.133 1.00 34.12 927 ALA D C 1
ATOM 13420 O O . ALA D 1 398 ? 55.907 -75.853 39.932 1.00 33.22 927 ALA D O 1
ATOM 13422 N N . THR D 1 399 ? 54.667 -76.276 41.766 1.00 31.95 928 THR D N 1
ATOM 13423 C CA . THR D 1 399 ? 53.383 -76.218 41.083 1.00 31.07 928 THR D CA 1
ATOM 13424 C C . THR D 1 399 ? 52.371 -75.472 41.946 1.00 29.26 928 THR D C 1
ATOM 13425 O O . THR D 1 399 ? 52.360 -75.622 43.169 1.00 31.19 928 THR D O 1
ATOM 13429 N N . VAL D 1 400 ? 51.531 -74.658 41.315 1.00 26.61 929 VAL D N 1
ATOM 13430 C CA . VAL D 1 400 ? 50.437 -74.015 42.029 1.00 26.49 929 VAL D CA 1
ATOM 13431 C C . VAL D 1 400 ? 49.373 -75.052 42.377 1.00 31.92 929 VAL D C 1
ATOM 13432 O O . VAL D 1 400 ? 48.670 -75.557 41.498 1.00 32.59 929 VAL D O 1
ATOM 13436 N N . ALA D 1 401 ? 49.265 -75.374 43.662 1.00 33.07 930 ALA D N 1
ATOM 13437 C CA . ALA D 1 401 ? 48.320 -76.386 44.119 1.00 34.55 930 ALA D CA 1
ATOM 13438 C C . ALA D 1 401 ? 46.929 -75.801 44.325 1.00 34.86 930 ALA D C 1
ATOM 13439 O O . ALA D 1 401 ? 45.929 -76.410 43.947 1.00 36.12 930 ALA D O 1
ATOM 13441 N N . ARG D 1 402 ? 46.871 -74.621 44.934 1.00 30.25 931 ARG D N 1
ATOM 13442 C CA . ARG D 1 402 ? 45.601 -73.946 45.164 1.00 29.04 931 ARG D CA 1
ATOM 13443 C C . ARG D 1 402 ? 45.721 -72.445 44.957 1.00 31.07 931 ARG D C 1
ATOM 13444 O O . ARG D 1 402 ? 46.757 -71.848 45.243 1.00 31.81 931 ARG D O 1
ATOM 13452 N N . VAL D 1 403 ? 44.651 -71.841 44.454 1.00 28.77 932 VAL D N 1
ATOM 13453 C CA . VAL D 1 403 ? 44.535 -70.393 44.433 1.00 25.92 932 VAL D CA 1
ATOM 13454 C C . VAL D 1 403 ? 43.385 -69.993 45.341 1.00 27.84 932 VAL D C 1
ATOM 13455 O O . VAL D 1 403 ? 42.234 -70.360 45.098 1.00 29.66 932 VAL D O 1
ATOM 13459 N N . VAL D 1 404 ? 43.703 -69.262 46.402 1.00 26.40 933 VAL D N 1
ATOM 13460 C CA . VAL D 1 404 ? 42.685 -68.780 47.327 1.00 27.55 933 VAL D CA 1
ATOM 13461 C C . VAL D 1 404 ? 42.705 -67.256 47.342 1.00 28.23 933 VAL D C 1
ATOM 13462 O O . VAL D 1 404 ? 43.444 -66.637 48.111 1.00 29.01 933 VAL D O 1
ATOM 13466 N N . GLY D 1 405 ? 41.895 -66.656 46.478 1.00 27.01 934 GLY D N 1
ATOM 13467 C CA . GLY D 1 405 ? 41.922 -65.219 46.294 1.00 23.11 934 GLY D CA 1
ATOM 13468 C C . GLY D 1 405 ? 43.253 -64.816 45.692 1.00 22.97 934 GLY D C 1
ATOM 13469 O O . GLY D 1 405 ? 43.544 -65.137 44.540 1.00 21.36 934 GLY D O 1
ATOM 13470 N N . ARG D 1 406 ? 44.071 -64.124 46.479 1.00 24.29 935 ARG D N 1
ATOM 13471 C CA . ARG D 1 406 ? 45.399 -63.718 46.035 1.00 24.19 935 ARG D CA 1
ATOM 13472 C C . ARG D 1 406 ? 46.482 -64.563 46.697 1.00 26.18 935 ARG D C 1
ATOM 13473 O O . ARG D 1 406 ? 47.672 -64.338 46.487 1.00 24.63 935 ARG D O 1
ATOM 13481 N N . LEU D 1 407 ? 46.061 -65.534 47.500 1.00 26.95 936 LEU D N 1
ATOM 13482 C CA . LEU D 1 407 ? 46.996 -66.404 48.203 1.00 26.55 936 LEU D CA 1
ATOM 13483 C C . LEU D 1 407 ? 47.184 -67.711 47.442 1.00 26.54 936 LEU D C 1
ATOM 13484 O O . LEU D 1 407 ? 46.216 -68.309 46.971 1.00 28.86 936 LEU D O 1
ATOM 13489 N N . LEU D 1 408 ? 48.434 -68.148 47.319 1.00 26.28 937 LEU D N 1
ATOM 13490 C CA . LEU D 1 408 ? 48.747 -69.373 46.593 1.00 26.14 937 LEU D CA 1
ATOM 13491 C C . LEU D 1 408 ? 49.204 -70.477 47.536 1.00 28.80 937 LEU D C 1
ATOM 13492 O O . LEU D 1 408 ? 49.942 -70.225 48.487 1.00 31.40 937 LEU D O 1
ATOM 13497 N N . LYS D 1 409 ? 48.759 -71.701 47.273 1.00 25.92 938 LYS D N 1
ATOM 13498 C CA . LYS D 1 409 ? 49.367 -72.865 47.900 1.00 30.05 938 LYS D CA 1
ATOM 13499 C C . LYS D 1 409 ? 50.321 -73.470 46.884 1.00 30.75 938 LYS D C 1
ATOM 13500 O O . LYS D 1 409 ? 49.899 -73.937 45.824 1.00 28.79 938 LYS D O 1
ATOM 13506 N N . VAL D 1 410 ? 51.610 -73.442 47.201 1.00 31.07 939 VAL D N 1
ATOM 13507 C CA . VAL D 1 410 ? 52.630 -73.892 46.266 1.00 33.82 939 VAL D CA 1
ATOM 13508 C C . VAL D 1 410 ? 53.192 -75.250 46.665 1.00 36.88 939 VAL D C 1
ATOM 13509 O O . VAL D 1 410 ? 53.631 -75.444 47.797 1.00 36.52 939 VAL D O 1
ATOM 13513 N N . HIS D 1 411 ? 53.172 -76.186 45.722 1.00 37.61 940 HIS D N 1
ATOM 13514 C CA . HIS D 1 411 ? 53.614 -77.550 45.976 1.00 37.51 940 HIS D CA 1
ATOM 13515 C C . HIS D 1 411 ? 54.947 -77.834 45.297 1.00 37.51 940 HIS D C 1
ATOM 13516 O O . HIS D 1 411 ? 55.141 -77.491 44.133 1.00 35.94 940 HIS D O 1
ATOM 13523 N N . PHE D 1 412 ? 55.864 -78.457 46.030 1.00 39.44 941 PHE D N 1
ATOM 13524 C CA . PHE D 1 412 ? 57.128 -78.895 45.449 1.00 40.37 941 PHE D CA 1
ATOM 13525 C C . PHE D 1 412 ? 56.948 -80.269 44.818 1.00 41.12 941 PHE D C 1
ATOM 13526 O O . PHE D 1 412 ? 56.708 -81.252 45.520 1.00 44.72 941 PHE D O 1
ATOM 13534 N N . ASP D 1 413 ? 57.058 -80.323 43.493 1.00 39.64 942 ASP D N 1
ATOM 13535 C CA . ASP D 1 413 ? 56.877 -81.560 42.736 1.00 40.11 942 ASP D CA 1
ATOM 13536 C C . ASP D 1 413 ? 57.727 -82.706 43.281 1.00 42.60 942 ASP D C 1
ATOM 13537 O O . ASP D 1 413 ? 58.939 -82.569 43.445 1.00 44.14 942 ASP D O 1
ATOM 13542 N N . GLY D 1 414 ? 57.081 -83.832 43.567 1.00 43.76 943 GLY D N 1
ATOM 13543 C CA . GLY D 1 414 ? 57.787 -85.020 44.013 1.00 42.43 943 GLY D CA 1
ATOM 13544 C C . GLY D 1 414 ? 57.827 -85.205 45.519 1.00 45.50 943 GLY D C 1
ATOM 13545 O O . GLY D 1 414 ? 58.142 -86.291 46.002 1.00 48.69 943 GLY D O 1
ATOM 13546 N N . TRP D 1 415 ? 57.516 -84.149 46.265 1.00 42.31 944 TRP D N 1
ATOM 13547 C CA . TRP D 1 415 ? 57.525 -84.217 47.723 1.00 47.39 944 TRP D CA 1
ATOM 13548 C C . TRP D 1 415 ? 56.106 -84.318 48.273 1.00 48.12 944 TRP D C 1
ATOM 13549 O O . TRP D 1 415 ? 55.137 -84.088 47.551 1.00 45.75 944 TRP D O 1
ATOM 13560 N N . THR D 1 416 ? 55.989 -84.663 49.552 1.00 49.77 945 THR D N 1
ATOM 13561 C CA . THR D 1 416 ? 54.686 -84.734 50.204 1.00 51.70 945 THR D CA 1
ATOM 13562 C C . THR D 1 416 ? 54.099 -83.337 50.380 1.00 49.00 945 THR D C 1
ATOM 13563 O O . THR D 1 416 ? 54.799 -82.336 50.223 1.00 47.45 945 THR D O 1
ATOM 13566 N N . ASP D 1 417 ? 52.814 -83.274 50.713 1.00 50.22 946 ASP D N 1
ATOM 13567 C CA . ASP D 1 417 ? 52.125 -81.996 50.852 1.00 52.20 946 ASP D CA 1
ATOM 13568 C C . ASP D 1 417 ? 52.526 -81.259 52.126 1.00 51.86 946 ASP D C 1
ATOM 13569 O O . ASP D 1 417 ? 52.203 -80.083 52.294 1.00 50.89 946 ASP D O 1
ATOM 13574 N N . GLU D 1 418 ? 53.231 -81.950 53.016 1.00 51.89 947 GLU D N 1
ATOM 13575 C CA . GLU D 1 418 ? 53.691 -81.355 54.269 1.00 50.91 947 GLU D CA 1
ATOM 13576 C C . GLU D 1 418 ? 54.611 -80.161 54.027 1.00 47.81 947 GLU D C 1
ATOM 13577 O O . GLU D 1 418 ? 54.743 -79.284 54.880 1.00 46.69 947 GLU D O 1
ATOM 13579 N N . TYR D 1 419 ? 55.242 -80.135 52.858 1.00 45.94 948 TYR D N 1
ATOM 13580 C CA . TYR D 1 419 ? 56.213 -79.099 52.535 1.00 46.28 948 TYR D CA 1
ATOM 13581 C C . TYR D 1 419 ? 55.628 -77.998 51.652 1.00 43.69 948 TYR D C 1
ATOM 13582 O O . TYR D 1 419 ? 56.334 -77.063 51.274 1.00 43.26 948 TYR D O 1
ATOM 13591 N N . ASP D 1 420 ? 54.343 -78.115 51.326 1.00 43.25 949 ASP D N 1
ATOM 13592 C CA . ASP D 1 420 ? 53.644 -77.078 50.571 1.00 41.43 949 ASP D CA 1
ATOM 13593 C C . ASP D 1 420 ? 53.753 -75.741 51.294 1.00 42.04 949 ASP D C 1
ATOM 13594 O O . ASP D 1 420 ? 53.711 -75.693 52.517 1.00 44.51 949 ASP D O 1
ATOM 13599 N N . GLN D 1 421 ? 53.898 -74.656 50.542 1.00 40.21 950 GLN D N 1
ATOM 13600 C CA . GLN D 1 421 ? 54.045 -73.338 51.151 1.00 40.01 950 GLN D CA 1
ATOM 13601 C C . GLN D 1 421 ? 52.905 -72.401 50.771 1.00 38.28 950 GLN D C 1
ATOM 13602 O O . GLN D 1 421 ? 52.533 -72.307 49.601 1.00 35.99 950 GLN D O 1
ATOM 13608 N N . TRP D 1 422 ? 52.353 -71.709 51.762 1.00 38.24 951 TRP D N 1
ATOM 13609 C CA . TRP D 1 422 ? 51.373 -70.662 51.501 1.00 35.86 951 TRP D CA 1
ATOM 13610 C C . TRP D 1 422 ? 52.099 -69.367 51.162 1.00 36.83 951 TRP D C 1
ATOM 13611 O O . TRP D 1 422 ? 52.801 -68.802 52.001 1.00 38.01 951 TRP D O 1
ATOM 13622 N N . LEU D 1 423 ? 51.933 -68.903 49.928 1.00 32.66 952 LEU D N 1
ATOM 13623 C CA . LEU D 1 423 ? 52.630 -67.711 49.459 1.00 32.80 952 LEU D CA 1
ATOM 13624 C C . LEU D 1 423 ? 51.687 -66.754 48.735 1.00 31.10 952 LEU D C 1
ATOM 13625 O O . LEU D 1 423 ? 50.811 -67.179 47.983 1.00 30.70 952 LEU D O 1
ATOM 13630 N N . ASP D 1 424 ? 51.873 -65.460 48.970 1.00 29.92 953 ASP D N 1
ATOM 13631 C CA . ASP D 1 424 ? 51.081 -64.442 48.295 1.00 28.25 953 ASP D CA 1
ATOM 13632 C C . ASP D 1 424 ? 51.430 -64.410 46.809 1.00 28.19 953 ASP D C 1
ATOM 13633 O O . ASP D 1 424 ? 52.541 -64.765 46.421 1.00 27.71 953 ASP D O 1
ATOM 13638 N N . CYS D 1 425 ? 50.481 -63.987 45.978 1.00 27.02 954 CYS D N 1
ATOM 13639 C CA . CYS D 1 425 ? 50.679 -63.996 44.529 1.00 27.43 954 CYS D CA 1
ATOM 13640 C C . CYS D 1 425 ? 51.769 -63.028 44.070 1.00 24.36 954 CYS D C 1
ATOM 13641 O O . CYS D 1 425 ? 52.263 -63.131 42.949 1.00 25.31 954 CYS D O 1
ATOM 13644 N N . GLU D 1 426 ? 52.138 -62.090 44.937 1.00 21.39 955 GLU D N 1
ATOM 13645 C CA . GLU D 1 426 ? 53.181 -61.127 44.615 1.00 21.63 955 GLU D CA 1
ATOM 13646 C C . GLU D 1 426 ? 54.437 -61.369 45.451 1.00 23.80 955 GLU D C 1
ATOM 13647 O O . GLU D 1 426 ? 55.267 -60.475 45.622 1.00 24.14 955 GLU D O 1
ATOM 13653 N N A SER D 1 427 ? 54.562 -62.588 45.966 0.82 24.51 956 SER D N 1
ATOM 13654 N N B SER D 1 427 ? 54.571 -62.588 45.965 0.18 24.38 956 SER D N 1
ATOM 13655 C CA A SER D 1 427 ? 55.739 -63.002 46.719 0.82 25.09 956 SER D CA 1
ATOM 13656 C CA B SER D 1 427 ? 55.739 -62.965 46.751 0.18 25.21 956 SER D CA 1
ATOM 13657 C C A SER D 1 427 ? 57.001 -62.858 45.879 0.82 25.53 956 SER D C 1
ATOM 13658 C C B SER D 1 427 ? 57.006 -62.904 45.906 0.18 25.43 956 SER D C 1
ATOM 13659 O O A SER D 1 427 ? 56.990 -63.135 44.679 0.82 25.57 956 SER D O 1
ATOM 13660 O O B SER D 1 427 ? 57.003 -63.282 44.734 0.18 25.36 956 SER D O 1
ATOM 13665 N N . ALA D 1 428 ? 58.088 -62.427 46.512 1.00 25.17 957 ALA D N 1
ATOM 13666 C CA . ALA D 1 428 ? 59.361 -62.283 45.817 1.00 26.88 957 ALA D CA 1
ATOM 13667 C C . ALA D 1 428 ? 60.128 -63.603 45.782 1.00 27.32 957 ALA D C 1
ATOM 13668 O O . ALA D 1 428 ? 61.254 -63.663 45.288 1.00 28.63 957 ALA D O 1
ATOM 13670 N N . ASP D 1 429 ? 59.508 -64.658 46.302 1.00 28.21 958 ASP D N 1
ATOM 13671 C CA . ASP D 1 429 ? 60.157 -65.961 46.399 1.00 29.29 958 ASP D CA 1
ATOM 13672 C C . ASP D 1 429 ? 59.692 -66.949 45.329 1.00 30.97 958 ASP D C 1
ATOM 13673 O O . ASP D 1 429 ? 60.087 -68.116 45.345 1.00 32.28 958 ASP D O 1
ATOM 13678 N N . ILE D 1 430 ? 58.854 -66.488 44.405 1.00 27.85 959 ILE D N 1
ATOM 13679 C CA . ILE D 1 430 ? 58.425 -67.332 43.291 1.00 28.45 959 ILE D CA 1
ATOM 13680 C C . ILE D 1 430 ? 58.883 -66.760 41.952 1.00 27.08 959 ILE D C 1
ATOM 13681 O O . ILE D 1 430 ? 58.883 -65.549 41.754 1.00 26.69 959 ILE D O 1
ATOM 13686 N N . TYR D 1 431 ? 59.284 -67.636 41.036 1.00 25.17 960 TYR D N 1
ATOM 13687 C CA . TYR D 1 431 ? 59.910 -67.198 39.792 1.00 24.75 960 TYR D CA 1
ATOM 13688 C C . TYR D 1 431 ? 59.417 -68.017 38.603 1.00 25.94 960 TYR D C 1
ATOM 13689 O O . TYR D 1 431 ? 58.959 -69.144 38.778 1.00 27.78 960 TYR D O 1
ATOM 13698 N N . PRO D 1 432 ? 59.505 -67.450 37.388 1.00 25.43 961 PRO D N 1
ATOM 13699 C CA . PRO D 1 432 ? 59.066 -68.178 36.193 1.00 25.71 961 PRO D CA 1
ATOM 13700 C C . PRO D 1 432 ? 59.960 -69.369 35.867 1.00 26.19 961 PRO D C 1
ATOM 13701 O O . PRO D 1 432 ? 61.125 -69.414 36.272 1.00 25.16 961 PRO D O 1
ATOM 13705 N N . VAL D 1 433 ? 59.404 -70.329 35.137 1.00 25.74 962 VAL D N 1
ATOM 13706 C CA . VAL D 1 433 ? 60.184 -71.438 34.608 1.00 27.32 962 VAL D CA 1
ATOM 13707 C C . VAL D 1 433 ? 61.332 -70.887 33.769 1.00 28.20 962 VAL D C 1
ATOM 13708 O O . VAL D 1 433 ? 61.113 -70.098 32.849 1.00 26.83 962 VAL D O 1
ATOM 13712 N N . GLY D 1 434 ? 62.552 -71.293 34.109 1.00 30.15 963 GLY D N 1
ATOM 13713 C CA . GLY D 1 434 ? 63.736 -70.857 33.391 1.00 29.01 963 GLY D CA 1
ATOM 13714 C C . GLY D 1 434 ? 64.519 -69.773 34.112 1.00 29.37 963 GLY D C 1
ATOM 13715 O O . GLY D 1 434 ? 65.588 -69.362 33.653 1.00 27.10 963 GLY D O 1
ATOM 13716 N N . TRP D 1 435 ? 63.990 -69.312 35.242 1.00 28.27 964 TRP D N 1
ATOM 13717 C CA . TRP D 1 435 ? 64.624 -68.242 36.011 1.00 29.33 964 TRP D CA 1
ATOM 13718 C C . TRP D 1 435 ? 66.005 -68.642 36.519 1.00 32.47 964 TRP D C 1
ATOM 13719 O O . TRP D 1 435 ? 66.948 -67.856 36.440 1.00 33.41 964 TRP D O 1
ATOM 13730 N N . CYS D 1 436 ? 66.117 -69.860 37.041 1.00 33.05 965 CYS D N 1
ATOM 13731 C CA . CYS D 1 436 ? 67.391 -70.364 37.549 1.00 34.58 965 CYS D CA 1
ATOM 13732 C C . CYS D 1 436 ? 68.485 -70.332 36.484 1.00 32.52 965 CYS D C 1
ATOM 13733 O O . CYS D 1 436 ? 69.613 -69.922 36.756 1.00 32.84 965 CYS D O 1
ATOM 13736 N N . VAL D 1 437 ? 68.144 -70.766 35.275 1.00 31.41 966 VAL D N 1
ATOM 13737 C CA . VAL D 1 437 ? 69.085 -70.745 34.160 1.00 35.48 966 VAL D CA 1
ATOM 13738 C C . VAL D 1 437 ? 69.488 -69.313 33.816 1.00 32.41 966 VAL D C 1
ATOM 13739 O O . VAL D 1 437 ? 70.666 -69.016 33.617 1.00 35.16 966 VAL D O 1
ATOM 13743 N N . LEU D 1 438 ? 68.499 -68.428 33.763 1.00 32.63 967 LEU D N 1
ATOM 13744 C CA . LEU D 1 438 ? 68.732 -67.017 33.473 1.00 32.79 967 LEU D CA 1
ATOM 13745 C C . LEU D 1 438 ? 69.660 -66.371 34.494 1.00 34.25 967 LEU D C 1
ATOM 13746 O O . LEU D 1 438 ? 70.513 -65.548 34.156 1.00 34.83 967 LEU D O 1
ATOM 13751 N N . VAL D 1 439 ? 69.494 -66.778 35.744 1.00 32.52 968 VAL D N 1
ATOM 13752 C CA . VAL D 1 439 ? 70.083 -66.092 36.882 1.00 33.07 968 VAL D CA 1
ATOM 13753 C C . VAL D 1 439 ? 71.360 -66.796 37.372 1.00 37.09 968 VAL D C 1
ATOM 13754 O O . VAL D 1 439 ? 72.140 -66.241 38.156 1.00 38.35 968 VAL D O 1
ATOM 13758 N N . ASN D 1 440 ? 71.594 -67.994 36.837 1.00 37.43 969 ASN D N 1
ATOM 13759 C CA . ASN D 1 440 ? 72.694 -68.866 37.252 1.00 37.47 969 ASN D CA 1
ATOM 13760 C C . ASN D 1 440 ? 72.535 -69.325 38.698 1.00 39.24 969 ASN D C 1
ATOM 13761 O O . ASN D 1 440 ? 73.491 -69.347 39.476 1.00 40.70 969 ASN D O 1
ATOM 13766 N N . HIS D 1 441 ? 71.303 -69.680 39.041 1.00 37.53 970 HIS D N 1
ATOM 13767 C CA . HIS D 1 441 ? 70.997 -70.299 40.317 1.00 38.23 970 HIS D CA 1
ATOM 13768 C C . HIS D 1 441 ? 70.765 -71.776 40.034 1.00 39.98 970 HIS D C 1
ATOM 13769 O O . HIS D 1 441 ? 70.308 -72.136 38.950 1.00 42.30 970 HIS D O 1
ATOM 13776 N N . LYS D 1 442 ? 71.095 -72.636 40.990 1.00 38.61 971 LYS D N 1
ATOM 13777 C CA . LYS D 1 442 ? 70.834 -74.060 40.826 1.00 39.21 971 LYS D CA 1
ATOM 13778 C C . LYS D 1 442 ? 69.357 -74.346 41.069 1.00 38.28 971 LYS D C 1
ATOM 13779 O O . LYS D 1 442 ? 68.761 -73.815 42.006 1.00 37.50 971 LYS D O 1
ATOM 13785 N N . LEU D 1 443 ? 68.767 -75.179 40.219 1.00 36.02 972 LEU D N 1
ATOM 13786 C CA . LEU D 1 443 ? 67.373 -75.567 40.384 1.00 35.19 972 LEU D CA 1
ATOM 13787 C C . LEU D 1 443 ? 67.262 -76.982 40.942 1.00 36.81 972 LEU D C 1
ATOM 13788 O O . LEU D 1 443 ? 67.803 -77.929 40.370 1.00 38.09 972 LEU D O 1
ATOM 13793 N N . GLU D 1 444 ? 66.565 -77.118 42.065 1.00 36.86 973 GLU D N 1
ATOM 13794 C CA . GLU D 1 444 ? 66.322 -78.426 42.655 1.00 43.44 973 GLU D CA 1
ATOM 13795 C C . GLU D 1 444 ? 65.178 -79.108 41.919 1.00 43.11 973 GLU D C 1
ATOM 13796 O O . GLU D 1 444 ? 64.090 -78.545 41.791 1.00 40.13 973 GLU D O 1
ATOM 13802 N N . GLY D 1 445 ? 65.431 -80.314 41.425 1.00 44.02 974 GLY D N 1
ATOM 13803 C CA . GLY D 1 445 ? 64.399 -81.088 40.764 1.00 45.01 974 GLY D CA 1
ATOM 13804 C C . GLY D 1 445 ? 63.659 -81.957 41.760 1.00 45.92 974 GLY D C 1
ATOM 13805 O O . GLY D 1 445 ? 63.963 -81.932 42.952 1.00 45.20 974 GLY D O 1
ATOM 13806 N N . PRO D 1 446 ? 62.667 -82.720 41.280 1.00 47.32 975 PRO D N 1
ATOM 13807 C CA . PRO D 1 446 ? 61.958 -83.672 42.139 1.00 50.24 975 PRO D CA 1
ATOM 13808 C C . PRO D 1 446 ? 62.914 -84.755 42.624 1.00 53.49 975 PRO D C 1
ATOM 13809 O O . PRO D 1 446 ? 63.831 -85.121 41.889 1.00 54.62 975 PRO D O 1
ATOM 13813 N N . PRO D 1 447 ? 62.710 -85.258 43.850 1.00 55.79 976 PRO D N 1
ATOM 13814 C CA . PRO D 1 447 ? 63.589 -86.298 44.393 1.00 61.62 976 PRO D CA 1
ATOM 13815 C C . PRO D 1 447 ? 63.356 -87.635 43.697 1.00 65.52 976 PRO D C 1
ATOM 13816 O O . PRO D 1 447 ? 62.343 -87.797 43.017 1.00 65.17 976 PRO D O 1
ATOM 13820 N N . ARG D 1 448 ? 64.288 -88.569 43.866 1.00 70.23 977 ARG D N 1
ATOM 13821 C CA . ARG D 1 448 ? 64.206 -89.877 43.219 1.00 74.46 977 ARG D CA 1
ATOM 13822 C C . ARG D 1 448 ? 62.911 -90.610 43.562 1.00 77.40 977 ARG D C 1
ATOM 13823 O O . ARG D 1 448 ? 62.555 -90.747 44.733 1.00 79.46 977 ARG D O 1
ATOM 13825 N N . GLY E 2 1 ? 45.962 -57.793 20.005 1.00 59.48 141 GLY E N 1
ATOM 13826 C CA . GLY E 2 1 ? 47.273 -57.846 20.625 1.00 55.94 141 GLY E CA 1
ATOM 13827 C C . GLY E 2 1 ? 48.021 -56.530 20.520 1.00 49.04 141 GLY E C 1
ATOM 13828 O O . GLY E 2 1 ? 47.427 -55.459 20.642 1.00 47.77 141 GLY E O 1
ATOM 13829 N N . ALA E 2 2 ? 49.330 -56.614 20.294 1.00 44.97 142 ALA E N 1
ATOM 13830 C CA . ALA E 2 2 ? 50.166 -55.426 20.165 1.00 42.09 142 ALA E CA 1
ATOM 13831 C C . ALA E 2 2 ? 49.789 -54.620 18.929 1.00 38.69 142 ALA E C 1
ATOM 13832 O O . ALA E 2 2 ? 49.786 -53.390 18.958 1.00 36.35 142 ALA E O 1
ATOM 13834 N N . MET E 2 3 ? 49.471 -55.318 17.843 1.00 37.24 143 MET E N 1
ATOM 13835 C CA . MET E 2 3 ? 49.054 -54.651 16.616 1.00 36.01 143 MET E CA 1
ATOM 13836 C C . MET E 2 3 ? 47.591 -54.220 16.691 1.00 39.29 143 MET E C 1
ATOM 13837 O O . MET E 2 3 ? 46.681 -55.016 16.460 1.00 41.22 143 MET E O 1
ATOM 13842 N N . ALA E 2 4 ? 47.378 -52.952 17.025 1.00 37.44 144 ALA E N 1
ATOM 13843 C CA . ALA E 2 4 ? 46.038 -52.391 17.111 1.00 42.04 144 ALA E CA 1
ATOM 13844 C C . ALA E 2 4 ? 46.053 -50.933 16.671 1.00 38.91 144 ALA E C 1
ATOM 13845 O O . ALA E 2 4 ? 47.035 -50.462 16.094 1.00 34.25 144 ALA E O 1
ATOM 13847 N N . SER E 2 5 ? 44.960 -50.226 16.943 1.00 43.27 145 SER E N 1
ATOM 13848 C CA . SER E 2 5 ? 44.839 -48.818 16.582 1.00 40.81 145 SER E CA 1
ATOM 13849 C C . SER E 2 5 ? 45.946 -48.000 17.230 1.00 36.93 145 SER E C 1
ATOM 13850 O O . SER E 2 5 ? 46.289 -48.219 18.391 1.00 38.73 145 SER E O 1
ATOM 13853 N N . ARG E 2 6 ? 46.510 -47.064 16.474 1.00 34.08 146 ARG E N 1
ATOM 13854 C CA . ARG E 2 6 ? 47.591 -46.230 16.985 1.00 31.60 146 ARG E CA 1
ATOM 13855 C C . ARG E 2 6 ? 47.144 -44.789 17.209 1.00 30.64 146 ARG E C 1
ATOM 13856 O O . ARG E 2 6 ? 46.144 -44.341 16.648 1.00 29.29 146 ARG E O 1
ATOM 13864 N N . ARG E 2 7 ? 47.899 -44.081 18.042 1.00 31.76 147 ARG E N 1
ATOM 13865 C CA . ARG E 2 7 ? 47.596 -42.709 18.437 1.00 34.94 147 ARG E CA 1
ATOM 13866 C C . ARG E 2 7 ? 47.481 -41.774 17.235 1.00 28.63 147 ARG E C 1
ATOM 13867 O O . ARG E 2 7 ? 46.670 -40.849 17.230 1.00 28.06 147 ARG E O 1
ATOM 13875 N N . TRP E 2 8 ? 48.299 -42.021 16.218 1.00 16.70 148 TRP E N 1
ATOM 13876 C CA . TRP E 2 8 ? 48.240 -41.251 14.982 1.00 20.33 148 TRP E CA 1
ATOM 13877 C C . TRP E 2 8 ? 48.667 -42.126 13.812 1.00 16.07 148 TRP E C 1
ATOM 13878 O O . TRP E 2 8 ? 49.367 -43.121 13.995 1.00 17.36 148 TRP E O 1
ATOM 13889 N N . GLU E 2 9 ? 48.232 -41.763 12.611 1.00 14.17 149 GLU E N 1
ATOM 13890 C CA . GLU E 2 9 ? 48.528 -42.554 11.422 1.00 16.99 149 GLU E CA 1
ATOM 13891 C C . GLU E 2 9 ? 48.765 -41.642 10.229 1.00 17.48 149 GLU E C 1
ATOM 13892 O O . GLU E 2 9 ? 48.102 -40.616 10.088 1.00 13.38 149 GLU E O 1
ATOM 13898 N N . GLN E 2 10 ? 49.704 -42.019 9.369 1.00 16.71 150 GLN E N 1
ATOM 13899 C CA . GLN E 2 10 ? 49.854 -41.341 8.091 1.00 22.28 150 GLN E CA 1
ATOM 13900 C C . GLN E 2 10 ? 48.648 -41.669 7.222 1.00 23.33 150 GLN E C 1
ATOM 13901 O O . GLN E 2 10 ? 48.020 -42.716 7.392 1.00 23.10 150 GLN E O 1
ATOM 13907 N N . LYS E 2 11 ? 48.313 -40.770 6.303 1.00 18.95 151 LYS E N 1
ATOM 13908 C CA . LYS E 2 11 ? 47.212 -41.017 5.376 1.00 22.70 151 LYS E CA 1
ATOM 13909 C C . LYS E 2 11 ? 47.495 -40.419 4.004 1.00 24.99 151 LYS E C 1
ATOM 13910 O O . LYS E 2 11 ? 47.920 -39.269 3.889 1.00 23.28 151 LYS E O 1
ATOM 13916 N N . LEU E 2 12 ? 47.271 -41.217 2.967 1.00 24.22 152 LEU E N 1
ATOM 13917 C CA . LEU E 2 12 ? 47.411 -40.749 1.598 1.00 23.56 152 LEU E CA 1
ATOM 13918 C C . LEU E 2 12 ? 46.097 -40.149 1.117 1.00 23.36 152 LEU E C 1
ATOM 13919 O O . LEU E 2 12 ? 45.051 -40.802 1.156 1.00 21.47 152 LEU E O 1
ATOM 13924 N N . VAL E 2 13 ? 46.148 -38.898 0.674 1.00 18.76 153 VAL E N 1
ATOM 13925 C CA . VAL E 2 13 ? 44.960 -38.238 0.151 1.00 18.06 153 VAL E CA 1
ATOM 13926 C C . VAL E 2 13 ? 45.245 -37.671 -1.228 1.00 20.96 153 VAL E C 1
ATOM 13927 O O . VAL E 2 13 ? 46.380 -37.713 -1.700 1.00 21.46 153 VAL E O 1
ATOM 13931 N N . HIS E 2 14 ? 44.213 -37.148 -1.878 1.00 20.43 154 HIS E N 1
ATOM 13932 C CA . HIS E 2 14 ? 44.382 -36.582 -3.207 1.00 18.98 154 HIS E CA 1
ATOM 13933 C C . HIS E 2 14 ? 43.836 -35.168 -3.306 1.00 21.15 154 HIS E C 1
ATOM 13934 O O . HIS E 2 14 ? 42.938 -34.780 -2.559 1.00 19.28 154 HIS E O 1
ATOM 13941 N N . ILE E 2 15 ? 44.399 -34.400 -4.230 1.00 22.57 155 ILE E N 1
ATOM 13942 C CA . ILE E 2 15 ? 43.932 -33.051 -4.502 1.00 20.27 155 ILE E CA 1
ATOM 13943 C C . ILE E 2 15 ? 43.761 -32.862 -5.998 1.00 22.84 155 ILE E C 1
ATOM 13944 O O . ILE E 2 15 ? 44.671 -33.134 -6.782 1.00 24.32 155 ILE E O 1
ATOM 13949 N N . LYS E 2 16 ? 42.576 -32.409 -6.382 1.00 21.62 156 LYS E N 1
ATOM 13950 C CA . LYS E 2 16 ? 42.268 -32.134 -7.770 1.00 22.27 156 LYS E CA 1
ATOM 13951 C C . LYS E 2 16 ? 42.216 -30.625 -7.953 1.00 22.23 156 LYS E C 1
ATOM 13952 O O . LYS E 2 16 ? 41.675 -29.911 -7.111 1.00 23.73 156 LYS E O 1
ATOM 13958 N N . THR E 2 17 ? 42.816 -30.138 -9.030 1.00 22.25 157 THR E N 1
ATOM 13959 C CA . THR E 2 17 ? 42.653 -28.745 -9.421 1.00 25.07 157 THR E CA 1
ATOM 13960 C C . THR E 2 17 ? 42.226 -28.720 -10.878 1.00 27.75 157 THR E C 1
ATOM 13961 O O . THR E 2 17 ? 42.040 -29.769 -11.494 1.00 28.95 157 THR E O 1
ATOM 13965 N N . MET E 2 18 ? 42.076 -27.525 -11.435 1.00 29.26 158 MET E N 1
ATOM 13966 C CA . MET E 2 18 ? 41.678 -27.395 -12.830 1.00 31.08 158 MET E CA 1
ATOM 13967 C C . MET E 2 18 ? 42.812 -27.778 -13.778 1.00 33.08 158 MET E C 1
ATOM 13968 O O . MET E 2 18 ? 42.601 -27.918 -14.982 1.00 35.17 158 MET E O 1
ATOM 13973 N N . GLU E 2 19 ? 44.011 -27.950 -13.229 1.00 31.01 159 GLU E N 1
ATOM 13974 C CA . GLU E 2 19 ? 45.183 -28.297 -14.030 1.00 33.62 159 GLU E CA 1
ATOM 13975 C C . GLU E 2 19 ? 45.514 -29.787 -13.969 1.00 33.80 159 GLU E C 1
ATOM 13976 O O . GLU E 2 19 ? 46.307 -30.288 -14.767 1.00 36.28 159 GLU E O 1
ATOM 13982 N N . GLY E 2 20 ? 44.909 -30.492 -13.019 1.00 29.97 160 GLY E N 1
ATOM 13983 C CA . GLY E 2 20 ? 45.156 -31.914 -12.864 1.00 30.79 160 GLY E CA 1
ATOM 13984 C C . GLY E 2 20 ? 44.914 -32.417 -11.454 1.00 30.20 160 GLY E C 1
ATOM 13985 O O . GLY E 2 20 ? 44.269 -31.748 -10.647 1.00 31.12 160 GLY E O 1
ATOM 13986 N N . GLU E 2 21 ? 45.435 -33.603 -11.157 1.00 29.67 161 GLU E N 1
ATOM 13987 C CA . GLU E 2 21 ? 45.234 -34.222 -9.852 1.00 25.93 161 GLU E CA 1
ATOM 13988 C C . GLU E 2 21 ? 46.498 -34.933 -9.375 1.00 23.69 161 GLU E C 1
ATOM 13989 O O . GLU E 2 21 ? 47.246 -35.493 -10.176 1.00 26.09 161 GLU E O 1
ATOM 13995 N N . PHE E 2 22 ? 46.728 -34.907 -8.066 1.00 23.38 162 PHE E N 1
ATOM 13996 C CA . PHE E 2 22 ? 47.930 -35.495 -7.488 1.00 24.57 162 PHE E CA 1
ATOM 13997 C C . PHE E 2 22 ? 47.666 -36.011 -6.079 1.00 23.87 162 PHE E C 1
ATOM 13998 O O . PHE E 2 22 ? 46.612 -35.751 -5.498 1.00 21.58 162 PHE E O 1
ATOM 14006 N N . SER E 2 23 ? 48.631 -36.741 -5.533 1.00 24.00 163 SER E N 1
ATOM 14007 C CA . SER E 2 23 ? 48.500 -37.284 -4.188 1.00 22.79 163 SER E CA 1
ATOM 14008 C C . SER E 2 23 ? 49.388 -36.543 -3.196 1.00 21.78 163 SER E C 1
ATOM 14009 O O . SER E 2 23 ? 50.413 -35.971 -3.566 1.00 23.28 163 SER E O 1
ATOM 14012 N N . VAL E 2 24 ? 48.977 -36.548 -1.932 1.00 16.25 164 VAL E N 1
ATOM 14013 C CA . VAL E 2 24 ? 49.776 -35.987 -0.853 1.00 16.17 164 VAL E CA 1
ATOM 14014 C C . VAL E 2 24 ? 49.735 -36.948 0.328 1.00 17.98 164 VAL E C 1
ATOM 14015 O O . VAL E 2 24 ? 48.681 -37.495 0.652 1.00 18.75 164 VAL E O 1
ATOM 14019 N N . THR E 2 25 ? 50.879 -37.174 0.963 1.00 19.55 165 THR E N 1
ATOM 14020 C CA . THR E 2 25 ? 50.902 -37.958 2.192 1.00 18.82 165 THR E CA 1
ATOM 14021 C C . THR E 2 25 ? 50.878 -37.034 3.404 1.00 19.19 165 THR E C 1
ATOM 14022 O O . THR E 2 25 ? 51.765 -36.197 3.579 1.00 17.98 165 THR E O 1
ATOM 14026 N N . MET E 2 26 ? 49.846 -37.179 4.228 1.00 15.50 166 MET E N 1
ATOM 14027 C CA . MET E 2 26 ? 49.686 -36.347 5.413 1.00 15.07 166 MET E CA 1
ATOM 14028 C C . MET E 2 26 ? 49.536 -37.247 6.632 1.00 15.36 166 MET E C 1
ATOM 14029 O O . MET E 2 26 ? 49.827 -38.438 6.556 1.00 16.99 166 MET E O 1
ATOM 14034 N N . TRP E 2 27 ? 49.090 -36.687 7.754 1.00 14.81 167 TRP E N 1
ATOM 14035 C CA . TRP E 2 27 ? 48.796 -37.507 8.932 1.00 14.94 167 TRP E CA 1
ATOM 14036 C C . TRP E 2 27 ? 47.628 -36.959 9.744 1.00 13.72 167 TRP E C 1
ATOM 14037 O O . TRP E 2 27 ? 47.249 -35.799 9.597 1.00 13.63 167 TRP E O 1
ATOM 14048 N N . ALA E 2 28 ? 47.061 -37.806 10.596 1.00 15.11 168 ALA E N 1
ATOM 14049 C CA . ALA E 2 28 ? 45.963 -37.403 11.462 1.00 14.87 168 ALA E CA 1
ATOM 14050 C C . ALA E 2 28 ? 45.966 -38.224 12.739 1.00 15.62 168 ALA E C 1
ATOM 14051 O O . ALA E 2 28 ? 46.475 -39.344 12.765 1.00 16.86 168 ALA E O 1
ATOM 14053 N N . SER E 2 29 ? 45.395 -37.662 13.798 1.00 16.41 169 SER E N 1
ATOM 14054 C CA . SER E 2 29 ? 45.178 -38.404 15.032 1.00 20.46 169 SER E CA 1
ATOM 14055 C C . SER E 2 29 ? 44.261 -39.583 14.732 1.00 29.02 169 SER E C 1
ATOM 14056 O O . SER E 2 29 ? 43.540 -39.570 13.734 1.00 30.36 169 SER E O 1
ATOM 14059 N N . GLY E 2 30 ? 44.300 -40.595 15.595 1.00 35.56 170 GLY E N 1
ATOM 14060 C CA . GLY E 2 30 ? 43.563 -41.832 15.388 1.00 44.47 170 GLY E CA 1
ATOM 14061 C C . GLY E 2 30 ? 42.127 -41.672 14.921 1.00 49.25 170 GLY E C 1
ATOM 14062 O O . GLY E 2 30 ? 41.184 -41.900 15.677 1.00 55.46 170 GLY E O 1
ATOM 14063 N N . GLY F 2 1 ? 47.770 -57.336 34.990 1.00 83.85 141 GLY F N 1
ATOM 14064 C CA . GLY F 2 1 ? 46.600 -57.360 34.132 1.00 80.89 141 GLY F CA 1
ATOM 14065 C C . GLY F 2 1 ? 45.812 -56.065 34.175 1.00 72.15 141 GLY F C 1
ATOM 14066 O O . GLY F 2 1 ? 46.369 -54.981 33.995 1.00 69.50 141 GLY F O 1
ATOM 14067 N N . ALA F 2 2 ? 44.510 -56.181 34.418 1.00 69.18 142 ALA F N 1
ATOM 14068 C CA . ALA F 2 2 ? 43.623 -55.023 34.462 1.00 64.69 142 ALA F CA 1
ATOM 14069 C C . ALA F 2 2 ? 43.913 -54.148 35.675 1.00 59.99 142 ALA F C 1
ATOM 14070 O O . ALA F 2 2 ? 43.545 -52.975 35.709 1.00 59.48 142 ALA F O 1
ATOM 14072 N N . MET F 2 3 ? 44.571 -54.732 36.669 1.00 61.35 143 MET F N 1
ATOM 14073 C CA . MET F 2 3 ? 44.939 -54.008 37.878 1.00 61.40 143 MET F CA 1
ATOM 14074 C C . MET F 2 3 ? 46.410 -53.602 37.841 1.00 63.64 143 MET F C 1
ATOM 14075 O O . MET F 2 3 ? 47.290 -54.370 38.226 1.00 69.09 143 MET F O 1
ATOM 14080 N N . ALA F 2 4 ? 46.669 -52.392 37.360 1.00 58.19 144 ALA F N 1
ATOM 14081 C CA . ALA F 2 4 ? 48.023 -51.859 37.315 1.00 57.95 144 ALA F CA 1
ATOM 14082 C C . ALA F 2 4 ? 48.029 -50.440 37.864 1.00 50.61 144 ALA F C 1
ATOM 14083 O O . ALA F 2 4 ? 47.102 -50.039 38.571 1.00 41.21 144 ALA F O 1
ATOM 14085 N N . SER F 2 5 ? 49.076 -49.685 37.545 1.00 49.65 145 SER F N 1
ATOM 14086 C CA . SER F 2 5 ? 49.157 -48.287 37.953 1.00 45.85 145 SER F CA 1
ATOM 14087 C C . SER F 2 5 ? 48.043 -47.489 37.291 1.00 41.27 145 SER F C 1
ATOM 14088 O O . SER F 2 5 ? 47.643 -47.787 36.166 1.00 44.52 145 SER F O 1
ATOM 14091 N N . ARG F 2 6 ? 47.536 -46.483 37.996 1.00 35.51 146 ARG F N 1
ATOM 14092 C CA . ARG F 2 6 ? 46.470 -45.643 37.465 1.00 32.03 146 ARG F CA 1
ATOM 14093 C C . ARG F 2 6 ? 46.964 -44.210 37.255 1.00 33.01 146 ARG F C 1
ATOM 14094 O O . ARG F 2 6 ? 47.966 -43.799 37.841 1.00 30.56 146 ARG F O 1
ATOM 14102 N N . ARG F 2 7 ? 46.262 -43.462 36.407 1.00 35.01 147 ARG F N 1
ATOM 14103 C CA . ARG F 2 7 ? 46.709 -42.131 35.996 1.00 35.87 147 ARG F CA 1
ATOM 14104 C C . ARG F 2 7 ? 46.751 -41.129 37.150 1.00 30.45 147 ARG F C 1
ATOM 14105 O O . ARG F 2 7 ? 47.544 -40.189 37.133 1.00 28.12 147 ARG F O 1
ATOM 14107 N N . TRP F 2 8 ? 45.894 -41.329 38.145 1.00 26.40 148 TRP F N 1
ATOM 14108 C CA . TRP F 2 8 ? 45.922 -40.500 39.348 1.00 26.54 148 TRP F CA 1
ATOM 14109 C C . TRP F 2 8 ? 45.451 -41.298 40.556 1.00 24.54 148 TRP F C 1
ATOM 14110 O O . TRP F 2 8 ? 44.738 -42.290 40.415 1.00 25.45 148 TRP F O 1
ATOM 14121 N N . GLU F 2 9 ? 45.870 -40.868 41.741 1.00 19.52 149 GLU F N 1
ATOM 14122 C CA . GLU F 2 9 ? 45.523 -41.558 42.976 1.00 19.97 149 GLU F CA 1
ATOM 14123 C C . GLU F 2 9 ? 45.260 -40.558 44.093 1.00 26.69 149 GLU F C 1
ATOM 14124 O O . GLU F 2 9 ? 45.918 -39.519 44.178 1.00 19.96 149 GLU F O 1
ATOM 14130 N N . GLN F 2 10 ? 44.298 -40.869 44.953 1.00 24.73 150 GLN F N 1
ATOM 14131 C CA . GLN F 2 10 ? 44.140 -40.113 46.186 1.00 27.22 150 GLN F CA 1
ATOM 14132 C C . GLN F 2 10 ? 45.335 -40.420 47.076 1.00 27.53 150 GLN F C 1
ATOM 14133 O O . GLN F 2 10 ? 45.909 -41.506 47.000 1.00 22.71 150 GLN F O 1
ATOM 14139 N N . LYS F 2 11 ? 45.725 -39.465 47.909 1.00 26.42 151 LYS F N 1
ATOM 14140 C CA . LYS F 2 11 ? 46.802 -39.712 48.857 1.00 30.56 151 LYS F CA 1
ATOM 14141 C C . LYS F 2 11 ? 46.519 -39.062 50.203 1.00 29.06 151 LYS F C 1
ATOM 14142 O O . LYS F 2 11 ? 46.179 -37.880 50.279 1.00 26.30 151 LYS F O 1
ATOM 14148 N N . LEU F 2 12 ? 46.645 -39.851 51.263 1.00 29.94 152 LEU F N 1
ATOM 14149 C CA . LEU F 2 12 ? 46.493 -39.341 52.616 1.00 31.68 152 LEU F CA 1
ATOM 14150 C C . LEU F 2 12 ? 47.806 -38.728 53.070 1.00 31.30 152 LEU F C 1
ATOM 14151 O O . LEU F 2 12 ? 48.838 -39.399 53.094 1.00 33.77 152 LEU F O 1
ATOM 14156 N N . VAL F 2 13 ? 47.772 -37.447 53.417 1.00 29.22 153 VAL F N 1
ATOM 14157 C CA . VAL F 2 13 ? 48.961 -36.777 53.923 1.00 30.94 153 VAL F CA 1
ATOM 14158 C C . VAL F 2 13 ? 48.679 -36.181 55.292 1.00 34.16 153 VAL F C 1
ATOM 14159 O O . VAL F 2 13 ? 47.538 -36.180 55.758 1.00 34.21 153 VAL F O 1
ATOM 14163 N N . HIS F 2 14 ? 49.723 -35.677 55.937 1.00 32.02 154 HIS F N 1
ATOM 14164 C CA . HIS F 2 14 ? 49.580 -35.098 57.263 1.00 32.28 154 HIS F CA 1
ATOM 14165 C C . HIS F 2 14 ? 50.150 -33.690 57.315 1.00 29.76 154 HIS F C 1
ATOM 14166 O O . HIS F 2 14 ? 51.046 -33.338 56.549 1.00 29.26 154 HIS F O 1
ATOM 14173 N N . ILE F 2 15 ? 49.603 -32.882 58.213 1.00 30.23 155 ILE F N 1
ATOM 14174 C CA . ILE F 2 15 ? 50.084 -31.527 58.414 1.00 31.99 155 ILE F CA 1
ATOM 14175 C C . ILE F 2 15 ? 50.237 -31.242 59.897 1.00 34.49 155 ILE F C 1
ATOM 14176 O O . ILE F 2 15 ? 49.323 -31.475 60.690 1.00 35.84 155 ILE F O 1
ATOM 14181 N N . LYS F 2 16 ? 51.412 -30.752 60.262 1.00 36.43 156 LYS F N 1
ATOM 14182 C CA . LYS F 2 16 ? 51.712 -30.415 61.639 1.00 36.96 156 LYS F CA 1
ATOM 14183 C C . LYS F 2 16 ? 51.800 -28.901 61.770 1.00 36.19 156 LYS F C 1
ATOM 14184 O O . LYS F 2 16 ? 52.386 -28.231 60.922 1.00 35.98 156 LYS F O 1
ATOM 14190 N N . THR F 2 17 ? 51.184 -28.360 62.813 1.00 37.20 157 THR F N 1
ATOM 14191 C CA . THR F 2 17 ? 51.358 -26.955 63.149 1.00 37.81 157 THR F CA 1
ATOM 14192 C C . THR F 2 17 ? 51.829 -26.884 64.590 1.00 40.43 157 THR F C 1
ATOM 14193 O O . THR F 2 17 ? 51.978 -27.914 65.247 1.00 42.30 157 THR F O 1
ATOM 14197 N N . MET F 2 18 ? 52.061 -25.674 65.086 1.00 40.98 158 MET F N 1
ATOM 14198 C CA . MET F 2 18 ? 52.461 -25.494 66.477 1.00 42.72 158 MET F CA 1
ATOM 14199 C C . MET F 2 18 ? 51.322 -25.852 67.431 1.00 43.37 158 MET F C 1
ATOM 14200 O O . MET F 2 18 ? 51.534 -26.012 68.634 1.00 45.95 158 MET F O 1
ATOM 14205 N N . GLU F 2 19 ? 50.116 -25.984 66.887 1.00 41.77 159 GLU F N 1
ATOM 14206 C CA . GLU F 2 19 ? 48.935 -26.268 67.695 1.00 47.35 159 GLU F CA 1
ATOM 14207 C C . GLU F 2 19 ? 48.546 -27.744 67.689 1.00 48.36 159 GLU F C 1
ATOM 14208 O O . GLU F 2 19 ? 47.757 -28.185 68.524 1.00 51.85 159 GLU F O 1
ATOM 14214 N N . GLY F 2 20 ? 49.096 -28.504 66.747 1.00 38.74 160 GLY F N 1
ATOM 14215 C CA . GLY F 2 20 ? 48.799 -29.921 66.658 1.00 39.92 160 GLY F CA 1
ATOM 14216 C C . GLY F 2 20 ? 48.973 -30.488 65.262 1.00 39.73 160 GLY F C 1
ATOM 14217 O O . GLY F 2 20 ? 49.412 -29.791 64.347 1.00 39.83 160 GLY F O 1
ATOM 14218 N N . GLU F 2 21 ? 48.623 -31.760 65.100 1.00 39.04 161 GLU F N 1
ATOM 14219 C CA . GLU F 2 21 ? 48.778 -32.443 63.821 1.00 36.85 161 GLU F CA 1
ATOM 14220 C C . GLU F 2 21 ? 47.479 -33.103 63.364 1.00 36.01 161 GLU F C 1
ATOM 14221 O O . GLU F 2 21 ? 46.717 -33.631 64.176 1.00 38.05 161 GLU F O 1
ATOM 14227 N N . PHE F 2 22 ? 47.238 -33.067 62.057 1.00 33.27 162 PHE F N 1
ATOM 14228 C CA . PHE F 2 22 ? 46.027 -33.632 61.472 1.00 33.24 162 PHE F CA 1
ATOM 14229 C C . PHE F 2 22 ? 46.309 -34.181 60.075 1.00 34.80 162 PHE F C 1
ATOM 14230 O O . PHE F 2 22 ? 47.396 -33.991 59.530 1.00 34.17 162 PHE F O 1
ATOM 14238 N N . SER F 2 23 ? 45.324 -34.860 59.498 1.00 33.94 163 SER F N 1
ATOM 14239 C CA . SER F 2 23 ? 45.485 -35.444 58.174 1.00 33.30 163 SER F CA 1
ATOM 14240 C C . SER F 2 23 ? 44.571 -34.780 57.156 1.00 30.76 163 SER F C 1
ATOM 14241 O O . SER F 2 23 ? 43.527 -34.231 57.508 1.00 31.93 163 SER F O 1
ATOM 14244 N N . VAL F 2 24 ? 44.983 -34.823 55.892 1.00 29.44 164 VAL F N 1
ATOM 14245 C CA . VAL F 2 24 ? 44.181 -34.303 54.790 1.00 28.35 164 VAL F CA 1
ATOM 14246 C C . VAL F 2 24 ? 44.223 -35.298 53.637 1.00 28.74 164 VAL F C 1
ATOM 14247 O O . VAL F 2 24 ? 45.280 -35.849 53.327 1.00 29.15 164 VAL F O 1
ATOM 14251 N N . THR F 2 25 ? 43.080 -35.541 53.006 1.00 26.56 165 THR F N 1
ATOM 14252 C CA . THR F 2 25 ? 43.056 -36.383 51.821 1.00 25.43 165 THR F CA 1
ATOM 14253 C C . THR F 2 25 ? 43.137 -35.514 50.577 1.00 22.09 165 THR F C 1
ATOM 14254 O O . THR F 2 25 ? 42.297 -34.639 50.361 1.00 25.22 165 THR F O 1
ATOM 14258 N N . MET F 2 26 ? 44.166 -35.747 49.772 1.00 19.96 166 MET F N 1
ATOM 14259 C CA . MET F 2 26 ? 44.379 -34.976 48.554 1.00 19.08 166 MET F CA 1
ATOM 14260 C C . MET F 2 26 ? 44.518 -35.931 47.376 1.00 19.17 166 MET F C 1
ATOM 14261 O O . MET F 2 26 ? 44.165 -37.105 47.478 1.00 18.14 166 MET F O 1
ATOM 14266 N N . TRP F 2 27 ? 45.025 -35.432 46.255 1.00 19.48 167 TRP F N 1
ATOM 14267 C CA . TRP F 2 27 ? 45.329 -36.310 45.134 1.00 19.63 167 TRP F CA 1
ATOM 14268 C C . TRP F 2 27 ? 46.524 -35.829 44.326 1.00 19.21 167 TRP F C 1
ATOM 14269 O O . TRP F 2 27 ? 46.953 -34.682 44.449 1.00 16.56 167 TRP F O 1
ATOM 14280 N N . ALA F 2 28 ? 47.060 -36.729 43.511 1.00 17.76 168 ALA F N 1
ATOM 14281 C CA . ALA F 2 28 ? 48.188 -36.420 42.647 1.00 17.85 168 ALA F CA 1
ATOM 14282 C C . ALA F 2 28 ? 48.151 -37.377 41.469 1.00 19.24 168 ALA F C 1
ATOM 14283 O O . ALA F 2 28 ? 47.681 -38.505 41.593 1.00 20.10 168 ALA F O 1
ATOM 14285 N N . SER F 2 29 ? 48.642 -36.932 40.321 1.00 22.01 169 SER F N 1
ATOM 14286 C CA . SER F 2 29 ? 48.783 -37.823 39.186 1.00 27.92 169 SER F CA 1
ATOM 14287 C C . SER F 2 29 ? 50.014 -38.686 39.409 1.00 33.98 169 SER F C 1
ATOM 14288 O O . SER F 2 29 ? 50.935 -38.288 40.125 1.00 35.94 169 SER F O 1
ATOM 14291 N N . GLY F 2 30 ? 50.027 -39.870 38.806 1.00 42.08 170 GLY F N 1
ATOM 14292 C CA . GLY F 2 30 ? 51.140 -40.785 38.966 1.00 49.62 170 GLY F CA 1
ATOM 14293 C C . GLY F 2 30 ? 52.062 -40.801 37.768 1.00 53.61 170 GLY F C 1
ATOM 14294 O O . GLY F 2 30 ? 51.627 -41.005 36.640 1.00 53.55 170 GLY F O 1
ATOM 14295 N N . GLY G 2 1 ? 41.568 -32.991 32.061 1.00 66.85 141 GLY G N 1
ATOM 14296 C CA . GLY G 2 1 ? 43.007 -33.021 32.239 1.00 64.74 141 GLY G CA 1
ATOM 14297 C C . GLY G 2 1 ? 43.500 -34.322 32.844 1.00 58.67 141 GLY G C 1
ATOM 14298 O O . GLY G 2 1 ? 43.105 -35.405 32.412 1.00 55.98 141 GLY G O 1
ATOM 14299 N N . ALA G 2 2 ? 44.365 -34.212 33.849 1.00 57.50 142 ALA G N 1
ATOM 14300 C CA . ALA G 2 2 ? 44.947 -35.381 34.503 1.00 53.17 142 ALA G CA 1
ATOM 14301 C C . ALA G 2 2 ? 43.889 -36.226 35.206 1.00 50.77 142 ALA G C 1
ATOM 14302 O O . ALA G 2 2 ? 43.984 -37.452 35.246 1.00 49.29 142 ALA G O 1
ATOM 14304 N N . MET G 2 3 ? 42.886 -35.558 35.764 1.00 53.42 143 MET G N 1
ATOM 14305 C CA . MET G 2 3 ? 41.792 -36.235 36.448 0.0000 54.79 143 MET G CA 1
ATOM 14306 C C . MET G 2 3 ? 40.782 -36.774 35.438 1.00 56.61 143 MET G C 1
ATOM 14307 O O . MET G 2 3 ? 40.003 -36.016 34.859 1.00 63.93 143 MET G O 1
ATOM 14312 N N . ALA G 2 4 ? 40.809 -38.086 35.222 1.00 49.94 144 ALA G N 1
ATOM 14313 C CA . ALA G 2 4 ? 39.931 -38.715 34.241 1.00 50.09 144 ALA G CA 1
ATOM 14314 C C . ALA G 2 4 ? 39.629 -40.172 34.594 1.00 42.92 144 ALA G C 1
ATOM 14315 O O . ALA G 2 4 ? 39.914 -40.625 35.704 1.00 34.43 144 ALA G O 1
ATOM 14317 N N . SER G 2 5 ? 39.046 -40.896 33.643 1.00 41.51 145 SER G N 1
ATOM 14318 C CA . SER G 2 5 ? 38.690 -42.299 33.846 1.00 40.56 145 SER G CA 1
ATOM 14319 C C . SER G 2 5 ? 39.924 -43.159 34.102 1.00 35.16 145 SER G C 1
ATOM 14320 O O . SER G 2 5 ? 40.958 -42.986 33.459 1.00 36.78 145 SER G O 1
ATOM 14322 N N . ARG G 2 6 ? 39.807 -44.088 35.045 1.00 28.88 146 ARG G N 1
ATOM 14323 C CA . ARG G 2 6 ? 40.916 -44.967 35.392 1.00 26.29 146 ARG G CA 1
ATOM 14324 C C . ARG G 2 6 ? 40.630 -46.406 34.965 1.00 27.26 146 ARG G C 1
ATOM 14325 O O . ARG G 2 6 ? 39.473 -46.793 34.803 1.00 26.22 146 ARG G O 1
ATOM 14333 N N . ARG G 2 7 ? 41.691 -47.188 34.779 1.00 27.96 147 ARG G N 1
ATOM 14334 C CA . ARG G 2 7 ? 41.571 -48.539 34.234 1.00 27.74 147 ARG G CA 1
ATOM 14335 C C . ARG G 2 7 ? 40.761 -49.474 35.133 1.00 26.11 147 ARG G C 1
ATOM 14336 O O . ARG G 2 7 ? 40.080 -50.376 34.647 1.00 27.17 147 ARG G O 1
ATOM 14338 N N . TRP G 2 8 ? 40.833 -49.254 36.442 1.00 23.36 148 TRP G N 1
ATOM 14339 C CA . TRP G 2 8 ? 40.023 -50.019 37.384 1.00 23.35 148 TRP G CA 1
ATOM 14340 C C . TRP G 2 8 ? 39.606 -49.148 38.560 1.00 23.53 148 TRP G C 1
ATOM 14341 O O . TRP G 2 8 ? 40.271 -48.163 38.882 1.00 23.62 148 TRP G O 1
ATOM 14352 N N . GLU G 2 9 ? 38.495 -49.509 39.192 1.00 22.29 149 GLU G N 1
ATOM 14353 C CA . GLU G 2 9 ? 37.972 -48.744 40.315 1.00 23.54 149 GLU G CA 1
ATOM 14354 C C . GLU G 2 9 ? 37.421 -49.675 41.384 1.00 24.61 149 GLU G C 1
ATOM 14355 O O . GLU G 2 9 ? 36.845 -50.717 41.074 1.00 21.77 149 GLU G O 1
ATOM 14361 N N . GLN G 2 10 ? 37.602 -49.300 42.645 1.00 25.28 150 GLN G N 1
ATOM 14362 C CA . GLN G 2 10 ? 36.909 -49.978 43.726 1.00 28.67 150 GLN G CA 1
ATOM 14363 C C . GLN G 2 10 ? 35.436 -49.613 43.641 1.00 27.04 150 GLN G C 1
ATOM 14364 O O . GLN G 2 10 ? 35.088 -48.525 43.181 1.00 25.54 150 GLN G O 1
ATOM 14370 N N . LYS G 2 11 ? 34.572 -50.525 44.069 1.00 27.62 151 LYS G N 1
ATOM 14371 C CA . LYS G 2 11 ? 33.144 -50.239 44.122 1.00 32.17 151 LYS G CA 1
ATOM 14372 C C . LYS G 2 11 ? 32.526 -50.832 45.382 1.00 31.09 151 LYS G C 1
ATOM 14373 O O . LYS G 2 11 ? 32.712 -52.012 45.686 1.00 29.36 151 LYS G O 1
ATOM 14379 N N . LEU G 2 12 ? 31.814 -49.993 46.123 1.00 31.17 152 LEU G N 1
ATOM 14380 C CA . LEU G 2 12 ? 31.094 -50.439 47.302 1.00 34.23 152 LEU G CA 1
ATOM 14381 C C . LEU G 2 12 ? 29.760 -51.015 46.861 1.00 32.75 152 LEU G C 1
ATOM 14382 O O . LEU G 2 12 ? 28.969 -50.333 46.210 1.00 34.48 152 LEU G O 1
ATOM 14387 N N . VAL G 2 13 ? 29.519 -52.277 47.194 1.00 30.09 153 VAL G N 1
ATOM 14388 C CA . VAL G 2 13 ? 28.260 -52.920 46.843 1.00 34.89 153 VAL G CA 1
ATOM 14389 C C . VAL G 2 13 ? 27.597 -53.529 48.073 1.00 36.04 153 VAL G C 1
ATOM 14390 O O . VAL G 2 13 ? 28.226 -53.692 49.119 1.00 34.57 153 VAL G O 1
ATOM 14394 N N . HIS G 2 14 ? 26.320 -53.864 47.943 1.00 32.82 154 HIS G N 1
ATOM 14395 C CA . HIS G 2 14 ? 25.583 -54.440 49.057 1.00 33.84 154 HIS G CA 1
ATOM 14396 C C . HIS G 2 14 ? 25.050 -55.825 48.734 1.00 36.05 154 HIS G C 1
ATOM 14397 O O . HIS G 2 14 ? 24.804 -56.159 47.575 1.00 33.07 154 HIS G O 1
ATOM 14404 N N . ILE G 2 15 ? 24.891 -56.633 49.773 1.00 36.99 155 ILE G N 1
ATOM 14405 C CA . ILE G 2 15 ? 24.299 -57.952 49.632 1.00 37.14 155 ILE G CA 1
ATOM 14406 C C . ILE G 2 15 ? 23.187 -58.127 50.650 1.00 41.07 155 ILE G C 1
ATOM 14407 O O . ILE G 2 15 ? 23.377 -57.884 51.842 1.00 35.97 155 ILE G O 1
ATOM 14412 N N . LYS G 2 16 ? 22.023 -58.537 50.163 1.00 42.68 156 LYS G N 1
ATOM 14413 C CA . LYS G 2 16 ? 20.881 -58.809 51.017 1.00 42.35 156 LYS G CA 1
ATOM 14414 C C . LYS G 2 16 ? 20.633 -60.310 51.069 1.00 37.73 156 LYS G C 1
ATOM 14415 O O . LYS G 2 16 ? 20.717 -60.996 50.053 1.00 37.42 156 LYS G O 1
ATOM 14421 N N . THR G 2 17 ? 20.363 -60.821 52.264 1.00 38.46 157 THR G N 1
ATOM 14422 C CA . THR G 2 17 ? 19.912 -62.195 52.420 1.00 39.03 157 THR G CA 1
ATOM 14423 C C . THR G 2 17 ? 18.656 -62.167 53.274 1.00 40.70 157 THR G C 1
ATOM 14424 O O . THR G 2 17 ? 18.190 -61.095 53.663 1.00 42.95 157 THR G O 1
ATOM 14428 N N . MET G 2 18 ? 18.109 -63.341 53.571 1.00 41.52 158 MET G N 1
ATOM 14429 C CA . MET G 2 18 ? 16.921 -63.429 54.411 1.00 43.17 158 MET G CA 1
ATOM 14430 C C . MET G 2 18 ? 17.228 -63.036 55.854 1.00 43.85 158 MET G C 1
ATOM 14431 O O . MET G 2 18 ? 16.320 -62.773 56.640 1.00 45.49 158 MET G O 1
ATOM 14436 N N . GLU G 2 19 ? 18.513 -62.993 56.194 1.00 43.09 159 GLU G N 1
ATOM 14437 C CA . GLU G 2 19 ? 18.937 -62.697 57.558 1.00 46.89 159 GLU G CA 1
ATOM 14438 C C . GLU G 2 19 ? 19.284 -61.227 57.776 1.00 47.29 159 GLU G C 1
ATOM 14439 O O . GLU G 2 19 ? 19.416 -60.778 58.914 1.00 46.86 159 GLU G O 1
ATOM 14445 N N . GLY G 2 20 ? 19.433 -60.481 56.688 1.00 44.63 160 GLY G N 1
ATOM 14446 C CA . GLY G 2 20 ? 19.776 -59.076 56.787 1.00 44.50 160 GLY G CA 1
ATOM 14447 C C . GLY G 2 20 ? 20.518 -58.563 55.571 1.00 41.86 160 GLY G C 1
ATOM 14448 O O . GLY G 2 20 ? 20.480 -59.173 54.503 1.00 40.39 160 GLY G O 1
ATOM 14449 N N . GLU G 2 21 ? 21.199 -57.434 55.735 1.00 41.77 161 GLU G N 1
ATOM 14450 C CA . GLU G 2 21 ? 21.906 -56.803 54.629 1.00 39.87 161 GLU G CA 1
ATOM 14451 C C . GLU G 2 21 ? 23.205 -56.152 55.095 1.00 39.62 161 GLU G C 1
ATOM 14452 O O . GLU G 2 21 ? 23.284 -55.623 56.204 1.00 41.66 161 GLU G O 1
ATOM 14458 N N . PHE G 2 22 ? 24.218 -56.194 54.236 1.00 37.43 162 PHE G N 1
ATOM 14459 C CA . PHE G 2 22 ? 25.535 -55.675 54.570 1.00 37.18 162 PHE G CA 1
ATOM 14460 C C . PHE G 2 22 ? 26.241 -55.145 53.326 1.00 40.05 162 PHE G C 1
ATOM 14461 O O . PHE G 2 22 ? 25.777 -55.347 52.203 1.00 38.07 162 PHE G O 1
ATOM 14469 N N . SER G 2 23 ? 27.365 -54.466 53.530 1.00 38.82 163 SER G N 1
ATOM 14470 C CA . SER G 2 23 ? 28.130 -53.914 52.418 1.00 37.58 163 SER G CA 1
ATOM 14471 C C . SER G 2 23 ? 29.411 -54.702 52.197 1.00 36.20 163 SER G C 1
ATOM 14472 O O . SER G 2 23 ? 29.955 -55.296 53.127 1.00 37.72 163 SER G O 1
ATOM 14475 N N . VAL G 2 24 ? 29.881 -54.707 50.954 1.00 33.98 164 VAL G N 1
ATOM 14476 C CA . VAL G 2 24 ? 31.148 -55.333 50.601 1.00 31.08 164 VAL G CA 1
ATOM 14477 C C . VAL G 2 24 ? 31.912 -54.409 49.656 1.00 31.18 164 VAL G C 1
ATOM 14478 O O . VAL G 2 24 ? 31.331 -53.850 48.726 1.00 28.26 164 VAL G O 1
ATOM 14482 N N . THR G 2 25 ? 33.206 -54.230 49.904 1.00 27.84 165 THR G N 1
ATOM 14483 C CA . THR G 2 25 ? 34.043 -53.445 49.002 1.00 27.52 165 THR G CA 1
ATOM 14484 C C . THR G 2 25 ? 34.737 -54.367 48.009 1.00 29.51 165 THR G C 1
ATOM 14485 O O . THR G 2 25 ? 35.461 -55.284 48.397 1.00 28.97 165 THR G O 1
ATOM 14489 N N . MET G 2 26 ? 34.493 -54.128 46.725 1.00 29.18 166 MET G N 1
ATOM 14490 C CA . MET G 2 26 ? 35.056 -54.951 45.665 1.00 26.25 166 MET G CA 1
ATOM 14491 C C . MET G 2 26 ? 35.721 -54.055 44.628 1.00 22.92 166 MET G C 1
ATOM 14492 O O . MET G 2 26 ? 35.959 -52.875 44.885 1.00 24.58 166 MET G O 1
ATOM 14497 N N . TRP G 2 27 ? 36.024 -54.612 43.459 1.00 25.90 167 TRP G N 1
ATOM 14498 C CA . TRP G 2 27 ? 36.552 -53.805 42.361 1.00 26.67 167 TRP G CA 1
ATOM 14499 C C . TRP G 2 27 ? 36.173 -54.347 40.988 1.00 26.01 167 TRP G C 1
ATOM 14500 O O . TRP G 2 27 ? 35.755 -55.498 40.849 1.00 26.14 167 TRP G O 1
ATOM 14511 N N . ALA G 2 28 ? 36.315 -53.494 39.980 1.00 25.55 168 ALA G N 1
ATOM 14512 C CA . ALA G 2 28 ? 36.025 -53.857 38.602 1.00 25.88 168 ALA G CA 1
ATOM 14513 C C . ALA G 2 28 ? 36.882 -53.000 37.682 1.00 29.03 168 ALA G C 1
ATOM 14514 O O . ALA G 2 28 ? 37.258 -51.883 38.037 1.00 26.71 168 ALA G O 1
ATOM 14516 N N . SER G 2 29 ? 37.192 -53.522 36.502 1.00 25.25 169 SER G N 1
ATOM 14517 C CA . SER G 2 29 ? 37.975 -52.776 35.529 1.00 34.39 169 SER G CA 1
ATOM 14518 C C . SER G 2 29 ? 37.054 -51.952 34.640 1.00 40.58 169 SER G C 1
ATOM 14519 O O . SER G 2 29 ? 35.872 -52.268 34.501 1.00 39.75 169 SER G O 1
ATOM 14522 N N . GLY G 2 30 ? 37.602 -50.894 34.047 1.00 46.97 170 GLY G N 1
ATOM 14523 C CA . GLY G 2 30 ? 36.857 -50.052 33.126 1.00 54.67 170 GLY G CA 1
ATOM 14524 C C . GLY G 2 30 ? 35.599 -49.448 33.722 1.00 58.85 170 GLY G C 1
ATOM 14525 O O . GLY G 2 30 ? 34.512 -49.588 33.160 1.00 63.33 170 GLY G O 1
ATOM 14526 N N . GLY H 2 1 ? 52.471 -33.790 22.146 1.00 63.40 141 GLY H N 1
ATOM 14527 C CA . GLY H 2 1 ? 51.140 -33.769 21.568 1.00 61.08 141 GLY H CA 1
ATOM 14528 C C . GLY H 2 1 ? 50.733 -35.108 20.982 1.00 54.92 141 GLY H C 1
ATOM 14529 O O . GLY H 2 1 ? 51.180 -36.159 21.446 1.00 51.38 141 GLY H O 1
ATOM 14530 N N . ALA H 2 2 ? 49.883 -35.067 19.959 1.00 50.79 142 ALA H N 1
ATOM 14531 C CA . ALA H 2 2 ? 49.385 -36.278 19.313 1.00 46.58 142 ALA H CA 1
ATOM 14532 C C . ALA H 2 2 ? 50.511 -37.077 18.670 1.00 43.72 142 ALA H C 1
ATOM 14533 O O . ALA H 2 2 ? 50.509 -38.307 18.703 1.00 44.81 142 ALA H O 1
ATOM 14535 N N . MET H 2 3 ? 51.470 -36.371 18.082 1.00 51.95 143 MET H N 1
ATOM 14536 C CA . MET H 2 3 ? 52.631 -37.011 17.477 1.00 53.54 143 MET H CA 1
ATOM 14537 C C . MET H 2 3 ? 53.621 -37.458 18.551 1.00 55.07 143 MET H C 1
ATOM 14538 O O . MET H 2 3 ? 54.537 -36.720 18.918 1.00 62.17 143 MET H O 1
ATOM 14543 N N . ALA H 2 4 ? 53.417 -38.666 19.061 1.00 50.38 144 ALA H N 1
ATOM 14544 C CA . ALA H 2 4 ? 54.312 -39.243 20.054 1.00 49.67 144 ALA H CA 1
ATOM 14545 C C . ALA H 2 4 ? 54.550 -40.715 19.742 1.00 46.23 144 ALA H C 1
ATOM 14546 O O . ALA H 2 4 ? 54.165 -41.200 18.674 1.00 34.15 144 ALA H O 1
ATOM 14548 N N . SER H 2 5 ? 55.189 -41.421 20.671 1.00 45.58 145 SER H N 1
ATOM 14549 C CA . SER H 2 5 ? 55.475 -42.842 20.492 1.00 41.05 145 SER H CA 1
ATOM 14550 C C . SER H 2 5 ? 54.201 -43.646 20.272 1.00 35.46 145 SER H C 1
ATOM 14551 O O . SER H 2 5 ? 53.162 -43.356 20.864 1.00 38.62 145 SER H O 1
ATOM 14554 N N . ARG H 2 6 ? 54.287 -44.650 19.407 1.00 28.73 146 ARG H N 1
ATOM 14555 C CA . ARG H 2 6 ? 53.150 -45.516 19.125 1.00 26.16 146 ARG H CA 1
ATOM 14556 C C . ARG H 2 6 ? 53.413 -46.934 19.624 1.00 25.31 146 ARG H C 1
ATOM 14557 O O . ARG H 2 6 ? 54.564 -47.332 19.815 1.00 24.03 146 ARG H O 1
ATOM 14565 N N . ARG H 2 7 ? 52.341 -47.690 19.837 1.00 25.11 147 ARG H N 1
ATOM 14566 C CA . ARG H 2 7 ? 52.441 -49.026 20.418 1.00 27.53 147 ARG H CA 1
ATOM 14567 C C . ARG H 2 7 ? 53.230 -49.996 19.538 1.00 22.78 147 ARG H C 1
ATOM 14568 O O . ARG H 2 7 ? 53.882 -50.910 20.043 1.00 23.77 147 ARG H O 1
ATOM 14571 N N . TRP H 2 8 ? 53.168 -49.797 18.226 1.00 18.43 148 TRP H N 1
ATOM 14572 C CA . TRP H 2 8 ? 53.954 -50.606 17.302 1.00 18.28 148 TRP H CA 1
ATOM 14573 C C . TRP H 2 8 ? 54.413 -49.772 16.110 1.00 17.08 148 TRP H C 1
ATOM 14574 O O . TRP H 2 8 ? 53.795 -48.765 15.771 1.00 19.12 148 TRP H O 1
ATOM 14585 N N . GLU H 2 9 ? 55.508 -50.191 15.487 1.00 16.97 149 GLU H N 1
ATOM 14586 C CA . GLU H 2 9 ? 56.072 -49.464 14.357 1.00 20.37 149 GLU H CA 1
ATOM 14587 C C . GLU H 2 9 ? 56.624 -50.436 13.323 1.00 18.36 149 GLU H C 1
ATOM 14588 O O . GLU H 2 9 ? 57.178 -51.478 13.674 1.00 17.17 149 GLU H O 1
ATOM 14594 N N . GLN H 2 10 ? 56.467 -50.099 12.048 1.00 20.49 150 GLN H N 1
ATOM 14595 C CA . GLN H 2 10 ? 57.139 -50.845 10.993 1.00 22.78 150 GLN H CA 1
ATOM 14596 C C . GLN H 2 10 ? 58.632 -50.572 11.106 1.00 23.53 150 GLN H C 1
ATOM 14597 O O . GLN H 2 10 ? 59.035 -49.512 11.575 1.00 16.99 150 GLN H O 1
ATOM 14603 N N . LYS H 2 11 ? 59.451 -51.530 10.687 1.00 22.88 151 LYS H N 1
ATOM 14604 C CA . LYS H 2 11 ? 60.894 -51.321 10.661 1.00 25.02 151 LYS H CA 1
ATOM 14605 C C . LYS H 2 11 ? 61.526 -51.952 9.428 1.00 24.01 151 LYS H C 1
ATOM 14606 O O . LYS H 2 11 ? 61.337 -53.137 9.153 1.00 21.27 151 LYS H O 1
ATOM 14612 N N . LEU H 2 12 ? 62.261 -51.138 8.680 1.00 22.60 152 LEU H N 1
ATOM 14613 C CA . LEU H 2 12 ? 63.001 -51.620 7.527 1.00 23.90 152 LEU H CA 1
ATOM 14614 C C . LEU H 2 12 ? 64.305 -52.239 8.003 1.00 22.46 152 LEU H C 1
ATOM 14615 O O . LEU H 2 12 ? 65.100 -51.587 8.679 1.00 21.82 152 LEU H O 1
ATOM 14620 N N . VAL H 2 13 ? 64.520 -53.502 7.656 1.00 21.45 153 VAL H N 1
ATOM 14621 C CA . VAL H 2 13 ? 65.750 -54.186 8.027 1.00 22.37 153 VAL H CA 1
ATOM 14622 C C . VAL H 2 13 ? 66.392 -54.842 6.813 1.00 25.77 153 VAL H C 1
ATOM 14623 O O . VAL H 2 13 ? 65.811 -54.869 5.726 1.00 21.49 153 VAL H O 1
ATOM 14627 N N . HIS H 2 14 ? 67.596 -55.367 6.997 1.00 25.85 154 HIS H N 1
ATOM 14628 C CA . HIS H 2 14 ? 68.302 -56.013 5.901 1.00 25.85 154 HIS H CA 1
ATOM 14629 C C . HIS H 2 14 ? 68.744 -57.420 6.254 1.00 27.04 154 HIS H C 1
ATOM 14630 O O . HIS H 2 14 ? 68.930 -57.755 7.423 1.00 25.53 154 HIS H O 1
ATOM 14637 N N . ILE H 2 15 ? 68.897 -58.240 5.222 1.00 25.54 155 ILE H N 1
ATOM 14638 C CA . ILE H 2 15 ? 69.418 -59.586 5.372 1.00 24.46 155 ILE H CA 1
ATOM 14639 C C . ILE H 2 15 ? 70.506 -59.816 4.342 1.00 28.14 155 ILE H C 1
ATOM 14640 O O . ILE H 2 15 ? 70.300 -59.618 3.143 1.00 27.50 155 ILE H O 1
ATOM 14645 N N . LYS H 2 16 ? 71.672 -60.220 4.824 1.00 27.95 156 LYS H N 1
ATOM 14646 C CA . LYS H 2 16 ? 72.789 -60.540 3.958 1.00 29.85 156 LYS H CA 1
ATOM 14647 C C . LYS H 2 16 ? 72.923 -62.053 3.881 1.00 30.59 156 LYS H C 1
ATOM 14648 O O . LYS H 2 16 ? 72.780 -62.748 4.886 1.00 30.25 156 LYS H O 1
ATOM 14654 N N . THR H 2 17 ? 73.164 -62.566 2.681 1.00 31.55 157 THR H N 1
ATOM 14655 C CA . THR H 2 17 ? 73.490 -63.974 2.516 1.00 33.04 157 THR H CA 1
ATOM 14656 C C . THR H 2 17 ? 74.760 -64.072 1.691 1.00 37.16 157 THR H C 1
ATOM 14657 O O . THR H 2 17 ? 75.296 -63.059 1.244 1.00 34.21 157 THR H O 1
ATOM 14661 N N . MET H 2 18 ? 75.239 -65.293 1.481 1.00 37.82 158 MET H N 1
ATOM 14662 C CA . MET H 2 18 ? 76.431 -65.506 0.673 1.00 40.21 158 MET H CA 1
ATOM 14663 C C . MET H 2 18 ? 76.193 -65.122 -0.785 1.00 38.38 158 MET H C 1
ATOM 14664 O O . MET H 2 18 ? 77.140 -64.895 -1.538 1.00 37.77 158 MET H O 1
ATOM 14669 N N . GLU H 2 19 ? 74.925 -65.046 -1.176 1.00 33.75 159 GLU H N 1
ATOM 14670 C CA . GLU H 2 19 ? 74.560 -64.727 -2.553 1.00 39.16 159 GLU H CA 1
ATOM 14671 C C . GLU H 2 19 ? 74.323 -63.236 -2.779 1.00 38.44 159 GLU H C 1
ATOM 14672 O O . GLU H 2 19 ? 74.344 -62.765 -3.916 1.00 39.06 159 GLU H O 1
ATOM 14678 N N . GLY H 2 20 ? 74.094 -62.499 -1.697 1.00 34.34 160 GLY H N 1
ATOM 14679 C CA . GLY H 2 20 ? 73.874 -61.067 -1.792 1.00 33.90 160 GLY H CA 1
ATOM 14680 C C . GLY H 2 20 ? 73.220 -60.470 -0.560 1.00 35.36 160 GLY H C 1
ATOM 14681 O O . GLY H 2 20 ? 73.349 -60.995 0.546 1.00 38.34 160 GLY H O 1
ATOM 14682 N N . GLU H 2 21 ? 72.514 -59.362 -0.755 1.00 34.42 161 GLU H N 1
ATOM 14683 C CA . GLU H 2 21 ? 71.858 -58.665 0.345 1.00 30.76 161 GLU H CA 1
ATOM 14684 C C . GLU H 2 21 ? 70.611 -57.945 -0.148 1.00 30.72 161 GLU H C 1
ATOM 14685 O O . GLU H 2 21 ? 70.566 -57.473 -1.284 1.00 31.53 161 GLU H O 1
ATOM 14691 N N . PHE H 2 22 ? 69.601 -57.864 0.713 1.00 27.79 162 PHE H N 1
ATOM 14692 C CA . PHE H 2 22 ? 68.319 -57.279 0.346 1.00 27.28 162 PHE H CA 1
ATOM 14693 C C . PHE H 2 22 ? 67.623 -56.715 1.581 1.00 28.30 162 PHE H C 1
ATOM 14694 O O . PHE H 2 22 ? 68.069 -56.933 2.707 1.00 27.05 162 PHE H O 1
ATOM 14702 N N . SER H 2 23 ? 66.526 -55.996 1.368 1.00 28.76 163 SER H N 1
ATOM 14703 C CA . SER H 2 23 ? 65.781 -55.412 2.476 1.00 29.60 163 SER H CA 1
ATOM 14704 C C . SER H 2 23 ? 64.464 -56.139 2.717 1.00 27.66 163 SER H C 1
ATOM 14705 O O . SER H 2 23 ? 63.914 -56.767 1.814 1.00 26.32 163 SER H O 1
ATOM 14708 N N . VAL H 2 24 ? 63.978 -56.059 3.950 1.00 21.84 164 VAL H N 1
ATOM 14709 C CA . VAL H 2 24 ? 62.684 -56.613 4.322 1.00 21.24 164 VAL H CA 1
ATOM 14710 C C . VAL H 2 24 ? 62.003 -55.614 5.246 1.00 21.14 164 VAL H C 1
ATOM 14711 O O . VAL H 2 24 ? 62.636 -55.078 6.156 1.00 22.68 164 VAL H O 1
ATOM 14715 N N . THR H 2 25 ? 60.723 -55.350 5.012 1.00 21.18 165 THR H N 1
ATOM 14716 C CA . THR H 2 25 ? 59.963 -54.494 5.912 1.00 22.39 165 THR H CA 1
ATOM 14717 C C . THR H 2 25 ? 59.180 -55.339 6.904 1.00 22.38 165 THR H C 1
ATOM 14718 O O . THR H 2 25 ? 58.318 -56.132 6.520 1.00 23.37 165 THR H O 1
ATOM 14722 N N . MET H 2 26 ? 59.493 -55.172 8.182 1.00 19.52 166 MET H N 1
ATOM 14723 C CA . MET H 2 26 ? 58.838 -55.935 9.233 1.00 19.83 166 MET H CA 1
ATOM 14724 C C . MET H 2 26 ? 58.201 -54.979 10.234 1.00 20.70 166 MET H C 1
ATOM 14725 O O . MET H 2 26 ? 58.053 -53.790 9.953 1.00 20.82 166 MET H O 1
ATOM 14730 N N . TRP H 2 27 ? 57.811 -55.494 11.395 1.00 19.27 167 TRP H N 1
ATOM 14731 C CA . TRP H 2 27 ? 57.334 -54.626 12.467 1.00 18.93 167 TRP H CA 1
ATOM 14732 C C . TRP H 2 27 ? 57.704 -55.152 13.844 1.00 17.24 167 TRP H C 1
ATOM 14733 O O . TRP H 2 27 ? 58.104 -56.304 13.997 1.00 18.67 167 TRP H O 1
ATOM 14744 N N . ALA H 2 28 ? 57.575 -54.284 14.840 1.00 19.02 168 ALA H N 1
ATOM 14745 C CA . ALA H 2 28 ? 57.834 -54.638 16.226 1.00 19.86 168 ALA H CA 1
ATOM 14746 C C . ALA H 2 28 ? 57.010 -53.712 17.106 1.00 21.11 168 ALA H C 1
ATOM 14747 O O . ALA H 2 28 ? 56.680 -52.597 16.700 1.00 20.06 168 ALA H O 1
ATOM 14749 N N . SER H 2 29 ? 56.660 -54.169 18.303 1.00 21.49 169 SER H N 1
ATOM 14750 C CA . SER H 2 29 ? 55.998 -53.286 19.252 1.00 27.17 169 SER H CA 1
ATOM 14751 C C . SER H 2 29 ? 57.049 -52.423 19.940 1.00 38.21 169 SER H C 1
ATOM 14752 O O . SER H 2 29 ? 58.170 -52.873 20.178 1.00 41.18 169 SER H O 1
ATOM 14755 N N . GLY H 2 30 ? 56.687 -51.179 20.236 1.00 43.90 170 GLY H N 1
ATOM 14756 C CA . GLY H 2 30 ? 57.628 -50.210 20.771 1.00 51.40 170 GLY H CA 1
ATOM 14757 C C . GLY H 2 30 ? 58.024 -50.460 22.213 1.00 55.98 170 GLY H C 1
ATOM 14758 O O . GLY H 2 30 ? 57.176 -50.710 23.070 1.00 56.31 170 GLY H O 1
#

InterPro domains:
  IPR001660 Sterile alpha motif domain [PF00536] (1138-1201)
  IPR001660 Sterile alpha motif domain [PS50105] (1140-1203)
  IPR001660 Sterile alpha motif domain [SM00454] (1137-1203)
  IPR004092 Mbt repeat domain [PF02820] (583-650)
  IPR004092 Mbt repeat domain [PF02820] (692-756)
  IPR004092 Mbt repeat domain [PF02820] (802-874)
  IPR004092 Mbt repeat domain [PF02820] (911-977)
  IPR004092 Mbt repeat domain [PS51079] (536-647)
  IPR004092 Mbt repeat domain [PS51079] (655-753)
  IPR004092 Mbt repeat domain [PS51079] (761-871)
  IPR004092 Mbt repeat domain [PS51079] (879-975)
  IPR004092 Mbt repeat domain [SM00561] (536-647)
  IPR004092 Mbt repeat domain [SM00561] (655-753)
  IPR004092 Mbt repeat domain [SM00561] (762-871)
  IPR004092 Mbt repeat domain [SM00561] (879-975)
  IPR012313 Zinc finger, FCS-type [PS51024] (322-357)
  IPR013761 Sterile alpha motif/pointed domain superfamily [G3DSA:1.10.150.50] (1135-1220)
  IPR013761 Sterile alpha motif/pointed domain superfamily [SSF47769] (1137-1205)
  IPR037605 Sfmbt, SAM domain [cd09580] (1137-1203)
  IPR038603 FCS-type zinc finger superfamily [G3DSA:3.30.60.160] (324-362)

Nearest PDB structures (foldseek):
  4c5e-assembly1_C  TM=1.002E+00  e=5.244E-97  Drosophila melanogaster
  4c5e-assembly1_D  TM=9.999E-01  e=5.221E-94  Drosophila melanogaster
  4c5e-assembly1_B  TM=9.994E-01  e=1.291E-93  Drosophila melanogaster
  4c5e-assembly1_A  TM=9.941E-01  e=6.928E-94  Drosophila melanogaster
  4c5g-assembly1_A  TM=9.919E-01  e=4.911E-91  Drosophila melanogaster

Solvent-accessible surface area: 80706 Å² total; per-residue (Å²): 167,54,51,82,2,85,76,70,9,78,126,109,98,15,59,9,0,55,0,74,8,1,80,29,6,6,3,22,140,25,17,103,18,13,12,60,35,1,14,0,1,2,73,7,98,25,29,83,103,88,8,124,46,55,133,90,122,37,110,17,11,0,0,0,0,15,0,69,70,48,51,1,3,10,0,27,0,19,9,5,9,31,92,86,113,84,76,37,45,47,16,34,0,22,73,38,60,2,33,13,0,0,53,0,2,48,129,32,19,9,1,17,22,0,105,81,18,65,162,93,60,131,64,9,90,108,6,0,24,35,62,0,37,7,2,13,0,2,10,74,68,1,59,97,55,3,63,100,35,51,117,28,97,9,123,107,31,7,36,0,0,0,13,6,94,109,116,15,4,26,0,54,9,0,22,1,70,114,51,25,17,28,2,0,29,0,87,5,70,132,70,124,57,5,19,39,6,3,5,20,12,109,48,4,19,12,28,16,11,0,69,74,2,45,10,92,41,18,18,50,125,108,11,61,109,63,34,93,121,152,95,160,57,14,0,50,72,110,31,19,117,64,95,16,68,41,23,56,19,86,36,89,0,142,20,141,40,10,76,95,36,36,16,0,1,0,1,8,20,85,67,18,32,7,3,0,0,0,20,1,62,26,42,27,97,17,4,16,2,12,1,30,3,22,34,34,114,113,63,112,86,8,33,22,65,18,18,24,18,22,51,19,37,27,2,0,10,28,15,21,1,84,24,12,79,16,109,30,43,30,4,75,74,61,74,94,86,92,22,79,32,100,27,12,36,179,102,66,70,28,105,32,5,28,73,138,18,18,140,45,43,33,14,36,33,42,7,76,93,35,16,2,0,1,0,0,35,55,112,41,22,138,42,0,10,2,0,28,1,36,74,48,8,38,24,0,0,47,0,38,8,20,52,116,77,94,135,118,5,6,8,10,9,2,71,16,11,22,0,0,0,0,1,3,1,58,19,20,138,27,102,3,45,24,51,58,102,131,88,212,188,110,176,56,52,83,2,85,75,64,10,78,142,90,106,16,60,10,0,55,0,61,9,0,84,24,5,6,2,22,127,29,17,109,22,14,12,66,37,1,15,0,0,3,76,9,97,27,27,55,120,100,14,144,54,126,119,88,66,33,109,17,13,0,0,0,0,14,0,66,69,46,51,1,3,12,0,25,0,18,10,4,12,33,87,88,107,83,77,36,48,48,18,38,0,23,77,39,64,3,35,14,1,1,55,1,2,51,132,32,19,12,2,6,24,0,118,64,6,95,139,74,71,110,64,8,91,107,10,0,26,28,62,0,46,7,3,13,0,1,16,78,74,3,49,89,82,3,77,101,34,51,116,26,98,8,120,104,32,8,34,0,0,0,12,6,94,109,119,15,6,25,0,52,10,0,22,2,68,112,52,27,16,28,1,0,31,0,86,6,68,130,67,124,53,6,19,38,8,2,4,19,13,111,43,4,18,14,26,17,14,1,68,74,2,44,10,95,42,18,16,50,85,111,13,72,114,75,23,93,81,126,145,167,57,24,0,58,74,124,29,20,131,66,104,14,67,46,24,53,19,88,29,89,0,144,20,140,38,8,74,99,30,32,8,0,1,0,1,9,23,80,68,24,33,9,2,0,0,0,10,1,43,30,57,26,96,19,4,16,2,12,0,83,2,12,33,40,115,114,71,113,89,7,30,26,64,16,19,24,19,24,67,23,51,28,9,12,26,30,16,37,1,82,24,11,84,15,111,29,41,33,3,74,79,65,75,75,93,100,18,84,34,92,28,13,38,201,101,68,71,30,98,31,5,25,79,135,21,24,146,69,48,30,13,36,33,40,7,69,96,38,15,2,1,1,0,0,35,51,109,40,22,143,43,0,13,3,0,27,1,34,74,52,7,34,33,4,0,44,0,38,10,22,56,120,76,92,118,123,4,6,9,12,10,2,83,16,11,18,1,0,0,0,1,2,2,62,18,20,135,33,92,5,43,27,58,55,154,193,45,48,85,2,80,81,67,9,77,98,114,98,16,59,9,0,54,0,59,11,1,80,27,5,6,2,22,170,30,15,109,27,15,12,64,36,1,14,0,1,1,66,8,98,24,29,60,120,70,15,140,59,90,110,91,64,33,110,18,12,0,0,0,0,14,0,69,68,45,51,1,2,13,0,25,0,21,12,4,8,29,105,87,110,84,79,37,48,52,18,34,0,21,75,36,60,4,39,12,1,0,54,1,1,55,121,34,12,10,1,16,22,0,118,78,18,66,160,88,62,135,64,8,89,105,9,0,20,27,60,0,38,9,3,12,0,1,13,86,73,3,46,90,59,2,76,101,36,51,116,26,96,9,109,105,25,10,40,0,0,0,14,4,95,108,117,15,5,32,0,19,16,0,35,1,49,109,51,22,18,27,1,0,46,0,97,3,79,90,45,123,56,6,20,40,7,3,4,24,14,111,48,4,18,14,28,16,16,0,49,78,2,44,12,94,36,26,12,42,150,104,11,53,138,90,34,155,151,136,60,21,0,59,80,122,30,20,122,68,94,16,64,48,20,55,18,86,30,86,0,134,18,110,38,8,76,94,37,33,16,0,2,0,0,9,22,83,67,24,40,9,2,0,0,0,18,2,65,24,40,27,98,22,4,15,2,11,0,33,2,19,27,31,128,113,66,114,84,9,30,20,66,17,20,23,17,25,72,22,42,30,1,0,14,25,17,21,2,80,20,11,82,14,105,17,43,28,4,64,78,81,85,42,101,105,28,80,32,150,29,13,41,130,95,66,67,26,99,36,5,27,90,135,23,18,151,48,48,30,16,32,31,41,8,70,100,40,14,1,2,1,0,0,35,48,106,41,26,142,43,0,12,2,0,25,1,36,77,52,5,36,25,0,1,48,0,36,12,19,52,122,80,96,142,117,3,7,10,10,8,2,85,18,14,22,1,1,0,0,0,2,0,62,16,22,136,28,92,3,51,27,47,59,179,131,66,219,140,58,52,83,2,90,78,73,9,80,79,86,100,13,60,10,0,55,0,60,10,0,80,26,5,5,2,22,127,31,16,110,22,14,13,62,39,2,15,0,0,2,70,10,95,24,26,92,119,90,13,119,61,82,108,90,75,34,109,19,12,0,0,0,0,14,0,68,70,45,53,2,2,11,0,25,0,18,10,4,10,32,83,90,110,83,77,37,46,48,19,38,0,21,78,41,61,4,39,13,1,0,53,1,2,48,130,32,19,12,1,4,25,0,99,64,7,92,144,75,63,136,64,9,93,105,10,0,26,32,61,0,47,9,4,14,0,2,16,82,71,3,51,94,93,3,79,96,35,50,115,28,96,10,115,105,28,9,40,0,0,0,13,6,97,110,97,15,4,32,0,31,21,0,36,1,58,110,53,23,17,28,1,0,48,0,62,1,62,116,42,98,54,7,20,40,7,3,5,26,14,109,49,4,18,11,27,13,16,1,48,74,2,44,11,92,45,31,36,74,89,82,14,54,70,52,43,150,124,91,103,99,59,15,0,54,76,121,31,19,124,67,95,14,72,50,26,68,21,86,35,90,0,82,34,143,37,8,71,90,38,38,7,0,1,0,1,7,23,84,65,17,38,9,2,0,0,0,10,2,48,26,41,27,95,20,5,16,2,12,0,87,2,11,31,39,96,122,51,114,95,8,34,30,66,18,22,21,19,29,57,22,45,32,2,0,15,29,17,20,1,75,21,10,76,12,110,30,37,34,4,76,76,71,66,91,103,99,24,76,35,124,19,12,43,159,95,67,66,25,106,34,5,26,79,134,21,17,157,46,45,28,17,37,31,38,6,72,98,38,15,3,1,1,0,0,36,51,107,47,25,140,44,0,15,3,0,27,1,34,80,51,8,37,24,0,1,51,0,34,12,22,58,126,67,96,71,127,5,6,12,9,8,2,84,17,12,22,1,1,0,0,1,2,2,61,18,19,137,29,112,4,45,26,54,53,154,90,24,32,59,112,31,131,24,64,104,38,69,0,6,1,63,11,113,97,37,44,8,47,3,58,1,0,5,8,62,89,27,32,66,112,35,59,27,67,105,37,74,0,5,1,65,12,105,100,34,51,8,44,4,56,1,0,7,5,80,88,27,31,61,104,35,62,24,68,105,36,69,0,5,1,64,12,117,94,36,44,6,45,4,60,1,0,7,3,70,74,10,36,52,109,33,62,21,65,106,37,70,0,6,1,65,13,105,100,35,45,8,47,5,55,1,0,8,4,75

B-factor: mean 33.14, std 12.44, range [10.84, 106.96]

GO terms:
  GO:0062072 histone H3K9me2/3 reader activity (F, IDA)
  GO:0005634 nucleus (C, IDA)
  GO:0003682 chromatin binding (F, IDA)
  GO:0031507 heterochromatin formation (P, IDA)
  GO:0140005 histone H4K20me2 reader activity (F, IDA)
  GO:0140109 histone H3K4me1 reader activity (F, IDA)
  GO:0140117 histone H4K20me1 reader activity (F, IDA)
  GO:0031507 heterochromatin formation (P, IGI)
  GO:0010629 negative regulation of gene expression (P, IMP)
  GO:0048477 oogenesis (P, IMP)
  GO:0007446 imaginal disc growth (P, IMP)
  GO:0005515 protein binding (F, IPI)
  GO:0031519 PcG protein complex (C, IPI)
  GO:0045892 negative regulation of DNA-templated transcription (P, IDA)